Protein 6S6Q (pdb70)

Solvent-accessible surface area: 66564 Å² total

Nearest PDB structures (foldseek):
  6s6q-assembly2_B  TM=1.001E+00  e=0.000E+00  Arabidopsis thaliana
  5gr8-assembly1_A  TM=5.096E-01  e=3.081E-46  Arabidopsis thaliana
  8wed-assembly2_D  TM=5.435E-01  e=2.929E-39  Arabidopsis thaliana
  5xkn-assembly1_B  TM=3.855E-01  e=2.184E-33  Arabidopsis thaliana
  5gqr-assembly1_B  TM=4.238E-01  e=3.112E-30  Arabidopsis thaliana

Foldseek 3Di:
DVLCLVLVCLCQQAVDDDHLQPVSDVVNPQCCVTPQWHFDPPPPTATAEGACAPSQTAGEDDLSVLVRLRHAYYAPEHHAYEEEDDLSVLNNLNYAYDHQYLYAYEEADDLSVLNNLNYAEYHNANYAYAEEDHLSCLSNLNYAYDAHAHYAYEEADRLSNLSNQRHAYAHADHYAYEEAHHLSVLNNQNHAAYEHAHYEYEEADDLSVLSRQRHAHYYHDQYAYEEADHLSVLSNQNYAYDEHENYAYEEEHHLSVLSNQNHAADYHAHYQHEEADRLSVQQNQRYAYDAHAQYCYEEEDDLSHVVRPQRYAEYHHANNQHEEEDHLSNLNNLNYAYDAHYNYAHEEEDDPSVLSNLNHQYDHHAHYAYEEEDDLSVLSVLNHAYDAHYPYAYEEEDHLSVLSNLNHAEAHHAHYAYEEADRLSVLSNQNYAEDAHHHYAYEEADHLSVLSNLNHAYDHHAQYAYEEEDHLSVLNNQNHAEDAHAHYAYEEEDDLSVLSNLNYAEAHHDPYAYEEEHDLSLLSNQNYAYYAHAHYAYEEAPVSPLNHANYQEYYHAAYAYEEADDLSPLRHLNHAYYAQHNYAYEEADHLSVLSNCNHAEEAHENYAYEEADHPSCLSNLNHQYDHHHNYAYEEAPDLSCLSNLNHAEHHQAQYAYAEEDDPSNLNNLNHAYDAHENYAYEEEDDLSVLSNQNHAEYAHYHYAYEEADHLSVLSNQNHAYAHDEQYAYAEADDPSVLSNQNHAEEDYHDQYAHEEADDPSVLSNQHHAYYYHENYAYEEAHNLSVLVRPRYNYAAHAHYAYADEHDVSNAPPAPRRHHNHPHHHYRRHHHDD/DQLCLVLVQLVFQADPDVPPQPVSDPVNPPCCPGDFFHADPPVPGATAEGAQAPPQTAGEGDLSVLVRENYAYYAPEHHAYEEADHLSVLNHLNYAYAHQEQYAYEEEDNLSVLNNQNHAEYHRANYQYEEEDRLSVLSNQNYAYYAHAQYAYEEADHLSVLSNQRHAYAHYDNYAYEEAHHLSVLSNQNYAYHEHAHYAYEEANDLSNLNNQNYAYDYHAHYAYEEADRLSVLNNQNYAYDAHHQYAYAEAHHPSVLSRANHAEDAQARYAYEEADPLSVQLRQRYAEYHHAQYCYEEADDLSHVPNVAQYAYYAHANNQYEEADHLSVLSHANHAEYHHDNYAYEEADDPSVLSNLNYQYYHHAAYAYEEEDDLSCLSNANHAEDHHHHYAYEEADDLSVLSNLQYAEAHHANYEYEEADHLSVLSNLNYQEYAHDHYAYEEEDRLSCLSNLNHAYDHHHQYAYEEEDHLSNLNNQNHAEDAHAHYAYEEEDDLSVLRNLNYAEAHHYHYAYEEEDDLSLLSSANYAYYAHEHYAYEEAPVSPLSHLAYQEAYHEAYEYAEADDLSPLSHQNHAEHAQENYAYEEADHLSVLSNQNYAYYHHENHQYEEADHPSCLSNLNHAYYAHYNYAYEEAPDLSCLSNLNHAEHHQALYAYAEEDDLSNLSNLNYAYDHHANYAYEEADDLSNLSNQNYAEDHHYHYAYEEEHHLSVLSNCNYAYAHHYNYAYEEADDLSVLSVQNHAEEDHHDNYAHAEADDLSVLSNQRYAYYYHYHYAYEEADDVSVLVRDRYHYAAHEQYQYADEHDQSVLVDAVNRYHNHPHYAYNRHHHDD/DDDPDDDDDDDDDDDDDDDD/DDDPDDDDDDDDDDDDPPDD

Organism: Arabidopsis thaliana (NCBI:txid3702)

Radius of gyration: 47.31 Å; Cα contacts (8 Å, |Δi|>4): 5208; chains: 4; bounding box: 138×148×77 Å

Sequence (1706 aa):
LQTLLEVKKSLVTNPQEDDPLRQWNSDNINYCSWTGVTCDNTGLFRVIALNLTGLGLTGSISPWFGRFDNLIHLDLSSNNLVGPIPTALSNLTSLESLFLFSNQLTGEIPSQLGSLVNIRSLRIGDNELVGDIPETLGNLVNLQMLALASCRLTGPIPSQLGRLVRVQSLILQDNYLEGPIPAELGNCSDLTVFTAAENMLNGTIPAELGRLENLEILNLANNSLTGEIPSQLGEMSQLQYLSLMANQLQGLIPKSLADLGNLQTLDLSANNLTGEIPEEFWNMSQLLDLVLANNHLSGSLPKSICSNNTNLEQLVLSGTQLSGEIPVELSKCQSLKQLDLSNNSLAGSIPEALFELVELTDLYLHNNTLEGTLSPSISNLTNLQWLVLYHNNLEGKLPKEISALRKLEVLFLYENRFSGEIPQEIGNCTSLKMIDMFGNHFEGEIPPSIGRLKELNLLHLRQNELVGGLPASLGNCHQLNILDLADNQLSGSIPSSFGFLKGLEQLMLYNNSLQGNLPDSLISLRNLTRINLSHNRLNGTIHPLCGSSSYLSFDVTNNGFEDEIPLELGNSQNLDRLRLGKNQLTGKIPWTLGKIRELSLLDMSSNALTGTIPLQLVLCKKLTHIDLNNNFLSGPIPPWLGKLSQLGELKLSSNQFVESLPTELFNCTKLLVLSLDGNSLNGSIPQEIGNLGALNVLNLDKNQFSGSLPQAMGKLSKLYELRLSRNSLTGEIPVEIGQLQDLQSALDLSYNNFTGDIPSTIGTLSKLETLDLSHNQLTGEVPGSVGDMKSLGYLNVSFNNLGGKLKKQFSRWPADSFLGNTGLCGSPLSRCNLQTLLEVKKSLVTNPQEDDPLRQWNSDNINYCSWTGVTCDNTGLFRVIALNLTGLGLTGSISPWFGRFDNLIHLDLSSNNLVGPIPTALSNLTSLESLFLFSNQLTGEIPSQLGSLVNIRSLRIGDNELVGDIPETLGNLVNLQMLALASCRLTGPIPSQLGRLVRVQSLILQDNYLEGPIPAELGNCSDLTVFTAAENMLNGTIPAELGRLENLEILNLANNSLTGEIPSQLGEMSQLQYLSLMANQLQGLIPKSLADLGNLQTLDLSANNLTGEIPEEFWNMSQLLDLVLANNHLSGSLPKSICSNNTNLEQLVLSGTQLSGEIPVELSKCQSLKQLDLSNNSLAGSIPEALFELVELTDLYLHNNTLEGTLSPSISNLTNLQWLVLYHNNLEGKLPKEISALRKLEVLFLYENRFSGEIPQEIGNCTSLKMIDMFGNHFEGEIPPSIGRLKELNLLHLRQNELVGGLPASLGNCHQLNILDLADNQLSGSIPSSFGFLKGLEQLMLYNNSLQGNLPDSLISLRNLTRINLSHNRLNGTIHPLCGSSSYLSFDVTNNGFEDEIPLELGNSQNLDRLRLGKNQLTGKIPWTLGKIRELSLLDMSSNALTGTIPLQLVLCKKLTHIDLNNNFLSGPIPPWLGKLSQLGELKLSSNQFVESLPTELFNCTKLLVLSLDGNSLNGSIPQEIGNLGALNVLNLDKNQFSGSLPQAMGKLSKLYELRLSRNSLTGEIPVEIGQLQDLQSALDLSYNNFTGDIPSTIGTLSKLETLDLSHNQLTGEVPGSVGDMKSLGYLNVSFNNLGGKLKKQFSRWPADSFLGNTGLCGSPLSRCNDGHSSPKPKLVRPPFKLIPNDGHSSPKPKLVRPPFKLIPN

Secondary structure (DSSP, 8-state):
-HHHHHHHHHHHH--SS--TTTT-STTS--GGGSTTEEE-TTSS--EEEEE-TTS---SB--GGGGG-TT--EEE--SS--EEPPPGGGGS-TT--EEE-TTSEE-SPPPGGGGG-TT--EEE--SS---SBPPGGGGG-TT--EEE--SS--EEPPPGGGTT-TT-SEEE--SSEEEEPPPGGGGG-TT--EEE--SSEE-SBPPGGGGG-TT--EEE--SS--EEEPPGGGGG-TT--EEE--SSEEEEEPPGGGGG-TT--EEE--SSEEEE---GGGGG-TT--EEE--SSEE-SB--TTTTSS-TT--EEE-TTS--EEEPPGGGG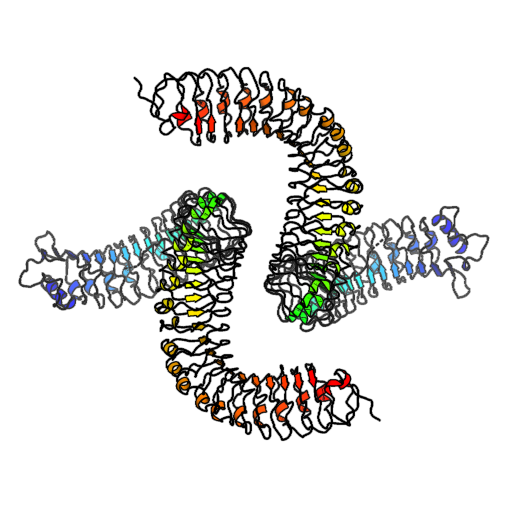G-TT--EEE--SSEEESPPPGGGGG-TT-SEEE--SS--EE---GGGGG-TT--EEE--SSEEEEPPPGGGGG-TT--EEE--SSEEEEPPPGGGGG-TT--EEE-TTSEEEEPPPGGGGG-TT--EEE-TTSEEEEPPPGGGGG-TT-SEEE--SSEEEEPPPGGGGG-TT--EEE--SSEEEEEPPGGGGG-TT--EEE--SSEEEE-SGGGTT----SEEE--SSEEEEEPPGGGGG-TT--EEE--SSEEEEPPPGGGGG-TT--EEE-TTSEEEE---GGGGG-TT--EEE--SSEEEE---GGGGG-TT--EEE--SSEE-SPPPGGGGG-TT-SEEE-TTS---SPPPGGGGG-TT--EEE-TTS---S---GGGGG-TT--EEE--SS---SB--GGGGG-TT--SEEE--SS--EEPPPGGGGG-TT--EEE--SSEEEE---STTTS-TT--EEE--SSEE-EEPPGGGTTS-GGGGTT-TTEESTTS----/--HHHHHHHHHHH--TTT-TTTT--SSS--GGGSTTEEE-TTSS--EEEEE-TTS---SB--GGGGG-TT--EEE-TTS--BSPPPGGGGG-TT--EEE-TTS---SPPPGGGGG-TT--EEE--SS--EEEPPGGGGG-TT-SEEE--SSEEEEPPPGGGTT-TT-SEEE--SSEEEEPPPGGGGG-TT--EEE--SSEE-SBPPGGGGG-TT--EEE--SS--EE---GGGGG-TT--EEE--SSEE-SBPPGGGGG-TT--EEE--SS--BS---GGGGG-TT--EEE--SS---SB--TTTTTT-TT--EEE-TTS--BSB--GGGGG-TT--EEE--SS--BSPPPGGGGG-TT-SEEE-TTS--EE---GGGGG-TT--EEE--SSEE-SBPPGGGGG-TT--EEE-TTS--BSBPPGGGGG-TT-SEEE-TTS--BSPPPGGGGG-TT--EEE-TTS--EEPPPGGGGG-TT-SEEE--SSEEEEPPPGGGGG-TT--EEE--SSEEEEEPPGGGGG-TT--EEE--SSEEES-SGGGGG-S--SEEE--SS---SBPPGGGGG-TT--EEE--SS--BSPPPGGGGG-TT--EEE--SS--EE---GGGGG-TT--EEE--SSEEEEPPPGGGGG-TT--EEE--SSEE-SPPPGGGGG-TT-SEEE-TTS--EEPPPGGGGG-TT--EEE-TTSEEEE---GGGGG-TT--EEE--SSEE-S---GGGGG-TT--SEEE-TTS---SBPPGGGGG-TT--EEE--SS--EEPPPHHHHT-SS--EEE--SSEE-EEEPGGGGSS-GGGGTT-TTEEETTSPPP-/---SSPPPPPP-PPPP----/---SSPPPPPP-PPP-----

B-factor: mean 103.56, std 28.57, range [35.54, 225.98]

Structure (mmCIF, N/CA/C/O backbone):
data_6S6Q
#
_entry.id   6S6Q
#
_cell.length_a   192.360
_cell.length_b   192.360
_cell.length_c   149.770
_cell.angle_alpha   90.000
_cell.angle_beta   90.000
_cell.angle_gamma   90.000
#
_symmetry.space_group_name_H-M   'P 43 21 2'
#
loop_
_entity.id
_entity.type
_entity.pdbx_description
1 polymer 'LRR receptor-like serine/threonine-protein kinase GSO1'
2 polymer 'Protein CASPARIAN STRIP INTEGRITY FACTOR 2'
3 branched 2-acetamido-2-deoxy-beta-D-glucopyranose-(1-4)-2-acetamido-2-deoxy-beta-D-glucopyranose
4 branched beta-D-mannopyranose-(1-4)-2-acetamido-2-deoxy-beta-D-glucopyranose-(1-4)-2-acetamido-2-deoxy-beta-D-glucopyranose
5 branched beta-D-mannopyranose-(1-4)-2-acetamido-2-deoxy-beta-D-glucopyranose
6 non-polymer 2-acetamido-2-deoxy-beta-D-glucopyranose
#
loop_
_atom_site.group_PDB
_atom_site.id
_atom_site.type_symbol
_atom_site.label_atom_id
_atom_site.label_alt_id
_atom_site.label_comp_id
_atom_site.label_asym_id
_atom_site.label_entity_id
_atom_site.label_seq_id
_atom_site.pdbx_PDB_ins_code
_atom_site.Cartn_x
_atom_site.Cartn_y
_atom_site.Cartn_z
_atom_site.occupancy
_atom_site.B_iso_or_equiv
_atom_site.auth_seq_id
_atom_site.auth_comp_id
_atom_site.auth_asym_id
_atom_site.auth_atom_id
_atom_site.pdbx_PDB_model_num
ATOM 1 N N . LEU A 1 14 ? -87.15200 112.98900 25.31800 1.000 176.32000 27 LEU A N 1
ATOM 2 C CA . LEU A 1 14 ? -85.84500 112.39900 25.58200 1.000 176.52000 27 LEU A CA 1
ATOM 3 C C . LEU A 1 14 ? -85.29800 111.67600 24.35900 1.000 174.22000 27 LEU A C 1
ATOM 4 O O . LEU A 1 14 ? -84.21700 111.99500 23.88000 1.000 187.58000 27 LEU A O 1
ATOM 9 N N . GLN A 1 15 ? -86.08700 110.74500 23.82100 1.000 156.38000 28 GLN A N 1
ATOM 10 C CA . GLN A 1 15 ? -85.59500 109.83800 22.78800 1.000 145.39000 28 GLN A CA 1
ATOM 11 C C . GLN A 1 15 ? -85.35000 110.48300 21.43300 1.000 142.47000 28 GLN A C 1
ATOM 12 O O . GLN A 1 15 ? -84.51900 109.96900 20.67500 1.000 144.82000 28 GLN A O 1
ATOM 18 N N . THR A 1 16 ? -85.98600 111.60600 21.10800 1.000 140.03000 29 THR A N 1
ATOM 19 C CA . THR A 1 16 ? -85.68700 112.18200 19.80200 1.000 136.43000 29 THR A CA 1
ATOM 20 C C . THR A 1 16 ? -84.42000 113.02400 19.82400 1.000 142.93000 29 THR A C 1
ATOM 21 O O . THR A 1 16 ? -83.75300 113.13700 18.78600 1.000 134.08000 29 THR A O 1
ATOM 25 N N . LEU A 1 17 ? -83.98800 113.45700 21.01500 1.000 154.78000 30 LEU A N 1
ATOM 26 C CA . LEU A 1 17 ? -82.61500 113.91500 21.18200 1.000 153.56000 30 LEU A CA 1
ATOM 27 C C . LEU A 1 17 ? -81.64000 112.77300 20.97300 1.000 154.17000 30 LEU A C 1
ATOM 28 O O . LEU A 1 17 ? -80.65400 112.91300 20.24000 1.000 164.94000 30 LEU A O 1
ATOM 33 N N . LEU A 1 18 ? -81.91800 111.62000 21.58100 1.000 147.04000 31 LEU A N 1
ATOM 34 C CA . LEU A 1 18 ? -80.97000 110.50200 21.52200 1.000 144.29000 31 LEU A CA 1
ATOM 35 C C . LEU A 1 18 ? -80.80300 109.97600 20.10800 1.000 139.40000 31 LEU A C 1
ATOM 36 O O . LEU A 1 18 ? -79.70500 109.56500 19.72600 1.000 144.13000 31 LEU A O 1
ATOM 41 N N . GLU A 1 19 ? -81.88500 109.97000 19.32300 1.000 136.93000 32 GLU A N 1
ATOM 42 C CA . GLU A 1 19 ? -81.83100 109.47800 17.96300 1.000 135.46000 32 GLU A CA 1
ATOM 43 C C . GLU A 1 19 ? -80.91200 110.34200 17.10100 1.000 139.31000 32 GLU A C 1
ATOM 44 O O . GLU A 1 19 ? -80.09900 109.82900 16.31100 1.000 143.93000 32 GLU A O 1
ATOM 50 N N . VAL A 1 20 ? -81.01400 111.66800 17.22300 1.000 134.89000 33 VAL A N 1
ATOM 51 C CA . VAL A 1 20 ? -80.16300 112.55700 16.41100 1.000 128.59000 33 VAL A CA 1
ATOM 52 C C . VAL A 1 20 ? -78.76800 112.65500 17.01600 1.000 134.68000 33 VAL A C 1
ATOM 53 O O . VAL A 1 20 ? -77.81700 113.04100 16.31700 1.000 136.07000 33 VAL A O 1
ATOM 57 N N . LYS A 1 21 ? -78.63700 112.31700 18.29900 1.000 137.59000 34 LYS A N 1
ATOM 58 C CA . LYS A 1 21 ? -77.34500 112.26800 18.97800 1.000 144.85000 34 LYS A CA 1
ATOM 59 C C . LYS A 1 21 ? -76.37200 111.27600 18.32100 1.000 156.20000 34 LYS A C 1
ATOM 60 O O . LYS A 1 21 ? -75.23200 111.64100 17.99900 1.000 165.02000 34 LYS A O 1
ATOM 66 N N . LYS A 1 22 ? -76.73700 110.00400 18.21700 1.000 149.95000 35 LYS A N 1
ATOM 67 C CA . LYS A 1 22 ? -75.76400 109.09800 17.60800 1.000 147.99000 35 LYS A CA 1
ATOM 68 C C . LYS A 1 22 ? -75.61700 109.17900 16.10000 1.000 140.64000 35 LYS A C 1
ATOM 69 O O . LYS A 1 22 ? -74.56200 108.82200 15.57200 1.000 145.60000 35 LYS A O 1
ATOM 75 N N . SER A 1 23 ? -76.59200 109.78700 15.42800 1.000 130.50000 36 SER A N 1
ATOM 76 C CA . SER A 1 23 ? -76.36900 109.95700 14.00800 1.000 120.65000 36 SER A CA 1
ATOM 77 C C . SER A 1 23 ? -75.11300 110.78400 13.82100 1.000 123.25000 36 SER A C 1
ATOM 78 O O . SER A 1 23 ? -74.39800 110.60200 12.81400 1.000 122.32000 36 SER A O 1
ATOM 81 N N . LEU A 1 24 ? -74.72700 111.52100 14.87800 1.000 128.79000 37 LEU A N 1
ATOM 82 C CA . LEU A 1 24 ? -73.46400 112.24600 14.93800 1.000 132.37000 37 LEU A CA 1
ATOM 83 C C . LEU A 1 24 ? -72.27700 111.29700 15.04900 1.000 136.98000 37 LEU A C 1
ATOM 84 O O . LEU A 1 24 ? -71.20900 111.56400 14.47400 1.000 139.20000 37 LEU A O 1
ATOM 89 N N . VAL A 1 25 ? -72.40200 110.23400 15.84600 1.000 134.51000 38 VAL A N 1
ATOM 90 C CA . VAL A 1 25 ? -71.28000 109.30900 16.02100 1.000 135.51000 38 VAL A CA 1
ATOM 91 C C . VAL A 1 25 ? -71.23900 108.21500 14.95600 1.000 132.49000 38 VAL A C 1
ATOM 92 O O . VAL A 1 25 ? -70.15400 107.71500 14.63000 1.000 138.62000 38 VAL A O 1
ATOM 96 N N . THR A 1 26 ? -72.38600 107.81900 14.39600 1.000 125.86000 39 THR A N 1
ATOM 97 C CA . THR A 1 26 ? -72.40900 106.77100 13.38600 1.000 119.07000 39 THR A CA 1
ATOM 98 C C . THR A 1 26 ? -72.15300 107.33300 11.98900 1.000 114.26000 39 THR A C 1
ATOM 99 O O . THR A 1 26 ? -71.88100 106.55700 11.06700 1.000 110.77000 39 THR A O 1
ATOM 103 N N . ASN A 1 27 ? -72.17200 108.65800 11.82600 1.000 119.71000 40 ASN A N 1
ATOM 104 C CA . ASN A 1 27 ? -71.84600 109.29700 10.55200 1.000 128.83000 40 ASN A CA 1
ATOM 105 C C . ASN A 1 27 ? -71.14300 110.63500 10.79000 1.000 131.31000 40 ASN A C 1
ATOM 106 O O . ASN A 1 27 ? -71.78100 111.69400 10.77300 1.000 138.28000 40 ASN A O 1
ATOM 111 N N . PRO A 1 28 ? -69.79800 110.62200 10.99600 1.000 126.83000 41 PRO A N 1
ATOM 112 C CA . PRO A 1 28 ? -69.06100 111.90000 11.13000 1.000 120.10000 41 PRO A CA 1
ATOM 113 C C . PRO A 1 28 ? -68.80800 112.59800 9.79700 1.000 134.87000 41 PRO A C 1
ATOM 114 O O . PRO A 1 28 ? -67.67300 112.73100 9.30900 1.000 144.62000 41 PRO A O 1
ATOM 118 N N . GLN A 1 29 ? -69.88400 113.07400 9.16900 1.000 138.77000 42 GLN A N 1
ATOM 119 C CA . GLN A 1 29 ? -69.77300 113.53400 7.79100 1.000 136.74000 42 GLN A CA 1
ATOM 120 C C . GLN A 1 29 ? -70.97400 114.37400 7.38500 1.000 139.27000 42 GLN A C 1
ATOM 121 O O . GLN A 1 29 ? -72.04400 114.37800 8.02600 1.000 106.95000 42 GLN A O 1
ATOM 123 N N . GLU A 1 30 ? -70.75100 115.08600 6.27800 1.000 163.32000 43 GLU A N 1
ATOM 124 C CA . GLU A 1 30 ? -71.81000 115.85000 5.63600 1.000 175.20000 43 GLU A CA 1
ATOM 125 C C . GLU A 1 30 ? -72.89100 114.90800 5.12900 1.000 188.91000 43 GLU A C 1
ATOM 126 O O . GLU A 1 30 ? -74.05900 115.02200 5.51700 1.000 184.66000 43 GLU A O 1
ATOM 128 N N . ASP A 1 31 ? -72.50000 113.93500 4.30500 1.000 206.88000 44 ASP A N 1
ATOM 129 C CA . ASP A 1 31 ? -73.43500 113.00300 3.67800 1.000 207.38000 44 ASP A CA 1
ATOM 130 C C . ASP A 1 31 ? -74.05800 112.05900 4.70200 1.000 201.07000 44 ASP A C 1
ATOM 131 O O . ASP A 1 31 ? -73.35500 111.29400 5.37000 1.000 203.22000 44 ASP A O 1
ATOM 133 N N . ASP A 1 32 ? -75.38800 112.08000 4.77500 1.000 172.03000 45 ASP A N 1
ATOM 134 C CA . ASP A 1 32 ? -76.16700 111.27900 5.70900 1.000 137.62000 45 ASP A CA 1
ATOM 135 C C . ASP A 1 32 ? -77.00900 110.25200 4.96500 1.000 135.41000 45 ASP A C 1
ATOM 136 O O . ASP A 1 32 ? -77.93700 110.63800 4.24100 1.000 139.39000 45 ASP A O 1
ATOM 138 N N . PRO A 1 33 ? -76.67100 108.95400 5.02200 1.000 123.91000 46 PRO A N 1
ATOM 139 C CA . PRO A 1 33 ? -77.68000 107.93800 4.66700 1.000 120.30000 46 PRO A CA 1
ATOM 140 C C . PRO A 1 33 ? -78.91800 108.11200 5.51000 1.000 119.05000 46 PRO A C 1
ATOM 141 O O . PRO A 1 33 ? -80.02600 107.76100 5.08700 1.000 129.96000 46 PRO A O 1
ATOM 145 N N . LEU A 1 34 ? -78.71000 108.58100 6.74100 1.000 109.26000 47 LEU A N 1
ATOM 146 C CA . LEU A 1 34 ? -79.71800 109.06400 7.66800 1.000 115.51000 47 LEU A CA 1
ATOM 147 C C . LEU A 1 34 ? -80.00400 110.54800 7.42600 1.000 128.69000 47 LEU A C 1
ATOM 148 O O . LEU A 1 34 ? -79.96000 111.34900 8.36100 1.000 131.81000 47 LEU A O 1
ATOM 153 N N . ARG A 1 35 ? -80.28000 110.92300 6.17400 1.000 129.19000 48 ARG A N 1
ATOM 154 C CA . ARG A 1 35 ? -80.55800 112.32300 5.87600 1.000 119.61000 48 ARG A CA 1
ATOM 155 C C . ARG A 1 35 ? -81.82700 112.79000 6.57500 1.000 121.59000 48 ARG A C 1
ATOM 156 O O . ARG A 1 35 ? -81.91800 113.94000 7.02200 1.000 131.19000 48 ARG A O 1
ATOM 164 N N . GLN A 1 36 ? -82.81100 111.90200 6.68900 1.000 118.77000 49 GLN A N 1
ATOM 165 C CA . GLN A 1 36 ? -84.09100 112.22900 7.30700 1.000 113.35000 49 GLN A CA 1
ATOM 166 C C . GLN A 1 36 ? -83.99200 112.63600 8.77400 1.000 111.56000 49 GLN A C 1
ATOM 167 O O . GLN A 1 36 ? -84.99000 113.10400 9.32700 1.000 110.20000 49 GLN A O 1
ATOM 173 N N . TRP A 1 37 ? -82.84900 112.43300 9.42900 1.000 113.16000 50 TRP A N 1
ATOM 174 C CA . TRP A 1 37 ? -82.73500 112.67200 10.86800 1.000 117.63000 50 TRP A CA 1
ATOM 175 C C . TRP A 1 37 ? -82.26700 114.09800 11.20500 1.000 127.97000 50 TRP A C 1
ATOM 176 O O . TRP A 1 37 ? -81.22300 114.29000 11.81500 1.000 133.72000 50 TRP A O 1
ATOM 187 N N . ASN A 1 38 ? -83.05400 115.11300 10.84200 1.000 133.13000 51 ASN A N 1
ATOM 188 C CA . ASN A 1 38 ? -82.70200 116.49100 11.16800 1.000 144.73000 51 ASN A CA 1
ATOM 189 C C . ASN A 1 38 ? -83.87000 117.12700 11.89500 1.000 150.55000 51 ASN A C 1
ATOM 190 O O . ASN A 1 38 ? -85.03000 116.79200 11.63900 1.000 158.73000 51 ASN A O 1
ATOM 195 N N . SER A 1 39 ? -83.57000 118.09400 12.75700 1.000 148.27000 52 SER A N 1
ATOM 196 C CA . SER A 1 39 ? -84.64900 118.71100 13.51900 1.000 146.05000 52 SER A CA 1
ATOM 197 C C . SER A 1 39 ? -85.67500 119.40300 12.64500 1.000 156.07000 52 SER A C 1
ATOM 198 O O . SER A 1 39 ? -86.63000 119.95800 13.18300 1.000 159.46000 52 SER A O 1
ATOM 201 N N . ASP A 1 40 ? -85.50800 119.39800 11.32200 1.000 168.62000 53 ASP A N 1
ATOM 202 C CA . ASP A 1 40 ? -86.44000 120.11100 10.44800 1.000 179.45000 53 ASP A CA 1
ATOM 203 C C . ASP A 1 40 ? -87.66200 119.26200 10.12600 1.000 180.80000 53 ASP A C 1
ATOM 204 O O . ASP A 1 40 ? -88.77700 119.78100 9.98000 1.000 187.50000 53 ASP A O 1
ATOM 209 N N . ASN A 1 41 ? -87.48800 117.94500 10.10900 1.000 176.26000 54 ASN A N 1
ATOM 210 C CA . ASN A 1 41 ? -88.59700 116.99100 10.02400 1.000 173.03000 54 ASN A CA 1
ATOM 211 C C . ASN A 1 41 ? -88.61200 116.32800 11.39100 1.000 162.86000 54 ASN A C 1
ATOM 212 O O . ASN A 1 41 ? -87.82800 115.41100 11.64600 1.000 149.08000 54 ASN A O 1
ATOM 217 N N . ILE A 1 42 ? -89.56200 116.75600 12.23800 1.000 164.31000 55 ILE A N 1
ATOM 218 C CA . ILE A 1 42 ? -89.39900 116.57900 13.66300 1.000 157.70000 55 ILE A CA 1
ATOM 219 C C . ILE A 1 42 ? -90.19000 115.38700 14.18500 1.000 149.04000 55 ILE A C 1
ATOM 220 O O . ILE A 1 42 ? -90.06500 115.01800 15.37000 1.000 145.20000 55 ILE A O 1
ATOM 225 N N . ASN A 1 43 ? -90.90800 114.66800 13.31400 1.000 146.13000 56 ASN A N 1
ATOM 226 C CA . ASN A 1 43 ? -91.53900 113.42100 13.71900 1.000 139.73000 56 ASN A CA 1
ATOM 227 C C . ASN A 1 43 ? -90.61100 112.30000 13.34600 1.000 125.93000 56 ASN A C 1
ATOM 228 O O . ASN A 1 43 ? -90.51900 111.91900 12.18200 1.000 123.97000 56 ASN A O 1
ATOM 233 N N . TYR A 1 44 ? -89.91200 111.79900 14.35700 1.000 123.37000 57 TYR A N 1
ATOM 234 C CA . TYR A 1 44 ? -88.83900 110.84800 14.15200 1.000 121.61000 57 TYR A CA 1
ATOM 235 C C . TYR A 1 44 ? -89.35400 109.49900 13.70200 1.000 128.84000 57 TYR A C 1
ATOM 236 O O . TYR A 1 44 ? -88.58900 108.71400 13.13400 1.000 134.28000 57 TYR A O 1
ATOM 245 N N . CYS A 1 45 ? -90.62600 109.20400 13.94500 1.000 136.81000 58 CYS A N 1
ATOM 246 C CA . CYS A 1 45 ? -91.20400 107.92400 13.55100 1.000 136.05000 58 CYS A CA 1
ATOM 247 C C . CYS A 1 45 ? -91.32000 107.78600 12.03600 1.000 122.49000 58 CYS A C 1
ATOM 248 O O . CYS A 1 45 ? -91.40800 106.66000 11.52500 1.000 102.93000 58 CYS A O 1
ATOM 251 N N . SER A 1 46 ? -91.37300 108.90300 11.30300 1.000 131.33000 59 SER A N 1
ATOM 252 C CA . SER A 1 46 ? -91.42200 108.83400 9.84500 1.000 134.24000 59 SER A CA 1
ATOM 253 C C . SER A 1 46 ? -90.07500 108.51400 9.21700 1.000 138.99000 59 SER A C 1
ATOM 254 O O . SER A 1 46 ? -90.01300 108.18500 8.02700 1.000 146.48000 59 SER A O 1
ATOM 257 N N . TRP A 1 47 ? -89.00300 108.56100 9.99800 1.000 136.18000 60 TRP A N 1
ATOM 258 C CA . TRP A 1 47 ? -87.66100 108.53100 9.45500 1.000 127.89000 60 TRP A CA 1
ATOM 259 C C . TRP A 1 47 ? -87.27900 107.15200 8.94500 1.000 131.65000 60 TRP A C 1
ATOM 260 O O . TRP A 1 47 ? -87.89200 106.13700 9.29200 1.000 135.04000 60 TRP A O 1
ATOM 271 N N . THR A 1 48 ? -86.33200 107.15100 8.01000 1.000 130.73000 61 THR A N 1
ATOM 272 C CA . THR A 1 48 ? -85.75100 105.92300 7.49400 1.000 119.24000 61 THR A CA 1
ATOM 273 C C . THR A 1 48 ? -85.16800 105.08400 8.62500 1.000 109.62000 61 THR A C 1
ATOM 274 O O . THR A 1 48 ? -84.45300 105.59500 9.49500 1.000 105.95000 61 THR A O 1
ATOM 278 N N . GLY A 1 49 ? -85.49100 103.79700 8.61300 1.000 105.88000 62 GLY A N 1
ATOM 279 C CA . GLY A 1 49 ? -84.91000 102.84700 9.53200 1.000 108.21000 62 GLY A CA 1
ATOM 280 C C . GLY A 1 49 ? -85.48200 102.81100 10.92800 1.000 111.41000 62 GLY A C 1
ATOM 281 O O . GLY A 1 49 ? -85.07900 101.95700 11.72600 1.000 109.29000 62 GLY A O 1
ATOM 282 N N . VAL A 1 50 ? -86.38300 103.68900 11.27500 1.000 116.17000 63 VAL A N 1
ATOM 283 C CA . VAL A 1 50 ? -86.85000 103.72600 12.64900 1.000 125.71000 63 VAL A CA 1
ATOM 284 C C . VAL A 1 50 ? -88.29600 103.23200 12.68100 1.000 131.96000 63 VAL A C 1
ATOM 285 O O . VAL A 1 50 ? -89.06900 103.47300 11.74400 1.000 141.91000 63 VAL A O 1
ATOM 289 N N . THR A 1 51 ? -88.66900 102.54900 13.76700 1.000 124.92000 64 THR A N 1
ATOM 290 C CA . THR A 1 51 ? -90.05000 102.13100 13.97600 1.000 120.56000 64 THR A CA 1
ATOM 291 C C . THR A 1 51 ? -90.45000 102.46300 15.40200 1.000 127.43000 64 THR A C 1
ATOM 292 O O . THR A 1 51 ? -89.82500 101.98200 16.35100 1.000 128.30000 64 THR A O 1
ATOM 296 N N . CYS A 1 52 ? -91.56200 103.18400 15.53600 1.000 131.35000 65 CYS A N 1
ATOM 297 C CA . CYS A 1 52 ? -92.11500 103.65200 16.79900 1.000 130.73000 65 CYS A CA 1
ATOM 298 C C . CYS A 1 52 ? -93.23700 102.73400 17.22600 1.000 138.05000 65 CYS A C 1
ATOM 299 O O . CYS A 1 52 ? -93.77200 101.98000 16.41900 1.000 140.06000 65 CYS A O 1
ATOM 302 N N . ASP A 1 53 ? -93.59500 102.81000 18.50700 1.000 150.89000 66 ASP A N 1
ATOM 303 C CA . ASP A 1 53 ? -94.62200 101.91400 19.01900 1.000 161.57000 66 ASP A CA 1
ATOM 304 C C . ASP A 1 53 ? -95.91400 102.08800 18.23500 1.000 172.64000 66 ASP A C 1
ATOM 305 O O . ASP A 1 53 ? -96.25400 103.19000 17.79200 1.000 180.73000 66 ASP A O 1
ATOM 310 N N . ASN A 1 54 ? -96.60500 100.97600 18.03000 1.000 173.86000 67 ASN A N 1
ATOM 311 C CA . ASN A 1 54 ? -97.88700 100.88800 17.35400 1.000 177.29000 67 ASN A CA 1
ATOM 312 C C . ASN A 1 54 ? -99.06000 101.25800 18.21800 1.000 173.30000 67 ASN A C 1
ATOM 313 O O . ASN A 1 54 ? -100.22700 100.94600 17.84400 1.000 166.09000 67 ASN A O 1
ATOM 318 N N . THR A 1 55 ? -98.82600 101.72900 19.44800 1.000 175.53000 68 THR A N 1
ATOM 319 C CA . THR A 1 55 ? -99.88600 101.94900 20.39900 1.000 177.16000 68 THR A CA 1
ATOM 320 C C . THR A 1 55 ? -100.23000 103.42000 20.63300 1.000 180.94000 68 THR A C 1
ATOM 321 O O . THR A 1 55 ? -101.07200 103.71100 21.49300 1.000 192.56000 68 THR A O 1
ATOM 325 N N . GLY A 1 56 ? -99.52000 104.35000 20.00900 1.000 171.35000 69 GLY A N 1
ATOM 326 C CA . GLY A 1 56 ? -99.85500 105.75300 20.14700 1.000 169.74000 69 GLY A CA 1
ATOM 327 C C . GLY A 1 56 ? -99.16300 106.47900 21.27300 1.000 160.36000 69 GLY A C 1
ATOM 328 O O . GLY A 1 56 ? -99.42300 107.67600 21.49300 1.000 162.97000 69 GLY A O 1
ATOM 329 N N . LEU A 1 57 ? -98.31900 105.78400 22.00800 1.000 148.70000 70 LEU A N 1
ATOM 330 C CA . LEU A 1 57 ? -97.51500 106.38900 23.04500 1.000 152.04000 70 LEU A CA 1
ATOM 331 C C . LEU A 1 57 ? -96.15400 106.83700 22.49400 1.000 155.10000 70 LEU A C 1
ATOM 332 O O . LEU A 1 57 ? -95.36900 107.45100 23.22500 1.000 158.27000 70 LEU A O 1
ATOM 337 N N . PHE A 1 58 ? -95.92600 106.64900 21.19200 1.000 145.93000 71 PHE A N 1
ATOM 338 C CA . PHE A 1 58 ? -94.71300 107.05800 20.48700 1.000 136.44000 71 PHE A CA 1
ATOM 339 C C . PHE A 1 58 ? -93.52700 106.24000 21.00900 1.000 137.90000 71 PHE A C 1
ATOM 340 O O . PHE A 1 58 ? -93.67800 105.02700 21.18700 1.000 140.92000 71 PHE A O 1
ATOM 348 N N . ARG A 1 59 ? -92.34000 106.82200 21.18900 1.000 131.49000 72 ARG A N 1
ATOM 349 C CA . ARG A 1 59 ? -91.19000 106.02500 21.63300 1.000 139.23000 72 ARG A CA 1
ATOM 350 C C . ARG A 1 59 ? -90.75300 105.02900 20.54100 1.000 130.43000 72 ARG A C 1
ATOM 351 O O . ARG A 1 59 ? -91.51900 104.71500 19.62400 1.000 119.76000 72 ARG A O 1
ATOM 359 N N . VAL A 1 60 ? -89.52300 104.51900 20.62900 1.000 124.67000 73 VAL A N 1
ATOM 360 C CA . VAL A 1 60 ? -88.94900 103.67100 19.58600 1.000 117.84000 73 VAL A CA 1
ATOM 361 C C . VAL A 1 60 ? -88.83700 102.24500 20.09500 1.000 122.49000 73 VAL A C 1
ATOM 362 O O . VAL A 1 60 ? -88.29900 102.00300 21.18600 1.000 124.70000 73 VAL A O 1
ATOM 366 N N . ILE A 1 61 ? -89.31900 101.30500 19.29200 1.000 117.25000 74 ILE A N 1
ATOM 367 C CA . ILE A 1 61 ? -89.24500 99.89200 19.61100 1.000 109.89000 74 ILE A CA 1
ATOM 368 C C . ILE A 1 61 ? -88.17600 99.18500 18.79000 1.000 109.89000 74 ILE A C 1
ATOM 369 O O . ILE A 1 61 ? -87.50500 98.29400 19.30400 1.000 108.17000 74 ILE A O 1
ATOM 374 N N . ALA A 1 62 ? -88.00300 99.54900 17.51500 1.000 113.43000 75 ALA A N 1
ATOM 375 C CA . ALA A 1 62 ? -87.02400 98.86200 16.67900 1.000 109.57000 75 ALA A CA 1
ATOM 376 C C . ALA A 1 62 ? -86.26700 99.82700 15.75700 1.000 109.76000 75 ALA A C 1
ATOM 377 O O . ALA A 1 62 ? -86.82500 100.81200 15.25900 1.000 107.96000 75 ALA A O 1
ATOM 379 N N . LEU A 1 63 ? -84.96800 99.55900 15.57800 1.000 105.87000 76 LEU A N 1
ATOM 380 C CA . LEU A 1 63 ? -84.12400 100.28900 14.64200 1.000 97.32000 76 LEU A CA 1
ATOM 381 C C . LEU A 1 63 ? -83.46400 99.30300 13.70000 1.000 92.68000 76 LEU A C 1
ATOM 382 O O . LEU A 1 63 ? -82.77000 98.38900 14.15000 1.000 91.22000 76 LEU A O 1
ATOM 387 N N . ASN A 1 64 ? -83.64100 99.51300 12.39800 1.000 97.55000 77 ASN A N 1
ATOM 388 C CA . ASN A 1 64 ? -83.07700 98.63800 11.37000 1.000 100.72000 77 ASN A CA 1
ATOM 389 C C . ASN A 1 64 ? -82.24500 99.48000 10.41900 1.000 108.33000 77 ASN A C 1
ATOM 390 O O . ASN A 1 64 ? -82.79000 100.24400 9.61100 1.000 108.38000 77 ASN A O 1
ATOM 395 N N . LEU A 1 65 ? -80.92800 99.33500 10.51800 1.000 114.44000 78 LEU A N 1
ATOM 396 C CA . LEU A 1 65 ? -80.00100 100.17600 9.77400 1.000 102.94000 78 LEU A CA 1
ATOM 397 C C . LEU A 1 65 ? -79.04300 99.37300 8.90400 1.000 104.55000 78 LEU A C 1
ATOM 398 O O . LEU A 1 65 ? -78.04200 99.90600 8.45500 1.000 118.53000 78 LEU A O 1
ATOM 403 N N . THR A 1 66 ? -79.33700 98.12200 8.61400 1.000 98.44000 79 THR A N 1
ATOM 404 C CA . THR A 1 66 ? -78.35000 97.29300 7.95200 1.000 96.21000 79 THR A CA 1
ATOM 405 C C . THR A 1 66 ? -78.29600 97.58400 6.44800 1.000 97.96000 79 THR A C 1
ATOM 406 O O . THR A 1 66 ? -79.32000 97.86200 5.83100 1.000 109.88000 79 THR A O 1
ATOM 410 N N . GLY A 1 67 ? -77.09400 97.47900 5.85000 1.000 87.34000 80 GLY A N 1
ATOM 411 C CA . GLY A 1 67 ? -76.92200 97.62200 4.40100 1.000 91.05000 80 GLY A CA 1
ATOM 412 C C . GLY A 1 67 ? -76.90000 99.04800 3.91300 1.000 99.03000 80 GLY A C 1
ATOM 413 O O . GLY A 1 67 ? -76.98200 99.30600 2.70200 1.000 100.38000 80 GLY A O 1
ATOM 414 N N . LEU A 1 68 ? -76.79500 99.95500 4.86500 1.000 102.61000 81 LEU A N 1
ATOM 415 C CA . LEU A 1 68 ? -76.71800 101.40500 4.80000 1.000 109.08000 81 LEU A CA 1
ATOM 416 C C . LEU A 1 68 ? -75.30500 101.86100 4.45300 1.000 113.41000 81 LEU A C 1
ATOM 417 O O . LEU A 1 68 ? -75.12800 102.91800 3.81900 1.000 118.37000 81 LEU A O 1
ATOM 422 N N . GLY A 1 69 ? -74.30800 101.01500 4.74500 1.000 110.47000 82 GLY A N 1
ATOM 423 C CA . GLY A 1 69 ? -72.92800 101.32100 4.45500 1.000 104.56000 82 GLY A CA 1
ATOM 424 C C . GLY A 1 69 ? -72.29300 102.24100 5.46300 1.000 102.38000 82 GLY A C 1
ATOM 425 O O . GLY A 1 69 ? -71.35500 102.95700 5.11400 1.000 99.87000 82 GLY A O 1
ATOM 426 N N . LEU A 1 70 ? -72.78900 102.26200 6.69600 1.000 106.88000 83 LEU A N 1
ATOM 427 C CA . LEU A 1 70 ? -72.29000 103.21200 7.68200 1.000 116.82000 83 LEU A CA 1
ATOM 428 C C . LEU A 1 70 ? -70.87300 102.85500 8.12100 1.000 110.77000 83 LEU A C 1
ATOM 429 O O . LEU A 1 70 ? -70.50300 101.68700 8.15200 1.000 109.38000 83 LEU A O 1
ATOM 434 N N . THR A 1 71 ? -70.07000 103.87100 8.45100 1.000 110.73000 84 THR A N 1
ATOM 435 C CA . THR A 1 71 ? -68.64500 103.66900 8.71500 1.000 111.02000 84 THR A CA 1
ATOM 436 C C . THR A 1 71 ? -68.21900 104.20300 10.07700 1.000 107.68000 84 THR A C 1
ATOM 437 O O . THR A 1 71 ? -67.01800 104.25000 10.36700 1.000 98.28000 84 THR A O 1
ATOM 441 N N . GLY A 1 72 ? -69.16400 104.58600 10.92400 1.000 106.50000 85 GLY A N 1
ATOM 442 C CA . GLY A 1 72 ? -68.86600 105.24100 12.17500 1.000 104.77000 85 GLY A CA 1
ATOM 443 C C . GLY A 1 72 ? -68.81100 104.27700 13.34100 1.000 101.08000 85 GLY A C 1
ATOM 444 O O . GLY A 1 72 ? -68.49100 103.09100 13.18700 1.000 100.78000 85 GLY A O 1
ATOM 445 N N . SER A 1 73 ? -69.09100 104.79500 14.52900 1.000 100.55000 86 SER A N 1
ATOM 446 C CA . SER A 1 73 ? -69.01400 104.02800 15.76100 1.000 107.84000 86 SER A CA 1
ATOM 447 C C . SER A 1 73 ? -70.39500 103.84500 16.38400 1.000 116.77000 86 SER A C 1
ATOM 448 O O . SER A 1 73 ? -71.35200 104.55000 16.05200 1.000 123.44000 86 SER A O 1
ATOM 451 N N . ILE A 1 74 ? -70.47700 102.87100 17.31600 1.000 114.78000 87 ILE A N 1
ATOM 452 C CA . ILE A 1 74 ? -71.63000 102.68600 18.19200 1.000 110.93000 87 ILE A CA 1
ATOM 453 C C . ILE A 1 74 ? -71.36400 103.38600 19.50700 1.000 124.77000 87 ILE A C 1
ATOM 454 O O . ILE A 1 74 ? -70.23500 103.42800 20.02700 1.000 136.02000 87 ILE A O 1
ATOM 459 N N . SER A 1 75 ? -72.41300 104.00400 20.03000 1.000 125.44000 88 SER A N 1
ATOM 460 C CA . SER A 1 75 ? -72.26700 104.86800 21.18600 1.000 122.18000 88 SER A CA 1
ATOM 461 C C . SER A 1 75 ? -73.01900 104.41600 22.42700 1.000 118.59000 88 SER A C 1
ATOM 462 O O . SER A 1 75 ? -74.04000 103.72600 22.30900 1.000 118.91000 88 SER A O 1
ATOM 465 N N . PRO A 1 76 ? -72.59200 104.82700 23.63300 1.000 116.23000 89 PRO A N 1
ATOM 466 C CA . PRO A 1 76 ? -73.42900 104.56100 24.81300 1.000 132.53000 89 PRO A CA 1
ATOM 467 C C . PRO A 1 76 ? -74.83200 105.21000 24.79600 1.000 158.07000 89 PRO A C 1
ATOM 468 O O . PRO A 1 76 ? -75.65600 104.80300 25.60200 1.000 147.31000 89 PRO A O 1
ATOM 472 N N . TRP A 1 77 ? -75.14900 106.20400 23.96700 1.000 197.47000 90 TRP A N 1
ATOM 473 C CA . TRP A 1 77 ? -76.48200 106.77500 24.00800 1.000 202.88000 90 TRP A CA 1
ATOM 474 C C . TRP A 1 77 ? -77.54200 105.74000 23.57000 1.000 202.35000 90 TRP A C 1
ATOM 475 O O . TRP A 1 77 ? -78.74700 105.94100 23.83800 1.000 217.89000 90 TRP A O 1
ATOM 486 N N . PHE A 1 78 ? -77.14800 104.67800 22.86400 1.000 169.58000 91 PHE A N 1
ATOM 487 C CA . PHE A 1 78 ? -78.09500 103.61400 22.50500 1.000 142.73000 91 PHE A CA 1
ATOM 488 C C . PHE A 1 78 ? -78.80000 103.07200 23.73600 1.000 135.84000 91 PHE A C 1
ATOM 489 O O . PHE A 1 78 ? -80.01100 102.83300 23.71800 1.000 129.94000 91 PHE A O 1
ATOM 497 N N . GLY A 1 79 ? -78.06400 102.93000 24.83200 1.000 133.54000 92 GLY A N 1
ATOM 498 C CA . GLY A 1 79 ? -78.61900 102.38100 26.06400 1.000 136.03000 92 GLY A CA 1
ATOM 499 C C . GLY A 1 79 ? -79.77600 103.16800 26.64000 1.000 139.15000 92 GLY A C 1
ATOM 500 O O . GLY A 1 79 ? -80.46300 102.67400 27.53000 1.000 144.62000 92 GLY A O 1
ATOM 501 N N . ARG A 1 80 ? -79.99400 104.39500 26.17600 1.000 135.97000 93 ARG A N 1
ATOM 502 C CA . ARG A 1 80 ? -81.01500 105.23700 26.77800 1.000 140.83000 93 ARG A CA 1
ATOM 503 C C . ARG A 1 80 ? -82.43800 104.76600 26.45400 1.000 152.50000 93 ARG A C 1
ATOM 504 O O . ARG A 1 80 ? -83.38700 105.10700 27.17800 1.000 163.46000 93 ARG A O 1
ATOM 512 N N . PHE A 1 81 ? -82.61300 104.00800 25.37800 1.000 149.08000 94 PHE A N 1
ATOM 513 C CA . PHE A 1 81 ? -83.91800 103.49000 24.94700 1.000 151.04000 94 PHE A CA 1
ATOM 514 C C . PHE A 1 81 ? -84.40500 102.37700 25.86400 1.000 156.10000 94 PHE A C 1
ATOM 515 O O . PHE A 1 81 ? -84.07500 101.20800 25.66000 1.000 159.42000 94 PHE A O 1
ATOM 523 N N . ASP A 1 82 ? -85.21300 102.68300 26.86300 1.000 158.98000 95 ASP A N 1
ATOM 524 C CA . ASP A 1 82 ? -85.75300 101.57900 27.63700 1.000 157.67000 95 ASP A CA 1
ATOM 525 C C . ASP A 1 82 ? -86.96100 100.90500 26.97400 1.000 145.60000 95 ASP A C 1
ATOM 526 O O . ASP A 1 82 ? -87.58200 100.03600 27.59600 1.000 155.23000 95 ASP A O 1
ATOM 531 N N . ASN A 1 83 ? -87.29100 101.23900 25.72400 1.000 130.15000 96 ASN A N 1
ATOM 532 C CA . ASN A 1 83 ? -88.36800 100.54300 25.01600 1.000 125.99000 96 ASN A CA 1
ATOM 533 C C . ASN A 1 83 ? -87.91900 99.85100 23.74200 1.000 124.61000 96 ASN A C 1
ATOM 534 O O . ASN A 1 83 ? -88.77100 99.35600 22.98900 1.000 120.14000 96 ASN A O 1
ATOM 539 N N . LEU A 1 84 ? -86.62400 99.85400 23.45400 1.000 127.37000 97 LEU A N 1
ATOM 540 C CA . LEU A 1 84 ? -86.09100 99.18200 22.27700 1.000 118.21000 97 LEU A CA 1
ATOM 541 C C . LEU A 1 84 ? -86.22500 97.66100 22.43700 1.000 114.27000 97 LEU A C 1
ATOM 542 O O . LEU A 1 84 ? -85.93500 97.10400 23.50100 1.000 112.02000 97 LEU A O 1
ATOM 547 N N . ILE A 1 85 ? -86.73900 96.99300 21.40900 1.000 109.64000 98 ILE A N 1
ATOM 548 C CA . ILE A 1 85 ? -86.85400 95.54200 21.47300 1.000 112.41000 98 ILE A CA 1
ATOM 549 C C . ILE A 1 85 ? -86.01600 94.85900 20.39600 1.000 118.73000 98 ILE A C 1
ATOM 550 O O . ILE A 1 85 ? -85.55500 93.72800 20.59600 1.000 118.74000 98 ILE A O 1
ATOM 555 N N . HIS A 1 86 ? -85.84800 95.51000 19.23700 1.000 119.52000 99 HIS A N 1
ATOM 556 C CA . HIS A 1 86 ? -85.00400 95.00000 18.15800 1.000 116.79000 99 HIS A CA 1
ATOM 557 C C . HIS A 1 86 ? -84.00600 96.07800 17.74400 1.000 116.58000 99 HIS A C 1
ATOM 558 O O . HIS A 1 86 ? -84.39600 97.15800 17.29100 1.000 112.12000 99 HIS A O 1
ATOM 565 N N . LEU A 1 87 ? -82.72100 95.78000 17.90000 1.000 120.01000 100 LEU A N 1
ATOM 566 C CA . LEU A 1 87 ? -81.63100 96.63500 17.44300 1.000 107.68000 100 LEU A CA 1
ATOM 567 C C . LEU A 1 87 ? -80.87600 95.89400 16.34200 1.000 101.53000 100 LEU A C 1
ATOM 568 O O . LEU A 1 87 ? -80.33800 94.80700 16.58300 1.000 99.01000 100 LEU A O 1
ATOM 573 N N . ASP A 1 88 ? -80.83100 96.47000 15.14600 1.000 98.98000 101 ASP A N 1
ATOM 574 C CA . ASP A 1 88 ? -80.11600 95.85300 14.03500 1.000 93.90000 101 ASP A CA 1
ATOM 575 C C . ASP A 1 88 ? -79.21500 96.88000 13.36200 1.000 94.82000 101 ASP A C 1
ATOM 576 O O . ASP A 1 88 ? -79.67900 97.75300 12.61900 1.000 82.40000 101 ASP A O 1
ATOM 581 N N . LEU A 1 89 ? -77.91000 96.74900 13.61300 1.000 102.40000 102 LEU A N 1
ATOM 582 C CA . LEU A 1 89 ? -76.87700 97.53000 12.95200 1.000 101.56000 102 LEU A CA 1
ATOM 583 C C . LEU A 1 89 ? -76.02100 96.69700 12.00600 1.000 98.48000 102 LEU A C 1
ATOM 584 O O . LEU A 1 89 ? -74.93800 97.15100 11.61400 1.000 98.13000 102 LEU A O 1
ATOM 589 N N . SER A 1 90 ? -76.46900 95.48900 11.64100 1.000 95.59000 103 SER A N 1
ATOM 590 C CA . SER A 1 90 ? -75.69100 94.49600 10.89200 1.000 89.19000 103 SER A CA 1
ATOM 591 C C . SER A 1 90 ? -75.19100 95.00500 9.54000 1.000 90.46000 103 SER A C 1
ATOM 592 O O . SER A 1 90 ? -75.61800 96.05300 9.00200 1.000 99.20000 103 SER A O 1
ATOM 595 N N . SER A 1 91 ? -74.22900 94.26100 8.99700 1.000 74.86000 104 SER A N 1
ATOM 596 C CA . SER A 1 91 ? -73.83300 94.36800 7.59600 1.000 83.37000 104 SER A CA 1
ATOM 597 C C . SER A 1 91 ? -73.49600 95.81800 7.19000 1.000 88.43000 104 SER A C 1
ATOM 598 O O . SER A 1 91 ? -73.74400 96.23000 6.04900 1.000 95.67000 104 SER A O 1
ATOM 601 N N . ASN A 1 92 ? -72.99400 96.62000 8.12400 1.000 91.65000 105 ASN A N 1
ATOM 602 C CA . ASN A 1 92 ? -72.30100 97.85800 7.78100 1.000 101.94000 105 ASN A CA 1
ATOM 603 C C . ASN A 1 92 ? -70.77800 97.69800 7.93700 1.000 101.48000 105 ASN A C 1
ATOM 604 O O . ASN A 1 92 ? -70.24900 96.58800 8.08500 1.000 97.78000 105 ASN A O 1
ATOM 609 N N . ASN A 1 93 ? -70.06700 98.83200 7.93700 1.000 97.31000 106 ASN A N 1
ATOM 610 C CA . ASN A 1 93 ? -68.62000 98.91600 8.12500 1.000 88.58000 106 ASN A CA 1
ATOM 611 C C . ASN A 1 93 ? -68.26100 99.66700 9.39900 1.000 90.20000 106 ASN A C 1
ATOM 612 O O . ASN A 1 93 ? -67.34200 100.48500 9.41900 1.000 95.67000 106 ASN A O 1
ATOM 617 N N . LEU A 1 94 ? -69.01900 99.45000 10.46000 1.000 91.99000 107 LEU A N 1
ATOM 618 C CA . LEU A 1 94 ? -68.82800 100.24700 11.65700 1.000 93.44000 107 LEU A CA 1
ATOM 619 C C . LEU A 1 94 ? -67.61900 99.76900 12.44700 1.000 92.76000 107 LEU A C 1
ATOM 620 O O . LEU A 1 94 ? -67.19400 98.61100 12.35300 1.000 75.52000 107 LEU A O 1
ATOM 625 N N . VAL A 1 95 ? -67.12200 100.68200 13.29700 1.000 100.87000 108 VAL A N 1
ATOM 626 C CA . VAL A 1 95 ? -65.81200 100.59100 13.92800 1.000 95.72000 108 VAL A CA 1
ATOM 627 C C . VAL A 1 95 ? -65.97700 100.83400 15.42500 1.000 93.61000 108 VAL A C 1
ATOM 628 O O . VAL A 1 95 ? -66.95700 101.43700 15.87800 1.000 99.47000 108 VAL A O 1
ATOM 632 N N . GLY A 1 96 ? -64.98800 100.37500 16.19500 1.000 87.05000 109 GLY A N 1
ATOM 633 C CA . GLY A 1 96 ? -64.93100 100.63600 17.61600 1.000 93.32000 109 GLY A CA 1
ATOM 634 C C . GLY A 1 96 ? -65.53500 99.54600 18.48300 1.000 98.16000 109 GLY A C 1
ATOM 635 O O . GLY A 1 96 ? -66.04400 98.52700 17.99100 1.000 100.67000 109 GLY A O 1
ATOM 636 N N . PRO A 1 97 ? -65.50600 99.75700 19.79900 1.000 94.89000 110 PRO A N 1
ATOM 637 C CA . PRO A 1 97 ? -65.99700 98.73400 20.73900 1.000 97.11000 110 PRO A CA 1
ATOM 638 C C . PRO A 1 97 ? -67.52000 98.61000 20.73000 1.000 105.11000 110 PRO A C 1
ATOM 639 O O . PRO A 1 97 ? -68.24100 99.39400 20.10700 1.000 111.86000 110 PRO A O 1
ATOM 643 N N . ILE A 1 98 ? -68.00400 97.57800 21.41800 1.000 99.05000 111 ILE A N 1
ATOM 644 C CA . ILE A 1 98 ? -69.42000 97.44600 21.75200 1.000 94.70000 111 ILE A CA 1
ATOM 645 C C . ILE A 1 98 ? -69.63900 98.08500 23.12200 1.000 108.38000 111 ILE A C 1
ATOM 646 O O . ILE A 1 98 ? -69.08400 97.58300 24.11600 1.000 110.65000 111 ILE A O 1
ATOM 651 N N . PRO A 1 99 ? -70.47000 99.13500 23.23900 1.000 114.12000 112 PRO A N 1
ATOM 652 C CA . PRO A 1 99 ? -70.59500 99.84100 24.52900 1.000 115.74000 112 PRO A CA 1
ATOM 653 C C . PRO A 1 99 ? -71.22200 98.94600 25.58700 1.000 116.18000 112 PRO A C 1
ATOM 654 O O . PRO A 1 99 ? -72.29300 98.37100 25.37400 1.000 115.45000 112 PRO A O 1
ATOM 658 N N . THR A 1 100 ? -70.57400 98.86200 26.74700 1.000 119.35000 113 THR A N 1
ATOM 659 C CA . THR A 1 100 ? -71.21000 98.13100 27.82700 1.000 127.32000 113 THR A CA 1
ATOM 660 C C . THR A 1 100 ? -72.45700 98.84600 28.36100 1.000 136.24000 113 THR A C 1
ATOM 661 O O . THR A 1 100 ? -73.22100 98.24300 29.12500 1.000 137.79000 113 THR A O 1
ATOM 665 N N . ALA A 1 101 ? -72.70800 100.09300 27.93900 1.000 140.19000 114 ALA A N 1
ATOM 666 C CA . ALA A 1 101 ? -73.91100 100.80300 28.36600 1.000 140.86000 114 ALA A CA 1
ATOM 667 C C . ALA A 1 101 ? -75.20300 100.13600 27.88800 1.000 143.50000 114 ALA A C 1
ATOM 668 O O . ALA A 1 101 ? -76.27700 100.45200 28.41500 1.000 161.64000 114 ALA A O 1
ATOM 670 N N . LEU A 1 102 ? -75.14500 99.22900 26.89600 1.000 131.56000 115 LEU A N 1
ATOM 671 C CA . LEU A 1 102 ? -76.37700 98.52700 26.51300 1.000 119.91000 115 LEU A CA 1
ATOM 672 C C . LEU A 1 102 ? -76.79400 97.53800 27.59200 1.000 118.66000 115 LEU A C 1
ATOM 673 O O . LEU A 1 102 ? -77.79400 96.82600 27.41600 1.000 116.84000 115 LEU A O 1
ATOM 678 N N . SER A 1 103 ? -75.96600 97.36200 28.61600 1.000 122.72000 116 SER A N 1
ATOM 679 C CA . SER A 1 103 ? -76.44300 96.96100 29.93500 1.000 131.48000 116 SER A CA 1
ATOM 680 C C . SER A 1 103 ? -77.88200 97.42800 30.24400 1.000 137.56000 116 SER A C 1
ATOM 681 O O . SER A 1 103 ? -78.69400 96.64500 30.75000 1.000 137.75000 116 SER A O 1
ATOM 684 N N . ASN A 1 104 ? -78.18100 98.70900 29.99600 1.000 149.06000 117 ASN A N 1
ATOM 685 C CA . ASN A 1 104 ? -79.39200 99.33600 30.53000 1.000 167.16000 117 ASN A CA 1
ATOM 686 C C . ASN A 1 104 ? -80.64900 98.95900 29.75600 1.000 167.61000 117 ASN A C 1
ATOM 687 O O . ASN A 1 104 ? -81.73200 98.92600 30.34900 1.000 173.76000 117 ASN A O 1
ATOM 692 N N . LEU A 1 105 ? -80.55400 98.62400 28.45900 1.000 156.11000 118 LEU A N 1
ATOM 693 C CA . LEU A 1 105 ? -81.72300 98.30000 27.62500 1.000 148.28000 118 LEU A CA 1
ATOM 694 C C . LEU A 1 105 ? -82.28000 96.92400 27.96100 1.000 145.69000 118 LEU A C 1
ATOM 695 O O . LEU A 1 105 ? -82.20900 96.00700 27.14700 1.000 141.95000 118 LEU A O 1
ATOM 700 N N . THR A 1 106 ? -82.85600 96.81900 29.15700 1.000 154.08000 119 THR A N 1
ATOM 701 C CA . THR A 1 106 ? -83.30600 95.49800 29.58900 1.000 157.33000 119 THR A CA 1
ATOM 702 C C . THR A 1 106 ? -84.45600 94.95700 28.71200 1.000 153.70000 119 THR A C 1
ATOM 703 O O . THR A 1 106 ? -84.69100 93.74000 28.65800 1.000 154.80000 119 THR A O 1
ATOM 707 N N . SER A 1 107 ? -85.19800 95.83300 28.02800 1.000 146.76000 120 SER A N 1
ATOM 708 C CA . SER A 1 107 ? -86.32400 95.41900 27.18000 1.000 142.54000 120 SER A CA 1
ATOM 709 C C . SER A 1 107 ? -85.92200 94.75400 25.85300 1.000 132.20000 120 SER A C 1
ATOM 710 O O . SER A 1 107 ? -86.81400 94.31400 25.11600 1.000 119.24000 120 SER A O 1
ATOM 713 N N . LEU A 1 108 ? -84.61900 94.65100 25.55300 1.000 129.85000 121 LEU A N 1
ATOM 714 C CA . LEU A 1 108 ? -84.12300 94.19600 24.24900 1.000 119.19000 121 LEU A CA 1
ATOM 715 C C . LEU A 1 108 ? -84.37100 92.70700 24.00900 1.000 115.09000 121 LEU A C 1
ATOM 716 O O . LEU A 1 108 ? -84.00300 91.87200 24.84200 1.000 113.63000 121 LEU A O 1
ATOM 721 N N . GLU A 1 109 ? -84.90100 92.36300 22.82500 1.000 110.50000 122 GLU A N 1
ATOM 722 C CA . GLU A 1 109 ? -85.07200 90.96200 22.44900 1.000 110.14000 122 GLU A CA 1
ATOM 723 C C . GLU A 1 109 ? -84.30900 90.52300 21.20600 1.000 104.24000 122 GLU A C 1
ATOM 724 O O . GLU A 1 109 ? -84.13800 89.31500 21.01500 1.000 93.81000 122 GLU A O 1
ATOM 730 N N . SER A 1 110 ? -83.81100 91.45100 20.38600 1.000 112.57000 123 SER A N 1
ATOM 731 C CA . SER A 1 110 ? -82.88800 91.14700 19.29000 1.000 112.62000 123 SER A CA 1
ATOM 732 C C . SER A 1 110 ? -81.72900 92.13400 19.32300 1.000 112.66000 123 SER A C 1
ATOM 733 O O . SER A 1 110 ? -81.94500 93.34300 19.43300 1.000 118.10000 123 SER A O 1
ATOM 736 N N . LEU A 1 111 ? -80.50500 91.62200 19.21000 1.000 106.52000 124 LEU A N 1
ATOM 737 C CA . LEU A 1 111 ? -79.30800 92.45500 19.15600 1.000 102.09000 124 LEU A CA 1
ATOM 738 C C . LEU A 1 111 ? -78.42900 91.95400 18.01200 1.000 97.00000 124 LEU A C 1
ATOM 739 O O . LEU A 1 111 ? -77.80900 90.89100 18.12300 1.000 91.40000 124 LEU A O 1
ATOM 744 N N . PHE A 1 112 ? -78.38400 92.71600 16.91300 1.000 95.59000 125 PHE A N 1
ATOM 745 C CA . PHE A 1 112 ? -77.68800 92.34000 15.68000 1.000 86.00000 125 PHE A CA 1
ATOM 746 C C . PHE A 1 112 ? -76.61200 93.35800 15.34400 1.000 88.77000 125 PHE A C 1
ATOM 747 O O . PHE A 1 112 ? -76.91400 94.41800 14.79000 1.000 87.10000 125 PHE A O 1
ATOM 755 N N . LEU A 1 113 ? -75.35600 93.00500 15.61000 1.000 96.91000 126 LEU A N 1
ATOM 756 C CA . LEU A 1 113 ? -74.21200 93.84300 15.25700 1.000 96.16000 126 LEU A CA 1
ATOM 757 C C . LEU A 1 113 ? -73.29700 93.19900 14.21700 1.000 93.23000 126 LEU A C 1
ATOM 758 O O . LEU A 1 113 ? -72.19300 93.71400 13.99000 1.000 86.17000 126 LEU A O 1
ATOM 763 N N . PHE A 1 114 ? -73.73800 92.11700 13.56500 1.000 98.49000 127 PHE A N 1
ATOM 764 C CA . PHE A 1 114 ? -72.85000 91.26800 12.77100 1.000 96.23000 127 PHE A CA 1
ATOM 765 C C . PHE A 1 114 ? -72.35700 91.93500 11.49300 1.000 100.27000 127 PHE A C 1
ATOM 766 O O . PHE A 1 114 ? -72.89300 92.96600 11.02400 1.000 94.99000 127 PHE A O 1
ATOM 774 N N . SER A 1 115 ? -71.30000 91.35400 10.93700 1.000 99.55000 128 SER A N 1
ATOM 775 C CA . SER A 1 115 ? -70.68200 91.79100 9.69400 1.000 94.86000 128 SER A CA 1
ATOM 776 C C . SER A 1 115 ? -70.24500 93.24800 9.69000 1.000 89.31000 128 SER A C 1
ATOM 777 O O . SER A 1 115 ? -70.23900 93.90600 8.63600 1.000 96.99000 128 SER A O 1
ATOM 780 N N . ASN A 1 116 ? -69.85300 93.77900 10.84900 1.000 82.58000 129 ASN A N 1
ATOM 781 C CA . ASN A 1 116 ? -69.12700 95.03900 10.88000 1.000 95.21000 129 ASN A CA 1
ATOM 782 C C . ASN A 1 116 ? -67.62200 94.80400 11.04600 1.000 95.76000 129 ASN A C 1
ATOM 783 O O . ASN A 1 116 ? -67.08400 93.75200 10.68200 1.000 95.64000 129 ASN A O 1
ATOM 788 N N . GLN A 1 117 ? -66.92200 95.82000 11.55600 1.000 102.66000 130 GLN A N 1
ATOM 789 C CA . GLN A 1 117 ? -65.49100 95.80300 11.84400 1.000 99.34000 130 GLN A CA 1
ATOM 790 C C . GLN A 1 117 ? -65.24600 96.08900 13.32200 1.000 97.62000 130 GLN A C 1
ATOM 791 O O . GLN A 1 117 ? -64.28100 96.76900 13.67600 1.000 106.11000 130 GLN A O 1
ATOM 797 N N . LEU A 1 118 ? -66.12800 95.63200 14.19700 1.000 93.10000 131 LEU A N 1
ATOM 798 C CA . LEU A 1 118 ? -66.07800 95.98000 15.60900 1.000 99.69000 131 LEU A CA 1
ATOM 799 C C . LEU A 1 118 ? -64.85500 95.38800 16.29400 1.000 101.34000 131 LEU A C 1
ATOM 800 O O . LEU A 1 118 ? -64.29100 94.38700 15.85000 1.000 106.93000 131 LEU A O 1
ATOM 805 N N . THR A 1 119 ? -64.48100 95.99400 17.42500 1.000 106.26000 132 THR A N 1
ATOM 806 C CA . THR A 1 119 ? -63.25400 95.71700 18.17600 1.000 115.83000 132 THR A CA 1
ATOM 807 C C . THR A 1 119 ? -63.60500 95.45000 19.64600 1.000 122.59000 132 THR A C 1
ATOM 808 O O . THR A 1 119 ? -64.76100 95.57600 20.06000 1.000 131.83000 132 THR A O 1
ATOM 812 N N . GLY A 1 120 ? -62.59900 95.07300 20.44100 1.000 119.61000 133 GLY A N 1
ATOM 813 C CA . GLY A 1 120 ? -62.76600 94.93600 21.87400 1.000 120.30000 133 GLY A CA 1
ATOM 814 C C . GLY A 1 120 ? -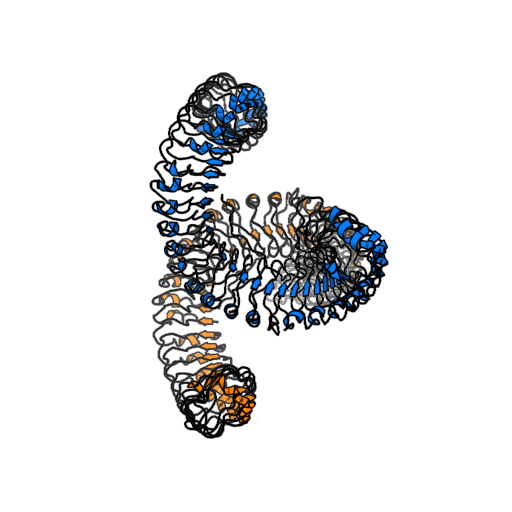63.25100 93.56700 22.30000 1.000 117.84000 133 GLY A C 1
ATOM 815 O O . GLY A 1 120 ? -63.46700 92.65700 21.49500 1.000 116.61000 133 GLY A O 1
ATOM 816 N N . GLU A 1 121 ? -63.42300 93.42500 23.61100 1.000 119.35000 134 GLU A N 1
ATOM 817 C CA . GLU A 1 121 ? -64.02200 92.22400 24.17200 1.000 116.68000 134 GLU A CA 1
ATOM 818 C C . GLU A 1 121 ? -65.54000 92.36300 24.20800 1.000 108.92000 134 GLU A C 1
ATOM 819 O O . GLU A 1 121 ? -66.09200 93.45900 24.11900 1.000 101.83000 134 GLU A O 1
ATOM 825 N N . ILE A 1 122 ? -66.20700 91.22800 24.33900 1.000 102.18000 135 ILE A N 1
ATOM 826 C CA . ILE A 1 122 ? -67.65700 91.21700 24.52800 1.000 89.47000 135 ILE A CA 1
ATOM 827 C C . ILE A 1 122 ? -67.96500 91.65600 25.95600 1.000 96.76000 135 ILE A C 1
ATOM 828 O O . ILE A 1 122 ? -67.43500 91.05300 26.90400 1.000 97.29000 135 ILE A O 1
ATOM 833 N N . PRO A 1 123 ? -68.81500 92.66800 26.16900 1.000 108.50000 136 PRO A N 1
ATOM 834 C CA . PRO A 1 123 ? -69.03800 93.19500 27.53400 1.000 114.42000 136 PRO A CA 1
ATOM 835 C C . PRO A 1 123 ? -69.69800 92.19300 28.47400 1.000 124.63000 136 PRO A C 1
ATOM 836 O O . PRO A 1 123 ? -70.77100 91.65600 28.18200 1.000 125.90000 136 PRO A O 1
ATOM 840 N N . SER A 1 124 ? -69.02200 91.95000 29.60100 1.000 136.82000 137 SER A N 1
ATOM 841 C CA . SER A 1 124 ? -69.47500 91.19100 30.76000 1.000 147.55000 137 SER A CA 1
ATOM 842 C C . SER A 1 124 ? -70.94200 91.48100 31.14200 1.000 153.84000 137 SER A C 1
ATOM 843 O O . SER A 1 124 ? -71.71900 90.56100 31.39200 1.000 159.74000 137 SER A O 1
ATOM 846 N N . GLN A 1 125 ? -71.32400 92.75700 31.14400 1.000 148.94000 138 GLN A N 1
ATOM 847 C CA . GLN A 1 125 ? -72.63700 93.25900 31.55100 1.000 138.73000 138 GLN A CA 1
ATOM 848 C C . GLN A 1 125 ? -73.77200 92.86000 30.61300 1.000 133.92000 138 GLN A C 1
ATOM 849 O O . GLN A 1 125 ? -74.93400 93.08400 30.97000 1.000 141.26000 138 GLN A O 1
ATOM 855 N N . LEU A 1 126 ? -73.47500 92.29600 29.43400 1.000 118.84000 139 LEU A N 1
ATOM 856 C CA . LEU A 1 126 ? -74.54300 91.78600 28.56800 1.000 115.81000 139 LEU A CA 1
ATOM 857 C C . LEU A 1 126 ? -75.34400 90.66700 29.22400 1.000 125.56000 139 LEU A C 1
ATOM 858 O O . LEU A 1 126 ? -76.48900 90.40300 28.82700 1.000 124.66000 139 LEU A O 1
ATOM 863 N N . GLY A 1 127 ? -74.75600 90.00200 30.21200 1.000 131.07000 140 GLY A N 1
ATOM 864 C CA . GLY A 1 127 ? -75.45200 89.01700 31.00700 1.000 133.18000 140 GLY A CA 1
ATOM 865 C C . GLY A 1 127 ? -76.68300 89.52100 31.73100 1.000 133.27000 140 GLY A C 1
ATOM 866 O O . GLY A 1 127 ? -77.49400 88.69400 32.15700 1.000 139.73000 140 GLY A O 1
ATOM 867 N N . SER A 1 128 ? -76.86900 90.83500 31.84600 1.000 131.97000 141 SER A N 1
ATOM 868 C CA . SER A 1 128 ? -78.04500 91.32300 32.56300 1.000 135.47000 141 SER A CA 1
ATOM 869 C C . SER A 1 128 ? -79.24300 91.49700 31.65400 1.000 131.30000 141 SER A C 1
ATOM 870 O O . SER A 1 128 ? -80.32200 91.86500 32.14100 1.000 131.45000 141 SER A O 1
ATOM 873 N N . LEU A 1 129 ? -79.08600 91.25600 30.35800 1.000 127.26000 142 LEU A N 1
ATOM 874 C CA . LEU A 1 129 ? -80.20200 91.37000 29.43000 1.000 130.44000 142 LEU A CA 1
ATOM 875 C C . LEU A 1 129 ? -81.04700 90.10100 29.35600 1.000 135.50000 142 LEU A C 1
ATOM 876 O O . LEU A 1 129 ? -81.37800 89.66300 28.27100 1.000 135.31000 142 LEU A O 1
ATOM 881 N N . VAL A 1 130 ? -81.46600 89.55100 30.50200 1.000 139.35000 143 VAL A N 1
ATOM 882 C CA . VAL A 1 130 ? -82.00200 88.19100 30.52300 1.000 137.06000 143 VAL A CA 1
ATOM 883 C C . VAL A 1 130 ? -83.24300 88.03200 29.65300 1.000 136.79000 143 VAL A C 1
ATOM 884 O O . VAL A 1 130 ? -83.62700 86.89900 29.34300 1.000 145.44000 143 VAL A O 1
ATOM 888 N N . ASN A 1 131 ? -83.87900 89.12600 29.22600 1.000 131.81000 144 ASN A N 1
ATOM 889 C CA . ASN A 1 131 ? -85.03900 89.00200 28.35000 1.000 130.76000 144 ASN A CA 1
ATOM 890 C C . ASN A 1 131 ? -84.67500 88.97000 26.85300 1.000 127.68000 144 ASN A C 1
ATOM 891 O O . ASN A 1 131 ? -85.57000 88.93400 25.99900 1.000 122.39000 144 ASN A O 1
ATOM 896 N N . ILE A 1 132 ? -83.38400 88.91700 26.52400 1.000 130.07000 145 ILE A N 1
ATOM 897 C CA . ILE A 1 132 ? -82.91600 88.79700 25.14500 1.000 121.96000 145 ILE A CA 1
ATOM 898 C C . ILE A 1 132 ? -83.23200 87.40800 24.60200 1.000 112.04000 145 ILE A C 1
ATOM 899 O O . ILE A 1 132 ? -83.16100 86.39700 25.32500 1.000 110.73000 145 ILE A O 1
ATOM 904 N N . ARG A 1 133 ? -83.55500 87.35200 23.30500 1.000 108.22000 146 ARG A N 1
ATOM 905 C CA . ARG A 1 133 ? -83.88300 86.11600 22.59700 1.000 108.26000 146 ARG A CA 1
ATOM 906 C C . ARG A 1 133 ? -82.91300 85.74700 21.48700 1.000 97.91000 146 ARG A C 1
ATOM 907 O O . ARG A 1 133 ? -82.68600 84.55500 21.24700 1.000 87.72000 146 ARG A O 1
ATOM 915 N N . SER A 1 134 ? -82.32800 86.71800 20.78500 1.000 105.26000 147 SER A N 1
ATOM 916 C CA . SER A 1 134 ? -81.31500 86.38600 19.78600 1.000 108.18000 147 SER A CA 1
ATOM 917 C C . SER A 1 134 ? -80.19100 87.42100 19.78300 1.000 112.83000 147 SER A C 1
ATOM 918 O O . SER A 1 134 ? -80.45100 88.63000 19.76800 1.000 112.98000 147 SER A O 1
ATOM 921 N N . LEU A 1 135 ? -78.94300 86.92500 19.81500 1.000 110.47000 148 LEU A N 1
ATOM 922 C CA . LEU A 1 135 ? -77.72200 87.72800 19.90000 1.000 102.35000 148 LEU A CA 1
ATOM 923 C C . LEU A 1 135 ? -76.77100 87.33500 18.77000 1.000 101.43000 148 LEU A C 1
ATOM 924 O O . LEU A 1 135 ? -76.31100 86.18900 18.72100 1.000 98.49000 148 LEU A O 1
ATOM 929 N N . ARG A 1 136 ? -76.48500 88.27000 17.85800 1.000 102.06000 149 ARG A N 1
ATOM 930 C CA . ARG A 1 136 ? -75.60700 88.01100 16.71100 1.000 96.84000 149 ARG A CA 1
ATOM 931 C C . ARG A 1 136 ? -74.59900 89.14800 16.56100 1.000 99.31000 149 ARG A C 1
ATOM 932 O O . ARG A 1 136 ? -74.94300 90.24200 16.09700 1.000 99.83000 149 ARG A O 1
ATOM 940 N N . ILE A 1 137 ? -73.34600 88.88700 16.91700 1.000 95.50000 150 ILE A N 1
ATOM 941 C CA . ILE A 1 137 ? -72.38800 89.98000 16.94900 1.000 94.18000 150 ILE A CA 1
ATOM 942 C C . ILE A 1 137 ? -71.09800 89.59600 16.24500 1.000 90.08000 150 ILE A C 1
ATOM 943 O O . ILE A 1 137 ? -70.07200 90.27600 16.38700 1.000 82.42000 150 ILE A O 1
ATOM 948 N N . GLY A 1 138 ? -71.17800 88.56700 15.40200 1.000 93.47000 151 GLY A N 1
ATOM 949 C CA . GLY A 1 138 ? -70.01100 87.99800 14.76900 1.000 85.09000 151 GLY A CA 1
ATOM 950 C C . GLY A 1 138 ? -69.67300 88.69200 13.46700 1.000 84.74000 151 GLY A C 1
ATOM 951 O O . GLY A 1 138 ? -70.24700 89.73000 13.10900 1.000 82.25000 151 GLY A O 1
ATOM 952 N N . ASP A 1 139 ? -68.71000 88.08400 12.75500 1.000 75.04000 152 ASP A N 1
ATOM 953 C CA . ASP A 1 139 ? -68.12300 88.67000 11.55500 1.000 77.58000 152 ASP A CA 1
ATOM 954 C C . ASP A 1 139 ? -67.55000 90.05000 11.87100 1.000 90.97000 152 ASP A C 1
ATOM 955 O O . ASP A 1 139 ? -67.61000 90.98400 11.06400 1.000 100.48000 152 ASP A O 1
ATOM 960 N N . ASN A 1 140 ? -66.96600 90.15900 13.05200 1.000 85.05000 153 ASN A N 1
ATOM 961 C CA . ASN A 1 140 ? -66.31100 91.34200 13.56200 1.000 88.58000 153 ASN A CA 1
ATOM 962 C C . ASN A 1 140 ? -64.88600 90.97100 13.93700 1.000 93.02000 153 ASN A C 1
ATOM 963 O O . ASN A 1 140 ? -64.45800 89.83800 13.71900 1.000 97.94000 153 ASN A O 1
ATOM 968 N N . GLU A 1 141 ? -64.11200 91.93300 14.43700 1.000 93.51000 154 GLU A N 1
ATOM 969 C CA . GLU A 1 141 ? -62.77600 91.63900 14.93400 1.000 97.35000 154 GLU A CA 1
ATOM 970 C C . GLU A 1 141 ? -62.69800 91.64300 16.46100 1.000 86.90000 154 GLU A C 1
ATOM 971 O O . GLU A 1 141 ? -61.66800 92.03600 17.01400 1.000 95.95000 154 GLU A O 1
ATOM 977 N N . LEU A 1 142 ? -63.72500 91.15500 17.14600 1.000 80.00000 155 LEU A N 1
ATOM 978 C CA . LEU A 1 142 ? -63.73300 91.10700 18.61000 1.000 89.18000 155 LEU A CA 1
ATOM 979 C C . LEU A 1 142 ? -62.69000 90.12900 19.14200 1.000 86.28000 155 LEU A C 1
ATOM 980 O O . LEU A 1 142 ? -62.41200 89.10700 18.51800 1.000 98.14000 155 LEU A O 1
ATOM 985 N N . VAL A 1 143 ? -62.09400 90.45000 20.28800 1.000 84.43000 156 VAL A N 1
ATOM 986 C CA . VAL A 1 143 ? -60.79800 89.88900 20.66200 1.000 99.53000 156 VAL A CA 1
ATOM 987 C C . VAL A 1 143 ? -60.77500 89.16100 22.00300 1.000 101.81000 156 VAL A C 1
ATOM 988 O O . VAL A 1 143 ? -59.82600 88.41200 22.26300 1.000 114.72000 156 VAL A O 1
ATOM 992 N N . GLY A 1 144 ? -61.76400 89.30300 22.85500 1.000 97.83000 157 GLY A N 1
ATOM 993 C CA . GLY A 1 144 ? -61.65700 88.75300 24.19000 1.000 105.31000 157 GLY A CA 1
ATOM 994 C C . GLY A 1 144 ? -62.02200 87.28700 24.33400 1.000 108.25000 157 GLY A C 1
ATOM 995 O O . GLY A 1 144 ? -62.36500 86.59100 23.38200 1.000 109.23000 157 GLY A O 1
ATOM 996 N N . ASP A 1 145 ? -61.91000 86.81200 25.57500 1.000 111.00000 158 ASP A N 1
ATOM 997 C CA . ASP A 1 145 ? -62.50600 85.54000 25.94800 1.000 110.35000 158 ASP A CA 1
ATOM 998 C C . ASP A 1 145 ? -64.02100 85.70800 25.98900 1.000 113.54000 158 ASP A C 1
ATOM 999 O O . ASP A 1 145 ? -64.53200 86.80700 26.22800 1.000 117.95000 158 ASP A O 1
ATOM 1004 N N . ILE A 1 146 ? -64.74500 84.62100 25.72500 1.000 115.08000 159 ILE A N 1
ATOM 1005 C CA . ILE A 1 146 ? -66.21000 84.63400 25.80600 1.000 115.96000 159 ILE A CA 1
ATOM 1006 C C . ILE A 1 146 ? -66.65500 84.73700 27.26000 1.000 110.90000 159 ILE A C 1
ATOM 1007 O O . ILE A 1 146 ? -66.35100 83.84000 28.06000 1.000 110.32000 159 ILE A O 1
ATOM 1012 N N . PRO A 1 147 ? -67.42200 85.76700 27.63100 1.000 105.23000 160 PRO A N 1
ATOM 1013 C CA . PRO A 1 147 ? -67.74000 85.97300 29.05500 1.000 112.60000 160 PRO A CA 1
ATOM 1014 C C . PRO A 1 147 ? -68.72000 84.93000 29.58400 1.000 122.20000 160 PRO A C 1
ATOM 1015 O O . PRO A 1 147 ? -69.73200 84.62700 28.94700 1.000 121.18000 160 PRO A O 1
ATOM 1019 N N . GLU A 1 148 ? -68.40900 84.38700 30.77000 1.000 133.28000 161 GLU A N 1
ATOM 1020 C CA . GLU A 1 148 ? -69.24800 83.36600 31.40200 1.000 138.76000 161 GLU A CA 1
ATOM 1021 C C . GLU A 1 148 ? -70.62600 83.88700 31.77100 1.000 135.84000 161 GLU A C 1
ATOM 1022 O O . GLU A 1 148 ? -71.53300 83.08300 32.01700 1.000 134.36000 161 GLU A O 1
ATOM 1028 N N . THR A 1 149 ? -70.80700 85.20600 31.83900 1.000 137.66000 162 THR A N 1
ATOM 1029 C CA . THR A 1 149 ? -72.12200 85.73100 32.18700 1.000 139.35000 162 THR A CA 1
ATOM 1030 C C . THR A 1 149 ? -73.17000 85.37600 31.13900 1.000 130.86000 162 THR A C 1
ATOM 1031 O O . THR A 1 149 ? -74.36700 85.46400 31.42100 1.000 136.57000 162 THR A O 1
ATOM 1035 N N . LEU A 1 150 ? -72.74900 84.94600 29.95000 1.000 117.96000 163 LEU A N 1
ATOM 1036 C CA . LEU A 1 150 ? -73.69500 84.64400 28.88400 1.000 111.66000 163 LEU A CA 1
ATOM 1037 C C . LEU A 1 150 ? -74.65800 83.53100 29.26600 1.000 120.43000 163 LEU A C 1
ATOM 1038 O O . LEU A 1 150 ? -75.73700 83.42700 28.67500 1.000 119.36000 163 LEU A O 1
ATOM 1043 N N . GLY A 1 151 ? -74.28800 82.69000 30.23000 1.000 134.62000 164 GLY A N 1
ATOM 1044 C CA . GLY A 1 151 ? -75.19200 81.66700 30.71600 1.000 145.96000 164 GLY A CA 1
ATOM 1045 C C . GLY A 1 151 ? -76.46000 82.20000 31.36600 1.000 157.32000 164 GLY A C 1
ATOM 1046 O O . GLY A 1 151 ? -77.40700 81.43500 31.55500 1.000 172.25000 164 GLY A O 1
ATOM 1047 N N . ASN A 1 152 ? -76.49000 83.48300 31.74700 1.000 150.88000 165 ASN A N 1
ATOM 1048 C CA . ASN A 1 152 ? -77.68800 84.03900 32.38100 1.000 145.72000 165 ASN A CA 1
ATOM 1049 C C . ASN A 1 152 ? -78.87700 84.14400 31.42800 1.000 140.53000 165 ASN A C 1
ATOM 1050 O O . ASN A 1 152 ? -80.03000 84.18000 31.87800 1.000 149.29000 165 ASN A O 1
ATOM 1055 N N . LEU A 1 153 ? -78.62000 84.17900 30.12200 1.000 127.05000 166 LEU A N 1
ATOM 1056 C CA . LEU A 1 153 ? -79.63300 84.58200 29.13800 1.000 125.00000 166 LEU A CA 1
ATOM 1057 C C . LEU A 1 153 ? -80.55500 83.42400 28.73800 1.000 132.79000 166 LEU A C 1
ATOM 1058 O O . LEU A 1 153 ? -80.66100 83.04400 27.57700 1.000 135.44000 166 LEU A O 1
ATOM 1063 N N . VAL A 1 154 ? -81.27800 82.91000 29.73900 1.000 136.39000 167 VAL A N 1
ATOM 1064 C CA . VAL A 1 154 ? -82.02600 81.66100 29.61300 1.000 137.91000 167 VAL A CA 1
ATOM 1065 C C . VAL A 1 154 ? -83.08900 81.71500 28.52100 1.000 137.60000 167 VAL A C 1
ATOM 1066 O O . VAL A 1 154 ? -83.48700 80.66700 27.99200 1.000 143.30000 167 VAL A O 1
ATOM 1070 N N . ASN A 1 155 ? -83.54500 82.90200 28.13900 1.000 131.03000 168 ASN A N 1
ATOM 1071 C CA . ASN A 1 155 ? -84.53000 83.04300 27.07500 1.000 123.75000 168 ASN A CA 1
ATOM 1072 C C . ASN A 1 155 ? -83.93900 82.98800 25.68200 1.000 119.72000 168 ASN A C 1
ATOM 1073 O O . ASN A 1 155 ? -84.69300 83.03500 24.70600 1.000 119.74000 168 ASN A O 1
ATOM 1078 N N . LEU A 1 156 ? -82.62300 82.90600 25.57200 1.000 117.21000 169 LEU A N 1
ATOM 1079 C CA . LEU A 1 156 ? -81.95500 83.05700 24.29000 1.000 109.53000 169 LEU A CA 1
ATOM 1080 C C . LEU A 1 156 ? -82.24000 81.84300 23.41900 1.000 98.43000 169 LEU A C 1
ATOM 1081 O O . LEU A 1 156 ? -82.23700 80.70900 23.90400 1.000 97.15000 169 LEU A O 1
ATOM 1086 N N . GLN A 1 157 ? -82.58500 82.08900 22.15300 1.000 95.43000 170 GLN A N 1
ATOM 1087 C CA . GLN A 1 157 ? -82.78800 81.01400 21.18500 1.000 96.48000 170 GLN A CA 1
ATOM 1088 C C . GLN A 1 157 ? -81.64900 80.88900 20.17100 1.000 96.18000 170 GLN A C 1
ATOM 1089 O O . GLN A 1 157 ? -81.45400 79.79800 19.62200 1.000 88.00000 170 GLN A O 1
ATOM 1095 N N . MET A 1 158 ? -80.90700 81.98100 19.90700 1.000 96.73000 171 MET A N 1
ATOM 1096 C CA . MET A 1 158 ? -79.81400 82.02700 18.93100 1.000 88.87000 171 MET A CA 1
ATOM 1097 C C . MET A 1 158 ? -78.60500 82.77600 19.48800 1.000 96.68000 171 MET A C 1
ATOM 1098 O O . MET A 1 158 ? -78.75500 83.83400 20.10500 1.000 109.30000 171 MET A O 1
ATOM 1103 N N . LEU A 1 159 ? -77.40700 82.21800 19.29300 1.000 91.40000 172 LEU A N 1
ATOM 1104 C CA . LEU A 1 159 ? -76.15700 82.85800 19.72300 1.000 92.37000 172 LEU A CA 1
ATOM 1105 C C . LEU A 1 159 ? -75.07900 82.66700 18.65300 1.000 94.41000 172 LEU A C 1
ATOM 1106 O O . LEU A 1 159 ? -74.61500 81.54200 18.45200 1.000 96.32000 172 LEU A O 1
ATOM 1111 N N . ALA A 1 160 ? -74.64500 83.74600 17.99000 1.000 92.53000 173 ALA A N 1
ATOM 1112 C CA . ALA A 1 160 ? -73.63000 83.66500 16.93500 1.000 90.29000 173 ALA A CA 1
ATOM 1113 C C . ALA A 1 160 ? -72.43400 84.51300 17.33100 1.000 102.71000 173 ALA A C 1
ATOM 1114 O O . ALA A 1 160 ? -72.54000 85.74200 17.43800 1.000 111.59000 173 ALA A O 1
ATOM 1116 N N . LEU A 1 161 ? -71.28900 83.85300 17.49800 1.000 96.72000 174 LEU A N 1
ATOM 1117 C CA . LEU A 1 161 ? -70.03900 84.50600 17.86200 1.000 82.68000 174 LEU A CA 1
ATOM 1118 C C . LEU A 1 161 ? -68.94800 84.19500 16.84600 1.000 82.25000 174 LEU A C 1
ATOM 1119 O O . LEU A 1 161 ? -67.76600 84.30700 17.16900 1.000 93.62000 174 LEU A O 1
ATOM 1124 N N . ALA A 1 162 ? -69.32600 83.78600 15.63600 1.000 75.55000 175 ALA A N 1
ATOM 1125 C CA . ALA A 1 162 ? -68.40600 83.22300 14.66300 1.000 80.59000 175 ALA A CA 1
ATOM 1126 C C . ALA A 1 162 ? -67.61500 84.29000 13.91300 1.000 90.55000 175 ALA A C 1
ATOM 1127 O O . ALA A 1 162 ? -67.97100 85.47700 13.87300 1.000 98.96000 175 ALA A O 1
ATOM 1129 N N . SER A 1 163 ? -66.56200 83.83100 13.24800 1.000 86.43000 176 SER A N 1
ATOM 1130 C CA . SER A 1 163 ? -65.72600 84.66900 12.38900 1.000 86.68000 176 SER A CA 1
ATOM 1131 C C . SER A 1 163 ? -65.31900 85.99400 13.06300 1.000 89.21000 176 SER A C 1
ATOM 1132 O O . SER A 1 163 ? -65.49500 87.08600 12.53100 1.000 84.92000 176 SER A O 1
ATOM 1135 N N . CYS A 1 164 ? -64.74900 85.86500 14.26500 1.000 92.33000 177 CYS A N 1
ATOM 1136 C CA . CYS A 1 164 ? -64.10200 86.98400 14.93600 1.000 96.17000 177 CYS A CA 1
ATOM 1137 C C . CYS A 1 164 ? -62.71300 86.56000 15.37400 1.000 98.88000 177 CYS A C 1
ATOM 1138 O O . CYS A 1 164 ? -62.05500 85.76200 14.70000 1.000 106.82000 177 CYS A O 1
ATOM 1141 N N . ARG A 1 165 ? -62.19600 87.13900 16.44200 1.000 100.20000 178 ARG A N 1
ATOM 1142 C CA . ARG A 1 165 ? -60.89200 86.75100 16.95000 1.000 102.41000 178 ARG A CA 1
ATOM 1143 C C . ARG A 1 165 ? -60.97400 86.39300 18.43200 1.000 102.28000 178 ARG A C 1
ATOM 1144 O O . ARG A 1 165 ? -60.09600 86.73100 19.21600 1.000 110.94000 178 ARG A O 1
ATOM 1152 N N . LEU A 1 166 ? -62.01500 85.66600 18.80500 1.000 99.29000 179 LEU A N 1
ATOM 1153 C CA . LEU A 1 166 ? -62.25400 85.35800 20.21300 1.000 107.93000 179 LEU A CA 1
ATOM 1154 C C . LEU A 1 166 ? -61.47900 84.11100 20.65700 1.000 113.04000 179 LEU A C 1
ATOM 1155 O O . LEU A 1 166 ? -61.14400 83.24400 19.85200 1.000 115.21000 179 LEU A O 1
ATOM 1160 N N . THR A 1 167 ? -61.16100 84.06800 21.96100 1.000 118.11000 180 THR A N 1
ATOM 1161 C CA . THR A 1 167 ? -60.19500 83.14400 22.53300 1.000 121.10000 180 THR A CA 1
ATOM 1162 C C . THR A 1 167 ? -60.79600 82.45000 23.74300 1.000 127.18000 180 THR A C 1
ATOM 1163 O O . THR A 1 167 ? -61.94100 82.71000 24.12700 1.000 130.85000 180 THR A O 1
ATOM 1167 N N . GLY A 1 168 ? -60.00700 81.54900 24.34800 1.000 126.02000 181 GLY A N 1
ATOM 1168 C CA . GLY A 1 168 ? -60.34600 80.90600 25.60700 1.000 121.58000 181 GLY A CA 1
ATOM 1169 C C . GLY A 1 168 ? -61.28000 79.72300 25.46100 1.000 119.21000 181 GLY A C 1
ATOM 1170 O O . GLY A 1 168 ? -61.69100 79.37200 24.35000 1.000 121.28000 181 GLY A O 1
ATOM 1171 N N . PRO A 1 169 ? -61.62600 79.07200 26.57400 1.000 117.04000 182 PRO A N 1
ATOM 1172 C CA . PRO A 1 169 ? -62.51400 77.91300 26.48600 1.000 109.04000 182 PRO A CA 1
ATOM 1173 C C . PRO A 1 169 ? -63.92200 78.38300 26.20000 1.000 105.96000 182 PRO A C 1
ATOM 1174 O O . PRO A 1 169 ? -64.26900 79.54200 26.42000 1.000 107.55000 182 PRO A O 1
ATOM 1178 N N . ILE A 1 170 ? -64.72100 77.47100 25.66300 1.000 105.09000 183 ILE A N 1
ATOM 1179 C CA . ILE A 1 170 ? -66.17100 77.61500 25.65200 1.000 99.80000 183 ILE A CA 1
ATOM 1180 C C . ILE A 1 170 ? -66.63500 77.60000 27.10700 1.000 105.29000 183 ILE A C 1
ATOM 1181 O O . ILE A 1 170 ? -66.38600 76.61700 27.82000 1.000 113.06000 183 ILE A O 1
ATOM 1186 N N . PRO A 1 171 ? -67.28200 78.65900 27.60200 1.000 103.85000 184 PRO A N 1
ATOM 1187 C CA . PRO A 1 171 ? -67.60400 78.70800 29.03700 1.000 114.44000 184 PRO A CA 1
ATOM 1188 C C . PRO A 1 171 ? -68.51400 77.54000 29.38600 1.000 123.46000 184 PRO A C 1
ATOM 1189 O O . PRO A 1 171 ? -69.55800 77.33600 28.77200 1.000 124.98000 184 PRO A O 1
ATOM 1193 N N . SER A 1 172 ? -68.10500 76.75700 30.39500 1.000 130.21000 185 SER A N 1
ATOM 1194 C CA . SER A 1 172 ? -68.88500 75.57900 30.75500 1.000 138.39000 185 SER A CA 1
ATOM 1195 C C . SER A 1 172 ? -70.14400 75.99300 31.48200 1.000 145.31000 185 SER A C 1
ATOM 1196 O O . SER A 1 172 ? -71.15800 75.25400 31.44300 1.000 152.95000 185 SER A O 1
ATOM 1199 N N . GLN A 1 173 ? -70.14600 77.16200 32.14900 1.000 143.29000 186 GLN A N 1
ATOM 1200 C CA . GLN A 1 173 ? -71.37400 77.63200 32.76000 1.000 146.95000 186 GLN A CA 1
ATOM 1201 C C . GLN A 1 173 ? -72.22800 78.32000 31.69800 1.000 139.46000 186 GLN A C 1
ATOM 1202 O O . GLN A 1 173 ? -72.98000 79.25400 31.98000 1.000 143.33000 186 GLN A O 1
ATOM 1208 N N . LEU A 1 174 ? -72.05200 77.88800 30.44700 1.000 127.81000 187 LEU A N 1
ATOM 1209 C CA . LEU A 1 174 ? -72.93300 78.18600 29.32400 1.000 118.93000 187 LEU A CA 1
ATOM 1210 C C . LEU A 1 174 ? -73.99400 77.12200 29.09000 1.000 120.94000 187 LEU A C 1
ATOM 1211 O O . LEU A 1 174 ? -74.85200 77.31600 28.22000 1.000 118.64000 187 LEU A O 1
ATOM 1216 N N . GLY A 1 175 ? -73.93000 75.98700 29.79200 1.000 126.71000 188 GLY A N 1
ATOM 1217 C CA . GLY A 1 175 ? -74.99500 74.99100 29.75100 1.000 129.92000 188 GLY A CA 1
ATOM 1218 C C . GLY A 1 175 ? -76.31700 75.48300 30.31200 1.000 135.59000 188 GLY A C 1
ATOM 1219 O O . GLY A 1 175 ? -77.35200 74.85200 30.06700 1.000 141.32000 188 GLY A O 1
ATOM 1220 N N . ARG A 1 176 ? -76.30900 76.61300 31.02300 1.000 136.19000 189 ARG A N 1
ATOM 1221 C CA . ARG A 1 176 ? -77.53600 77.19300 31.54700 1.000 130.13000 189 ARG A CA 1
ATOM 1222 C C . ARG A 1 176 ? -78.48000 77.70100 30.45800 1.000 126.43000 189 ARG A C 1
ATOM 1223 O O . ARG A 1 176 ? -79.63300 78.02300 30.76600 1.000 126.46000 189 ARG A O 1
ATOM 1231 N N . LEU A 1 177 ? -78.03700 77.75800 29.20200 1.000 120.73000 190 LEU A N 1
ATOM 1232 C CA . LEU A 1 177 ? -78.86700 78.30200 28.13300 1.000 118.52000 190 LEU A CA 1
ATOM 1233 C C . LEU A 1 177 ? -79.72400 77.17000 27.57700 1.000 111.66000 190 LEU A C 1
ATOM 1234 O O . LEU A 1 177 ? -79.49900 76.64400 26.48700 1.000 104.75000 190 LEU A O 1
ATOM 1239 N N . VAL A 1 178 ? -80.73900 76.81800 28.37100 1.000 113.62000 191 VAL A N 1
ATOM 1240 C CA . VAL A 1 178 ? -81.57800 75.63900 28.12800 1.000 116.54000 191 VAL A CA 1
ATOM 1241 C C . VAL A 1 178 ? -82.29500 75.71200 26.78600 1.000 119.25000 191 VAL A C 1
ATOM 1242 O O . VAL A 1 178 ? -82.51000 74.68200 26.13100 1.000 126.41000 191 VAL A O 1
ATOM 1246 N N . ARG A 1 179 ? -82.73500 76.91300 26.37900 1.000 116.27000 192 ARG A N 1
ATOM 1247 C CA . ARG A 1 179 ? -83.62700 77.04900 25.22800 1.000 116.38000 192 ARG A CA 1
ATOM 1248 C C . ARG A 1 179 ? -82.93200 77.54300 23.95300 1.000 107.52000 192 ARG A C 1
ATOM 1249 O O . ARG A 1 179 ? -83.61900 77.96300 23.00800 1.000 102.41000 192 ARG A O 1
ATOM 1257 N N . VAL A 1 180 ? -81.61700 77.46800 23.86600 1.000 105.25000 193 VAL A N 1
ATOM 1258 C CA . VAL A 1 180 ? -80.98400 77.96400 22.64700 1.000 102.95000 193 VAL A CA 1
ATOM 1259 C C . VAL A 1 180 ? -81.13200 76.91300 21.56000 1.000 106.27000 193 VAL A C 1
ATOM 1260 O O . VAL A 1 180 ? -80.92500 75.71100 21.79100 1.000 110.85000 193 VAL A O 1
ATOM 1264 N N . GLN A 1 181 ? -81.49600 77.36400 20.36900 1.000 104.68000 194 GLN A N 1
ATOM 1265 C CA . GLN A 1 181 ? -81.73000 76.47400 19.23900 1.000 107.15000 194 GLN A CA 1
ATOM 1266 C C . GLN A 1 181 ? -80.52000 76.36200 18.32300 1.000 108.27000 194 GLN A C 1
ATOM 1267 O O . GLN A 1 181 ? -80.22200 75.27100 17.82500 1.000 105.83000 194 GLN A O 1
ATOM 1273 N N . SER A 1 182 ? -79.82300 77.48300 18.10500 1.000 113.11000 195 SER A N 1
ATOM 1274 C CA . SER A 1 182 ? -78.60900 77.57200 17.29000 1.000 108.44000 195 SER A CA 1
ATOM 1275 C C . SER A 1 182 ? -77.47600 78.16800 18.12400 1.000 109.29000 195 SER A C 1
ATOM 1276 O O . SER A 1 182 ? -77.63000 79.25200 18.69900 1.000 107.59000 195 SER A O 1
ATOM 1279 N N . LEU A 1 183 ? -76.34800 77.45300 18.20200 1.000 108.70000 196 LEU A N 1
ATOM 1280 C CA . LEU A 1 183 ? -75.12200 77.90000 18.87000 1.000 95.93000 196 LEU A CA 1
ATOM 1281 C C . LEU A 1 183 ? -74.00600 77.90500 17.83300 1.000 91.14000 196 LEU A C 1
ATOM 1282 O O . LEU A 1 183 ? -73.63100 76.84600 17.32300 1.000 96.59000 196 LEU A O 1
ATOM 1287 N N . ILE A 1 184 ? -73.50400 79.08800 17.50300 1.000 86.76000 197 ILE A N 1
ATOM 1288 C CA . ILE A 1 184 ? -72.60900 79.31200 16.36600 1.000 87.15000 197 ILE A CA 1
ATOM 1289 C C . ILE A 1 184 ? -71.30100 79.93300 16.87200 1.000 91.57000 197 ILE A C 1
ATOM 1290 O O . ILE A 1 184 ? -71.27200 81.11600 17.23900 1.000 89.66000 197 ILE A O 1
ATOM 1295 N N . LEU A 1 185 ? -70.21600 79.13700 16.90100 1.000 96.25000 198 LEU A N 1
ATOM 1296 C CA . LEU A 1 185 ? -68.91700 79.58900 17.40600 1.000 88.24000 198 LEU A CA 1
ATOM 1297 C C . LEU A 1 185 ? -67.75800 79.34900 16.44300 1.000 84.21000 198 LEU A C 1
ATOM 1298 O O . LEU A 1 185 ? -66.60300 79.51500 16.84600 1.000 86.54000 198 LEU A O 1
ATOM 1303 N N . GLN A 1 186 ? -68.01800 79.03200 15.17900 1.000 82.33000 199 GLN A N 1
ATOM 1304 C CA . GLN A 1 186 ? -66.93600 78.62100 14.29500 1.000 88.78000 199 GLN A CA 1
ATOM 1305 C C . GLN A 1 186 ? -66.04400 79.80000 13.91500 1.000 94.80000 199 GLN A C 1
ATOM 1306 O O . GLN A 1 186 ? -66.42400 80.96500 14.04700 1.000 103.22000 199 GLN A O 1
ATOM 1312 N N . ASP A 1 187 ? -64.82800 79.48100 13.44600 1.000 91.09000 200 ASP A N 1
ATOM 1313 C CA . ASP A 1 187 ? -63.92500 80.46100 12.83600 1.000 88.86000 200 ASP A CA 1
ATOM 1314 C C . ASP A 1 187 ? -63.34800 81.42300 13.88900 1.000 96.58000 200 ASP A C 1
ATOM 1315 O O . ASP A 1 187 ? -63.27500 82.63100 13.65800 1.000 100.55000 200 ASP A O 1
ATOM 1320 N N . ASN A 1 188 ? -62.98900 80.91600 15.06500 1.000 95.84000 201 ASN A N 1
ATOM 1321 C CA . ASN A 1 188 ? -62.35400 81.75200 16.07800 1.000 100.23000 201 ASN A CA 1
ATOM 1322 C C . ASN A 1 188 ? -61.06500 81.06700 16.53800 1.000 110.36000 201 ASN A C 1
ATOM 1323 O O . ASN A 1 188 ? -60.46100 80.25100 15.82600 1.000 122.92000 201 ASN A O 1
ATOM 1328 N N . TYR A 1 189 ? -60.60800 81.41400 17.74000 1.000 102.49000 202 TYR A N 1
ATOM 1329 C CA . TYR A 1 189 ? -59.40100 80.84200 18.32700 1.000 94.90000 202 TYR A CA 1
ATOM 1330 C C . TYR A 1 189 ? -59.68600 80.24400 19.69800 1.000 100.21000 202 TYR A C 1
ATOM 1331 O O . TYR A 1 189 ? -58.83800 80.30100 20.59400 1.000 108.87000 202 TYR A O 1
ATOM 1340 N N . LEU A 1 190 ? -60.87200 79.66300 19.88500 1.000 98.18000 203 LEU A N 1
ATOM 1341 C CA . LEU A 1 190 ? -61.22900 79.12500 21.19300 1.000 102.87000 203 LEU A CA 1
ATOM 1342 C C . LEU A 1 190 ? -60.56200 77.77700 21.39100 1.000 106.08000 203 LEU A C 1
ATOM 1343 O O . LEU A 1 190 ? -60.36600 77.02100 20.44200 1.000 106.72000 203 LEU A O 1
ATOM 1348 N N . GLU A 1 191 ? -60.25300 77.46100 22.64500 1.000 114.10000 204 GLU A N 1
ATOM 1349 C CA . GLU A 1 191 ? -59.28100 76.42500 22.95700 1.000 121.40000 204 GLU A CA 1
ATOM 1350 C C . GLU A 1 191 ? -59.75000 75.63800 24.16900 1.000 125.44000 204 GLU A C 1
ATOM 1351 O O . GLU A 1 191 ? -60.66300 76.04400 24.89100 1.000 132.86000 204 GLU A O 1
ATOM 1357 N N . GLY A 1 192 ? -59.11700 74.49800 24.38000 1.000 121.39000 205 GLY A N 1
ATOM 1358 C CA . GLY A 1 192 ? -59.38800 73.70300 25.54800 1.000 118.97000 205 GLY A CA 1
ATOM 1359 C C . GLY A 1 192 ? -60.41400 72.63700 25.26500 1.000 111.52000 205 GLY A C 1
ATOM 1360 O O . GLY A 1 192 ? -60.80500 72.40300 24.11600 1.000 112.62000 205 GLY A O 1
ATOM 1361 N N . PRO A 1 193 ? -60.87500 71.97100 26.31900 1.000 108.98000 206 PRO A N 1
ATOM 1362 C CA . PRO A 1 193 ? -61.87400 70.91700 26.13800 1.000 105.62000 206 PRO A CA 1
ATOM 1363 C C . PRO A 1 193 ? -63.23700 71.51600 25.85800 1.000 108.65000 206 PRO A C 1
ATOM 1364 O O . PRO A 1 193 ? -63.53100 72.65400 26.23500 1.000 114.39000 206 PRO A O 1
ATOM 1368 N N . ILE A 1 194 ? -64.06300 70.74000 25.17400 1.000 104.53000 207 ILE A N 1
ATOM 1369 C CA . ILE A 1 194 ? -65.49000 71.05400 25.06700 1.000 103.75000 207 ILE A CA 1
ATOM 1370 C C . ILE A 1 194 ? -66.18100 70.64100 26.36500 1.000 114.74000 207 ILE A C 1
ATOM 1371 O O . ILE A 1 194 ? -65.94400 69.52300 26.85100 1.000 114.17000 207 ILE A O 1
ATOM 1376 N N . PRO A 1 195 ? -67.01900 71.50000 26.95900 1.000 122.98000 208 PRO A N 1
ATOM 1377 C CA . PRO A 1 195 ? -67.62100 71.16100 28.26200 1.000 129.53000 208 PRO A CA 1
ATOM 1378 C C . PRO A 1 195 ? -68.67200 70.06000 28.15000 1.000 132.45000 208 PRO A C 1
ATOM 1379 O O . PRO A 1 195 ? -69.39700 69.95900 27.16000 1.000 135.29000 208 PRO A O 1
ATOM 1383 N N . ALA A 1 196 ? -68.70400 69.18200 29.15000 1.000 133.85000 209 ALA A N 1
ATOM 1384 C CA . ALA A 1 196 ? -69.81300 68.24500 29.23600 1.000 132.17000 209 ALA A CA 1
ATOM 1385 C C . ALA A 1 196 ? -71.13900 68.94900 29.51800 1.000 143.83000 209 ALA A C 1
ATOM 1386 O O . ALA A 1 196 ? -72.19400 68.39000 29.20300 1.000 149.36000 209 ALA A O 1
ATOM 1388 N N . GLU A 1 197 ? -71.09200 70.14800 30.11800 1.000 148.21000 210 GLU A N 1
ATOM 1389 C CA . GLU A 1 197 ? -72.27600 70.87700 30.56800 1.000 146.86000 210 GLU A CA 1
ATOM 1390 C C . GLU A 1 197 ? -73.24900 71.23300 29.45100 1.000 139.06000 210 GLU A C 1
ATOM 1391 O O . GLU A 1 197 ? -74.42600 71.49000 29.73800 1.000 144.93000 210 GLU A O 1
ATOM 1397 N N . LEU A 1 198 ? -72.79700 71.26600 28.19000 1.000 125.68000 211 LEU A N 1
ATOM 1398 C CA . LEU A 1 198 ? -73.70700 71.55400 27.07900 1.000 118.51000 211 LEU A CA 1
ATOM 1399 C C . LEU A 1 198 ? -74.69700 70.43300 26.80100 1.000 126.36000 211 LEU A C 1
ATOM 1400 O O . LEU A 1 198 ? -75.54500 70.60600 25.92000 1.000 125.55000 211 LEU A O 1
ATOM 1405 N N . GLY A 1 199 ? -74.58500 69.28300 27.47400 1.000 137.15000 212 GLY A N 1
ATOM 1406 C CA . GLY A 1 199 ? -75.65500 68.29700 27.41800 1.000 143.52000 212 GLY A CA 1
ATOM 1407 C C . GLY A 1 199 ? -76.97600 68.83600 27.94000 1.000 145.65000 212 GLY A C 1
ATOM 1408 O O . GLY A 1 199 ? -78.04000 68.31600 27.59600 1.000 143.49000 212 GLY A O 1
ATOM 1409 N N . ASN A 1 200 ? -76.92800 69.86800 28.78500 1.000 147.44000 213 ASN A N 1
ATOM 1410 C CA . ASN A 1 200 ? -78.13100 70.42800 29.38000 1.000 147.86000 213 ASN A CA 1
ATOM 1411 C C . ASN A 1 200 ? -78.82700 71.46500 28.49200 1.000 138.16000 213 ASN A C 1
ATOM 1412 O O . ASN A 1 200 ? -79.92800 71.90900 28.83500 1.000 141.15000 213 ASN A O 1
ATOM 1417 N N . CYS A 1 201 ? -78.19800 71.85900 27.37700 1.000 127.76000 214 CYS A N 1
ATOM 1418 C CA . CYS A 1 201 ? -78.80500 72.78400 26.40100 1.000 127.89000 214 CYS A CA 1
ATOM 1419 C C . CYS A 1 201 ? -79.71100 71.97000 25.47400 1.000 129.33000 214 CYS A C 1
ATOM 1420 O O . CYS A 1 201 ? -79.39400 71.70300 24.32500 1.000 132.45000 214 CYS A O 1
ATOM 1423 N N . SER A 1 202 ? -80.87900 71.55300 25.97300 1.000 131.03000 215 SER A N 1
ATOM 1424 C CA . SER A 1 202 ? -81.50400 70.38000 25.35500 1.000 133.88000 215 SER A CA 1
ATOM 1425 C C . SER A 1 202 ? -82.42600 70.70300 24.19300 1.000 134.72000 215 SER A C 1
ATOM 1426 O O . SER A 1 202 ? -82.85800 69.76200 23.51600 1.000 139.71000 215 SER A O 1
ATOM 1429 N N . ASP A 1 203 ? -82.76400 71.97500 23.92200 1.000 129.79000 216 ASP A N 1
ATOM 1430 C CA . ASP A 1 203 ? -83.38900 72.26900 22.63800 1.000 123.72000 216 ASP A CA 1
ATOM 1431 C C . ASP A 1 203 ? -82.37600 72.63000 21.58500 1.000 116.42000 216 ASP A C 1
ATOM 1432 O O . ASP A 1 203 ? -82.76300 73.16500 20.53700 1.000 111.76000 216 ASP A O 1
ATOM 1437 N N . LEU A 1 204 ? -81.10100 72.32800 21.82000 1.000 119.48000 217 LEU A N 1
ATOM 1438 C CA . LEU A 1 204 ? -80.06600 72.64000 20.84300 1.000 105.35000 217 LEU A CA 1
ATOM 1439 C C . LEU A 1 204 ? -80.31600 71.80700 19.60700 1.000 97.46000 217 LEU A C 1
ATOM 1440 O O . LEU A 1 204 ? -80.66200 70.62300 19.70700 1.000 103.93000 217 LEU A O 1
ATOM 1445 N N . THR A 1 205 ? -80.19800 72.43600 18.44200 1.000 88.73000 218 THR A N 1
ATOM 1446 C CA . THR A 1 205 ? -80.44800 71.68900 17.22200 1.000 96.74000 218 THR A CA 1
ATOM 1447 C C . THR A 1 205 ? -79.33400 71.88400 16.19900 1.000 94.61000 218 THR A C 1
ATOM 1448 O O . THR A 1 205 ? -79.00900 70.92700 15.47900 1.000 85.27000 218 THR A O 1
ATOM 1452 N N . VAL A 1 206 ? -78.68400 73.04800 16.15000 1.000 97.65000 219 VAL A N 1
ATOM 1453 C CA . VAL A 1 206 ? -77.46100 73.19300 15.35800 1.000 100.00000 219 VAL A CA 1
ATOM 1454 C C . VAL A 1 206 ? -76.35800 73.68500 16.28900 1.000 103.75000 219 VAL A C 1
ATOM 1455 O O . VAL A 1 206 ? -76.55500 74.63100 17.06000 1.000 110.31000 219 VAL A O 1
ATOM 1459 N N . PHE A 1 207 ? -75.21800 72.99400 16.26500 1.000 105.93000 220 PHE A N 1
ATOM 1460 C CA . PHE A 1 207 ? -74.05500 73.37600 17.06400 1.000 102.50000 220 PHE A CA 1
ATOM 1461 C C . PHE A 1 207 ? -72.78600 73.27700 16.23100 1.000 94.40000 220 PHE A C 1
ATOM 1462 O O . PHE A 1 207 ? -72.39400 72.17900 15.83000 1.000 90.40000 220 PHE A O 1
ATOM 1470 N N . THR A 1 208 ? -72.13100 74.41200 15.99700 1.000 92.61000 221 THR A N 1
ATOM 1471 C CA . THR A 1 208 ? -70.89500 74.43800 15.22500 1.000 90.19000 221 THR A CA 1
ATOM 1472 C C . THR A 1 208 ? -69.80200 75.16300 16.00300 1.000 95.00000 221 THR A C 1
ATOM 1473 O O . THR A 1 208 ? -70.01700 76.27600 16.49500 1.000 104.65000 221 THR A O 1
ATOM 1477 N N . ALA A 1 209 ? -68.65700 74.49600 16.16900 1.000 87.88000 222 ALA A N 1
ATOM 1478 C CA . ALA A 1 209 ? -67.46100 75.09600 16.74400 1.000 81.64000 222 ALA A CA 1
ATOM 1479 C C . ALA A 1 209 ? -66.25800 74.79500 15.86300 1.000 79.69000 222 ALA A C 1
ATOM 1480 O O . ALA A 1 209 ? -65.11600 74.73800 16.34000 1.000 86.55000 222 ALA A O 1
ATOM 1482 N N . ALA A 1 210 ? -66.51800 74.62100 14.56800 1.000 67.51000 223 ALA A N 1
ATOM 1483 C CA . ALA A 1 210 ? -65.49800 74.33600 13.57100 1.000 70.09000 223 ALA A CA 1
ATOM 1484 C C . ALA A 1 210 ? -64.44600 75.43400 13.53900 1.000 86.97000 223 ALA A C 1
ATOM 1485 O O . ALA A 1 210 ? -64.67900 76.55800 13.98000 1.000 101.02000 223 ALA A O 1
ATOM 1487 N N . GLU A 1 211 ? -63.25500 75.08800 13.03100 1.000 87.17000 224 GLU A N 1
ATOM 1488 C CA . GLU A 1 211 ? -62.21500 76.08000 12.72000 1.000 83.49000 224 GLU A CA 1
ATOM 1489 C C . GLU A 1 211 ? -61.79100 76.84000 13.96900 1.000 92.46000 224 GLU A C 1
ATOM 1490 O O . GLU A 1 211 ? -61.62800 78.06500 13.94500 1.000 101.39000 224 GLU A O 1
ATOM 1496 N N . ASN A 1 212 ? -61.57200 76.10600 15.05600 1.000 92.86000 225 ASN A N 1
ATOM 1497 C CA . ASN A 1 212 ? -61.14100 76.66300 16.32600 1.000 91.83000 225 ASN A CA 1
ATOM 1498 C C . ASN A 1 212 ? -59.97800 75.78900 16.78500 1.000 102.68000 225 ASN A C 1
ATOM 1499 O O . ASN A 1 212 ? -59.33100 75.11100 15.97800 1.000 104.98000 225 ASN A O 1
ATOM 1504 N N . MET A 1 213 ? -59.69000 75.80100 18.08400 1.000 110.46000 226 MET A N 1
ATOM 1505 C CA . MET A 1 213 ? -58.53000 75.11400 18.64400 1.000 111.83000 226 MET A CA 1
ATOM 1506 C C . MET A 1 213 ? -58.91200 74.21900 19.80000 1.000 119.59000 226 MET A C 1
ATOM 1507 O O . MET A 1 213 ? -58.17400 74.13400 20.78300 1.000 130.04000 226 MET A O 1
ATOM 1512 N N . LEU A 1 214 ? -60.06200 73.55400 19.73000 1.000 117.05000 227 LEU A N 1
ATOM 1513 C CA . LEU A 1 214 ? -60.47500 72.71400 20.84800 1.000 119.44000 227 LEU A CA 1
ATOM 1514 C C . LEU A 1 214 ? -59.53600 71.51500 20.96200 1.000 126.55000 227 LEU A C 1
ATOM 1515 O O . LEU A 1 214 ? -59.28400 70.82100 19.97100 1.000 127.95000 227 LEU A O 1
ATOM 1520 N N . ASN A 1 215 ? -59.00400 71.27400 22.16900 1.000 132.73000 228 ASN A N 1
ATOM 1521 C CA . ASN A 1 215 ? -57.89300 70.33700 22.33200 1.000 142.52000 228 ASN A CA 1
ATOM 1522 C C . ASN A 1 215 ? -58.20000 69.22200 23.31800 1.000 142.26000 228 ASN A C 1
ATOM 1523 O O . ASN A 1 215 ? -57.28700 68.48600 23.71200 1.000 151.20000 228 ASN A O 1
ATOM 1528 N N . GLY A 1 216 ? -59.44200 69.08400 23.73500 1.000 131.38000 229 GLY A N 1
ATOM 1529 C CA . GLY A 1 216 ? -59.85100 67.97600 24.56500 1.000 127.15000 229 GLY A CA 1
ATOM 1530 C C . GLY A 1 216 ? -60.28700 66.79700 23.72200 1.000 118.09000 229 GLY A C 1
ATOM 1531 O O . GLY A 1 216 ? -59.98000 66.69400 22.52900 1.000 103.87000 229 GLY A O 1
ATOM 1532 N N . THR A 1 217 ? -60.98700 65.87400 24.37300 1.000 122.78000 230 THR A N 1
ATOM 1533 C CA . THR A 1 217 ? -61.78200 64.85700 23.70200 1.000 123.55000 230 THR A CA 1
ATOM 1534 C C . THR A 1 217 ? -63.27000 65.20700 23.75300 1.000 122.50000 230 THR A C 1
ATOM 1535 O O . THR A 1 217 ? -63.74900 65.85000 24.69300 1.000 134.78000 230 THR A O 1
ATOM 1539 N N . ILE A 1 218 ? -64.00100 64.74600 22.74300 1.000 109.54000 231 ILE A N 1
ATOM 1540 C CA . ILE A 1 218 ? -65.43800 64.98100 22.63200 1.000 98.97000 231 ILE A CA 1
ATOM 1541 C C . ILE A 1 218 ? -66.19400 64.35300 23.79500 1.000 105.90000 231 ILE A C 1
ATOM 1542 O O . ILE A 1 218 ? -66.19300 63.12100 23.93600 1.000 109.90000 231 ILE A O 1
ATOM 1547 N N . PRO A 1 219 ? -66.89100 65.14300 24.61400 1.000 112.65000 232 PRO A N 1
ATOM 1548 C CA . PRO A 1 219 ? -67.57600 64.56900 25.78300 1.000 116.73000 232 PRO A CA 1
ATOM 1549 C C . PRO A 1 219 ? -68.72700 63.65400 25.37800 1.000 116.15000 232 PRO A C 1
ATOM 1550 O O . PRO A 1 219 ? -69.47700 63.93800 24.44200 1.000 109.11000 232 PRO A O 1
ATOM 1554 N N . ALA A 1 220 ? -68.83100 62.51500 26.06400 1.000 121.56000 233 ALA A N 1
ATOM 1555 C CA . ALA A 1 220 ? -69.92900 61.59700 25.78500 1.000 125.93000 233 ALA A CA 1
ATOM 1556 C C . ALA A 1 220 ? -71.28600 62.20800 26.14700 1.000 123.69000 233 ALA A C 1
ATOM 1557 O O . ALA A 1 220 ? -72.31300 61.82000 25.57300 1.000 119.66000 233 ALA A O 1
ATOM 1559 N N . GLU A 1 221 ? -71.31200 63.16200 27.08600 1.000 124.93000 234 GLU A N 1
ATOM 1560 C CA . GLU A 1 221 ? -72.54700 63.80700 27.52500 1.000 120.37000 234 GLU A CA 1
ATOM 1561 C C . GLU A 1 221 ? -73.28400 64.51700 26.40200 1.000 113.34000 234 GLU A C 1
ATOM 1562 O O . GLU A 1 221 ? -74.41700 64.96500 26.61500 1.000 114.71000 234 GLU A O 1
ATOM 1568 N N . LEU A 1 222 ? -72.68300 64.64500 25.21900 1.000 109.05000 235 LEU A N 1
ATOM 1569 C CA . LEU A 1 222 ? -73.38500 65.27300 24.10700 1.000 115.76000 235 LEU A CA 1
ATOM 1570 C C . LEU A 1 222 ? -74.41100 64.34700 23.48600 1.000 118.23000 235 LEU A C 1
ATOM 1571 O O . LEU A 1 222 ? -75.20900 64.78900 22.66000 1.000 119.77000 235 LEU A O 1
ATOM 1576 N N . GLY A 1 223 ? -74.42100 63.06800 23.84800 1.000 118.70000 236 GLY A N 1
ATOM 1577 C CA . GLY A 1 223 ? -75.50700 62.22200 23.38800 1.000 121.75000 236 GLY A CA 1
ATOM 1578 C C . GLY A 1 223 ? -76.83300 62.70500 23.95000 1.000 127.41000 236 GLY A C 1
ATOM 1579 O O . GLY A 1 223 ? -77.89200 62.42500 23.38000 1.000 133.39000 236 GLY A O 1
ATOM 1580 N N . ARG A 1 224 ? -76.78800 63.43700 25.06900 1.000 132.47000 237 ARG A N 1
ATOM 1581 C CA . ARG A 1 224 ? -77.97100 63.92500 25.75800 1.000 141.21000 237 ARG A CA 1
ATOM 1582 C C . ARG A 1 224 ? -78.93900 64.73800 24.88400 1.000 148.71000 237 ARG A C 1
ATOM 1583 O O . ARG A 1 224 ? -80.14400 64.68200 25.12400 1.000 151.28000 237 ARG A O 1
ATOM 1591 N N . LEU A 1 225 ? -78.42800 65.39700 23.83400 1.000 144.41000 238 LEU A N 1
ATOM 1592 C CA . LEU A 1 225 ? -79.18000 66.41600 23.08400 1.000 142.38000 238 LEU A CA 1
ATOM 1593 C C . LEU A 1 225 ? -80.06700 65.76900 22.01900 1.000 137.84000 238 LEU A C 1
ATOM 1594 O O . LEU A 1 225 ? -79.69700 65.63300 20.84700 1.000 132.94000 238 LEU A O 1
ATOM 1599 N N . GLU A 1 226 ? -81.28300 65.36600 22.45400 1.000 135.76000 239 GLU A N 1
ATOM 1600 C CA . GLU A 1 226 ? -82.16500 64.56800 21.58500 1.000 125.90000 239 GLU A CA 1
ATOM 1601 C C . GLU A 1 226 ? -82.51900 65.30900 20.31300 1.000 119.60000 239 GLU A C 1
ATOM 1602 O O . GLU A 1 226 ? -82.74000 64.68400 19.28000 1.000 126.55000 239 GLU A O 1
ATOM 1608 N N . ASN A 1 227 ? -82.63600 66.63000 20.38100 1.000 114.08000 240 ASN A N 1
ATOM 1609 C CA . ASN A 1 227 ? -83.08800 67.38900 19.21900 1.000 115.00000 240 ASN A CA 1
ATOM 1610 C C . ASN A 1 227 ? -81.96200 67.91500 18.32900 1.000 105.74000 240 ASN A C 1
ATOM 1611 O O . ASN A 1 227 ? -82.24200 68.69200 17.40700 1.000 97.16000 240 ASN A O 1
ATOM 1616 N N . LEU A 1 228 ? -80.70800 67.53000 18.56700 1.000 104.14000 241 LEU A N 1
ATOM 1617 C CA . LEU A 1 228 ? -79.62900 68.08500 17.75500 1.000 98.86000 241 LEU A CA 1
ATOM 1618 C C . LEU A 1 228 ? -79.71000 67.55000 16.33200 1.000 100.56000 241 LEU A C 1
ATOM 1619 O O . LEU A 1 228 ? -79.75200 66.33500 16.12000 1.000 114.07000 241 LEU A O 1
ATOM 1624 N N . GLU A 1 229 ? -79.76100 68.46300 15.35800 1.000 92.98000 242 GLU A N 1
ATOM 1625 C CA . GLU A 1 229 ? -79.82400 68.11400 13.94100 1.000 91.65000 242 GLU A CA 1
ATOM 1626 C C . GLU A 1 229 ? -78.48900 68.33500 13.20500 1.000 92.59000 242 GLU A C 1
ATOM 1627 O O . GLU A 1 229 ? -78.18400 67.58900 12.26300 1.000 83.97000 242 GLU A O 1
ATOM 1633 N N . ILE A 1 230 ? -77.67300 69.31600 13.62800 1.000 95.68000 243 ILE A N 1
ATOM 1634 C CA . ILE A 1 230 ? -76.40000 69.68100 12.99000 1.000 85.43000 243 ILE A CA 1
ATOM 1635 C C . ILE A 1 230 ? -75.29600 69.63000 14.03900 1.000 83.05000 243 ILE A C 1
ATOM 1636 O O . ILE A 1 230 ? -75.41800 70.24900 15.10200 1.000 80.80000 243 ILE A O 1
ATOM 1641 N N . LEU A 1 231 ? -74.22200 68.90200 13.75300 1.000 89.69000 244 LEU A N 1
ATOM 1642 C CA . LEU A 1 231 ? -73.03000 68.98600 14.59500 1.000 93.25000 244 LEU A CA 1
ATOM 1643 C C . LEU A 1 231 ? -71.79000 69.15400 13.73700 1.000 92.15000 244 LEU A C 1
ATOM 1644 O O . LEU A 1 231 ? -71.52800 68.33400 12.85100 1.000 91.48000 244 LEU A O 1
ATOM 1649 N N . ASN A 1 232 ? -71.01900 70.20200 14.01100 1.000 92.84000 245 ASN A N 1
ATOM 1650 C CA . ASN A 1 232 ? -69.86300 70.51000 13.17400 1.000 87.60000 245 ASN A CA 1
ATOM 1651 C C . ASN A 1 232 ? -68.69100 70.99900 14.01100 1.000 89.58000 245 ASN A C 1
ATOM 1652 O O . ASN A 1 232 ? -68.61700 72.18700 14.34000 1.000 89.96000 245 ASN A O 1
ATOM 1657 N N . LEU A 1 233 ? -67.71800 70.10100 14.21400 1.000 90.58000 246 LEU A N 1
ATOM 1658 C CA . LEU A 1 233 ? -66.48000 70.39100 14.93300 1.000 87.41000 246 LEU A CA 1
ATOM 1659 C C . LEU A 1 233 ? -65.24100 70.17200 14.05800 1.000 81.85000 246 LEU A C 1
ATOM 1660 O O . LEU A 1 233 ? -64.15800 69.89900 14.56200 1.000 85.53000 246 LEU A O 1
ATOM 1665 N N . ALA A 1 234 ? -65.40200 70.31000 12.74400 1.000 78.83000 247 ALA A N 1
ATOM 1666 C CA . ALA A 1 234 ? -64.30800 70.13700 11.78900 1.000 86.63000 247 ALA A CA 1
ATOM 1667 C C . ALA A 1 234 ? -63.14900 71.09600 12.03900 1.000 100.12000 247 ALA A C 1
ATOM 1668 O O . ALA A 1 234 ? -63.25600 72.08400 12.77600 1.000 107.85000 247 ALA A O 1
ATOM 1670 N N . ASN A 1 235 ? -62.01400 70.75500 11.43900 1.000 98.08000 248 ASN A N 1
ATOM 1671 C CA . ASN A 1 235 ? -60.84200 71.62000 11.43700 1.000 90.13000 248 ASN A CA 1
ATOM 1672 C C . ASN A 1 235 ? -60.50600 72.06900 12.85300 1.000 88.72000 248 ASN A C 1
ATOM 1673 O O . ASN A 1 235 ? -60.31200 73.26100 13.12700 1.000 97.39000 248 ASN A O 1
ATOM 1678 N N . ASN A 1 236 ? -60.38800 71.10000 13.75200 1.000 73.93000 249 ASN A N 1
ATOM 1679 C CA . ASN A 1 236 ? -59.98400 71.39800 15.11700 1.000 85.60000 249 ASN A CA 1
ATOM 1680 C C . ASN A 1 236 ? -58.80900 70.48800 15.46800 1.000 92.59000 249 ASN A C 1
ATOM 1681 O O . ASN A 1 236 ? -58.02900 70.05600 14.59500 1.000 94.36000 249 ASN A O 1
ATOM 1686 N N . SER A 1 237 ? -58.60900 70.26800 16.77100 1.000 93.83000 250 SER A N 1
ATOM 1687 C CA . SER A 1 237 ? -57.51600 69.40900 17.20600 1.000 99.86000 250 SER A CA 1
ATOM 1688 C C . SER A 1 237 ? -57.94700 68.47500 18.34700 1.000 102.23000 250 SER A C 1
ATOM 1689 O O . SER A 1 237 ? -57.16100 68.17100 19.24700 1.000 102.04000 250 SER A O 1
ATOM 1692 N N . LEU A 1 238 ? -59.17000 67.95800 18.25700 1.000 108.18000 251 LEU A N 1
ATOM 1693 C CA . LEU A 1 238 ? -59.67500 67.05500 19.28300 1.000 111.16000 251 LEU A CA 1
ATOM 1694 C C . LEU A 1 238 ? -59.11600 65.64900 19.08900 1.000 114.94000 251 LEU A C 1
ATOM 1695 O O . LEU A 1 238 ? -58.84000 65.21100 17.97900 1.000 110.19000 251 LEU A O 1
ATOM 1700 N N . THR A 1 239 ? -58.96400 64.95000 20.20800 1.000 122.06000 252 THR A N 1
ATOM 1701 C CA . THR A 1 239 ? -58.24400 63.69100 20.29100 1.000 118.80000 252 THR A CA 1
ATOM 1702 C C . THR A 1 239 ? -59.14000 62.69400 21.00400 1.000 125.82000 252 THR A C 1
ATOM 1703 O O . THR A 1 239 ? -60.22800 63.02700 21.47900 1.000 130.87000 252 THR A O 1
ATOM 1707 N N . GLY A 1 240 ? -58.67300 61.46600 21.10500 1.000 126.10000 253 GLY A N 1
ATOM 1708 C CA . GLY A 1 240 ? -59.48100 60.44700 21.73400 1.000 126.14000 253 GLY A CA 1
ATOM 1709 C C . GLY A 1 240 ? -60.31200 59.71400 20.71000 1.000 124.47000 253 GLY A C 1
ATOM 1710 O O . GLY A 1 240 ? -60.16400 59.88500 19.49500 1.000 126.91000 253 GLY A O 1
ATOM 1711 N N . GLU A 1 241 ? -61.20400 58.87100 21.22300 1.000 120.36000 254 GLU A N 1
ATOM 1712 C CA . GLU A 1 241 ? -62.10100 58.07600 20.39800 1.000 114.07000 254 GLU A CA 1
ATOM 1713 C C . GLU A 1 241 ? -63.45700 58.76400 20.33000 1.000 106.24000 254 GLU A C 1
ATOM 1714 O O . GLU A 1 241 ? -63.84300 59.50400 21.24200 1.000 106.01000 254 GLU A O 1
ATOM 1720 N N . ILE A 1 242 ? -64.13700 58.58300 19.20300 1.000 95.69000 255 ILE A N 1
ATOM 1721 C CA . ILE A 1 242 ? -65.49400 59.10100 19.02700 1.000 98.30000 255 ILE A CA 1
ATOM 1722 C C . ILE A 1 242 ? -66.49000 58.38300 19.93500 1.000 101.58000 255 ILE A C 1
ATOM 1723 O O . ILE A 1 242 ? -66.65900 57.16400 19.80200 1.000 104.92000 255 ILE A O 1
ATOM 1728 N N . PRO A 1 243 ? -67.20000 59.07900 20.82500 1.000 104.12000 256 PRO A N 1
ATOM 1729 C CA . PRO A 1 243 ? -68.09600 58.37100 21.75400 1.000 114.61000 256 PRO A CA 1
ATOM 1730 C C . PRO A 1 243 ? -69.23100 57.66700 21.01900 1.000 116.71000 256 PRO A C 1
ATOM 1731 O O . PRO A 1 243 ? -69.91100 58.24600 20.17000 1.000 116.30000 256 PRO A O 1
ATOM 1735 N N . SER A 1 244 ? -69.43900 56.39900 21.36200 1.000 118.50000 257 SER A N 1
ATOM 1736 C CA . SER A 1 244 ? -70.51900 55.68200 20.71000 1.000 121.34000 257 SER A CA 1
ATOM 1737 C C . SER A 1 244 ? -71.86600 56.21700 21.17900 1.000 125.18000 257 SER A C 1
ATOM 1738 O O . SER A 1 244 ? -72.88500 55.88700 20.57000 1.000 127.02000 257 SER A O 1
ATOM 1741 N N . GLN A 1 245 ? -71.86500 57.01100 22.26500 1.000 122.40000 258 GLN A N 1
ATOM 1742 C CA . GLN A 1 245 ? -73.06000 57.70000 22.74600 1.000 119.12000 258 GLN A CA 1
ATOM 1743 C C . GLN A 1 245 ? -73.65400 58.69400 21.75000 1.000 109.41000 258 GLN A C 1
ATOM 1744 O O . GLN A 1 245 ? -74.79900 59.09300 21.91500 1.000 109.83000 258 GLN A O 1
ATOM 1750 N N . LEU A 1 246 ? -72.88200 59.13200 20.75600 1.000 103.49000 259 LEU A N 1
ATOM 1751 C CA . LEU A 1 246 ? -73.43200 60.06300 19.76700 1.000 107.19000 259 LEU A CA 1
ATOM 1752 C C . LEU A 1 246 ? -74.38100 59.38400 18.81200 1.000 114.99000 259 LEU A C 1
ATOM 1753 O O . LEU A 1 246 ? -75.06600 60.07800 18.02700 1.000 117.36000 259 LEU A O 1
ATOM 1758 N N . GLY A 1 247 ? -74.43000 58.04700 18.80600 1.000 116.42000 260 GLY A N 1
ATOM 1759 C CA . GLY A 1 247 ? -75.49200 57.34700 18.10800 1.000 119.05000 260 GLY A CA 1
ATOM 1760 C C . GLY A 1 247 ? -76.87000 57.64900 18.65400 1.000 125.40000 260 GLY A C 1
ATOM 1761 O O . GLY A 1 247 ? -77.86100 57.39300 17.96400 1.000 132.24000 260 GLY A O 1
ATOM 1762 N N . GLU A 1 248 ? -76.95600 58.20000 19.86800 1.000 127.70000 261 GLU A N 1
ATOM 1763 C CA . GLU A 1 248 ? -78.20600 58.50100 20.53800 1.000 126.58000 261 GLU A CA 1
ATOM 1764 C C . GLU A 1 248 ? -78.82400 59.79600 20.05000 1.000 127.57000 261 GLU A C 1
ATOM 1765 O O . GLU A 1 248 ? -79.98100 60.06900 20.39500 1.000 133.96000 261 GLU A O 1
ATOM 1771 N N . MET A 1 249 ? -78.09500 60.57800 19.24400 1.000 117.05000 262 MET A N 1
ATOM 1772 C CA . MET A 1 249 ? -78.56800 61.85800 18.70100 1.000 111.34000 262 MET A CA 1
ATOM 1773 C C . MET A 1 249 ? -79.45800 61.64700 17.48000 1.000 109.58000 262 MET A C 1
ATOM 1774 O O . MET A 1 249 ? -79.11200 62.00600 16.36300 1.000 106.89000 262 MET A O 1
ATOM 1779 N N . SER A 1 250 ? -80.62000 61.03100 17.69200 1.000 111.81000 263 SER A N 1
ATOM 1780 C CA . SER A 1 250 ? -81.34500 60.42600 16.57300 1.000 116.93000 263 SER A CA 1
ATOM 1781 C C . SER A 1 250 ? -81.95800 61.45400 15.62400 1.000 115.20000 263 SER A C 1
ATOM 1782 O O . SER A 1 250 ? -82.39200 61.06100 14.51900 1.000 116.99000 263 SER A O 1
ATOM 1785 N N . GLN A 1 251 ? -82.09800 62.74500 16.01200 1.000 111.56000 264 GLN A N 1
ATOM 1786 C CA . GLN A 1 251 ? -82.58900 63.69000 15.01700 1.000 99.50000 264 GLN A CA 1
ATOM 1787 C C . GLN A 1 251 ? -81.50400 64.19600 14.08200 1.000 96.32000 264 GLN A C 1
ATOM 1788 O O . GLN A 1 251 ? -81.83400 64.88100 13.10600 1.000 91.32000 264 GLN A O 1
ATOM 1794 N N . LEU A 1 252 ? -80.24100 63.83900 14.33300 1.000 99.07000 265 LEU A N 1
ATOM 1795 C CA . LEU A 1 252 ? -79.10100 64.33900 13.57200 1.000 96.20000 265 LEU A CA 1
ATOM 1796 C C . LEU A 1 252 ? -79.22000 64.03800 12.08600 1.000 97.05000 265 LEU A C 1
ATOM 1797 O O . LEU A 1 252 ? -79.58100 62.92500 11.68800 1.000 108.48000 265 LEU A O 1
ATOM 1802 N N . GLN A 1 253 ? -78.93100 65.05600 11.27400 1.000 93.70000 266 GLN A N 1
ATOM 1803 C CA . GLN A 1 253 ? -78.75100 64.92400 9.83500 1.000 89.78000 266 GLN A CA 1
ATOM 1804 C C . GLN A 1 253 ? -77.32000 65.11200 9.35500 1.000 92.70000 266 GLN A C 1
ATOM 1805 O O . GLN A 1 253 ? -76.95500 64.51200 8.33600 1.000 94.63000 266 GLN A O 1
ATOM 1811 N N . TYR A 1 254 ? -76.52400 65.96000 10.03200 1.000 92.35000 267 TYR A N 1
ATOM 1812 C CA . TYR A 1 254 ? -75.15800 66.32200 9.63300 1.000 85.45000 267 TYR A CA 1
ATOM 1813 C C . TYR A 1 254 ? -74.18900 66.10900 10.79000 1.000 84.05000 267 TYR A C 1
ATOM 1814 O O . TYR A 1 254 ? -74.38900 66.65500 11.88300 1.000 90.78000 267 TYR A O 1
ATOM 1823 N N . LEU A 1 255 ? -73.14200 65.32000 10.54500 1.000 81.30000 268 LEU A N 1
ATOM 1824 C CA . LEU A 1 255 ? -72.00000 65.18300 11.45000 1.000 84.93000 268 LEU A CA 1
ATOM 1825 C C . LEU A 1 255 ? -70.71800 65.34400 10.64200 1.000 93.38000 268 LEU A C 1
ATOM 1826 O O . LEU A 1 255 ? -70.50700 64.63400 9.65000 1.000 90.66000 268 LEU A O 1
ATOM 1831 N N . SER A 1 256 ? -69.87500 66.29200 11.04400 1.000 96.95000 269 SER A N 1
ATOM 1832 C CA . SER A 1 256 ? -68.51600 66.37800 10.52400 1.000 91.67000 269 SER A CA 1
ATOM 1833 C C . SER A 1 256 ? -67.52300 66.55800 11.66000 1.000 89.83000 269 SER A C 1
ATOM 1834 O O . SER A 1 256 ? -67.66600 67.45500 12.49200 1.000 85.33000 269 SER A O 1
ATOM 1837 N N . LEU A 1 257 ? -66.52100 65.69300 11.68500 1.000 90.07000 270 LEU A N 1
ATOM 1838 C CA . LEU A 1 257 ? -65.40500 65.80300 12.61500 1.000 90.23000 270 LEU A CA 1
ATOM 1839 C C . LEU A 1 257 ? -64.08200 65.73400 11.85500 1.000 88.16000 270 LEU A C 1
ATOM 1840 O O . LEU A 1 257 ? -63.04300 65.36300 12.41000 1.000 92.78000 270 LEU A O 1
ATOM 1845 N N . MET A 1 258 ? -64.13200 66.08700 10.57600 1.000 81.96000 271 MET A N 1
ATOM 1846 C CA . MET A 1 258 ? -62.96500 66.07500 9.72300 1.000 83.47000 271 MET A CA 1
ATOM 1847 C C . MET A 1 258 ? -61.83200 66.89800 10.32100 1.000 89.55000 271 MET A C 1
ATOM 1848 O O . MET A 1 258 ? -62.02500 67.77300 11.17200 1.000 89.95000 271 MET A O 1
ATOM 1853 N N . ALA A 1 259 ? -60.63100 66.57600 9.88200 1.000 87.30000 272 ALA A N 1
ATOM 1854 C CA . ALA A 1 259 ? -59.48400 67.42400 10.13900 1.000 87.64000 272 ALA A CA 1
ATOM 1855 C C . ALA A 1 259 ? -59.28800 67.63400 11.63200 1.000 90.98000 272 ALA A C 1
ATOM 1856 O O . ALA A 1 259 ? -59.08600 68.75200 12.10400 1.000 99.43000 272 ALA A O 1
ATOM 1858 N N . ASN A 1 260 ? -59.41700 66.55600 12.38300 1.000 87.82000 273 ASN A N 1
ATOM 1859 C CA . ASN A 1 260 ? -59.02200 66.51200 13.77900 1.000 94.11000 273 ASN A CA 1
ATOM 1860 C C . ASN A 1 260 ? -57.93200 65.45800 13.94900 1.000 100.23000 273 ASN A C 1
ATOM 1861 O O . ASN A 1 260 ? -57.36200 64.95300 12.97400 1.000 99.82000 273 ASN A O 1
ATOM 1866 N N . GLN A 1 261 ? -57.67600 65.09500 15.19900 1.000 105.27000 274 GLN A N 1
ATOM 1867 C CA . GLN A 1 261 ? -56.66600 64.11500 15.56900 1.000 108.59000 274 GLN A CA 1
ATOM 1868 C C . GLN A 1 261 ? -57.32400 62.95500 16.31700 1.000 109.19000 274 GLN A C 1
ATOM 1869 O O . GLN A 1 261 ? -56.83100 62.48900 17.34900 1.000 114.59000 274 GLN A O 1
ATOM 1875 N N . LEU A 1 262 ? -58.50200 62.54300 15.84500 1.000 108.46000 275 LEU A N 1
ATOM 1876 C CA . LEU A 1 262 ? -59.24800 61.43700 16.44300 1.000 109.29000 275 LEU A CA 1
ATOM 1877 C C . LEU A 1 262 ? -58.59100 60.08400 16.18200 1.000 111.75000 275 LEU A C 1
ATOM 1878 O O . LEU A 1 262 ? -57.94400 59.86800 15.16100 1.000 113.95000 275 LEU A O 1
ATOM 1883 N N . GLN A 1 263 ? -58.77800 59.17000 17.13000 1.000 112.04000 276 GLN A N 1
ATOM 1884 C CA . GLN A 1 263 ? -58.12200 57.87000 17.18200 1.000 114.50000 276 GLN A CA 1
ATOM 1885 C C . GLN A 1 263 ? -59.18300 56.79400 17.38100 1.000 119.41000 276 GLN A C 1
ATOM 1886 O O . GLN A 1 263 ? -60.35200 57.08500 17.64600 1.000 126.25000 276 GLN A O 1
ATOM 1892 N N . GLY A 1 264 ? -58.77700 55.53900 17.26900 1.000 116.16000 277 GLY A N 1
ATOM 1893 C CA . GLY A 1 264 ? -59.69800 54.44700 17.52300 1.000 108.06000 277 GLY A CA 1
ATOM 1894 C C . GLY A 1 264 ? -60.51100 53.96300 16.32900 1.000 100.53000 277 GLY A C 1
ATOM 1895 O O . GLY A 1 264 ? -60.43600 54.45700 15.20000 1.000 91.13000 277 GLY A O 1
ATOM 1896 N N . LEU A 1 265 ? -61.32200 52.95200 16.61700 1.000 106.39000 278 LEU A N 1
ATOM 1897 C CA . LEU A 1 265 ? -62.19900 52.38300 15.60600 1.000 105.60000 278 LEU A CA 1
ATOM 1898 C C . LEU A 1 265 ? -63.46100 53.21700 15.47700 1.000 99.57000 278 LEU A C 1
ATOM 1899 O O . LEU A 1 265 ? -63.97600 53.72600 16.47100 1.000 99.80000 278 LEU A O 1
ATOM 1904 N N . ILE A 1 266 ? -63.96500 53.33300 14.25000 1.000 95.93000 279 ILE A N 1
ATOM 1905 C CA . ILE A 1 266 ? -65.16300 54.14200 13.99100 1.000 91.11000 279 ILE A CA 1
ATOM 1906 C C . ILE A 1 266 ? -66.34100 53.49600 14.71200 1.000 99.27000 279 ILE A C 1
ATOM 1907 O O . ILE A 1 266 ? -66.57700 52.28900 14.52600 1.000 110.75000 279 ILE A O 1
ATOM 1912 N N . PRO A 1 267 ? -67.14100 54.24300 15.47700 1.000 98.58000 280 PRO A N 1
ATOM 1913 C CA . PRO A 1 267 ? -68.18700 53.59900 16.28200 1.000 101.01000 280 PRO A CA 1
ATOM 1914 C C . PRO A 1 267 ? -69.30000 53.03700 15.41000 1.000 110.45000 280 PRO A C 1
ATOM 1915 O O . PRO A 1 267 ? -69.74900 53.66500 14.44400 1.000 111.27000 280 PRO A O 1
ATOM 1919 N N . LYS A 1 268 ? -69.78200 51.85100 15.79700 1.000 107.38000 281 LYS A N 1
ATOM 1920 C CA . LYS A 1 268 ? -70.73900 51.14700 14.96600 1.000 107.77000 281 LYS A CA 1
ATOM 1921 C C . LYS A 1 268 ? -72.14500 51.68700 15.13700 1.000 111.84000 281 LYS A C 1
ATOM 1922 O O . LYS A 1 268 ? -72.97000 51.52900 14.22700 1.000 112.50000 281 LYS A O 1
ATOM 1928 N N . SER A 1 269 ? -72.38500 52.40500 16.23500 1.000 111.08000 282 SER A N 1
ATOM 1929 C CA . SER A 1 269 ? -73.68500 52.99800 16.53300 1.000 112.28000 282 SER A CA 1
ATOM 1930 C C . SER A 1 269 ? -74.13100 54.04300 15.51200 1.000 107.54000 282 SER A C 1
ATOM 1931 O O . SER A 1 269 ? -75.33400 54.27700 15.35900 1.000 108.00000 282 SER A O 1
ATOM 1934 N N . LEU A 1 270 ? -73.19700 54.72400 14.85100 1.000 97.33000 283 LEU A N 1
ATOM 1935 C CA . LEU A 1 270 ? -73.60600 55.84900 14.02700 1.000 92.57000 283 LEU A CA 1
ATOM 1936 C C . LEU A 1 270 ? -74.58000 55.43900 12.92400 1.000 96.81000 283 LEU A C 1
ATOM 1937 O O . LEU A 1 270 ? -75.26900 56.30400 12.37000 1.000 101.06000 283 LEU A O 1
ATOM 1942 N N . ALA A 1 271 ? -74.68600 54.14000 12.63000 1.000 100.52000 284 ALA A N 1
ATOM 1943 C CA . ALA A 1 271 ? -75.76900 53.64000 11.79100 1.000 107.73000 284 ALA A CA 1
ATOM 1944 C C . ALA A 1 271 ? -77.14300 53.83000 12.43900 1.000 104.10000 284 ALA A C 1
ATOM 1945 O O . ALA A 1 271 ? -78.16100 53.78300 11.74000 1.000 102.09000 284 ALA A O 1
ATOM 1947 N N . ASP A 1 272 ? -77.20200 53.96600 13.76700 1.000 101.33000 285 ASP A N 1
ATOM 1948 C CA . ASP A 1 272 ? -78.47300 54.17900 14.44900 1.000 114.38000 285 ASP A CA 1
ATOM 1949 C C . ASP A 1 272 ? -79.07400 55.55100 14.16200 1.000 119.74000 285 ASP A C 1
ATOM 1950 O O . ASP A 1 272 ? -80.23100 55.79400 14.52800 1.000 120.07000 285 ASP A O 1
ATOM 1955 N N . LEU A 1 273 ? -78.31500 56.45500 13.54900 1.000 118.44000 286 LEU A N 1
ATOM 1956 C CA . LEU A 1 273 ? -78.82200 57.78800 13.25000 1.000 117.70000 286 LEU A CA 1
ATOM 1957 C C . LEU A 1 273 ? -79.57600 57.67700 11.93300 1.000 110.35000 286 LEU A C 1
ATOM 1958 O O . LEU A 1 273 ? -79.02100 57.85600 10.84700 1.000 116.19000 286 LEU A O 1
ATOM 1963 N N . GLY A 1 274 ? -80.87700 57.40300 12.04400 1.000 100.13000 287 GLY A N 1
ATOM 1964 C CA . GLY A 1 274 ? -81.67600 57.09700 10.87200 1.000 94.61000 287 GLY A CA 1
ATOM 1965 C C . GLY A 1 274 ? -81.83700 58.27200 9.93300 1.000 91.43000 287 GLY A C 1
ATOM 1966 O O . GLY A 1 274 ? -81.98100 58.08300 8.72200 1.000 90.54000 287 GLY A O 1
ATOM 1967 N N . ASN A 1 275 ? -81.84600 59.49100 10.46900 1.000 94.49000 288 ASN A N 1
ATOM 1968 C CA . ASN A 1 275 ? -82.00800 60.68800 9.65400 1.000 99.27000 288 ASN A CA 1
ATOM 1969 C C . ASN A 1 275 ? -80.70500 61.26100 9.11800 1.000 95.50000 288 ASN A C 1
ATOM 1970 O O . ASN A 1 275 ? -80.75500 62.29300 8.43700 1.000 87.22000 288 ASN A O 1
ATOM 1975 N N . LEU A 1 276 ? -79.56900 60.60100 9.35500 1.000 94.07000 289 LEU A N 1
ATOM 1976 C CA . LEU A 1 276 ? -78.26100 61.11400 8.94900 1.000 89.73000 289 LEU A CA 1
ATOM 1977 C C . LEU A 1 276 ? -78.12600 61.25800 7.43100 1.000 88.31000 289 LEU A C 1
ATOM 1978 O O . LEU A 1 276 ? -78.33500 60.29800 6.68600 1.000 81.58000 289 LEU A O 1
ATOM 1983 N N . GLN A 1 277 ? -77.78700 62.46300 6.96200 1.000 94.32000 290 GLN A N 1
ATOM 1984 C CA . GLN A 1 277 ? -77.58500 62.67600 5.53000 1.000 91.78000 290 GLN A CA 1
ATOM 1985 C C . GLN A 1 277 ? -76.13400 62.84200 5.10100 1.000 83.21000 290 GLN A C 1
ATOM 1986 O O . GLN A 1 277 ? -75.80000 62.48300 3.97000 1.000 72.12000 290 GLN A O 1
ATOM 1992 N N . THR A 1 278 ? -75.26400 63.39400 5.95400 1.000 82.69000 291 THR A N 1
ATOM 1993 C CA . THR A 1 278 ? -73.83100 63.48200 5.66800 1.000 82.20000 291 THR A CA 1
ATOM 1994 C C . THR A 1 278 ? -73.06700 63.04400 6.91300 1.000 85.63000 291 THR A C 1
ATOM 1995 O O . THR A 1 278 ? -73.31700 63.55800 8.01700 1.000 69.92000 291 THR A O 1
ATOM 1999 N N . LEU A 1 279 ? -72.12600 62.11200 6.71800 1.000 88.68000 292 LEU A N 1
ATOM 2000 C CA . LEU A 1 279 ? -71.16600 61.68000 7.72600 1.000 80.03000 292 LEU A CA 1
ATOM 2001 C C . LEU A 1 279 ? -69.76000 61.87600 7.16500 1.000 88.40000 292 LEU A C 1
ATOM 2002 O O . LEU A 1 279 ? -69.39400 61.23500 6.16900 1.000 91.80000 292 LEU A O 1
ATOM 2007 N N . ASP A 1 280 ? -68.97000 62.74700 7.81900 1.000 95.47000 293 ASP A N 1
ATOM 2008 C CA . ASP A 1 280 ? -67.59600 63.08600 7.41200 1.000 91.32000 293 ASP A CA 1
ATOM 2009 C C . ASP A 1 280 ? -66.65900 62.95800 8.60200 1.000 82.45000 293 ASP A C 1
ATOM 2010 O O . ASP A 1 280 ? -66.74600 63.74400 9.55100 1.000 73.86000 293 ASP A O 1
ATOM 2015 N N . LEU A 1 281 ? -65.72500 62.00800 8.51800 1.000 82.32000 294 LEU A N 1
ATOM 2016 C CA . LEU A 1 281 ? -64.72700 61.83800 9.56000 1.000 78.26000 294 LEU A CA 1
ATOM 2017 C C . LEU A 1 281 ? -63.33300 61.74600 8.97100 1.000 75.86000 294 LEU A C 1
ATOM 2018 O O . LEU A 1 281 ? -62.38500 61.42700 9.69600 1.000 79.47000 294 LEU A O 1
ATOM 2023 N N . SER A 1 282 ? -63.18700 62.10500 7.69700 1.000 72.30000 295 SER A N 1
ATOM 2024 C CA . SER A 1 282 ? -61.90900 62.21000 7.00100 1.000 74.12000 295 SER A CA 1
ATOM 2025 C C . SER A 1 282 ? -60.83800 62.95000 7.79600 1.000 72.42000 295 SER A C 1
ATOM 2026 O O . SER A 1 282 ? -61.14000 63.75200 8.68100 1.000 67.30000 295 SER A O 1
ATOM 2029 N N . ALA A 1 283 ? -59.57500 62.65900 7.48200 1.000 80.68000 296 ALA A N 1
ATOM 2030 C CA . ALA A 1 283 ? -58.44600 63.41300 8.01200 1.000 78.11000 296 ALA A CA 1
ATOM 2031 C C . ALA A 1 283 ? -58.40900 63.33900 9.53500 1.000 81.71000 296 ALA A C 1
ATOM 2032 O O . ALA A 1 283 ? -58.38900 64.34500 10.24000 1.000 79.66000 296 ALA A O 1
ATOM 2034 N N . ASN A 1 284 ? -58.39400 62.10500 10.03300 1.000 87.14000 297 ASN A N 1
ATOM 2035 C CA . ASN A 1 284 ? -58.15800 61.81000 11.43500 1.000 90.65000 297 ASN A CA 1
ATOM 2036 C C . ASN A 1 284 ? -57.16900 60.65200 11.51300 1.000 96.94000 297 ASN A C 1
ATOM 2037 O O . ASN A 1 284 ? -56.55500 60.28500 10.50400 1.000 102.37000 297 ASN A O 1
ATOM 2042 N N . ASN A 1 285 ? -56.96100 60.11500 12.71200 1.000 96.63000 298 ASN A N 1
ATOM 2043 C CA . ASN A 1 285 ? -56.19800 58.89200 12.92400 1.000 102.98000 298 ASN A CA 1
ATOM 2044 C C . ASN A 1 285 ? -57.12600 57.72300 13.27500 1.000 108.36000 298 ASN A C 1
ATOM 2045 O O . ASN A 1 285 ? -56.80500 56.91300 14.15300 1.000 113.67000 298 ASN A O 1
ATOM 2050 N N . LEU A 1 286 ? -58.32300 57.67400 12.68000 1.000 105.93000 299 LEU A N 1
ATOM 2051 C CA . LEU A 1 286 ? -59.20600 56.52000 12.86300 1.000 106.68000 299 LEU A CA 1
ATOM 2052 C C . LEU A 1 286 ? -58.63400 55.25600 12.20900 1.000 111.25000 299 LEU A C 1
ATOM 2053 O O . LEU A 1 286 ? -57.91700 55.31200 11.20500 1.000 118.61000 299 LEU A O 1
ATOM 2058 N N . THR A 1 287 ? -59.01400 54.10200 12.75700 1.000 106.67000 300 THR A N 1
ATOM 2059 C CA . THR A 1 287 ? -58.47600 52.81700 12.32600 1.000 102.62000 300 THR A CA 1
ATOM 2060 C C . THR A 1 287 ? -59.54900 51.74200 12.44700 1.000 110.26000 300 THR A C 1
ATOM 2061 O O . THR A 1 287 ? -60.67900 52.00700 12.86600 1.000 118.21000 300 THR A O 1
ATOM 2065 N N . GLY A 1 288 ? -59.18000 50.50600 12.13100 1.000 107.32000 301 GLY A N 1
ATOM 2066 C CA . GLY A 1 288 ? -60.17900 49.45900 12.05600 1.000 102.70000 301 GLY A CA 1
ATOM 2067 C C . GLY A 1 288 ? -60.83500 49.42200 10.69100 1.000 97.33000 301 GLY A C 1
ATOM 2068 O O . GLY A 1 288 ? -60.41800 50.08900 9.74300 1.000 93.71000 301 GLY A O 1
ATOM 2069 N N . GLU A 1 289 ? -61.84900 48.57600 10.57200 1.000 97.13000 302 GLU A N 1
ATOM 2070 C CA . GLU A 1 289 ? -62.57600 48.52600 9.31300 1.000 98.05000 302 GLU A CA 1
ATOM 2071 C C . GLU A 1 289 ? -63.78200 49.46500 9.35300 1.000 93.47000 302 GLU A C 1
ATOM 2072 O O . GLU A 1 289 ? -64.15600 50.00800 10.40200 1.000 92.83000 302 GLU A O 1
ATOM 2078 N N . ILE A 1 290 ? -64.32100 49.73400 8.16800 1.000 86.04000 303 ILE A N 1
ATOM 2079 C CA . ILE A 1 290 ? -65.58000 50.45600 8.02500 1.000 83.29000 303 ILE A CA 1
ATOM 2080 C C . ILE A 1 290 ? -66.72000 49.56600 8.50800 1.000 90.93000 303 ILE A C 1
ATOM 2081 O O . ILE A 1 290 ? -67.00800 48.54100 7.86600 1.000 88.07000 303 ILE A O 1
ATOM 2086 N N . PRO A 1 291 ? -67.40800 49.92400 9.59200 1.000 96.62000 304 PRO A N 1
ATOM 2087 C CA . PRO A 1 291 ? -68.49200 49.07500 10.10300 1.000 96.73000 304 PRO A CA 1
ATOM 2088 C C . PRO A 1 291 ? -69.50400 48.73000 9.01900 1.000 102.20000 304 PRO A C 1
ATOM 2089 O O . PRO A 1 291 ? -69.96700 49.59700 8.27800 1.000 103.62000 304 PRO A O 1
ATOM 2093 N N . GLU A 1 292 ? -69.84200 47.44300 8.90900 1.000 105.88000 305 GLU A N 1
ATOM 2094 C CA . GLU A 1 292 ? -70.75300 47.06900 7.83400 1.000 103.22000 305 GLU A CA 1
ATOM 2095 C C . GLU A 1 292 ? -72.15300 47.62200 8.06900 1.000 92.79000 305 GLU A C 1
ATOM 2096 O O . GLU A 1 292 ? -72.92000 47.76600 7.10700 1.000 84.44000 305 GLU A O 1
ATOM 2102 N N . GLU A 1 293 ? -72.46500 48.01200 9.30600 1.000 89.75000 306 GLU A N 1
ATOM 2103 C CA . GLU A 1 293 ? -73.75600 48.62000 9.59500 1.000 99.28000 306 GLU A CA 1
ATOM 2104 C C . GLU A 1 293 ? -74.00700 49.83400 8.70500 1.000 103.00000 306 GLU A C 1
ATOM 2105 O O . GLU A 1 293 ? -75.16000 50.17000 8.40800 1.000 108.59000 306 GLU A O 1
ATOM 2111 N N . PHE A 1 294 ? -72.94300 50.51900 8.29000 1.000 93.80000 307 PHE A N 1
ATOM 2112 C CA . PHE A 1 294 ? -73.11200 51.71900 7.49000 1.000 84.79000 307 PHE A CA 1
ATOM 2113 C C . PHE A 1 294 ? -73.77700 51.41000 6.16000 1.000 87.64000 307 PHE A C 1
ATOM 2114 O O . PHE A 1 294 ? -74.51100 52.24800 5.62600 1.000 90.12000 307 PHE A O 1
ATOM 2122 N N . TRP A 1 295 ? -73.52600 50.22500 5.59900 1.000 88.69000 308 TRP A N 1
ATOM 2123 C CA . TRP A 1 295 ? -74.12000 49.87100 4.31300 1.000 93.47000 308 TRP A CA 1
ATOM 2124 C C . TRP A 1 295 ? -75.63300 49.66000 4.39600 1.000 95.01000 308 TRP A C 1
ATOM 2125 O O . TRP A 1 295 ? -76.28800 49.48600 3.36400 1.000 88.52000 308 TRP A O 1
ATOM 2136 N N . ASN A 1 296 ? -76.19400 49.59300 5.59200 1.000 97.55000 309 ASN A N 1
ATOM 2137 C CA . ASN A 1 296 ? -77.63200 49.54200 5.76800 1.000 99.12000 309 ASN A CA 1
ATOM 2138 C C . ASN A 1 296 ? -78.27700 50.90900 5.97000 1.000 101.53000 309 ASN A C 1
ATOM 2139 O O . ASN A 1 296 ? -79.49400 50.96800 6.18500 1.000 111.22000 309 ASN A O 1
ATOM 2144 N N . MET A 1 297 ? -77.49600 51.99900 5.95300 1.000 100.13000 310 MET A N 1
ATOM 2145 C CA . MET A 1 297 ? -77.99300 53.36300 6.19400 1.000 92.40000 310 MET A CA 1
ATOM 2146 C C . MET A 1 297 ? -78.66000 53.87400 4.92300 1.000 86.44000 310 MET A C 1
ATOM 2147 O O . MET A 1 297 ? -78.01700 54.46300 4.04800 1.000 85.76000 310 MET A O 1
ATOM 2152 N N . SER A 1 298 ? -79.97100 53.63400 4.82900 1.000 91.26000 311 SER A N 1
ATOM 2153 C CA . SER A 1 298 ? -80.74400 54.03300 3.65300 1.000 96.70000 311 SER A CA 1
ATOM 2154 C C . SER A 1 298 ? -80.61700 55.52600 3.38300 1.000 97.35000 311 SER A C 1
ATOM 2155 O O . SER A 1 298 ? -80.33100 55.94200 2.25400 1.000 107.23000 311 SER A O 1
ATOM 2158 N N . GLN A 1 299 ? -80.84600 56.35300 4.40300 1.000 87.86000 312 GLN A N 1
ATOM 2159 C CA . GLN A 1 299 ? -81.08300 57.77900 4.20400 1.000 94.01000 312 GLN A CA 1
ATOM 2160 C C . GLN A 1 299 ? -79.80600 58.60000 4.03600 1.000 101.70000 312 GLN A C 1
ATOM 2161 O O . GLN A 1 299 ? -79.90100 59.78600 3.70000 1.000 99.54000 312 GLN A O 1
ATOM 2167 N N . LEU A 1 300 ? -78.63000 57.99700 4.22800 1.000 102.33000 313 LEU A N 1
ATOM 2168 C CA . LEU A 1 300 ? -77.35800 58.69100 4.08600 1.000 88.08000 313 LEU A CA 1
ATOM 2169 C C . LEU A 1 300 ? -77.10000 59.13200 2.65600 1.000 85.68000 313 LEU A C 1
ATOM 2170 O O . LEU A 1 300 ? -77.33700 58.38800 1.69500 1.000 82.92000 313 LEU A O 1
ATOM 2175 N N . LEU A 1 301 ? -76.59700 60.35800 2.52600 1.000 85.86000 314 LEU A N 1
ATOM 2176 C CA . LEU A 1 301 ? -76.21400 60.93700 1.25100 1.000 83.15000 314 LEU A CA 1
ATOM 2177 C C . LEU A 1 301 ? -74.70300 60.97000 1.05200 1.000 90.45000 314 LEU A C 1
ATOM 2178 O O . LEU A 1 301 ? -74.20500 60.55500 -0.00600 1.000 90.33000 314 LEU A O 1
ATOM 2183 N N . ASP A 1 302 ? -73.95700 61.44900 2.05700 1.000 87.60000 315 ASP A N 1
ATOM 2184 C CA . ASP A 1 302 ? -72.51000 61.62400 1.94700 1.000 83.85000 315 ASP A CA 1
ATOM 2185 C C . ASP A 1 302 ? -71.80600 60.86500 3.05700 1.000 79.77000 315 ASP A C 1
ATOM 2186 O O . ASP A 1 302 ? -71.91700 61.23400 4.23400 1.000 73.44000 315 ASP A O 1
ATOM 2191 N N . LEU A 1 303 ? -71.00600 59.87800 2.66300 1.000 75.91000 316 LEU A N 1
ATOM 2192 C CA . LEU A 1 303 ? -70.11100 59.16000 3.55500 1.000 67.26000 316 LEU A CA 1
ATOM 2193 C C . LEU A 1 303 ? -68.70900 59.43700 3.05600 1.000 73.96000 316 LEU A C 1
ATOM 2194 O O . LEU A 1 303 ? -68.37200 59.06100 1.92700 1.000 75.67000 316 LEU A O 1
ATOM 2199 N N . VAL A 1 304 ? -67.90900 60.13200 3.86100 1.000 76.39000 317 VAL A N 1
ATOM 2200 C CA . VAL A 1 304 ? -66.53200 60.43900 3.48400 1.000 83.35000 317 VAL A CA 1
ATOM 2201 C C . VAL A 1 304 ? -65.63600 60.07300 4.66700 1.000 87.32000 317 VAL A C 1
ATOM 2202 O O . VAL A 1 304 ? -65.78000 60.62900 5.76800 1.000 81.46000 317 VAL A O 1
ATOM 2206 N N . LEU A 1 305 ? -64.71600 59.12300 4.44300 1.000 87.35000 318 LEU A N 1
ATOM 2207 C CA . LEU A 1 305 ? -63.83400 58.68500 5.51500 1.000 86.22000 318 LEU A CA 1
ATOM 2208 C C . LEU A 1 305 ? -62.37100 58.69800 5.10100 1.000 78.23000 318 LEU A C 1
ATOM 2209 O O . LEU A 1 305 ? -61.53700 58.19500 5.85700 1.000 67.49000 318 LEU A O 1
ATOM 2214 N N . ALA A 1 306 ? -62.03600 59.43100 4.03300 1.000 78.47000 319 ALA A N 1
ATOM 2215 C CA . ALA A 1 306 ? -60.69400 59.44500 3.45400 1.000 67.32000 319 ALA A CA 1
ATOM 2216 C C . ALA A 1 306 ? -59.61900 59.85400 4.45400 1.000 69.31000 319 ALA A C 1
ATOM 2217 O O . ALA A 1 306 ? -59.87700 60.48300 5.48600 1.000 66.23000 319 ALA A O 1
ATOM 2219 N N . ASN A 1 307 ? -58.38100 59.50400 4.09200 1.000 69.49000 320 ASN A N 1
ATOM 2220 C CA . ASN A 1 307 ? -57.17500 59.83700 4.84800 1.000 67.23000 320 ASN A CA 1
ATOM 2221 C C . ASN A 1 307 ? -57.33200 59.46100 6.32500 1.000 77.04000 320 ASN A C 1
ATOM 2222 O O . ASN A 1 307 ? -57.14700 60.26300 7.24800 1.000 76.58000 320 ASN A O 1
ATOM 2227 N N . ASN A 1 308 ? -57.68300 58.20200 6.53600 1.000 80.91000 321 ASN A N 1
ATOM 2228 C CA . ASN A 1 308 ? -57.62800 57.60100 7.85000 1.000 87.50000 321 ASN A CA 1
ATOM 2229 C C . ASN A 1 308 ? -56.90000 56.28500 7.70000 1.000 98.46000 321 ASN A C 1
ATOM 2230 O O . ASN A 1 308 ? -56.97300 55.64300 6.64800 1.000 97.49000 321 ASN A O 1
ATOM 2235 N N . HIS A 1 309 ? -56.20600 55.88700 8.76600 1.000 113.29000 322 HIS A N 1
ATOM 2236 C CA . HIS A 1 309 ? -55.45300 54.64800 8.73400 1.000 119.50000 322 HIS A CA 1
ATOM 2237 C C . HIS A 1 309 ? -56.38500 53.48500 8.99800 1.000 110.00000 322 HIS A C 1
ATOM 2238 O O . HIS A 1 309 ? -56.15000 52.69600 9.91300 1.000 113.84000 322 HIS A O 1
ATOM 2245 N N . LEU A 1 310 ? -57.47600 53.42000 8.23400 1.000 108.98000 323 LEU A N 1
ATOM 2246 C CA . LEU A 1 310 ? -58.38300 52.28900 8.29100 1.000 113.34000 323 LEU A CA 1
ATOM 2247 C C . LEU A 1 310 ? -57.74300 51.07100 7.64200 1.000 123.34000 323 LEU A C 1
ATOM 2248 O O . LEU A 1 310 ? -56.67000 51.13000 7.03100 1.000 132.60000 323 LEU A O 1
ATOM 2253 N N . SER A 1 311 ? -58.45200 49.96200 7.71400 1.000 117.13000 324 SER A N 1
ATOM 2254 C CA . SER A 1 311 ? -57.91400 48.73100 7.18700 1.000 108.58000 324 SER A CA 1
ATOM 2255 C C . SER A 1 311 ? -59.04700 47.91500 6.60100 1.000 104.03000 324 SER A C 1
ATOM 2256 O O . SER A 1 311 ? -60.22000 48.11100 6.92800 1.000 111.41000 324 SER A O 1
ATOM 2259 N N . GLY A 1 312 ? -58.67000 46.91900 5.82700 1.000 93.48000 325 GLY A N 1
ATOM 2260 C CA . GLY A 1 312 ? -59.63100 45.97200 5.32100 1.000 94.27000 325 GLY A CA 1
ATOM 2261 C C . GLY A 1 312 ? -60.07700 46.23000 3.90700 1.000 82.70000 325 GLY A C 1
ATOM 2262 O O . GLY A 1 312 ? -59.32500 46.79000 3.11300 1.000 74.48000 325 GLY A O 1
ATOM 2263 N N . SER A 1 313 ? -61.28500 45.81500 3.56000 1.000 88.31000 326 SER A N 1
ATOM 2264 C CA . SER A 1 313 ? -61.68400 45.88400 2.16600 1.000 90.51000 326 SER A CA 1
ATOM 2265 C C . SER A 1 313 ? -63.19300 45.99300 2.07300 1.000 91.01000 326 SER A C 1
ATOM 2266 O O . SER A 1 313 ? -63.92400 45.77100 3.04400 1.000 93.48000 326 SER A O 1
ATOM 2269 N N . LEU A 1 314 ? -63.64300 46.33600 0.88700 1.000 90.20000 327 LEU A N 1
ATOM 2270 C CA . LEU A 1 314 ? -65.05000 46.56400 0.67400 1.000 90.94000 327 LEU A CA 1
ATOM 2271 C C . LEU A 1 314 ? -65.78900 45.24500 0.70300 1.000 90.64000 327 LEU A C 1
ATOM 2272 O O . LEU A 1 314 ? -65.57800 44.40900 -0.18700 1.000 87.46000 327 LEU A O 1
ATOM 2277 N N . PRO A 1 315 ? -66.64100 45.01000 1.69200 1.000 93.18000 328 PRO A N 1
ATOM 2278 C CA . PRO A 1 315 ? -67.39200 43.76700 1.73800 1.000 91.79000 328 PRO A CA 1
ATOM 2279 C C . PRO A 1 315 ? -68.50500 43.75200 0.70200 1.000 96.11000 328 PRO A C 1
ATOM 2280 O O . PRO A 1 315 ? -68.95200 44.79600 0.20800 1.000 94.88000 328 PRO A O 1
ATOM 2284 N N . LYS A 1 316 ? -68.98000 42.53500 0.41400 1.000 94.41000 329 LYS A N 1
ATOM 2285 C CA . LYS A 1 316 ? -70.03000 42.40100 -0.57500 1.000 95.23000 329 LYS A CA 1
ATOM 2286 C C . LYS A 1 316 ? -71.38900 42.79800 -0.01700 1.000 97.70000 329 LYS A C 1
ATOM 2287 O O . LYS A 1 316 ? -72.32000 43.02300 -0.79300 1.000 94.57000 329 LYS A O 1
ATOM 2293 N N . SER A 1 317 ? -71.46000 43.08500 1.29000 1.000 96.93000 330 SER A N 1
ATOM 2294 C CA . SER A 1 317 ? -72.60000 43.72700 1.92900 1.000 93.42000 330 SER A CA 1
ATOM 2295 C C . SER A 1 317 ? -72.82200 45.15500 1.45200 1.000 100.85000 330 SER A C 1
ATOM 2296 O O . SER A 1 317 ? -73.87100 45.73500 1.75900 1.000 99.53000 330 SER A O 1
ATOM 2299 N N . ILE A 1 318 ? -71.86500 45.73400 0.72400 1.000 106.34000 331 ILE A N 1
ATOM 2300 C CA . ILE A 1 318 ? -71.90100 47.16100 0.44700 1.000 98.77000 331 ILE A CA 1
ATOM 2301 C C . ILE A 1 318 ? -73.11300 47.49000 -0.42200 1.000 100.43000 331 ILE A C 1
ATOM 2302 O O . ILE A 1 318 ? -73.55200 46.69000 -1.26300 1.000 104.93000 331 ILE A O 1
ATOM 2307 N N . CYS A 1 319 ? -73.65500 48.69000 -0.21200 1.000 101.03000 332 CYS A N 1
ATOM 2308 C CA . CYS A 1 319 ? -74.88100 49.14400 -0.86500 1.000 106.50000 332 CYS A CA 1
ATOM 2309 C C . CYS A 1 319 ? -76.05200 48.20400 -0.59800 1.000 105.03000 332 CYS A C 1
ATOM 2310 O O . CYS A 1 319 ? -77.00400 48.15400 -1.38200 1.000 114.07000 332 CYS A O 1
ATOM 2313 N N . SER A 1 320 ? -76.03000 47.47700 0.51500 1.000 110.49000 333 SER A N 1
ATOM 2314 C CA . SER A 1 320 ? -77.13900 46.57900 0.77100 1.000 115.16000 333 SER A CA 1
ATOM 2315 C C . SER A 1 320 ? -78.44300 47.34700 0.93500 1.000 116.00000 333 SER A C 1
ATOM 2316 O O . SER A 1 320 ? -79.48900 46.89200 0.46700 1.000 119.20000 333 SER A O 1
ATOM 2319 N N . ASN A 1 321 ? -78.38700 48.52400 1.54700 1.000 118.23000 334 ASN A N 1
ATOM 2320 C CA . ASN A 1 321 ? -79.54600 49.39300 1.77800 1.000 122.70000 334 ASN A CA 1
ATOM 2321 C C . ASN A 1 321 ? -79.03200 50.83500 1.85600 1.000 116.41000 334 ASN A C 1
ATOM 2322 O O . ASN A 1 321 ? -79.21000 51.54600 2.84800 1.000 113.97000 334 ASN A O 1
ATOM 2327 N N . ASN A 1 322 ? -78.34500 51.28200 0.80400 1.000 105.88000 335 ASN A N 1
ATOM 2328 C CA . ASN A 1 322 ? -77.84800 52.65200 0.71600 1.000 104.41000 335 ASN A CA 1
ATOM 2329 C C . ASN A 1 322 ? -78.58000 53.46800 -0.35300 1.000 108.76000 335 ASN A C 1
ATOM 2330 O O . ASN A 1 322 ? -77.96000 54.24200 -1.08800 1.000 111.86000 335 ASN A O 1
ATOM 2335 N N . THR A 1 323 ? -79.91000 53.31200 -0.43300 1.000 107.68000 336 THR A N 1
ATOM 2336 C CA . THR A 1 323 ? -80.68000 53.75700 -1.60000 1.000 106.67000 336 THR A CA 1
ATOM 2337 C C . THR A 1 323 ? -80.46600 55.22300 -1.96700 1.000 107.76000 336 THR A C 1
ATOM 2338 O O . THR A 1 323 ? -80.53700 55.57300 -3.14800 1.000 116.04000 336 THR A O 1
ATOM 2342 N N . ASN A 1 324 ? -80.22700 56.09600 -0.99200 1.000 105.90000 337 ASN A N 1
ATOM 2343 C CA . ASN A 1 324 ? -80.14400 57.53000 -1.26100 1.000 100.19000 337 ASN A CA 1
ATOM 2344 C C . ASN A 1 324 ? -78.71900 58.05500 -1.45400 1.000 93.64000 337 ASN A C 1
ATOM 2345 O O . ASN A 1 324 ? -78.56100 59.25300 -1.70100 1.000 92.46000 337 ASN A O 1
ATOM 2350 N N . LEU A 1 325 ? -77.69200 57.20100 -1.38500 1.000 88.05000 338 LEU A N 1
ATOM 2351 C CA . LEU A 1 325 ? -76.31800 57.67500 -1.22200 1.000 80.99000 338 LEU A CA 1
ATOM 2352 C C . LEU A 1 325 ? -75.78600 58.36400 -2.47200 1.000 81.61000 338 LEU A C 1
ATOM 2353 O O . LEU A 1 325 ? -75.78700 57.80000 -3.57000 1.000 71.21000 338 LEU A O 1
ATOM 2358 N N . GLU A 1 326 ? -75.25600 59.56100 -2.29500 1.000 83.90000 339 GLU A N 1
ATOM 2359 C CA . GLU A 1 326 ? -74.82400 60.32900 -3.44900 1.000 73.98000 339 GLU A CA 1
ATOM 2360 C C . GLU A 1 326 ? -73.31600 60.37700 -3.58600 1.000 73.76000 339 GLU A C 1
ATOM 2361 O O . GLU A 1 326 ? -72.80400 60.36300 -4.71300 1.000 72.84000 339 GLU A O 1
ATOM 2367 N N . GLN A 1 327 ? -72.59600 60.36000 -2.46400 1.000 72.65000 340 GLN A N 1
ATOM 2368 C CA . GLN A 1 327 ? -71.15600 60.60000 -2.46900 1.000 80.22000 340 GLN A CA 1
ATOM 2369 C C . GLN A 1 327 ? -70.50000 59.69300 -1.45000 1.000 82.62000 340 GLN A C 1
ATOM 2370 O O . GLN A 1 327 ? -70.76000 59.81800 -0.24200 1.000 78.19000 340 GLN A O 1
ATOM 2376 N N . LEU A 1 328 ? -69.63100 58.81400 -1.95900 1.000 80.47000 341 LEU A N 1
ATOM 2377 C CA . LEU A 1 328 ? -68.87000 57.85500 -1.17400 1.000 72.85000 341 LEU A CA 1
ATOM 2378 C C . LEU A 1 328 ? -67.39600 58.11800 -1.41600 1.000 70.23000 341 LEU A C 1
ATOM 2379 O O . LEU A 1 328 ? -66.90400 57.92500 -2.53500 1.000 64.90000 341 LEU A O 1
ATOM 2384 N N . VAL A 1 329 ? -66.68300 58.52200 -0.36700 1.000 77.50000 342 VAL A N 1
ATOM 2385 C CA . VAL A 1 329 ? -65.28500 58.90900 -0.50900 1.000 81.68000 342 VAL A CA 1
ATOM 2386 C C . VAL A 1 329 ? -64.46600 58.10900 0.48400 1.000 82.56000 342 VAL A C 1
ATOM 2387 O O . VAL A 1 329 ? -64.53700 58.34800 1.70100 1.000 77.22000 342 VAL A O 1
ATOM 2391 N N . LEU A 1 330 ? -63.62300 57.21800 -0.05200 1.000 81.53000 343 LEU A N 1
ATOM 2392 C CA . LEU A 1 330 ? -62.78200 56.33300 0.73200 1.000 80.10000 343 LEU A CA 1
ATOM 2393 C C . LEU A 1 330 ? -61.35800 56.31400 0.20400 1.000 77.22000 343 LEU A C 1
ATOM 2394 O O . LEU A 1 330 ? -60.68300 55.28300 0.27300 1.000 92.38000 343 LEU A O 1
ATOM 2399 N N . SER A 1 331 ? -60.88800 57.42800 -0.34100 1.000 70.32000 344 SER A N 1
ATOM 2400 C CA . SER A 1 331 ? -59.51000 57.53700 -0.80700 1.000 76.15000 344 SER A CA 1
ATOM 2401 C C . SER A 1 331 ? -58.54000 57.59300 0.37200 1.000 80.24000 344 SER A C 1
ATOM 2402 O O . SER A 1 331 ? -58.89000 58.00400 1.48100 1.000 83.14000 344 SER A O 1
ATOM 2405 N N . GLY A 1 332 ? -57.30500 57.16000 0.12700 1.000 76.70000 345 GLY A N 1
ATOM 2406 C CA . GLY A 1 332 ? -56.28900 57.20100 1.16400 1.000 82.23000 345 GLY A CA 1
ATOM 2407 C C . GLY A 1 332 ? -56.64200 56.45900 2.43700 1.000 90.18000 345 GLY A C 1
ATOM 2408 O O . GLY A 1 332 ? -56.15500 56.82600 3.51800 1.000 88.22000 345 GLY A O 1
ATOM 2409 N N . THR A 1 333 ? -57.46100 55.41700 2.34500 1.000 96.83000 346 THR A N 1
ATOM 2410 C CA . THR A 1 333 ? -57.87600 54.65800 3.50900 1.000 105.27000 346 THR A CA 1
ATOM 2411 C C . THR A 1 333 ? -57.22000 53.28200 3.56500 1.000 107.73000 346 THR A C 1
ATOM 2412 O O . THR A 1 333 ? -57.66800 52.42300 4.33500 1.000 116.31000 346 THR A O 1
ATOM 2416 N N . GLN A 1 334 ? -56.17300 53.05700 2.76600 1.000 104.02000 347 GLN A N 1
ATOM 2417 C CA . GLN A 1 334 ? -55.45900 51.77900 2.71800 1.000 104.40000 347 GLN A CA 1
ATOM 2418 C C . GLN A 1 334 ? -56.39000 50.59700 2.46200 1.000 102.31000 347 GLN A C 1
ATOM 2419 O O . GLN A 1 334 ? -56.21100 49.51700 3.01600 1.000 112.58000 347 GLN A O 1
ATOM 2425 N N . LEU A 1 335 ? -57.39500 50.79100 1.61500 1.000 97.45000 348 LEU A N 1
ATOM 2426 C CA . LEU A 1 335 ? -58.26600 49.66900 1.30500 1.000 99.67000 348 LEU A CA 1
ATOM 2427 C C . LEU A 1 335 ? -57.64600 48.72800 0.28200 1.000 98.00000 348 LEU A C 1
ATOM 2428 O O . LEU A 1 335 ? -56.92200 49.15100 -0.62000 1.000 83.80000 348 LEU A O 1
ATOM 2433 N N . SER A 1 336 ? -58.02500 47.45600 0.37800 1.000 110.62000 349 SER A N 1
ATOM 2434 C CA . SER A 1 336 ? -57.42400 46.33900 -0.34100 1.000 100.44000 349 SER A CA 1
ATOM 2435 C C . SER A 1 336 ? -58.53400 45.54600 -1.01500 1.000 95.41000 349 SER A C 1
ATOM 2436 O O . SER A 1 336 ? -59.72400 45.75100 -0.75800 1.000 97.01000 349 SER A O 1
ATOM 2439 N N . GLY A 1 337 ? -58.14100 44.61200 -1.86200 1.000 78.39000 350 GLY A N 1
ATOM 2440 C CA . GLY A 1 337 ? -59.13300 43.78100 -2.51000 1.000 78.38000 350 GLY A CA 1
ATOM 2441 C C . GLY A 1 337 ? -59.63200 44.36300 -3.81100 1.000 88.12000 350 GLY A C 1
ATOM 2442 O O . GLY A 1 337 ? -59.05600 45.29500 -4.38000 1.000 83.30000 350 GLY A O 1
ATOM 2443 N N . GLU A 1 338 ? -60.69400 43.75500 -4.32900 1.000 90.43000 351 GLU A N 1
ATOM 2444 C CA . GLU A 1 338 ? -61.22800 44.19800 -5.60700 1.000 107.53000 351 GLU A CA 1
ATOM 2445 C C . GLU A 1 338 ? -62.43000 45.12900 -5.40500 1.000 98.60000 351 GLU A C 1
ATOM 2446 O O . GLU A 1 338 ? -62.98100 45.26300 -4.30600 1.000 95.40000 351 GLU A O 1
ATOM 2452 N N . ILE A 1 339 ? -62.84300 45.77800 -6.48200 1.000 85.26000 352 ILE A N 1
ATOM 2453 C CA . ILE A 1 339 ? -64.05600 46.58500 -6.35200 1.000 77.61000 352 ILE A CA 1
ATOM 2454 C C . ILE A 1 339 ? -65.26200 45.65000 -6.32100 1.000 84.76000 352 ILE A C 1
ATOM 2455 O O . ILE A 1 339 ? -65.41800 44.83700 -7.24000 1.000 85.10000 352 ILE A O 1
ATOM 2460 N N . PRO A 1 340 ? -66.16300 45.75400 -5.34000 1.000 97.53000 353 PRO A N 1
ATOM 2461 C CA . PRO A 1 340 ? -67.35800 44.89900 -5.34700 1.000 98.73000 353 PRO A CA 1
ATOM 2462 C C . PRO A 1 340 ? -68.30500 45.19300 -6.49500 1.000 92.13000 353 PRO A C 1
ATOM 2463 O O . PRO A 1 340 ? -68.60600 46.34400 -6.80700 1.000 89.48000 353 PRO A O 1
ATOM 2467 N N . VAL A 1 341 ? -68.81900 44.12000 -7.09300 1.000 96.09000 354 VAL A N 1
ATOM 2468 C CA . VAL A 1 341 ? -69.89800 44.25700 -8.05900 1.000 98.54000 354 VAL A CA 1
ATOM 2469 C C . VAL A 1 341 ? -71.13800 44.77300 -7.34200 1.000 100.99000 354 VAL A C 1
ATOM 2470 O O . VAL A 1 341 ? -71.97200 45.48500 -7.92700 1.000 89.72000 354 VAL A O 1
ATOM 2474 N N . GLU A 1 342 ? -71.25300 44.45000 -6.05300 1.000 109.92000 355 GLU A N 1
ATOM 2475 C CA . GLU A 1 342 ? -72.32100 44.93000 -5.18300 1.000 111.72000 355 GLU A CA 1
ATOM 2476 C C . GLU A 1 342 ? -72.42000 46.44200 -5.11800 1.000 100.49000 355 GLU A C 1
ATOM 2477 O O . GLU A 1 342 ? -73.46600 46.97600 -4.73500 1.000 97.35000 355 GLU A O 1
ATOM 2483 N N . LEU A 1 343 ? -71.35600 47.14600 -5.45100 1.000 101.27000 356 LEU A N 1
ATOM 2484 C CA . LEU A 1 343 ? -71.40300 48.59500 -5.36900 1.000 95.71000 356 LEU A CA 1
ATOM 2485 C C . LEU A 1 343 ? -72.34900 49.21400 -6.38200 1.000 92.52000 356 LEU A C 1
ATOM 2486 O O . LEU A 1 343 ? -72.72000 50.37200 -6.22800 1.000 93.19000 356 LEU A O 1
ATOM 2491 N N . SER A 1 344 ? -72.83200 48.44600 -7.35400 1.000 96.52000 357 SER A N 1
ATOM 2492 C CA . SER A 1 344 ? -73.76300 49.00200 -8.32400 1.000 92.37000 357 SER A CA 1
ATOM 2493 C C . SER A 1 344 ? -75.19100 49.04600 -7.82600 1.000 87.33000 357 SER A C 1
ATOM 2494 O O . SER A 1 344 ? -76.05000 49.64500 -8.47900 1.000 82.62000 357 SER A O 1
ATOM 2497 N N . LYS A 1 345 ? -75.43400 48.51000 -6.64100 1.000 83.71000 358 LYS A N 1
ATOM 2498 C CA . LYS A 1 345 ? -76.69700 48.71100 -5.96400 1.000 84.58000 358 LYS A CA 1
ATOM 2499 C C . LYS A 1 345 ? -76.90300 50.16300 -5.51700 1.000 84.37000 358 LYS A C 1
ATOM 2500 O O . LYS A 1 345 ? -78.05200 50.57600 -5.33400 1.000 78.74000 358 LYS A O 1
ATOM 2506 N N . CYS A 1 346 ? -75.83700 50.93600 -5.28400 1.000 95.76000 359 CYS A N 1
ATOM 2507 C CA . CYS A 1 346 ? -75.97200 52.36000 -4.93100 1.000 101.73000 359 CYS A CA 1
ATOM 2508 C C . CYS A 1 346 ? -76.28000 53.14500 -6.20100 1.000 100.85000 359 CYS A C 1
ATOM 2509 O O . CYS A 1 346 ? -75.52600 54.01000 -6.63800 1.000 98.15000 359 CYS A O 1
ATOM 2512 N N . GLN A 1 347 ? -77.45700 52.87500 -6.75800 1.000 102.87000 360 GLN A N 1
ATOM 2513 C CA . GLN A 1 347 ? -77.76600 53.37600 -8.09300 1.000 107.61000 360 GLN A CA 1
ATOM 2514 C C . GLN A 1 347 ? -77.85800 54.90100 -8.13000 1.000 106.68000 360 GLN A C 1
ATOM 2515 O O . GLN A 1 347 ? -77.65200 55.51100 -9.18800 1.000 123.11000 360 GLN A O 1
ATOM 2521 N N . SER A 1 348 ? -78.07900 55.53300 -6.99000 1.000 92.61000 361 SER A N 1
ATOM 2522 C CA . SER A 1 348 ? -78.26100 56.98100 -6.92800 1.000 97.72000 361 SER A CA 1
ATOM 2523 C C . SER A 1 348 ? -76.94700 57.78200 -6.96000 1.000 104.92000 361 SER A C 1
ATOM 2524 O O . SER A 1 348 ? -76.95500 58.95900 -7.32900 1.000 102.99000 361 SER A O 1
ATOM 2527 N N . LEU A 1 349 ? -75.85000 57.13700 -6.59400 1.000 101.69000 362 LEU A N 1
ATOM 2528 C CA . LEU A 1 349 ? -74.49000 57.66100 -6.46500 1.000 87.07000 362 LEU A CA 1
ATOM 2529 C C . LEU A 1 349 ? -73.98700 58.53900 -7.61600 1.000 90.01000 362 LEU A C 1
ATOM 2530 O O . LEU A 1 349 ? -73.88500 58.08600 -8.76200 1.000 93.60000 362 LEU A O 1
ATOM 2535 N N . LYS A 1 350 ? -73.58500 59.76900 -7.26700 1.000 85.31000 363 LYS A N 1
ATOM 2536 C CA . LYS A 1 350 ? -73.06700 60.79900 -8.16300 1.000 74.24000 363 LYS A CA 1
ATOM 2537 C C . LYS A 1 350 ? -71.54600 60.91000 -8.14000 1.000 73.64000 363 LYS A C 1
ATOM 2538 O O . LYS A 1 350 ? -70.94700 61.27500 -9.16600 1.000 64.21000 363 LYS A O 1
ATOM 2544 N N . GLN A 1 351 ? -70.90700 60.61200 -6.99700 1.000 75.91000 364 GLN A N 1
ATOM 2545 C CA . GLN A 1 351 ? -69.45500 60.73800 -6.84100 1.000 67.21000 364 GLN A CA 1
ATOM 2546 C C . GLN A 1 351 ? -68.86800 59.57800 -6.05700 1.000 71.84000 364 GLN A C 1
ATOM 2547 O O . GLN A 1 351 ? -69.19700 59.39400 -4.87700 1.000 74.62000 364 GLN A O 1
ATOM 2553 N N . LEU A 1 352 ? -67.96400 58.84100 -6.70700 1.000 66.61000 365 LEU A N 1
ATOM 2554 C CA . LEU A 1 352 ? -67.27200 57.68500 -6.14000 1.000 67.03000 365 LEU A CA 1
ATOM 2555 C C . LEU A 1 352 ? -65.77300 57.94000 -6.13100 1.000 72.52000 365 LEU A C 1
ATOM 2556 O O . LEU A 1 352 ? -65.15300 58.11600 -7.19100 1.000 72.83000 365 LEU A O 1
ATOM 2561 N N . ASP A 1 353 ? -65.17700 57.89900 -4.94900 1.000 77.16000 366 ASP A N 1
ATOM 2562 C CA . ASP A 1 353 ? -63.74100 58.10000 -4.84000 1.000 80.26000 366 ASP A CA 1
ATOM 2563 C C . ASP A 1 353 ? -63.09800 56.95600 -4.06600 1.000 79.81000 366 ASP A C 1
ATOM 2564 O O . ASP A 1 353 ? -63.19200 56.89600 -2.83100 1.000 72.68000 366 ASP A O 1
ATOM 2569 N N . LEU A 1 354 ? -62.33400 56.12400 -4.77200 1.000 81.49000 367 LEU A N 1
ATOM 2570 C CA . LEU A 1 354 ? -61.63200 55.01400 -4.13600 1.000 80.42000 367 LEU A CA 1
ATOM 2571 C C . LEU A 1 354 ? -60.12600 55.10700 -4.35900 1.000 72.32000 367 LEU A C 1
ATOM 2572 O O . LEU A 1 354 ? -59.40700 54.14600 -4.09400 1.000 75.68000 367 LEU A O 1
ATOM 2577 N N . SER A 1 355 ? -59.64000 56.28600 -4.74000 1.000 63.11000 368 SER A N 1
ATOM 2578 C CA . SER A 1 355 ? -58.25900 56.52600 -5.13700 1.000 73.25000 368 SER A CA 1
ATOM 2579 C C . SER A 1 355 ? -57.27400 56.38400 -3.96700 1.000 72.40000 368 SER A C 1
ATOM 2580 O O . SER A 1 355 ? -57.64300 56.30600 -2.79200 1.000 73.03000 368 SER A O 1
ATOM 2583 N N . ASN A 1 356 ? -55.98600 56.39200 -4.30900 1.000 68.03000 369 ASN A N 1
ATOM 2584 C CA . ASN A 1 356 ? -54.92400 56.39700 -3.30800 1.000 72.81000 369 ASN A CA 1
ATOM 2585 C C . ASN A 1 356 ? -55.05900 55.21100 -2.36400 1.000 77.41000 369 ASN A C 1
ATOM 2586 O O . ASN A 1 356 ? -54.78900 55.33200 -1.16800 1.000 87.30000 369 ASN A O 1
ATOM 2591 N N . ASN A 1 357 ? -55.57300 54.08500 -2.86000 1.000 79.46000 370 ASN A N 1
ATOM 2592 C CA . ASN A 1 357 ? -55.64800 52.83700 -2.09500 1.000 78.30000 370 ASN A CA 1
ATOM 2593 C C . ASN A 1 357 ? -54.83800 51.71100 -2.77300 1.000 85.00000 370 ASN A C 1
ATOM 2594 O O . ASN A 1 357 ? -54.16400 51.89400 -3.78900 1.000 89.05000 370 ASN A O 1
ATOM 2599 N N . SER A 1 358 ? -54.99600 50.50800 -2.24300 1.000 91.29000 371 SER A N 1
ATOM 2600 C CA . SER A 1 358 ? -54.33300 49.31100 -2.74800 1.000 94.00000 371 SER A CA 1
ATOM 2601 C C . SER A 1 358 ? -55.31400 48.33700 -3.41900 1.000 95.16000 371 SER A C 1
ATOM 2602 O O . SER A 1 358 ? -55.20600 47.12000 -3.27400 1.000 102.97000 371 SER A O 1
ATOM 2605 N N . LEU A 1 359 ? -56.29500 48.87300 -4.14800 1.000 87.63000 372 LEU A N 1
ATOM 2606 C CA . LEU A 1 359 ? -57.29400 48.05300 -4.83300 1.000 89.18000 372 LEU A CA 1
ATOM 2607 C C . LEU A 1 359 ? -56.72300 47.32000 -6.05100 1.000 88.25000 372 LEU A C 1
ATOM 2608 O O . LEU A 1 359 ? -55.87900 47.84100 -6.78500 1.000 77.95000 372 LEU A O 1
ATOM 2613 N N . ALA A 1 360 ? -57.27000 46.13300 -6.32100 1.000 98.39000 373 ALA A N 1
ATOM 2614 C CA . ALA A 1 360 ? -56.73900 45.26300 -7.36500 1.000 89.27000 373 ALA A CA 1
ATOM 2615 C C . ALA A 1 360 ? -57.87700 44.71500 -8.22500 1.000 94.33000 373 ALA A C 1
ATOM 2616 O O . ALA A 1 360 ? -59.07500 44.90600 -7.95400 1.000 93.42000 373 ALA A O 1
ATOM 2618 N N . GLY A 1 361 ? -57.47900 43.99500 -9.26100 1.000 85.95000 374 GLY A N 1
ATOM 2619 C CA . GLY A 1 361 ? -58.43800 43.38200 -10.14900 1.000 77.20000 374 GLY A CA 1
ATOM 2620 C C . GLY A 1 361 ? -58.88600 44.29600 -11.27200 1.000 78.30000 374 GLY A C 1
ATOM 2621 O O . GLY A 1 361 ? -58.24500 45.28600 -11.62100 1.000 85.07000 374 GLY A O 1
ATOM 2622 N N . SER A 1 362 ? -59.99200 43.91100 -11.87600 1.000 82.50000 375 SER A N 1
ATOM 2623 C CA . SER A 1 362 ? -60.54100 44.69000 -12.96000 1.000 89.98000 375 SER A CA 1
ATOM 2624 C C . SER A 1 362 ? -61.55700 45.67600 -12.41300 1.000 83.82000 375 SER A C 1
ATOM 2625 O O . SER A 1 362 ? -62.01200 45.56300 -11.26100 1.000 80.96000 375 SER A O 1
ATOM 2628 N N . ILE A 1 363 ? -61.89500 46.66700 -13.23800 1.000 80.21000 376 ILE A N 1
ATOM 2629 C CA . ILE A 1 363 ? -63.08200 47.49500 -13.00800 1.000 75.34000 376 ILE A CA 1
ATOM 2630 C C . ILE A 1 363 ? -64.31800 46.65300 -13.32100 1.000 76.78000 376 ILE A C 1
ATOM 2631 O O . ILE A 1 363 ? -64.47900 46.20200 -14.46800 1.000 73.39000 376 ILE A O 1
ATOM 2636 N N . PRO A 1 364 ? -65.22000 46.42200 -12.35600 1.000 82.99000 377 PRO A N 1
ATOM 2637 C CA . PRO A 1 364 ? -66.39800 45.59500 -12.64500 1.000 87.01000 377 PRO A CA 1
ATOM 2638 C C . PRO A 1 364 ? -67.27800 46.22100 -13.71100 1.000 86.59000 377 PRO A C 1
ATOM 2639 O O . PRO A 1 364 ? -67.50900 47.43300 -13.72700 1.000 83.09000 377 PRO A O 1
ATOM 2643 N N . GLU A 1 365 ? -67.76800 45.36800 -14.61400 1.000 89.60000 378 GLU A N 1
ATOM 2644 C CA . GLU A 1 365 ? -68.70700 45.83000 -15.62500 1.000 87.96000 378 GLU A CA 1
ATOM 2645 C C . GLU A 1 365 ? -69.97700 46.39900 -14.99500 1.000 81.65000 378 GLU A C 1
ATOM 2646 O O . GLU A 1 365 ? -70.61000 47.28200 -15.58100 1.000 77.31000 378 GLU A O 1
ATOM 2652 N N . ALA A 1 366 ? -70.34100 45.95500 -13.78300 1.000 79.93000 379 ALA A N 1
ATOM 2653 C CA . ALA A 1 366 ? -71.54600 46.47200 -13.12000 1.000 86.73000 379 ALA A CA 1
ATOM 2654 C C . ALA A 1 366 ? -71.43800 47.93100 -12.71800 1.000 94.41000 379 ALA A C 1
ATOM 2655 O O . ALA A 1 366 ? -72.46600 48.57000 -12.43800 1.000 96.67000 379 ALA A O 1
ATOM 2657 N N . LEU A 1 367 ? -70.22900 48.47400 -12.66800 1.000 83.65000 380 LEU A N 1
ATOM 2658 C CA . LEU A 1 367 ? -70.11400 49.82000 -12.15000 1.000 75.56000 380 LEU A CA 1
ATOM 2659 C C . LEU A 1 367 ? -70.51400 50.87600 -13.16200 1.000 72.65000 380 LEU A C 1
ATOM 2660 O O . LEU A 1 367 ? -70.76100 52.02400 -12.78000 1.000 64.07000 380 LEU A O 1
ATOM 2665 N N . PHE A 1 368 ? -70.71100 50.49200 -14.41200 1.000 76.09000 381 PHE A N 1
ATOM 2666 C CA . PHE A 1 368 ? -71.31800 51.39000 -15.37400 1.000 86.31000 381 PHE A CA 1
ATOM 2667 C C . PHE A 1 368 ? -72.83700 51.28200 -15.36200 1.000 102.96000 381 PHE A C 1
ATOM 2668 O O . PHE A 1 368 ? -73.50000 51.82100 -16.26300 1.000 114.09000 381 PHE A O 1
ATOM 2676 N N . GLU A 1 369 ? -73.39900 50.57300 -14.37800 1.000 98.16000 382 GLU A N 1
ATOM 2677 C CA . GLU A 1 369 ? -74.80300 50.72600 -14.01500 1.000 96.26000 382 GLU A CA 1
ATOM 2678 C C . GLU A 1 369 ? -75.07600 51.98900 -13.19700 1.000 91.23000 382 GLU A C 1
ATOM 2679 O O . GLU A 1 369 ? -76.24300 52.35300 -13.02400 1.000 91.18000 382 GLU A O 1
ATOM 2685 N N . LEU A 1 370 ? -74.03600 52.68100 -12.71500 1.000 91.03000 383 LEU A N 1
ATOM 2686 C CA . LEU A 1 370 ? -74.18400 53.84800 -11.84600 1.000 84.46000 383 LEU A CA 1
ATOM 2687 C C . LEU A 1 370 ? -74.41000 55.12000 -12.66000 1.000 83.11000 383 LEU A C 1
ATOM 2688 O O . LEU A 1 370 ? -73.67600 56.09800 -12.55100 1.000 74.57000 383 LEU A O 1
ATOM 2693 N N . VAL A 1 371 ? -75.49200 55.10800 -13.43800 1.000 90.85000 384 VAL A N 1
ATOM 2694 C CA . VAL A 1 371 ? -75.72400 56.09900 -14.47500 1.000 86.93000 384 VAL A CA 1
ATOM 2695 C C . VAL A 1 371 ? -75.82900 57.54200 -13.94100 1.000 85.25000 384 VAL A C 1
ATOM 2696 O O . VAL A 1 371 ? -75.74900 58.48800 -14.73000 1.000 92.97000 384 VAL A O 1
ATOM 2700 N N . GLU A 1 372 ? -75.98000 57.75700 -12.62100 1.000 79.07000 385 GLU A N 1
ATOM 2701 C CA . GLU A 1 372 ? -75.99800 59.14500 -12.13700 1.000 85.69000 385 GLU A CA 1
ATOM 2702 C C . GLU A 1 372 ? -74.60600 59.74500 -11.81800 1.000 82.59000 385 GLU A C 1
ATOM 2703 O O . GLU A 1 372 ? -74.54000 60.91000 -11.40800 1.000 81.63000 385 GLU A O 1
ATOM 2709 N N . LEU A 1 373 ? -73.51400 58.99100 -12.01500 1.000 74.88000 386 LEU A N 1
ATOM 2710 C CA . LEU A 1 373 ? -72.17800 59.44200 -11.63200 1.000 73.99000 386 LEU A CA 1
ATOM 2711 C C . LEU A 1 373 ? -71.77600 60.67200 -12.41400 1.000 78.86000 386 LEU A C 1
ATOM 2712 O O . LEU A 1 373 ? -71.97100 60.72100 -13.62700 1.000 86.25000 386 LEU A O 1
ATOM 2717 N N . THR A 1 374 ? -71.22300 61.66100 -11.69900 1.000 72.66000 387 THR A N 1
ATOM 2718 C CA . THR A 1 374 ? -70.56100 62.80600 -12.32300 1.000 79.94000 387 THR A CA 1
ATOM 2719 C C . THR A 1 374 ? -69.05600 62.71800 -12.18400 1.000 73.95000 387 THR A C 1
ATOM 2720 O O . THR A 1 374 ? -68.33800 63.17400 -13.08300 1.000 62.79000 387 THR A O 1
ATOM 2724 N N . ASP A 1 375 ? -68.58000 62.10200 -11.08900 1.000 77.71000 388 ASP A N 1
ATOM 2725 C CA . ASP A 1 375 ? -67.15400 61.90800 -10.82000 1.000 81.34000 388 ASP A CA 1
ATOM 2726 C C . ASP A 1 375 ? -66.82700 60.46600 -10.45100 1.000 77.36000 388 ASP A C 1
ATOM 2727 O O . ASP A 1 375 ? -67.42700 59.90400 -9.52600 1.000 88.85000 388 ASP A O 1
ATOM 2732 N N . LEU A 1 376 ? -65.81000 59.91400 -11.12000 1.000 68.43000 389 LEU A N 1
ATOM 2733 C CA . LEU A 1 376 ? -65.29200 58.56200 -10.87900 1.000 65.18000 389 LEU A CA 1
ATOM 2734 C C . LEU A 1 376 ? -63.79500 58.68400 -10.63300 1.000 69.68000 389 LEU A C 1
ATOM 2735 O O . LEU A 1 376 ? -63.03500 59.09900 -11.52500 1.000 66.86000 389 LEU A O 1
ATOM 2740 N N . TYR A 1 377 ? -63.37800 58.34600 -9.41600 1.000 66.86000 390 TYR A N 1
ATOM 2741 C CA . TYR A 1 377 ? -61.97800 58.42000 -9.01600 1.000 63.19000 390 TYR A CA 1
ATOM 2742 C C . TYR A 1 377 ? -61.49200 57.01600 -8.67800 1.000 68.75000 390 TYR A C 1
ATOM 2743 O O . TYR A 1 377 ? -61.81400 56.49100 -7.60500 1.000 76.32000 390 TYR A O 1
ATOM 2752 N N . LEU A 1 378 ? -60.61900 56.46700 -9.52600 1.000 46.66000 391 LEU A N 1
ATOM 2753 C CA . LEU A 1 378 ? -60.02800 55.16800 -9.28000 1.000 61.11000 391 LEU A CA 1
ATOM 2754 C C . LEU A 1 378 ? -58.50700 55.22000 -9.30300 1.000 72.91000 391 LEU A C 1
ATOM 2755 O O . LEU A 1 378 ? -57.87300 54.16100 -9.25600 1.000 75.51000 391 LEU A O 1
ATOM 2760 N N . HIS A 1 379 ? -57.90600 56.41700 -9.31000 1.000 70.89000 392 HIS A N 1
ATOM 2761 C CA . HIS A 1 379 ? -56.48900 56.56200 -9.60300 1.000 72.43000 392 HIS A CA 1
ATOM 2762 C C . HIS A 1 379 ? -55.61400 56.12400 -8.41600 1.000 76.03000 392 HIS A C 1
ATOM 2763 O O . HIS A 1 379 ? -56.06500 56.04100 -7.26900 1.000 78.16000 392 HIS A O 1
ATOM 2770 N N . ASN A 1 380 ? -54.33000 55.84900 -8.71900 1.000 68.54000 393 ASN A N 1
ATOM 2771 C CA . ASN A 1 380 ? -53.31900 55.47000 -7.72300 1.000 64.56000 393 ASN A CA 1
ATOM 2772 C C . ASN A 1 380 ? -53.74000 54.21800 -6.95500 1.000 78.47000 393 ASN A C 1
ATOM 2773 O O . ASN A 1 380 ? -53.70300 54.19300 -5.71800 1.000 86.63000 393 ASN A O 1
ATOM 2778 N N . ASN A 1 381 ? -54.19400 53.20100 -7.69000 1.000 76.46000 394 ASN A N 1
ATOM 2779 C CA . ASN A 1 381 ? -54.43500 51.85500 -7.17400 1.000 74.56000 394 ASN A CA 1
ATOM 2780 C C . ASN A 1 381 ? -53.53800 50.91800 -7.97800 1.000 84.22000 394 ASN A C 1
ATOM 2781 O O . ASN A 1 381 ? -52.60700 51.36300 -8.65800 1.000 94.45000 394 ASN A O 1
ATOM 2786 N N . THR A 1 382 ? -53.82600 49.61600 -7.92200 1.000 75.70000 395 THR A N 1
ATOM 2787 C CA . THR A 1 382 ? -53.11900 48.63200 -8.73300 1.000 68.37000 395 THR A CA 1
ATOM 2788 C C . THR A 1 382 ? -54.00400 48.00600 -9.81100 1.000 81.56000 395 THR A C 1
ATOM 2789 O O . THR A 1 382 ? -53.66600 46.93500 -10.31600 1.000 105.91000 395 THR A O 1
ATOM 2793 N N . LEU A 1 383 ? -55.14200 48.62800 -10.14200 1.000 80.04000 396 LEU A N 1
ATOM 2794 C CA . LEU A 1 383 ? -56.17000 48.03000 -11.00500 1.000 75.27000 396 LEU A CA 1
ATOM 2795 C C . LEU A 1 383 ? -55.64600 47.62400 -12.37800 1.000 77.26000 396 LEU A C 1
ATOM 2796 O O . LEU A 1 383 ? -54.91200 48.36800 -13.03600 1.000 71.75000 396 LEU A O 1
ATOM 2801 N N . GLU A 1 384 ? -56.04800 46.43900 -12.82400 1.000 88.01000 397 GLU A N 1
ATOM 2802 C CA . GLU A 1 384 ? -55.71000 45.93600 -14.15000 1.000 90.09000 397 GLU A CA 1
ATOM 2803 C C . GLU A 1 384 ? -56.98000 45.74000 -14.96800 1.000 96.22000 397 GLU A C 1
ATOM 2804 O O . GLU A 1 384 ? -58.10400 45.95000 -14.50200 1.000 102.93000 397 GLU A O 1
ATOM 2810 N N . GLY A 1 385 ? -56.80500 45.45300 -16.23400 1.000 95.28000 398 GLY A N 1
ATOM 2811 C CA . GLY A 1 385 ? -57.97400 45.10600 -16.99600 1.000 95.07000 398 GLY A CA 1
ATOM 2812 C C . GLY A 1 385 ? -58.09700 46.02600 -18.16900 1.000 98.16000 398 GLY A C 1
ATOM 2813 O O . GLY A 1 385 ? -57.10000 46.56100 -18.66600 1.000 103.99000 398 GLY A O 1
ATOM 2814 N N . THR A 1 386 ? -59.32400 46.29900 -18.56200 1.000 96.53000 399 THR A N 1
ATOM 2815 C CA . THR A 1 386 ? -59.56100 47.12600 -19.72100 1.000 89.92000 399 THR A CA 1
ATOM 2816 C C . THR A 1 386 ? -60.58600 48.16200 -19.29600 1.000 82.99000 399 THR A C 1
ATOM 2817 O O . THR A 1 386 ? -61.17100 48.07200 -18.22000 1.000 87.51000 399 THR A O 1
ATOM 2821 N N . LEU A 1 387 ? -60.68300 49.22800 -20.06400 1.000 75.04000 400 LEU A N 1
ATOM 2822 C CA . LEU A 1 387 ? -61.69600 50.23200 -19.81500 1.000 64.58000 400 LEU A CA 1
ATOM 2823 C C . LEU A 1 387 ? -62.86500 49.87400 -20.70000 1.000 73.09000 400 LEU A C 1
ATOM 2824 O O . LEU A 1 387 ? -62.71900 49.82300 -21.93100 1.000 79.60000 400 LEU A O 1
ATOM 2829 N N . SER A 1 388 ? -64.02300 49.61500 -20.07200 1.000 68.61000 401 SER A N 1
ATOM 2830 C CA . SER A 1 388 ? -65.12400 49.06300 -20.85100 1.000 71.48000 401 SER A CA 1
ATOM 2831 C C . SER A 1 388 ? -65.78700 50.11700 -21.72400 1.000 75.98000 401 SER A C 1
ATOM 2832 O O . SER A 1 388 ? -65.94600 51.27600 -21.31300 1.000 87.57000 401 SER A O 1
ATOM 2835 N N . PRO A 1 389 ? -66.27500 49.72200 -22.90000 1.000 67.33000 402 PRO A N 1
ATOM 2836 C CA . PRO A 1 389 ? -67.04900 50.67200 -23.71100 1.000 77.40000 402 PRO A CA 1
ATOM 2837 C C . PRO A 1 389 ? -68.35100 51.06200 -23.05600 1.000 78.20000 402 PRO A C 1
ATOM 2838 O O . PRO A 1 389 ? -68.96500 52.05200 -23.47300 1.000 77.07000 402 PRO A O 1
ATOM 2842 N N . SER A 1 390 ? -68.78200 50.32200 -22.03800 1.000 80.75000 403 SER A N 1
ATOM 2843 C CA . SER A 1 390 ? -69.90300 50.73400 -21.21000 1.000 82.08000 403 SER A CA 1
ATOM 2844 C C . SER A 1 390 ? -69.72200 52.11000 -20.57800 1.000 77.05000 403 SER A C 1
ATOM 2845 O O . SER A 1 390 ? -70.65100 52.56700 -19.90500 1.000 83.62000 403 SER A O 1
ATOM 2848 N N . ILE A 1 391 ? -68.54700 52.74400 -20.68700 1.000 69.41000 404 ILE A N 1
ATOM 2849 C CA . ILE A 1 391 ? -68.37300 54.06000 -20.07400 1.000 74.11000 404 ILE A CA 1
ATOM 2850 C C . ILE A 1 391 ? -69.36300 55.09700 -20.64900 1.000 72.58000 404 ILE A C 1
ATOM 2851 O O . ILE A 1 391 ? -69.71700 56.07400 -19.96500 1.000 74.73000 404 ILE A O 1
ATOM 2856 N N . SER A 1 392 ? -69.85100 54.89900 -21.87900 1.000 63.25000 405 SER A N 1
ATOM 2857 C CA . SER A 1 392 ? -70.90900 55.75800 -22.41200 1.000 69.85000 405 SER A CA 1
ATOM 2858 C C . SER A 1 392 ? -72.13800 55.82800 -21.49300 1.000 77.55000 405 SER A C 1
ATOM 2859 O O . SER A 1 392 ? -72.83000 56.84900 -21.48900 1.000 81.08000 405 SER A O 1
ATOM 2862 N N . ASN A 1 393 ? -72.46400 54.77500 -20.74600 1.000 80.72000 406 ASN A N 1
ATOM 2863 C CA . ASN A 1 393 ? -73.68700 54.83300 -19.94600 1.000 88.82000 406 ASN A CA 1
ATOM 2864 C C . ASN A 1 393 ? -73.60800 55.89900 -18.86200 1.000 85.97000 406 ASN A C 1
ATOM 2865 O O . ASN A 1 393 ? -74.64600 56.39400 -18.42000 1.000 97.21000 406 ASN A O 1
ATOM 2870 N N . LEU A 1 394 ? -72.41200 56.21600 -18.36800 1.000 78.91000 407 LEU A N 1
ATOM 2871 C CA . LEU A 1 394 ? -72.27200 57.27900 -17.37800 1.000 80.70000 407 LEU A CA 1
ATOM 2872 C C . LEU A 1 394 ? -72.33200 58.64300 -18.05900 1.000 79.27000 407 LEU A C 1
ATOM 2873 O O . LEU A 1 394 ? -71.44800 59.48100 -17.87400 1.000 81.56000 407 LEU A O 1
ATOM 2878 N N . THR A 1 395 ? -73.41100 58.87800 -18.80100 1.000 79.12000 408 THR A N 1
ATOM 2879 C CA . THR A 1 395 ? -73.58400 60.07400 -19.60900 1.000 72.94000 408 THR A CA 1
ATOM 2880 C C . THR A 1 395 ? -73.44300 61.37600 -18.82800 1.000 75.42000 408 THR A C 1
ATOM 2881 O O . THR A 1 395 ? -73.12500 62.40700 -19.44000 1.000 79.56000 408 THR A O 1
ATOM 2885 N N . ASN A 1 396 ? -73.54400 61.35500 -17.49800 1.000 75.05000 409 ASN A N 1
ATOM 2886 C CA . ASN A 1 396 ? -73.39700 62.58700 -16.71600 1.000 88.01000 409 ASN A CA 1
ATOM 2887 C C . ASN A 1 396 ? -71.97300 62.84000 -16.21100 1.000 78.45000 409 ASN A C 1
ATOM 2888 O O . ASN A 1 396 ? -71.75400 63.79700 -15.45900 1.000 63.16000 409 ASN A O 1
ATOM 2893 N N . LEU A 1 397 ? -71.02000 61.99000 -16.57500 1.000 79.29000 410 LEU A N 1
ATOM 2894 C CA . LEU A 1 397 ? -69.67800 62.04300 -16.01400 1.000 69.55000 410 LEU A CA 1
ATOM 2895 C C . LEU A 1 397 ? -68.94800 63.29200 -16.47200 1.000 72.14000 410 LEU A C 1
ATOM 2896 O O . LEU A 1 397 ? -69.00500 63.65600 -17.65300 1.000 71.91000 410 LEU A O 1
ATOM 2901 N N . GLN A 1 398 ? -68.36400 64.01100 -15.51100 1.000 75.23000 411 GLN A N 1
ATOM 2902 C CA . GLN A 1 398 ? -67.51800 65.17500 -15.79300 1.000 86.05000 411 GLN A CA 1
ATOM 2903 C C . GLN A 1 398 ? -66.03900 64.94000 -15.49700 1.000 87.31000 411 GLN A C 1
ATOM 2904 O O . GLN A 1 398 ? -65.19300 65.43000 -16.25600 1.000 92.03000 411 GLN A O 1
ATOM 2910 N N . TRP A 1 399 ? -65.68300 64.25600 -14.39700 1.000 82.87000 412 TRP A N 1
ATOM 2911 C CA . TRP A 1 399 ? -64.28900 63.89400 -14.10200 1.000 73.95000 412 TRP A CA 1
ATOM 2912 C C . TRP A 1 399 ? -64.10800 62.38200 -14.10900 1.000 62.33000 412 TRP A C 1
ATOM 2913 O O . TRP A 1 399 ? -64.59700 61.69600 -13.20400 1.000 67.08000 412 TRP A O 1
ATOM 2924 N N . LEU A 1 400 ? -63.31900 61.87000 -15.05200 1.000 58.23000 413 LEU A N 1
ATOM 2925 C CA . LEU A 1 400 ? -62.92400 60.45600 -15.06800 1.000 61.79000 413 LEU A CA 1
ATOM 2926 C C . LEU A 1 400 ? -61.41500 60.34800 -14.81500 1.000 64.25000 413 LEU A C 1
ATOM 2927 O O . LEU A 1 400 ? -60.60600 60.79200 -15.63900 1.000 63.56000 413 LEU A O 1
ATOM 2932 N N . VAL A 1 401 ? -61.03000 59.74700 -13.68700 1.000 56.89000 414 VAL A N 1
ATOM 2933 C CA . VAL A 1 401 ? -59.65400 59.84000 -13.19500 1.000 62.91000 414 VAL A CA 1
ATOM 2934 C C . VAL A 1 401 ? -59.12700 58.44000 -12.87600 1.000 67.67000 414 VAL A C 1
ATOM 2935 O O . VAL A 1 401 ? -59.47200 57.85200 -11.84600 1.000 77.69000 414 VAL A O 1
ATOM 2939 N N . LEU A 1 402 ? -58.24400 57.92500 -13.72500 1.000 66.93000 415 LEU A N 1
ATOM 2940 C CA . LEU A 1 402 ? -57.77500 56.56200 -13.62400 1.000 72.18000 415 LEU A CA 1
ATOM 2941 C C . LEU A 1 402 ? -56.26100 56.41600 -13.56500 1.000 75.00000 415 LEU A C 1
ATOM 2942 O O . LEU A 1 402 ? -55.77800 55.29200 -13.74300 1.000 79.05000 415 LEU A O 1
ATOM 2947 N N . TYR A 1 403 ? -55.50300 57.49200 -13.32600 1.000 70.87000 416 TYR A N 1
ATOM 2948 C CA . TYR A 1 403 ? -54.05100 57.45800 -13.51200 1.000 58.12000 416 TYR A CA 1
ATOM 2949 C C . TYR A 1 403 ? -53.32900 56.60100 -12.47300 1.000 63.65000 416 TYR A C 1
ATOM 2950 O O . TYR A 1 403 ? -53.80400 56.39300 -11.34600 1.000 59.20000 416 TYR A O 1
ATOM 2959 N N . HIS A 1 404 ? -52.12000 56.16400 -12.85200 1.000 64.00000 417 HIS A N 1
ATOM 2960 C CA . HIS A 1 404 ? -51.26900 55.36700 -11.98400 1.000 67.60000 417 HIS A CA 1
ATOM 2961 C C . HIS A 1 404 ? -51.93700 54.04800 -11.58000 1.000 66.66000 417 HIS A C 1
ATOM 2962 O O . HIS A 1 404 ? -51.90100 53.63800 -10.40900 1.000 67.40000 417 HIS A O 1
ATOM 2969 N N . ASN A 1 405 ? -52.58500 53.39700 -12.54200 1.000 60.50000 418 ASN A N 1
ATOM 2970 C CA . ASN A 1 405 ? -53.06500 52.01400 -12.40900 1.000 68.27000 418 ASN A CA 1
ATOM 2971 C C . ASN A 1 405 ? -52.33900 51.19600 -13.47000 1.000 76.23000 418 ASN A C 1
ATOM 2972 O O . ASN A 1 405 ? -51.51900 51.72400 -14.21300 1.000 77.38000 418 ASN A O 1
ATOM 2977 N N . ASN A 1 406 ? -52.63000 49.88100 -13.52300 1.000 77.00000 419 ASN A N 1
ATOM 2978 C CA . ASN A 1 406 ? -52.05000 49.11900 -14.63500 1.000 71.45000 419 ASN A CA 1
ATOM 2979 C C . ASN A 1 406 ? -53.10700 48.64200 -15.63700 1.000 64.12000 419 ASN A C 1
ATOM 2980 O O . ASN A 1 406 ? -53.07600 47.51000 -16.10000 1.000 87.83000 419 ASN A O 1
ATOM 2985 N N . LEU A 1 407 ? -54.08400 49.50400 -15.92800 1.000 65.34000 420 LEU A N 1
ATOM 2986 C CA . LEU A 1 407 ? -55.02800 49.27700 -17.03000 1.000 73.19000 420 LEU A CA 1
ATOM 2987 C C . LEU A 1 407 ? -54.33800 49.18200 -18.38600 1.000 73.95000 420 LEU A C 1
ATOM 2988 O O . LEU A 1 407 ? -53.33900 49.86400 -18.65600 1.000 73.25000 420 LEU A O 1
ATOM 2993 N N . GLU A 1 408 ? -54.92000 48.36400 -19.26000 1.000 76.71000 421 GLU A N 1
ATOM 2994 C CA . GLU A 1 408 ? -54.39400 48.16900 -20.60300 1.000 76.49000 421 GLU A CA 1
ATOM 2995 C C . GLU A 1 408 ? -55.50700 48.20100 -21.65300 1.000 78.06000 421 GLU A C 1
ATOM 2996 O O . GLU A 1 408 ? -56.67200 48.53600 -21.37800 1.000 82.27000 421 GLU A O 1
ATOM 3002 N N . GLY A 1 409 ? -55.08200 47.95700 -22.90200 1.000 68.90000 422 GLY A N 1
ATOM 3003 C CA . GLY A 1 409 ? -55.95400 47.83500 -24.05300 1.000 65.73000 422 GLY A CA 1
ATOM 3004 C C . GLY A 1 409 ? -56.26600 49.15700 -24.72600 1.000 76.56000 422 GLY A C 1
ATOM 3005 O O . GLY A 1 409 ? -55.91300 50.25900 -24.26000 1.000 67.26000 422 GLY A O 1
ATOM 3006 N N . LYS A 1 410 ? -57.08600 49.03900 -25.77600 1.000 86.71000 423 LYS A N 1
ATOM 3007 C CA . LYS A 1 410 ? -57.50500 50.22900 -26.49000 1.000 76.89000 423 LYS A CA 1
ATOM 3008 C C . LYS A 1 410 ? -58.48600 51.01300 -25.62500 1.000 77.82000 423 LYS A C 1
ATOM 3009 O O . LYS A 1 410 ? -58.95500 50.55400 -24.57100 1.000 79.75000 423 LYS A O 1
ATOM 3015 N N . LEU A 1 411 ? -58.62200 52.21000 -25.96200 1.000 85.86000 424 LEU A N 1
ATOM 3016 C CA . LEU A 1 411 ? -59.50600 53.11600 -25.27100 1.000 76.47000 424 LEU A CA 1
ATOM 3017 C C . LEU A 1 411 ? -60.83100 53.19000 -26.01300 1.000 76.63000 424 LEU A C 1
ATOM 3018 O O . LEU A 1 411 ? -60.83600 53.40100 -27.23700 1.000 82.03000 424 LEU A O 1
ATOM 3023 N N . PRO A 1 412 ? -61.96000 53.00700 -25.33600 1.000 75.28000 425 PRO A N 1
ATOM 3024 C CA . PRO A 1 412 ? -63.24000 52.83800 -26.05400 1.000 71.93000 425 PRO A CA 1
ATOM 3025 C C . PRO A 1 412 ? -63.58200 54.02800 -26.94500 1.000 77.92000 425 PRO A C 1
ATOM 3026 O O . PRO A 1 412 ? -63.42900 55.18700 -26.54600 1.000 88.66000 425 PRO A O 1
ATOM 3030 N N . LYS A 1 413 ? -64.08600 53.73200 -28.15200 1.000 81.64000 426 LYS A N 1
ATOM 3031 C CA . LYS A 1 413 ? -64.57800 54.80000 -29.01200 1.000 91.04000 426 LYS A CA 1
ATOM 3032 C C . LYS A 1 413 ? -65.87700 55.37600 -28.47200 1.000 93.25000 426 LYS A C 1
ATOM 3033 O O . LYS A 1 413 ? -66.21100 56.54600 -28.74000 1.000 88.27000 426 LYS A O 1
ATOM 3039 N N . GLU A 1 414 ? -66.53400 54.60900 -27.60500 1.000 91.83000 427 GLU A N 1
ATOM 3040 C CA . GLU A 1 414 ? -67.67600 55.05500 -26.83200 1.000 92.03000 427 GLU A CA 1
ATOM 3041 C C . GLU A 1 414 ? -67.35700 56.20800 -25.88200 1.000 89.94000 427 GLU A C 1
ATOM 3042 O O . GLU A 1 414 ? -68.28600 56.87900 -25.42800 1.000 96.56000 427 GLU A O 1
ATOM 3048 N N . ILE A 1 415 ? -66.08100 56.48100 -25.58200 1.000 90.08000 428 ILE A N 1
ATOM 3049 C CA . ILE A 1 415 ? -65.75800 57.62100 -24.71900 1.000 78.79000 428 ILE A CA 1
ATOM 3050 C C . ILE A 1 415 ? -66.27700 58.90600 -25.32000 1.000 77.17000 428 ILE A C 1
ATOM 3051 O O . ILE A 1 415 ? -66.39500 59.91400 -24.62200 1.000 75.32000 428 ILE A O 1
ATOM 3056 N N . SER A 1 416 ? -66.58500 58.89000 -26.61700 1.000 82.38000 429 SER A N 1
ATOM 3057 C CA . SER A 1 416 ? -67.05200 60.05900 -27.33200 1.000 89.36000 429 SER A CA 1
ATOM 3058 C C . SER A 1 416 ? -68.52400 60.39700 -27.09100 1.000 84.59000 429 SER A C 1
ATOM 3059 O O . SER A 1 416 ? -68.95500 61.48900 -27.47100 1.000 82.78000 429 SER A O 1
ATOM 3062 N N . ALA A 1 417 ? -69.29200 59.52700 -26.43500 1.000 87.41000 430 ALA A N 1
ATOM 3063 C CA . ALA A 1 417 ? -70.66700 59.83700 -26.04500 1.000 89.45000 430 ALA A CA 1
ATOM 3064 C C . ALA A 1 417 ? -70.75500 60.74400 -24.83000 1.000 82.30000 430 ALA A C 1
ATOM 3065 O O . ALA A 1 417 ? -71.85500 61.19900 -24.48200 1.000 85.85000 430 ALA A O 1
ATOM 3067 N N . LEU A 1 418 ? -69.65100 60.93800 -24.12400 1.000 68.27000 431 LEU A N 1
ATOM 3068 C CA . LEU A 1 418 ? -69.65700 61.69900 -22.87700 1.000 82.18000 431 LEU A CA 1
ATOM 3069 C C . LEU A 1 418 ? -69.58300 63.20600 -23.15600 1.000 83.54000 431 LEU A C 1
ATOM 3070 O O . LEU A 1 418 ? -68.53500 63.84200 -22.99600 1.000 83.95000 431 LEU A O 1
ATOM 3075 N N . ARG A 1 419 ? -70.71500 63.79000 -23.59200 1.000 79.23000 432 ARG A N 1
ATOM 3076 C CA . ARG A 1 419 ? -70.72000 65.21700 -23.96300 1.000 79.78000 432 ARG A CA 1
ATOM 3077 C C . ARG A 1 419 ? -70.51500 66.17900 -22.78400 1.000 92.41000 432 ARG A C 1
ATOM 3078 O O . ARG A 1 419 ? -70.17300 67.34300 -23.01500 1.000 113.85000 432 ARG A O 1
ATOM 3086 N N . LYS A 1 420 ? -70.75200 65.76200 -21.54700 1.000 83.77000 433 LYS A N 1
ATOM 3087 C CA . LYS A 1 420 ? -70.45700 66.59000 -20.37800 1.000 70.72000 433 LYS A CA 1
ATOM 3088 C C . LYS A 1 420 ? -69.06500 66.36900 -19.76500 1.000 63.33000 433 LYS A C 1
ATOM 3089 O O . LYS A 1 420 ? -68.80400 66.89600 -18.68000 1.000 63.42000 433 LYS A O 1
ATOM 3095 N N . LEU A 1 421 ? -68.22400 65.51200 -20.33600 1.000 73.91000 434 LEU A N 1
ATOM 3096 C CA . LEU A 1 421 ? -66.93000 65.18100 -19.72500 1.000 78.64000 434 LEU A CA 1
ATOM 3097 C C . LEU A 1 421 ? -66.00400 66.38900 -19.73700 1.000 71.63000 434 LEU A C 1
ATOM 3098 O O . LEU A 1 421 ? -65.88000 67.06200 -20.76200 1.000 69.81000 434 LEU A O 1
ATOM 3103 N N . GLU A 1 422 ? -65.38600 66.68600 -18.59300 1.000 68.72000 435 GLU A N 1
ATOM 3104 C CA . GLU A 1 422 ? -64.46800 67.81900 -18.46700 1.000 73.23000 435 GLU A CA 1
ATOM 3105 C C . GLU A 1 422 ? -63.01300 67.44400 -18.23800 1.000 66.72000 435 GLU A C 1
ATOM 3106 O O . GLU A 1 422 ? -62.11700 68.14600 -18.71000 1.000 73.98000 435 GLU A O 1
ATOM 3112 N N . VAL A 1 423 ? -62.73900 66.38900 -17.49100 1.000 54.68000 436 VAL A N 1
ATOM 3113 C CA . VAL A 1 423 ? -61.37100 65.99500 -17.17700 1.000 61.20000 436 VAL A CA 1
ATOM 3114 C C . VAL A 1 423 ? -61.21700 64.50800 -17.48200 1.000 62.68000 436 VAL A C 1
ATOM 3115 O O . VAL A 1 423 ? -62.00100 63.68400 -16.99800 1.000 77.94000 436 VAL A O 1
ATOM 3119 N N . LEU A 1 424 ? -60.16800 64.15800 -18.21300 1.000 64.07000 437 LEU A N 1
ATOM 3120 C CA . LEU A 1 424 ? -59.87500 62.77300 -18.60300 1.000 66.10000 437 LEU A CA 1
ATOM 3121 C C . LEU A 1 424 ? -58.41900 62.50400 -18.21700 1.000 63.15000 437 LEU A C 1
ATOM 3122 O O . LEU A 1 424 ? -57.50200 62.88200 -18.94700 1.000 72.62000 437 LEU A O 1
ATOM 3127 N N . PHE A 1 425 ? -58.21300 61.89700 -17.04000 1.000 60.46000 438 PHE A N 1
ATOM 3128 C CA . PHE A 1 425 ? -56.88100 61.54200 -16.53800 1.000 66.77000 438 PHE A CA 1
ATOM 3129 C C . PHE A 1 425 ? -56.62500 60.03800 -16.65400 1.000 68.69000 438 PHE A C 1
ATOM 3130 O O . PHE A 1 425 ? -57.00800 59.26300 -15.77600 1.000 76.30000 438 PHE A O 1
ATOM 3138 N N . LEU A 1 426 ? -55.87800 59.63500 -17.67200 1.000 57.23000 439 LEU A N 1
ATOM 3139 C CA . LEU A 1 426 ? -55.54700 58.22900 -17.84800 1.000 61.55000 439 LEU A CA 1
ATOM 3140 C C . LEU A 1 426 ? -54.05100 57.96900 -17.74000 1.000 68.81000 439 LEU A C 1
ATOM 3141 O O . LEU A 1 426 ? -53.59300 56.88600 -18.11700 1.000 66.10000 439 LEU A O 1
ATOM 3146 N N . TYR A 1 427 ? -53.27600 58.92600 -17.24500 1.000 74.61000 440 TYR A N 1
ATOM 3147 C CA . TYR A 1 427 ? -51.84100 58.81200 -17.39800 1.000 67.27000 440 TYR A CA 1
ATOM 3148 C C . TYR A 1 427 ? -51.30200 57.68400 -16.52900 1.000 67.76000 440 TYR A C 1
ATOM 3149 O O . TYR A 1 427 ? -51.94200 57.26100 -15.56000 1.000 67.27000 440 TYR A O 1
ATOM 3158 N N . GLU A 1 428 ? -50.12900 57.16000 -16.93800 1.000 65.07000 441 GLU A N 1
ATOM 3159 C CA . GLU A 1 428 ? -49.36200 56.15600 -16.19700 1.000 63.10000 441 GLU A CA 1
ATOM 3160 C C . GLU A 1 428 ? -50.09700 54.82700 -16.08800 1.000 69.75000 441 GLU A C 1
ATOM 3161 O O . GLU A 1 428 ? -50.06700 54.16900 -15.04900 1.000 91.04000 441 GLU A O 1
ATOM 3167 N N . ASN A 1 429 ? -50.81100 54.47700 -17.14400 1.000 63.83000 442 ASN A N 1
ATOM 3168 C CA . ASN A 1 429 ? -51.33100 53.15600 -17.43300 1.000 69.55000 442 ASN A CA 1
ATOM 3169 C C . ASN A 1 429 ? -50.61700 52.55500 -18.64300 1.000 69.49000 442 ASN A C 1
ATOM 3170 O O . ASN A 1 429 ? -49.54800 53.01900 -19.04600 1.000 86.90000 442 ASN A O 1
ATOM 3175 N N . ARG A 1 430 ? -51.13500 51.43400 -19.13800 1.000 60.94000 443 ARG A N 1
ATOM 3176 C CA . ARG A 1 430 ? -50.59200 50.76100 -20.31200 1.000 66.84000 443 ARG A CA 1
ATOM 3177 C C . ARG A 1 430 ? -51.55100 50.81000 -21.48400 1.000 66.51000 443 ARG A C 1
ATOM 3178 O O . ARG A 1 430 ? -51.62200 49.85200 -22.26600 1.000 71.50000 443 ARG A O 1
ATOM 3186 N N . PHE A 1 431 ? -52.32400 51.87900 -21.61300 1.000 63.29000 444 PHE A N 1
ATOM 3187 C CA . PHE A 1 431 ? -53.25900 51.90500 -22.72600 1.000 68.65000 444 PHE A CA 1
ATOM 3188 C C . PHE A 1 431 ? -52.50800 51.88500 -24.05600 1.000 62.73000 444 PHE A C 1
ATOM 3189 O O . PHE A 1 431 ? -51.31600 52.21100 -24.14400 1.000 65.50000 444 PHE A O 1
ATOM 3197 N N . SER A 1 432 ? -53.23200 51.49200 -25.10300 1.000 65.62000 445 SER A N 1
ATOM 3198 C CA . SER A 1 432 ? -52.61600 51.15500 -26.37800 1.000 72.56000 445 SER A CA 1
ATOM 3199 C C . SER A 1 432 ? -53.54500 51.56700 -27.51700 1.000 75.15000 445 SER A C 1
ATOM 3200 O O . SER A 1 432 ? -54.66700 52.03000 -27.29600 1.000 77.04000 445 SER A O 1
ATOM 3203 N N . GLY A 1 433 ? -53.04100 51.46300 -28.74900 1.000 76.32000 446 GLY A N 1
ATOM 3204 C CA . GLY A 1 433 ? -53.86900 51.75100 -29.90700 1.000 75.65000 446 GLY A CA 1
ATOM 3205 C C . GLY A 1 433 ? -54.09700 53.23400 -30.11300 1.000 73.35000 446 GLY A C 1
ATOM 3206 O O . GLY A 1 433 ? -53.50200 54.08800 -29.44300 1.000 73.03000 446 GLY A O 1
ATOM 3207 N N . GLU A 1 434 ? -54.99700 53.53800 -31.05800 1.000 76.88000 447 GLU A N 1
ATOM 3208 C CA . GLU A 1 434 ? -55.32900 54.91800 -31.43600 1.000 79.60000 447 GLU A CA 1
ATOM 3209 C C . GLU A 1 434 ? -56.10300 55.62800 -30.31900 1.000 72.80000 447 GLU A C 1
ATOM 3210 O O . GLU A 1 434 ? -56.75800 54.99200 -29.48800 1.000 70.02000 447 GLU A O 1
ATOM 3216 N N . ILE A 1 435 ? -55.96700 56.95100 -30.27700 1.000 78.51000 448 ILE A N 1
ATOM 3217 C CA . ILE A 1 435 ? -56.89100 57.79300 -29.51600 1.000 79.77000 448 ILE A CA 1
ATOM 3218 C C . ILE A 1 435 ? -58.10800 57.88700 -30.41500 1.000 82.82000 448 ILE A C 1
ATOM 3219 O O . ILE A 1 435 ? -57.95900 57.93400 -31.64800 1.000 87.41000 448 ILE A O 1
ATOM 3224 N N . PRO A 1 436 ? -59.31300 57.88600 -29.85400 1.000 80.76000 449 PRO A N 1
ATOM 3225 C CA . PRO A 1 436 ? -60.52700 57.78800 -30.68400 1.000 86.67000 449 PRO A CA 1
ATOM 3226 C C . PRO A 1 436 ? -60.73200 59.02600 -31.55400 1.000 80.76000 449 PRO A C 1
ATOM 3227 O O . PRO A 1 436 ? -60.73800 60.15600 -31.06200 1.000 74.17000 449 PRO A O 1
ATOM 3231 N N . GLN A 1 437 ? -60.94600 58.79700 -32.86200 1.000 80.51000 450 GLN A N 1
ATOM 3232 C CA . GLN A 1 437 ? -61.05500 59.91500 -33.79400 1.000 75.98000 450 GLN A CA 1
ATOM 3233 C C . GLN A 1 437 ? -62.22500 60.80600 -33.42900 1.000 85.36000 450 GLN A C 1
ATOM 3234 O O . GLN A 1 437 ? -62.19700 62.00800 -33.70000 1.000 93.59000 450 GLN A O 1
ATOM 3240 N N . GLU A 1 438 ? -63.24300 60.24800 -32.79800 1.000 96.91000 451 GLU A N 1
ATOM 3241 C CA . GLU A 1 438 ? -64.39400 60.99900 -32.32500 1.000 103.82000 451 GLU A CA 1
ATOM 3242 C C . GLU A 1 438 ? -64.15900 61.72200 -30.99200 1.000 97.50000 451 GLU A C 1
ATOM 3243 O O . GLU A 1 438 ? -65.11000 62.27200 -30.44600 1.000 98.09000 451 GLU A O 1
ATOM 3249 N N . ILE A 1 439 ? -62.94000 61.72300 -30.43700 1.000 95.96000 452 ILE A N 1
ATOM 3250 C CA . ILE A 1 439 ? -62.67200 62.34800 -29.13000 1.000 87.55000 452 ILE A CA 1
ATOM 3251 C C . ILE A 1 439 ? -63.18800 63.79100 -29.05100 1.000 78.07000 452 ILE A C 1
ATOM 3252 O O . ILE A 1 439 ? -63.55500 64.27600 -27.97000 1.000 73.95000 452 ILE A O 1
ATOM 3257 N N . GLY A 1 440 ? -63.17200 64.51600 -30.17000 1.000 73.13000 453 GLY A N 1
ATOM 3258 C CA . GLY A 1 440 ? -63.71400 65.86600 -30.20400 1.000 85.91000 453 GLY A CA 1
ATOM 3259 C C . GLY A 1 440 ? -65.21100 65.98100 -29.89300 1.000 94.14000 453 GLY A C 1
ATOM 3260 O O . GLY A 1 440 ? -65.71200 67.10400 -29.78200 1.000 88.33000 453 GLY A O 1
ATOM 3261 N N . ASN A 1 441 ? -65.94900 64.87000 -29.82100 1.000 101.58000 454 ASN A N 1
ATOM 3262 C CA . ASN A 1 441 ? -67.34400 64.95300 -29.39500 1.000 97.48000 454 ASN A CA 1
ATOM 3263 C C . ASN A 1 441 ? -67.49400 65.36300 -27.92700 1.000 90.50000 454 ASN A C 1
ATOM 3264 O O . ASN A 1 441 ? -68.55700 65.86800 -27.56400 1.000 95.35000 454 ASN A O 1
ATOM 3269 N N . CYS A 1 442 ? -66.46000 65.20200 -27.08500 1.000 77.60000 455 CYS A N 1
ATOM 3270 C CA . CYS A 1 442 ? -66.55100 65.52000 -25.65400 1.000 81.59000 455 CYS A CA 1
ATOM 3271 C C . CYS A 1 442 ? -66.28200 67.00000 -25.40100 1.000 85.71000 455 CYS A C 1
ATOM 3272 O O . CYS A 1 442 ? -65.42500 67.38100 -24.60200 1.000 93.49000 455 CYS A O 1
ATOM 3275 N N . THR A 1 443 ? -67.09500 67.82800 -26.05500 1.000 82.40000 456 THR A N 1
ATOM 3276 C CA . THR A 1 443 ? -66.80100 69.26000 -26.19800 1.000 80.64000 456 THR A CA 1
ATOM 3277 C C . THR A 1 443 ? -66.47600 69.96700 -24.89400 1.000 88.87000 456 THR A C 1
ATOM 3278 O O . THR A 1 443 ? -65.68800 70.92000 -24.89300 1.000 107.86000 456 THR A O 1
ATOM 3282 N N . SER A 1 444 ? -67.04700 69.51300 -23.78400 1.000 81.90000 457 SER A N 1
ATOM 3283 C CA . SER A 1 444 ? -66.82300 70.11300 -22.46700 1.000 88.26000 457 SER A CA 1
ATOM 3284 C C . SER A 1 444 ? -65.38200 69.98900 -21.94100 1.000 84.47000 457 SER A C 1
ATOM 3285 O O . SER A 1 444 ? -65.09300 70.55000 -20.87600 1.000 87.37000 457 SER A O 1
ATOM 3288 N N . LEU A 1 445 ? -64.50500 69.23000 -22.60400 1.000 80.32000 458 LEU A N 1
ATOM 3289 C CA . LEU A 1 445 ? -63.24500 68.81900 -21.99400 1.000 79.81000 458 LEU A CA 1
ATOM 3290 C C . LEU A 1 445 ? -62.33200 70.00800 -21.72700 1.000 77.22000 458 LEU A C 1
ATOM 3291 O O . LEU A 1 445 ? -62.03200 70.78900 -22.63200 1.000 81.74000 458 LEU A O 1
ATOM 3296 N N . LYS A 1 446 ? -61.84600 70.11800 -20.49100 1.000 70.66000 459 LYS A N 1
ATOM 3297 C CA . LYS A 1 446 ? -60.88600 71.16100 -20.17200 1.000 66.28000 459 LYS A CA 1
ATOM 3298 C C . LYS A 1 446 ? -59.48300 70.63400 -19.94200 1.000 66.70000 459 LYS A C 1
ATOM 3299 O O . LYS A 1 446 ? -58.52900 71.30900 -20.32300 1.000 72.28000 459 LYS A O 1
ATOM 3305 N N . MET A 1 447 ? -59.32700 69.37200 -19.51700 1.000 70.52000 460 MET A N 1
ATOM 3306 C CA . MET A 1 447 ? -58.00300 68.77100 -19.32900 1.000 67.28000 460 MET A CA 1
ATOM 3307 C C . MET A 1 447 ? -57.96800 67.32600 -19.80200 1.000 68.79000 460 MET A C 1
ATOM 3308 O O . MET A 1 447 ? -58.80500 66.50400 -19.41600 1.000 75.28000 460 MET A O 1
ATOM 3313 N N . ILE A 1 448 ? -56.97000 67.02500 -20.62400 1.000 67.71000 461 ILE A N 1
ATOM 3314 C CA . ILE A 1 448 ? -56.69500 65.68300 -21.11600 1.000 65.45000 461 ILE A CA 1
ATOM 3315 C C . ILE A 1 448 ? -55.24400 65.36600 -20.77100 1.000 65.88000 461 ILE A C 1
ATOM 3316 O O . ILE A 1 448 ? -54.32900 66.05300 -21.25100 1.000 73.44000 461 ILE A O 1
ATOM 3321 N N . ASP A 1 449 ? -55.02900 64.32100 -19.96100 1.000 53.34000 462 ASP A N 1
ATOM 3322 C CA . ASP A 1 449 ? -53.68400 63.82700 -19.66800 1.000 60.24000 462 ASP A CA 1
ATOM 3323 C C . ASP A 1 449 ? -53.62400 62.31500 -19.86200 1.000 75.59000 462 ASP A C 1
ATOM 3324 O O . ASP A 1 449 ? -54.28900 61.55800 -19.14000 1.000 66.87000 462 ASP A O 1
ATOM 3329 N N . MET A 1 450 ? -52.74100 61.88700 -20.77700 1.000 77.35000 463 MET A N 1
ATOM 3330 C CA . MET A 1 450 ? -52.57500 60.48900 -21.15500 1.000 78.24000 463 MET A CA 1
ATOM 3331 C C . MET A 1 450 ? -51.10100 60.10200 -21.14400 1.000 73.25000 463 MET A C 1
ATOM 3332 O O . MET A 1 450 ? -50.69000 59.19300 -21.86800 1.000 73.55000 463 MET A O 1
ATOM 3337 N N . PHE A 1 451 ? -50.29800 60.81600 -20.36900 1.000 65.01000 464 PHE A N 1
ATOM 3338 C CA . PHE A 1 451 ? -48.86000 60.63500 -20.38000 1.000 65.12000 464 PHE A CA 1
ATOM 3339 C C . PHE A 1 451 ? -48.47100 59.21900 -19.95800 1.000 73.13000 464 PHE A C 1
ATOM 3340 O O . PHE A 1 451 ? -49.11700 58.61200 -19.10300 1.000 77.54000 464 PHE A O 1
ATOM 3348 N N . GLY A 1 452 ? -47.39200 58.69400 -20.55800 1.000 68.39000 465 GLY A N 1
ATOM 3349 C CA . GLY A 1 452 ? -46.88200 57.40600 -20.14100 1.000 72.66000 465 GLY A CA 1
ATOM 3350 C C . GLY A 1 452 ? -47.60800 56.16600 -20.61400 1.000 76.06000 465 GLY A C 1
ATOM 3351 O O . GLY A 1 452 ? -47.36700 55.07900 -20.06200 1.000 89.49000 465 GLY A O 1
ATOM 3352 N N . ASN A 1 453 ? -48.53100 56.28700 -21.55100 1.000 62.93000 466 ASN A N 1
ATOM 3353 C CA . ASN A 1 453 ? -49.19700 55.11300 -22.07800 1.000 65.90000 466 ASN A CA 1
ATOM 3354 C C . ASN A 1 453 ? -48.45200 54.60100 -23.31200 1.000 68.41000 466 ASN A C 1
ATOM 3355 O O . ASN A 1 453 ? -47.28700 54.91800 -23.55000 1.000 82.09000 466 ASN A O 1
ATOM 3360 N N . HIS A 1 454 ? -49.10500 53.78400 -24.11200 1.000 65.82000 467 HIS A N 1
ATOM 3361 C CA . HIS A 1 454 ? -48.51900 53.29700 -25.35400 1.000 71.81000 467 HIS A CA 1
ATOM 3362 C C . HIS A 1 454 ? -49.43900 53.57400 -26.52700 1.000 74.79000 467 HIS A C 1
ATOM 3363 O O . HIS A 1 454 ? -49.61100 52.73100 -27.42200 1.000 77.77000 467 HIS A O 1
ATOM 3370 N N . PHE A 1 455 ? -50.07300 54.74500 -26.49700 1.000 63.36000 468 PHE A N 1
ATOM 3371 C CA . PHE A 1 455 ? -50.93300 55.16400 -27.59700 1.000 65.64000 468 PHE A CA 1
ATOM 3372 C C . PHE A 1 455 ? -50.16300 55.30100 -28.91700 1.000 72.89000 468 PHE A C 1
ATOM 3373 O O . PHE A 1 455 ? -49.01800 55.76900 -28.95500 1.000 63.38000 468 PHE A O 1
ATOM 3381 N N . GLU A 1 456 ? -50.80800 54.91900 -30.01800 1.000 83.47000 469 GLU A N 1
ATOM 3382 C CA . GLU A 1 456 ? -50.14000 54.91200 -31.31000 1.000 89.23000 469 GLU A CA 1
ATOM 3383 C C . GLU A 1 456 ? -51.05000 55.53100 -32.35500 1.000 89.57000 469 GLU A C 1
ATOM 3384 O O . GLU A 1 456 ? -52.24700 55.72900 -32.13800 1.000 98.29000 469 GLU A O 1
ATOM 3390 N N . GLY A 1 457 ? -50.44900 55.87400 -33.47900 1.000 89.49000 470 GLY A N 1
ATOM 3391 C CA . GLY A 1 457 ? -51.14500 56.54000 -34.55300 1.000 90.55000 470 GLY A CA 1
ATOM 3392 C C . GLY A 1 457 ? -51.14400 58.04300 -34.37000 1.000 78.96000 470 GLY A C 1
ATOM 3393 O O . GLY A 1 457 ? -50.46600 58.60000 -33.50000 1.000 66.01000 470 GLY A O 1
ATOM 3394 N N . GLU A 1 458 ? -52.00600 58.69600 -35.14900 1.000 82.65000 471 GLU A N 1
ATOM 3395 C CA . GLU A 1 458 ? -52.03900 60.14500 -35.25000 1.000 78.75000 471 GLU A CA 1
ATOM 3396 C C . GLU A 1 458 ? -52.78600 60.77600 -34.08000 1.000 79.16000 471 GLU A C 1
ATOM 3397 O O . GLU A 1 458 ? -53.52700 60.12800 -33.34200 1.000 87.31000 471 GLU A O 1
ATOM 3403 N N . ILE A 1 459 ? -52.54500 62.05800 -33.89100 1.000 76.95000 472 ILE A N 1
ATOM 3404 C CA . ILE A 1 459 ? -53.34800 62.83800 -32.95100 1.000 72.76000 472 ILE A CA 1
ATOM 3405 C C . ILE A 1 459 ? -54.64400 63.24600 -33.64200 1.000 77.94000 472 ILE A C 1
ATOM 3406 O O . ILE A 1 459 ? -54.60100 63.84500 -34.73000 1.000 81.76000 472 ILE A O 1
ATOM 3411 N N . PRO A 1 460 ? -55.79000 63.00800 -33.03400 1.000 83.12000 473 PRO A N 1
ATOM 3412 C CA . PRO A 1 460 ? -57.05700 63.30900 -33.70500 1.000 88.46000 473 PRO A CA 1
ATOM 3413 C C . PRO A 1 460 ? -57.20800 64.78900 -34.02900 1.000 84.43000 473 PRO A C 1
ATOM 3414 O O . PRO A 1 460 ? -57.16500 65.65500 -33.14000 1.000 81.00000 473 PRO A O 1
ATOM 3418 N N . PRO A 1 461 ? -57.42900 65.11800 -35.30100 1.000 76.10000 474 PRO A N 1
ATOM 3419 C CA . PRO A 1 461 ? -57.83800 66.48400 -35.63100 1.000 76.34000 474 PRO A CA 1
ATOM 3420 C C . PRO A 1 461 ? -59.12200 66.90400 -34.94300 1.000 74.37000 474 PRO A C 1
ATOM 3421 O O . PRO A 1 461 ? -59.28100 68.09000 -34.63700 1.000 73.93000 474 PRO A O 1
ATOM 3425 N N . SER A 1 462 ? -60.03200 65.97200 -34.64700 1.000 82.66000 475 SER A N 1
ATOM 3426 C CA . SER A 1 462 ? -61.22300 66.31200 -33.86600 1.000 88.31000 475 SER A CA 1
ATOM 3427 C C . SER A 1 462 ? -60.89800 67.10100 -32.60800 1.000 86.00000 475 SER A C 1
ATOM 3428 O O . SER A 1 462 ? -61.77900 67.77200 -32.06300 1.000 101.82000 475 SER A O 1
ATOM 3431 N N . ILE A 1 463 ? -59.67000 67.00300 -32.10400 1.000 74.39000 476 ILE A N 1
ATOM 3432 C CA . ILE A 1 463 ? -59.35500 67.69800 -30.86000 1.000 75.59000 476 ILE A CA 1
ATOM 3433 C C . ILE A 1 463 ? -59.57300 69.20400 -30.99500 1.000 74.61000 476 ILE A C 1
ATOM 3434 O O . ILE A 1 463 ? -59.97000 69.86700 -30.03000 1.000 78.68000 476 ILE A O 1
ATOM 3439 N N . GLY A 1 464 ? -59.39800 69.75500 -32.19800 1.000 75.90000 477 GLY A N 1
ATOM 3440 C CA . GLY A 1 464 ? -59.64100 71.17400 -32.43200 1.000 82.92000 477 GLY A CA 1
ATOM 3441 C C . GLY A 1 464 ? -61.06500 71.63700 -32.20400 1.000 88.41000 477 GLY A C 1
ATOM 3442 O O . GLY A 1 464 ? -61.31400 72.84800 -32.22500 1.000 99.56000 477 GLY A O 1
ATOM 3443 N N . ARG A 1 465 ? -62.01100 70.71700 -32.05800 1.000 91.53000 478 ARG A N 1
ATOM 3444 C CA . ARG A 1 465 ? -63.34300 71.04500 -31.55900 1.000 100.16000 478 ARG A CA 1
ATOM 3445 C C . ARG A 1 465 ? -63.36300 71.44100 -30.08300 1.000 91.54000 478 ARG A C 1
ATOM 3446 O O . ARG A 1 465 ? -64.36000 72.00500 -29.62800 1.000 103.53000 478 ARG A O 1
ATOM 3454 N N . LEU A 1 466 ? -62.31800 71.14500 -29.31100 1.000 75.60000 479 LEU A N 1
ATOM 3455 C CA . LEU A 1 466 ? -62.39000 71.27600 -27.85200 1.000 82.23000 479 LEU A CA 1
ATOM 3456 C C . LEU A 1 466 ? -61.99300 72.69400 -27.42000 1.000 86.00000 479 LEU A C 1
ATOM 3457 O O . LEU A 1 466 ? -60.90300 72.96300 -26.91000 1.000 92.89000 479 LEU A O 1
ATOM 3462 N N . LYS A 1 467 ? -62.94100 73.61100 -27.59300 1.000 92.01000 480 LYS A N 1
ATOM 3463 C CA . LYS A 1 467 ? -62.68900 75.01500 -27.28400 1.000 85.97000 480 LYS A CA 1
ATOM 3464 C C . LYS A 1 467 ? -62.34900 75.23700 -25.81700 1.000 83.07000 480 LYS A C 1
ATOM 3465 O O . LYS A 1 467 ? -61.58000 76.15000 -25.49400 1.000 93.73000 480 LYS A O 1
ATOM 3471 N N . GLU A 1 468 ? -62.91300 74.43500 -24.91600 1.000 77.23000 481 GLU A N 1
ATOM 3472 C CA . GLU A 1 468 ? -62.66200 74.61700 -23.49300 1.000 69.17000 481 GLU A CA 1
ATOM 3473 C C . GLU A 1 468 ? -61.30000 74.11500 -23.03500 1.000 67.33000 481 GLU A C 1
ATOM 3474 O O . GLU A 1 468 ? -60.91500 74.38500 -21.89000 1.000 65.73000 481 GLU A O 1
ATOM 3480 N N . LEU A 1 469 ? -60.60600 73.32900 -23.86100 1.000 77.83000 482 LEU A N 1
ATOM 3481 C CA . LEU A 1 469 ? -59.35300 72.65900 -23.50000 1.000 77.16000 482 LEU A CA 1
ATOM 3482 C C . LEU A 1 469 ? -58.20300 73.56200 -23.03900 1.000 78.27000 482 LEU A C 1
ATOM 3483 O O . LEU A 1 469 ? -57.57500 74.24800 -23.85300 1.000 79.54000 482 LEU A O 1
ATOM 3488 N N . ASN A 1 470 ? -57.84500 73.51100 -21.76200 1.000 78.71000 483 ASN A N 1
ATOM 3489 C CA . ASN A 1 470 ? -56.74600 74.31600 -21.26900 1.000 64.87000 483 ASN A CA 1
ATOM 3490 C C . ASN A 1 470 ? -55.48400 73.51200 -21.00600 1.000 63.14000 483 ASN A C 1
ATOM 3491 O O . ASN A 1 470 ? -54.42000 74.11800 -20.86300 1.000 64.13000 483 ASN A O 1
ATOM 3496 N N . LEU A 1 471 ? -55.55800 72.17800 -20.97100 1.000 67.36000 484 LEU A N 1
ATOM 3497 C CA . LEU A 1 471 ? -54.37900 71.32600 -20.80100 1.000 65.80000 484 LEU A CA 1
ATOM 3498 C C . LEU A 1 471 ? -54.45400 70.16000 -21.77500 1.000 67.16000 484 LEU A C 1
ATOM 3499 O O . LEU A 1 471 ? -55.44600 69.42500 -21.79400 1.000 83.24000 484 LEU A O 1
ATOM 3504 N N . LEU A 1 472 ? -53.40300 69.96300 -22.55600 1.000 61.40000 485 LEU A N 1
ATOM 3505 C CA . LEU A 1 472 ? -53.26900 68.76900 -23.37800 1.000 65.78000 485 LEU A CA 1
ATOM 3506 C C . LEU A 1 472 ? -51.89400 68.15000 -23.19200 1.000 62.82000 485 LEU A C 1
ATOM 3507 O O . LEU A 1 472 ? -50.89500 68.74200 -23.60400 1.000 59.14000 485 LEU A O 1
ATOM 3512 N N . HIS A 1 473 ? -51.86000 66.90500 -22.71100 1.000 58.09000 486 HIS A N 1
ATOM 3513 C CA . HIS A 1 473 ? -50.61900 66.24700 -22.30300 1.000 56.85000 486 HIS A CA 1
ATOM 3514 C C . HIS A 1 473 ? -50.59100 64.80600 -22.83800 1.000 65.77000 486 HIS A C 1
ATOM 3515 O O . HIS A 1 473 ? -51.14700 63.89600 -22.21100 1.000 65.12000 486 HIS A O 1
ATOM 3522 N N . LEU A 1 474 ? -49.90800 64.57900 -23.96800 1.000 63.00000 487 LEU A N 1
ATOM 3523 C CA . LEU A 1 474 ? -49.82500 63.24900 -24.57100 1.000 66.43000 487 LEU A CA 1
ATOM 3524 C C . LEU A 1 474 ? -48.41900 62.67200 -24.52500 1.000 70.31000 487 LEU A C 1
ATOM 3525 O O . LEU A 1 474 ? -48.09300 61.77100 -25.31000 1.000 63.15000 487 LEU A O 1
ATOM 3530 N N . ARG A 1 475 ? -47.58100 63.18800 -23.63600 1.000 67.58000 488 ARG A N 1
ATOM 3531 C CA . ARG A 1 475 ? -46.15200 62.92900 -23.63600 1.000 63.09000 488 ARG A CA 1
ATOM 3532 C C . ARG A 1 475 ? -45.84200 61.48600 -23.24700 1.000 71.56000 488 ARG A C 1
ATOM 3533 O O . ARG A 1 475 ? -46.55600 60.86100 -22.45600 1.000 66.14000 488 ARG A O 1
ATOM 3541 N N . GLN A 1 476 ? -44.71700 60.97800 -23.78600 1.000 77.62000 489 GLN A N 1
ATOM 3542 C CA . GLN A 1 476 ? -44.21900 59.62400 -23.56600 1.000 70.18000 489 GLN A CA 1
ATOM 3543 C C . GLN A 1 476 ? -45.12800 58.57300 -24.18900 1.000 77.48000 489 GLN A C 1
ATOM 3544 O O . GLN A 1 476 ? -45.25500 57.45500 -23.65800 1.000 92.53000 489 GLN A O 1
ATOM 3550 N N . ASN A 1 477 ? -45.81900 58.91900 -25.26100 1.000 61.71000 490 ASN A N 1
ATOM 3551 C CA . ASN A 1 477 ? -46.51100 57.86400 -25.96800 1.000 69.01000 490 ASN A CA 1
ATOM 3552 C C . ASN A 1 477 ? -45.74600 57.48500 -27.22900 1.000 71.91000 490 ASN A C 1
ATOM 3553 O O . ASN A 1 477 ? -44.52100 57.62800 -27.30200 1.000 83.29000 490 ASN A O 1
ATOM 3558 N N . GLU A 1 478 ? -46.44400 56.89400 -28.17700 1.000 64.64000 491 GLU A N 1
ATOM 3559 C CA . GLU A 1 478 ? -45.84000 56.37400 -29.39500 1.000 77.90000 491 GLU A CA 1
ATOM 3560 C C . GLU A 1 478 ? -46.52000 56.96700 -30.61100 1.000 73.65000 491 GLU A C 1
ATOM 3561 O O . GLU A 1 478 ? -46.75700 56.26300 -31.60400 1.000 79.45000 491 GLU A O 1
ATOM 3567 N N . LEU A 1 479 ? -46.92600 58.22500 -30.51100 1.000 65.27000 492 LEU A N 1
ATOM 3568 C CA . LEU A 1 479 ? -47.77500 58.78600 -31.53500 1.000 68.61000 492 LEU A CA 1
ATOM 3569 C C . LEU A 1 479 ? -46.92900 59.22000 -32.71300 1.000 73.35000 492 LEU A C 1
ATOM 3570 O O . LEU A 1 479 ? -45.76900 59.59700 -32.55800 1.000 84.25000 492 LEU A O 1
ATOM 3575 N N . VAL A 1 480 ? -47.53300 59.19800 -33.89800 1.000 72.44000 493 VAL A N 1
ATOM 3576 C CA . VAL A 1 480 ? -46.79600 59.34400 -35.14000 1.000 75.85000 493 VAL A CA 1
ATOM 3577 C C . VAL A 1 480 ? -47.55200 60.32400 -36.04200 1.000 81.97000 493 VAL A C 1
ATOM 3578 O O . VAL A 1 480 ? -48.72500 60.63900 -35.82100 1.000 89.51000 493 VAL A O 1
ATOM 3582 N N . GLY A 1 481 ? -46.86800 60.83100 -37.05800 1.000 83.64000 494 GLY A N 1
ATOM 3583 C CA . GLY A 1 481 ? -47.52500 61.73300 -37.99100 1.000 84.73000 494 GLY A CA 1
ATOM 3584 C C . GLY A 1 481 ? -47.52600 63.16700 -37.48300 1.000 81.32000 494 GLY A C 1
ATOM 3585 O O . GLY A 1 481 ? -46.94300 63.49300 -36.44700 1.000 77.45000 494 GLY A O 1
ATOM 3586 N N . GLY A 1 482 ? -48.25600 64.02600 -38.19800 1.000 78.56000 495 GLY A N 1
ATOM 3587 C CA . GLY A 1 482 ? -48.12500 65.46300 -38.00200 1.000 72.45000 495 GLY A CA 1
ATOM 3588 C C . GLY A 1 482 ? -48.74800 65.99200 -36.72100 1.000 76.02000 495 GLY A C 1
ATOM 3589 O O . GLY A 1 482 ? -49.53200 65.32400 -36.04000 1.000 86.64000 495 GLY A O 1
ATOM 3590 N N . LEU A 1 483 ? -48.38400 67.23700 -36.40100 1.000 72.25000 496 LEU A N 1
ATOM 3591 C CA . LEU A 1 483 ? -49.13600 68.02200 -35.42200 1.000 65.89000 496 LEU A CA 1
ATOM 3592 C C . LEU A 1 483 ? -50.34900 68.61400 -36.12800 1.000 76.21000 496 LEU A C 1
ATOM 3593 O O . LEU A 1 483 ? -50.18400 69.32500 -37.12700 1.000 78.59000 496 LEU A O 1
ATOM 3598 N N . PRO A 1 484 ? -51.56800 68.33600 -35.67300 1.000 78.09000 497 PRO A N 1
ATOM 3599 C CA . PRO A 1 484 ? -52.74800 68.76300 -36.43700 1.000 84.38000 497 PRO A CA 1
ATOM 3600 C C . PRO A 1 484 ? -52.95600 70.27000 -36.34000 1.000 72.90000 497 PRO A C 1
ATOM 3601 O O . PRO A 1 484 ? -53.01600 70.84500 -35.25000 1.000 55.25000 497 PRO A O 1
ATOM 3605 N N . ALA A 1 485 ? -53.09600 70.90000 -37.50700 1.000 77.34000 498 ALA A N 1
ATOM 3606 C CA . ALA A 1 485 ? -53.36000 72.32700 -37.54400 1.000 74.44000 498 ALA A CA 1
ATOM 3607 C C . ALA A 1 485 ? -54.61400 72.68200 -36.77100 1.000 78.19000 498 ALA A C 1
ATOM 3608 O O . ALA A 1 485 ? -54.67200 73.74000 -36.14000 1.000 77.28000 498 ALA A O 1
ATOM 3610 N N . SER A 1 486 ? -55.60300 71.78900 -36.75500 1.000 82.07000 499 SER A N 1
ATOM 3611 C CA . SER A 1 486 ? -56.81200 72.01600 -35.96800 1.000 84.71000 499 SER A CA 1
ATOM 3612 C C . SER A 1 486 ? -56.53500 72.43000 -34.52400 1.000 81.22000 499 SER A C 1
ATOM 3613 O O . SER A 1 486 ? -57.40900 73.04100 -33.89300 1.000 90.21000 499 SER A O 1
ATOM 3616 N N . LEU A 1 487 ? -55.37300 72.07600 -33.95600 1.000 60.37000 500 LEU A N 1
ATOM 3617 C CA . LEU A 1 487 ? -55.16500 72.41000 -32.54300 1.000 71.75000 500 LEU A CA 1
ATOM 3618 C C . LEU A 1 487 ? -55.04800 73.90500 -32.32000 1.000 89.21000 500 LEU A C 1
ATOM 3619 O O . LEU A 1 487 ? -55.28500 74.37700 -31.20100 1.000 88.91000 500 LEU A O 1
ATOM 3624 N N . GLY A 1 488 ? -54.73600 74.66200 -33.37200 1.000 101.05000 501 GLY A N 1
ATOM 3625 C CA . GLY A 1 488 ? -54.74800 76.10500 -33.26900 1.000 113.55000 501 GLY A CA 1
ATOM 3626 C C . GLY A 1 488 ? -56.11000 76.67500 -32.92300 1.000 112.23000 501 GLY A C 1
ATOM 3627 O O . GLY A 1 488 ? -56.21600 77.88100 -32.68000 1.000 123.68000 501 GLY A O 1
ATOM 3628 N N . ASN A 1 489 ? -57.14400 75.85200 -32.90300 1.000 96.70000 502 ASN A N 1
ATOM 3629 C CA . ASN A 1 489 ? -58.45100 76.33900 -32.52000 1.000 83.14000 502 ASN A CA 1
ATOM 3630 C C . ASN A 1 489 ? -58.73500 76.19200 -31.02100 1.000 80.76000 502 ASN A C 1
ATOM 3631 O O . ASN A 1 489 ? -59.79300 76.62800 -30.58500 1.000 92.89000 502 ASN A O 1
ATOM 3636 N N . CYS A 1 490 ? -57.80800 75.57900 -30.25700 1.000 72.16000 503 CYS A N 1
ATOM 3637 C CA . CYS A 1 490 ? -57.99600 75.38700 -28.80600 1.000 83.42000 503 CYS A CA 1
ATOM 3638 C C . CYS A 1 490 ? -57.43700 76.58500 -28.01900 1.000 86.25000 503 CYS A C 1
ATOM 3639 O O . CYS A 1 490 ? -56.51500 76.48100 -27.22400 1.000 85.57000 503 CYS A O 1
ATOM 3642 N N . HIS A 1 491 ? -58.11100 77.74000 -28.21500 1.000 81.17000 504 HIS A N 1
ATOM 3643 C CA . HIS A 1 491 ? -57.55000 79.03100 -27.82200 1.000 73.08000 504 HIS A CA 1
ATOM 3644 C C . HIS A 1 491 ? -57.26900 79.16200 -26.34700 1.000 76.96000 504 HIS A C 1
ATOM 3645 O O . HIS A 1 491 ? -56.49500 80.04100 -25.97200 1.000 93.26000 504 HIS A O 1
ATOM 3652 N N . GLN A 1 492 ? -57.86600 78.34300 -25.50500 1.000 74.38000 505 GLN A N 1
ATOM 3653 C CA . GLN A 1 492 ? -57.66300 78.49900 -24.07800 1.000 82.51000 505 GLN A CA 1
ATOM 3654 C C . GLN A 1 492 ? -56.53900 77.62900 -23.49900 1.000 76.47000 505 GLN A C 1
ATOM 3655 O O . GLN A 1 492 ? -56.37200 77.60900 -22.27000 1.000 76.37000 505 GLN A O 1
ATOM 3661 N N . LEU A 1 493 ? -55.74500 76.95600 -24.34900 1.000 61.74000 506 LEU A N 1
ATOM 3662 C CA . LEU A 1 493 ? -54.63200 76.11300 -23.90300 1.000 60.34000 506 LEU A CA 1
ATOM 3663 C C . LEU A 1 493 ? -53.60500 76.87700 -23.07400 1.000 68.32000 506 LEU A C 1
ATOM 3664 O O . LEU A 1 493 ? -53.04400 77.87400 -23.53300 1.000 84.23000 506 LEU A O 1
ATOM 3669 N N . ASN A 1 494 ? -53.34600 76.40200 -21.85400 1.000 67.49000 507 ASN A N 1
ATOM 3670 C CA . ASN A 1 494 ? -52.23100 76.87800 -21.03600 1.000 75.91000 507 ASN A CA 1
ATOM 3671 C C . ASN A 1 494 ? -50.99500 76.00100 -21.18300 1.000 70.13000 507 ASN A C 1
ATOM 3672 O O . ASN A 1 494 ? -49.87900 76.52400 -21.26600 1.000 74.40000 507 ASN A O 1
ATOM 3677 N N . ILE A 1 495 ? -51.16300 74.67900 -21.22700 1.000 64.24000 508 ILE A N 1
ATOM 3678 C CA . ILE A 1 495 ? -50.04500 73.74700 -21.34700 1.000 48.95000 508 ILE A CA 1
ATOM 3679 C C . ILE A 1 495 ? -50.30500 72.77800 -22.49200 1.000 52.13000 508 ILE A C 1
ATOM 3680 O O . ILE A 1 495 ? -51.27000 72.01000 -22.45200 1.000 63.21000 508 ILE A O 1
ATOM 3685 N N . LEU A 1 496 ? -49.41500 72.76900 -23.47200 1.000 53.45000 509 LEU A N 1
ATOM 3686 C CA . LEU A 1 496 ? -49.44300 71.80300 -24.55500 1.000 53.84000 509 LEU A CA 1
ATOM 3687 C C . LEU A 1 496 ? -48.13600 71.02600 -24.51600 1.000 66.65000 509 LEU A C 1
ATOM 3688 O O . LEU A 1 496 ? -47.06400 71.58700 -24.76400 1.000 68.69000 509 LEU A O 1
ATOM 3693 N N . ASP A 1 497 ? -48.23700 69.72000 -24.27100 1.000 70.42000 510 ASP A N 1
ATOM 3694 C CA . ASP A 1 497 ? -47.06900 68.87100 -24.05400 1.000 64.05000 510 ASP A CA 1
ATOM 3695 C C . ASP A 1 497 ? -47.24800 67.58400 -24.86200 1.000 64.98000 510 ASP A C 1
ATOM 3696 O O . ASP A 1 497 ? -47.92100 66.64800 -24.42100 1.000 77.08000 510 ASP A O 1
ATOM 3701 N N . LEU A 1 498 ? -46.53800 67.50200 -25.98200 1.000 53.21000 511 LEU A N 1
ATOM 3702 C CA . LEU A 1 498 ? -46.57400 66.36300 -26.88300 1.000 49.06000 511 LEU A CA 1
ATOM 3703 C C . LEU A 1 498 ? -45.18700 65.75600 -26.99400 1.000 65.48000 511 LEU A C 1
ATOM 3704 O O . LEU A 1 498 ? -44.89300 65.05400 -27.97600 1.000 69.53000 511 LEU A O 1
ATOM 3709 N N . ALA A 1 499 ? -44.33800 66.01700 -25.99100 1.000 59.82000 512 ALA A N 1
ATOM 3710 C CA . ALA A 1 499 ? -42.95100 65.58700 -26.00100 1.000 60.91000 512 ALA A CA 1
ATOM 3711 C C . ALA A 1 499 ? -42.85500 64.07700 -25.98800 1.000 63.49000 512 ALA A C 1
ATOM 3712 O O . ALA A 1 499 ? -43.80000 63.37300 -25.63100 1.000 61.95000 512 ALA A O 1
ATOM 3714 N N . ASP A 1 500 ? -41.64900 63.60000 -26.28500 1.000 70.71000 513 ASP A N 1
ATOM 3715 C CA . ASP A 1 500 ? -41.30700 62.18800 -26.20600 1.000 65.96000 513 ASP A CA 1
ATOM 3716 C C . ASP A 1 500 ? -42.33000 61.36700 -26.98500 1.000 61.58000 513 ASP A C 1
ATOM 3717 O O . ASP A 1 500 ? -43.04100 60.50100 -26.44800 1.000 60.63000 513 ASP A O 1
ATOM 3722 N N . ASN A 1 501 ? -42.45200 61.71900 -28.26300 1.000 49.59000 514 ASN A N 1
ATOM 3723 C CA . ASN A 1 501 ? -43.25900 60.91600 -29.16300 1.000 60.93000 514 ASN A CA 1
ATOM 3724 C C . ASN A 1 501 ? -42.45400 60.59000 -30.41300 1.000 61.83000 514 ASN A C 1
ATOM 3725 O O . ASN A 1 501 ? -41.24100 60.40200 -30.34300 1.000 73.90000 514 ASN A O 1
ATOM 3730 N N . GLN A 1 502 ? -43.14000 60.46600 -31.54300 1.000 57.76000 515 GLN A N 1
ATOM 3731 C CA . GLN A 1 502 ? -42.58700 60.16700 -32.85600 1.000 62.96000 515 GLN A CA 1
ATOM 3732 C C . GLN A 1 502 ? -43.20100 61.06400 -33.91000 1.000 65.94000 515 GLN A C 1
ATOM 3733 O O . GLN A 1 502 ? -43.44100 60.63600 -35.05900 1.000 66.61000 515 GLN A O 1
ATOM 3739 N N . LEU A 1 503 ? -43.47900 62.31100 -33.52100 1.000 62.71000 516 LEU A N 1
ATOM 3740 C CA . LEU A 1 503 ? -44.17600 63.24600 -34.39500 1.000 64.52000 516 LEU A CA 1
ATOM 3741 C C . LEU A 1 503 ? -43.23000 63.80400 -35.44500 1.000 63.77000 516 LEU A C 1
ATOM 3742 O O . LEU A 1 503 ? -42.03200 63.94800 -35.21100 1.000 71.02000 516 LEU A O 1
ATOM 3747 N N . SER A 1 504 ? -43.79200 64.13100 -36.60400 1.000 72.01000 517 SER A N 1
ATOM 3748 C CA . SER A 1 504 ? -43.05500 64.48900 -37.81100 1.000 82.29000 517 SER A CA 1
ATOM 3749 C C . SER A 1 504 ? -43.70600 65.72700 -38.40300 1.000 88.56000 517 SER A C 1
ATOM 3750 O O . SER A 1 504 ? -44.73300 66.20900 -37.91400 1.000 91.20000 517 SER A O 1
ATOM 3753 N N . GLY A 1 505 ? -43.06600 66.28200 -39.42100 1.000 91.17000 518 GLY A N 1
ATOM 3754 C CA . GLY A 1 505 ? -43.61200 67.44300 -40.09500 1.000 92.90000 518 GLY A CA 1
ATOM 3755 C C . GLY A 1 505 ? -43.33100 68.73500 -39.34900 1.000 89.29000 518 GLY A C 1
ATOM 3756 O O . GLY A 1 505 ? -42.66800 68.77100 -38.31200 1.000 86.10000 518 GLY A O 1
ATOM 3757 N N . SER A 1 506 ? -43.88100 69.81700 -39.87900 1.000 93.88000 519 SER A N 1
ATOM 3758 C CA . SER A 1 506 ? -43.59800 71.13800 -39.33200 1.000 88.08000 519 SER A CA 1
ATOM 3759 C C . SER A 1 506 ? -44.60000 71.50200 -38.25000 1.000 84.43000 519 SER A C 1
ATOM 3760 O O . SER A 1 506 ? -45.66800 70.89900 -38.13500 1.000 92.22000 519 SER A O 1
ATOM 3763 N N . ILE A 1 507 ? -44.24300 72.51400 -37.46400 1.000 79.68000 520 ILE A N 1
ATOM 3764 C CA . ILE A 1 507 ? -45.21700 73.14600 -36.56700 1.000 63.31000 520 ILE A CA 1
ATOM 3765 C C . ILE A 1 507 ? -46.14000 74.02800 -37.39800 1.000 69.33000 520 ILE A C 1
ATOM 3766 O O . ILE A 1 507 ? -45.64900 74.82800 -38.22000 1.000 78.32000 520 ILE A O 1
ATOM 3771 N N . PRO A 1 508 ? -47.45800 73.88800 -37.28200 1.000 69.26000 521 PRO A N 1
ATOM 3772 C CA . PRO A 1 508 ? -48.35000 74.63700 -38.17500 1.000 76.10000 521 PRO A CA 1
ATOM 3773 C C . PRO A 1 508 ? -48.55100 76.07100 -37.69700 1.000 79.09000 521 PRO A C 1
ATOM 3774 O O . PRO A 1 508 ? -48.57900 76.36000 -36.49500 1.000 71.53000 521 PRO A O 1
ATOM 3778 N N . SER A 1 509 ? -48.72700 76.98400 -38.66700 1.000 87.44000 522 SER A N 1
ATOM 3779 C CA . SER A 1 509 ? -48.73600 78.39800 -38.31400 1.000 90.59000 522 SER A CA 1
ATOM 3780 C C . SER A 1 509 ? -49.98200 78.75500 -37.53200 1.000 92.58000 522 SER A C 1
ATOM 3781 O O . SER A 1 509 ? -49.99000 79.75800 -36.80900 1.000 99.15000 522 SER A O 1
ATOM 3784 N N . SER A 1 510 ? -50.99100 77.88700 -37.57000 1.000 88.09000 523 SER A N 1
ATOM 3785 C CA . SER A 1 510 ? -52.14400 78.00500 -36.69700 1.000 76.01000 523 SER A CA 1
ATOM 3786 C C . SER A 1 510 ? -51.78300 77.95500 -35.21600 1.000 65.91000 523 SER A C 1
ATOM 3787 O O . SER A 1 510 ? -52.63400 78.30000 -34.38800 1.000 71.45000 523 SER A O 1
ATOM 3790 N N . PHE A 1 511 ? -50.58400 77.50600 -34.83300 1.000 67.19000 524 PHE A N 1
ATOM 3791 C CA . PHE A 1 511 ? -50.29000 77.53100 -33.40000 1.000 74.06000 524 PHE A CA 1
ATOM 3792 C C . PHE A 1 511 ? -50.13200 78.95700 -32.90100 1.000 79.09000 524 PHE A C 1
ATOM 3793 O O . PHE A 1 511 ? -50.24200 79.19100 -31.69200 1.000 76.93000 524 PHE A O 1
ATOM 3801 N N . GLY A 1 512 ? -49.90000 79.91200 -33.81200 1.000 82.75000 525 GLY A N 1
ATOM 3802 C CA . GLY A 1 512 ? -49.86800 81.31800 -33.45000 1.000 85.56000 525 GLY A CA 1
ATOM 3803 C C . GLY A 1 512 ? -51.15400 81.80400 -32.82000 1.000 90.65000 525 GLY A C 1
ATOM 3804 O O . GLY A 1 512 ? -51.17800 82.88000 -32.21300 1.000 89.98000 525 GLY A O 1
ATOM 3805 N N . PHE A 1 513 ? -52.23000 81.05200 -32.97800 1.000 85.91000 526 PHE A N 1
ATOM 3806 C CA . PHE A 1 513 ? -53.49800 81.41500 -32.38100 1.000 73.29000 526 PHE A CA 1
ATOM 3807 C C . PHE A 1 513 ? -53.63400 80.99400 -30.92000 1.000 68.65000 526 PHE A C 1
ATOM 3808 O O . PHE A 1 513 ? -54.68000 81.26200 -30.32000 1.000 74.38000 526 PHE A O 1
ATOM 3816 N N . LEU A 1 514 ? -52.62700 80.34300 -30.32800 1.000 64.11000 527 LEU A N 1
ATOM 3817 C CA . LEU A 1 514 ? -52.70500 79.95000 -28.91100 1.000 76.34000 527 LEU A CA 1
ATOM 3818 C C . LEU A 1 514 ? -52.19000 81.05900 -27.98900 1.000 80.50000 527 LEU A C 1
ATOM 3819 O O . LEU A 1 514 ? -51.25000 80.87100 -27.22500 1.000 80.66000 527 LEU A O 1
ATOM 3824 N N . LYS A 1 515 ? -52.87200 82.22300 -28.03100 1.000 82.89000 528 LYS A N 1
ATOM 3825 C CA . LYS A 1 515 ? -52.29300 83.44500 -27.46400 1.000 75.55000 528 LYS A CA 1
ATOM 3826 C C . LYS A 1 515 ? -52.11700 83.37900 -25.95900 1.000 69.03000 528 LYS A C 1
ATOM 3827 O O . LYS A 1 515 ? -51.33000 84.14700 -25.41000 1.000 83.10000 528 LYS A O 1
ATOM 3833 N N . GLY A 1 516 ? -52.83000 82.49800 -25.28200 1.000 59.76000 529 GLY A N 1
ATOM 3834 C CA . GLY A 1 516 ? -52.70100 82.31400 -23.85400 1.000 66.81000 529 GLY A CA 1
ATOM 3835 C C . GLY A 1 516 ? -51.83500 81.17700 -23.37400 1.000 63.26000 529 GLY A C 1
ATOM 3836 O O . GLY A 1 516 ? -51.81000 80.91000 -22.16500 1.000 60.50000 529 GLY A O 1
ATOM 3837 N N . LEU A 1 517 ? -51.10400 80.52600 -24.26600 1.000 63.40000 530 LEU A N 1
ATOM 3838 C CA . LEU A 1 517 ? -50.31700 79.35100 -23.91400 1.000 56.58000 530 LEU A CA 1
ATOM 3839 C C . LEU A 1 517 ? -49.11000 79.72500 -23.05900 1.000 61.11000 530 LEU A C 1
ATOM 3840 O O . LEU A 1 517 ? -48.34400 80.62400 -23.41900 1.000 88.23000 530 LEU A O 1
ATOM 3845 N N . GLU A 1 518 ? -48.94000 79.05900 -21.91500 1.000 57.27000 531 GLU A N 1
ATOM 3846 C CA . GLU A 1 518 ? -47.76100 79.29600 -21.07200 1.000 66.02000 531 GLU A CA 1
ATOM 3847 C C . GLU A 1 518 ? -46.65200 78.23200 -21.19200 1.000 65.91000 531 GLU A C 1
ATOM 3848 O O . GLU A 1 518 ? -45.48100 78.56000 -20.90900 1.000 54.61000 531 GLU A O 1
ATOM 3854 N N . GLN A 1 519 ? -46.96100 76.95500 -21.51000 1.000 61.06000 532 GLN A N 1
ATOM 3855 C CA . GLN A 1 519 ? -45.91000 75.92400 -21.61000 1.000 52.01000 532 GLN A CA 1
ATOM 3856 C C . GLN A 1 519 ? -46.04300 75.15100 -22.90900 1.000 52.11000 532 GLN A C 1
ATOM 3857 O O . GLN A 1 519 ? -47.13400 74.69400 -23.24900 1.000 58.91000 532 GLN A O 1
ATOM 3863 N N . LEU A 1 520 ? -44.93700 75.01300 -23.64000 1.000 59.07000 533 LEU A N 1
ATOM 3864 C CA . LEU A 1 520 ? -44.94200 74.33500 -24.93700 1.000 61.63000 533 LEU A CA 1
ATOM 3865 C C . LEU A 1 520 ? -43.80500 73.32900 -24.95500 1.000 64.22000 533 LEU A C 1
ATOM 3866 O O . LEU A 1 520 ? -42.64600 73.68800 -25.12700 1.000 70.59000 533 LEU A O 1
ATOM 3871 N N . MET A 1 521 ? -44.12500 72.06300 -24.80300 1.000 79.30000 534 MET A N 1
ATOM 3872 C CA . MET A 1 521 ? -43.11400 71.02100 -24.76700 1.000 71.66000 534 MET A CA 1
ATOM 3873 C C . MET A 1 521 ? -43.31000 70.12000 -25.97200 1.000 61.56000 534 MET A C 1
ATOM 3874 O O . MET A 1 521 ? -44.38300 69.54600 -26.14900 1.000 68.78000 534 MET A O 1
ATOM 3879 N N . LEU A 1 522 ? -42.29700 70.05200 -26.82700 1.000 55.78000 535 LEU A N 1
ATOM 3880 C CA . LEU A 1 522 ? -42.38200 69.25500 -28.04300 1.000 64.28000 535 LEU A CA 1
ATOM 3881 C C . LEU A 1 522 ? -41.12200 68.42200 -28.22300 1.000 75.30000 535 LEU A C 1
ATOM 3882 O O . LEU A 1 522 ? -40.88900 67.91200 -29.33400 1.000 79.39000 535 LEU A O 1
ATOM 3887 N N . TYR A 1 523 ? -40.28000 68.32400 -27.18500 1.000 67.35000 536 TYR A N 1
ATOM 3888 C CA . TYR A 1 523 ? -38.93900 67.78700 -27.31100 1.000 61.90000 536 TYR A CA 1
ATOM 3889 C C . TYR A 1 523 ? -38.97800 66.28400 -27.58400 1.000 71.95000 536 TYR A C 1
ATOM 3890 O O . TYR A 1 523 ? -40.00200 65.62200 -27.41800 1.000 66.92000 536 TYR A O 1
ATOM 3899 N N . ASN A 1 524 ? -37.82500 65.74500 -27.97900 1.000 82.85000 537 ASN A N 1
ATOM 3900 C CA . ASN A 1 524 ? -37.70100 64.33900 -28.34600 1.000 83.29000 537 ASN A CA 1
ATOM 3901 C C . ASN A 1 524 ? -38.77400 63.93100 -29.35500 1.000 75.00000 537 ASN A C 1
ATOM 3902 O O . ASN A 1 524 ? -39.61300 63.07400 -29.08700 1.000 73.62000 537 ASN A O 1
ATOM 3907 N N . ASN A 1 525 ? -38.75400 64.57500 -30.51800 1.000 70.44000 538 ASN A N 1
ATOM 3908 C CA . ASN A 1 525 ? -39.62900 64.18200 -31.62700 1.000 71.69000 538 ASN A CA 1
ATOM 3909 C C . ASN A 1 525 ? -38.82000 64.23800 -32.92100 1.000 66.01000 538 ASN A C 1
ATOM 3910 O O . ASN A 1 525 ? -37.58200 64.16100 -32.92200 1.000 70.62000 538 ASN A O 1
ATOM 3915 N N . SER A 1 526 ? -39.53900 64.27000 -34.04300 1.000 53.90000 539 SER A N 1
ATOM 3916 C CA . SER A 1 526 ? -38.97100 64.38200 -35.38100 1.000 62.33000 539 SER A CA 1
ATOM 3917 C C . SER A 1 526 ? -39.59500 65.54500 -36.13600 1.000 74.74000 539 SER A C 1
ATOM 3918 O O . SER A 1 526 ? -39.84900 65.46300 -37.34700 1.000 80.52000 539 SER A O 1
ATOM 3921 N N . LEU A 1 527 ? -39.87000 66.64900 -35.43500 1.000 68.08000 540 LEU A N 1
ATOM 3922 C CA . LEU A 1 527 ? -40.39600 67.83000 -36.09600 1.000 71.96000 540 LEU A CA 1
ATOM 3923 C C . LEU A 1 527 ? -39.29400 68.51700 -36.90700 1.000 84.87000 540 LEU A C 1
ATOM 3924 O O . LEU A 1 527 ? -38.11800 68.51600 -36.53100 1.000 81.96000 540 LEU A O 1
ATOM 3929 N N . GLN A 1 528 ? -39.69300 69.14300 -38.01800 1.000 88.22000 541 GLN A N 1
ATOM 3930 C CA . GLN A 1 528 ? -38.74400 69.62700 -39.00800 1.000 91.06000 541 GLN A CA 1
ATOM 3931 C C . GLN A 1 528 ? -39.18400 71.00200 -39.49300 1.000 90.78000 541 GLN A C 1
ATOM 3932 O O . GLN A 1 528 ? -40.27400 71.48500 -39.16900 1.000 90.06000 541 GLN A O 1
ATOM 3938 N N . GLY A 1 529 ? -38.29400 71.64600 -40.25300 1.000 93.89000 542 GLY A N 1
ATOM 3939 C CA . GLY A 1 529 ? -38.59000 72.89600 -40.93200 1.000 93.58000 542 GLY A CA 1
ATOM 3940 C C . GLY A 1 529 ? -38.54100 74.12700 -40.02700 1.000 80.41000 542 GLY A C 1
ATOM 3941 O O . GLY A 1 529 ? -38.24900 74.06100 -38.82400 1.000 61.60000 542 GLY A O 1
ATOM 3942 N N . ASN A 1 530 ? -38.84500 75.27500 -40.64500 1.000 81.38000 543 ASN A N 1
ATOM 3943 C CA . ASN A 1 530 ? -38.84900 76.57300 -39.97800 1.000 78.83000 543 ASN A CA 1
ATOM 3944 C C . ASN A 1 530 ? -39.93600 76.62500 -38.91400 1.000 80.58000 543 ASN A C 1
ATOM 3945 O O . ASN A 1 530 ? -40.99100 76.00400 -39.05300 1.000 88.33000 543 ASN A O 1
ATOM 3950 N N . LEU A 1 531 ? -39.70300 77.40300 -37.86100 1.000 76.27000 544 LEU A N 1
ATOM 3951 C CA . LEU A 1 531 ? -40.82800 77.83000 -37.03800 1.000 68.46000 544 LEU A CA 1
ATOM 3952 C C . LEU A 1 531 ? -41.66600 78.83700 -37.81700 1.000 82.98000 544 LEU A C 1
ATOM 3953 O O . LEU A 1 531 ? -41.11100 79.68500 -38.52500 1.000 97.23000 544 LEU A O 1
ATOM 3958 N N . PRO A 1 532 ? -42.99200 78.77900 -37.71300 1.000 85.62000 545 PRO A N 1
ATOM 3959 C CA . PRO A 1 532 ? -43.81300 79.79100 -38.38800 1.000 93.19000 545 PRO A CA 1
ATOM 3960 C C . PRO A 1 532 ? -43.70300 81.15300 -37.71500 1.000 89.95000 545 PRO A C 1
ATOM 3961 O O . PRO A 1 532 ? -43.72100 81.27200 -36.48500 1.000 78.65000 545 PRO A O 1
ATOM 3965 N N . ASP A 1 533 ? -43.66600 82.19600 -38.55300 1.000 91.80000 546 ASP A N 1
ATOM 3966 C CA . ASP A 1 533 ? -43.52700 83.54800 -38.03000 1.000 89.20000 546 ASP A CA 1
ATOM 3967 C C . ASP A 1 533 ? -44.61700 83.86600 -37.02600 1.000 82.27000 546 ASP A C 1
ATOM 3968 O O . ASP A 1 533 ? -44.43400 84.73600 -36.16900 1.000 78.81000 546 ASP A O 1
ATOM 3973 N N . SER A 1 534 ? -45.73600 83.15700 -37.09800 1.000 78.79000 547 SER A N 1
ATOM 3974 C CA . SER A 1 534 ? -46.84900 83.44500 -36.21400 1.000 73.81000 547 SER A CA 1
ATOM 3975 C C . SER A 1 534 ? -46.53900 83.16500 -34.74600 1.000 64.75000 547 SER A C 1
ATOM 3976 O O . SER A 1 534 ? -47.26400 83.64900 -33.87500 1.000 66.62000 547 SER A O 1
ATOM 3979 N N . LEU A 1 535 ? -45.49300 82.39900 -34.43500 1.000 59.09000 548 LEU A N 1
ATOM 3980 C CA . LEU A 1 535 ? -45.26100 82.08400 -33.02700 1.000 58.92000 548 LEU A CA 1
ATOM 3981 C C . LEU A 1 535 ? -44.87000 83.30700 -32.22000 1.000 65.98000 548 LEU A C 1
ATOM 3982 O O . LEU A 1 535 ? -44.82500 83.24400 -30.98700 1.000 60.52000 548 LEU A O 1
ATOM 3987 N N . ILE A 1 536 ? -44.58100 84.41500 -32.90100 1.000 72.93000 549 ILE A N 1
ATOM 3988 C CA . ILE A 1 536 ? -44.30300 85.67700 -32.24800 1.000 66.60000 549 ILE A CA 1
ATOM 3989 C C . ILE A 1 536 ? -45.49000 86.11700 -31.40600 1.000 66.99000 549 ILE A C 1
ATOM 3990 O O . ILE A 1 536 ? -45.32300 86.86600 -30.43300 1.000 74.00000 549 ILE A O 1
ATOM 3995 N N . SER A 1 537 ? -46.70900 85.70000 -31.75900 1.000 68.39000 550 SER A N 1
ATOM 3996 C CA . SER A 1 537 ? -47.90400 86.05000 -30.99100 1.000 65.22000 550 SER A CA 1
ATOM 3997 C C . SER A 1 537 ? -47.97200 85.36200 -29.62500 1.000 64.65000 550 SER A C 1
ATOM 3998 O O . SER A 1 537 ? -48.85000 85.71400 -28.82500 1.000 67.17000 550 SER A O 1
ATOM 4001 N N . LEU A 1 538 ? -47.11900 84.37800 -29.33500 1.000 60.87000 551 LEU A N 1
ATOM 4002 C CA . LEU A 1 538 ? -47.18000 83.63200 -28.07300 1.000 69.37000 551 LEU A CA 1
ATOM 4003 C C . LEU A 1 538 ? -46.57400 84.40900 -26.90300 1.000 72.78000 551 LEU A C 1
ATOM 4004 O O . LEU A 1 538 ? -45.79000 83.85700 -26.15000 1.000 80.65000 551 LEU A O 1
ATOM 4009 N N . ARG A 1 539 ? -46.95900 85.66500 -26.66200 1.000 73.27000 552 ARG A N 1
ATOM 4010 C CA . ARG A 1 539 ? -46.19600 86.47700 -25.71800 1.000 74.63000 552 ARG A CA 1
ATOM 4011 C C . ARG A 1 539 ? -46.46800 86.13900 -24.22500 1.000 70.20000 552 ARG A C 1
ATOM 4012 O O . ARG A 1 539 ? -45.95300 86.83200 -23.33600 1.000 60.68000 552 ARG A O 1
ATOM 4020 N N . ASN A 1 540 ? -47.21100 85.08100 -23.90400 1.000 80.14000 553 ASN A N 1
ATOM 4021 C CA . ASN A 1 540 ? -47.36400 84.69400 -22.50300 1.000 78.27000 553 ASN A CA 1
ATOM 4022 C C . ASN A 1 540 ? -46.53200 83.47000 -22.12300 1.000 73.23000 553 ASN A C 1
ATOM 4023 O O . ASN A 1 540 ? -46.59900 83.03100 -20.96700 1.000 79.64000 553 ASN A O 1
ATOM 4028 N N . LEU A 1 541 ? -45.69100 82.97800 -23.03800 1.000 60.53000 554 LEU A N 1
ATOM 4029 C CA . LEU A 1 541 ? -44.89500 81.77100 -22.81400 1.000 58.05000 554 LEU A CA 1
ATOM 4030 C C . LEU A 1 541 ? -43.97700 81.83900 -21.59900 1.000 60.46000 554 LEU A C 1
ATOM 4031 O O . LEU A 1 541 ? -43.24900 82.81500 -21.38000 1.000 68.35000 554 LEU A O 1
ATOM 4036 N N . THR A 1 542 ? -43.92800 80.73100 -20.89000 1.000 63.61000 555 THR A N 1
ATOM 4037 C CA . THR A 1 542 ? -43.24200 80.58500 -19.61900 1.000 67.69000 555 THR A CA 1
ATOM 4038 C C . THR A 1 542 ? -42.18100 79.50100 -19.64600 1.000 74.17000 555 THR A C 1
ATOM 4039 O O . THR A 1 542 ? -41.09700 79.66700 -19.07100 1.000 75.11000 555 THR A O 1
ATOM 4043 N N . ARG A 1 543 ? -42.47400 78.37500 -20.27700 1.000 71.19000 556 ARG A N 1
ATOM 4044 C CA . ARG A 1 543 ? -41.47500 77.34300 -20.47700 1.000 53.43000 556 ARG A CA 1
ATOM 4045 C C . ARG A 1 543 ? -41.63500 76.78400 -21.87700 1.000 59.06000 556 ARG A C 1
ATOM 4046 O O . ARG A 1 543 ? -42.72900 76.37400 -22.27600 1.000 67.25000 556 ARG A O 1
ATOM 4054 N N . ILE A 1 544 ? -40.52900 76.71200 -22.59500 1.000 50.69000 557 ILE A N 1
ATOM 4055 C CA . ILE A 1 544 ? -40.49400 76.07400 -23.89500 1.000 46.35000 557 ILE A CA 1
ATOM 4056 C C . ILE A 1 544 ? -39.37800 75.04100 -23.86400 1.000 56.84000 557 ILE A C 1
ATOM 4057 O O . ILE A 1 544 ? -38.42500 75.15200 -23.07200 1.000 57.98000 557 ILE A O 1
ATOM 4062 N N . ASN A 1 545 ? -39.61400 73.93300 -24.57600 1.000 50.09000 558 ASN A N 1
ATOM 4063 C CA . ASN A 1 545 ? -38.60300 72.89600 -24.75500 1.000 52.42000 558 ASN A CA 1
ATOM 4064 C C . ASN A 1 545 ? -38.90000 72.21900 -26.08100 1.000 56.44000 558 ASN A C 1
ATOM 4065 O O . ASN A 1 545 ? -39.80600 71.38900 -26.17400 1.000 66.45000 558 ASN A O 1
ATOM 4070 N N . LEU A 1 546 ? -38.09500 72.55500 -27.07800 1.000 57.42000 559 LEU A N 1
ATOM 4071 C CA . LEU A 1 546 ? -38.16900 71.98800 -28.41200 1.000 48.40000 559 LEU A CA 1
ATOM 4072 C C . LEU A 1 546 ? -36.99500 71.08400 -28.69000 1.000 55.70000 559 LEU A C 1
ATOM 4073 O O . LEU A 1 546 ? -36.69600 70.81100 -29.86200 1.000 64.55000 559 LEU A O 1
ATOM 4078 N N . SER A 1 547 ? -36.28900 70.66700 -27.63300 1.000 54.66000 560 SER A N 1
ATOM 4079 C CA . SER A 1 547 ? -34.99500 70.03000 -27.84300 1.000 66.86000 560 SER A CA 1
ATOM 4080 C C . SER A 1 547 ? -35.14000 68.72500 -28.61200 1.000 78.21000 560 SER A C 1
ATOM 4081 O O . SER A 1 547 ? -36.19100 68.07700 -28.62300 1.000 77.56000 560 SER A O 1
ATOM 4084 N N . HIS A 1 548 ? -34.05700 68.35600 -29.28100 1.000 85.45000 561 HIS A N 1
ATOM 4085 C CA . HIS A 1 548 ? -33.97000 67.05700 -29.92400 1.000 75.02000 561 HIS A CA 1
ATOM 4086 C C . HIS A 1 548 ? -35.09000 66.89300 -30.94600 1.000 76.50000 561 HIS A C 1
ATOM 4087 O O . HIS A 1 548 ? -35.98800 66.06400 -30.80900 1.000 82.06000 561 HIS A O 1
ATOM 4094 N N . ASN A 1 549 ? -35.05300 67.77600 -31.93500 1.000 63.45000 562 ASN A N 1
ATOM 4095 C CA . ASN A 1 549 ? -35.92600 67.72900 -33.08600 1.000 55.77000 562 ASN A CA 1
ATOM 4096 C C . ASN A 1 549 ? -35.04200 68.00700 -34.29100 1.000 62.68000 562 ASN A C 1
ATOM 4097 O O . ASN A 1 549 ? -33.80900 67.93000 -34.20000 1.000 79.48000 562 ASN A O 1
ATOM 4102 N N . ARG A 1 550 ? -35.67000 68.30100 -35.42700 1.000 56.94000 563 ARG A N 1
ATOM 4103 C CA . ARG A 1 550 ? -34.94800 68.64600 -36.65000 1.000 60.90000 563 ARG A CA 1
ATOM 4104 C C . ARG A 1 550 ? -35.42800 69.98900 -37.20200 1.000 71.25000 563 ARG A C 1
ATOM 4105 O O . ARG A 1 550 ? -35.51800 70.16800 -38.41600 1.000 76.53000 563 ARG A O 1
ATOM 4113 N N . LEU A 1 551 ? -35.75700 70.93100 -36.30500 1.000 75.83000 564 LEU A N 1
ATOM 4114 C CA . LEU A 1 551 ? -36.20300 72.26200 -36.71800 1.000 70.71000 564 LEU A CA 1
ATOM 4115 C C . LEU A 1 551 ? -35.03600 73.11200 -37.19900 1.000 71.66000 564 LEU A C 1
ATOM 4116 O O . LEU A 1 551 ? -33.90900 72.97900 -36.71900 1.000 77.18000 564 LEU A O 1
ATOM 4121 N N . ASN A 1 552 ? -35.32200 73.98600 -38.15800 1.000 66.42000 565 ASN A N 1
ATOM 4122 C CA . ASN A 1 552 ? -34.31300 74.89300 -38.67200 1.000 70.71000 565 ASN A CA 1
ATOM 4123 C C . ASN A 1 552 ? -34.93800 76.28800 -38.79500 1.000 84.75000 565 ASN A C 1
ATOM 4124 O O . ASN A 1 552 ? -35.95200 76.60900 -38.16200 1.000 89.38000 565 ASN A O 1
ATOM 4129 N N . GLY A 1 553 ? -34.29500 77.16600 -39.55900 1.000 85.64000 566 GLY A N 1
ATOM 4130 C CA . GLY A 1 553 ? -34.67000 78.56800 -39.53800 1.000 83.01000 566 GLY A CA 1
ATOM 4131 C C . GLY A 1 553 ? -34.23800 79.24500 -38.23500 1.000 74.26000 566 GLY A C 1
ATOM 4132 O O . GLY A 1 553 ? -33.57500 78.66000 -37.37800 1.000 70.31000 566 GLY A O 1
ATOM 4133 N N . THR A 1 554 ? -34.76900 80.42700 -38.00700 1.000 70.59000 567 THR A N 1
ATOM 4134 C CA . THR A 1 554 ? -34.30100 81.21000 -36.88100 1.000 80.60000 567 THR A CA 1
ATOM 4135 C C . THR A 1 554 ? -35.22400 81.03400 -35.68400 1.000 83.95000 567 THR A C 1
ATOM 4136 O O . THR A 1 554 ? -36.37300 80.61400 -35.82900 1.000 100.28000 567 THR A O 1
ATOM 4140 N N . ILE A 1 555 ? -34.67100 81.23800 -34.48200 1.000 73.36000 568 ILE A N 1
ATOM 4141 C CA . ILE A 1 555 ? -35.47000 81.13300 -33.26300 1.000 66.41000 568 ILE A CA 1
ATOM 4142 C C . ILE A 1 555 ? -36.13900 82.44300 -32.87600 1.000 71.46000 568 ILE A C 1
ATOM 4143 O O . ILE A 1 555 ? -36.75100 82.51500 -31.79700 1.000 68.46000 568 ILE A O 1
ATOM 4148 N N . HIS A 1 556 ? -36.01200 83.48300 -33.70000 1.000 73.03000 569 HIS A N 1
ATOM 4149 C CA . HIS A 1 556 ? -36.64700 84.76100 -33.40700 1.000 86.47000 569 HIS A CA 1
ATOM 4150 C C . HIS A 1 556 ? -38.13300 84.64500 -33.06700 1.000 83.20000 569 HIS A C 1
ATOM 4151 O O . HIS A 1 556 ? -38.57300 85.31200 -32.11100 1.000 83.59000 569 HIS A O 1
ATOM 4158 N N . PRO A 1 557 ? -38.94100 83.83500 -33.75800 1.000 76.97000 570 PRO A N 1
ATOM 4159 C CA . PRO A 1 557 ? -40.37000 83.77100 -33.41100 1.000 78.67000 570 PRO A CA 1
ATOM 4160 C C . PRO A 1 557 ? -40.67900 83.32100 -31.98000 1.000 75.90000 570 PRO A C 1
ATOM 4161 O O . PRO A 1 557 ? -41.83800 83.44200 -31.56900 1.000 84.54000 570 PRO A O 1
ATOM 4165 N N . LEU A 1 558 ? -39.72000 82.77300 -31.22700 1.000 61.38000 571 LEU A N 1
ATOM 4166 C CA . LEU A 1 558 ? -39.99800 82.36400 -29.85200 1.000 57.27000 571 LEU A CA 1
ATOM 4167 C C . LEU A 1 558 ? -39.79700 83.45900 -28.80700 1.000 68.91000 571 LEU A C 1
ATOM 4168 O O . LEU A 1 558 ? -40.25800 83.29400 -27.66700 1.000 65.35000 571 LEU A O 1
ATOM 4173 N N . CYS A 1 559 ? -39.15800 84.57300 -29.17500 1.000 79.92000 572 CYS A N 1
ATOM 4174 C CA . CYS A 1 559 ? -38.79800 85.63100 -28.23400 1.000 78.38000 572 CYS A CA 1
ATOM 4175 C C . CYS A 1 559 ? -39.81300 86.76600 -28.20900 1.000 77.89000 572 CYS A C 1
ATOM 4176 O O . CYS A 1 559 ? -39.55300 87.82100 -27.62000 1.000 84.52000 572 CYS A O 1
ATOM 4179 N N . GLY A 1 560 ? -40.97500 86.55600 -28.82500 1.000 72.13000 573 GLY A N 1
ATOM 4180 C CA . GLY A 1 560 ? -42.07900 87.46300 -28.63400 1.000 60.74000 573 GLY A CA 1
ATOM 4181 C C . GLY A 1 560 ? -42.58800 87.49800 -27.21700 1.000 62.26000 573 GLY A C 1
ATOM 4182 O O . GLY A 1 560 ? -43.34800 88.40200 -26.85100 1.000 68.06000 573 GLY A O 1
ATOM 4183 N N . SER A 1 561 ? -42.22900 86.52000 -26.42200 1.000 62.43000 574 SER A N 1
ATOM 4184 C CA . SER A 1 561 ? -42.58200 86.51500 -25.02300 1.000 57.87000 574 SER A CA 1
ATOM 4185 C C . SER A 1 561 ? -41.41600 87.02500 -24.17600 1.000 65.13000 574 SER A C 1
ATOM 4186 O O . SER A 1 561 ? -40.23700 86.78100 -24.48100 1.000 79.88000 574 SER A O 1
ATOM 4189 N N . SER A 1 562 ? -41.75800 87.78000 -23.15100 1.000 64.29000 575 SER A N 1
ATOM 4190 C CA . SER A 1 562 ? -40.88400 88.02900 -22.02600 1.000 62.11000 575 SER A CA 1
ATOM 4191 C C . SER A 1 562 ? -41.30600 87.01600 -20.99600 1.000 84.30000 575 SER A C 1
ATOM 4192 O O . SER A 1 562 ? -42.05300 86.08400 -21.31300 1.000 108.51000 575 SER A O 1
ATOM 4195 N N . SER A 1 563 ? -40.85600 87.15900 -19.75700 1.000 83.18000 576 SER A N 1
ATOM 4196 C CA . SER A 1 563 ? -41.29900 86.21000 -18.71800 1.000 94.63000 576 SER A CA 1
ATOM 4197 C C . SER A 1 563 ? -41.07600 84.73700 -19.10000 1.000 74.58000 576 SER A C 1
ATOM 4198 O O . SER A 1 563 ? -41.95100 83.90800 -18.87400 1.000 57.33000 576 SER A O 1
ATOM 4201 N N . TYR A 1 564 ? -39.97800 84.39700 -19.77500 1.000 68.10000 577 TYR A N 1
ATOM 4202 C CA . TYR A 1 564 ? -39.54900 83.00300 -19.80700 1.000 55.67000 577 TYR A CA 1
ATOM 4203 C C . TYR A 1 564 ? -38.98300 82.58400 -18.44500 1.000 63.15000 577 TYR A C 1
ATOM 4204 O O . TYR A 1 564 ? -38.34900 83.36700 -17.73800 1.000 73.63000 577 TYR A O 1
ATOM 4213 N N . LEU A 1 565 ? -39.18200 81.32000 -18.09000 1.000 65.80000 578 LEU A N 1
ATOM 4214 C CA . LEU A 1 565 ? -38.43500 80.74200 -16.97600 1.000 58.95000 578 LEU A CA 1
ATOM 4215 C C . LEU A 1 565 ? -37.36600 79.76000 -17.42200 1.000 57.29000 578 LEU A C 1
ATOM 4216 O O . LEU A 1 565 ? -36.26800 79.74100 -16.85500 1.000 59.52000 578 LEU A O 1
ATOM 4221 N N . SER A 1 566 ? -37.66700 78.93900 -18.42400 1.000 51.07000 579 SER A N 1
ATOM 4222 C CA . SER A 1 566 ? -36.69100 78.04400 -19.00500 1.000 54.71000 579 SER A CA 1
ATOM 4223 C C . SER A 1 566 ? -36.94400 77.94600 -20.49500 1.000 62.36000 579 SER A C 1
ATOM 4224 O O . SER A 1 566 ? -38.08400 77.73800 -20.92600 1.000 61.64000 579 SER A O 1
ATOM 4227 N N . PHE A 1 567 ? -35.86200 78.01700 -21.26600 1.000 63.90000 580 PHE A N 1
ATOM 4228 C CA . PHE A 1 567 ? -35.89200 78.09500 -22.72500 1.000 57.99000 580 PHE A CA 1
ATOM 4229 C C . PHE A 1 567 ? -34.86300 77.07700 -23.24200 1.000 64.30000 580 PHE A C 1
ATOM 4230 O O . PHE A 1 567 ? -33.66100 77.25000 -23.01600 1.000 69.27000 580 PHE A O 1
ATOM 4238 N N . ASP A 1 568 ? -35.34400 75.96600 -23.82800 1.000 58.10000 581 ASP A N 1
ATOM 4239 C CA . ASP A 1 568 ? -34.51500 74.83800 -24.27400 1.000 58.15000 581 ASP A CA 1
ATOM 4240 C C . ASP A 1 568 ? -34.80900 74.48700 -25.72800 1.000 58.51000 581 ASP A C 1
ATOM 4241 O O . ASP A 1 568 ? -35.96300 74.21500 -26.07200 1.000 63.72000 581 ASP A O 1
ATOM 4246 N N . VAL A 1 569 ? -33.77200 74.48200 -26.57500 1.000 51.54000 582 VAL A N 1
ATOM 4247 C CA . VAL A 1 569 ? -33.88900 74.08200 -27.98000 1.000 55.49000 582 VAL A CA 1
ATOM 4248 C C . VAL A 1 569 ? -32.69200 73.22100 -28.34900 1.000 64.69000 582 VAL A C 1
ATOM 4249 O O . VAL A 1 569 ? -32.31000 73.12800 -29.52900 1.000 66.42000 582 VAL A O 1
ATOM 4253 N N . THR A 1 570 ? -32.08000 72.61600 -27.33500 1.000 55.76000 583 THR A N 1
ATOM 4254 C CA . THR A 1 570 ? -30.83900 71.90300 -27.54300 1.000 53.20000 583 THR A CA 1
ATOM 4255 C C . THR A 1 570 ? -30.99300 70.90700 -28.67900 1.000 66.29000 583 THR A C 1
ATOM 4256 O O . THR A 1 570 ? -32.06300 70.32700 -28.87000 1.000 77.36000 583 THR A O 1
ATOM 4260 N N . ASN A 1 571 ? -29.93200 70.74800 -29.46600 1.000 72.77000 584 ASN A N 1
ATOM 4261 C CA . ASN A 1 571 ? -29.87100 69.71300 -30.48400 1.000 75.21000 584 ASN A CA 1
ATOM 4262 C C . ASN A 1 571 ? -30.97400 69.88600 -31.53500 1.000 72.39000 584 ASN A C 1
ATOM 4263 O O . ASN A 1 571 ? -31.89500 69.06200 -31.67500 1.000 75.46000 584 ASN A O 1
ATOM 4268 N N . ASN A 1 572 ? -30.82700 70.96100 -32.30500 1.000 63.59000 585 ASN A N 1
ATOM 4269 C CA . ASN A 1 572 ? -31.68300 71.21500 -33.45900 1.000 64.11000 585 ASN A CA 1
ATOM 4270 C C . ASN A 1 572 ? -30.80500 71.80600 -34.56500 1.000 76.36000 585 ASN A C 1
ATOM 4271 O O . ASN A 1 572 ? -29.57100 71.73500 -34.51300 1.000 85.45000 585 ASN A O 1
ATOM 4276 N N . GLY A 1 573 ? -31.44000 72.38700 -35.57800 1.000 72.80000 586 GLY A N 1
ATOM 4277 C CA . GLY A 1 573 ? -30.72600 72.95300 -36.70700 1.000 74.86000 586 GLY A CA 1
ATOM 4278 C C . GLY A 1 573 ? -31.05800 74.41800 -36.89100 1.000 73.95000 586 GLY A C 1
ATOM 4279 O O . GLY A 1 573 ? -31.24000 74.89100 -38.01600 1.000 70.16000 586 GLY A O 1
ATOM 4280 N N . PHE A 1 574 ? -31.22900 75.11500 -35.77300 1.000 76.75000 587 PHE A N 1
ATOM 4281 C CA . PHE A 1 574 ? -31.53200 76.53800 -35.79400 1.000 78.23000 587 PHE A CA 1
ATOM 4282 C C . PHE A 1 574 ? -30.33600 77.37900 -36.21100 1.000 82.63000 587 PHE A C 1
ATOM 4283 O O . PHE A 1 574 ? -29.22500 77.18500 -35.71700 1.000 89.13000 587 PHE A O 1
ATOM 4291 N N . GLU A 1 575 ? -30.58400 78.35500 -37.08400 1.000 82.83000 588 GLU A N 1
ATOM 4292 C CA . GLU A 1 575 ? -29.55200 79.12600 -37.75900 1.000 90.46000 588 GLU A CA 1
ATOM 4293 C C . GLU A 1 575 ? -29.68800 80.62300 -37.45100 1.000 87.35000 588 GLU A C 1
ATOM 4294 O O . GLU A 1 575 ? -30.61100 81.06800 -36.76400 1.000 79.87000 588 GLU A O 1
ATOM 4300 N N . ASP A 1 576 ? -28.72500 81.39500 -37.96400 1.000 87.97000 589 ASP A N 1
ATOM 4301 C CA . ASP A 1 576 ? -28.57400 82.83900 -37.76100 1.000 83.55000 589 ASP A CA 1
ATOM 4302 C C . ASP A 1 576 ? -28.24900 83.20800 -36.31700 1.000 74.96000 589 ASP A C 1
ATOM 4303 O O . ASP A 1 576 ? -27.78200 82.35200 -35.55900 1.000 64.19000 589 ASP A O 1
ATOM 4308 N N . GLU A 1 577 ? -28.47400 84.48400 -35.95200 1.000 80.11000 590 GLU A N 1
ATOM 4309 C CA . GLU A 1 577 ? -28.02600 85.05900 -34.67800 1.000 82.78000 590 GLU A CA 1
ATOM 4310 C C . GLU A 1 577 ? -28.97700 84.76400 -33.52200 1.000 76.35000 590 GLU A C 1
ATOM 4311 O O . GLU A 1 577 ? -30.16500 84.52900 -33.72200 1.000 81.96000 590 GLU A O 1
ATOM 4317 N N . ILE A 1 578 ? -28.42400 84.72800 -32.31000 1.000 72.80000 591 ILE A N 1
ATOM 4318 C CA . ILE A 1 578 ? -29.24200 84.55700 -31.09500 1.000 67.14000 591 ILE A CA 1
ATOM 4319 C C . ILE A 1 578 ? -29.98400 85.85800 -30.81200 1.000 71.30000 591 ILE A C 1
ATOM 4320 O O . ILE A 1 578 ? -29.33700 86.90000 -30.64300 1.000 86.38000 591 ILE A O 1
ATOM 4325 N N . PRO A 1 579 ? -31.30100 85.83900 -30.64400 1.000 69.94000 592 PRO A N 1
ATOM 4326 C CA . PRO A 1 579 ? -32.04300 87.09200 -30.48100 1.000 65.19000 592 PRO A CA 1
ATOM 4327 C C . PRO A 1 579 ? -31.70500 87.80800 -29.18400 1.000 69.86000 592 PRO A C 1
ATOM 4328 O O . PRO A 1 579 ? -31.84600 87.23700 -28.09400 1.000 58.87000 592 PRO A O 1
ATOM 4332 N N . LEU A 1 580 ? -31.37800 89.11500 -29.30900 1.000 71.75000 593 LEU A N 1
ATOM 4333 C CA . LEU A 1 580 ? -31.13800 89.92400 -28.12000 1.000 58.99000 593 LEU A CA 1
ATOM 4334 C C . LEU A 1 580 ? -32.37200 90.01900 -27.25900 1.000 59.69000 593 LEU A C 1
ATOM 4335 O O . LEU A 1 580 ? -32.25100 90.15700 -26.03800 1.000 59.08000 593 LEU A O 1
ATOM 4340 N N . GLU A 1 581 ? -33.54400 89.79800 -27.85400 1.000 68.06000 594 GLU A N 1
ATOM 4341 C CA . GLU A 1 581 ? -34.80300 89.80100 -27.12800 1.000 65.48000 594 GLU A CA 1
ATOM 4342 C C . GLU A 1 581 ? -34.89600 88.73200 -26.04200 1.000 66.14000 594 GLU A C 1
ATOM 4343 O O . GLU A 1 581 ? -35.79200 88.82900 -25.19700 1.000 69.58000 594 GLU A O 1
ATOM 4349 N N . LEU A 1 582 ? -33.99500 87.74200 -25.99700 1.000 67.23000 595 LEU A N 1
ATOM 4350 C CA . LEU A 1 582 ? -34.05500 86.81000 -24.87400 1.000 62.73000 595 LEU A CA 1
ATOM 4351 C C . LEU A 1 582 ? -33.81800 87.53600 -23.56500 1.000 74.70000 595 LEU A C 1
ATOM 4352 O O . LEU A 1 582 ? -34.33000 87.12200 -22.51600 1.000 76.84000 595 LEU A O 1
ATOM 4357 N N . GLY A 1 583 ? -33.11700 88.67200 -23.62700 1.000 76.41000 596 GLY A N 1
ATOM 4358 C CA . GLY A 1 583 ? -32.90500 89.46600 -22.44200 1.000 75.67000 596 GLY A CA 1
ATOM 4359 C C . GLY A 1 583 ? -34.20200 89.95000 -21.81500 1.000 72.23000 596 GLY A C 1
ATOM 4360 O O . GLY A 1 583 ? -34.20300 90.36100 -20.64900 1.000 76.06000 596 GLY A O 1
ATOM 4361 N N . ASN A 1 584 ? -35.30700 89.89500 -22.56000 1.000 64.55000 597 ASN A N 1
ATOM 4362 C CA . ASN A 1 584 ? -36.55100 90.42600 -22.03700 1.000 64.33000 597 ASN A CA 1
ATOM 4363 C C . ASN A 1 584 ? -37.10500 89.60900 -20.86800 1.000 63.88000 597 ASN A C 1
ATOM 4364 O O . ASN A 1 584 ? -37.92300 90.11500 -20.10600 1.000 75.37000 597 ASN A O 1
ATOM 4369 N N . SER A 1 585 ? -36.62100 88.38700 -20.68900 1.000 72.73000 598 SER A N 1
ATOM 4370 C CA . SER A 1 585 ? -37.15800 87.49300 -19.66900 1.000 74.72000 598 SER A CA 1
ATOM 4371 C C . SER A 1 585 ? -36.23200 87.58100 -18.45200 1.000 76.13000 598 SER A C 1
ATOM 4372 O O . SER A 1 585 ? -35.28300 86.82800 -18.31000 1.000 77.06000 598 SER A O 1
ATOM 4375 N N . GLN A 1 586 ? -36.47600 88.60000 -17.58800 1.000 73.41000 599 GLN A N 1
ATOM 4376 C CA . GLN A 1 586 ? -35.63800 88.78100 -16.40100 1.000 79.77000 599 GLN A CA 1
ATOM 4377 C C . GLN A 1 586 ? -35.57300 87.51600 -15.55600 1.000 80.18000 599 GLN A C 1
ATOM 4378 O O . GLN A 1 586 ? -34.56900 87.26900 -14.88300 1.000 82.65000 599 GLN A O 1
ATOM 4384 N N . ASN A 1 587 ? -36.61800 86.69600 -15.59700 1.000 76.96000 600 ASN A N 1
ATOM 4385 C CA . ASN A 1 587 ? -36.73400 85.54700 -14.71700 1.000 76.42000 600 ASN A CA 1
ATOM 4386 C C . ASN A 1 587 ? -36.33700 84.22600 -15.37000 1.000 76.08000 600 ASN A C 1
ATOM 4387 O O . ASN A 1 587 ? -36.76900 83.16500 -14.91100 1.000 75.36000 600 ASN A O 1
ATOM 4392 N N . LEU A 1 588 ? -35.59000 84.28200 -16.46600 1.000 73.62000 601 LEU A N 1
ATOM 4393 C CA . LEU A 1 588 ? -35.12600 83.09200 -17.17000 1.000 62.60000 601 LEU A CA 1
ATOM 4394 C C . LEU A 1 588 ? -34.02600 82.39300 -16.35800 1.000 74.77000 601 LEU A C 1
ATOM 4395 O O . LEU A 1 588 ? -32.91400 82.91200 -16.20300 1.000 73.10000 601 LEU A O 1
ATOM 4400 N N . ASP A 1 589 ? -34.36300 81.22000 -15.81000 1.000 77.61000 602 ASP A N 1
ATOM 4401 C CA . ASP A 1 589 ? -33.44600 80.46000 -14.96500 1.000 81.57000 602 ASP A CA 1
ATOM 4402 C C . ASP A 1 589 ? -32.46600 79.65500 -15.80600 1.000 79.27000 602 ASP A C 1
ATOM 4403 O O . ASP A 1 589 ? -31.27700 79.60800 -15.48400 1.000 74.91000 602 ASP A O 1
ATOM 4408 N N . ARG A 1 590 ? -32.93700 79.06300 -16.91300 1.000 69.82000 603 ARG A N 1
ATOM 4409 C CA . ARG A 1 590 ? -32.13700 78.10500 -17.67000 1.000 60.90000 603 ARG A CA 1
ATOM 4410 C C . ARG A 1 590 ? -32.26900 78.36500 -19.15700 1.000 50.91000 603 ARG A C 1
ATOM 4411 O O . ARG A 1 590 ? -33.35700 78.23800 -19.73200 1.000 49.41000 603 ARG A O 1
ATOM 4419 N N . LEU A 1 591 ? -31.14200 78.65200 -19.79200 1.000 41.66000 604 LEU A N 1
ATOM 4420 C CA . LEU A 1 591 ? -31.11400 78.92800 -21.22100 1.000 44.22000 604 LEU A CA 1
ATOM 4421 C C . LEU A 1 591 ? -30.23600 77.88300 -21.88500 1.000 60.26000 604 LEU A C 1
ATOM 4422 O O . LEU A 1 591 ? -29.05400 77.76000 -21.54700 1.000 70.83000 604 LEU A O 1
ATOM 4427 N N . ARG A 1 592 ? -30.82300 77.09100 -22.78100 1.000 65.98000 605 ARG A N 1
ATOM 4428 C CA . ARG A 1 592 ? -30.08700 76.04100 -23.48100 1.000 64.08000 605 ARG A CA 1
ATOM 4429 C C . ARG A 1 592 ? -30.26600 76.21400 -24.97700 1.000 61.98000 605 ARG A C 1
ATOM 4430 O O . ARG A 1 592 ? -31.35000 75.94000 -25.50500 1.000 51.16000 605 ARG A O 1
ATOM 4438 N N . LEU A 1 593 ? -29.18700 76.60000 -25.67400 1.000 63.83000 606 LEU A N 1
ATOM 4439 C CA . LEU A 1 593 ? -29.23500 76.65400 -27.12800 1.000 61.79000 606 LEU A CA 1
ATOM 4440 C C . LEU A 1 593 ? -28.21500 75.71100 -27.76400 1.000 65.53000 606 LEU A C 1
ATOM 4441 O O . LEU A 1 593 ? -27.98600 75.78100 -28.98000 1.000 63.12000 606 LEU A O 1
ATOM 4446 N N . GLY A 1 594 ? -27.69900 74.75100 -26.98500 1.000 71.19000 607 GLY A N 1
ATOM 4447 C CA . GLY A 1 594 ? -26.63100 73.88300 -27.46000 1.000 76.05000 607 GLY A CA 1
ATOM 4448 C C . GLY A 1 594 ? -26.99100 73.09900 -28.71000 1.000 74.25000 607 GLY A C 1
ATOM 4449 O O . GLY A 1 594 ? -28.15200 72.91100 -29.06200 1.000 77.50000 607 GLY A O 1
ATOM 4450 N N . LYS A 1 595 ? -25.94300 72.67400 -29.41500 1.000 66.51000 608 LYS A N 1
ATOM 4451 C CA . LYS A 1 595 ? -26.03800 71.78700 -30.57800 1.000 71.22000 608 LYS A CA 1
ATOM 4452 C C . LYS A 1 595 ? -27.02300 72.32900 -31.61400 1.000 65.96000 608 LYS A C 1
ATOM 4453 O O . LYS A 1 595 ? -28.04500 71.72600 -31.93100 1.000 69.68000 608 LYS A O 1
ATOM 4459 N N . ASN A 1 596 ? -26.70300 73.51100 -32.12000 1.000 69.42000 609 ASN A N 1
ATOM 4460 C CA . ASN A 1 596 ? -27.45400 74.12800 -33.20000 1.000 67.82000 609 ASN A CA 1
ATOM 4461 C C . ASN A 1 596 ? -26.43400 74.74600 -34.14900 1.000 80.76000 609 ASN A C 1
ATOM 4462 O O . ASN A 1 596 ? -25.23100 74.46800 -34.08300 1.000 85.98000 609 ASN A O 1
ATOM 4467 N N . GLN A 1 597 ? -26.90900 75.61300 -35.02700 1.000 82.89000 610 GLN A N 1
ATOM 4468 C CA . GLN A 1 597 ? -26.07600 76.27600 -36.01200 1.000 77.96000 610 GLN A CA 1
ATOM 4469 C C . GLN A 1 597 ? -26.24000 77.79500 -35.89000 1.000 71.43000 610 GLN A C 1
ATOM 4470 O O . GLN A 1 597 ? -26.28200 78.51900 -36.89200 1.000 69.94000 610 GLN A O 1
ATOM 4476 N N . LEU A 1 598 ? -26.31200 78.29200 -34.64500 1.000 70.41000 611 LEU A N 1
ATOM 4477 C CA . LEU A 1 598 ? -26.44800 79.72300 -34.37800 1.000 73.63000 611 LEU A CA 1
ATOM 4478 C C . LEU A 1 598 ? -25.11900 80.40800 -34.58400 1.000 74.30000 611 LEU A C 1
ATOM 4479 O O . LEU A 1 598 ? -24.07400 79.78800 -34.44600 1.000 73.86000 611 LEU A O 1
ATOM 4484 N N . THR A 1 599 ? -25.17400 81.70300 -34.91800 1.000 79.79000 612 THR A N 1
ATOM 4485 C CA . THR A 1 599 ? -24.02600 82.49800 -35.35700 1.000 84.49000 612 THR A CA 1
ATOM 4486 C C . THR A 1 599 ? -24.00600 83.80900 -34.57700 1.000 83.20000 612 THR A C 1
ATOM 4487 O O . THR A 1 599 ? -24.91300 84.09100 -33.78500 1.000 88.77000 612 THR A O 1
ATOM 4491 N N . GLY A 1 600 ? -22.94600 84.60800 -34.78400 1.000 79.91000 613 GLY A N 1
ATOM 4492 C CA . GLY A 1 600 ? -22.85500 85.92600 -34.17200 1.000 82.67000 613 GLY A CA 1
ATOM 4493 C C . GLY A 1 600 ? -22.32900 85.85000 -32.75200 1.000 82.27000 613 GLY A C 1
ATOM 4494 O O . GLY A 1 600 ? -21.92400 84.78200 -32.28300 1.000 82.45000 613 GLY A O 1
ATOM 4495 N N . LYS A 1 601 ? -22.35000 86.98600 -32.05000 1.000 86.66000 614 LYS A N 1
ATOM 4496 C CA . LYS A 1 601 ? -21.79300 86.96000 -30.70200 1.000 98.77000 614 LYS A CA 1
ATOM 4497 C C . LYS A 1 601 ? -22.85100 86.54600 -29.67300 1.000 90.66000 614 LYS A C 1
ATOM 4498 O O . LYS A 1 601 ? -24.04600 86.47000 -29.95800 1.000 79.81000 614 LYS A O 1
ATOM 4504 N N . ILE A 1 602 ? -22.37100 86.18900 -28.48800 1.000 84.31000 615 ILE A N 1
ATOM 4505 C CA . ILE A 1 602 ? -23.28100 86.01400 -27.36100 1.000 72.49000 615 ILE A CA 1
ATOM 4506 C C . ILE A 1 602 ? -23.94700 87.35000 -27.08700 1.000 75.55000 615 ILE A C 1
ATOM 4507 O O . ILE A 1 602 ? -23.26000 88.38700 -27.10700 1.000 83.26000 615 ILE A O 1
ATOM 4512 N N . PRO A 1 603 ? -25.26100 87.40800 -26.86900 1.000 80.47000 616 PRO A N 1
ATOM 4513 C CA . PRO A 1 603 ? -25.92800 88.71300 -26.69800 1.000 85.96000 616 PRO A CA 1
ATOM 4514 C C . PRO A 1 603 ? -25.66900 89.33200 -25.32600 1.000 80.04000 616 PRO A C 1
ATOM 4515 O O . PRO A 1 603 ? -25.82700 88.66900 -24.29500 1.000 73.33000 616 PRO A O 1
ATOM 4519 N N . TRP A 1 604 ? -25.33100 90.63500 -25.31400 1.000 74.58000 617 TRP A N 1
ATOM 4520 C CA . TRP A 1 604 ? -25.03600 91.29300 -24.04600 1.000 70.02000 617 TRP A CA 1
ATOM 4521 C C . TRP A 1 604 ? -26.24500 91.33300 -23.13000 1.000 77.63000 617 TRP A C 1
ATOM 4522 O O . TRP A 1 604 ? -26.11300 91.24000 -21.90400 1.000 73.04000 617 TRP A O 1
ATOM 4533 N N . THR A 1 605 ? -27.43200 91.35900 -23.71000 1.000 91.44000 618 THR A N 1
ATOM 4534 C CA . THR A 1 605 ? -28.64400 91.57400 -22.94700 1.000 85.60000 618 THR A CA 1
ATOM 4535 C C . THR A 1 605 ? -28.95100 90.44700 -21.97400 1.000 77.28000 618 THR A C 1
ATOM 4536 O O . THR A 1 605 ? -29.87000 90.59800 -21.17300 1.000 82.41000 618 THR A O 1
ATOM 4540 N N . LEU A 1 606 ? -28.21400 89.33900 -22.00700 1.000 72.90000 619 LEU A N 1
ATOM 4541 C CA . LEU A 1 606 ? -28.40600 88.33900 -20.96500 1.000 66.60000 619 LEU A CA 1
ATOM 4542 C C . LEU A 1 606 ? -28.08200 88.91100 -19.58600 1.000 67.19000 619 LEU A C 1
ATOM 4543 O O . LEU A 1 606 ? -28.51700 88.33700 -18.57800 1.000 57.91000 619 LEU A O 1
ATOM 4548 N N . GLY A 1 607 ? -27.33400 90.03000 -19.53000 1.000 59.30000 620 GLY A N 1
ATOM 4549 C CA . GLY A 1 607 ? -27.07700 90.71100 -18.27600 1.000 65.28000 620 GLY A CA 1
ATOM 4550 C C . GLY A 1 607 ? -28.33500 91.20600 -17.60200 1.000 66.51000 620 GLY A C 1
ATOM 4551 O O . GLY A 1 607 ? -28.35600 91.38000 -16.37800 1.000 64.60000 620 GLY A O 1
ATOM 4552 N N . LYS A 1 608 ? -29.39200 91.43600 -18.38100 1.000 72.12000 621 LYS A N 1
ATOM 4553 C CA . LYS A 1 608 ? -30.69100 91.76000 -17.81200 1.000 74.58000 621 LYS A CA 1
ATOM 4554 C C . LYS A 1 608 ? -31.29500 90.59600 -17.03700 1.000 69.91000 621 LYS A C 1
ATOM 4555 O O . LYS A 1 608 ? -32.15700 90.81800 -16.18300 1.000 75.92000 621 LYS A O 1
ATOM 4561 N N . ILE A 1 609 ? -30.83600 89.37500 -17.28600 1.000 67.98000 622 ILE A N 1
ATOM 4562 C CA . ILE A 1 609 ? -31.45400 88.16400 -16.70100 1.000 69.25000 622 ILE A CA 1
ATOM 4563 C C . ILE A 1 609 ? -30.80500 87.95100 -15.33600 1.000 79.66000 622 ILE A C 1
ATOM 4564 O O . ILE A 1 609 ? -29.80600 87.24600 -15.18000 1.000 82.82000 622 ILE A O 1
ATOM 4569 N N . ARG A 1 610 ? -31.34700 88.64000 -14.32700 1.000 91.21000 623 ARG A N 1
ATOM 4570 C CA . ARG A 1 610 ? -30.79900 88.52100 -12.97800 1.000 95.71000 623 ARG A CA 1
ATOM 4571 C C . ARG A 1 610 ? -30.85000 87.08700 -12.47900 1.000 86.67000 623 ARG A C 1
ATOM 4572 O O . ARG A 1 610 ? -30.03100 86.69200 -11.64400 1.000 94.39000 623 ARG A O 1
ATOM 4580 N N . GLU A 1 611 ? -31.82600 86.31900 -12.94700 1.000 75.71000 624 GLU A N 1
ATOM 4581 C CA . GLU A 1 611 ? -32.12700 84.98000 -12.44700 1.000 73.51000 624 GLU A CA 1
ATOM 4582 C C . GLU A 1 611 ? -31.45800 83.84100 -13.22900 1.000 69.59000 624 GLU A C 1
ATOM 4583 O O . GLU A 1 611 ? -31.59700 82.67500 -12.83700 1.000 61.19000 624 GLU A O 1
ATOM 4589 N N . LEU A 1 612 ? -30.68500 84.15900 -14.26800 1.000 74.74000 625 LEU A N 1
ATOM 4590 C CA . LEU A 1 612 ? -29.96000 83.16100 -15.04600 1.000 59.44000 625 LEU A CA 1
ATOM 4591 C C . LEU A 1 612 ? -28.99100 82.38500 -14.16800 1.000 57.68000 625 LEU A C 1
ATOM 4592 O O . LEU A 1 612 ? -28.18300 82.98500 -13.46000 1.000 65.07000 625 LEU A O 1
ATOM 4597 N N . SER A 1 613 ? -29.11100 81.05000 -14.17900 1.000 61.86000 626 SER A N 1
ATOM 4598 C CA . SER A 1 613 ? -28.24900 80.14300 -13.42600 1.000 69.45000 626 SER A CA 1
ATOM 4599 C C . SER A 1 613 ? -27.50500 79.12500 -14.28100 1.000 71.15000 626 SER A C 1
ATOM 4600 O O . SER A 1 613 ? -26.40600 78.71300 -13.91800 1.000 70.18000 626 SER A O 1
ATOM 4603 N N . LEU A 1 614 ? -28.10300 78.68000 -15.38200 1.000 69.58000 627 LEU A N 1
ATOM 4604 C CA . LEU A 1 614 ? -27.46600 77.71500 -16.26700 1.000 70.18000 627 LEU A CA 1
ATOM 4605 C C . LEU A 1 614 ? -27.53600 78.20300 -17.70900 1.000 71.25000 627 LEU A C 1
ATOM 4606 O O . LEU A 1 614 ? -28.62900 78.26500 -18.29800 1.000 64.71000 627 LEU A O 1
ATOM 4611 N N . LEU A 1 615 ? -26.36400 78.42700 -18.30600 1.000 68.85000 628 LEU A N 1
ATOM 4612 C CA . LEU A 1 615 ? -26.22500 78.92600 -19.67200 1.000 62.87000 628 LEU A CA 1
ATOM 4613 C C . LEU A 1 615 ? -25.47800 77.88300 -20.49200 1.000 71.64000 628 LEU A C 1
ATOM 4614 O O . LEU A 1 615 ? -24.40200 77.43700 -20.09100 1.000 77.52000 628 LEU A O 1
ATOM 4619 N N . ASP A 1 616 ? -26.06400 77.47500 -21.61700 1.000 72.72000 629 ASP A N 1
ATOM 4620 C CA . ASP A 1 616 ? -25.48100 76.46100 -22.49400 1.000 77.51000 629 ASP A CA 1
ATOM 4621 C C . ASP A 1 616 ? -25.63100 76.92200 -23.94400 1.000 79.88000 629 ASP A C 1
ATOM 4622 O O . ASP A 1 616 ? -26.75100 76.98500 -24.47600 1.000 76.67000 629 ASP A O 1
ATOM 4627 N N . MET A 1 617 ? -24.50800 77.24100 -24.59800 1.000 71.01000 630 MET A N 1
ATOM 4628 C CA . MET A 1 617 ? -24.53900 77.56200 -26.01900 1.000 68.42000 630 MET A CA 1
ATOM 4629 C C . MET A 1 617 ? -23.52600 76.73100 -26.79600 1.000 74.03000 630 MET A C 1
ATOM 4630 O O . MET A 1 617 ? -23.05400 77.13200 -27.86400 1.000 82.63000 630 MET A O 1
ATOM 4635 N N . SER A 1 618 ? -23.23700 75.54000 -26.29400 1.000 70.47000 631 SER A N 1
ATOM 4636 C CA . SER A 1 618 ? -22.21500 74.70600 -26.89200 1.000 67.25000 631 SER A CA 1
ATOM 4637 C C . SER A 1 618 ? -22.58500 74.25000 -28.31200 1.000 82.33000 631 SER A C 1
ATOM 4638 O O . SER A 1 618 ? -23.75600 74.10500 -28.67100 1.000 79.38000 631 SER A O 1
ATOM 4641 N N . SER A 1 619 ? -21.56000 74.00700 -29.12500 1.000 51.54000 632 SER A N 1
ATOM 4642 C CA . SER A 1 619 ? -21.72300 73.31900 -30.40500 1.000 64.41000 632 SER A CA 1
ATOM 4643 C C . SER A 1 619 ? -22.55300 74.10900 -31.40900 1.000 68.01000 632 SER A C 1
ATOM 4644 O O . SER A 1 619 ? -23.35000 73.55000 -32.16500 1.000 67.58000 632 SER A O 1
ATOM 4647 N N . ASN A 1 620 ? -22.36300 75.43100 -31.38600 1.000 73.90000 633 ASN A N 1
ATOM 4648 C CA . ASN A 1 620 ? -22.87300 76.36400 -32.36900 1.000 88.35000 633 ASN A CA 1
ATOM 4649 C C . ASN A 1 620 ? -21.67100 76.94000 -33.14300 1.000 89.42000 633 ASN A C 1
ATOM 4650 O O . ASN A 1 620 ? -20.57300 76.37000 -33.13500 1.000 89.11000 633 ASN A O 1
ATOM 4655 N N . ALA A 1 621 ? -21.87300 78.07600 -33.78900 1.000 87.94000 634 ALA A N 1
ATOM 4656 C CA . ALA A 1 621 ? -20.82100 78.77800 -34.50700 1.000 72.87000 634 ALA A CA 1
ATOM 4657 C C . ALA A 1 621 ? -20.74400 80.23200 -34.01900 1.000 68.70000 634 ALA A C 1
ATOM 4658 O O . ALA A 1 621 ? -20.55000 81.16700 -34.80600 1.000 71.54000 634 ALA A O 1
ATOM 4660 N N . LEU A 1 622 ? -20.93400 80.43400 -32.70600 1.000 58.48000 635 LEU A N 1
ATOM 4661 C CA . LEU A 1 622 ? -20.81100 81.76200 -32.12100 1.000 63.59000 635 LEU A CA 1
ATOM 4662 C C . LEU A 1 622 ? -19.37800 82.25400 -32.21900 1.000 79.09000 635 LEU A C 1
ATOM 4663 O O . LEU A 1 622 ? -18.42600 81.49400 -32.01500 1.000 81.46000 635 LEU A O 1
ATOM 4668 N N . THR A 1 623 ? -19.23700 83.55300 -32.45700 1.000 79.63000 636 THR A N 1
ATOM 4669 C CA . THR A 1 623 ? -17.96500 84.24100 -32.62100 1.000 74.73000 636 THR A CA 1
ATOM 4670 C C . THR A 1 623 ? -17.87800 85.39100 -31.62100 1.000 79.72000 636 THR A C 1
ATOM 4671 O O . THR A 1 623 ? -18.82900 85.69100 -30.89000 1.000 77.26000 636 THR A O 1
ATOM 4675 N N . GLY A 1 624 ? -16.73000 86.06000 -31.61700 1.000 80.38000 637 GLY A N 1
ATOM 4676 C CA . GLY A 1 624 ? -16.52400 87.15100 -30.68700 1.000 79.26000 637 GLY A CA 1
ATOM 4677 C C . GLY A 1 624 ? -16.08500 86.66600 -29.31500 1.000 71.52000 637 GLY A C 1
ATOM 4678 O O . GLY A 1 624 ? -15.40500 85.65300 -29.18700 1.000 81.36000 637 GLY A O 1
ATOM 4679 N N . THR A 1 625 ? -16.51200 87.38600 -28.27900 1.000 66.46000 638 THR A N 1
ATOM 4680 C CA . THR A 1 625 ? -16.07200 87.13000 -26.91800 1.000 71.57000 638 THR A CA 1
ATOM 4681 C C . THR A 1 625 ? -17.26500 87.00900 -25.98200 1.000 73.89000 638 THR A C 1
ATOM 4682 O O . THR A 1 625 ? -18.42900 87.05300 -26.40500 1.000 75.02000 638 THR A O 1
ATOM 4686 N N . ILE A 1 626 ? -16.96400 86.76300 -24.70600 1.000 78.18000 639 ILE A N 1
ATOM 4687 C CA . ILE A 1 626 ? -17.99900 86.66500 -23.67500 1.000 87.91000 639 ILE A CA 1
ATOM 4688 C C . ILE A 1 626 ? -18.32800 88.06600 -23.18900 1.000 86.27000 639 ILE A C 1
ATOM 4689 O O . ILE A 1 626 ? -17.43800 88.74000 -22.65000 1.000 87.33000 639 ILE A O 1
ATOM 4694 N N . PRO A 1 627 ? -19.57800 88.51500 -23.32400 1.000 80.90000 640 PRO A N 1
ATOM 4695 C CA . PRO A 1 627 ? -19.91100 89.90700 -22.99600 1.000 74.10000 640 PRO A CA 1
ATOM 4696 C C . PRO A 1 627 ? -19.69200 90.23200 -21.53100 1.000 72.92000 640 PRO A C 1
ATOM 4697 O O . PRO A 1 627 ? -20.00400 89.44900 -20.64100 1.000 75.59000 640 PRO A O 1
ATOM 4701 N N . LEU A 1 628 ? -19.15300 91.42100 -21.29800 1.000 83.43000 641 LEU A N 1
ATOM 4702 C CA . LEU A 1 628 ? -18.88100 91.85800 -19.94100 1.000 81.54000 641 LEU A CA 1
ATOM 4703 C C . LEU A 1 628 ? -20.14000 91.81400 -19.10000 1.000 83.34000 641 LEU A C 1
ATOM 4704 O O . LEU A 1 628 ? -20.10700 91.37200 -17.94800 1.000 86.68000 641 LEU A O 1
ATOM 4709 N N . GLN A 1 629 ? -21.26600 92.22100 -19.69200 1.000 78.59000 642 GLN A N 1
ATOM 4710 C CA . GLN A 1 629 ? -22.54100 92.35600 -19.00500 1.000 76.48000 642 GLN A CA 1
ATOM 4711 C C . GLN A 1 629 ? -23.02800 91.08500 -18.30100 1.000 76.28000 642 GLN A C 1
ATOM 4712 O O . GLN A 1 629 ? -23.86300 91.18200 -17.39800 1.000 70.42000 642 GLN A O 1
ATOM 4718 N N . LEU A 1 630 ? -22.54300 89.90300 -18.689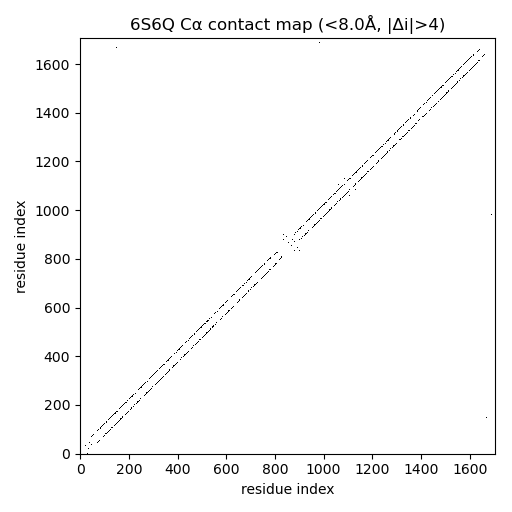00 1.000 70.53000 643 LEU A N 1
ATOM 4719 C CA . LEU A 1 630 ? -22.95500 88.67000 -18.00600 1.000 73.11000 643 LEU A CA 1
ATOM 4720 C C . LEU A 1 630 ? -22.39800 88.57700 -16.59300 1.000 71.29000 643 LEU A C 1
ATOM 4721 O O . LEU A 1 630 ? -22.77200 87.66000 -15.84000 1.000 79.07000 643 LEU A O 1
ATOM 4726 N N . VAL A 1 631 ? -21.47800 89.46800 -16.22300 1.000 58.59000 644 VAL A N 1
ATOM 4727 C CA . VAL A 1 631 ? -21.06100 89.56700 -14.84400 1.000 65.73000 644 VAL A CA 1
ATOM 4728 C C . VAL A 1 631 ? -22.25900 89.93100 -13.97300 1.000 70.57000 644 VAL A C 1
ATOM 4729 O O . VAL A 1 631 ? -22.23700 89.73900 -12.74800 1.000 67.42000 644 VAL A O 1
ATOM 4733 N N . LEU A 1 632 ? -23.33300 90.41800 -14.60100 1.000 71.80000 645 LEU A N 1
ATOM 4734 C CA . LEU A 1 632 ? -24.53000 90.78200 -13.87300 1.000 73.89000 645 LEU A CA 1
ATOM 4735 C C . LEU A 1 632 ? -25.33600 89.58600 -13.44100 1.000 67.07000 645 LEU A C 1
ATOM 4736 O O . LEU A 1 632 ? -26.19300 89.74900 -12.56400 1.000 62.36000 645 LEU A O 1
ATOM 4741 N N . CYS A 1 633 ? -25.08400 88.41800 -14.04800 1.000 67.30000 646 CYS A N 1
ATOM 4742 C CA . CYS A 1 633 ? -25.76700 87.15500 -13.74000 1.000 65.27000 646 CYS A CA 1
ATOM 4743 C C . CYS A 1 633 ? -25.09200 86.40900 -12.58500 1.000 64.12000 646 CYS A C 1
ATOM 4744 O O . CYS A 1 633 ? -24.55500 85.31200 -12.73600 1.000 64.87000 646 CYS A O 1
ATOM 4747 N N . LYS A 1 634 ? -25.14300 87.04200 -11.40900 1.000 58.72000 647 LYS A N 1
ATOM 4748 C CA . LYS A 1 634 ? -24.50500 86.51800 -10.21300 1.000 71.70000 647 LYS A CA 1
ATOM 4749 C C . LYS A 1 634 ? -24.98800 85.13300 -9.81700 1.000 80.40000 647 LYS A C 1
ATOM 4750 O O . LYS A 1 634 ? -24.33100 84.48000 -8.99800 1.000 95.23000 647 LYS A O 1
ATOM 4756 N N . LYS A 1 635 ? -26.12000 84.67100 -10.34300 1.000 67.26000 648 LYS A N 1
ATOM 4757 C CA . LYS A 1 635 ? -26.62200 83.36200 -9.94100 1.000 71.46000 648 LYS A CA 1
ATOM 4758 C C . LYS A 1 635 ? -26.11100 82.20600 -10.81400 1.000 75.19000 648 LYS A C 1
ATOM 4759 O O . LYS A 1 635 ? -26.46500 81.04800 -10.55800 1.000 81.35000 648 LYS A O 1
ATOM 4765 N N . LEU A 1 636 ? -25.29700 82.50500 -11.82700 1.000 65.04000 649 LEU A N 1
ATOM 4766 C CA . LEU A 1 636 ? -24.75400 81.51400 -12.74300 1.000 63.68000 649 LEU A CA 1
ATOM 4767 C C . LEU A 1 636 ? -23.94400 80.43600 -12.00800 1.000 75.49000 649 LEU A C 1
ATOM 4768 O O . LEU A 1 636 ? -22.98900 80.74900 -11.28600 1.000 82.10000 649 LEU A O 1
ATOM 4773 N N . THR A 1 637 ? -24.33800 79.16800 -12.17700 1.000 65.79000 650 THR A N 1
ATOM 4774 C CA . THR A 1 637 ? -23.56600 78.03500 -11.68000 1.000 63.28000 650 THR A CA 1
ATOM 4775 C C . THR A 1 637 ? -22.94100 77.21500 -12.78700 1.000 58.46000 650 THR A C 1
ATOM 4776 O O . THR A 1 637 ? -21.98100 76.48500 -12.53200 1.000 58.21000 650 THR A O 1
ATOM 4780 N N . HIS A 1 638 ? -23.47400 77.31600 -13.99600 1.000 53.17000 651 HIS A N 1
ATOM 4781 C CA . HIS A 1 638 ? -23.06100 76.49400 -15.11400 1.000 55.87000 651 HIS A CA 1
ATOM 4782 C C . HIS A 1 638 ? -22.95200 77.34400 -16.37900 1.000 64.97000 651 HIS A C 1
ATOM 4783 O O . HIS A 1 638 ? -23.94200 77.93400 -16.82200 1.000 80.03000 651 HIS A O 1
ATOM 4790 N N . ILE A 1 639 ? -21.76400 77.36400 -16.98800 1.000 66.62000 652 ILE A N 1
ATOM 4791 C CA . ILE A 1 639 ? -21.52600 77.97100 -18.29700 1.000 63.68000 652 ILE A CA 1
ATOM 4792 C C . ILE A 1 639 ? -20.90400 76.91300 -19.20700 1.000 72.00000 652 ILE A C 1
ATOM 4793 O O . ILE A 1 639 ? -19.93600 76.24300 -18.83000 1.000 76.63000 652 ILE A O 1
ATOM 4798 N N . ASP A 1 640 ? -21.48300 76.74600 -20.38900 1.000 75.20000 653 ASP A N 1
ATOM 4799 C CA . ASP A 1 640 ? -21.09700 75.72000 -21.35300 1.000 78.98000 653 ASP A CA 1
ATOM 4800 C C . ASP A 1 640 ? -21.07400 76.43500 -22.69800 1.000 79.58000 653 ASP A C 1
ATOM 4801 O O . ASP A 1 640 ? -22.13300 76.70600 -23.28100 1.000 79.70000 653 ASP A O 1
ATOM 4806 N N . LEU A 1 641 ? -19.87300 76.79500 -23.15900 1.000 70.91000 654 LEU A N 1
ATOM 4807 C CA . LEU A 1 641 ? -19.71800 77.46700 -24.44000 1.000 60.66000 654 LEU A CA 1
ATOM 4808 C C . LEU A 1 641 ? -18.85700 76.66100 -25.40600 1.000 63.27000 654 LEU A C 1
ATOM 4809 O O . LEU A 1 641 ? -18.42000 77.21200 -26.43900 1.000 54.65000 654 LEU A O 1
ATOM 4814 N N . ASN A 1 642 ? -18.66900 75.34900 -25.11900 1.000 71.42000 655 ASN A N 1
ATOM 4815 C CA . ASN A 1 642 ? -17.80100 74.45400 -25.89900 1.000 70.82000 655 ASN A CA 1
ATOM 4816 C C . ASN A 1 642 ? -18.10100 74.51800 -27.39000 1.000 64.76000 655 ASN A C 1
ATOM 4817 O O . ASN A 1 642 ? -19.23900 74.71600 -27.81400 1.000 58.36000 655 ASN A O 1
ATOM 4822 N N . ASN A 1 643 ? -17.07400 74.30300 -28.19500 1.000 63.48000 656 ASN A N 1
ATOM 4823 C CA . ASN A 1 643 ? -17.27000 74.08800 -29.62600 1.000 70.79000 656 ASN A CA 1
ATOM 4824 C C . ASN A 1 643 ? -18.00300 75.24300 -30.26400 1.000 74.75000 656 ASN A C 1
ATOM 4825 O O . ASN A 1 643 ? -19.03200 75.07600 -30.92100 1.000 74.22000 656 ASN A O 1
ATOM 4830 N N . ASN A 1 644 ? -17.48600 76.42500 -30.00300 1.000 85.81000 657 ASN A N 1
ATOM 4831 C CA . ASN A 1 644 ? -17.81500 77.61900 -30.73300 1.000 80.08000 657 ASN A CA 1
ATOM 4832 C C . ASN A 1 644 ? -16.51600 78.23200 -31.25500 1.000 90.08000 657 ASN A C 1
ATOM 4833 O O . ASN A 1 644 ? -15.42800 77.70600 -31.06600 1.000 95.36000 657 ASN A O 1
ATOM 4838 N N . PHE A 1 645 ? -16.62100 79.38100 -31.86900 1.000 93.36000 658 PHE A N 1
ATOM 4839 C CA . PHE A 1 645 ? -15.45600 80.06300 -32.41400 1.000 84.97000 658 PHE A CA 1
ATOM 4840 C C . PHE A 1 645 ? -15.18400 81.34500 -31.62000 1.000 80.06000 658 PHE A C 1
ATOM 4841 O O . PHE A 1 645 ? -14.95400 82.40900 -32.19200 1.000 85.75000 658 PHE A O 1
ATOM 4849 N N . LEU A 1 646 ? -15.26500 81.26100 -30.28700 1.000 70.00000 659 LEU A N 1
ATOM 4850 C CA . LEU A 1 646 ? -15.04000 82.42000 -29.42200 1.000 75.74000 659 LEU A CA 1
ATOM 4851 C C . LEU A 1 646 ? -13.55700 82.79400 -29.35300 1.000 84.78000 659 LEU A C 1
ATOM 4852 O O . LEU A 1 646 ? -12.67700 81.93700 -29.48500 1.000 85.18000 659 LEU A O 1
ATOM 4857 N N . SER A 1 647 ? -13.28500 84.08200 -29.07700 1.000 87.31000 660 SER A N 1
ATOM 4858 C CA . SER A 1 647 ? -11.95400 84.66300 -29.25100 1.000 92.12000 660 SER A CA 1
ATOM 4859 C C . SER A 1 647 ? -11.59000 85.54000 -28.05900 1.000 93.51000 660 SER A C 1
ATOM 4860 O O . SER A 1 647 ? -12.44000 85.90100 -27.23600 1.000 93.49000 660 SER A O 1
ATOM 4863 N N . GLY A 1 648 ? -10.30500 85.90400 -27.98700 1.000 86.59000 661 GLY A N 1
ATOM 4864 C CA . GLY A 1 648 ? -9.85400 86.82500 -26.97500 1.000 85.28000 661 GLY A CA 1
ATOM 4865 C C . GLY A 1 648 ? -9.57900 86.16800 -25.63700 1.000 82.70000 661 GLY A C 1
ATOM 4866 O O . GLY A 1 648 ? -9.69300 84.95700 -25.49400 1.000 92.01000 661 GLY A O 1
ATOM 4867 N N . PRO A 1 649 ? -9.31500 86.96500 -24.60800 1.000 83.45000 662 PRO A N 1
ATOM 4868 C CA . PRO A 1 649 ? -8.89700 86.40100 -23.32000 1.000 83.01000 662 PRO A CA 1
ATOM 4869 C C . PRO A 1 649 ? -10.03500 85.73500 -22.58900 1.000 88.74000 662 PRO A C 1
ATOM 4870 O O . PRO A 1 649 ? -11.20300 86.00800 -22.86100 1.000 100.58000 662 PRO A O 1
ATOM 4874 N N . ILE A 1 650 ? -9.67900 84.86000 -21.64000 1.000 90.64000 663 ILE A N 1
ATOM 4875 C CA . ILE A 1 650 ? -10.62600 84.41100 -20.61400 1.000 82.68000 663 ILE A CA 1
ATOM 4876 C C . ILE A 1 650 ? -10.85500 85.63800 -19.74400 1.000 92.60000 663 ILE A C 1
ATOM 4877 O O . ILE A 1 650 ? -9.90800 86.13800 -19.10500 1.000 95.90000 663 ILE A O 1
ATOM 4882 N N . PRO A 1 651 ? -12.07900 86.15900 -19.71600 1.000 92.37000 664 PRO A N 1
ATOM 4883 C CA . PRO A 1 651 ? -12.34400 87.45800 -19.08100 1.000 84.48000 664 PRO A CA 1
ATOM 4884 C C . PRO A 1 651 ? -12.26000 87.36700 -17.57200 1.000 79.29000 664 PRO A C 1
ATOM 4885 O O . PRO A 1 651 ? -12.97300 86.57200 -16.95800 1.000 83.20000 664 PRO A O 1
ATOM 4889 N N . PRO A 1 652 ? -11.46000 88.22200 -16.94100 1.000 87.79000 665 PRO A N 1
ATOM 4890 C CA . PRO A 1 652 ? -11.24800 88.10800 -15.48500 1.000 88.84000 665 PRO A CA 1
ATOM 4891 C C . PRO A 1 652 ? -12.50700 88.30600 -14.66200 1.000 90.41000 665 PRO A C 1
ATOM 4892 O O . PRO A 1 652 ? -12.51300 87.97200 -13.46800 1.000 90.13000 665 PRO A O 1
ATOM 4896 N N . TRP A 1 653 ? -13.54600 88.91300 -15.23500 1.000 87.49000 666 TRP A N 1
ATOM 4897 C CA . TRP A 1 653 ? -14.77100 89.13400 -14.48900 1.000 83.02000 666 TRP A CA 1
ATOM 4898 C C . TRP A 1 653 ? -15.50600 87.84800 -14.14900 1.000 90.96000 666 TRP A C 1
ATOM 4899 O O . TRP A 1 653 ? -16.39900 87.88200 -13.29300 1.000 99.85000 666 TRP A O 1
ATOM 4910 N N . LEU A 1 654 ? -15.16600 86.72800 -14.79500 1.000 79.23000 667 LEU A N 1
ATOM 4911 C CA . LEU A 1 654 ? -15.72700 85.43900 -14.39900 1.000 72.16000 667 LEU A CA 1
ATOM 4912 C C . LEU A 1 654 ? -15.46400 85.11300 -12.92300 1.000 83.84000 667 LEU A C 1
ATOM 4913 O O . LEU A 1 654 ? -16.20800 84.33200 -12.32100 1.000 94.75000 667 LEU A O 1
ATOM 4918 N N . GLY A 1 655 ? -14.40700 85.66800 -12.32500 1.000 73.14000 668 GLY A N 1
ATOM 4919 C CA . GLY A 1 655 ? -14.18000 85.47200 -10.89700 1.000 77.71000 668 GLY A CA 1
ATOM 4920 C C . GLY A 1 655 ? -15.23200 86.08700 -9.99600 1.000 95.29000 668 GLY A C 1
ATOM 4921 O O . GLY A 1 655 ? -15.36000 85.68900 -8.83200 1.000 94.38000 668 GLY A O 1
ATOM 4922 N N . LYS A 1 656 ? -15.97900 87.05900 -10.50100 1.000 108.70000 669 LYS A N 1
ATOM 4923 C CA . LYS A 1 656 ? -17.06900 87.64600 -9.74200 1.000 105.29000 669 LYS A CA 1
ATOM 4924 C C . LYS A 1 656 ? -18.29000 86.72300 -9.66100 1.000 103.88000 669 LYS A C 1
ATOM 4925 O O . LYS A 1 656 ? -19.22100 87.01100 -8.89800 1.000 104.95000 669 LYS A O 1
ATOM 4931 N N . LEU A 1 657 ? -18.32600 85.65300 -10.46100 1.000 95.52000 670 LEU A N 1
ATOM 4932 C CA . LEU A 1 657 ? -19.38400 84.64600 -10.41100 1.000 79.71000 670 LEU A CA 1
ATOM 4933 C C . LEU A 1 657 ? -19.09300 83.65900 -9.28000 1.000 74.50000 670 LEU A C 1
ATOM 4934 O O . LEU A 1 657 ? -18.68400 82.52400 -9.49800 1.000 78.65000 670 LEU A O 1
ATOM 4939 N N . SER A 1 658 ? -19.35200 84.10600 -8.04700 1.000 76.49000 671 SER A N 1
ATOM 4940 C CA . SER A 1 658 ? -19.01500 83.33200 -6.84800 1.000 83.10000 671 SER A CA 1
ATOM 4941 C C . SER A 1 658 ? -19.64000 81.95300 -6.83200 1.000 97.77000 671 SER A C 1
ATOM 4942 O O . SER A 1 658 ? -19.16700 81.07400 -6.09800 1.000 114.12000 671 SER A O 1
ATOM 4945 N N . GLN A 1 659 ? -20.75000 81.77700 -7.55100 1.000 92.83000 672 GLN A N 1
ATOM 4946 C CA . GLN A 1 659 ? -21.51200 80.53700 -7.58600 1.000 81.61000 672 GLN A CA 1
ATOM 4947 C C . GLN A 1 659 ? -21.10700 79.58000 -8.70100 1.000 87.29000 672 GLN A C 1
ATOM 4948 O O . GLN A 1 659 ? -21.56200 78.42500 -8.71600 1.000 91.56000 672 GLN A O 1
ATOM 4954 N N . LEU A 1 660 ? -20.23100 80.02000 -9.59600 1.000 87.53000 673 LEU A N 1
ATOM 4955 C CA . LEU A 1 660 ? -19.85900 79.24800 -10.77000 1.000 75.06000 673 LEU A CA 1
ATOM 4956 C C . LEU A 1 660 ? -19.26800 77.90800 -10.36400 1.000 80.30000 673 LEU A C 1
ATOM 4957 O O . LEU A 1 660 ? -18.23000 77.85400 -9.69100 1.000 85.30000 673 LEU A O 1
ATOM 4962 N N . GLY A 1 661 ? -19.93900 76.83000 -10.75700 1.000 66.97000 674 GLY A N 1
ATOM 4963 C CA . GLY A 1 661 ? -19.46600 75.50100 -10.42200 1.000 76.59000 674 GLY A CA 1
ATOM 4964 C C . GLY A 1 661 ? -18.81600 74.73000 -11.55600 1.000 75.83000 674 GLY A C 1
ATOM 4965 O O . GLY A 1 661 ? -18.00300 73.82100 -11.32500 1.000 84.73000 674 GLY A O 1
ATOM 4966 N N . GLU A 1 662 ? -19.25600 75.00900 -12.78000 1.000 61.67000 675 GLU A N 1
ATOM 4967 C CA . GLU A 1 662 ? -18.74200 74.34500 -13.97000 1.000 71.43000 675 GLU A CA 1
ATOM 4968 C C . GLU A 1 662 ? -18.56800 75.40100 -15.05200 1.000 72.44000 675 GLU A C 1
ATOM 4969 O O . GLU A 1 662 ? -19.53600 76.06300 -15.43500 1.000 78.48000 675 GLU A O 1
ATOM 4975 N N . LEU A 1 663 ? -17.33800 75.56000 -15.54000 1.000 72.27000 676 LEU A N 1
ATOM 4976 C CA . LEU A 1 663 ? -17.01200 76.47400 -16.63300 1.000 67.41000 676 LEU A CA 1
ATOM 4977 C C . LEU A 1 663 ? -16.37200 75.65800 -17.74400 1.000 62.44000 676 LEU A C 1
ATOM 4978 O O . LEU A 1 663 ? -15.30100 75.07800 -17.55400 1.000 73.84000 676 LEU A O 1
ATOM 4983 N N . LYS A 1 664 ? -17.04500 75.59100 -18.88800 1.000 56.33000 677 LYS A N 1
ATOM 4984 C CA . LYS A 1 664 ? -16.62200 74.77800 -20.02700 1.000 65.56000 677 LYS A CA 1
ATOM 4985 C C . LYS A 1 664 ? -16.39900 75.71900 -21.20500 1.000 75.13000 677 LYS A C 1
ATOM 4986 O O . LYS A 1 664 ? -17.36000 76.25400 -21.77400 1.000 76.21000 677 LYS A O 1
ATOM 4992 N N . LEU A 1 665 ? -15.13400 75.90600 -21.58500 1.000 79.55000 678 LEU A N 1
ATOM 4993 C CA . LEU A 1 665 ? -14.81200 76.85800 -22.64400 1.000 76.78000 678 LEU A CA 1
ATOM 4994 C C . LEU A 1 665 ? -14.01800 76.20100 -23.75900 1.000 83.22000 678 LEU A C 1
ATOM 4995 O O . LEU A 1 665 ? -13.34300 76.88700 -24.52400 1.000 92.15000 678 LEU A O 1
ATOM 5000 N N . SER A 1 666 ? -14.12300 74.88200 -23.87700 1.000 76.70000 679 SER A N 1
ATOM 5001 C CA . SER A 1 666 ? -13.17200 74.15700 -24.68400 1.000 76.53000 679 SER A CA 1
ATOM 5002 C C . SER A 1 666 ? -13.54600 74.19700 -26.17200 1.000 75.26000 679 SER A C 1
ATOM 5003 O O . SER A 1 666 ? -14.68200 74.47400 -26.56200 1.000 78.86000 679 SER A O 1
ATOM 5006 N N . SER A 1 667 ? -12.55000 73.89700 -27.01200 1.000 67.34000 680 SER A N 1
ATOM 5007 C CA . SER A 1 667 ? -12.70100 73.91600 -28.47300 1.000 81.43000 680 SER A CA 1
ATOM 5008 C C . SER A 1 667 ? -13.22100 75.25700 -28.97500 1.000 86.43000 680 SER A C 1
ATOM 5009 O O . SER A 1 667 ? -14.11000 75.34100 -29.82200 1.000 95.01000 680 SER A O 1
ATOM 5012 N N . ASN A 1 668 ? -12.66600 76.32200 -28.42300 1.000 75.89000 681 ASN A N 1
ATOM 5013 C CA . ASN A 1 668 ? -12.84200 77.64400 -28.96600 1.000 81.82000 681 ASN A CA 1
ATOM 5014 C C . ASN A 1 668 ? -11.49900 78.14200 -29.48400 1.000 84.08000 681 ASN A C 1
ATOM 5015 O O . ASN A 1 668 ? -10.64200 77.34200 -29.86000 1.000 86.02000 681 ASN A O 1
ATOM 5020 N N . GLN A 1 669 ? -11.36000 79.46000 -29.61200 1.000 88.36000 682 GLN A N 1
ATOM 5021 C CA . GLN A 1 669 ? -10.11000 80.07300 -30.03500 1.000 82.15000 682 GLN A CA 1
ATOM 5022 C C . GLN A 1 669 ? -9.59700 81.08600 -29.02100 1.000 84.88000 682 GLN A C 1
ATOM 5023 O O . GLN A 1 669 ? -8.94000 82.04300 -29.40700 1.000 92.44000 682 GLN A O 1
ATOM 5029 N N . PHE A 1 670 ? -9.87500 80.89100 -27.73000 1.000 81.49000 683 PHE A N 1
ATOM 5030 C CA . PHE A 1 670 ? -9.35700 81.79500 -26.69700 1.000 80.78000 683 PHE A CA 1
ATOM 5031 C C . PHE A 1 670 ? -7.82400 81.83400 -26.72500 1.000 85.72000 683 PHE A C 1
ATOM 5032 O O . PHE A 1 670 ? -7.17300 80.83100 -27.02500 1.000 87.06000 683 PHE A O 1
ATOM 5040 N N . VAL A 1 671 ? -7.23300 83.00300 -26.43600 1.000 91.34000 684 VAL A N 1
ATOM 5041 C CA . VAL A 1 671 ? -5.85700 83.19500 -26.89100 1.000 97.27000 684 VAL A CA 1
ATOM 5042 C C . VAL A 1 671 ? -4.80700 83.71700 -25.91900 1.000 109.83000 684 VAL A C 1
ATOM 5043 O O . VAL A 1 671 ? -3.62500 83.76900 -26.28100 1.000 123.23000 684 VAL A O 1
ATOM 5047 N N . GLU A 1 672 ? -5.14600 84.05400 -24.68900 1.000 105.65000 685 GLU A N 1
ATOM 5048 C CA . GLU A 1 672 ? -4.01700 84.50900 -23.88700 1.000 116.16000 685 GLU A CA 1
ATOM 5049 C C . GLU A 1 672 ? -3.99400 83.78700 -22.54200 1.000 106.05000 685 GLU A C 1
ATOM 5050 O O . GLU A 1 672 ? -4.72700 82.81400 -22.31900 1.000 119.65000 685 GLU A O 1
ATOM 5056 N N . SER A 1 673 ? -3.12300 84.26800 -21.64900 1.000 88.46000 686 SER A N 1
ATOM 5057 C CA . SER A 1 673 ? -2.92300 83.75600 -20.29300 1.000 90.68000 686 SER A CA 1
ATOM 5058 C C . SER A 1 673 ? -4.18800 83.63800 -19.42100 1.000 87.76000 686 SER A C 1
ATOM 5059 O O . SER A 1 673 ? -5.21000 84.30300 -19.64900 1.000 83.28000 686 SER A O 1
ATOM 5062 N N . LEU A 1 674 ? -4.07900 82.81000 -18.37300 1.000 85.20000 687 LEU A N 1
ATOM 5063 C CA . LEU A 1 674 ? -5.16600 82.50600 -17.43900 1.000 75.45000 687 LEU A CA 1
ATOM 5064 C C . LEU A 1 674 ? -5.21400 83.55900 -16.33800 1.000 90.77000 687 LEU A C 1
ATOM 5065 O O . LEU A 1 674 ? -4.21600 83.73600 -15.62900 1.000 99.27000 687 LEU A O 1
ATOM 5070 N N . PRO A 1 675 ? -6.33200 84.26000 -16.14400 1.000 92.24000 688 PRO A N 1
ATOM 5071 C CA . PRO A 1 675 ? -6.36400 85.33300 -15.14500 1.000 87.00000 688 PRO A CA 1
ATOM 5072 C C . PRO A 1 675 ? -6.45500 84.84300 -13.70600 1.000 86.62000 688 PRO A C 1
ATOM 5073 O O . PRO A 1 675 ? -7.25200 83.95900 -13.37500 1.000 90.27000 688 PRO A O 1
ATOM 5077 N N . THR A 1 676 ? -5.67400 85.49200 -12.83600 1.000 88.18000 689 THR A N 1
ATOM 5078 C CA . THR A 1 676 ? -5.68200 85.15300 -11.41600 1.000 97.32000 689 THR A CA 1
ATOM 5079 C C . THR A 1 676 ? -7.06600 85.29800 -10.80100 1.000 95.38000 689 THR A C 1
ATOM 5080 O O . THR A 1 676 ? -7.41700 84.53000 -9.89800 1.000 76.36000 689 THR A O 1
ATOM 5084 N N . GLU A 1 677 ? -7.86800 86.24000 -11.33700 1.000 109.88000 690 GLU A N 1
ATOM 5085 C CA . GLU A 1 677 ? -9.22500 86.53100 -10.86700 1.000 108.42000 690 GLU A CA 1
ATOM 5086 C C . GLU A 1 677 ? -10.10000 85.29100 -10.84900 1.000 101.11000 690 GLU A C 1
ATOM 5087 O O . GLU A 1 677 ? -10.91200 85.09700 -9.93200 1.000 96.87000 690 GLU A O 1
ATOM 5093 N N . LEU A 1 678 ? -9.93300 84.44300 -11.86400 1.000 96.46000 691 LEU A N 1
ATOM 5094 C CA . LEU A 1 678 ? -10.77800 83.27700 -12.06000 1.000 87.46000 691 LEU A CA 1
ATOM 5095 C C . LEU A 1 678 ? -10.81200 82.36400 -10.84800 1.000 91.15000 691 LEU A C 1
ATOM 5096 O O . LEU A 1 678 ? -11.80000 81.65800 -10.63600 1.000 99.34000 691 LEU A O 1
ATOM 5101 N N . PHE A 1 679 ? -9.73500 82.30800 -10.08500 1.000 89.60000 692 PHE A N 1
ATOM 5102 C CA . PHE A 1 679 ? -9.64700 81.41200 -8.94400 1.000 89.70000 692 PHE A CA 1
ATOM 5103 C C . PHE A 1 679 ? -10.30800 81.97500 -7.68400 1.000 105.34000 692 PHE A C 1
ATOM 5104 O O . PHE A 1 679 ? -10.13100 81.41300 -6.59700 1.000 117.24000 692 PHE A O 1
ATOM 5112 N N . ASN A 1 680 ? -11.05500 83.07100 -7.79700 1.000 108.44000 693 ASN A N 1
ATOM 5113 C CA . ASN A 1 680 ? -11.99600 83.44000 -6.74700 1.000 121.71000 693 ASN A CA 1
ATOM 5114 C C . ASN A 1 680 ? -13.28200 82.61800 -6.80500 1.000 113.63000 693 ASN A C 1
ATOM 5115 O O . ASN A 1 680 ? -14.12900 82.75300 -5.91600 1.000 117.21000 693 ASN A O 1
ATOM 5120 N N . CYS A 1 681 ? -13.46900 81.81400 -7.85500 1.000 91.37000 694 CYS A N 1
ATOM 5121 C CA . CYS A 1 681 ? -14.62500 80.92400 -8.00200 1.000 86.07000 694 CYS A CA 1
ATOM 5122 C C . CYS A 1 681 ? -14.43500 79.63900 -7.19500 1.000 88.32000 694 CYS A C 1
ATOM 5123 O O . CYS A 1 681 ? -14.41900 78.52800 -7.72800 1.000 86.33000 694 CYS A O 1
ATOM 5126 N N . THR A 1 682 ? -14.37400 79.80200 -5.87000 1.000 95.26000 695 THR A N 1
ATOM 5127 C CA . THR A 1 682 ? -14.07700 78.67900 -4.98200 1.000 101.05000 695 THR A CA 1
ATOM 5128 C C . THR A 1 682 ? -15.04700 77.50200 -5.12000 1.000 101.03000 695 THR A C 1
ATOM 5129 O O . THR A 1 682 ? -14.73600 76.39700 -4.64700 1.000 104.66000 695 THR A O 1
ATOM 5133 N N . LYS A 1 683 ? -16.20700 77.69400 -5.73800 1.000 96.00000 696 LYS A N 1
ATOM 5134 C CA . LYS A 1 683 ? -17.16600 76.60100 -5.88400 1.000 92.20000 696 LYS A CA 1
ATOM 5135 C C . LYS A 1 683 ? -17.00100 75.81100 -7.17300 1.000 91.15000 696 LYS A C 1
ATOM 5136 O O . LYS A 1 683 ? -17.83300 74.93800 -7.45000 1.000 89.20000 696 LYS A O 1
ATOM 5142 N N . LEU A 1 684 ? -15.97800 76.11000 -7.97700 1.000 88.86000 697 LEU A N 1
ATOM 5143 C CA . LEU A 1 684 ? -15.74400 75.36200 -9.20800 1.000 82.86000 697 LEU A CA 1
ATOM 5144 C C . LEU A 1 684 ? -15.46600 73.89300 -8.92900 1.000 84.92000 697 LEU A C 1
ATOM 5145 O O . LEU A 1 684 ? -14.64600 73.55000 -8.06000 1.000 88.49000 697 LEU A O 1
ATOM 5150 N N . LEU A 1 685 ? -16.15500 73.02900 -9.67900 1.000 77.13000 698 LEU A N 1
ATOM 5151 C CA . LEU A 1 685 ? -15.88900 71.60000 -9.69100 1.000 63.94000 698 LEU A CA 1
ATOM 5152 C C . LEU A 1 685 ? -15.38000 71.09900 -11.03600 1.000 62.91000 698 LEU A C 1
ATOM 5153 O O . LEU A 1 685 ? -14.64700 70.09600 -11.08400 1.000 68.30000 698 LEU A O 1
ATOM 5158 N N . VAL A 1 686 ? -15.74300 71.75400 -12.13100 1.000 55.33000 699 VAL A N 1
ATOM 5159 C CA . VAL A 1 686 ? -15.18000 71.44000 -13.44100 1.000 59.18000 699 VAL A CA 1
ATOM 5160 C C . VAL A 1 686 ? -14.71800 72.73200 -14.09300 1.000 65.90000 699 VAL A C 1
ATOM 5161 O O . VAL A 1 686 ? -15.51900 73.65300 -14.30200 1.000 67.07000 699 VAL A O 1
ATOM 5165 N N . LEU A 1 687 ? -13.43700 72.78500 -14.43800 1.000 70.10000 700 LEU A N 1
ATOM 5166 C CA . LEU A 1 687 ? -12.87400 73.85500 -15.24800 1.000 64.43000 700 LEU A CA 1
ATOM 5167 C C . LEU A 1 687 ? -12.16900 73.17100 -16.41700 1.000 73.33000 700 LEU A C 1
ATOM 5168 O O . LEU A 1 687 ? -11.09800 72.59300 -16.24600 1.000 81.68000 700 LEU A O 1
ATOM 5173 N N . SER A 1 688 ? -12.78000 73.20300 -17.59200 1.000 75.75000 701 SER A N 1
ATOM 5174 C CA . SER A 1 688 ? -12.18000 72.60800 -18.79300 1.000 84.62000 701 SER A CA 1
ATOM 5175 C C . SER A 1 688 ? -12.01700 73.70000 -19.84800 1.000 91.53000 701 SER A C 1
ATOM 5176 O O . SER A 1 688 ? -12.99900 74.30100 -20.27900 1.000 100.88000 701 SER A O 1
ATOM 5179 N N . LEU A 1 689 ? -10.76600 73.98100 -20.26000 1.000 78.94000 702 LEU A N 1
ATOM 5180 C CA . LEU A 1 689 ? -10.44200 75.05600 -21.20000 1.000 66.03000 702 LEU A CA 1
ATOM 5181 C C . LEU A 1 689 ? -9.63100 74.51800 -22.36700 1.000 71.14000 702 LEU A C 1
ATOM 5182 O O . LEU A 1 689 ? -8.90800 75.27300 -23.02200 1.000 82.11000 702 LEU A O 1
ATOM 5187 N N . ASP A 1 690 ? -9.74600 73.21900 -22.61400 1.000 69.09000 703 ASP A N 1
ATOM 5188 C CA . ASP A 1 690 ? -8.92600 72.50700 -23.56700 1.000 65.84000 703 ASP A CA 1
ATOM 5189 C C . ASP A 1 690 ? -9.22600 72.92100 -25.00000 1.000 71.04000 703 ASP A C 1
ATOM 5190 O O . ASP A 1 690 ? -10.26800 73.49700 -25.30000 1.000 81.33000 703 ASP A O 1
ATOM 5195 N N . GLY A 1 691 ? -8.27900 72.64500 -25.89300 1.000 71.51000 704 GLY A N 1
ATOM 5196 C CA . GLY A 1 691 ? -8.57500 72.85700 -27.29500 1.000 75.48000 704 GLY A CA 1
ATOM 5197 C C . GLY A 1 691 ? -8.65300 74.30300 -27.70600 1.000 85.45000 704 GLY A C 1
ATOM 5198 O O . GLY A 1 691 ? -9.19400 74.61900 -28.77600 1.000 89.26000 704 GLY A O 1
ATOM 5199 N N . ASN A 1 692 ? -8.24500 75.19600 -26.84000 1.000 83.30000 705 ASN A N 1
ATOM 5200 C CA . ASN A 1 692 ? -8.05300 76.57700 -27.22100 1.000 82.57000 705 ASN A CA 1
ATOM 5201 C C . ASN A 1 692 ? -6.59600 76.81600 -27.59700 1.000 94.47000 705 ASN A C 1
ATOM 5202 O O . ASN A 1 692 ? -5.85700 75.89900 -27.96100 1.000 98.33000 705 ASN A O 1
ATOM 5207 N N . SER A 1 693 ? -6.18300 78.07200 -27.51000 1.000 100.26000 706 SER A N 1
ATOM 5208 C CA . SER A 1 693 ? -4.82100 78.49100 -27.77700 1.000 97.12000 706 SER A CA 1
ATOM 5209 C C . SER A 1 693 ? -4.29000 79.32600 -26.61500 1.000 92.48000 706 SER A C 1
ATOM 5210 O O . SER A 1 693 ? -3.59100 80.31300 -26.82800 1.000 100.33000 706 SER A O 1
ATOM 5213 N N . LEU A 1 694 ? -4.68800 79.00200 -25.37400 1.000 82.77000 707 LEU A N 1
ATOM 5214 C CA . LEU A 1 694 ? -4.20200 79.75300 -24.21400 1.000 84.34000 707 LEU A CA 1
ATOM 5215 C C . LEU A 1 694 ? -2.70000 79.58800 -24.07500 1.000 94.99000 707 LEU A C 1
ATOM 5216 O O . LEU A 1 694 ? -2.14000 78.51100 -24.29400 1.000 104.14000 707 LEU A O 1
ATOM 5221 N N . ASN A 1 695 ? -2.03900 80.64900 -23.66900 1.000 107.09000 708 ASN A N 1
ATOM 5222 C CA . ASN A 1 695 ? -0.59000 80.60900 -23.63600 1.000 108.83000 708 ASN A CA 1
ATOM 5223 C C . ASN A 1 695 ? -0.14900 81.01500 -22.23000 1.000 103.45000 708 ASN A C 1
ATOM 5224 O O . ASN A 1 695 ? -0.96200 81.08700 -21.29900 1.000 102.32000 708 ASN A O 1
ATOM 5229 N N . GLY A 1 696 ? 1.14600 81.11800 -22.02500 1.000 99.67000 709 GLY A N 1
ATOM 5230 C CA . GLY A 1 696 ? 1.64800 81.47800 -20.71400 1.000 101.97000 709 GLY A CA 1
ATOM 5231 C C . GLY A 1 696 ? 1.63600 80.32800 -19.71600 1.000 99.04000 709 GLY A C 1
ATOM 5232 O O . GLY A 1 696 ? 1.24500 79.19400 -20.00700 1.000 94.76000 709 GLY A O 1
ATOM 5233 N N . SER A 1 697 ? 2.07100 80.65400 -18.50000 1.000 96.05000 710 SER A N 1
ATOM 5234 C CA . SER A 1 697 ? 2.18000 79.72600 -17.38900 1.000 97.42000 710 SER A CA 1
ATOM 5235 C C . SER A 1 697 ? 0.83400 79.49900 -16.70100 1.000 109.50000 710 SER A C 1
ATOM 5236 O O . SER A 1 697 ? -0.17300 80.16700 -16.97300 1.000 121.60000 710 SER A O 1
ATOM 5239 N N . ILE A 1 698 ? 0.83200 78.52300 -15.80000 1.000 104.79000 711 ILE A N 1
ATOM 5240 C CA . ILE A 1 698 ? -0.31900 78.20300 -14.95900 1.000 89.76000 711 ILE A CA 1
ATOM 5241 C C . ILE A 1 698 ? -0.12600 78.86100 -13.59800 1.000 91.29000 711 ILE A C 1
ATOM 5242 O O . ILE A 1 698 ? 0.89600 78.61600 -12.95100 1.000 109.55000 711 ILE A O 1
ATOM 5247 N N . PRO A 1 699 ? -1.06300 79.68100 -13.13800 1.000 83.37000 712 PRO A N 1
ATOM 5248 C CA . PRO A 1 699 ? -0.88900 80.41300 -11.86700 1.000 90.75000 712 PRO A CA 1
ATOM 5249 C C . PRO A 1 699 ? -0.88700 79.53900 -10.60800 1.000 100.72000 712 PRO A C 1
ATOM 5250 O O . PRO A 1 699 ? -1.64600 78.58200 -10.49200 1.000 94.90000 712 PRO A O 1
ATOM 5254 N N . GLN A 1 700 ? -0.02800 79.90600 -9.62900 1.000 125.57000 713 GLN A N 1
ATOM 5255 C CA . GLN A 1 700 ? -0.06200 79.30200 -8.29000 1.000 136.00000 713 GLN A CA 1
ATOM 5256 C C . GLN A 1 700 ? -1.44000 79.35100 -7.67500 1.000 133.47000 713 GLN A C 1
ATOM 5257 O O . GLN A 1 700 ? -1.83900 78.42500 -6.92900 1.000 131.49000 713 GLN A O 1
ATOM 5263 N N . GLU A 1 701 ? -2.19400 80.45100 -7.89000 1.000 135.67000 714 GLU A N 1
ATOM 5264 C CA . GLU A 1 701 ? -3.43000 80.54900 -7.11400 1.000 133.57000 714 GLU A CA 1
ATOM 5265 C C . GLU A 1 701 ? -4.50200 79.55900 -7.54400 1.000 119.51000 714 GLU A C 1
ATOM 5266 O O . GLU A 1 701 ? -5.57300 79.58800 -6.96600 1.000 119.60000 714 GLU A O 1
ATOM 5272 N N . ILE A 1 702 ? -4.25700 78.69000 -8.53100 1.000 106.12000 715 ILE A N 1
ATOM 5273 C CA . ILE A 1 702 ? -5.26300 77.69000 -8.88300 1.000 98.17000 715 ILE A CA 1
ATOM 5274 C C . ILE A 1 702 ? -5.59300 76.74600 -7.72500 1.000 102.99000 715 ILE A C 1
ATOM 5275 O O . ILE A 1 702 ? -6.69600 76.18700 -7.68100 1.000 108.53000 715 ILE A O 1
ATOM 5280 N N . GLY A 1 703 ? -4.67200 76.53300 -6.77800 1.000 100.03000 716 GLY A N 1
ATOM 5281 C CA . GLY A 1 703 ? -4.97100 75.69800 -5.60800 1.000 104.69000 716 GLY A CA 1
ATOM 5282 C C . GLY A 1 703 ? -6.07200 76.26300 -4.73500 1.000 111.32000 716 GLY A C 1
ATOM 5283 O O . GLY A 1 703 ? -6.45900 75.65400 -3.72600 1.000 114.81000 716 GLY A O 1
ATOM 5284 N N . ASN A 1 704 ? -6.56500 77.42000 -5.11300 1.000 112.86000 717 ASN A N 1
ATOM 5285 C CA . ASN A 1 704 ? -7.59900 78.12500 -4.40400 1.000 119.49000 717 ASN A CA 1
ATOM 5286 C C . ASN A 1 704 ? -8.94100 77.46300 -4.61300 1.000 116.42000 717 ASN A C 1
ATOM 5287 O O . ASN A 1 704 ? -9.86400 77.68200 -3.83600 1.000 128.06000 717 ASN A O 1
ATOM 5292 N N . LEU A 1 705 ? -9.01700 76.60700 -5.64200 1.000 93.83000 718 LEU A N 1
ATOM 5293 C CA . LEU A 1 705 ? -10.16400 75.82700 -6.07100 1.000 83.61000 718 LEU A CA 1
ATOM 5294 C C . LEU A 1 705 ? -10.33300 74.51400 -5.32300 1.000 89.04000 718 LEU A C 1
ATOM 5295 O O . LEU A 1 705 ? -10.46400 73.44900 -5.93900 1.000 96.01000 718 LEU A O 1
ATOM 5300 N N . GLY A 1 706 ? -10.35700 74.57500 -4.00100 1.000 88.41000 719 GLY A N 1
ATOM 5301 C CA . GLY A 1 706 ? -10.28400 73.37400 -3.20600 1.000 93.92000 719 GLY A CA 1
ATOM 5302 C C . GLY A 1 706 ? -11.34600 72.34500 -3.51500 1.000 99.46000 719 GLY A C 1
ATOM 5303 O O . GLY A 1 706 ? -11.15100 71.16700 -3.23500 1.000 112.80000 719 GLY A O 1
ATOM 5304 N N . ALA A 1 707 ? -12.47800 72.75900 -4.07200 1.000 96.06000 720 ALA A N 1
ATOM 5305 C CA . ALA A 1 707 ? -13.54200 71.81500 -4.37700 1.000 100.01000 720 ALA A CA 1
ATOM 5306 C C . ALA A 1 707 ? -13.41000 71.18300 -5.74900 1.000 95.15000 720 ALA A C 1
ATOM 5307 O O . ALA A 1 707 ? -14.17500 70.26400 -6.06400 1.000 91.95000 720 ALA A O 1
ATOM 5309 N N . LEU A 1 708 ? -12.44900 71.64000 -6.54700 1.000 96.69000 721 LEU A N 1
ATOM 5310 C CA . LEU A 1 708 ? -12.34200 71.24600 -7.94400 1.000 82.86000 721 LEU A CA 1
ATOM 5311 C C . LEU A 1 708 ? -12.19400 69.74100 -8.07400 1.000 81.31000 721 LEU A C 1
ATOM 5312 O O . LEU A 1 708 ? -11.40800 69.12000 -7.35000 1.000 83.34000 721 LEU A O 1
ATOM 5317 N N . ASN A 1 709 ? -12.99500 69.16400 -8.98100 1.000 77.34000 722 ASN A N 1
ATOM 5318 C CA . ASN A 1 709 ? -13.03300 67.74700 -9.33900 1.000 71.11000 722 ASN A CA 1
ATOM 5319 C C . ASN A 1 709 ? -12.38900 67.44000 -10.68600 1.000 67.95000 722 ASN A C 1
ATOM 5320 O O . ASN A 1 709 ? -11.82800 66.35000 -10.86800 1.000 72.16000 722 ASN A O 1
ATOM 5325 N N . VAL A 1 710 ? -12.53800 68.31900 -11.67700 1.000 57.90000 723 VAL A N 1
ATOM 5326 C CA . VAL A 1 710 ? -12.00900 68.04800 -13.01000 1.000 61.82000 723 VAL A CA 1
ATOM 5327 C C . VAL A 1 710 ? -11.26300 69.27700 -13.51600 1.000 67.86000 723 VAL A C 1
ATOM 5328 O O . VAL A 1 710 ? -11.81900 70.38000 -13.54300 1.000 76.04000 723 VAL A O 1
ATOM 5332 N N . LEU A 1 711 ? -10.00000 69.08300 -13.89900 1.000 63.13000 724 LEU A N 1
ATOM 5333 C CA . LEU A 1 711 ? -9.18600 70.11400 -14.53200 1.000 71.45000 724 LEU A CA 1
ATOM 5334 C C . LEU A 1 711 ? -8.64400 69.55900 -15.83700 1.000 71.76000 724 LEU A C 1
ATOM 5335 O O . LEU A 1 711 ? -7.95500 68.53500 -15.84200 1.000 73.80000 724 LEU A O 1
ATOM 5340 N N . ASN A 1 712 ? -8.94200 70.24000 -16.93900 1.000 64.95000 725 ASN A N 1
ATOM 5341 C CA . ASN A 1 712 ? -8.55500 69.77500 -18.26500 1.000 63.89000 725 ASN A CA 1
ATOM 5342 C C . ASN A 1 712 ? -8.04500 70.97900 -19.04600 1.000 72.88000 725 ASN A C 1
ATOM 5343 O O . ASN A 1 712 ? -8.83400 71.84300 -19.44100 1.000 78.46000 725 ASN A O 1
ATOM 5348 N N . LEU A 1 713 ? -6.72800 71.03200 -19.26600 1.000 73.04000 726 LEU A N 1
ATOM 5349 C CA . LEU A 1 713 ? -6.09000 72.11800 -19.99900 1.000 69.19000 726 LEU A CA 1
ATOM 5350 C C . LEU A 1 713 ? -5.44500 71.65100 -21.30400 1.000 62.49000 726 LEU A C 1
ATOM 5351 O O . LEU A 1 713 ? -4.57100 72.33200 -21.82800 1.000 74.94000 726 LEU A O 1
ATOM 5356 N N . ASP A 1 714 ? -5.85400 70.50200 -21.84300 1.000 67.36000 727 ASP A N 1
ATOM 5357 C CA . ASP A 1 714 ? -5.27800 69.90300 -23.05200 1.000 75.02000 727 ASP A CA 1
ATOM 5358 C C . ASP A 1 714 ? -5.20100 70.81800 -24.27000 1.000 75.00000 727 ASP A C 1
ATOM 5359 O O . ASP A 1 714 ? -5.89600 71.83400 -24.33000 1.000 74.30000 727 ASP A O 1
ATOM 5364 N N . LYS A 1 715 ? -4.31500 70.48500 -25.22700 1.000 81.18000 728 LYS A N 1
ATOM 5365 C CA . LYS A 1 715 ? -4.36500 71.02100 -26.60000 1.000 93.26000 728 LYS A CA 1
ATOM 5366 C C . LYS A 1 715 ? -4.44900 72.55900 -26.64400 1.000 105.51000 728 LYS A C 1
ATOM 5367 O O . LYS A 1 715 ? -5.04900 73.12800 -27.56900 1.000 106.55000 728 LYS A O 1
ATOM 5373 N N . ASN A 1 716 ? -4.00100 73.21700 -25.57400 1.000 104.35000 729 ASN A N 1
ATOM 5374 C CA . ASN A 1 716 ? -3.61000 74.62400 -25.56900 1.000 89.02000 729 ASN A CA 1
ATOM 5375 C C . ASN A 1 716 ? -2.12800 74.79300 -25.89400 1.000 92.53000 729 ASN A C 1
ATOM 5376 O O . ASN A 1 716 ? -1.51800 73.91900 -26.51400 1.000 100.85000 729 ASN A O 1
ATOM 5381 N N . GLN A 1 717 ? -1.52300 75.89900 -25.46700 1.000 97.07000 730 GLN A N 1
ATOM 5382 C CA . GLN A 1 717 ? -0.07100 76.06400 -25.56100 1.000 98.42000 730 GLN A CA 1
ATOM 5383 C C . GLN A 1 717 ? 0.48000 76.69600 -24.29300 1.000 88.89000 730 GLN A C 1
ATOM 5384 O O . GLN A 1 717 ? 1.24400 77.63900 -24.34100 1.000 71.96000 730 GLN A O 1
ATOM 5390 N N . PHE A 1 718 ? 0.17200 76.09300 -23.14600 1.000 92.46000 731 PHE A N 1
ATOM 5391 C CA . PHE A 1 718 ? 0.73300 76.50700 -21.86800 1.000 92.46000 731 PHE A CA 1
ATOM 5392 C C . PHE A 1 718 ? 2.24800 76.31900 -21.81600 1.000 91.96000 731 PHE A C 1
ATOM 5393 O O . PHE A 1 718 ? 2.85600 75.60800 -22.61800 1.000 91.26000 731 PHE A O 1
ATOM 5401 N N . SER A 1 719 ? 2.86100 77.01600 -20.86700 1.000 102.80000 732 SER A N 1
ATOM 5402 C CA . SER A 1 719 ? 4.30800 77.11300 -20.78100 1.000 108.12000 732 SER A CA 1
ATOM 5403 C C . SER A 1 719 ? 4.75100 76.99000 -19.33200 1.000 103.89000 732 SER A C 1
ATOM 5404 O O . SER A 1 719 ? 3.95000 77.06900 -18.39200 1.000 103.26000 732 SER A O 1
ATOM 5407 N N . GLY A 1 720 ? 6.06400 76.84000 -19.16700 1.000 103.42000 733 GLY A N 1
ATOM 5408 C CA . GLY A 1 720 ? 6.68000 76.88000 -17.86200 1.000 99.06000 733 GLY A CA 1
ATOM 5409 C C . GLY A 1 720 ? 6.44500 75.64500 -17.01500 1.000 88.82000 733 GLY A C 1
ATOM 5410 O O . GLY A 1 720 ? 5.94900 74.61500 -17.46100 1.000 94.08000 733 GLY A O 1
ATOM 5411 N N . SER A 1 721 ? 6.83600 75.77700 -15.75400 1.000 85.72000 734 SER A N 1
ATOM 5412 C CA . SER A 1 721 ? 6.82400 74.67700 -14.81000 1.000 98.51000 734 SER A CA 1
ATOM 5413 C C . SER A 1 721 ? 5.44500 74.58500 -14.15800 1.000 93.93000 734 SER A C 1
ATOM 5414 O O . SER A 1 721 ? 4.58100 75.44600 -14.35400 1.000 92.79000 734 SER A O 1
ATOM 5417 N N . LEU A 1 722 ? 5.25400 73.54300 -13.34000 1.000 90.76000 735 LEU A N 1
ATOM 5418 C CA . LEU A 1 722 ? 3.96200 73.16300 -12.78400 1.000 89.77000 735 LEU A CA 1
ATOM 5419 C C . LEU A 1 722 ? 3.89400 73.53700 -11.31100 1.000 99.74000 735 LEU A C 1
ATOM 5420 O O . LEU A 1 722 ? 4.80300 73.17700 -10.55200 1.000 114.50000 735 LEU A O 1
ATOM 5425 N N . PRO A 1 723 ? 2.85100 74.24800 -10.87000 1.000 94.35000 736 PRO A N 1
ATOM 5426 C CA . PRO A 1 723 ? 2.89200 74.86800 -9.53500 1.000 106.55000 736 PRO A CA 1
ATOM 5427 C C . PRO A 1 723 ? 2.83000 73.86100 -8.39400 1.000 107.69000 736 PRO A C 1
ATOM 5428 O O . PRO A 1 723 ? 2.09700 72.87600 -8.45100 1.000 102.25000 736 PRO A O 1
ATOM 5432 N N . GLN A 1 724 ? 3.63400 74.10800 -7.35600 1.000 121.40000 737 GLN A N 1
ATOM 5433 C CA . GLN A 1 724 ? 3.56400 73.27200 -6.15900 1.000 123.12000 737 GLN A CA 1
ATOM 5434 C C . GLN A 1 724 ? 2.16700 73.29000 -5.52800 1.000 117.03000 737 GLN A C 1
ATOM 5435 O O . GLN A 1 724 ? 1.78900 72.33900 -4.83900 1.000 108.72000 737 GLN A O 1
ATOM 5441 N N . ALA A 1 725 ? 1.39700 74.36300 -5.72100 1.000 118.77000 738 ALA A N 1
ATOM 5442 C CA . ALA A 1 725 ? 0.05600 74.47500 -5.14200 1.000 122.00000 738 ALA A CA 1
ATOM 5443 C C . ALA A 1 725 ? -0.95500 73.49500 -5.72800 1.000 114.05000 738 ALA A C 1
ATOM 5444 O O . ALA A 1 725 ? -2.06600 73.36200 -5.19100 1.000 106.43000 738 ALA A O 1
ATOM 5446 N N . MET A 1 726 ? -0.63000 72.83600 -6.83400 1.000 111.96000 739 MET A N 1
ATOM 5447 C CA . MET A 1 726 ? -1.64400 71.96000 -7.39000 1.000 109.68000 739 MET A CA 1
ATOM 5448 C C . MET A 1 726 ? -1.91800 70.77600 -6.49000 1.000 112.62000 739 MET A C 1
ATOM 5449 O O . MET A 1 726 ? -3.01900 70.22200 -6.54400 1.000 121.67000 739 MET A O 1
ATOM 5454 N N . GLY A 1 727 ? -0.99900 70.45700 -5.58500 1.000 104.30000 740 GLY A N 1
ATOM 5455 C CA . GLY A 1 727 ? -1.27800 69.49500 -4.53700 1.000 108.49000 740 GLY A CA 1
ATOM 5456 C C . GLY A 1 727 ? -2.39300 69.90000 -3.58000 1.000 116.25000 740 GLY A C 1
ATOM 5457 O O . GLY A 1 727 ? -2.76600 69.08300 -2.72700 1.000 122.75000 740 GLY A O 1
ATOM 5458 N N . LYS A 1 728 ? -2.92800 71.12600 -3.69700 1.000 112.43000 741 LYS A N 1
ATOM 5459 C CA . LYS A 1 728 ? -4.00900 71.57000 -2.82700 1.000 112.77000 741 LYS A CA 1
ATOM 5460 C C . LYS A 1 728 ? -5.38900 71.06100 -3.26300 1.000 110.27000 741 LYS A C 1
ATOM 5461 O O . LYS A 1 728 ? -6.33400 71.16000 -2.47100 1.000 114.27000 741 LYS A O 1
ATOM 5467 N N . LEU A 1 729 ? -5.52800 70.53100 -4.48700 1.000 102.46000 742 LEU A N 1
ATOM 5468 C CA . LEU A 1 729 ? -6.84800 70.14200 -5.01400 1.000 106.74000 742 LEU A CA 1
ATOM 5469 C C . LEU A 1 729 ? -7.24400 68.70500 -4.63400 1.000 107.52000 742 LEU A C 1
ATOM 5470 O O . LEU A 1 729 ? -7.41600 67.81100 -5.46500 1.000 101.72000 742 LEU A O 1
ATOM 5475 N N . SER A 1 730 ? -7.51300 68.53900 -3.33800 1.000 109.59000 743 SER A N 1
ATOM 5476 C CA . SER A 1 730 ? -7.66000 67.21000 -2.77100 1.000 113.93000 743 SER A CA 1
ATOM 5477 C C . SER A 1 730 ? -8.83500 66.45300 -3.35600 1.000 116.08000 743 SER A C 1
ATOM 5478 O O . SER A 1 730 ? -8.87200 65.23600 -3.22100 1.000 122.90000 743 SER A O 1
ATOM 5481 N N . LYS A 1 731 ? -9.80100 67.13700 -3.97800 1.000 114.15000 744 LYS A N 1
ATOM 5482 C CA . LYS A 1 731 ? -10.99800 66.46800 -4.47500 1.000 108.57000 744 LYS A CA 1
ATOM 5483 C C . LYS A 1 731 ? -10.94800 66.20400 -5.98000 1.000 100.15000 744 LYS A C 1
ATOM 5484 O O . LYS A 1 731 ? -11.91200 65.67000 -6.54500 1.000 96.90000 744 LYS A O 1
ATOM 5490 N N . LEU A 1 732 ? -9.83600 66.54200 -6.62500 1.000 90.15000 745 LEU A N 1
ATOM 5491 C CA . LEU A 1 732 ? -9.70100 66.39700 -8.07000 1.000 84.43000 745 LEU A CA 1
ATOM 5492 C C . LEU A 1 732 ? -9.56800 64.92600 -8.47600 1.000 87.70000 745 LEU A C 1
ATOM 5493 O O . LEU A 1 732 ? -8.65100 64.23400 -8.02100 1.000 90.54000 745 LEU A O 1
ATOM 5498 N N . TYR A 1 733 ? -10.45200 64.45000 -9.36100 1.000 83.56000 746 TYR A N 1
ATOM 5499 C CA . TYR A 1 733 ? -10.39800 63.06200 -9.82100 1.000 75.72000 746 TYR A CA 1
ATOM 5500 C C . TYR A 1 733 ? -10.01400 62.93800 -11.28100 1.000 66.73000 746 TYR A C 1
ATOM 5501 O O . TYR A 1 733 ? -9.86400 61.82200 -11.77700 1.000 71.99000 746 TYR A O 1
ATOM 5510 N N . GLU A 1 734 ? -9.91200 64.03500 -12.00200 1.000 65.48000 747 GLU A N 1
ATOM 5511 C CA . GLU A 1 734 ? -9.42300 63.95000 -13.36500 1.000 70.36000 747 GLU A CA 1
ATOM 5512 C C . GLU A 1 734 ? -8.47800 65.11600 -13.60400 1.000 69.80000 747 GLU A C 1
ATOM 5513 O O . GLU A 1 734 ? -8.83200 66.26800 -13.33700 1.000 73.99000 747 GLU A O 1
ATOM 5519 N N . LEU A 1 735 ? -7.28900 64.82600 -14.11800 1.000 66.34000 748 LEU A N 1
ATOM 5520 C CA . LEU A 1 735 ? -6.31300 65.86700 -14.40900 1.000 68.48000 748 LEU A CA 1
ATOM 5521 C C . LEU A 1 735 ? -5.75500 65.64200 -15.79900 1.000 67.80000 748 LEU A C 1
ATOM 5522 O O . LEU A 1 735 ? -5.10500 64.62600 -16.04800 1.000 75.31000 748 LEU A O 1
ATOM 5527 N N . ARG A 1 736 ? -6.02500 66.58200 -16.70300 1.000 69.39000 749 ARG A N 1
ATOM 5528 C CA . ARG A 1 736 ? -5.50200 66.53000 -18.06200 1.000 81.73000 749 ARG A CA 1
ATOM 5529 C C . ARG A 1 736 ? -4.76600 67.82100 -18.41600 1.000 84.04000 749 ARG A C 1
ATOM 5530 O O . ARG A 1 736 ? -5.36500 68.89900 -18.37700 1.000 76.97000 749 ARG A O 1
ATOM 5538 N N . LEU A 1 737 ? -3.46600 67.70400 -18.79400 1.000 84.08000 750 LEU A N 1
ATOM 5539 C CA . LEU A 1 737 ? -2.64900 68.84700 -19.21300 1.000 77.25000 750 LEU A CA 1
ATOM 5540 C C . LEU A 1 737 ? -1.86500 68.55600 -20.49100 1.000 75.61000 750 LEU A C 1
ATOM 5541 O O . LEU A 1 737 ? -0.88800 69.25600 -20.78100 1.000 89.19000 750 LEU A O 1
ATOM 5546 N N . SER A 1 738 ? -2.29000 67.56800 -21.26600 1.000 70.43000 751 SER A N 1
ATOM 5547 C CA . SER A 1 738 ? -1.53700 67.04300 -22.40300 1.000 70.18000 751 SER A CA 1
ATOM 5548 C C . SER A 1 738 ? -1.48500 68.01600 -23.58400 1.000 56.26000 751 SER A C 1
ATOM 5549 O O . SER A 1 738 ? -2.30600 68.92700 -23.72400 1.000 57.63000 751 SER A O 1
ATOM 5552 N N . ARG A 1 739 ? -0.54000 67.74800 -24.48700 1.000 59.68000 752 ARG A N 1
ATOM 5553 C CA . ARG A 1 739 ? -0.36500 68.52400 -25.71400 1.000 71.02000 752 ARG A CA 1
ATOM 5554 C C . ARG A 1 739 ? -0.19800 70.01600 -25.41900 1.000 84.27000 752 ARG A C 1
ATOM 5555 O O . ARG A 1 739 ? -0.80800 70.87900 -26.05800 1.000 95.57000 752 ARG A O 1
ATOM 5563 N N . ASN A 1 740 ? 0.62000 70.31300 -24.41200 1.000 87.02000 753 ASN A N 1
ATOM 5564 C CA . ASN A 1 740 ? 1.08600 71.64900 -24.05100 1.000 101.26000 753 ASN A CA 1
ATOM 5565 C C . ASN A 1 740 ? 2.60500 71.72100 -24.22000 1.000 103.18000 753 ASN A C 1
ATOM 5566 O O . ASN A 1 740 ? 3.20700 70.90100 -24.91700 1.000 113.55000 753 ASN A O 1
ATOM 5571 N N . SER A 1 741 ? 3.22100 72.74600 -23.63900 1.000 92.28000 754 SER A N 1
ATOM 5572 C CA . SER A 1 741 ? 4.67400 72.86300 -23.70100 1.000 91.86000 754 SER A CA 1
ATOM 5573 C C . SER A 1 741 ? 5.28200 73.06800 -22.32000 1.000 85.06000 754 SER A C 1
ATOM 5574 O O . SER A 1 741 ? 6.26300 73.79700 -22.16800 1.000 85.30000 754 SER A O 1
ATOM 5577 N N . LEU A 1 742 ? 4.74800 72.39000 -21.30500 1.000 80.38000 755 LEU A N 1
ATOM 5578 C CA . LEU A 1 742 ? 5.26300 72.52100 -19.94400 1.000 88.83000 755 LEU A CA 1
ATOM 5579 C C . LEU A 1 742 ? 6.68600 71.96700 -19.81400 1.000 92.26000 755 LEU A C 1
ATOM 5580 O O . LEU A 1 742 ? 7.05400 70.99200 -20.46400 1.000 93.96000 755 LEU A O 1
ATOM 5585 N N . THR A 1 743 ? 7.48600 72.58400 -18.93500 1.000 100.12000 756 THR A N 1
ATOM 5586 C CA . THR A 1 743 ? 8.93900 72.47000 -19.04000 1.000 112.39000 756 THR A CA 1
ATOM 5587 C C . THR A 1 743 ? 9.66500 71.90600 -17.81500 1.000 123.68000 756 THR A C 1
ATOM 5588 O O . THR A 1 743 ? 10.76000 71.34600 -17.97900 1.000 132.41000 756 THR A O 1
ATOM 5592 N N . GLY A 1 744 ? 9.11000 72.01400 -16.60900 1.000 121.21000 757 GLY A N 1
ATOM 5593 C CA . GLY A 1 744 ? 9.84300 71.61900 -15.41000 1.000 125.08000 757 GLY A CA 1
ATOM 5594 C C . GLY A 1 744 ? 10.03200 70.12700 -15.17600 1.000 121.01000 757 GLY A C 1
ATOM 5595 O O . GLY A 1 744 ? 10.02800 69.32300 -16.11700 1.000 118.76000 757 GLY A O 1
ATOM 5596 N N . GLU A 1 745 ? 10.23400 69.75300 -13.91200 1.000 117.07000 758 GLU A N 1
ATOM 5597 C CA . GLU A 1 745 ? 10.12900 68.36300 -13.48700 1.000 113.99000 758 GLU A CA 1
ATOM 5598 C C . GLU A 1 745 ? 8.84300 68.21000 -12.67400 1.000 110.35000 758 GLU A C 1
ATOM 5599 O O . GLU A 1 745 ? 8.32600 69.17000 -12.09700 1.000 108.89000 758 GLU A O 1
ATOM 5605 N N . ILE A 1 746 ? 8.32500 66.98800 -12.63400 1.000 107.11000 759 ILE A N 1
ATOM 5606 C CA . ILE A 1 746 ? 7.01100 66.77600 -12.00700 1.000 101.21000 759 ILE A CA 1
ATOM 5607 C C . ILE A 1 746 ? 7.15100 66.84200 -10.49000 1.000 100.89000 759 ILE A C 1
ATOM 5608 O O . ILE A 1 746 ? 8.03300 66.17700 -9.91500 1.000 108.30000 759 ILE A O 1
ATOM 5613 N N . PRO A 1 747 ? 6.33000 67.62400 -9.80400 1.000 93.36000 760 PRO A N 1
ATOM 5614 C CA . PRO A 1 747 ? 6.56300 67.85800 -8.37200 1.000 99.38000 760 PRO A CA 1
ATOM 5615 C C . PRO A 1 747 ? 6.22900 66.67000 -7.48000 1.000 96.46000 760 PRO A C 1
ATOM 5616 O O . PRO A 1 747 ? 5.26800 65.93800 -7.70600 1.000 78.74000 760 PRO A O 1
ATOM 5620 N N . VAL A 1 748 ? 7.03000 66.52500 -6.42000 1.000 111.68000 761 VAL A N 1
ATOM 5621 C CA . VAL A 1 748 ? 6.74300 65.54300 -5.38300 1.000 119.94000 761 VAL A CA 1
ATOM 5622 C C . VAL A 1 748 ? 5.41800 65.86500 -4.70300 1.000 125.61000 761 VAL A C 1
ATOM 5623 O O . VAL A 1 748 ? 4.74000 64.96300 -4.20000 1.000 127.98000 761 VAL A O 1
ATOM 5627 N N . GLU A 1 749 ? 5.00000 67.13600 -4.73500 1.000 127.98000 762 GLU A N 1
ATOM 5628 C CA . GLU A 1 749 ? 3.74100 67.56000 -4.12900 1.000 126.33000 762 GLU A CA 1
ATOM 5629 C C . GLU A 1 749 ? 2.51800 66.90900 -4.77900 1.000 125.50000 762 GLU A C 1
ATOM 5630 O O . GLU A 1 749 ? 1.42400 66.97100 -4.20200 1.000 126.89000 762 GLU A O 1
ATOM 5636 N N . ILE A 1 750 ? 2.67300 66.30800 -5.96800 1.000 124.21000 763 ILE A N 1
ATOM 5637 C CA . ILE A 1 750 ? 1.54500 65.71300 -6.70300 1.000 117.60000 763 ILE A CA 1
ATOM 5638 C C . ILE A 1 750 ? 0.92900 64.49200 -6.01800 1.000 119.24000 763 ILE A C 1
ATOM 5639 O O . ILE A 1 750 ? -0.25700 64.19400 -6.23200 1.000 114.65000 763 ILE A O 1
ATOM 5644 N N . GLY A 1 751 ? 1.69500 63.78600 -5.18600 1.000 122.52000 764 GLY A N 1
ATOM 5645 C CA . GLY A 1 751 ? 1.19100 62.60600 -4.51900 1.000 118.21000 764 GLY A CA 1
ATOM 5646 C C . GLY A 1 751 ? 0.05500 62.88900 -3.57600 1.000 117.13000 764 GLY A C 1
ATOM 5647 O O . GLY A 1 751 ? -0.62400 61.94400 -3.15600 1.000 121.45000 764 GLY A O 1
ATOM 5648 N N . GLN A 1 752 ? -0.18200 64.16300 -3.25100 1.000 116.06000 765 GLN A N 1
ATOM 5649 C CA . GLN A 1 752 ? -1.27500 64.53600 -2.36500 1.000 121.02000 765 GLN A CA 1
ATOM 5650 C C . GLN A 1 752 ? -2.64900 64.43800 -3.02400 1.000 117.56000 765 GLN A C 1
ATOM 5651 O O . GLN A 1 752 ? -3.65400 64.44700 -2.30400 1.000 129.71000 765 GLN A O 1
ATOM 5657 N N . LEU A 1 753 ? -2.72200 64.28800 -4.35500 1.000 105.41000 766 LEU A N 1
ATOM 5658 C CA . LEU A 1 753 ? -3.98800 64.17900 -5.08800 1.000 99.09000 766 LEU A CA 1
ATOM 5659 C C . LEU A 1 753 ? -4.59600 62.77300 -5.02900 1.000 106.44000 766 LEU A C 1
ATOM 5660 O O . LEU A 1 753 ? -4.85900 62.13800 -6.05300 1.000 110.54000 766 LEU A O 1
ATOM 5665 N N . GLN A 1 754 ? -4.88000 62.31300 -3.80800 1.000 110.28000 767 GLN A N 1
ATOM 5666 C CA . GLN A 1 754 ? -5.28800 60.92400 -3.60300 1.000 109.93000 767 GLN A CA 1
ATOM 5667 C C . GLN A 1 754 ? -6.57000 60.54100 -4.34400 1.000 113.47000 767 GLN A C 1
ATOM 5668 O O . GLN A 1 754 ? -6.76900 59.35200 -4.60600 1.000 114.01000 767 GLN A O 1
ATOM 5674 N N . ASP A 1 755 ? -7.43900 61.49900 -4.69300 1.000 113.50000 768 ASP A N 1
ATOM 5675 C CA . ASP A 1 755 ? -8.73400 61.18500 -5.30000 1.000 109.68000 768 ASP A CA 1
ATOM 5676 C C . ASP A 1 755 ? -8.70400 61.06200 -6.82100 1.000 102.59000 768 ASP A C 1
ATOM 5677 O O . ASP A 1 755 ? -9.77600 60.92000 -7.42200 1.000 102.11000 768 ASP A O 1
ATOM 5682 N N . LEU A 1 756 ? -7.52600 61.12100 -7.45300 1.000 96.57000 769 LEU A N 1
ATOM 5683 C CA . LEU A 1 756 ? -7.41300 60.96700 -8.90500 1.000 86.96000 769 LEU A CA 1
ATOM 5684 C C . LEU A 1 756 ? -7.85700 59.58300 -9.34400 1.000 89.67000 769 LEU A C 1
ATOM 5685 O O . LEU A 1 756 ? -7.39600 58.57000 -8.81200 1.000 104.82000 769 LEU A O 1
ATOM 5690 N N . GLN A 1 757 ? -8.71000 59.53500 -10.35300 1.000 79.51000 770 GLN A N 1
ATOM 5691 C CA . GLN A 1 757 ? -9.29000 58.26500 -10.75500 1.000 81.77000 770 GLN A CA 1
ATOM 5692 C C . GLN A 1 757 ? -9.29100 58.16700 -12.27400 1.000 84.94000 770 GLN A C 1
ATOM 5693 O O . GLN A 1 757 ? -8.66100 57.27500 -12.84500 1.000 86.93000 770 GLN A O 1
ATOM 5699 N N . SER A 1 758 ? -9.94000 59.11900 -12.94200 1.000 91.03000 771 SER A N 1
ATOM 5700 C CA . SER A 1 758 ? -10.27400 58.91900 -14.34500 1.000 92.83000 771 SER A CA 1
ATOM 5701 C C . SER A 1 758 ? -9.03900 59.02200 -15.24200 1.000 99.50000 771 SER A C 1
ATOM 5702 O O . SER A 1 758 ? -8.86000 58.20400 -16.15700 1.000 105.06000 771 SER A O 1
ATOM 5705 N N . ALA A 1 759 ? -8.13000 59.94500 -14.94200 1.000 88.90000 772 ALA A N 1
ATOM 5706 C CA . ALA A 1 759 ? -6.92800 60.07500 -15.75700 1.000 80.06000 772 ALA A CA 1
ATOM 5707 C C . ALA A 1 759 ? -5.95600 61.00500 -15.06100 1.000 80.31000 772 ALA A C 1
ATOM 5708 O O . ALA A 1 759 ? -6.36800 61.95200 -14.38900 1.000 80.37000 772 ALA A O 1
ATOM 5710 N N . LEU A 1 760 ? -4.66900 60.76900 -15.30600 1.000 75.64000 773 LEU A N 1
ATOM 5711 C CA . LEU A 1 760 ? -3.61100 61.75500 -15.08200 1.000 75.36000 773 LEU A CA 1
ATOM 5712 C C . LEU A 1 760 ? -2.78200 61.77000 -16.36400 1.000 73.43000 773 LEU A C 1
ATOM 5713 O O . LEU A 1 760 ? -1.95500 60.88100 -16.59800 1.000 73.78000 773 LEU A O 1
ATOM 5718 N N . ASP A 1 761 ? -3.04300 62.77500 -17.20600 1.000 65.35000 774 ASP A N 1
ATOM 5719 C CA . ASP A 1 761 ? -2.52900 62.82900 -18.56700 1.000 68.11000 774 ASP A CA 1
ATOM 5720 C C . ASP A 1 761 ? -1.56500 63.99200 -18.67000 1.000 84.18000 774 ASP A C 1
ATOM 5721 O O . ASP A 1 761 ? -1.98600 65.15700 -18.66700 1.000 88.02000 774 ASP A O 1
ATOM 5726 N N . LEU A 1 762 ? -0.28200 63.66600 -18.81200 1.000 80.57000 775 LEU A N 1
ATOM 5727 C CA . LEU A 1 762 ? 0.76700 64.65900 -18.96200 1.000 67.74000 775 LEU A CA 1
ATOM 5728 C C . LEU A 1 762 ? 1.48900 64.50100 -20.29200 1.000 73.02000 775 LEU A C 1
ATOM 5729 O O . LEU A 1 762 ? 2.59500 65.02400 -20.45800 1.000 81.14000 775 LEU A O 1
ATOM 5734 N N . SER A 1 763 ? 0.87500 63.81100 -21.25200 1.000 72.15000 776 SER A N 1
ATOM 5735 C CA . SER A 1 763 ? 1.57500 63.46200 -22.48000 1.000 80.45000 776 SER A CA 1
ATOM 5736 C C . SER A 1 763 ? 1.78900 64.66900 -23.40200 1.000 87.46000 776 SER A C 1
ATOM 5737 O O . SER A 1 763 ? 1.14000 65.71200 -23.28200 1.000 87.96000 776 SER A O 1
ATOM 5740 N N . TYR A 1 764 ? 2.75000 64.50600 -24.32500 1.000 90.53000 777 TYR A N 1
ATOM 5741 C CA . TYR A 1 764 ? 3.04000 65.49800 -25.35200 1.000 76.96000 777 TYR A CA 1
ATOM 5742 C C . TYR A 1 764 ? 3.35100 66.86300 -24.73800 1.000 83.94000 777 TYR A C 1
ATOM 5743 O O . TYR A 1 764 ? 2.86000 67.90000 -25.19100 1.000 99.92000 777 TYR A O 1
ATOM 5752 N N . ASN A 1 765 ? 4.07600 66.85900 -23.62300 1.000 81.52000 778 ASN A N 1
ATOM 5753 C CA . ASN A 1 765 ? 4.71500 68.07200 -23.11100 1.000 80.74000 778 ASN A CA 1
ATOM 5754 C C . ASN A 1 765 ? 6.24700 68.00900 -23.23800 1.000 74.78000 778 ASN A C 1
ATOM 5755 O O . ASN A 1 765 ? 6.79300 67.26100 -24.07200 1.000 70.03000 778 ASN A O 1
ATOM 5760 N N . ASN A 1 766 ? 6.93500 68.81700 -22.42900 1.000 82.34000 779 ASN A N 1
ATOM 5761 C CA . ASN A 1 766 ? 8.39900 68.85200 -22.40900 1.000 101.72000 779 ASN A CA 1
ATOM 5762 C C . ASN A 1 766 ? 8.92800 68.67400 -20.98400 1.000 98.37000 779 ASN A C 1
ATOM 5763 O O . ASN A 1 766 ? 9.94000 69.25800 -20.60300 1.000 96.22000 779 ASN A O 1
ATOM 5768 N N . PHE A 1 767 ? 8.27800 67.81300 -20.20000 1.000 94.16000 780 PHE A N 1
ATOM 5769 C CA . PHE A 1 767 ? 8.73400 67.48300 -18.85200 1.000 93.21000 780 PHE A CA 1
ATOM 5770 C C . PHE A 1 767 ? 10.06100 66.71700 -18.83100 1.000 101.92000 780 PHE A C 1
ATOM 5771 O O . PHE A 1 767 ? 10.30300 65.82600 -19.64900 1.000 99.22000 780 PHE A O 1
ATOM 5779 N N . THR A 1 768 ? 10.90000 67.03800 -17.84000 1.000 105.57000 781 THR A N 1
ATOM 5780 C CA . THR A 1 768 ? 12.26300 66.53300 -17.69400 1.000 103.38000 781 THR A CA 1
ATOM 5781 C C . THR A 1 768 ? 12.42400 65.93600 -16.29700 1.000 104.14000 781 THR A C 1
ATOM 5782 O O . THR A 1 768 ? 11.56800 66.10800 -15.42600 1.000 99.25000 781 THR A O 1
ATOM 5786 N N . GLY A 1 769 ? 13.52300 65.21000 -16.08700 1.000 113.31000 782 GLY A N 1
ATOM 5787 C CA . GLY A 1 769 ? 13.81700 64.59300 -14.79400 1.000 117.06000 782 GLY A CA 1
ATOM 5788 C C . GLY A 1 769 ? 13.27600 63.18800 -14.57000 1.000 114.69000 782 GLY A C 1
ATOM 5789 O O . GLY A 1 769 ? 12.83200 62.48400 -15.48200 1.000 119.09000 782 GLY A O 1
ATOM 5790 N N . ASP A 1 770 ? 13.31200 62.78300 -13.29900 1.000 110.97000 783 ASP A N 1
ATOM 5791 C CA . ASP A 1 770 ? 12.74000 61.51800 -12.86200 1.000 106.59000 783 ASP A CA 1
ATOM 5792 C C . ASP A 1 770 ? 11.22700 61.60200 -12.74800 1.000 111.36000 783 ASP A C 1
ATOM 5793 O O . ASP A 1 770 ? 10.65600 62.65800 -12.43800 1.000 110.50000 783 ASP A O 1
ATOM 5798 N N . ILE A 1 771 ? 10.58000 60.47200 -13.01500 1.000 111.56000 784 ILE A N 1
ATOM 5799 C CA . ILE A 1 771 ? 9.18500 60.32000 -12.60300 1.000 97.48000 784 ILE A CA 1
ATOM 5800 C C . ILE A 1 771 ? 9.16400 60.13600 -11.09000 1.000 98.74000 784 ILE A C 1
ATOM 5801 O O . ILE A 1 771 ? 9.90600 59.28900 -10.55400 1.000 98.85000 784 ILE A O 1
ATOM 5806 N N . PRO A 1 772 ? 8.39000 60.92900 -10.36600 1.000 94.82000 785 PRO A N 1
ATOM 5807 C CA . PRO A 1 772 ? 8.38600 60.84800 -8.89600 1.000 100.67000 785 PRO A CA 1
ATOM 5808 C C . PRO A 1 772 ? 7.82600 59.52900 -8.38300 1.000 101.09000 785 PRO A C 1
ATOM 5809 O O . PRO A 1 772 ? 6.73100 59.11900 -8.76200 1.000 93.70000 785 PRO A O 1
ATOM 5813 N N . SER A 1 773 ? 8.58500 58.89200 -7.47600 1.000 108.97000 786 SER A N 1
ATOM 5814 C CA . SER A 1 773 ? 8.16600 57.66100 -6.80000 1.000 110.81000 786 SER A CA 1
ATOM 5815 C C . SER A 1 773 ? 6.77200 57.78800 -6.19800 1.000 125.70000 786 SER A C 1
ATOM 5816 O O . SER A 1 773 ? 6.07000 56.77300 -6.04800 1.000 119.89000 786 SER A O 1
ATOM 5819 N N . THR A 1 774 ? 6.40500 59.00000 -5.75300 1.000 141.84000 787 THR A N 1
ATOM 5820 C CA . THR A 1 774 ? 5.12800 59.27700 -5.08800 1.000 142.96000 787 THR A CA 1
ATOM 5821 C C . THR A 1 774 ? 3.91600 59.06900 -5.99500 1.000 127.31000 787 THR A C 1
ATOM 5822 O O . THR A 1 774 ? 2.78700 59.07000 -5.50200 1.000 123.28000 787 THR A O 1
ATOM 5826 N N . ILE A 1 775 ? 4.10200 58.95800 -7.31200 1.000 115.56000 788 ILE A N 1
ATOM 5827 C CA . ILE A 1 775 ? 2.95400 58.67800 -8.17200 1.000 99.00000 788 ILE A CA 1
ATOM 5828 C C . ILE A 1 775 ? 2.32900 57.32800 -7.86100 1.000 101.76000 788 ILE A C 1
ATOM 5829 O O . ILE A 1 775 ? 1.10200 57.17200 -7.94800 1.000 102.81000 788 ILE A O 1
ATOM 5834 N N . GLY A 1 776 ? 3.14000 56.34200 -7.45400 1.000 102.29000 789 GLY A N 1
ATOM 5835 C CA . GLY A 1 776 ? 2.59600 55.04500 -7.05300 1.000 104.88000 789 GLY A CA 1
ATOM 5836 C C . GLY A 1 776 ? 1.65900 55.14000 -5.85800 1.000 114.15000 789 GLY A C 1
ATOM 5837 O O . GLY A 1 776 ? 0.85100 54.22000 -5.63100 1.000 111.23000 789 GLY A O 1
ATOM 5838 N N . THR A 1 777 ? 1.73100 56.23100 -5.10000 1.000 122.60000 790 THR A N 1
ATOM 5839 C CA . THR A 1 777 ? 0.80400 56.55800 -4.02700 1.000 123.17000 790 THR A CA 1
ATOM 5840 C C . THR A 1 777 ? -0.61700 56.80300 -4.51800 1.000 116.41000 790 THR A C 1
ATOM 5841 O O . THR A 1 777 ? -1.55300 56.74400 -3.70700 1.000 119.13000 790 THR A O 1
ATOM 5845 N N . LEU A 1 778 ? -0.81700 56.97000 -5.83200 1.000 107.16000 791 LEU A N 1
ATOM 5846 C CA . LEU A 1 778 ? -2.12900 57.27900 -6.40100 1.000 100.80000 791 LEU A CA 1
ATOM 5847 C C . LEU A 1 778 ? -3.01600 56.03500 -6.43100 1.000 106.19000 791 LEU A C 1
ATOM 5848 O O . LEU A 1 778 ? -3.20200 55.39300 -7.47200 1.000 104.74000 791 LEU A O 1
ATOM 5853 N N . SER A 1 779 ? -3.59200 55.71800 -5.26000 1.000 109.28000 792 SER A N 1
ATOM 5854 C CA . SER A 1 779 ? -4.29100 54.44600 -5.06600 1.000 108.41000 792 SER A CA 1
ATOM 5855 C C . SER A 1 779 ? -5.38500 54.18900 -6.10100 1.000 108.18000 792 SER A C 1
ATOM 5856 O O . SER A 1 779 ? -5.51600 53.06700 -6.58800 1.000 105.63000 792 SER A O 1
ATOM 5859 N N . LYS A 1 780 ? -6.19700 55.20500 -6.42700 1.000 113.41000 793 LYS A N 1
ATOM 5860 C CA . LYS A 1 780 ? -7.38900 54.98500 -7.25800 1.000 107.66000 793 LYS A CA 1
ATOM 5861 C C . LYS A 1 780 ? -7.21500 55.34300 -8.74300 1.000 100.84000 793 LYS A C 1
ATOM 5862 O O . LYS A 1 780 ? -8.20500 55.32800 -9.48700 1.000 97.37000 793 LYS A O 1
ATOM 5868 N N . LEU A 1 781 ? -6.01800 55.73400 -9.18900 1.000 99.88000 794 LEU A N 1
ATOM 5869 C CA . LEU A 1 781 ? -5.87800 56.21300 -10.55600 1.000 93.15000 794 LEU A CA 1
ATOM 5870 C C . LEU A 1 781 ? -5.85200 55.03700 -11.52400 1.000 88.52000 794 LEU A C 1
ATOM 5871 O O . LEU A 1 781 ? -5.05300 54.11400 -11.37100 1.000 93.49000 794 LEU A O 1
ATOM 5876 N N . GLU A 1 782 ? -6.69500 55.10400 -12.55700 1.000 82.10000 795 GLU A N 1
ATOM 5877 C CA . GLU A 1 782 ? -6.87800 53.98200 -13.47100 1.000 88.59000 795 GLU A CA 1
ATOM 5878 C C . GLU A 1 782 ? -6.07000 54.10800 -14.76400 1.000 87.28000 795 GLU A C 1
ATOM 5879 O O . GLU A 1 782 ? -5.81300 53.08400 -15.41600 1.000 82.27000 795 GLU A O 1
ATOM 5885 N N . THR A 1 783 ? -5.61900 55.32400 -15.10700 1.000 85.97000 796 THR A N 1
ATOM 5886 C CA . THR A 1 783 ? -4.93600 55.63800 -16.36800 1.000 86.19000 796 THR A CA 1
ATOM 5887 C C . THR A 1 783 ? -3.86900 56.69700 -16.11700 1.000 92.45000 796 THR A C 1
ATOM 5888 O O . THR A 1 783 ? -4.19900 57.82400 -15.72200 1.000 87.97000 796 THR A O 1
ATOM 5892 N N . LEU A 1 784 ? -2.61600 56.37600 -16.45600 1.000 95.31000 797 LEU A N 1
ATOM 5893 C CA . LEU A 1 784 ? -1.48100 57.28900 -16.32600 1.000 76.48000 797 LEU A CA 1
ATOM 5894 C C . LEU A 1 784 ? -0.71900 57.34800 -17.64700 1.000 70.52000 797 LEU A C 1
ATOM 5895 O O . LEU A 1 784 ? -0.18800 56.32900 -18.10400 1.000 72.29000 797 LEU A O 1
ATOM 5900 N N . ASP A 1 785 ? -0.61000 58.54900 -18.23100 1.000 72.34000 798 ASP A N 1
ATOM 5901 C CA . ASP A 1 785 ? 0.03200 58.73700 -19.53700 1.000 71.55000 798 ASP A CA 1
ATOM 5902 C C . ASP A 1 785 ? 1.06800 59.84200 -19.44900 1.000 74.42000 798 ASP A C 1
ATOM 5903 O O . ASP A 1 785 ? 0.70900 61.02100 -19.33300 1.000 77.53000 798 ASP A O 1
ATOM 5908 N N . LEU A 1 786 ? 2.33700 59.47200 -19.63800 1.000 66.40000 799 LEU A N 1
ATOM 5909 C CA . LEU A 1 786 ? 3.42500 60.44100 -19.65700 1.000 73.31000 799 LEU A CA 1
ATOM 5910 C C . LEU A 1 786 ? 4.17900 60.41500 -20.97500 1.000 74.30000 799 LEU A C 1
ATOM 5911 O O . LEU A 1 786 ? 5.29000 60.94500 -21.05900 1.000 74.07000 799 LEU A O 1
ATOM 5916 N N . SER A 1 787 ? 3.56800 59.85900 -22.02100 1.000 77.71000 800 SER A N 1
ATOM 5917 C CA . SER A 1 787 ? 4.27400 59.65700 -23.27600 1.000 89.42000 800 SER A CA 1
ATOM 5918 C C . SER A 1 787 ? 4.64800 60.99000 -23.93100 1.000 94.72000 800 SER A C 1
ATOM 5919 O O . SER A 1 787 ? 4.07000 62.04100 -23.65300 1.000 98.67000 800 SER A O 1
ATOM 5922 N N . HIS A 1 788 ? 5.65900 60.93600 -24.79100 1.000 92.72000 801 HIS A N 1
ATOM 5923 C CA . HIS A 1 788 ? 6.07000 62.10200 -25.55400 1.000 84.28000 801 HIS A CA 1
ATOM 5924 C C . HIS A 1 788 ? 6.46100 63.26300 -24.63100 1.000 87.22000 801 HIS A C 1
ATOM 5925 O O . HIS A 1 788 ? 5.88400 64.35400 -24.67000 1.000 80.75000 801 HIS A O 1
ATOM 5932 N N . ASN A 1 789 ? 7.40400 62.97500 -23.73700 1.000 90.96000 802 ASN A N 1
ATOM 5933 C CA . ASN A 1 789 ? 8.11800 63.98300 -22.96100 1.000 86.81000 802 ASN A CA 1
ATOM 5934 C C . ASN A 1 789 ? 9.62400 63.75200 -23.12100 1.000 93.65000 802 ASN A C 1
ATOM 5935 O O . ASN A 1 789 ? 10.09700 63.09100 -24.05600 1.000 81.06000 802 ASN A O 1
ATOM 5940 N N . GLN A 1 790 ? 10.39800 64.30200 -22.18200 1.000 101.82000 803 GLN A N 1
ATOM 5941 C CA . GLN A 1 790 ? 11.85000 64.17400 -22.09600 1.000 108.25000 803 GLN A CA 1
ATOM 5942 C C . GLN A 1 790 ? 12.26200 63.75200 -20.69500 1.000 110.87000 803 GLN A C 1
ATOM 5943 O O . GLN A 1 790 ? 13.21500 64.28200 -20.12200 1.000 117.87000 803 GLN A O 1
ATOM 5949 N N . LEU A 1 791 ? 11.54000 62.80900 -20.10300 1.000 106.88000 804 LEU A N 1
ATOM 5950 C CA . LEU A 1 791 ? 11.87800 62.36800 -18.75700 1.000 109.96000 804 LEU A CA 1
ATOM 5951 C C . LEU A 1 791 ? 13.01700 61.34900 -18.77400 1.000 121.11000 804 LEU A C 1
ATOM 5952 O O . LEU A 1 791 ? 13.22500 60.62600 -19.75700 1.000 125.30000 804 LEU A O 1
ATOM 5957 N N . THR A 1 792 ? 13.72500 61.26900 -17.64400 1.000 121.77000 805 THR A N 1
ATOM 5958 C CA . THR A 1 792 ? 15.02100 60.60600 -17.52900 1.000 113.33000 805 THR A CA 1
ATOM 5959 C C . THR A 1 792 ? 15.02400 59.64300 -16.34400 1.000 109.00000 805 THR A C 1
ATOM 5960 O O . THR A 1 792 ? 14.19000 59.72800 -15.44000 1.000 105.43000 805 THR A O 1
ATOM 5964 N N . GLY A 1 793 ? 15.98900 58.72700 -16.35400 1.000 110.85000 806 GLY A N 1
ATOM 5965 C CA . GLY A 1 793 ? 16.20300 57.81600 -15.23900 1.000 109.17000 806 GLY A CA 1
ATOM 5966 C C . GLY A 1 793 ? 15.43000 56.52000 -15.41100 1.000 104.49000 806 GLY A C 1
ATOM 5967 O O . GLY A 1 793 ? 15.13400 56.08900 -16.53500 1.000 99.11000 806 GLY A O 1
ATOM 5968 N N . GLU A 1 794 ? 15.17600 55.84600 -14.28900 1.000 101.85000 807 GLU A N 1
ATOM 5969 C CA . GLU A 1 794 ? 14.38200 54.62600 -14.31800 1.000 102.60000 807 GLU A CA 1
ATOM 5970 C C . GLU A 1 794 ? 13.02300 54.86600 -13.66700 1.000 110.33000 807 GLU A C 1
ATOM 5971 O O . GLU A 1 794 ? 12.85800 55.74600 -12.81900 1.000 119.06000 807 GLU A O 1
ATOM 5977 N N . VAL A 1 795 ? 12.07100 54.02800 -14.05200 1.000 109.53000 808 VAL A N 1
ATOM 5978 C CA . VAL A 1 795 ? 10.68900 54.09300 -13.57100 1.000 108.48000 808 VAL A CA 1
ATOM 5979 C C . VAL A 1 795 ? 10.59600 53.43000 -12.19700 1.000 120.01000 808 VAL A C 1
ATOM 5980 O O . VAL A 1 795 ? 11.10500 52.30900 -12.00700 1.000 121.72000 808 VAL A O 1
ATOM 5984 N N . PRO A 1 796 ? 9.99000 54.09000 -11.23100 1.000 126.51000 809 PRO A N 1
ATOM 5985 C CA . PRO A 1 796 ? 10.18500 53.71900 -9.82100 1.000 137.15000 809 PRO A CA 1
ATOM 5986 C C . PRO A 1 796 ? 9.55000 52.42000 -9.34800 1.000 138.00000 809 PRO A C 1
ATOM 5987 O O . PRO A 1 796 ? 9.57500 52.13400 -8.14400 1.000 144.48000 809 PRO A O 1
ATOM 5991 N N . GLY A 1 797 ? 8.98600 51.63400 -10.24900 1.000 128.20000 810 GLY A N 1
ATOM 5992 C CA . GLY A 1 797 ? 8.44800 50.35000 -9.84200 1.000 126.36000 810 GLY A CA 1
ATOM 5993 C C . GLY A 1 797 ? 7.15100 50.38800 -9.06800 1.000 118.70000 810 GLY A C 1
ATOM 5994 O O . GLY A 1 797 ? 6.28100 49.53400 -9.27100 1.000 121.89000 810 GLY A O 1
ATOM 5995 N N . SER A 1 798 ? 7.01100 51.33700 -8.15000 1.000 112.61000 811 SER A N 1
ATOM 5996 C CA . SER A 1 798 ? 5.70500 51.54500 -7.54000 1.000 111.78000 811 SER A CA 1
ATOM 5997 C C . SER A 1 798 ? 4.67500 51.84700 -8.61400 1.000 99.98000 811 SER A C 1
ATOM 5998 O O . SER A 1 798 ? 3.50100 51.47700 -8.48300 1.000 102.45000 811 SER A O 1
ATOM 6001 N N . VAL A 1 799 ? 5.11400 52.48600 -9.69600 1.000 93.14000 812 VAL A N 1
ATOM 6002 C CA . VAL A 1 799 ? 4.24500 52.84900 -10.80000 1.000 89.68000 812 VAL A CA 1
ATOM 6003 C C . VAL A 1 799 ? 3.72700 51.62200 -11.52700 1.000 101.79000 812 VAL A C 1
ATOM 6004 O O . VAL A 1 799 ? 2.62100 51.64600 -12.08200 1.000 111.81000 812 VAL A O 1
ATOM 6008 N N . GLY A 1 800 ? 4.49100 50.52800 -11.53100 1.000 107.43000 813 GLY A N 1
ATOM 6009 C CA . GLY A 1 800 ? 4.02400 49.31300 -12.17900 1.000 111.20000 813 GLY A CA 1
ATOM 6010 C C . GLY A 1 800 ? 3.05900 48.51800 -11.33600 1.000 115.86000 813 GLY A C 1
ATOM 6011 O O . GLY A 1 800 ? 2.14200 47.88400 -11.87000 1.000 113.42000 813 GLY A O 1
ATOM 6012 N N . ASP A 1 801 ? 3.24700 48.55300 -10.01600 1.000 127.60000 814 ASP A N 1
ATOM 6013 C CA . ASP A 1 801 ? 2.39900 47.89900 -9.02600 1.000 135.47000 814 ASP A CA 1
ATOM 6014 C C . ASP A 1 801 ? 1.06800 48.58300 -8.79500 1.000 135.48000 814 ASP A C 1
ATOM 6015 O O . ASP A 1 801 ? 0.25700 48.04900 -8.03100 1.000 142.03000 814 ASP A O 1
ATOM 6020 N N . MET A 1 802 ? 0.83300 49.73800 -9.39800 1.000 129.13000 815 MET A N 1
ATOM 6021 C CA . MET A 1 802 ? -0.29300 50.57200 -9.01600 1.000 122.96000 815 MET A CA 1
ATOM 6022 C C . MET A 1 802 ? -1.58900 49.77900 -8.95400 1.000 124.66000 815 MET A C 1
ATOM 6023 O O . MET A 1 802 ? -2.00400 49.15200 -9.93400 1.000 123.83000 815 MET A O 1
ATOM 6028 N N . LYS A 1 803 ? -2.20900 49.80600 -7.77400 1.000 128.05000 816 LYS A N 1
ATOM 6029 C CA . LYS A 1 803 ? -3.29200 48.88200 -7.46100 1.000 134.13000 816 LYS A CA 1
ATOM 6030 C C . LYS A 1 803 ? -4.43100 48.98500 -8.47700 1.000 124.83000 816 LYS A C 1
ATOM 6031 O O . LYS A 1 803 ? -4.93400 47.96800 -8.96100 1.000 122.21000 816 LYS A O 1
ATOM 6037 N N . SER A 1 804 ? -4.84300 50.20200 -8.81900 1.000 121.40000 817 SER A N 1
ATOM 6038 C CA . SER A 1 804 ? -6.00900 50.44700 -9.66000 1.000 118.86000 817 SER A CA 1
ATOM 6039 C C . SER A 1 804 ? -5.67400 50.73000 -11.11800 1.000 106.22000 817 SER A C 1
ATOM 6040 O O . SER A 1 804 ? -6.59000 50.90400 -11.92800 1.000 104.56000 817 SER A O 1
ATOM 6043 N N . LEU A 1 805 ? -4.40000 50.76500 -11.46800 1.000 100.34000 818 LEU A N 1
ATOM 6044 C CA . LEU A 1 805 ? -3.99800 51.19900 -12.79200 1.000 90.09000 818 LEU A CA 1
ATOM 6045 C C . LEU A 1 805 ? -4.37400 50.19300 -13.86900 1.000 84.85000 818 LEU A C 1
ATOM 6046 O O . LEU A 1 805 ? -4.14300 48.99100 -13.72300 1.000 96.93000 818 LEU A O 1
ATOM 6051 N N . GLY A 1 806 ? -4.93300 50.69800 -14.95900 1.000 75.48000 819 GLY A N 1
ATOM 6052 C CA . GLY A 1 806 ? -5.35800 49.88500 -16.08500 1.000 80.75000 819 GLY A CA 1
ATOM 6053 C C . GLY A 1 806 ? -4.60300 50.15300 -17.37000 1.000 84.38000 819 GLY A C 1
ATOM 6054 O O . GLY A 1 806 ? -4.43400 49.25500 -18.20100 1.000 66.00000 819 GLY A O 1
ATOM 6055 N N . TYR A 1 807 ? -4.31700 51.42400 -17.62400 1.000 81.17000 820 TYR A N 1
ATOM 6056 C CA . TYR A 1 807 ? -3.50300 51.84100 -18.75500 1.000 86.61000 820 TYR A CA 1
ATOM 6057 C C . TYR A 1 807 ? -2.22500 52.50800 -18.26200 1.000 82.63000 820 TYR A C 1
ATOM 6058 O O . TYR A 1 807 ? -2.26700 53.31200 -17.32900 1.000 87.59000 820 TYR A O 1
ATOM 6067 N N . LEU A 1 808 ? -1.09100 52.15200 -18.86100 1.000 80.22000 821 LEU A N 1
ATOM 6068 C CA . LEU A 1 808 ? 0.17500 52.85100 -18.63200 1.000 78.27000 821 LEU A CA 1
ATOM 6069 C C . LEU A 1 808 ? 0.86800 53.08100 -19.96900 1.000 77.57000 821 LEU A C 1
ATOM 6070 O O . LEU A 1 808 ? 1.02200 52.14200 -20.75300 1.000 90.54000 821 LEU A O 1
ATOM 6075 N N . ASN A 1 809 ? 1.30100 54.31000 -20.23200 1.000 68.83000 822 ASN A N 1
ATOM 6076 C CA . ASN A 1 809 ? 2.10400 54.59200 -21.41900 1.000 65.53000 822 ASN A CA 1
ATOM 6077 C C . ASN A 1 809 ? 3.17300 55.60300 -21.02500 1.000 69.05000 822 ASN A C 1
ATOM 6078 O O . ASN A 1 809 ? 2.85400 56.61800 -20.40300 1.000 66.41000 822 ASN A O 1
ATOM 6083 N N . VAL A 1 810 ? 4.44400 55.30300 -21.34500 1.000 73.51000 823 VAL A N 1
ATOM 6084 C CA . VAL A 1 810 ? 5.60900 56.12600 -20.98500 1.000 64.06000 823 VAL A CA 1
ATOM 6085 C C . VAL A 1 810 ? 6.51800 56.20800 -22.20700 1.000 70.25000 823 VAL A C 1
ATOM 6086 O O . VAL A 1 810 ? 7.70600 56.54000 -22.11100 1.000 66.00000 823 VAL A O 1
ATOM 6090 N N . SER A 1 811 ? 5.94500 55.92800 -23.37500 1.000 82.89000 824 SER A N 1
ATOM 6091 C CA . SER A 1 811 ? 6.68900 55.91400 -24.62700 1.000 87.42000 824 SER A CA 1
ATOM 6092 C C . SER A 1 811 ? 7.32000 57.26600 -24.91400 1.000 89.03000 824 SER A C 1
ATOM 6093 O O . SER A 1 811 ? 6.91600 58.30900 -24.38900 1.000 95.89000 824 SER A O 1
ATOM 6096 N N . PHE A 1 812 ? 8.33900 57.23700 -25.75500 1.000 87.77000 825 PHE A N 1
ATOM 6097 C CA . PHE A 1 812 ? 8.89300 58.46200 -26.30500 1.000 85.80000 825 PHE A CA 1
ATOM 6098 C C . PHE A 1 812 ? 9.28900 59.41100 -25.18300 1.000 80.67000 825 PHE A C 1
ATOM 6099 O O . PHE A 1 812 ? 8.80300 60.53600 -25.08500 1.000 78.13000 825 PHE A O 1
ATOM 6107 N N . ASN A 1 813 ? 10.07200 58.87300 -24.25500 1.000 82.09000 826 ASN A N 1
ATOM 6108 C CA . ASN A 1 813 ? 10.88900 59.58900 -23.28600 1.000 80.52000 826 ASN A CA 1
ATOM 6109 C C . ASN A 1 813 ? 12.35500 59.18800 -23.48400 1.000 96.17000 826 ASN A C 1
ATOM 6110 O O . ASN A 1 813 ? 12.71400 58.56000 -24.49200 1.000 97.47000 826 ASN A O 1
ATOM 6115 N N . ASN A 1 814 ? 13.20900 59.58000 -22.52200 1.000 108.34000 827 ASN A N 1
ATOM 6116 C CA . ASN A 1 814 ? 14.64000 59.27300 -22.56300 1.000 126.11000 827 ASN A CA 1
ATOM 6117 C C . ASN A 1 814 ? 15.08800 58.45200 -21.34500 1.000 128.64000 827 ASN A C 1
ATOM 6118 O O . ASN A 1 814 ? 16.19000 58.64200 -20.82400 1.000 134.64000 827 ASN A O 1
ATOM 6123 N N . LEU A 1 815 ? 14.23600 57.53800 -20.88000 1.000 115.47000 828 LEU A N 1
ATOM 6124 C CA . LEU A 1 815 ? 14.52300 56.68000 -19.74200 1.000 104.25000 828 LEU A CA 1
ATOM 6125 C C . LEU A 1 815 ? 15.38500 55.47300 -20.12800 1.000 105.35000 828 LEU A C 1
ATOM 6126 O O . LEU A 1 815 ? 15.59500 55.16000 -21.30700 1.000 108.39000 828 LEU A O 1
ATOM 6131 N N . GLY A 1 816 ? 15.85400 54.76000 -19.10100 1.000 96.75000 829 GLY A N 1
ATOM 6132 C CA . GLY A 1 816 ? 16.72900 53.62300 -19.33400 1.000 94.41000 829 GLY A CA 1
ATOM 6133 C C . GLY A 1 816 ? 16.92400 52.77100 -18.09700 1.000 89.49000 829 GLY A C 1
ATOM 6134 O O . GLY A 1 816 ? 16.56300 53.15200 -16.98000 1.000 88.72000 829 GLY A O 1
ATOM 6135 N N . GLY A 1 817 ? 17.53900 51.61900 -18.31700 1.000 87.17000 830 GLY A N 1
ATOM 6136 C CA . GLY A 1 817 ? 17.84100 50.64900 -17.27800 1.000 102.69000 830 GLY A CA 1
ATOM 6137 C C . GLY A 1 817 ? 16.98900 49.39900 -17.42000 1.000 111.10000 830 GLY A C 1
ATOM 6138 O O . GLY A 1 817 ? 16.13800 49.29200 -18.30600 1.000 111.69000 830 GLY A O 1
ATOM 6139 N N . LYS A 1 818 ? 17.22000 48.44400 -16.51200 1.000 111.85000 831 LYS A N 1
ATOM 6140 C CA . LYS A 1 818 ? 16.42300 47.22200 -16.52900 1.000 112.42000 831 LYS A CA 1
ATOM 6141 C C . LYS A 1 818 ? 15.17400 47.46300 -15.70800 1.000 108.71000 831 LYS A C 1
ATOM 6142 O O . LYS A 1 818 ? 15.25700 47.81500 -14.52100 1.000 112.85000 831 LYS A O 1
ATOM 6148 N N . LEU A 1 819 ? 14.02700 47.19100 -16.30900 1.000 101.81000 832 LEU A N 1
ATOM 6149 C CA . LEU A 1 819 ? 12.78900 47.62600 -15.68500 1.000 102.44000 832 LEU A CA 1
ATOM 6150 C C . LEU A 1 819 ? 12.51200 46.77500 -14.47100 1.000 105.79000 832 LEU A C 1
ATOM 6151 O O . LEU A 1 819 ? 12.63500 45.54200 -14.51800 1.000 110.20000 832 LEU A O 1
ATOM 6156 N N . LYS A 1 820 ? 12.17800 47.43100 -13.37300 1.000 104.51000 833 LYS A N 1
ATOM 6157 C CA . LYS A 1 820 ? 11.97300 46.68200 -12.15900 1.000 105.47000 833 LYS A CA 1
ATOM 6158 C C . LYS A 1 820 ? 10.87400 45.66400 -12.43400 1.000 106.71000 833 LYS A C 1
ATOM 6159 O O . LYS A 1 820 ? 10.03300 45.85700 -13.31000 1.000 116.96000 833 LYS A O 1
ATOM 6165 N N . LYS A 1 821 ? 10.96400 44.51000 -11.78500 1.000 109.54000 834 LYS A N 1
ATOM 6166 C CA . LYS A 1 821 ? 10.14600 43.37200 -12.17600 1.000 123.27000 834 LYS A CA 1
ATOM 6167 C C . LYS A 1 821 ? 8.68300 43.55100 -11.86800 1.000 127.26000 834 LYS A C 1
ATOM 6168 O O . LYS A 1 821 ? 7.95700 42.55700 -11.93200 1.000 135.42000 834 LYS A O 1
ATOM 6174 N N . GLN A 1 822 ? 8.23400 44.73500 -11.47900 1.000 122.34000 835 GLN A N 1
ATOM 6175 C CA . GLN A 1 822 ? 6.81300 44.94900 -11.32300 1.000 112.55000 835 GLN A CA 1
ATOM 6176 C C . GLN A 1 822 ? 6.09400 45.09600 -12.64900 1.000 115.74000 835 GLN A C 1
ATOM 6177 O O . GLN A 1 822 ? 4.87700 44.85100 -12.71200 1.000 119.59000 835 GLN A O 1
ATOM 6183 N N . PHE A 1 823 ? 6.83200 45.48500 -13.70300 1.000 113.84000 836 PHE A N 1
ATOM 6184 C CA . PHE A 1 823 ? 6.33000 45.85900 -15.02400 1.000 107.73000 836 PHE A CA 1
ATOM 6185 C C . PHE A 1 823 ? 6.11000 44.69000 -15.96300 1.000 106.65000 836 PHE A C 1
ATOM 6186 O O . PHE A 1 823 ? 6.06100 44.90600 -17.17700 1.000 107.20000 836 PHE A O 1
ATOM 6194 N N . SER A 1 824 ? 5.96800 43.47800 -15.45600 1.000 106.59000 837 SER A N 1
ATOM 6195 C CA . SER A 1 824 ? 5.58700 42.37700 -16.31900 1.000 112.28000 837 SER A CA 1
ATOM 6196 C C . SER A 1 824 ? 4.10800 42.50100 -16.69400 1.000 124.76000 837 SER A C 1
ATOM 6197 O O . SER A 1 824 ? 3.30100 43.10200 -15.97200 1.000 120.33000 837 SER A O 1
ATOM 6200 N N . ARG A 1 825 ? 3.76100 41.95000 -17.85200 1.000 142.92000 838 ARG A N 1
ATOM 6201 C CA . ARG A 1 825 ? 2.40800 42.00500 -18.40500 1.000 154.02000 838 ARG A CA 1
ATOM 6202 C C . ARG A 1 825 ? 1.89700 43.44800 -18.56300 1.000 143.08000 838 ARG A C 1
ATOM 6203 O O . ARG A 1 825 ? 0.73300 43.65400 -18.93700 1.000 149.66000 838 ARG A O 1
ATOM 6211 N N . TRP A 1 826 ? 2.73800 44.47000 -18.30400 1.000 113.14000 839 TRP A N 1
ATOM 6212 C CA . TRP A 1 826 ? 2.41400 45.63600 -19.10200 1.000 91.98000 839 TRP A CA 1
ATOM 6213 C C . TRP A 1 826 ? 2.96600 45.38200 -20.49900 1.000 87.09000 839 TRP A C 1
ATOM 6214 O O . TRP A 1 826 ? 3.95500 44.67100 -20.65600 1.000 93.29000 839 TRP A O 1
ATOM 6225 N N . PRO A 1 827 ? 2.34000 45.90800 -21.54100 1.000 85.06000 840 PRO A N 1
ATOM 6226 C CA . PRO A 1 827 ? 2.82600 45.59500 -22.89000 1.000 85.53000 840 PRO A CA 1
ATOM 6227 C C . PRO A 1 827 ? 4.09300 46.36700 -23.21600 1.000 99.85000 840 PRO A C 1
ATOM 6228 O O . PRO A 1 827 ? 4.44000 47.36200 -22.57300 1.000 107.88000 840 PRO A O 1
ATOM 6232 N N . ALA A 1 828 ? 4.81800 45.86400 -24.21800 1.000 97.62000 841 ALA A N 1
ATOM 6233 C CA . ALA A 1 828 ? 5.97100 46.60700 -24.71300 1.000 91.92000 841 ALA A CA 1
ATOM 6234 C C . ALA A 1 828 ? 5.56200 48.00500 -25.16800 1.000 89.88000 841 ALA A C 1
ATOM 6235 O O . ALA A 1 828 ? 6.31000 48.96800 -24.97600 1.000 90.37000 841 ALA A O 1
ATOM 6237 N N . ASP A 1 829 ? 4.37600 48.12400 -25.77900 1.000 94.93000 842 ASP A N 1
ATOM 6238 C CA . ASP A 1 829 ? 3.85100 49.39100 -26.28700 1.000 96.48000 842 ASP A CA 1
ATOM 6239 C C . ASP A 1 829 ? 3.79700 50.49300 -25.24100 1.000 95.92000 842 ASP A C 1
ATOM 6240 O O . ASP A 1 829 ? 3.76100 51.67300 -25.59800 1.000 95.38000 842 ASP A O 1
ATOM 6245 N N . SER A 1 830 ? 3.77900 50.12400 -23.96400 1.000 94.78000 843 SER A N 1
ATOM 6246 C CA . SER A 1 830 ? 3.76300 51.09400 -22.88300 1.000 91.68000 843 SER A CA 1
ATOM 6247 C C . SER A 1 830 ? 5.11400 51.74600 -22.63700 1.000 86.35000 843 SER A C 1
ATOM 6248 O O . SER A 1 830 ? 5.17100 52.74100 -21.90500 1.000 80.22000 843 SER A O 1
ATOM 6251 N N . PHE A 1 831 ? 6.19700 51.22900 -23.23500 1.000 84.47000 844 PHE A N 1
ATOM 6252 C CA . PHE A 1 831 ? 7.55300 51.72400 -23.01900 1.000 68.21000 844 PHE A CA 1
ATOM 6253 C C . PHE A 1 831 ? 8.28400 52.00400 -24.32100 1.000 73.89000 844 PHE A C 1
ATOM 6254 O O . PHE A 1 831 ? 9.51900 52.00500 -24.33600 1.000 84.37000 844 PHE A O 1
ATOM 6262 N N . LEU A 1 832 ? 7.55400 52.20600 -25.41400 1.000 77.86000 845 LEU A N 1
ATOM 6263 C CA . LEU A 1 832 ? 8.14100 52.37300 -26.73700 1.000 86.81000 845 LEU A CA 1
ATOM 6264 C C . LEU A 1 832 ? 9.04500 53.59600 -26.80600 1.000 96.27000 845 LEU A C 1
ATOM 6265 O O . LEU A 1 832 ? 9.02100 54.47600 -25.94700 1.000 102.02000 845 LEU A O 1
ATOM 6270 N N . GLY A 1 833 ? 9.89700 53.61600 -27.82800 1.000 108.87000 846 GLY A N 1
ATOM 6271 C CA . GLY A 1 833 ? 10.68000 54.78800 -28.12400 1.000 115.97000 846 GLY A CA 1
ATOM 6272 C C . GLY A 1 833 ? 11.76100 55.13400 -27.13500 1.000 120.29000 846 GLY A C 1
ATOM 6273 O O . GLY A 1 833 ? 12.54700 56.04700 -27.41000 1.000 138.14000 846 GLY A O 1
ATOM 6274 N N . ASN A 1 834 ? 11.83400 54.46400 -25.98900 1.000 105.08000 847 ASN A N 1
ATOM 6275 C CA . ASN A 1 834 ? 12.92200 54.70100 -25.03800 1.000 105.77000 847 ASN A CA 1
ATOM 6276 C C . ASN A 1 834 ? 14.15300 53.87200 -25.38200 1.000 116.88000 847 ASN A C 1
ATOM 6277 O O . ASN A 1 834 ? 14.30400 52.74400 -24.91900 1.000 129.75000 847 ASN A O 1
ATOM 6282 N N . THR A 1 835 ? 15.05900 54.43900 -26.18300 1.000 120.50000 848 THR A N 1
ATOM 6283 C CA . THR A 1 835 ? 16.36000 53.80900 -26.38800 1.000 129.33000 848 THR A CA 1
ATOM 6284 C C . THR A 1 835 ? 17.05400 53.64400 -25.03900 1.000 121.32000 848 THR A C 1
ATOM 6285 O O . THR A 1 835 ? 16.91400 54.47700 -24.14300 1.000 125.31000 848 THR A O 1
ATOM 6289 N N . GLY A 1 836 ? 17.73700 52.52500 -24.85800 1.000 112.72000 849 GLY A N 1
ATOM 6290 C CA . GLY A 1 836 ? 18.44600 52.37800 -23.61000 1.000 116.53000 849 GLY A CA 1
ATOM 6291 C C . GLY A 1 836 ? 17.60900 51.87900 -22.45800 1.000 106.36000 849 GLY A C 1
ATOM 6292 O O . GLY A 1 836 ? 18.06900 51.92400 -21.31000 1.000 98.60000 849 GLY A O 1
ATOM 6293 N N . LEU A 1 837 ? 16.38800 51.43200 -22.72300 1.000 103.07000 850 LEU A N 1
ATOM 6294 C CA . LEU A 1 837 ? 15.52700 50.80100 -21.73200 1.000 91.40000 850 LEU A CA 1
ATOM 6295 C C . LEU A 1 837 ? 15.35200 49.34000 -22.11800 1.000 101.96000 850 LEU A C 1
ATOM 6296 O O . LEU A 1 837 ? 15.05700 49.03500 -23.27700 1.000 104.18000 850 LEU A O 1
ATOM 6301 N N . CYS A 1 838 ? 15.64600 48.44600 -21.17800 1.000 112.96000 851 CYS A N 1
ATOM 6302 C CA . CYS A 1 838 ? 15.56900 47.00400 -21.36200 1.000 116.69000 851 CYS A CA 1
ATOM 6303 C C . CYS A 1 838 ? 14.89000 46.39600 -20.14600 1.000 121.33000 851 CYS A C 1
ATOM 6304 O O . CYS A 1 838 ? 14.94100 46.95600 -19.05000 1.000 115.13000 851 CYS A O 1
ATOM 6307 N N . GLY A 1 839 ? 14.18800 45.28900 -20.34400 1.000 131.87000 852 GLY A N 1
ATOM 6308 C CA . GLY A 1 839 ? 13.53600 44.66500 -19.21300 1.000 140.20000 852 GLY A CA 1
ATOM 6309 C C . GLY A 1 839 ? 12.46200 43.68900 -19.64600 1.000 142.77000 852 GLY A C 1
ATOM 6310 O O . GLY A 1 839 ? 12.24300 43.46500 -20.83500 1.000 147.54000 852 GLY A O 1
ATOM 6311 N N . SER A 1 840 ? 11.73800 43.18900 -18.63500 1.000 140.56000 853 SER A N 1
ATOM 6312 C CA . SER A 1 840 ? 10.75500 42.11000 -18.69700 1.000 135.98000 853 SER A CA 1
ATOM 6313 C C . SER A 1 840 ? 9.91000 42.15600 -19.96500 1.000 123.78000 853 SER A C 1
ATOM 6314 O O . SER A 1 840 ? 9.86100 41.14600 -20.68600 1.000 134.16000 853 SER A O 1
ATOM 6317 N N . PRO A 1 841 ? 9.20300 43.25400 -20.27300 1.000 97.99000 854 PRO A N 1
ATOM 6318 C CA . PRO A 1 841 ? 8.42800 43.26800 -21.52300 1.000 87.82000 854 PRO A CA 1
ATOM 6319 C C . PRO A 1 841 ? 9.25800 43.56300 -22.76800 1.000 90.55000 854 PRO A C 1
ATOM 6320 O O . PRO A 1 841 ? 8.77800 43.27900 -23.88100 1.000 89.25000 854 PRO A O 1
ATOM 6324 N N . LEU A 1 842 ? 10.46000 44.13700 -22.64400 1.000 91.35000 855 LEU A N 1
ATOM 6325 C CA . LEU A 1 842 ? 11.23700 44.46000 -23.84300 1.000 93.30000 855 LEU A CA 1
ATOM 6326 C C . LEU A 1 842 ? 12.37300 43.44200 -24.06400 1.000 92.93000 855 LEU A C 1
ATOM 6327 O O . LEU A 1 842 ? 12.31700 42.31000 -23.58500 1.000 91.37000 855 LEU A O 1
ATOM 6332 N N . SER A 1 843 ? 13.39900 43.83700 -24.81800 1.000 92.81000 856 SER A N 1
ATOM 6333 C CA . SER A 1 843 ? 14.50300 42.95400 -25.16400 1.000 89.87000 856 SER A CA 1
ATOM 6334 C C . SER A 1 843 ? 15.51300 42.87300 -24.01900 1.000 89.79000 856 SER A C 1
ATOM 6335 O O . SER A 1 843 ? 15.54500 43.72700 -23.13400 1.000 86.17000 856 SER A O 1
ATOM 6338 N N . ARG A 1 844 ? 16.31400 41.80100 -24.02400 1.000 86.81000 857 ARG A N 1
ATOM 6339 C CA . ARG A 1 844 ? 17.23600 41.56000 -22.93000 1.000 87.02000 857 ARG A CA 1
ATOM 6340 C C . ARG A 1 844 ? 18.34200 42.61100 -22.92000 1.000 101.66000 857 ARG A C 1
ATOM 6341 O O . ARG A 1 844 ? 18.75000 43.12400 -23.96600 1.000 116.33000 857 ARG A O 1
ATOM 6349 N N . CYS A 1 845 ? 18.81900 42.93600 -21.72000 1.000 104.82000 858 CYS A N 1
ATOM 6350 C CA . CYS A 1 845 ? 19.86900 43.93700 -21.55400 1.000 120.03000 858 CYS A CA 1
ATOM 6351 C C . CYS A 1 845 ? 21.19200 43.37000 -22.06100 1.000 134.52000 858 CYS A C 1
ATOM 6352 O O . CYS A 1 845 ? 21.86900 42.60100 -21.37100 1.000 136.47000 858 CYS A O 1
ATOM 6355 N N . ASN A 1 846 ? 21.59800 43.80500 -23.25400 1.000 142.30000 859 ASN A N 1
ATOM 6356 C CA . ASN A 1 846 ? 22.84400 43.35800 -23.87400 1.000 148.90000 859 ASN A CA 1
ATOM 6357 C C . ASN A 1 846 ? 24.09900 43.93100 -23.21400 1.000 146.76000 859 ASN A C 1
ATOM 6358 O O . ASN A 1 846 ? 24.40300 45.11800 -23.35000 1.000 143.65000 859 ASN A O 1
ATOM 6363 N N . LEU B 1 14 ? -15.10600 -21.61400 27.92000 1.000 136.94000 27 LEU B N 1
ATOM 6364 C CA . LEU B 1 14 ? -14.37700 -21.52800 26.64600 1.000 145.48000 27 LEU B CA 1
ATOM 6365 C C . LEU B 1 14 ? -14.20400 -20.28500 25.80900 1.000 155.79000 27 LEU B C 1
ATOM 6366 O O . LEU B 1 14 ? -13.10700 -20.00100 25.50300 1.000 173.06000 27 LEU B O 1
ATOM 6371 N N . GLN B 1 15 ? -15.23600 -19.63700 25.29900 1.000 151.14000 28 GLN B N 1
ATOM 6372 C CA . GLN B 1 15 ? -14.96800 -18.47300 24.41500 1.000 137.14000 28 GLN B CA 1
ATOM 6373 C C . GLN B 1 15 ? -14.56200 -18.82600 22.95400 1.000 129.96000 28 GLN B C 1
ATOM 6374 O O . GLN B 1 15 ? -14.80700 -17.99100 22.07400 1.000 131.02000 28 GLN B O 1
ATOM 6380 N N . THR B 1 16 ? -13.91700 -19.98200 22.64000 1.000 123.12000 29 THR B N 1
ATOM 6381 C CA . THR B 1 16 ? -13.93500 -20.35100 21.21800 1.000 122.45000 29 THR B CA 1
ATOM 6382 C C . THR B 1 16 ? -15.12600 -21.24500 20.89900 1.000 122.44000 29 THR B C 1
ATOM 6383 O O . THR B 1 16 ? -15.46500 -21.37800 19.71500 1.000 110.23000 29 THR B O 1
ATOM 6387 N N . LEU B 1 17 ? -15.78600 -21.82600 21.92200 1.000 132.69000 30 LEU B N 1
ATOM 6388 C CA . LEU B 1 17 ? -17.15600 -22.31500 21.77200 1.000 133.07000 30 LEU B CA 1
ATOM 6389 C C . LEU B 1 17 ? -18.08500 -21.14700 21.47500 1.000 132.87000 30 LEU B C 1
ATOM 6390 O O . LEU B 1 17 ? -18.97900 -21.24200 20.62300 1.000 139.47000 30 LEU B O 1
ATOM 6395 N N . LEU B 1 18 ? -17.89300 -20.04300 22.18800 1.000 122.50000 31 LEU B N 1
ATOM 6396 C CA . LEU B 1 18 ? -18.67800 -18.84700 21.94600 1.000 109.64000 31 LEU B CA 1
ATOM 6397 C C . LEU B 1 18 ? -18.44400 -18.32100 20.54700 1.000 97.03000 31 LEU B C 1
ATOM 6398 O O . LEU B 1 18 ? -19.38000 -17.87800 19.88700 1.000 86.98000 31 LEU B O 1
ATOM 6403 N N . GLU B 1 19 ? -17.21600 -18.40800 20.04800 1.000 109.05000 32 GLU B N 1
ATOM 6404 C CA . GLU B 1 19 ? -16.96600 -17.90600 18.70000 1.000 122.08000 32 GLU B CA 1
ATOM 6405 C C . GLU B 1 19 ? -17.83100 -18.62000 17.67300 1.000 121.78000 32 GLU B C 1
ATOM 6406 O O . GLU B 1 19 ? -18.54000 -17.98200 16.88700 1.000 114.69000 32 GLU B O 1
ATOM 6412 N N . VAL B 1 20 ? -17.85600 -19.95400 17.73300 1.000 125.52000 33 VAL B N 1
ATOM 6413 C CA . VAL B 1 20 ? -18.57800 -20.69800 16.71300 1.000 114.41000 33 VAL B CA 1
ATOM 6414 C C . VAL B 1 20 ? -20.06500 -20.78300 17.04200 1.000 111.72000 33 VAL B C 1
ATOM 6415 O O . VAL B 1 20 ? -20.89000 -20.98000 16.13600 1.000 115.74000 33 VAL B O 1
ATOM 6419 N N . LYS B 1 21 ? -20.44100 -20.66100 18.32000 1.000 110.66000 34 LYS B N 1
ATOM 6420 C CA . LYS B 1 21 ? -21.86400 -20.66900 18.68000 1.000 113.22000 34 LYS B CA 1
ATOM 6421 C C . LYS B 1 21 ? -22.59400 -19.46900 18.09400 1.000 112.33000 34 LYS B C 1
ATOM 6422 O O . LYS B 1 21 ? -23.67400 -19.59700 17.50900 1.000 122.93000 34 LYS B O 1
ATOM 6428 N N . LYS B 1 22 ? -22.03600 -18.28400 18.27400 1.000 102.46000 35 LYS B N 1
ATOM 6429 C CA . LYS B 1 22 ? -22.71400 -17.10700 17.76500 1.000 103.24000 35 LYS B CA 1
ATOM 6430 C C . LYS B 1 22 ? -22.84700 -17.11400 16.25700 1.000 104.54000 35 LYS B C 1
ATOM 6431 O O . LYS B 1 22 ? -23.83000 -16.57000 15.74800 1.000 108.43000 35 LYS B O 1
ATOM 6437 N N . SER B 1 23 ? -21.92000 -17.73600 15.53000 1.000 100.99000 36 SER B N 1
ATOM 6438 C CA . SER B 1 23 ? -22.04500 -17.75900 14.07700 1.000 94.10000 36 SER B CA 1
ATOM 6439 C C . SER B 1 23 ? -23.35100 -18.42000 13.67100 1.000 96.93000 36 SER B C 1
ATOM 6440 O O . SER B 1 23 ? -23.90600 -18.07200 12.61800 1.000 99.14000 36 SER B O 1
ATOM 6443 N N . LEU B 1 24 ? -23.91600 -19.24800 14.57000 1.000 99.57000 37 LEU B N 1
ATOM 6444 C CA . LEU B 1 24 ? -25.17700 -19.94400 14.34000 1.000 101.37000 37 LEU B CA 1
ATOM 6445 C C . LEU B 1 24 ? -26.35800 -18.98300 14.32900 1.000 98.87000 37 LEU B C 1
ATOM 6446 O O . LEU B 1 24 ? -27.24400 -19.09200 13.47500 1.000 90.38000 37 LEU B O 1
ATOM 6451 N N . VAL B 1 25 ? -26.38300 -18.02300 15.25000 1.000 101.02000 38 VAL B N 1
ATOM 6452 C CA . VAL B 1 25 ? -27.50200 -17.09700 15.28800 1.000 94.41000 38 VAL B CA 1
ATOM 6453 C C . VAL B 1 25 ? -27.29700 -15.91700 14.34600 1.000 85.29000 38 VAL B C 1
ATOM 6454 O O . VAL B 1 25 ? -28.27600 -15.26700 13.95400 1.000 100.81000 38 VAL B O 1
ATOM 6458 N N . THR B 1 26 ? -26.05200 -15.56500 14.01600 1.000 78.06000 39 THR B N 1
ATOM 6459 C CA . THR B 1 26 ? -25.83900 -14.35700 13.22800 1.000 85.20000 39 THR B CA 1
ATOM 6460 C C . THR B 1 26 ? -25.91000 -14.57300 11.71900 1.000 91.09000 39 THR B C 1
ATOM 6461 O O . THR B 1 26 ? -25.96600 -13.57800 10.98400 1.000 82.68000 39 THR B O 1
ATOM 6465 N N . ASN B 1 27 ? -25.86500 -15.81600 11.21600 1.000 107.64000 40 ASN B N 1
ATOM 6466 C CA . ASN B 1 27 ? -26.30800 -16.01600 9.83500 1.000 128.66000 40 ASN B CA 1
ATOM 6467 C C . ASN B 1 27 ? -26.63900 -17.48200 9.58000 1.000 136.82000 40 ASN B C 1
ATOM 6468 O O . ASN B 1 27 ? -26.01600 -18.35900 10.18800 1.000 131.93000 40 ASN B O 1
ATOM 6473 N N . PRO B 1 28 ? -27.62700 -17.77700 8.70800 1.000 149.13000 41 PRO B N 1
ATOM 6474 C CA . PRO B 1 28 ? -27.77100 -19.14400 8.16400 1.000 146.81000 41 PRO B CA 1
ATOM 6475 C C . PRO B 1 28 ? -26.69900 -19.39600 7.10700 1.000 148.41000 41 PRO B C 1
ATOM 6476 O O . PRO B 1 28 ? -26.45300 -18.55100 6.24400 1.000 161.35000 41 PRO B O 1
ATOM 6480 N N . GLN B 1 29 ? -26.06300 -20.56600 7.16100 1.000 125.43000 42 GLN B N 1
ATOM 6481 C CA . GLN B 1 29 ? -24.77900 -20.72800 6.47200 1.000 113.39000 42 GLN B CA 1
ATOM 6482 C C . GLN B 1 29 ? -24.96600 -21.31400 5.06700 1.000 129.61000 42 GLN B C 1
ATOM 6483 O O . GLN B 1 29 ? -24.86400 -22.51500 4.81500 1.000 124.74000 42 GLN B O 1
ATOM 6489 N N . GLU B 1 30 ? -25.24600 -20.41000 4.14500 1.000 149.63000 43 GLU B N 1
ATOM 6490 C CA . GLU B 1 30 ? -25.33900 -20.66400 2.72000 1.000 164.26000 43 GLU B CA 1
ATOM 6491 C C . GLU B 1 30 ? -24.23500 -19.84900 2.05400 1.000 165.32000 43 GLU B C 1
ATOM 6492 O O . GLU B 1 30 ? -23.34500 -20.38300 1.39900 1.000 164.16000 43 GLU B O 1
ATOM 6498 N N . ASP B 1 31 ? -24.35800 -18.53400 2.26000 1.000 162.82000 44 ASP B N 1
ATOM 6499 C CA . ASP B 1 31 ? -23.37900 -17.54600 1.81200 1.000 159.49000 44 ASP B CA 1
ATOM 6500 C C . ASP B 1 31 ? -22.15100 -17.53000 2.71900 1.000 160.86000 44 ASP B C 1
ATOM 6501 O O . ASP B 1 31 ? -21.01000 -17.49300 2.24400 1.000 166.19000 44 ASP B O 1
ATOM 6506 N N . ASP B 1 32 ? -22.39600 -17.58900 4.03900 1.000 150.54000 45 ASP B N 1
ATOM 6507 C CA . ASP B 1 32 ? -21.45900 -17.55100 5.15900 1.000 142.83000 45 ASP B CA 1
ATOM 6508 C C . ASP B 1 32 ? -20.27600 -16.62600 4.90200 1.000 134.01000 45 ASP B C 1
ATOM 6509 O O . ASP B 1 32 ? -19.19000 -17.07400 4.51400 1.000 132.25000 45 ASP B O 1
ATOM 6514 N N . PRO B 1 33 ? -20.43600 -15.33300 5.17400 1.000 133.08000 46 PRO B N 1
ATOM 6515 C CA . PRO B 1 33 ? -19.26800 -14.44900 5.22200 1.000 132.30000 46 PRO B CA 1
ATOM 6516 C C . PRO B 1 33 ? -18.27400 -14.85200 6.27100 1.000 131.27000 46 PRO B C 1
ATOM 6517 O O . PRO B 1 33 ? -17.08000 -14.56600 6.12100 1.000 140.65000 46 PRO B O 1
ATOM 6521 N N . LEU B 1 34 ? -18.73600 -15.43400 7.37100 1.000 125.68000 47 LEU B N 1
ATOM 6522 C CA . LEU B 1 34 ? -17.84800 -15.97200 8.40800 1.000 124.53000 47 LEU B CA 1
ATOM 6523 C C . LEU B 1 34 ? -17.43500 -17.42900 8.14900 1.000 125.25000 47 LEU B C 1
ATOM 6524 O O . LEU B 1 34 ? -17.53200 -18.28400 9.03300 1.000 118.45000 47 LEU B O 1
ATOM 6529 N N . ARG B 1 35 ? -16.95800 -17.69800 6.92700 1.000 123.97000 48 ARG B N 1
ATOM 6530 C CA . ARG B 1 35 ? -16.53100 -19.04200 6.54600 1.000 115.12000 48 ARG B CA 1
ATOM 6531 C C . ARG B 1 35 ? -15.32100 -19.48800 7.35900 1.000 122.68000 48 ARG B C 1
ATOM 6532 O O . ARG B 1 35 ? -15.18500 -20.67700 7.68400 1.000 138.12000 48 ARG B O 1
ATOM 6534 N N . GLN B 1 36 ? -14.42300 -18.55800 7.68500 1.000 111.51000 49 GLN B N 1
ATOM 6535 C CA . GLN B 1 36 ? -13.23200 -18.91900 8.44300 1.000 112.04000 49 GLN B CA 1
ATOM 6536 C C . GLN B 1 36 ? -13.55000 -19.48200 9.82700 1.000 110.42000 49 GLN B C 1
ATOM 6537 O O . GLN B 1 36 ? -12.66000 -20.03200 10.47500 1.000 122.98000 49 GLN B O 1
ATOM 6543 N N . TRP B 1 37 ? -14.77800 -19.33800 10.31500 1.000 109.55000 50 TRP B N 1
ATOM 6544 C CA . TRP B 1 37 ? -15.15000 -19.78200 11.66600 1.000 118.23000 50 TRP B CA 1
ATOM 6545 C C . TRP B 1 37 ? -15.63000 -21.23900 11.62400 1.000 127.96000 50 TRP B C 1
ATOM 6546 O O . TRP B 1 37 ? -16.78600 -21.57700 11.89600 1.000 130.16000 50 TRP B O 1
ATOM 6557 N N . ASN B 1 38 ? -14.69300 -22.12100 11.32300 1.000 140.86000 51 ASN B N 1
ATOM 6558 C CA . ASN B 1 38 ? -14.94400 -23.53900 11.11900 1.000 148.38000 51 ASN B CA 1
ATOM 6559 C C . ASN B 1 38 ? -14.14100 -24.30500 12.17100 1.000 153.55000 51 ASN B C 1
ATOM 6560 O O . ASN B 1 38 ? -13.15900 -23.80100 12.69500 1.000 168.93000 51 ASN B O 1
ATOM 6565 N N . SER B 1 39 ? -14.62900 -25.49700 12.55000 1.000 152.33000 52 SER B N 1
ATOM 6566 C CA . SER B 1 39 ? -13.81800 -26.32700 13.43400 1.000 144.59000 52 SER B CA 1
ATOM 6567 C C . SER B 1 39 ? -12.55400 -26.81600 12.71500 1.000 142.65000 52 SER B C 1
ATOM 6568 O O . SER B 1 39 ? -11.67900 -27.38800 13.34600 1.000 141.75000 52 SER B O 1
ATOM 6571 N N . ASP B 1 40 ? -12.45900 -26.64500 11.39300 1.000 146.64000 53 ASP B N 1
ATOM 6572 C CA . ASP B 1 40 ? -11.39900 -27.37200 10.71400 1.000 162.05000 53 ASP B CA 1
ATOM 6573 C C . ASP B 1 40 ? -10.09800 -26.55500 10.65900 1.000 167.71000 53 ASP B C 1
ATOM 6574 O O . ASP B 1 40 ? -8.98900 -27.14800 10.57800 1.000 180.05000 53 ASP B O 1
ATOM 6579 N N . ASN B 1 41 ? -10.18800 -25.20600 10.66800 1.000 162.70000 54 ASN B N 1
ATOM 6580 C CA . ASN B 1 41 ? -9.03300 -24.30200 10.81600 1.000 166.24000 54 ASN B CA 1
ATOM 6581 C C . ASN B 1 41 ? -9.25100 -23.47600 12.10400 1.000 155.77000 54 ASN B C 1
ATOM 6582 O O . ASN B 1 41 ? -10.00100 -22.51300 12.08400 1.000 152.22000 54 ASN B O 1
ATOM 6587 N N . ILE B 1 42 ? -8.55100 -23.82000 13.19000 1.000 154.54000 55 ILE B N 1
ATOM 6588 C CA . ILE B 1 42 ? -8.91200 -23.36800 14.54000 1.000 154.56000 55 ILE B CA 1
ATOM 6589 C C . ILE B 1 42 ? -7.90100 -22.40000 15.14300 1.000 151.98000 55 ILE B C 1
ATOM 6590 O O . ILE B 1 42 ? -8.06600 -21.98700 16.29100 1.000 151.32000 55 ILE B O 1
ATOM 6595 N N . ASN B 1 43 ? -6.90100 -21.93200 14.41200 1.000 154.43000 56 ASN B N 1
ATOM 6596 C CA . ASN B 1 43 ? -6.22200 -20.88000 15.17700 1.000 154.17000 56 ASN B CA 1
ATOM 6597 C C . ASN B 1 43 ? -6.96300 -19.59200 14.80600 1.000 142.05000 56 ASN B C 1
ATOM 6598 O O . ASN B 1 43 ? -6.73900 -18.97400 13.79200 1.000 136.56000 56 ASN B O 1
ATOM 6603 N N . TYR B 1 44 ? -7.91200 -19.27800 15.69300 1.000 132.69000 57 TYR B N 1
ATOM 6604 C CA . TYR B 1 44 ? -8.94100 -18.27100 15.43400 1.000 130.18000 57 TYR B CA 1
ATOM 6605 C C . TYR B 1 44 ? -8.42100 -16.85800 15.42600 1.000 132.58000 57 TYR B C 1
ATOM 6606 O O . TYR B 1 44 ? -9.10400 -15.99300 14.90900 1.000 140.38000 57 TYR B O 1
ATOM 6615 N N . CYS B 1 45 ? -7.23900 -16.59400 15.96500 1.000 131.92000 58 CYS B N 1
ATOM 6616 C CA . CYS B 1 45 ? -6.75900 -15.22300 15.93300 1.000 131.03000 58 CYS B CA 1
ATOM 6617 C C . CYS B 1 45 ? -6.61500 -14.71500 14.50200 1.000 132.15000 58 CYS B C 1
ATOM 6618 O O . CYS B 1 45 ? -6.68400 -13.50900 14.27100 1.000 136.98000 58 CYS B O 1
ATOM 6621 N N . SER B 1 46 ? -6.45400 -15.63900 13.54900 1.000 131.21000 59 SER B N 1
ATOM 6622 C CA . SER B 1 46 ? -6.37800 -15.34100 12.11700 1.000 133.94000 59 SER B CA 1
ATOM 6623 C C . SER B 1 46 ? -7.72100 -14.96700 11.49700 1.000 129.41000 59 SER B C 1
ATOM 6624 O O . SER B 1 46 ? -7.74300 -14.57500 10.31600 1.000 126.74000 59 SER B O 1
ATOM 6627 N N . TRP B 1 47 ? -8.85200 -15.18500 12.18800 1.000 132.57000 60 TRP B N 1
ATOM 6628 C CA . TRP B 1 47 ? -10.15700 -15.09600 11.53600 1.000 133.29000 60 TRP B CA 1
ATOM 6629 C C . TRP B 1 47 ? -10.49400 -13.64000 11.20800 1.000 137.81000 60 TRP B C 1
ATOM 6630 O O . TRP B 1 47 ? -10.02400 -12.69600 11.85100 1.000 143.35000 60 TRP B O 1
ATOM 6641 N N . THR B 1 48 ? -11.31600 -13.47700 10.16900 1.000 132.14000 61 THR B N 1
ATOM 6642 C CA . THR B 1 48 ? -11.55100 -12.16600 9.56800 1.000 126.07000 61 THR B CA 1
ATOM 6643 C C . THR B 1 48 ? -11.94100 -11.08000 10.56000 1.000 127.25000 61 THR B C 1
ATOM 6644 O O . THR B 1 48 ? -11.52800 -9.92200 10.40800 1.000 135.27000 61 THR B O 1
ATOM 6648 N N . GLY B 1 49 ? -12.77500 -11.39200 11.53400 1.000 113.65000 62 GLY B N 1
ATOM 6649 C CA . GLY B 1 49 ? -13.15900 -10.30200 12.39700 1.000 109.01000 62 GLY B CA 1
ATOM 6650 C C . GLY B 1 49 ? -12.48200 -10.20700 13.73300 1.000 109.58000 62 GLY B C 1
ATOM 6651 O O . GLY B 1 49 ? -12.70900 -9.23900 14.46700 1.000 111.23000 62 GLY B O 1
ATOM 6652 N N . VAL B 1 50 ? -11.62200 -11.14800 14.06800 1.000 109.52000 63 VAL B N 1
ATOM 6653 C CA . VAL B 1 50 ? -11.21500 -11.33600 15.44800 1.000 110.41000 63 VAL B CA 1
ATOM 6654 C C . VAL B 1 50 ? -9.77800 -10.88200 15.67800 1.000 113.14000 63 VAL B C 1
ATOM 6655 O O . VAL B 1 50 ? -8.93400 -10.87900 14.77000 1.000 114.75000 63 VAL B O 1
ATOM 6659 N N . THR B 1 51 ? -9.52600 -10.43600 16.91100 1.000 112.72000 64 THR B N 1
ATOM 6660 C CA . THR B 1 51 ? -8.20300 -10.07700 17.39800 1.000 119.87000 64 THR B CA 1
ATOM 6661 C C . THR B 1 51 ? -8.03800 -10.61600 18.81300 1.000 119.93000 64 THR B C 1
ATOM 6662 O O . THR B 1 51 ? -8.93600 -10.43400 19.64200 1.000 110.84000 64 THR B O 1
ATOM 6666 N N . CYS B 1 52 ? -6.93700 -11.33800 19.07300 1.000 121.06000 65 CYS B N 1
ATOM 6667 C CA . CYS B 1 52 ? -6.68300 -11.87700 20.40100 1.000 126.25000 65 CYS B CA 1
ATOM 6668 C C . CYS B 1 52 ? -5.58500 -11.07200 21.08700 1.000 141.34000 65 CYS B C 1
ATOM 6669 O O . CYS B 1 52 ? -4.74100 -10.46200 20.42700 1.000 158.10000 65 CYS B O 1
ATOM 6672 N N . ASP B 1 53 ? -5.61300 -11.05500 22.42000 1.000 146.18000 66 ASP B N 1
ATOM 6673 C CA . ASP B 1 53 ? -4.61300 -10.33400 23.19700 1.000 153.15000 66 ASP B CA 1
ATOM 6674 C C . ASP B 1 53 ? -3.21000 -10.94900 23.03700 1.000 153.17000 66 ASP B C 1
ATOM 6675 O O . ASP B 1 53 ? -3.03100 -12.11200 22.66100 1.000 150.90000 66 ASP B O 1
ATOM 6680 N N . ASN B 1 54 ? -2.21100 -10.12200 23.28100 1.000 149.49000 67 ASN B N 1
ATOM 6681 C CA . ASN B 1 54 ? -0.79600 -10.49800 23.31600 1.000 148.25000 67 ASN B CA 1
ATOM 6682 C C . ASN B 1 54 ? -0.45500 -11.31800 24.47600 1.000 153.53000 67 ASN B C 1
ATOM 6683 O O . ASN B 1 54 ? 0.73300 -11.64200 24.59600 1.000 152.94000 67 ASN B O 1
ATOM 6688 N N . THR B 1 55 ? -1.38100 -11.71500 25.35600 1.000 162.19000 68 THR B N 1
ATOM 6689 C CA . THR B 1 55 ? -0.95700 -12.37200 26.58500 1.000 171.66000 68 THR B CA 1
ATOM 6690 C C . THR B 1 55 ? -0.54000 -13.80300 26.30800 1.000 173.62000 68 THR B C 1
ATOM 6691 O O . THR B 1 55 ? 0.30200 -14.36400 27.02500 1.000 178.85000 68 THR B O 1
ATOM 6695 N N . GLY B 1 56 ? -0.98600 -14.34500 25.18100 1.000 164.51000 69 GLY B N 1
ATOM 6696 C CA . GLY B 1 56 ? -0.72300 -15.71900 24.88100 1.000 160.22000 69 GLY B CA 1
ATOM 6697 C C . GLY B 1 56 ? -1.75600 -16.65000 25.46600 1.000 152.21000 69 GLY B C 1
ATOM 6698 O O . GLY B 1 56 ? -1.65600 -17.86600 25.26100 1.000 152.16000 69 GLY B O 1
ATOM 6699 N N . LEU B 1 57 ? -2.73400 -16.12200 26.21000 1.000 146.28000 70 LEU B N 1
ATOM 6700 C CA . LEU B 1 57 ? -3.84800 -16.92400 26.69900 1.000 140.60000 70 LEU B CA 1
ATOM 6701 C C . LEU B 1 57 ? -4.97300 -16.92100 25.67300 1.000 136.56000 70 LEU B C 1
ATOM 6702 O O . LEU B 1 57 ? -6.00000 -17.58200 25.86800 1.000 129.05000 70 LEU B O 1
ATOM 6707 N N . PHE B 1 58 ? -4.75800 -16.16600 24.59100 1.000 140.21000 71 PHE B N 1
ATOM 6708 C CA . PHE B 1 58 ? -5.53600 -16.20000 23.35700 1.000 146.33000 71 PHE B CA 1
ATOM 6709 C C . PHE B 1 58 ? -6.96600 -15.82500 23.56000 1.000 156.17000 71 PHE B C 1
ATOM 6710 O O . PHE B 1 58 ? -7.87000 -16.42100 22.98000 1.000 155.35000 71 PHE B O 1
ATOM 6718 N N . ARG B 1 59 ? -7.20900 -14.82500 24.35900 1.000 162.65000 72 ARG B N 1
ATOM 6719 C CA . ARG B 1 59 ? -8.62400 -14.59300 24.50800 1.000 165.37000 72 ARG B CA 1
ATOM 6720 C C . ARG B 1 59 ? -8.98100 -13.34900 23.73100 1.000 164.88000 72 ARG B C 1
ATOM 6721 O O . ARG B 1 59 ? -8.11300 -12.65100 23.20700 1.000 170.45000 72 ARG B O 1
ATOM 6729 N N . VAL B 1 60 ? -10.26300 -13.07200 23.59200 1.000 155.48000 73 VAL B N 1
ATOM 6730 C CA . VAL B 1 60 ? -10.66500 -12.14100 22.55000 1.000 143.50000 73 VAL B CA 1
ATOM 6731 C C . VAL B 1 60 ? -10.84700 -10.77500 23.16500 1.000 132.87000 73 VAL B C 1
ATOM 6732 O O . VAL B 1 60 ? -11.49600 -10.62200 24.21000 1.000 137.44000 73 VAL B O 1
ATOM 6736 N N . ILE B 1 61 ? -10.24000 -9.78600 22.52500 1.000 118.36000 74 ILE B N 1
ATOM 6737 C CA . ILE B 1 61 ? -10.29700 -8.42100 22.99700 1.000 109.04000 74 ILE B CA 1
ATOM 6738 C C . ILE B 1 61 ? -11.26000 -7.58200 22.16500 1.000 103.41000 74 ILE B C 1
ATOM 6739 O O . ILE B 1 61 ? -12.04400 -6.81400 22.72200 1.000 102.38000 74 ILE B O 1
ATOM 6744 N N . ALA B 1 62 ? -11.24900 -7.74300 20.83500 1.000 97.96000 75 ALA B N 1
ATOM 6745 C CA . ALA B 1 62 ? -12.09300 -6.94800 19.95100 1.000 99.70000 75 ALA B CA 1
ATOM 6746 C C . ALA B 1 62 ? -12.64700 -7.76100 18.78600 1.000 109.83000 75 ALA B C 1
ATOM 6747 O O . ALA B 1 62 ? -11.92100 -8.52500 18.14100 1.000 118.39000 75 ALA B O 1
ATOM 6749 N N . LEU B 1 63 ? -13.92100 -7.52100 18.46500 1.000 103.90000 76 LEU B N 1
ATOM 6750 C CA . LEU B 1 63 ? -14.59000 -8.14000 17.32600 1.000 98.03000 76 LEU B CA 1
ATOM 6751 C C . LEU B 1 63 ? -15.07400 -7.02600 16.42100 1.000 91.22000 76 LEU B C 1
ATOM 6752 O O . LEU B 1 63 ? -15.65900 -6.05200 16.90400 1.000 94.49000 76 LEU B O 1
ATOM 6757 N N . ASN B 1 64 ? -14.71800 -7.11300 15.14200 1.000 85.86000 77 ASN B N 1
ATOM 6758 C CA . ASN B 1 64 ? -15.08300 -6.11600 14.14200 1.000 89.47000 77 ASN B CA 1
ATOM 6759 C C . ASN B 1 64 ? -15.68700 -6.84300 12.96000 1.000 82.76000 77 ASN B C 1
ATOM 6760 O O . ASN B 1 64 ? -14.97000 -7.49800 12.20300 1.000 78.28000 77 ASN B O 1
ATOM 6765 N N . LEU B 1 65 ? -16.98500 -6.71200 12.79200 1.000 86.35000 78 LEU B N 1
ATOM 6766 C CA . LEU B 1 65 ? -17.72500 -7.39700 11.74800 1.000 86.12000 78 LEU B CA 1
ATOM 6767 C C . LEU B 1 65 ? -18.52200 -6.42100 10.88000 1.000 100.72000 78 LEU B C 1
ATOM 6768 O O . LEU B 1 65 ? -19.57100 -6.78000 10.34800 1.000 107.39000 78 LEU B O 1
ATOM 6773 N N . THR B 1 66 ? -18.05200 -5.18200 10.72600 1.000 111.19000 79 THR B N 1
ATOM 6774 C CA . THR B 1 66 ? -18.86700 -4.14800 10.09100 1.000 109.64000 79 THR B CA 1
ATOM 6775 C C . THR B 1 66 ? -18.98400 -4.37300 8.59100 1.000 108.06000 79 THR B C 1
ATOM 6776 O O . THR B 1 66 ? -18.03200 -4.81500 7.93500 1.000 119.98000 79 THR B O 1
ATOM 6780 N N . GLY B 1 67 ? -20.17900 -4.10500 8.05000 1.000 90.95000 80 GLY B N 1
ATOM 6781 C CA . GLY B 1 67 ? -20.30000 -4.07500 6.60600 1.000 90.81000 80 GLY B CA 1
ATOM 6782 C C . GLY B 1 67 ? -20.23600 -5.41200 5.90600 1.000 96.71000 80 GLY B C 1
ATOM 6783 O O . GLY B 1 67 ? -20.01600 -5.43700 4.68800 1.000 102.74000 80 GLY B O 1
ATOM 6784 N N . LEU B 1 68 ? -20.34200 -6.52400 6.62400 1.000 97.57000 81 LEU B N 1
ATOM 6785 C CA . LEU B 1 68 ? -20.36400 -7.83000 5.97400 1.000 103.77000 81 LEU B CA 1
ATOM 6786 C C . LEU B 1 68 ? -21.74100 -8.20200 5.42600 1.000 107.54000 81 LEU B C 1
ATOM 6787 O O . LEU B 1 68 ? -21.85900 -9.15600 4.64600 1.000 112.74000 81 LEU B O 1
ATOM 6792 N N . GLY B 1 69 ? -22.78100 -7.48300 5.82000 1.000 103.28000 82 GLY B N 1
ATOM 6793 C CA . GLY B 1 69 ? -24.10600 -7.80500 5.35600 1.000 97.67000 82 GLY B CA 1
ATOM 6794 C C . GLY B 1 69 ? -24.77900 -8.92300 6.11500 1.000 86.08000 82 GLY B C 1
ATOM 6795 O O . GLY B 1 69 ? -25.71200 -9.54900 5.58700 1.000 81.75000 82 GLY B O 1
ATOM 6796 N N . LEU B 1 70 ? -24.37300 -9.15900 7.35800 1.000 85.22000 83 LEU B N 1
ATOM 6797 C CA . LEU B 1 70 ? -24.92400 -10.25900 8.12400 1.000 89.84000 83 LEU B CA 1
ATOM 6798 C C . LEU B 1 70 ? -26.40700 -10.02900 8.35100 1.000 95.89000 83 LEU B C 1
ATOM 6799 O O . LEU B 1 70 ? -26.88500 -8.89600 8.40700 1.000 95.57000 83 LEU B O 1
ATOM 6804 N N . THR B 1 71 ? -27.15100 -11.11600 8.44400 1.000 104.68000 84 THR B N 1
ATOM 6805 C CA . THR B 1 71 ? -28.59600 -10.99800 8.41600 1.000 86.02000 84 THR B CA 1
ATOM 6806 C C . THR B 1 71 ? -29.26800 -11.62900 9.62600 1.000 74.36000 84 THR B C 1
ATOM 6807 O O . THR B 1 71 ? -30.49200 -11.70000 9.66100 1.000 75.33000 84 THR B O 1
ATOM 6811 N N . GLY B 1 72 ? -28.51500 -12.04100 10.63400 1.000 74.06000 85 GLY B N 1
ATOM 6812 C CA . GLY B 1 72 ? -29.04100 -12.82000 11.73500 1.000 70.55000 85 GLY B CA 1
ATOM 6813 C C . GLY B 1 72 ? -29.39200 -12.02900 12.98100 1.000 74.73000 85 GLY B C 1
ATOM 6814 O O . GLY B 1 72 ? -29.73900 -10.84300 12.93100 1.000 82.05000 85 GLY B O 1
ATOM 6815 N N . SER B 1 73 ? -29.30100 -12.70900 14.11500 1.000 75.69000 86 SER B N 1
ATOM 6816 C CA . SER B 1 73 ? -29.65000 -12.24800 15.44700 1.000 80.59000 86 SER B CA 1
ATOM 6817 C C . SER B 1 73 ? -28.35300 -12.05600 16.23700 1.000 92.88000 86 SER B C 1
ATOM 6818 O O . SER B 1 73 ? -27.29100 -12.54800 15.84500 1.000 94.68000 86 SER B O 1
ATOM 6821 N N . ILE B 1 74 ? -28.42100 -11.32500 17.34800 1.000 90.49000 87 ILE B N 1
ATOM 6822 C CA . ILE B 1 74 ? -27.30000 -11.25000 18.28000 1.000 77.90000 87 ILE B CA 1
ATOM 6823 C C . ILE B 1 74 ? -27.50500 -12.25600 19.40500 1.000 87.86000 87 ILE B C 1
ATOM 6824 O O . ILE B 1 74 ? -28.54700 -12.24400 20.07100 1.000 101.70000 87 ILE B O 1
ATOM 6829 N N . SER B 1 75 ? -26.43200 -13.05800 19.72600 1.000 86.78000 88 SER B N 1
ATOM 6830 C CA . SER B 1 75 ? -26.84000 -14.07400 20.68800 1.000 83.00000 88 SER B CA 1
ATOM 6831 C C . SER B 1 75 ? -26.51400 -13.62000 22.10700 1.000 88.05000 88 SER B C 1
ATOM 6832 O O . SER B 1 75 ? -25.45600 -13.03400 22.33800 1.000 65.78000 88 SER B O 1
ATOM 6835 N N . PRO B 1 76 ? -27.32900 -13.98400 23.11000 1.000 85.61000 89 PRO B N 1
ATOM 6836 C CA . PRO B 1 76 ? -26.96900 -13.64100 24.50000 1.000 86.66000 89 PRO B CA 1
ATOM 6837 C C . PRO B 1 76 ? -25.64800 -14.22800 24.89800 1.000 97.11000 89 PRO B C 1
ATOM 6838 O O . PRO B 1 76 ? -25.03700 -13.79100 25.88100 1.000 106.69000 89 PRO B O 1
ATOM 6842 N N . TRP B 1 77 ? -25.18300 -15.21000 24.14200 1.000 93.45000 90 TRP B N 1
ATOM 6843 C CA . TRP B 1 77 ? -23.90000 -15.80200 24.42500 1.000 102.11000 90 TRP B CA 1
ATOM 6844 C C . TRP B 1 77 ? -22.76200 -14.80100 24.26600 1.000 106.61000 90 TRP B C 1
ATOM 6845 O O . TRP B 1 77 ? -21.67800 -15.05600 24.79900 1.000 120.24000 90 TRP B O 1
ATOM 6856 N N . PHE B 1 78 ? -22.96400 -13.68200 23.54400 1.000 95.52000 91 PHE B N 1
ATOM 6857 C CA . PHE B 1 78 ? -21.91600 -12.65400 23.46900 1.000 84.46000 91 PHE B CA 1
ATOM 6858 C C . PHE B 1 78 ? -21.41100 -12.26300 24.84800 1.000 85.33000 91 PHE B C 1
ATOM 6859 O O . PHE B 1 78 ? -20.21600 -12.01600 25.01700 1.000 90.37000 91 PHE B O 1
ATOM 6867 N N . GLY B 1 79 ? -22.29700 -12.21800 25.84100 1.000 87.84000 92 GLY B N 1
ATOM 6868 C CA . GLY B 1 79 ? -21.93000 -11.80400 27.18400 1.000 93.61000 92 GLY B CA 1
ATOM 6869 C C . GLY B 1 79 ? -20.89200 -12.67700 27.84900 1.000 95.24000 92 GLY B C 1
ATOM 6870 O O . GLY B 1 79 ? -20.33000 -12.28200 28.86800 1.000 104.06000 92 GLY B O 1
ATOM 6871 N N . ARG B 1 80 ? -20.68900 -13.89000 27.35800 1.000 102.73000 93 ARG B N 1
ATOM 6872 C CA . ARG B 1 80 ? -19.70600 -14.75100 28.00400 1.000 117.83000 93 ARG B CA 1
ATOM 6873 C C . ARG B 1 80 ? -18.27200 -14.37300 27.64400 1.000 115.33000 93 ARG B C 1
ATOM 6874 O O . ARG B 1 80 ? -17.34800 -14.94100 28.24400 1.000 115.97000 93 ARG B O 1
ATOM 6882 N N . PHE B 1 81 ? -18.06600 -13.50200 26.63300 1.000 112.93000 94 PHE B N 1
ATOM 6883 C CA . PHE B 1 81 ? -16.71800 -13.04500 26.27200 1.000 115.65000 94 PHE B CA 1
ATOM 6884 C C . PHE B 1 81 ? -16.11300 -12.20800 27.37400 1.000 119.92000 94 PHE B C 1
ATOM 6885 O O . PHE B 1 81 ? -16.20000 -10.97900 27.33700 1.000 124.84000 94 PHE B O 1
ATOM 6893 N N . ASP B 1 82 ? -15.39200 -12.83300 28.29000 1.000 122.51000 95 ASP B N 1
ATOM 6894 C CA . ASP B 1 82 ? -14.69000 -12.00200 29.24200 1.000 123.22000 95 ASP B CA 1
ATOM 6895 C C . ASP B 1 82 ? -13.57200 -11.29900 28.47800 1.000 119.55000 95 ASP B C 1
ATOM 6896 O O . ASP B 1 82 ? -13.31600 -11.59500 27.30500 1.000 121.35000 95 ASP B O 1
ATOM 6901 N N . ASN B 1 83 ? -12.95100 -10.30800 29.10700 1.000 120.80000 96 ASN B N 1
ATOM 6902 C CA . ASN B 1 83 ? -11.80500 -9.61200 28.52200 1.000 131.41000 96 ASN B CA 1
ATOM 6903 C C . ASN B 1 83 ? -12.11900 -8.87100 27.21600 1.000 130.84000 96 ASN B C 1
ATOM 6904 O O . ASN B 1 83 ? -11.17400 -8.39000 26.56400 1.000 133.53000 96 ASN B O 1
ATOM 6909 N N . LEU B 1 84 ? -13.37300 -8.86900 26.74900 1.000 122.63000 97 LEU B N 1
ATOM 6910 C CA . LEU B 1 84 ? -13.74100 -8.14700 25.53300 1.000 111.62000 97 LEU B CA 1
ATOM 6911 C C . LEU B 1 84 ? -13.73000 -6.63900 25.75900 1.000 116.50000 97 LEU B C 1
ATOM 6912 O O . LEU B 1 84 ? -14.31900 -6.14600 26.72600 1.000 122.93000 97 LEU B O 1
ATOM 6917 N N . ILE B 1 85 ? -13.10500 -5.89900 24.84000 1.000 113.67000 98 ILE B N 1
ATOM 6918 C CA . ILE B 1 85 ? -13.00100 -4.45000 24.94000 1.000 99.77000 98 ILE B CA 1
ATOM 6919 C C . ILE B 1 85 ? -13.74800 -3.73100 23.82400 1.000 83.16000 98 ILE B C 1
ATOM 6920 O O . ILE B 1 85 ? -14.35500 -2.68700 24.07300 1.000 87.11000 98 ILE B O 1
ATOM 6925 N N . HIS B 1 86 ? -13.73400 -4.26800 22.59600 1.000 83.39000 99 HIS B N 1
ATOM 6926 C CA . HIS B 1 86 ? -14.42100 -3.65600 21.45000 1.000 91.90000 99 HIS B CA 1
ATOM 6927 C C . HIS B 1 86 ? -15.33000 -4.63800 20.71300 1.000 94.98000 99 HIS B C 1
ATOM 6928 O O . HIS B 1 86 ? -14.85400 -5.61400 20.12700 1.000 103.20000 99 HIS B O 1
ATOM 6935 N N . LEU B 1 87 ? -16.63000 -4.36100 20.70000 1.000 99.55000 100 LEU B N 1
ATOM 6936 C CA . LEU B 1 87 ? -17.59300 -5.14000 19.92300 1.000 95.78000 100 LEU B CA 1
ATOM 6937 C C . LEU B 1 87 ? -18.23300 -4.24400 18.87000 1.000 88.00000 100 LEU B C 1
ATOM 6938 O O . LEU B 1 87 ? -18.89600 -3.25900 19.21600 1.000 86.13000 100 LEU B O 1
ATOM 6943 N N . ASP B 1 88 ? -18.05500 -4.59000 17.59300 1.000 83.08000 101 ASP B N 1
ATOM 6944 C CA . ASP B 1 88 ? -18.62100 -3.79200 16.50400 1.000 85.98000 101 ASP B CA 1
ATOM 6945 C C . ASP B 1 88 ? -19.30900 -4.70200 15.50200 1.000 95.18000 101 ASP B C 1
ATOM 6946 O O . ASP B 1 88 ? -18.64400 -5.30900 14.65900 1.000 96.71000 101 ASP B O 1
ATOM 6951 N N . LEU B 1 89 ? -20.64700 -4.70600 15.53100 1.000 98.21000 102 LEU B N 1
ATOM 6952 C CA . LEU B 1 89 ? -21.47500 -5.39400 14.54200 1.000 90.35000 102 LEU B CA 1
ATOM 6953 C C . LEU B 1 89 ? -22.24100 -4.42100 13.63600 1.000 87.75000 102 LEU B C 1
ATOM 6954 O O . LEU B 1 89 ? -23.21500 -4.81700 12.99100 1.000 95.08000 102 LEU B O 1
ATOM 6959 N N . SER B 1 90 ? -21.82700 -3.15700 13.58400 1.000 79.85000 103 SER B N 1
ATOM 6960 C CA . SER B 1 90 ? -22.53900 -2.12000 12.84200 1.000 86.84000 103 SER B CA 1
ATOM 6961 C C . SER B 1 90 ? -22.70600 -2.42600 11.34700 1.000 90.10000 103 SER B C 1
ATOM 6962 O O . SER B 1 90 ? -21.98500 -3.23300 10.74400 1.000 92.80000 103 SER B O 1
ATOM 6965 N N . SER B 1 91 ? -23.65000 -1.70300 10.74300 1.000 86.24000 104 SER B N 1
ATOM 6966 C CA . SER B 1 91 ? -23.82900 -1.63400 9.29200 1.000 94.67000 104 SER B CA 1
ATOM 6967 C C . SER B 1 91 ? -24.04700 -3.00200 8.65700 1.000 98.45000 104 SER B C 1
ATOM 6968 O O . SER B 1 91 ? -23.71400 -3.22300 7.49400 1.000 99.52000 104 SER B O 1
ATOM 6971 N N . ASN B 1 92 ? -24.60800 -3.93800 9.41100 1.000 100.20000 105 ASN B N 1
ATOM 6972 C CA . ASN B 1 92 ? -25.14500 -5.15700 8.83000 1.000 95.11000 105 ASN B CA 1
ATOM 6973 C C . ASN B 1 92 ? -26.65500 -5.02300 8.70300 1.000 90.02000 105 ASN B C 1
ATOM 6974 O O . ASN B 1 92 ? -27.22300 -3.93400 8.80300 1.000 88.90000 105 ASN B O 1
ATOM 6979 N N . ASN B 1 93 ? -27.31800 -6.15100 8.48000 1.000 89.46000 106 ASN B N 1
ATOM 6980 C CA . ASN B 1 93 ? -28.76700 -6.23700 8.39200 1.000 78.15000 106 ASN B CA 1
ATOM 6981 C C . ASN B 1 93 ? -29.32800 -7.08400 9.53000 1.000 83.46000 106 ASN B C 1
ATOM 6982 O O . ASN B 1 93 ? -30.28500 -7.83800 9.34500 1.000 95.72000 106 ASN B O 1
ATOM 6987 N N . LEU B 1 94 ? -28.74400 -6.95300 10.71900 1.000 80.36000 107 LEU B N 1
ATOM 6988 C CA . LEU B 1 94 ? -29.08000 -7.80500 11.85000 1.000 81.72000 107 LEU B CA 1
ATOM 6989 C C . LEU B 1 94 ? -30.43600 -7.44700 12.44300 1.000 84.17000 107 LEU B C 1
ATOM 6990 O O . LEU B 1 94 ? -30.98200 -6.36600 12.22600 1.000 89.40000 107 LEU B O 1
ATOM 6995 N N . VAL B 1 95 ? -30.98600 -8.39500 13.19700 1.000 86.45000 108 VAL B N 1
ATOM 6996 C CA . VAL B 1 95 ? -32.37600 -8.35300 13.62400 1.000 75.20000 108 VAL B CA 1
ATOM 6997 C C . VAL B 1 95 ? -32.43800 -8.74800 15.09000 1.000 74.76000 108 VAL B C 1
ATOM 6998 O O . VAL B 1 95 ? -31.45900 -9.22500 15.67100 1.000 78.58000 108 VAL B O 1
ATOM 7002 N N . GLY B 1 96 ? -33.57200 -8.45900 15.71200 1.000 74.18000 109 GLY B N 1
ATOM 7003 C CA . GLY B 1 96 ? -33.84300 -8.93500 17.04200 1.000 76.55000 109 GLY B CA 1
ATOM 7004 C C . GLY B 1 96 ? -33.42800 -7.95000 18.10600 1.000 78.38000 109 GLY B C 1
ATOM 7005 O O . GLY B 1 96 ? -32.90600 -6.86000 17.84300 1.000 76.84000 109 GLY B O 1
ATOM 7006 N N . PRO B 1 97 ? -33.66900 -8.32100 19.34800 1.000 77.15000 110 PRO B N 1
ATOM 7007 C CA . PRO B 1 97 ? -33.36200 -7.41800 20.45900 1.000 83.07000 110 PRO B CA 1
ATOM 7008 C C . PRO B 1 97 ? -31.86300 -7.32800 20.71800 1.000 81.18000 110 PRO B C 1
ATOM 7009 O O . PRO B 1 97 ? -31.05700 -8.13000 20.23700 1.000 82.24000 110 PRO B O 1
ATOM 7013 N N . ILE B 1 98 ? -31.50700 -6.35500 21.55200 1.000 74.87000 111 ILE B N 1
ATOM 7014 C CA . ILE B 1 98 ? -30.16600 -6.26200 22.11700 1.000 75.48000 111 ILE B CA 1
ATOM 7015 C C . ILE B 1 98 ? -30.15700 -7.11300 23.38100 1.000 83.11000 111 ILE B C 1
ATOM 7016 O O . ILE B 1 98 ? -30.91500 -6.81600 24.31300 1.000 87.29000 111 ILE B O 1
ATOM 7021 N N . PRO B 1 99 ? -29.31800 -8.13900 23.46500 1.000 85.39000 112 PRO B N 1
ATOM 7022 C CA . PRO B 1 99 ? -29.39900 -9.05300 24.60800 1.000 92.22000 112 PRO B CA 1
ATOM 7023 C C . PRO B 1 99 ? -29.06600 -8.33500 25.90100 1.000 91.71000 112 PRO B C 1
ATOM 7024 O O . PRO B 1 99 ? -28.11800 -7.56000 25.97700 1.000 89.89000 112 PRO B O 1
ATOM 7028 N N . THR B 1 100 ? -29.88600 -8.57000 26.91800 1.000 96.56000 113 THR B N 1
ATOM 7029 C CA . THR B 1 100 ? -29.52300 -8.07500 28.23500 1.000 95.22000 113 THR B CA 1
ATOM 7030 C C . THR B 1 100 ? -28.22400 -8.69600 28.71500 1.000 92.94000 113 THR B C 1
ATOM 7031 O O . THR B 1 100 ? -27.64200 -8.20400 29.68500 1.000 96.18000 113 THR B O 1
ATOM 7035 N N . ALA B 1 101 ? -27.78400 -9.77900 28.07500 1.000 98.52000 114 ALA B N 1
ATOM 7036 C CA . ALA B 1 101 ? -26.56300 -10.46500 28.47400 1.000 97.17000 114 ALA B CA 1
ATOM 7037 C C . ALA B 1 101 ? -25.29000 -9.69000 28.17300 1.000 91.22000 114 ALA B C 1
ATOM 7038 O O . ALA B 1 101 ? -24.27800 -9.95500 28.82300 1.000 104.33000 114 ALA B O 1
ATOM 7040 N N . LEU B 1 102 ? -25.29400 -8.72300 27.24900 1.000 85.41000 115 LEU B N 1
ATOM 7041 C CA . LEU B 1 102 ? -24.02700 -8.04200 27.02600 1.000 90.04000 115 LEU B CA 1
ATOM 7042 C C . LEU B 1 102 ? -23.66000 -7.13200 28.18500 1.000 97.18000 115 LEU B C 1
ATOM 7043 O O . LEU B 1 102 ? -22.48000 -6.76200 28.30700 1.000 90.39000 115 LEU B O 1
ATOM 7048 N N . SER B 1 103 ? -24.60700 -6.81400 29.06500 1.000 104.64000 116 SER B N 1
ATOM 7049 C CA . SER B 1 103 ? -24.27600 -6.37300 30.41600 1.000 107.69000 116 SER B CA 1
ATOM 7050 C C . SER B 1 103 ? -22.93200 -6.92800 30.90100 1.000 110.64000 116 SER B C 1
ATOM 7051 O O . SER B 1 103 ? -22.07800 -6.17600 31.35600 1.000 105.65000 116 SER B O 1
ATOM 7054 N N . ASN B 1 104 ? -22.74500 -8.23400 30.79400 1.000 121.41000 117 ASN B N 1
ATOM 7055 C CA . ASN B 1 104 ? -21.64700 -8.95900 31.41400 1.000 134.67000 117 ASN B CA 1
ATOM 7056 C C . ASN B 1 104 ? -20.33400 -8.87900 30.63900 1.000 125.81000 117 ASN B C 1
ATOM 7057 O O . ASN B 1 104 ? -19.55900 -9.83700 30.61500 1.000 133.83000 117 ASN B O 1
ATOM 7062 N N . LEU B 1 105 ? -20.02900 -7.72800 30.06500 1.000 111.44000 118 LEU B N 1
ATOM 7063 C CA . LEU B 1 105 ? -18.77000 -7.49700 29.36800 1.000 100.09000 118 LEU B CA 1
ATOM 7064 C C . LEU B 1 105 ? -18.05800 -6.37900 30.12200 1.000 105.30000 118 LEU B C 1
ATOM 7065 O O . LEU B 1 105 ? -17.97500 -5.25100 29.63300 1.000 118.51000 118 LEU B O 1
ATOM 7070 N N . THR B 1 106 ? -17.59900 -6.68700 31.34000 1.000 92.69000 119 THR B N 1
ATOM 7071 C CA . THR B 1 106 ? -17.18400 -5.61600 32.23700 1.000 104.28000 119 THR B CA 1
ATOM 7072 C C . THR B 1 106 ? -16.01500 -4.82200 31.68200 1.000 116.47000 119 THR B C 1
ATOM 7073 O O . THR B 1 106 ? -15.91300 -3.61900 31.93100 1.000 128.31000 119 THR B O 1
ATOM 7077 N N . SER B 1 107 ? -15.13400 -5.46800 30.93000 1.000 113.36000 120 SER B N 1
ATOM 7078 C CA . SER B 1 107 ? -14.00200 -4.78400 30.32700 1.000 119.13000 120 SER B CA 1
ATOM 7079 C C . SER B 1 107 ? -14.36700 -4.05300 29.04000 1.000 126.66000 120 SER B C 1
ATOM 7080 O O . SER B 1 107 ? -13.48700 -3.43600 28.42800 1.000 140.66000 120 SER B O 1
ATOM 7083 N N . LEU B 1 108 ? -15.61700 -4.11700 28.59100 1.000 119.48000 121 LEU B N 1
ATOM 7084 C CA . LEU B 1 108 ? -15.98500 -3.50400 27.31800 1.000 106.75000 121 LEU B CA 1
ATOM 7085 C C . LEU B 1 108 ? -15.88600 -1.98800 27.43300 1.000 105.15000 121 LEU B C 1
ATOM 7086 O O . LEU B 1 108 ? -16.30900 -1.40800 28.43900 1.000 112.43000 121 LEU B O 1
ATOM 7091 N N . GLU B 1 109 ? -15.26000 -1.33800 26.43400 1.000 105.94000 122 GLU B N 1
ATOM 7092 C CA . GLU B 1 109 ? -15.35500 0.11800 26.35500 1.000 112.02000 122 GLU B CA 1
ATOM 7093 C C . GLU B 1 109 ? -15.91200 0.65400 25.04900 1.000 106.59000 122 GLU B C 1
ATOM 7094 O O . GLU B 1 109 ? -16.17600 1.87200 24.96700 1.000 106.95000 122 GLU B O 1
ATOM 7100 N N . SER B 1 110 ? -16.08600 -0.17500 23.99300 1.000 97.03000 123 SER B N 1
ATOM 7101 C CA . SER B 1 110 ? -16.78100 0.23200 22.76900 1.000 105.73000 123 SER B CA 1
ATOM 7102 C C . SER B 1 110 ? -17.88500 -0.76200 22.43600 1.000 108.21000 123 SER B C 1
ATOM 7103 O O . SER B 1 110 ? -17.67500 -1.97900 22.47900 1.000 115.07000 123 SER B O 1
ATOM 7106 N N . LEU B 1 111 ? -19.05900 -0.23500 22.07400 1.000 96.20000 124 LEU B N 1
ATOM 7107 C CA . LEU B 1 111 ? -20.16600 -1.06500 21.62700 1.000 93.22000 124 LEU B CA 1
ATOM 7108 C C . LEU B 1 111 ? -20.81300 -0.41800 20.41000 1.000 92.18000 124 LEU B C 1
ATOM 7109 O O . LEU B 1 111 ? -21.47700 0.61300 20.54600 1.000 94.00000 124 LEU B O 1
ATOM 7114 N N . PHE B 1 112 ? -20.60800 -1.00300 19.22400 1.000 86.52000 125 PHE B N 1
ATOM 7115 C CA . PHE B 1 112 ? -21.12600 -0.44600 17.97400 1.000 87.33000 125 PHE B CA 1
ATOM 7116 C C . PHE B 1 112 ? -22.09700 -1.44900 17.36800 1.000 95.87000 125 PHE B C 1
ATOM 7117 O O . PHE B 1 112 ? -21.67900 -2.42600 16.73400 1.000 103.76000 125 PHE B O 1
ATOM 7125 N N . LEU B 1 113 ? -23.39200 -1.16300 17.52200 1.000 94.33000 126 LEU B N 1
ATOM 7126 C CA . LEU B 1 113 ? -24.48600 -1.94700 16.97000 1.000 79.96000 126 LEU B CA 1
ATOM 7127 C C . LEU B 1 113 ? -25.28600 -1.16300 15.94100 1.000 83.07000 126 LEU B C 1
ATOM 7128 O O . LEU B 1 113 ? -26.36900 -1.60100 15.54100 1.000 89.90000 126 LEU B O 1
ATOM 7133 N N . PHE B 1 114 ? -24.78300 -0.01400 15.51200 1.000 79.12000 127 PHE B N 1
ATOM 7134 C CA . PHE B 1 114 ? -25.58900 0.90400 14.74400 1.000 81.64000 127 PHE B CA 1
ATOM 7135 C C . PHE B 1 114 ? -25.81100 0.42300 13.32000 1.000 78.26000 127 PHE B C 1
ATOM 7136 O O . PHE B 1 114 ? -25.12400 -0.46100 12.80600 1.000 78.60000 127 PHE B O 1
ATOM 7144 N N . SER B 1 115 ? -26.79300 1.05300 12.68000 1.000 69.20000 128 SER B N 1
ATOM 7145 C CA . SER B 1 115 ? -27.17700 0.80400 11.30300 1.000 72.84000 128 SER B CA 1
ATOM 7146 C C . SER B 1 115 ? -27.46000 -0.65300 11.01300 1.000 87.96000 128 SER B C 1
ATOM 7147 O O . SER B 1 115 ? -27.14000 -1.13400 9.91100 1.000 97.42000 128 SER B O 1
ATOM 7150 N N . ASN B 1 116 ? -28.03400 -1.36100 11.97900 1.000 91.10000 129 ASN B N 1
ATOM 7151 C CA . ASN B 1 116 ? -28.68600 -2.63600 11.71900 1.000 86.24000 129 ASN B CA 1
ATOM 7152 C C . ASN B 1 116 ? -30.20200 -2.43400 11.61900 1.000 81.65000 129 ASN B C 1
ATOM 7153 O O . ASN B 1 116 ? -30.68100 -1.36600 11.23500 1.000 89.44000 129 ASN B O 1
ATOM 7158 N N . GLN B 1 117 ? -30.96200 -3.48700 11.83700 1.000 78.08000 130 GLN B N 1
ATOM 7159 C CA . GLN B 1 117 ? -32.41600 -3.42800 11.83300 1.000 73.13000 130 GLN B CA 1
ATOM 7160 C C . GLN B 1 117 ? -32.97500 -3.97500 13.14500 1.000 77.90000 130 GLN B C 1
ATOM 7161 O O . GLN B 1 117 ? -34.02900 -4.61000 13.15600 1.000 92.79000 130 GLN B O 1
ATOM 7167 N N . LEU B 1 118 ? -32.24100 -3.80000 14.24700 1.000 67.29000 131 LEU B N 1
ATOM 7168 C CA . LEU B 1 118 ? -32.63900 -4.36400 15.53500 1.000 60.53000 131 LEU B CA 1
ATOM 7169 C C . LEU B 1 118 ? -33.88700 -3.69600 16.11600 1.000 71.17000 131 LEU B C 1
ATOM 7170 O O . LEU B 1 118 ? -34.21400 -2.53700 15.83900 1.000 71.36000 131 LEU B O 1
ATOM 7175 N N . THR B 1 119 ? -34.54500 -4.44300 16.99500 1.000 78.77000 132 THR B N 1
ATOM 7176 C CA . THR B 1 119 ? -35.82600 -4.10200 17.58600 1.000 70.12000 132 THR B CA 1
ATOM 7177 C C . THR B 1 119 ? -35.68700 -4.20500 19.10200 1.000 69.13000 132 THR B C 1
ATOM 7178 O O . THR B 1 119 ? -34.63400 -4.58500 19.63000 1.000 85.47000 132 THR B O 1
ATOM 7182 N N . GLY B 1 120 ? -36.76500 -3.88600 19.80500 1.000 59.00000 133 GLY B N 1
ATOM 7183 C CA . GLY B 1 120 ? -36.79600 -4.00100 21.24700 1.000 56.33000 133 GLY B CA 1
ATOM 7184 C C . GLY B 1 120 ? -36.46800 -2.71300 21.96100 1.000 73.76000 133 GLY B C 1
ATOM 7185 O O . GLY B 1 120 ? -36.27900 -1.64200 21.37500 1.000 85.29000 133 GLY B O 1
ATOM 7186 N N . GLU B 1 121 ? -36.46000 -2.82500 23.27800 1.000 75.09000 134 GLU B N 1
ATOM 7187 C CA . GLU B 1 121 ? -36.05700 -1.75600 24.16900 1.000 77.48000 134 GLU B CA 1
ATOM 7188 C C . GLU B 1 121 ? -34.54300 -1.80700 24.33800 1.000 84.46000 134 GLU B C 1
ATOM 7189 O O . GLU B 1 121 ? -33.89600 -2.79900 23.99500 1.000 85.72000 134 GLU B O 1
ATOM 7195 N N . ILE B 1 122 ? -33.96900 -0.70400 24.79900 1.000 81.99000 135 ILE B N 1
ATOM 7196 C CA . ILE B 1 122 ? -32.56000 -0.73400 25.18300 1.000 81.00000 135 ILE B CA 1
ATOM 7197 C C . ILE B 1 122 ? -32.45200 -1.38900 26.55500 1.000 85.84000 135 ILE B C 1
ATOM 7198 O O . ILE B 1 122 ? -33.13000 -0.94400 27.50100 1.000 92.49000 135 ILE B O 1
ATOM 7203 N N . PRO B 1 123 ? -31.61900 -2.41500 26.71300 1.000 80.60000 136 PRO B N 1
ATOM 7204 C CA . PRO B 1 123 ? -31.50800 -3.08900 28.01800 1.000 79.72000 136 PRO B CA 1
ATOM 7205 C C . PRO B 1 123 ? -30.95200 -2.09500 29.02100 1.000 82.78000 136 PRO B C 1
ATOM 7206 O O . PRO B 1 123 ? -29.87000 -1.54500 28.83100 1.000 89.91000 136 PRO B O 1
ATOM 7210 N N . SER B 1 124 ? -31.70300 -1.86900 30.10600 1.000 86.40000 137 SER B N 1
ATOM 7211 C CA . SER B 1 124 ? -31.19900 -1.07800 31.23400 1.000 92.68000 137 SER B CA 1
ATOM 7212 C C . SER B 1 124 ? -29.95000 -1.66500 31.81500 1.000 100.49000 137 SER B C 1
ATOM 7213 O O . SER B 1 124 ? -29.21200 -0.98100 32.55300 1.000 112.06000 137 SER B O 1
ATOM 7216 N N . GLN B 1 125 ? -29.68500 -2.94100 31.54300 1.000 103.35000 138 GLN B N 1
ATOM 7217 C CA . GLN B 1 125 ? -28.50400 -3.56800 32.10500 1.000 109.71000 138 GLN B CA 1
ATOM 7218 C C . GLN B 1 125 ? -27.21300 -3.02600 31.50100 1.000 111.52000 138 GLN B C 1
ATOM 7219 O O . GLN B 1 125 ? -26.13300 -3.24400 32.07200 1.000 118.41000 138 GLN B O 1
ATOM 7225 N N . LEU B 1 126 ? -27.30300 -2.30500 30.37800 1.000 101.09000 139 LEU B N 1
ATOM 7226 C CA . LEU B 1 126 ? -26.14000 -1.63500 29.82300 1.000 99.20000 139 LEU B CA 1
ATOM 7227 C C . LEU B 1 126 ? -25.56700 -0.61600 30.80200 1.000 107.07000 139 LEU B C 1
ATOM 7228 O O . LEU B 1 126 ? -24.39400 -0.24200 30.68000 1.000 107.75000 139 LEU B O 1
ATOM 7233 N N . GLY B 1 127 ? -26.35900 -0.16800 31.77600 1.000 110.18000 140 GLY B N 1
ATOM 7234 C CA . GLY B 1 127 ? -25.83300 0.70200 32.80900 1.000 113.44000 140 GLY B CA 1
ATOM 7235 C C . GLY B 1 127 ? -24.68000 0.12300 33.60900 1.000 121.03000 140 GLY B C 1
ATOM 7236 O O . GLY B 1 127 ? -23.96900 0.89000 34.28200 1.000 136.29000 140 GLY B O 1
ATOM 7237 N N . SER B 1 128 ? -24.44700 -1.19200 33.53400 1.000 114.46000 141 SER B N 1
ATOM 7238 C CA . SER B 1 128 ? -23.35700 -1.77000 34.31800 1.000 116.82000 141 SER B CA 1
ATOM 7239 C C . SER B 1 128 ? -22.05900 -1.90200 33.55200 1.000 120.22000 141 SER B C 1
ATOM 7240 O O . SER B 1 128 ? -21.05800 -2.35000 34.13400 1.000 126.28000 141 SER B O 1
ATOM 7243 N N . LEU B 1 129 ? -22.01200 -1.45800 32.29300 1.000 116.73000 142 LEU B N 1
ATOM 7244 C CA . LEU B 1 129 ? -20.79400 -1.50500 31.49600 1.000 118.85000 142 LEU B CA 1
ATOM 7245 C C . LEU B 1 129 ? -19.87400 -0.34100 31.85300 1.000 112.95000 142 LEU B C 1
ATOM 7246 O O . LEU B 1 129 ? -19.40500 0.39700 30.98800 1.000 113.74000 142 LEU B O 1
ATOM 7251 N N . VAL B 1 130 ? -19.59700 -0.21200 33.15100 1.000 111.16000 143 VAL B N 1
ATOM 7252 C CA . VAL B 1 130 ? -19.08100 1.04200 33.68600 1.000 119.41000 143 VAL B CA 1
ATOM 7253 C C . VAL B 1 130 ? -17.75800 1.50400 33.06700 1.000 122.85000 143 VAL B C 1
ATOM 7254 O O . VAL B 1 130 ? -17.44200 2.69200 33.12700 1.000 123.43000 143 VAL B O 1
ATOM 7258 N N . ASN B 1 131 ? -16.99700 0.60800 32.42400 1.000 117.87000 144 ASN B N 1
ATOM 7259 C CA . ASN B 1 131 ? -15.78300 1.01500 31.72400 1.000 113.46000 144 ASN B CA 1
ATOM 7260 C C . ASN B 1 131 ? -16.01700 1.33000 30.24800 1.000 113.79000 144 ASN B C 1
ATOM 7261 O O . ASN B 1 131 ? -15.04700 1.56500 29.52500 1.000 111.75000 144 ASN B O 1
ATOM 7266 N N . ILE B 1 132 ? -17.27000 1.37100 29.78100 1.000 121.32000 145 ILE B N 1
ATOM 7267 C CA . ILE B 1 132 ? -17.54100 1.72000 28.39000 1.000 115.64000 145 ILE B CA 1
ATOM 7268 C C . ILE B 1 132 ? -17.20700 3.18900 28.17100 1.000 108.65000 145 ILE B C 1
ATOM 7269 O O . ILE B 1 132 ? -17.41000 4.03800 29.05900 1.000 104.05000 145 ILE B O 1
ATOM 7274 N N . ARG B 1 133 ? -16.68000 3.49100 26.97900 1.000 104.91000 146 ARG B N 1
ATOM 7275 C CA . ARG B 1 133 ? -16.28800 4.84600 26.61200 1.000 103.90000 146 ARG B CA 1
ATOM 7276 C C . ARG B 1 133 ? -17.10300 5.43900 25.47000 1.000 92.40000 146 ARG B C 1
ATOM 7277 O O . ARG B 1 133 ? -17.33400 6.65300 25.47600 1.000 90.89000 146 ARG B O 1
ATOM 7285 N N . SER B 1 134 ? -17.54900 4.64100 24.48300 1.000 93.66000 147 SER B N 1
ATOM 7286 C CA . SER B 1 134 ? -18.51000 5.11500 23.47800 1.000 95.79000 147 SER B CA 1
ATOM 7287 C C . SER B 1 134 ? -19.49100 3.99300 23.12700 1.000 93.18000 147 SER B C 1
ATOM 7288 O O . SER B 1 134 ? -19.07500 2.85600 22.86000 1.000 92.04000 147 SER B O 1
ATOM 7291 N N . LEU B 1 135 ? -20.78800 4.33600 23.10000 1.000 92.73000 148 LEU B N 1
ATOM 7292 C CA . LEU B 1 135 ? -21.90700 3.41600 22.89400 1.000 85.49000 148 LEU B CA 1
ATOM 7293 C C . LEU B 1 135 ? -22.69800 3.90400 21.69000 1.000 86.37000 148 LEU B C 1
ATOM 7294 O O . LEU B 1 135 ? -23.30600 4.97800 21.75400 1.000 90.26000 148 LEU B O 1
ATOM 7299 N N . ARG B 1 136 ? -22.73400 3.10300 20.61400 1.000 83.66000 149 ARG B N 1
ATOM 7300 C CA . ARG B 1 136 ? -23.37000 3.51600 19.35600 1.000 84.16000 149 ARG B CA 1
ATOM 7301 C C . ARG B 1 136 ? -24.35800 2.46100 18.86500 1.000 88.70000 149 ARG B C 1
ATOM 7302 O O . ARG B 1 136 ? -23.95200 1.46700 18.26200 1.000 96.67000 149 ARG B O 1
ATOM 7310 N N . ILE B 1 137 ? -25.66100 2.70500 19.04800 1.000 84.84000 150 ILE B N 1
ATOM 7311 C CA . ILE B 1 137 ? -26.65000 1.67400 18.73200 1.000 79.90000 150 ILE B CA 1
ATOM 7312 C C . ILE B 1 137 ? -27.83200 2.18800 17.92100 1.000 72.10000 150 ILE B C 1
ATOM 7313 O O . ILE B 1 137 ? -28.86900 1.53200 17.87200 1.000 72.72000 150 ILE B O 1
ATOM 7318 N N . GLY B 1 138 ? -27.66400 3.31600 17.22400 1.000 78.13000 151 GLY B N 1
ATOM 7319 C CA . GLY B 1 138 ? -28.73800 3.97400 16.50400 1.000 68.78000 151 GLY B CA 1
ATOM 7320 C C . GLY B 1 138 ? -28.89500 3.44900 15.08600 1.000 70.23000 151 GLY B C 1
ATOM 7321 O O . GLY B 1 138 ? -28.33200 2.42400 14.69600 1.000 80.94000 151 GLY B O 1
ATOM 7322 N N . ASP B 1 139 ? -29.73500 4.14400 14.32100 1.000 71.43000 152 ASP B N 1
ATOM 7323 C CA . ASP B 1 139 ? -30.14900 3.72100 12.97500 1.000 73.23000 152 ASP B CA 1
ATOM 7324 C C . ASP B 1 139 ? -30.76000 2.32400 12.99300 1.000 87.79000 152 ASP B C 1
ATOM 7325 O O . ASP B 1 139 ? -30.48300 1.49700 12.11700 1.000 87.08000 152 ASP B O 1
ATOM 7330 N N . ASN B 1 140 ? -31.58400 2.05800 14.00500 1.000 98.47000 153 ASN B N 1
ATOM 7331 C CA . ASN B 1 140 ? -32.31500 0.80500 14.14900 1.000 102.89000 153 ASN B CA 1
ATOM 7332 C C . ASN B 1 140 ? -33.81600 1.09800 14.32300 1.000 99.34000 153 ASN B C 1
ATOM 7333 O O . ASN B 1 140 ? -34.24900 2.24800 14.29900 1.000 107.75000 153 ASN B O 1
ATOM 7338 N N . GLU B 1 141 ? -34.58400 -0.00200 14.49700 1.000 85.89000 154 GLU B N 1
ATOM 7339 C CA . GLU B 1 141 ? -35.99400 0.07800 14.88300 1.000 84.74000 154 GLU B CA 1
ATOM 7340 C C . GLU B 1 141 ? -36.17300 -0.08800 16.39300 1.000 84.30000 154 GLU B C 1
ATOM 7341 O O . GLU B 1 141 ? -37.16500 -0.64800 16.85200 1.000 91.68000 154 GLU B O 1
ATOM 7347 N N . LEU B 1 142 ? -35.19900 0.40900 17.17400 1.000 76.50000 155 LEU B N 1
ATOM 7348 C CA . LEU B 1 142 ? -35.28500 0.31400 18.63700 1.000 77.41000 155 LEU B CA 1
ATOM 7349 C C . LEU B 1 142 ? -36.38400 1.19000 19.22000 1.000 90.26000 155 LEU B C 1
ATOM 7350 O O . LEU B 1 142 ? -36.54000 2.36800 18.86300 1.000 90.79000 155 LEU B O 1
ATOM 7355 N N . VAL B 1 143 ? -37.04500 0.63800 20.22200 1.000 99.00000 156 VAL B N 1
ATOM 7356 C CA . VAL B 1 143 ? -38.31300 1.13000 20.73800 1.000 95.26000 156 VAL B CA 1
ATOM 7357 C C . VAL B 1 143 ? -38.12600 1.41200 22.24500 1.000 88.67000 156 VAL B C 1
ATOM 7358 O O . VAL B 1 143 ? -37.05500 1.16800 22.80800 1.000 93.10000 156 VAL B O 1
ATOM 7362 N N . GLY B 1 144 ? -39.12000 2.03000 22.87100 1.000 80.50000 157 GLY B N 1
ATOM 7363 C CA . GLY B 1 144 ? -39.05400 2.20800 24.30800 1.000 80.29000 157 GLY B CA 1
ATOM 7364 C C . GLY B 1 144 ? -38.44600 3.51300 24.78900 1.000 90.67000 157 GLY B C 1
ATOM 7365 O O . GLY B 1 144 ? -38.02100 4.39600 24.03200 1.000 93.25000 157 GLY B O 1
ATOM 7366 N N . ASP B 1 145 ? -38.46600 3.64500 26.10500 1.000 91.85000 158 ASP B N 1
ATOM 7367 C CA . ASP B 1 145 ? -37.78500 4.72900 26.79100 1.000 93.60000 158 ASP B CA 1
ATOM 7368 C C . ASP B 1 145 ? -36.27400 4.52800 26.92100 1.000 97.90000 158 ASP B C 1
ATOM 7369 O O . ASP B 1 145 ? -35.76700 3.40700 27.03900 1.000 97.88000 158 ASP B O 1
ATOM 7374 N N . ILE B 1 146 ? -35.57100 5.65100 26.96900 1.000 98.79000 159 ILE B N 1
ATOM 7375 C CA . ILE B 1 146 ? -34.13700 5.69800 27.27100 1.000 92.08000 159 ILE B CA 1
ATOM 7376 C C . ILE B 1 146 ? -33.93700 5.29300 28.72700 1.000 95.70000 159 ILE B C 1
ATOM 7377 O O . ILE B 1 146 ? -34.54000 5.91100 29.62500 1.000 96.69000 159 ILE B O 1
ATOM 7382 N N . PRO B 1 147 ? -33.10900 4.29200 29.02500 1.000 97.18000 160 PRO B N 1
ATOM 7383 C CA . PRO B 1 147 ? -33.01300 3.81400 30.41700 1.000 97.88000 160 PRO B CA 1
ATOM 7384 C C . PRO B 1 147 ? -32.32500 4.83500 31.30700 1.000 98.82000 160 PRO B C 1
ATOM 7385 O O . PRO B 1 147 ? -31.25200 5.34500 30.97300 1.000 104.97000 160 PRO B O 1
ATOM 7389 N N . GLU B 1 148 ? -32.92700 5.09700 32.47300 1.000 98.36000 161 GLU B N 1
ATOM 7390 C CA . GLU B 1 148 ? -32.32000 6.05400 33.39300 1.000 101.90000 161 GLU B CA 1
ATOM 7391 C C . GLU B 1 148 ? -30.95900 5.57600 33.87100 1.000 96.81000 161 GLU B C 1
ATOM 7392 O O . GLU B 1 148 ? -30.09400 6.39800 34.17900 1.000 98.61000 161 GLU B O 1
ATOM 7398 N N . THR B 1 149 ? -30.72000 4.26800 33.84800 1.000 102.31000 162 THR B N 1
ATOM 7399 C CA . THR B 1 149 ? -29.45200 3.71200 34.29400 1.000 111.16000 162 THR B CA 1
ATOM 7400 C C . THR B 1 149 ? -28.29700 4.13800 33.40800 1.000 109.77000 162 THR B C 1
ATOM 7401 O O . THR B 1 149 ? -27.14000 3.95600 33.81300 1.000 119.40000 162 THR B O 1
ATOM 7405 N N . LEU B 1 150 ? -28.57500 4.70300 32.22600 1.000 96.83000 163 LEU B N 1
ATOM 7406 C CA . LEU B 1 150 ? -27.48500 5.02700 31.31600 1.000 100.96000 163 LEU B CA 1
ATOM 7407 C C . LEU B 1 150 ? -26.50000 6.01700 31.93700 1.000 111.51000 163 LEU B C 1
ATOM 7408 O O . LEU B 1 150 ? -25.30200 5.97900 31.62900 1.000 114.82000 163 LEU B O 1
ATOM 7413 N N . GLY B 1 151 ? -26.97500 6.86500 32.85200 1.000 116.47000 164 GLY B N 1
ATOM 7414 C CA . GLY B 1 151 ? -26.12200 7.83000 33.52000 1.000 124.30000 164 GLY B CA 1
ATOM 7415 C C . GLY B 1 151 ? -25.04600 7.23400 34.39800 1.000 133.95000 164 GLY B C 1
ATOM 7416 O O . GLY B 1 151 ? -24.08800 7.93000 34.74600 1.000 141.57000 164 GLY B O 1
ATOM 7417 N N . ASN B 1 152 ? -25.19000 5.96900 34.79300 1.000 137.37000 165 ASN B N 1
ATOM 7418 C CA . ASN B 1 152 ? -24.13400 5.35600 35.58600 1.000 144.42000 165 ASN B CA 1
ATOM 7419 C C . ASN B 1 152 ? -22.85700 5.20300 34.78000 1.000 136.73000 165 ASN B C 1
ATOM 7420 O O . ASN B 1 152 ? -21.79400 4.93300 35.35900 1.000 146.98000 165 ASN B O 1
ATOM 7425 N N . LEU B 1 153 ? -22.92800 5.37200 33.45900 1.000 105.87000 166 LEU B N 1
ATOM 7426 C CA . LEU B 1 153 ? -21.80200 5.06500 32.58900 1.000 104.10000 166 LEU B CA 1
ATOM 7427 C C . LEU B 1 153 ? -20.76800 6.18300 32.62400 1.000 109.91000 166 LEU B C 1
ATOM 7428 O O . LEU B 1 153 ? -20.36200 6.71200 31.59500 1.000 113.24000 166 LEU B O 1
ATOM 7433 N N . VAL B 1 154 ? -20.26400 6.45900 33.83200 1.000 118.60000 167 VAL B N 1
ATOM 7434 C CA . VAL B 1 154 ? -19.55900 7.71600 34.05800 1.000 115.59000 167 VAL B CA 1
ATOM 7435 C C . VAL B 1 154 ? -18.29600 7.87600 33.22700 1.000 121.10000 167 VAL B C 1
ATOM 7436 O O . VAL B 1 154 ? -17.90300 9.00700 32.94100 1.000 133.43000 167 VAL B O 1
ATOM 7440 N N . ASN B 1 155 ? -17.68500 6.79200 32.76500 1.000 117.97000 168 ASN B N 1
ATOM 7441 C CA . ASN B 1 155 ? -16.52000 6.94000 31.90100 1.000 114.44000 168 ASN B CA 1
ATOM 7442 C C . ASN B 1 155 ? -16.89900 7.23800 30.45400 1.000 103.51000 168 ASN B C 1
ATOM 7443 O O . ASN B 1 155 ? -16.01200 7.42600 29.62300 1.000 97.45000 168 ASN B O 1
ATOM 7448 N N . LEU B 1 156 ? -18.18700 7.30000 30.13900 1.000 112.42000 169 LEU B N 1
ATOM 7449 C CA . LEU B 1 156 ? -18.64600 7.37700 28.75500 1.000 109.53000 169 LEU B CA 1
ATOM 7450 C C . LEU B 1 156 ? -18.28700 8.72400 28.14000 1.000 101.71000 169 LEU B C 1
ATOM 7451 O O . LEU B 1 156 ? -18.52400 9.77000 28.74900 1.000 100.86000 169 LEU B O 1
ATOM 7456 N N . GLN B 1 157 ? -17.70800 8.68900 26.93000 1.000 101.74000 170 GLN B N 1
ATOM 7457 C CA . GLN B 1 157 ? -17.36700 9.89100 26.15900 1.000 118.47000 170 GLN B CA 1
ATOM 7458 C C . GLN B 1 157 ? -18.30000 10.16500 24.98400 1.000 118.13000 170 GLN B C 1
ATOM 7459 O O . GLN B 1 157 ? -18.35700 11.31400 24.51400 1.000 112.53000 170 GLN B O 1
ATOM 7465 N N . MET B 1 158 ? -18.94700 9.13200 24.43500 1.000 114.78000 171 MET B N 1
ATOM 7466 C CA . MET B 1 158 ? -19.92200 9.29800 23.36000 1.000 118.45000 171 MET B CA 1
ATOM 7467 C C . MET B 1 158 ? -21.12900 8.40000 23.60200 1.000 112.80000 171 MET B C 1
ATOM 7468 O O . MET B 1 158 ? -20.97400 7.19900 23.83400 1.000 122.41000 171 MET B O 1
ATOM 7473 N N . LEU B 1 159 ? -22.32300 8.97500 23.46600 1.000 103.13000 172 LEU B N 1
ATOM 7474 C CA . LEU B 1 159 ? -23.59900 8.26500 23.55800 1.000 93.51000 172 LEU B CA 1
ATOM 7475 C C . LEU B 1 159 ? -24.45700 8.68600 22.36500 1.000 89.80000 172 LEU B C 1
ATOM 7476 O O . LEU B 1 159 ? -24.91700 9.83500 22.30300 1.000 93.16000 172 LEU B O 1
ATOM 7481 N N . ALA B 1 160 ? -24.68200 7.75900 21.43100 1.000 79.76000 173 ALA B N 1
ATOM 7482 C CA . ALA B 1 160 ? -25.41200 8.03400 20.19800 1.000 91.84000 173 ALA B CA 1
ATOM 7483 C C . ALA B 1 160 ? -26.58900 7.06600 20.05400 1.000 101.63000 173 ALA B C 1
ATOM 7484 O O . ALA B 1 160 ? -26.39200 5.84900 19.95600 1.000 99.61000 173 ALA B O 1
ATOM 7486 N N . LEU B 1 161 ? -27.81600 7.61100 20.02400 1.000 97.55000 174 LEU B N 1
ATOM 7487 C CA . LEU B 1 161 ? -29.04600 6.83000 19.96100 1.000 86.08000 174 LEU B CA 1
ATOM 7488 C C . LEU B 1 161 ? -29.93700 7.25400 18.79900 1.000 82.94000 174 LEU B C 1
ATOM 7489 O O . LEU B 1 161 ? -31.14900 7.04700 18.85600 1.000 82.96000 174 LEU B O 1
ATOM 7494 N N . ALA B 1 162 ? -29.39200 7.88200 17.76800 1.000 83.99000 175 ALA B N 1
ATOM 7495 C CA . ALA B 1 162 ? -30.22500 8.59600 16.81500 1.000 85.91000 175 ALA B CA 1
ATOM 7496 C C . ALA B 1 162 ? -30.90100 7.65400 15.82000 1.000 83.84000 175 ALA B C 1
ATOM 7497 O O . ALA B 1 162 ? -30.46500 6.52400 15.58700 1.000 85.12000 175 ALA B O 1
ATOM 7499 N N . SER B 1 163 ? -31.92700 8.20600 15.15600 1.000 87.10000 176 SER B N 1
ATOM 7500 C CA . SER B 1 163 ? -32.76400 7.52800 14.16000 1.000 90.45000 176 SER B CA 1
ATOM 7501 C C . SER B 1 163 ? -33.25000 6.16100 14.63900 1.000 91.66000 176 SER B C 1
ATOM 7502 O O . SER B 1 163 ? -33.04100 5.12700 14.00000 1.000 99.99000 176 SER B O 1
ATOM 7505 N N . CYS B 1 164 ? -33.96100 6.18800 15.75400 1.000 86.69000 177 CYS B N 1
ATOM 7506 C CA . CYS B 1 164 ? -34.66400 5.02300 16.24700 1.000 86.47000 177 CYS B CA 1
ATOM 7507 C C . CYS B 1 164 ? -36.13100 5.40600 16.43800 1.000 86.47000 177 CYS B C 1
ATOM 7508 O O . CYS B 1 164 ? -36.62300 6.37200 15.85700 1.000 95.52000 177 CYS B O 1
ATOM 7511 N N . ARG B 1 165 ? -36.80400 4.64700 17.29200 1.000 77.85000 178 ARG B N 1
ATOM 7512 C CA . ARG B 1 165 ? -38.21600 4.83900 17.61000 1.000 73.64000 178 ARG B CA 1
ATOM 7513 C C . ARG B 1 165 ? -38.39300 4.99100 19.12000 1.000 77.30000 178 ARG B C 1
ATOM 7514 O O . ARG B 1 165 ? -39.34400 4.48500 19.69600 1.000 78.59000 178 ARG B O 1
ATOM 7522 N N . LEU B 1 166 ? -37.44600 5.69300 19.76000 1.000 80.06000 179 LEU B N 1
ATOM 7523 C CA . LEU B 1 166 ? -37.45100 5.76800 21.21500 1.000 82.31000 179 LEU B CA 1
ATOM 7524 C C . LEU B 1 166 ? -38.38300 6.85600 21.70800 1.000 91.00000 179 LEU B C 1
ATOM 7525 O O . LEU B 1 166 ? -38.61100 7.87200 21.04000 1.000 84.23000 179 LEU B O 1
ATOM 7530 N N . THR B 1 167 ? -38.86000 6.67400 22.92100 1.000 105.71000 180 THR B N 1
ATOM 7531 C CA . THR B 1 167 ? -39.93200 7.49900 23.45600 1.000 108.78000 180 THR B CA 1
ATOM 7532 C C . THR B 1 167 ? -39.51400 8.05300 24.81100 1.000 110.16000 180 THR B C 1
ATOM 7533 O O . THR B 1 167 ? -38.44700 7.74300 25.34400 1.000 117.67000 180 THR B O 1
ATOM 7537 N N . GLY B 1 168 ? -40.35500 8.90500 25.37100 1.000 105.25000 181 GLY B N 1
ATOM 7538 C CA . GLY B 1 168 ? -40.12000 9.37100 26.71200 1.000 111.34000 181 GLY B CA 1
ATOM 7539 C C . GLY B 1 168 ? -39.08100 10.47600 26.78000 1.000 109.75000 181 GLY B C 1
ATOM 7540 O O . GLY B 1 168 ? -38.48300 10.88100 25.77500 1.000 107.66000 181 GLY B O 1
ATOM 7541 N N . PRO B 1 169 ? -38.83300 10.96600 27.98700 1.000 103.48000 182 PRO B N 1
ATOM 7542 C CA . PRO B 1 169 ? -37.94000 12.11100 28.15100 1.000 104.27000 182 PRO B CA 1
ATOM 7543 C C . PRO B 1 169 ? -36.47800 11.74200 27.97500 1.000 99.14000 182 PRO B C 1
ATOM 7544 O O . PRO B 1 169 ? -36.07800 10.58500 28.07500 1.000 101.01000 182 PRO B O 1
ATOM 7548 N N . ILE B 1 170 ? -35.68000 12.76200 27.68400 1.000 102.67000 183 ILE B N 1
ATOM 7549 C CA . ILE B 1 170 ? -34.24100 12.69600 27.89500 1.000 94.77000 183 ILE B CA 1
ATOM 7550 C C . ILE B 1 170 ? -34.04600 12.56100 29.40200 1.000 96.04000 183 ILE B C 1
ATOM 7551 O O . ILE B 1 170 ? -34.45800 13.44800 30.16300 1.000 99.11000 183 ILE B O 1
ATOM 7556 N N . PRO B 1 171 ? -33.43700 11.47900 29.87200 1.000 93.78000 184 PRO B N 1
ATOM 7557 C CA . PRO B 1 171 ? -33.33600 11.23300 31.32500 1.000 99.01000 184 PRO B CA 1
ATOM 7558 C C . PRO B 1 171 ? -32.58100 12.33400 32.06500 1.000 114.00000 184 PRO B C 1
ATOM 7559 O O . PRO B 1 171 ? -31.52000 12.78000 31.62100 1.000 119.61000 184 PRO B O 1
ATOM 7563 N N . SER B 1 172 ? -33.12500 12.77400 33.20500 1.000 122.96000 185 SER B N 1
ATOM 7564 C CA . SER B 1 172 ? -32.41700 13.80300 33.96600 1.000 133.96000 185 SER B CA 1
ATOM 7565 C C . SER B 1 172 ? -31.14200 13.24000 34.58200 1.000 130.97000 185 SER B C 1
ATOM 7566 O O . SER B 1 172 ? -30.20500 13.98200 34.87400 1.000 131.30000 185 SER B O 1
ATOM 7569 N N . GLN B 1 173 ? -31.07000 11.91700 34.69300 1.000 134.55000 186 GLN B N 1
ATOM 7570 C CA . GLN B 1 173 ? -29.87100 11.24900 35.15500 1.000 135.76000 186 GLN B CA 1
ATOM 7571 C C . GLN B 1 173 ? -28.82200 11.13200 34.07100 1.000 125.23000 186 GLN B C 1
ATOM 7572 O O . GLN B 1 173 ? -27.87500 10.36300 34.25000 1.000 136.69000 186 GLN B O 1
ATOM 7578 N N . LEU B 1 174 ? -28.90400 11.91700 32.99700 1.000 106.61000 187 LEU B N 1
ATOM 7579 C CA . LEU B 1 174 ? -27.76200 12.02200 32.10800 1.000 103.55000 187 LEU B CA 1
ATOM 7580 C C . LEU B 1 174 ? -26.85600 13.15400 32.55400 1.000 122.13000 187 LEU B C 1
ATOM 7581 O O . LEU B 1 174 ? -25.70600 13.24200 32.09000 1.000 130.71000 187 LEU B O 1
ATOM 7586 N N . GLY B 1 175 ? -27.34300 13.95500 33.51300 1.000 121.13000 188 GLY B N 1
ATOM 7587 C CA . GLY B 1 175 ? -26.51500 14.90000 34.21100 1.000 124.30000 188 GLY B CA 1
ATOM 7588 C C . GLY B 1 175 ? -25.45100 14.22100 35.04200 1.000 137.18000 188 GLY B C 1
ATOM 7589 O O . GLY B 1 175 ? -24.45500 14.85800 35.39200 1.000 147.50000 188 GLY B O 1
ATOM 7590 N N . ARG B 1 176 ? -25.63500 12.92600 35.34100 1.000 133.30000 189 ARG B N 1
ATOM 7591 C CA . ARG B 1 176 ? -24.58200 12.16400 36.00300 1.000 131.40000 189 ARG B CA 1
ATOM 7592 C C . ARG B 1 176 ? -23.42800 11.88400 35.03900 1.000 126.38000 189 ARG B C 1
ATOM 7593 O O . ARG B 1 176 ? -22.31700 11.56200 35.48000 1.000 133.40000 189 ARG B O 1
ATOM 7601 N N . LEU B 1 177 ? -23.67700 12.01300 33.74400 1.000 116.45000 190 LEU B N 1
ATOM 7602 C CA . LEU B 1 177 ? -22.70300 11.61600 32.73600 1.000 119.12000 190 LEU B CA 1
ATOM 7603 C C . LEU B 1 177 ? -21.77800 12.76400 32.36300 1.000 124.90000 190 LEU B C 1
ATOM 7604 O O . LEU B 1 177 ? -21.81500 13.34500 31.29200 1.000 128.78000 190 LEU B O 1
ATOM 7609 N N . VAL B 1 178 ? -20.87200 12.99900 33.33400 1.000 133.25000 191 VAL B N 1
ATOM 7610 C CA . VAL B 1 178 ? -19.95700 14.13800 33.40000 1.000 135.01000 191 VAL B CA 1
ATOM 7611 C C . VAL B 1 178 ? -19.00500 14.19600 32.21300 1.000 142.33000 191 VAL B C 1
ATOM 7612 O O . VAL B 1 178 ? -18.70700 15.27300 31.69600 1.000 146.65000 191 VAL B O 1
ATOM 7616 N N . ARG B 1 179 ? -18.46700 13.05500 31.79900 1.000 145.83000 192 ARG B N 1
ATOM 7617 C CA . ARG B 1 179 ? -17.32400 13.11500 30.87200 1.000 149.82000 192 ARG B CA 1
ATOM 7618 C C . ARG B 1 179 ? -17.68100 12.85200 29.39100 1.000 139.21000 192 ARG B C 1
ATOM 7619 O O . ARG B 1 179 ? -16.77900 12.73100 28.54800 1.000 134.82000 192 ARG B O 1
ATOM 7627 N N . VAL B 1 180 ? -18.96000 12.85900 29.03500 1.000 132.25000 193 VAL B N 1
ATOM 7628 C CA . VAL B 1 180 ? -19.31200 12.58300 27.64500 1.000 125.50000 193 VAL B CA 1
ATOM 7629 C C . VAL B 1 180 ? -19.05500 13.82000 26.80400 1.000 123.20000 193 VAL B C 1
ATOM 7630 O O . VAL B 1 180 ? -19.42000 14.93600 27.20100 1.000 126.78000 193 VAL B O 1
ATOM 7634 N N . GLN B 1 181 ? -18.44700 13.62200 25.63300 1.000 118.71000 194 GLN B N 1
ATOM 7635 C CA . GLN B 1 181 ? -18.10600 14.68500 24.67800 1.000 119.47000 194 GLN B CA 1
ATOM 7636 C C . GLN B 1 181 ? -19.12100 14.81400 23.53800 1.000 110.14000 194 GLN B C 1
ATOM 7637 O O . GLN B 1 181 ? -19.28700 15.90900 23.00400 1.000 101.82000 194 GLN B O 1
ATOM 7643 N N . SER B 1 182 ? -19.73500 13.70200 23.10700 1.000 111.11000 195 SER B N 1
ATOM 7644 C CA . SER B 1 182 ? -20.74500 13.65300 22.04400 1.000 108.31000 195 SER B CA 1
ATOM 7645 C C . SER B 1 182 ? -22.04900 13.05200 22.57600 1.000 106.99000 195 SER B C 1
ATOM 7646 O O . SER B 1 182 ? -22.05000 11.92400 23.07800 1.000 97.02000 195 SER B O 1
ATOM 7649 N N . LEU B 1 183 ? -23.16000 13.78300 22.43000 1.000 112.09000 196 LEU B N 1
ATOM 7650 C CA . LEU B 1 183 ? -24.51000 13.31500 22.75700 1.000 97.39000 196 LEU B CA 1
ATOM 7651 C C . LEU B 1 183 ? -25.37100 13.41000 21.49900 1.000 93.00000 196 LEU B C 1
ATOM 7652 O O . LEU B 1 183 ? -25.67100 14.51200 21.03000 1.000 84.66000 196 LEU B O 1
ATOM 7657 N N . ILE B 1 184 ? -25.75900 12.26700 20.94000 1.000 83.13000 197 ILE B N 1
ATOM 7658 C CA . ILE B 1 184 ? -26.40600 12.20800 19.62600 1.000 86.45000 197 ILE B CA 1
ATOM 7659 C C . ILE B 1 184 ? -27.78200 11.56300 19.82000 1.000 86.50000 197 ILE B C 1
ATOM 7660 O O . ILE B 1 184 ? -27.89000 10.33200 19.91500 1.000 83.91000 197 ILE B O 1
ATOM 7665 N N . LEU B 1 185 ? -28.85900 12.37000 19.84300 1.000 101.55000 198 LEU B N 1
ATOM 7666 C CA . LEU B 1 185 ? -30.18300 11.81800 20.12800 1.000 87.80000 198 LEU B CA 1
ATOM 7667 C C . LEU B 1 185 ? -31.22200 12.17600 19.07600 1.000 88.34000 198 LEU B C 1
ATOM 7668 O O . LEU B 1 185 ? -32.41200 11.95400 19.30800 1.000 84.73000 198 LEU B O 1
ATOM 7673 N N . GLN B 1 186 ? -30.80500 12.66700 17.91100 1.000 85.71000 199 GLN B N 1
ATOM 7674 C CA . GLN B 1 186 ? -31.75100 13.20000 16.94000 1.000 86.82000 199 GLN B CA 1
ATOM 7675 C C . GLN B 1 186 ? -32.56500 12.08700 16.26900 1.000 93.89000 199 GLN B C 1
ATOM 7676 O O . GLN B 1 186 ? -32.23000 10.90100 16.34900 1.000 84.66000 199 GLN B O 1
ATOM 7682 N N . ASP B 1 187 ? -33.69300 12.49400 15.64900 1.000 95.59000 200 ASP B N 1
ATOM 7683 C CA . ASP B 1 187 ? -34.48600 11.63600 14.75500 1.000 91.38000 200 ASP B CA 1
ATOM 7684 C C . ASP B 1 187 ? -35.20000 10.53300 15.54200 1.000 88.89000 200 ASP B C 1
ATOM 7685 O O . ASP B 1 187 ? -35.18700 9.36500 15.14900 1.000 77.55000 200 ASP B O 1
ATOM 7690 N N . ASN B 1 188 ? -35.77900 10.89900 16.68600 1.000 89.00000 201 ASN B N 1
ATOM 7691 C CA . ASN B 1 188 ? -36.53000 9.95100 17.50000 1.000 91.97000 201 ASN B CA 1
ATOM 7692 C C . ASN B 1 188 ? -37.94600 10.44400 17.84200 1.000 90.77000 201 ASN B C 1
ATOM 7693 O O . ASN B 1 188 ? -38.53400 11.22000 17.08600 1.000 93.43000 201 ASN B O 1
ATOM 7698 N N . TYR B 1 189 ? -38.51800 9.95000 18.95300 1.000 86.97000 202 TYR B N 1
ATOM 7699 C CA . TYR B 1 189 ? -39.84300 10.27500 19.48300 1.000 78.16000 202 TYR B CA 1
ATOM 7700 C C . TYR B 1 189 ? -39.75500 10.77100 20.91900 1.000 80.60000 202 TYR B C 1
ATOM 7701 O O . TYR B 1 189 ? -40.64100 10.49800 21.73100 1.000 82.08000 202 TYR B O 1
ATOM 7710 N N . LEU B 1 190 ? -38.70100 11.49000 21.28200 1.000 89.47000 203 LEU B N 1
ATOM 7711 C CA . LEU B 1 190 ? -38.58200 11.89000 22.67700 1.000 91.67000 203 LEU B CA 1
ATOM 7712 C C . LEU B 1 190 ? -39.42700 13.11600 22.97600 1.000 97.93000 203 LEU B C 1
ATOM 7713 O O . LEU B 1 190 ? -39.68300 13.94900 22.10300 1.000 104.70000 203 LEU B O 1
ATOM 7718 N N . GLU B 1 191 ? -39.84700 13.23100 24.22900 1.000 97.48000 204 GLU B N 1
ATOM 7719 C CA . GLU B 1 191 ? -40.91800 14.14900 24.57500 1.000 103.05000 204 GLU B CA 1
ATOM 7720 C C . GLU B 1 191 ? -40.61200 14.80700 25.91600 1.000 108.81000 204 GLU B C 1
ATOM 7721 O O . GLU B 1 191 ? -39.73700 14.36600 26.66400 1.000 113.48000 204 GLU B O 1
ATOM 7727 N N . GLY B 1 192 ? -41.32100 15.89800 26.19600 1.000 107.44000 205 GLY B N 1
ATOM 7728 C CA . GLY B 1 192 ? -41.20800 16.55900 27.47100 1.000 109.21000 205 GLY B CA 1
ATOM 7729 C C . GLY B 1 192 ? -40.18100 17.66700 27.45600 1.000 109.30000 205 GLY B C 1
ATOM 7730 O O . GLY B 1 192 ? -39.65200 18.04200 26.40700 1.000 113.46000 205 GLY B O 1
ATOM 7731 N N . PRO B 1 193 ? -39.88700 18.22300 28.62600 1.000 107.96000 206 PRO B N 1
ATOM 7732 C CA . PRO B 1 193 ? -38.88900 19.30200 28.70900 1.000 108.61000 206 PRO B CA 1
ATOM 7733 C C . PRO B 1 193 ? -37.45900 18.78000 28.62700 1.000 108.55000 206 PRO B C 1
ATOM 7734 O O . PRO B 1 193 ? -37.15800 17.64400 29.00000 1.000 116.39000 206 PRO B O 1
ATOM 7738 N N . ILE B 1 194 ? -36.56200 19.63800 28.16800 1.000 103.81000 207 ILE B N 1
ATOM 7739 C CA . ILE B 1 194 ? -35.13600 19.32300 28.25900 1.000 101.40000 207 ILE B CA 1
ATOM 7740 C C . ILE B 1 194 ? -34.68700 19.52700 29.70200 1.000 106.14000 207 ILE B C 1
ATOM 7741 O O . ILE B 1 194 ? -34.97900 20.57800 30.28700 1.000 104.71000 207 ILE B O 1
ATOM 7746 N N . PRO B 1 195 ? -33.99800 18.56500 30.31200 1.000 111.77000 208 PRO B N 1
ATOM 7747 C CA . PRO B 1 195 ? -33.69100 18.70100 31.74100 1.000 110.76000 208 PRO B CA 1
ATOM 7748 C C . PRO B 1 195 ? -32.63200 19.75800 31.98400 1.000 110.36000 208 PRO B C 1
ATOM 7749 O O . PRO B 1 195 ? -31.64200 19.85800 31.25700 1.000 109.49000 208 PRO B O 1
ATOM 7753 N N . ALA B 1 196 ? -32.83000 20.53500 33.04800 1.000 117.97000 209 ALA B N 1
ATOM 7754 C CA . ALA B 1 196 ? -31.79000 21.47200 33.45200 1.000 122.47000 209 ALA B CA 1
ATOM 7755 C C . ALA B 1 196 ? -30.51700 20.74300 33.83200 1.000 128.58000 209 ALA B C 1
ATOM 7756 O O . ALA B 1 196 ? -29.42800 21.32200 33.76500 1.000 141.13000 209 ALA B O 1
ATOM 7758 N N . GLU B 1 197 ? -30.63500 19.48100 34.24800 1.000 124.14000 210 GLU B N 1
ATOM 7759 C CA . GLU B 1 197 ? -29.47400 18.72100 34.69200 1.000 121.68000 210 GLU B CA 1
ATOM 7760 C C . GLU B 1 197 ? -28.45300 18.53400 33.58500 1.000 111.13000 210 GLU B C 1
ATOM 7761 O O . GLU B 1 197 ? -27.28400 18.25800 33.88100 1.000 112.58000 210 GLU B O 1
ATOM 7767 N N . LEU B 1 198 ? -28.84700 18.70100 32.32000 1.000 108.90000 211 LEU B N 1
ATOM 7768 C CA . LEU B 1 198 ? -27.87700 18.50600 31.25600 1.000 112.48000 211 LEU B CA 1
ATOM 7769 C C . LEU B 1 198 ? -26.80200 19.57800 31.24900 1.000 118.43000 211 LEU B C 1
ATOM 7770 O O . LEU B 1 198 ? -25.78900 19.41100 30.56900 1.000 119.30000 211 LEU B O 1
ATOM 7775 N N . GLY B 1 199 ? -26.97700 20.64000 32.03500 1.000 127.47000 212 GLY B N 1
ATOM 7776 C CA . GLY B 1 199 ? -25.93100 21.60700 32.30400 1.000 124.21000 212 GLY B CA 1
ATOM 7777 C C . GLY B 1 199 ? -24.73900 21.05600 33.05400 1.000 132.92000 212 GLY B C 1
ATOM 7778 O O . GLY B 1 199 ? -23.66100 21.66200 33.02100 1.000 141.45000 212 GLY B O 1
ATOM 7779 N N . ASN B 1 200 ? -24.90400 19.93800 33.75800 1.000 136.44000 213 ASN B N 1
ATOM 7780 C CA . ASN B 1 200 ? -23.79700 19.42500 34.55600 1.000 139.99000 213 ASN B CA 1
ATOM 7781 C C . ASN B 1 200 ? -22.76900 18.65600 33.72800 1.000 130.29000 213 ASN B C 1
ATOM 7782 O O . ASN B 1 200 ? -21.65000 18.42700 34.21500 1.000 136.14000 213 ASN B O 1
ATOM 7787 N N . CYS B 1 201 ? -23.08200 18.34600 32.46600 1.000 118.25000 214 CYS B N 1
ATOM 7788 C CA . CYS B 1 201 ? -22.21200 17.56200 31.57400 1.000 117.26000 214 CYS B CA 1
ATOM 7789 C C . CYS B 1 201 ? -21.17000 18.44500 30.90200 1.000 116.79000 214 CYS B C 1
ATOM 7790 O O . CYS B 1 201 ? -21.22900 18.69400 29.70400 1.000 118.70000 214 CYS B O 1
ATOM 7793 N N . SER B 1 202 ? -20.14200 18.82400 31.65200 1.000 121.17000 215 SER B N 1
ATOM 7794 C CA . SER B 1 202 ? -19.37000 19.99000 31.23400 1.000 125.62000 215 SER B CA 1
ATOM 7795 C C . SER B 1 202 ? -18.24900 19.68800 30.24700 1.000 129.03000 215 SER B C 1
ATOM 7796 O O . SER B 1 202 ? -17.75300 20.64200 29.61800 1.000 133.99000 215 SER B O 1
ATOM 7799 N N . ASP B 1 203 ? -17.89200 18.41500 29.98500 1.000 131.46000 216 ASP B N 1
ATOM 7800 C CA . ASP B 1 203 ? -16.93900 18.11300 28.92500 1.000 131.60000 216 ASP B CA 1
ATOM 7801 C C . ASP B 1 203 ? -17.62300 17.98400 27.57300 1.000 122.75000 216 ASP B C 1
ATOM 7802 O O . ASP B 1 203 ? -17.02000 17.47300 26.62000 1.000 126.82000 216 ASP B O 1
ATOM 7807 N N . LEU B 1 204 ? -18.84800 18.47700 27.47300 1.000 115.09000 217 LEU B N 1
ATOM 7808 C CA . LEU B 1 204 ? -19.62800 18.45300 26.23700 1.000 118.13000 217 LEU B CA 1
ATOM 7809 C C . LEU B 1 204 ? -19.11600 19.31500 25.10200 1.000 124.29000 217 LEU B C 1
ATOM 7810 O O . LEU B 1 204 ? -18.70200 20.45700 25.29900 1.000 136.52000 217 LEU B O 1
ATOM 7815 N N . THR B 1 205 ? -19.17600 18.72700 23.89100 1.000 110.83000 218 THR B N 1
ATOM 7816 C CA . THR B 1 205 ? -18.70000 19.30700 22.63900 1.000 117.64000 218 THR B CA 1
ATOM 7817 C C . THR B 1 205 ? -19.74600 19.25600 21.51900 1.000 108.05000 218 THR B C 1
ATOM 7818 O O . THR B 1 205 ? -19.88000 20.21900 20.75900 1.000 107.99000 218 THR B O 1
ATOM 7822 N N . VAL B 1 206 ? -20.52400 18.16600 21.42700 1.000 109.25000 219 VAL B N 1
ATOM 7823 C CA . VAL B 1 206 ? -21.65800 18.05600 20.50000 1.000 107.45000 219 VAL B CA 1
ATOM 7824 C C . VAL B 1 206 ? -22.89900 17.54300 21.22300 1.000 101.58000 219 VAL B C 1
ATOM 7825 O O . VAL B 1 206 ? -22.83800 16.52600 21.92200 1.000 104.06000 219 VAL B O 1
ATOM 7829 N N . PHE B 1 207 ? -24.02700 18.21800 21.01100 1.000 100.30000 220 PHE B N 1
ATOM 7830 C CA . PHE B 1 207 ? -25.32800 17.78900 21.51000 1.000 102.26000 220 PHE B CA 1
ATOM 7831 C C . PHE B 1 207 ? -26.33100 17.96100 20.37200 1.000 106.73000 220 PHE B C 1
ATOM 7832 O O . PHE B 1 207 ? -26.54400 19.07800 19.89400 1.000 100.73000 220 PHE B O 1
ATOM 7840 N N . THR B 1 208 ? -26.93800 16.85600 19.93500 1.000 126.88000 221 THR B N 1
ATOM 7841 C CA . THR B 1 208 ? -27.88800 16.82000 18.82600 1.000 126.50000 221 THR B CA 1
ATOM 7842 C C . THR B 1 208 ? -29.19400 16.21600 19.31600 1.000 119.88000 221 THR B C 1
ATOM 7843 O O . THR B 1 208 ? -29.24000 15.04100 19.69000 1.000 122.08000 221 THR B O 1
ATOM 7847 N N . ALA B 1 209 ? -30.27000 16.99200 19.27600 1.000 109.62000 222 ALA B N 1
ATOM 7848 C CA . ALA B 1 209 ? -31.55200 16.37500 19.58700 1.000 88.43000 222 ALA B CA 1
ATOM 7849 C C . ALA B 1 209 ? -32.60300 16.79400 18.58100 1.000 89.77000 222 ALA B C 1
ATOM 7850 O O . ALA B 1 209 ? -33.78800 16.87800 18.92000 1.000 86.35000 222 ALA B O 1
ATOM 7852 N N . ALA B 1 210 ? -32.18500 17.11100 17.35600 1.000 91.56000 223 ALA B N 1
ATOM 7853 C CA . ALA B 1 210 ? -33.13700 17.55600 16.35100 1.000 93.80000 223 ALA B CA 1
ATOM 7854 C C . ALA B 1 210 ? -34.16000 16.47000 16.08000 1.000 100.82000 223 ALA B C 1
ATOM 7855 O O . ALA B 1 210 ? -33.91000 15.28700 16.30300 1.000 108.32000 223 ALA B O 1
ATOM 7857 N N . GLU B 1 211 ? -35.32600 16.88500 15.58900 1.000 98.23000 224 GLU B N 1
ATOM 7858 C CA . GLU B 1 211 ? -36.32900 15.95500 15.09600 1.000 79.72000 224 GLU B CA 1
ATOM 7859 C C . GLU B 1 211 ? -36.85500 15.05800 16.22200 1.000 85.80000 224 GLU B C 1
ATOM 7860 O O . GLU B 1 211 ? -36.64800 13.83400 16.23700 1.000 79.08000 224 GLU B O 1
ATOM 7866 N N . ASN B 1 212 ? -37.37300 15.71600 17.25400 1.000 89.03000 225 ASN B N 1
ATOM 7867 C CA . ASN B 1 212 ? -38.08000 15.02800 18.33600 1.000 92.86000 225 ASN B CA 1
ATOM 7868 C C . ASN B 1 212 ? -39.29900 15.85500 18.75500 1.000 93.79000 225 ASN B C 1
ATOM 7869 O O . ASN B 1 212 ? -39.77900 16.73800 18.02700 1.000 98.20000 225 ASN B O 1
ATOM 7874 N N . MET B 1 213 ? -39.79600 15.59600 19.96600 1.000 84.13000 226 MET B N 1
ATOM 7875 C CA . MET B 1 213 ? -41.00500 16.22400 20.48400 1.000 89.01000 226 MET B CA 1
ATOM 7876 C C . MET B 1 213 ? -40.76300 16.86300 21.84500 1.000 96.38000 226 MET B C 1
ATOM 7877 O O . MET B 1 213 ? -41.59400 16.76000 22.75100 1.000 96.23000 226 MET B O 1
ATOM 7882 N N . LEU B 1 214 ? -39.59800 17.48400 22.03000 1.000 102.38000 227 LEU B N 1
ATOM 7883 C CA . LEU B 1 214 ? -39.31100 18.20100 23.26900 1.000 102.48000 227 LEU B CA 1
ATOM 7884 C C . LEU B 1 214 ? -40.12600 19.49400 23.30800 1.000 101.71000 227 LEU B C 1
ATOM 7885 O O . LEU B 1 214 ? -40.14300 20.24600 22.32900 1.000 97.91000 227 LEU B O 1
ATOM 7890 N N . ASN B 1 215 ? -40.83800 19.73600 24.41900 1.000 109.24000 228 ASN B N 1
ATOM 7891 C CA . ASN B 1 215 ? -41.84700 20.79100 24.45500 1.000 120.21000 228 ASN B CA 1
ATOM 7892 C C . ASN B 1 215 ? -41.70800 21.76400 25.61800 1.000 128.22000 228 ASN B C 1
ATOM 7893 O O . ASN B 1 215 ? -42.61600 22.57600 25.83000 1.000 140.68000 228 ASN B O 1
ATOM 7898 N N . GLY B 1 216 ? -40.60400 21.76100 26.34300 1.000 120.80000 229 GLY B N 1
ATOM 7899 C CA . GLY B 1 216 ? -40.46000 22.71000 27.42700 1.000 117.89000 229 GLY B CA 1
ATOM 7900 C C . GLY B 1 216 ? -39.99200 24.05600 26.91400 1.000 113.01000 229 GLY B C 1
ATOM 7901 O O . GLY B 1 216 ? -40.15400 24.39300 25.73800 1.000 99.54000 229 GLY B O 1
ATOM 7902 N N . THR B 1 217 ? -39.45400 24.86300 27.83200 1.000 116.46000 230 THR B N 1
ATOM 7903 C CA . THR B 1 217 ? -38.60800 25.97700 27.42000 1.000 110.19000 230 THR B CA 1
ATOM 7904 C C . THR B 1 217 ? -37.16500 25.50600 27.52100 1.000 112.33000 230 THR B C 1
ATOM 7905 O O . THR B 1 217 ? -36.85900 24.55300 28.24900 1.000 104.51000 230 THR B O 1
ATOM 7909 N N . ILE B 1 218 ? -36.30700 26.09900 26.69900 1.000 111.21000 231 ILE B N 1
ATOM 7910 C CA . ILE B 1 218 ? -34.89100 25.76400 26.70200 1.000 111.86000 231 ILE B CA 1
ATOM 7911 C C . ILE B 1 218 ? -34.38400 26.13800 28.09400 1.000 116.64000 231 ILE B C 1
ATOM 7912 O O . ILE B 1 218 ? -34.50400 27.30300 28.48400 1.000 117.96000 231 ILE B O 1
ATOM 7917 N N . PRO B 1 219 ? -33.89400 25.18700 28.90100 1.000 116.62000 232 PRO B N 1
ATOM 7918 C CA . PRO B 1 219 ? -33.50600 25.49500 30.30100 1.000 116.52000 232 PRO B CA 1
ATOM 7919 C C . PRO B 1 219 ? -32.35000 26.48500 30.33300 1.000 116.82000 232 PRO B C 1
ATOM 7920 O O . PRO B 1 219 ? -31.54400 26.48400 29.37100 1.000 115.52000 232 PRO B O 1
ATOM 7924 N N . ALA B 1 220 ? -32.42100 27.46400 31.32300 1.000 116.04000 233 ALA B N 1
ATOM 7925 C CA . ALA B 1 220 ? -31.36100 28.47200 31.41600 1.000 132.47000 233 ALA B CA 1
ATOM 7926 C C . ALA B 1 220 ? -30.04200 27.82300 31.77300 1.000 135.80000 233 ALA B C 1
ATOM 7927 O O . ALA B 1 220 ? -28.99100 28.25100 31.27000 1.000 140.16000 233 ALA B O 1
ATOM 7929 N N . GLU B 1 221 ? -30.07800 26.70700 32.49800 1.000 125.18000 234 GLU B N 1
ATOM 7930 C CA . GLU B 1 221 ? -28.84200 25.99900 32.82500 1.000 118.52000 234 GLU B CA 1
ATOM 7931 C C . GLU B 1 221 ? -28.04200 25.48400 31.59700 1.000 116.85000 234 GLU B C 1
ATOM 7932 O O . GLU B 1 221 ? -26.93500 24.99400 31.81800 1.000 116.86000 234 GLU B O 1
ATOM 7938 N N . LEU B 1 222 ? -28.49500 25.58900 30.32600 1.000 117.98000 235 LEU B N 1
ATOM 7939 C CA . LEU B 1 222 ? -27.63300 25.03500 29.26800 1.000 126.79000 235 LEU B CA 1
ATOM 7940 C C . LEU B 1 222 ? -26.35800 25.81400 29.04100 1.000 131.18000 235 LEU B C 1
ATOM 7941 O O . LEU B 1 222 ? -25.40100 25.26500 28.46400 1.000 129.69000 235 LEU B O 1
ATOM 7946 N N . GLY B 1 223 ? -26.34400 27.08200 29.38800 1.000 137.16000 236 GLY B N 1
ATOM 7947 C CA . GLY B 1 223 ? -25.25800 27.92200 28.93200 1.000 146.27000 236 GLY B CA 1
ATOM 7948 C C . GLY B 1 223 ? -23.91100 27.48600 29.45600 1.000 151.51000 236 GLY B C 1
ATOM 7949 O O . GLY B 1 223 ? -22.87400 27.78900 28.86200 1.000 155.53000 236 GLY B O 1
ATOM 7950 N N . ARG B 1 224 ? -23.92200 26.79000 30.58500 1.000 155.75000 237 ARG B N 1
ATOM 7951 C CA . ARG B 1 224 ? -22.77100 26.29000 31.32600 1.000 155.35000 237 ARG B CA 1
ATOM 7952 C C . ARG B 1 224 ? -21.80100 25.42400 30.53600 1.000 158.43000 237 ARG B C 1
ATOM 7953 O O . ARG B 1 224 ? -20.64500 25.27400 30.95300 1.000 177.70000 237 ARG B O 1
ATOM 7961 N N . LEU B 1 225 ? -22.23700 24.78000 29.46700 1.000 142.92000 238 LEU B N 1
ATOM 7962 C CA . LEU B 1 225 ? -21.38200 23.78800 28.83200 1.000 135.34000 238 LEU B CA 1
ATOM 7963 C C . LEU B 1 225 ? -20.40000 24.60300 27.99300 1.000 135.01000 238 LEU B C 1
ATOM 7964 O O . LEU B 1 225 ? -20.59700 24.87500 26.80600 1.000 128.53000 238 LEU B O 1
ATOM 7969 N N . GLU B 1 226 ? -19.32500 25.02500 28.66700 1.000 142.75000 239 GLU B N 1
ATOM 7970 C CA . GLU B 1 226 ? -18.38900 25.98200 28.07800 1.000 144.79000 239 GLU B CA 1
ATOM 7971 C C . GLU B 1 226 ? -17.73000 25.43400 26.82200 1.000 146.77000 239 GLU B C 1
ATOM 7972 O O . GLU B 1 226 ? -17.51400 26.17600 25.85800 1.000 144.20000 239 GLU B O 1
ATOM 7978 N N . ASN B 1 227 ? -17.45200 24.13200 26.79100 1.000 153.78000 240 ASN B N 1
ATOM 7979 C CA . ASN B 1 227 ? -16.68900 23.52600 25.70900 1.000 144.18000 240 ASN B CA 1
ATOM 7980 C C . ASN B 1 227 ? -17.54300 23.11400 24.52300 1.000 134.02000 240 ASN B C 1
ATOM 7981 O O . ASN B 1 227 ? -16.98700 22.63000 23.52800 1.000 127.77000 240 ASN B O 1
ATOM 7986 N N . LEU B 1 228 ? -18.84800 23.37300 24.57300 1.000 127.83000 241 LEU B N 1
ATOM 7987 C CA . LEU B 1 228 ? -19.76200 22.90400 23.54500 1.000 123.30000 241 LEU B CA 1
ATOM 7988 C C . LEU B 1 228 ? -19.55600 23.65000 22.24000 1.000 120.96000 241 LEU B C 1
ATOM 7989 O O . LEU B 1 228 ? -19.58700 24.88500 22.20900 1.000 131.18000 241 LEU B O 1
ATOM 7994 N N . GLU B 1 229 ? -19.36200 22.89400 21.16200 1.000 116.82000 242 GLU B N 1
ATOM 7995 C CA . GLU B 1 229 ? -19.14400 23.43700 19.82500 1.000 117.45000 242 GLU B CA 1
ATOM 7996 C C . GLU B 1 229 ? -20.36900 23.37000 18.92700 1.000 114.81000 242 GLU B C 1
ATOM 7997 O O . GLU B 1 229 ? -20.49200 24.19900 18.01100 1.000 108.76000 242 GLU B O 1
ATOM 8003 N N . ILE B 1 230 ? -21.26300 22.39400 19.14700 1.000 114.11000 243 ILE B N 1
ATOM 8004 C CA . ILE B 1 230 ? -22.43900 22.13500 18.31200 1.000 106.56000 243 ILE B CA 1
ATOM 8005 C C . ILE B 1 230 ? -23.69300 22.06100 19.18200 1.000 103.80000 243 ILE B C 1
ATOM 8006 O O . ILE B 1 230 ? -23.74900 21.27100 20.12600 1.000 104.15000 243 ILE B O 1
ATOM 8011 N N . LEU B 1 231 ? -24.72500 22.82100 18.81900 1.000 101.64000 244 LEU B N 1
ATOM 8012 C CA . LEU B 1 231 ? -26.03600 22.62000 19.42000 1.000 100.21000 244 LEU B CA 1
ATOM 8013 C C . LEU B 1 231 ? -27.09600 22.56500 18.33700 1.000 109.58000 244 LEU B C 1
ATOM 8014 O O . LEU B 1 231 ? -27.24700 23.51500 17.56600 1.000 98.02000 244 LEU B O 1
ATOM 8019 N N . ASN B 1 232 ? -27.86500 21.46900 18.31300 1.000 109.36000 245 ASN B N 1
ATOM 8020 C CA . ASN B 1 232 ? -28.85000 21.25100 17.25200 1.000 105.09000 245 ASN B CA 1
ATOM 8021 C C . ASN B 1 232 ? -30.14200 20.75200 17.88100 1.000 101.31000 245 ASN B C 1
ATOM 8022 O O . ASN B 1 232 ? -30.25500 19.57600 18.23500 1.000 109.28000 245 ASN B O 1
ATOM 8027 N N . LEU B 1 233 ? -31.12100 21.64200 17.98100 1.000 92.76000 246 LEU B N 1
ATOM 8028 C CA . LEU B 1 233 ? -32.44400 21.29200 18.46400 1.000 97.58000 246 LEU B CA 1
ATOM 8029 C C . LEU B 1 233 ? -33.49700 21.65100 17.44000 1.000 100.90000 246 LEU B C 1
ATOM 8030 O O . LEU B 1 233 ? -34.64000 21.93900 17.81300 1.000 107.01000 246 LEU B O 1
ATOM 8035 N N . ALA B 1 234 ? -33.13000 21.68200 16.16500 1.000 98.86000 247 ALA B N 1
ATOM 8036 C CA . ALA B 1 234 ? -34.11600 21.98500 15.14500 1.000 107.86000 247 ALA B CA 1
ATOM 8037 C C . ALA B 1 234 ? -35.25400 20.97200 15.19400 1.000 112.63000 247 ALA B C 1
ATOM 8038 O O . ALA B 1 234 ? -35.08800 19.84200 15.66200 1.000 112.23000 247 ALA B O 1
ATOM 8040 N N . ASN B 1 235 ? -36.41500 21.36800 14.66800 1.000 110.57000 248 ASN B N 1
ATOM 8041 C CA . ASN B 1 235 ? -37.54700 20.45100 14.52300 1.000 101.93000 248 ASN B CA 1
ATOM 8042 C C . ASN B 1 235 ? -38.02500 19.85500 15.85500 1.000 82.17000 248 ASN B C 1
ATOM 8043 O O . ASN B 1 235 ? -37.93200 18.65800 16.10000 1.000 87.22000 248 ASN B O 1
ATOM 8048 N N . ASN B 1 236 ? -38.44300 20.72100 16.76600 1.000 94.87000 249 ASN B N 1
ATOM 8049 C CA . ASN B 1 236 ? -39.07600 20.27800 18.00100 1.000 88.72000 249 ASN B CA 1
ATOM 8050 C C . ASN B 1 236 ? -40.29700 21.15900 18.23900 1.000 91.19000 249 ASN B C 1
ATOM 8051 O O . ASN B 1 236 ? -40.88800 21.74700 17.32300 1.000 93.31000 249 ASN B O 1
ATOM 8056 N N . SER B 1 237 ? -40.71000 21.23000 19.50000 1.000 91.91000 250 SER B N 1
ATOM 8057 C CA . SER B 1 237 ? -41.84600 22.03200 19.91900 1.000 99.43000 250 SER B CA 1
ATOM 8058 C C . SER B 1 237 ? -41.51800 22.82100 21.18100 1.000 98.84000 250 SER B C 1
ATOM 8059 O O . SER B 1 237 ? -42.34300 22.90600 22.09000 1.000 95.31000 250 SER B O 1
ATOM 8062 N N . LEU B 1 238 ? -40.31100 23.38400 21.25000 1.000 104.53000 251 LEU B N 1
ATOM 8063 C CA . LEU B 1 238 ? -39.92500 24.14700 22.43100 1.000 105.44000 251 LEU B CA 1
ATOM 8064 C C . LEU B 1 238 ? -40.52300 25.54500 22.40100 1.000 114.70000 251 LEU B C 1
ATOM 8065 O O . LEU B 1 238 ? -40.75600 26.13300 21.33900 1.000 117.67000 251 LEU B O 1
ATOM 8070 N N . THR B 1 239 ? -40.73100 26.08600 23.59100 1.000 123.74000 252 THR B N 1
ATOM 8071 C CA . THR B 1 239 ? -41.44900 27.34100 23.74500 1.000 126.82000 252 THR B CA 1
ATOM 8072 C C . THR B 1 239 ? -40.65800 28.31500 24.62200 1.000 120.35000 252 THR B C 1
ATOM 8073 O O . THR B 1 239 ? -39.62500 27.97100 25.20200 1.000 115.33000 252 THR B O 1
ATOM 8077 N N . GLY B 1 240 ? -41.14800 29.57400 24.65500 1.000 120.63000 253 GLY B N 1
ATOM 8078 C CA . GLY B 1 240 ? -40.50900 30.65900 25.37100 1.000 123.56000 253 GLY B CA 1
ATOM 8079 C C . GLY B 1 240 ? -39.50500 31.31600 24.47100 1.000 120.33000 253 GLY B C 1
ATOM 8080 O O . GLY B 1 240 ? -39.39500 31.06100 23.27900 1.000 112.82000 253 GLY B O 1
ATOM 8081 N N . GLU B 1 241 ? -38.74300 32.19000 25.08100 1.000 126.41000 254 GLU B N 1
ATOM 8082 C CA . GLU B 1 241 ? -37.69200 32.86900 24.36000 1.000 129.38000 254 GLU B CA 1
ATOM 8083 C C . GLU B 1 241 ? -36.30000 32.26800 24.69600 1.000 123.89000 254 GLU B C 1
ATOM 8084 O O . GLU B 1 241 ? -36.04900 31.63600 25.75000 1.000 125.27000 254 GLU B O 1
ATOM 8090 N N . ILE B 1 242 ? -35.46000 32.32300 23.66300 1.000 118.79000 255 ILE B N 1
ATOM 8091 C CA . ILE B 1 242 ? -34.11500 31.79100 23.61200 1.000 118.49000 255 ILE B CA 1
ATOM 8092 C C . ILE B 1 242 ? -33.43100 32.39500 24.81700 1.000 118.29000 255 ILE B C 1
ATOM 8093 O O . ILE B 1 242 ? -33.30900 33.61800 24.91700 1.000 123.42000 255 ILE B O 1
ATOM 8098 N N . PRO B 1 243 ? -33.03700 31.56700 25.76900 1.000 118.67000 256 PRO B N 1
ATOM 8099 C CA . PRO B 1 243 ? -32.44300 32.08500 27.00000 1.000 122.30000 256 PRO B CA 1
ATOM 8100 C C . PRO B 1 243 ? -31.16300 32.84200 26.68200 1.000 123.29000 256 PRO B C 1
ATOM 8101 O O . PRO B 1 243 ? -30.32400 32.38600 25.90000 1.000 122.82000 256 PRO B O 1
ATOM 8105 N N . SER B 1 244 ? -31.02200 34.02100 27.27700 1.000 127.95000 257 SER B N 1
ATOM 8106 C CA . SER B 1 244 ? -29.87100 34.83400 26.94000 1.000 135.00000 257 SER B CA 1
ATOM 8107 C C . SER B 1 244 ? -28.57600 34.23900 27.47400 1.000 139.50000 257 SER B C 1
ATOM 8108 O O . SER B 1 244 ? -27.50500 34.54300 26.93200 1.000 142.24000 257 SER B O 1
ATOM 8111 N N . GLN B 1 245 ? -28.65400 33.31200 28.43300 1.000 137.35000 258 GLN B N 1
ATOM 8112 C CA . GLN B 1 245 ? -27.46500 32.62000 28.92200 1.000 135.94000 258 GLN B CA 1
ATOM 8113 C C . GLN B 1 245 ? -26.80600 31.75500 27.86500 1.000 135.06000 258 GLN B C 1
ATOM 8114 O O . GLN B 1 245 ? -25.67500 31.29200 28.07900 1.000 141.39000 258 GLN B O 1
ATOM 8120 N N . LEU B 1 246 ? -27.46500 31.52500 26.72300 1.000 131.12000 259 LEU B N 1
ATOM 8121 C CA . LEU B 1 246 ? -26.80500 30.77500 25.66100 1.000 130.08000 259 LEU B CA 1
ATOM 8122 C C . LEU B 1 246 ? -25.73300 31.60800 24.97800 1.000 118.44000 259 LEU B C 1
ATOM 8123 O O . LEU B 1 246 ? -24.91100 31.06500 24.22800 1.000 117.72000 259 LEU B O 1
ATOM 8128 N N . GLY B 1 247 ? -25.69400 32.90800 25.26000 1.000 120.97000 260 GLY B N 1
ATOM 8129 C CA . GLY B 1 247 ? -24.56000 33.75300 24.93000 1.000 143.69000 260 GLY B CA 1
ATOM 8130 C C . GLY B 1 247 ? -23.27300 33.40600 25.66200 1.000 142.15000 260 GLY B C 1
ATOM 8131 O O . GLY B 1 247 ? -22.21600 33.96900 25.34400 1.000 150.23000 260 GLY B O 1
ATOM 8132 N N . GLU B 1 248 ? -23.34400 32.58700 26.70300 1.000 139.57000 261 GLU B N 1
ATOM 8133 C CA . GLU B 1 248 ? -22.14400 32.20200 27.43800 1.000 143.00000 261 GLU B CA 1
ATOM 8134 C C . GLU B 1 248 ? -21.41600 30.99200 26.84600 1.000 140.31000 261 GLU B C 1
ATOM 8135 O O . GLU B 1 248 ? -20.35400 30.61900 27.35100 1.000 144.98000 261 GLU B O 1
ATOM 8141 N N . MET B 1 249 ? -21.96800 30.34900 25.81600 1.000 140.50000 262 MET B N 1
ATOM 8142 C CA . MET B 1 249 ? -21.39700 29.14700 25.19800 1.000 143.63000 262 MET B CA 1
ATOM 8143 C C . MET B 1 249 ? -20.30200 29.52400 24.19600 1.000 147.44000 262 MET B C 1
ATOM 8144 O O . MET B 1 249 ? -20.45600 29.39700 22.98000 1.000 153.10000 262 MET B O 1
ATOM 8149 N N . SER B 1 250 ? -19.17400 29.98400 24.72400 1.000 150.43000 263 SER B N 1
ATOM 8150 C CA . SER B 1 250 ? -18.25800 30.75500 23.89500 1.000 143.96000 263 SER B CA 1
ATOM 8151 C C . SER B 1 250 ? -17.54900 29.95900 22.78600 1.000 142.02000 263 SER B C 1
ATOM 8152 O O . SER B 1 250 ? -17.16000 30.54300 21.77200 1.000 139.27000 263 SER B O 1
ATOM 8155 N N . GLN B 1 251 ? -17.44600 28.63800 22.90100 1.000 143.43000 264 GLN B N 1
ATOM 8156 C CA . GLN B 1 251 ? -16.80300 27.84300 21.85600 1.000 139.21000 264 GLN B CA 1
ATOM 8157 C C . GLN B 1 251 ? -17.75000 27.38300 20.75000 1.000 129.58000 264 GLN B C 1
ATOM 8158 O O . GLN B 1 251 ? -17.29800 26.70600 19.81600 1.000 127.09000 264 GLN B O 1
ATOM 8164 N N . LEU B 1 252 ? -19.03600 27.72700 20.82800 1.000 122.91000 265 LEU B N 1
ATOM 8165 C CA . LEU B 1 252 ? -20.02800 27.27500 19.85200 1.000 114.78000 265 LEU B CA 1
ATOM 8166 C C . LEU B 1 252 ? -19.63900 27.62300 18.42000 1.000 126.59000 265 LEU B C 1
ATOM 8167 O O . LEU B 1 252 ? -19.26300 28.75600 18.12100 1.000 138.08000 265 LEU B O 1
ATOM 8172 N N . GLN B 1 253 ? -19.77600 26.65500 17.52500 1.000 112.48000 266 GLN B N 1
ATOM 8173 C CA . GLN B 1 253 ? -19.65700 26.90600 16.09500 1.000 115.28000 266 GLN B CA 1
ATOM 8174 C C . GLN B 1 253 ? -20.99100 26.86700 15.36300 1.000 114.60000 266 GLN B C 1
ATOM 8175 O O . GLN B 1 253 ? -21.18500 27.61700 14.40100 1.000 109.30000 266 GLN B O 1
ATOM 8181 N N . TYR B 1 254 ? -21.90600 25.99000 15.79200 1.000 115.33000 267 TYR B N 1
ATOM 8182 C CA . TYR B 1 254 ? -23.18700 25.75700 15.12800 1.000 112.92000 267 TYR B CA 1
ATOM 8183 C C . TYR B 1 254 ? -24.33800 25.81400 16.12600 1.000 111.96000 267 TYR B C 1
ATOM 8184 O O . TYR B 1 254 ? -24.29700 25.12900 17.15100 1.000 117.85000 267 TYR B O 1
ATOM 8193 N N . LEU B 1 255 ? -25.35700 26.62500 15.82500 1.000 111.70000 268 LEU B N 1
ATOM 8194 C CA . LEU B 1 255 ? -26.63000 26.64700 16.54600 1.000 101.73000 268 LEU B CA 1
ATOM 8195 C C . LEU B 1 255 ? -27.77900 26.59000 15.54200 1.000 108.61000 268 LEU B C 1
ATOM 8196 O O . LEU B 1 255 ? -27.85200 27.42000 14.63300 1.000 109.53000 268 LEU B O 1
ATOM 8201 N N . SER B 1 256 ? -28.67800 25.62100 15.70000 1.000 110.43000 269 SER B N 1
ATOM 8202 C CA . SER B 1 256 ? -29.94100 25.62000 14.97900 1.000 109.75000 269 SER B CA 1
ATOM 8203 C C . SER B 1 256 ? -31.07900 25.36800 15.95500 1.000 111.54000 269 SER B C 1
ATOM 8204 O O . SER B 1 256 ? -31.07900 24.36300 16.66900 1.000 112.02000 269 SER B O 1
ATOM 8207 N N . LEU B 1 257 ? -32.06700 26.26900 15.95100 1.000 109.76000 270 LEU B N 1
ATOM 8208 C CA . LEU B 1 257 ? -33.31000 26.14900 16.71700 1.000 106.58000 270 LEU B CA 1
ATOM 8209 C C . LEU B 1 257 ? -34.48700 26.31000 15.76800 1.000 106.39000 270 LEU B C 1
ATOM 8210 O O . LEU B 1 257 ? -35.57700 26.76200 16.16200 1.000 102.11000 270 LEU B O 1
ATOM 8215 N N . MET B 1 258 ? -34.25400 25.93600 14.51500 1.000 112.29000 271 MET B N 1
ATOM 8216 C CA . MET B 1 258 ? -35.26100 25.90900 13.47300 1.000 119.97000 271 MET B CA 1
ATOM 8217 C C . MET B 1 258 ? -36.50700 25.14800 13.90800 1.000 123.21000 271 MET B C 1
ATOM 8218 O O . MET B 1 258 ? -36.44100 24.18400 14.68600 1.000 126.61000 271 MET B O 1
ATOM 8223 N N . ALA B 1 259 ? -37.64900 25.55300 13.35300 1.000 114.68000 272 ALA B N 1
ATOM 8224 C CA . ALA B 1 259 ? -38.84900 24.73600 13.40600 1.000 102.95000 272 ALA B CA 1
ATOM 8225 C C . ALA B 1 259 ? -39.25200 24.41600 14.84200 1.000 104.20000 272 ALA B C 1
ATOM 8226 O O . ALA B 1 259 ? -39.48700 23.26100 15.19900 1.000 109.24000 272 ALA B O 1
ATOM 8228 N N . ASN B 1 260 ? -39.24300 25.43200 15.69400 1.000 103.31000 273 ASN B N 1
ATOM 8229 C CA . ASN B 1 260 ? -39.81100 25.27800 17.02900 1.000 103.00000 273 ASN B CA 1
ATOM 8230 C C . ASN B 1 260 ? -40.93600 26.28600 17.21100 1.000 97.53000 273 ASN B C 1
ATOM 8231 O O . ASN B 1 260 ? -41.45400 26.81400 16.22500 1.000 89.74000 273 ASN B O 1
ATOM 8236 N N . GLN B 1 261 ? -41.35500 26.52500 18.45100 1.000 108.27000 274 GLN B N 1
ATOM 8237 C CA . GLN B 1 261 ? -42.37800 27.52100 18.76900 1.000 115.68000 274 GLN B CA 1
ATOM 8238 C C . GLN B 1 261 ? -41.84900 28.53500 19.77200 1.000 114.64000 274 GLN B C 1
ATOM 8239 O O . GLN B 1 261 ? -42.56800 29.00400 20.66400 1.000 109.52000 274 GLN B O 1
ATOM 8245 N N . LEU B 1 262 ? -40.57700 28.89500 19.64000 1.000 114.75000 275 LEU B N 1
ATOM 8246 C CA . LEU B 1 262 ? -40.03100 29.88500 20.56400 1.000 112.34000 275 LEU B CA 1
ATOM 8247 C C . LEU B 1 262 ? -40.72300 31.21100 20.26800 1.000 124.88000 275 LEU B C 1
ATOM 8248 O O . LEU B 1 262 ? -41.09000 31.47100 19.13400 1.000 127.86000 275 LEU B O 1
ATOM 8253 N N . GLN B 1 263 ? -40.93200 32.07200 21.24800 1.000 134.10000 276 GLN B N 1
ATOM 8254 C CA . GLN B 1 263 ? -42.08900 32.94600 21.07600 1.000 141.45000 276 GLN B CA 1
ATOM 8255 C C . GLN B 1 263 ? -41.87200 34.43500 21.08100 1.000 156.46000 276 GLN B C 1
ATOM 8256 O O . GLN B 1 263 ? -42.87500 35.16900 20.93000 1.000 173.79000 276 GLN B O 1
ATOM 8262 N N . GLY B 1 264 ? -40.60700 34.92600 21.17600 1.000 145.65000 277 GLY B N 1
ATOM 8263 C CA . GLY B 1 264 ? -40.30700 36.30100 21.55000 1.000 144.31000 277 GLY B CA 1
ATOM 8264 C C . GLY B 1 264 ? -39.12200 36.86700 20.71800 1.000 144.26000 277 GLY B C 1
ATOM 8265 O O . GLY B 1 264 ? -38.58700 36.29100 19.74900 1.000 155.09000 277 GLY B O 1
ATOM 8266 N N . LEU B 1 265 ? -38.76100 38.08800 21.10800 1.000 129.82000 278 LEU B N 1
ATOM 8267 C CA . LEU B 1 265 ? -37.70000 38.77300 20.43500 1.000 125.41000 278 LEU B CA 1
ATOM 8268 C C . LEU B 1 265 ? -36.34600 38.14400 20.71700 1.000 115.19000 278 LEU B C 1
ATOM 8269 O O . LEU B 1 265 ? -36.01200 37.70000 21.83300 1.000 115.83000 278 LEU B O 1
ATOM 8274 N N . ILE B 1 266 ? -35.56300 38.16700 19.65400 1.000 120.58000 279 ILE B N 1
ATOM 8275 C CA . ILE B 1 266 ? -34.28900 37.50900 19.55300 1.000 123.15000 279 ILE B CA 1
ATOM 8276 C C . ILE B 1 266 ? -33.36400 38.08500 20.60300 1.000 130.95000 279 ILE B C 1
ATOM 8277 O O . ILE B 1 266 ? -33.27300 39.32500 20.75400 1.000 146.15000 279 ILE B O 1
ATOM 8282 N N . PRO B 1 267 ? -32.68900 37.24600 21.36400 1.000 127.36000 280 PRO B N 1
ATOM 8283 C CA . PRO B 1 267 ? -31.75500 37.74900 22.36300 1.000 135.58000 280 PRO B CA 1
ATOM 8284 C C . PRO B 1 267 ? -30.50600 38.24900 21.67000 1.000 136.71000 280 PRO B C 1
ATOM 8285 O O . PRO B 1 267 ? -30.04400 37.66400 20.68500 1.000 135.12000 280 PRO B O 1
ATOM 8289 N N . LYS B 1 268 ? -29.98200 39.36700 22.16900 1.000 135.19000 281 LYS B N 1
ATOM 8290 C CA . LYS B 1 268 ? -28.77000 39.91100 21.57200 1.000 139.84000 281 LYS B CA 1
ATOM 8291 C C . LYS B 1 268 ? -27.52100 39.27500 22.15600 1.000 137.92000 281 LYS B C 1
ATOM 8292 O O . LYS B 1 268 ? -26.42500 39.50900 21.62400 1.000 136.25000 281 LYS B O 1
ATOM 8298 N N . SER B 1 269 ? -27.65900 38.47500 23.22000 1.000 136.70000 282 SER B N 1
ATOM 8299 C CA . SER B 1 269 ? -26.49500 37.83000 23.80900 1.000 141.72000 282 SER B CA 1
ATOM 8300 C C . SER B 1 269 ? -25.75000 37.00900 22.78000 1.000 132.31000 282 SER B C 1
ATOM 8301 O O . SER B 1 269 ? -24.52400 36.86500 22.86600 1.000 133.00000 282 SER B O 1
ATOM 8304 N N . LEU B 1 270 ? -26.47200 36.44700 21.81600 1.000 126.97000 283 LEU B N 1
ATOM 8305 C CA . LEU B 1 270 ? -25.85000 35.60200 20.82300 1.000 122.39000 283 LEU B CA 1
ATOM 8306 C C . LEU B 1 270 ? -24.86600 36.36400 19.95200 1.000 126.62000 283 LEU B C 1
ATOM 8307 O O . LEU B 1 270 ? -24.07400 35.71800 19.26100 1.000 123.43000 283 LEU B O 1
ATOM 8312 N N . ALA B 1 271 ? -24.87800 37.70600 19.97800 1.000 129.52000 284 ALA B N 1
ATOM 8313 C CA . ALA B 1 271 ? -23.83600 38.47200 19.30000 1.000 127.18000 284 ALA B CA 1
ATOM 8314 C C . ALA B 1 271 ? -22.47000 38.23700 19.92100 1.000 141.03000 284 ALA B C 1
ATOM 8315 O O . ALA B 1 271 ? -21.45500 38.28500 19.21400 1.000 130.11000 284 ALA B O 1
ATOM 8317 N N . ASP B 1 272 ? -22.43700 37.92100 21.22000 1.000 147.70000 285 ASP B N 1
ATOM 8318 C CA . ASP B 1 272 ? -21.22300 37.64000 21.98400 1.000 159.72000 285 ASP B CA 1
ATOM 8319 C C . ASP B 1 272 ? -20.55700 36.31800 21.58800 1.000 161.51000 285 ASP B C 1
ATOM 8320 O O . ASP B 1 272 ? -19.45100 36.04100 22.04900 1.000 178.44000 285 ASP B O 1
ATOM 8325 N N . LEU B 1 273 ? -21.20700 35.49300 20.76400 1.000 150.90000 286 LEU B N 1
ATOM 8326 C CA . LEU B 1 273 ? -20.65800 34.18900 20.36000 1.000 143.71000 286 LEU B CA 1
ATOM 8327 C C . LEU B 1 273 ? -19.73400 34.37300 19.16200 1.000 131.89000 286 LEU B C 1
ATOM 8328 O O . LEU B 1 273 ? -20.16500 34.34200 18.01200 1.000 130.02000 286 LEU B O 1
ATOM 8333 N N . GLY B 1 274 ? -18.44000 34.55500 19.46000 1.000 128.12000 287 GLY B N 1
ATOM 8334 C CA . GLY B 1 274 ? -17.50400 34.95800 18.41700 1.000 138.33000 287 GLY B CA 1
ATOM 8335 C C . GLY B 1 274 ? -17.13600 33.88200 17.41300 1.000 140.15000 287 GLY B C 1
ATOM 8336 O O . GLY B 1 274 ? -16.99400 34.16200 16.22100 1.000 127.40000 287 GLY B O 1
ATOM 8337 N N . ASN B 1 275 ? -16.97600 32.64500 17.86100 1.000 154.61000 288 ASN B N 1
ATOM 8338 C CA . ASN B 1 275 ? -16.58000 31.61000 16.92100 1.000 160.80000 288 ASN B CA 1
ATOM 8339 C C . ASN B 1 275 ? -17.77100 30.96600 16.26100 1.000 149.47000 288 ASN B C 1
ATOM 8340 O O . ASN B 1 275 ? -17.59600 29.98800 15.53200 1.000 144.98000 288 ASN B O 1
ATOM 8345 N N . LEU B 1 276 ? -18.96900 31.51200 16.49900 1.000 139.70000 289 LEU B N 1
ATOM 8346 C CA . LEU B 1 276 ? -20.20200 31.04100 15.87300 1.000 131.59000 289 LEU B CA 1
ATOM 8347 C C . LEU B 1 276 ? -20.12000 31.20400 14.35900 1.000 124.44000 289 LEU B C 1
ATOM 8348 O O . LEU B 1 276 ? -19.83800 32.29300 13.85600 1.000 132.03000 289 LEU B O 1
ATOM 8353 N N . GLN B 1 277 ? -20.35000 30.09700 13.63800 1.000 114.93000 290 GLN B N 1
ATOM 8354 C CA . GLN B 1 277 ? -20.30100 30.07600 12.17700 1.000 114.58000 290 GLN B CA 1
ATOM 8355 C C . GLN B 1 277 ? -21.65900 30.02900 11.50900 1.000 118.22000 290 GLN B C 1
ATOM 8356 O O . GLN B 1 277 ? -21.78400 30.61700 10.41800 1.000 120.35000 290 GLN B O 1
ATOM 8362 N N . THR B 1 278 ? -22.68400 29.34700 12.08400 1.000 118.61000 291 THR B N 1
ATOM 8363 C CA . THR B 1 278 ? -24.05600 29.29400 11.56600 1.000 113.26000 291 THR B CA 1
ATOM 8364 C C . THR B 1 278 ? -25.06900 29.53000 12.67700 1.000 110.01000 291 THR B C 1
ATOM 8365 O O . THR B 1 278 ? -25.05600 28.82600 13.68900 1.000 108.87000 291 THR B O 1
ATOM 8369 N N . LEU B 1 279 ? -26.00600 30.44900 12.41500 1.000 112.72000 292 LEU B N 1
ATOM 8370 C CA . LEU B 1 279 ? -27.16100 30.74500 13.25900 1.000 113.79000 292 LEU B CA 1
ATOM 8371 C C . LEU B 1 279 ? -28.42800 30.44700 12.46200 1.000 116.44000 292 LEU B C 1
ATOM 8372 O O . LEU B 1 279 ? -28.69100 31.09300 11.43900 1.000 115.35000 292 LEU B O 1
ATOM 8377 N N . ASP B 1 280 ? -29.22900 29.49600 12.92500 1.000 118.35000 293 ASP B N 1
ATOM 8378 C CA . ASP B 1 280 ? -30.49900 29.25600 12.25300 1.000 106.22000 293 ASP B CA 1
ATOM 8379 C C . ASP B 1 280 ? -31.63800 29.22400 13.26600 1.000 96.93000 293 ASP B C 1
ATOM 8380 O O . ASP B 1 280 ? -31.71300 28.31200 14.09900 1.000 96.16000 293 ASP B O 1
ATOM 8385 N N . LEU B 1 281 ? -32.55600 30.18500 13.13600 1.000 97.31000 294 LEU B N 1
ATOM 8386 C CA . LEU B 1 281 ? -33.76000 30.30800 13.96000 1.000 105.86000 294 LEU B CA 1
ATOM 8387 C C . LEU B 1 281 ? -34.99800 30.48300 13.10100 1.000 114.80000 294 LEU B C 1
ATOM 8388 O O . LEU B 1 281 ? -36.02100 31.01600 13.56800 1.000 121.65000 294 LEU B O 1
ATOM 8393 N N . SER B 1 282 ? -34.89800 30.01000 11.85300 1.000 115.82000 295 SER B N 1
ATOM 8394 C CA . SER B 1 282 ? -36.00600 29.88500 10.92000 1.000 110.12000 295 SER B CA 1
ATOM 8395 C C . SER B 1 282 ? -37.22100 29.25700 11.59200 1.000 112.34000 295 SER B C 1
ATOM 8396 O O . SER B 1 282 ? -37.09700 28.44000 12.51500 1.000 119.52000 295 SER B O 1
ATOM 8399 N N . ALA B 1 283 ? -38.40900 29.65400 11.12600 1.000 105.64000 296 ALA B N 1
ATOM 8400 C CA . ALA B 1 283 ? -39.64100 28.94400 11.44100 1.000 97.10000 296 ALA B CA 1
ATOM 8401 C C . ALA B 1 283 ? -39.91900 28.88400 12.94400 1.000 97.31000 296 ALA B C 1
ATOM 8402 O O . ALA B 1 283 ? -40.00300 27.80900 13.54700 1.000 101.57000 296 ALA B O 1
ATOM 8404 N N . ASN B 1 284 ? -40.02500 30.05700 13.55500 1.000 91.37000 297 ASN B N 1
ATOM 8405 C CA . ASN B 1 284 ? -40.42300 30.17800 14.95200 1.000 98.88000 297 ASN B CA 1
ATOM 8406 C C . ASN B 1 284 ? -41.46000 31.29800 15.10300 1.000 110.83000 297 ASN B C 1
ATOM 8407 O O . ASN B 1 284 ? -41.89400 31.92800 14.12600 1.000 115.75000 297 ASN B O 1
ATOM 8412 N N . ASN B 1 285 ? -41.82600 31.57600 16.35800 1.000 108.23000 298 ASN B N 1
ATOM 8413 C CA . ASN B 1 285 ? -42.67100 32.70800 16.71600 1.000 112.41000 298 ASN B CA 1
ATOM 8414 C C . ASN B 1 285 ? -41.83800 33.83400 17.32600 1.000 111.12000 298 ASN B C 1
ATOM 8415 O O . ASN B 1 285 ? -42.31500 34.57400 18.19100 1.000 112.37000 298 ASN B O 1
ATOM 8420 N N . LEU B 1 286 ? -40.59100 33.97100 16.88400 1.000 104.33000 299 LEU B N 1
ATOM 8421 C CA . LEU B 1 286 ? -39.75400 35.08600 17.27400 1.000 108.03000 299 LEU B CA 1
ATOM 8422 C C . LEU B 1 286 ? -40.35700 36.39000 16.79300 1.000 117.82000 299 LEU B C 1
ATOM 8423 O O . LEU B 1 286 ? -41.17500 36.42400 15.86700 1.000 122.28000 299 LEU B O 1
ATOM 8428 N N . THR B 1 287 ? -39.96700 37.47400 17.46100 1.000 120.51000 300 THR B N 1
ATOM 8429 C CA . THR B 1 287 ? -40.44800 38.79800 17.11900 1.000 121.56000 300 THR B CA 1
ATOM 8430 C C . THR B 1 287 ? -39.35400 39.81200 17.44300 1.000 131.14000 300 THR B C 1
ATOM 8431 O O . THR B 1 287 ? -38.21200 39.44500 17.72300 1.000 139.59000 300 THR B O 1
ATOM 8435 N N . GLY B 1 288 ? -39.68500 41.09700 17.29800 1.000 127.57000 301 GLY B N 1
ATOM 8436 C CA . GLY B 1 288 ? -38.69900 42.15500 17.34700 1.000 126.95000 301 GLY B CA 1
ATOM 8437 C C . GLY B 1 288 ? -37.97100 42.21600 16.01700 1.000 136.20000 301 GLY B C 1
ATOM 8438 O O . GLY B 1 288 ? -38.11100 41.35900 15.16300 1.000 135.10000 301 GLY B O 1
ATOM 8439 N N . GLU B 1 289 ? -37.11600 43.22000 15.86300 1.000 152.29000 302 GLU B N 1
ATOM 8440 C CA . GLU B 1 289 ? -36.32400 43.31600 14.64200 1.000 150.88000 302 GLU B CA 1
ATOM 8441 C C . GLU B 1 289 ? -34.92800 42.75500 14.88700 1.000 148.55000 302 GLU B C 1
ATOM 8442 O O . GLU B 1 289 ? -34.45900 42.68500 16.02300 1.000 150.15000 302 GLU B O 1
ATOM 8448 N N . ILE B 1 290 ? -34.24100 42.43100 13.80100 1.000 142.18000 303 ILE B N 1
ATOM 8449 C CA . ILE B 1 290 ? -32.94900 41.76800 13.87200 1.000 136.74000 303 ILE B CA 1
ATOM 8450 C C . ILE B 1 290 ? -31.99200 42.61300 14.70500 1.000 138.35000 303 ILE B C 1
ATOM 8451 O O . ILE B 1 290 ? -31.72900 43.76800 14.33700 1.000 142.99000 303 ILE B O 1
ATOM 8456 N N . PRO B 1 291 ? -31.53100 42.12500 15.86600 1.000 138.89000 304 PRO B N 1
ATOM 8457 C CA . PRO B 1 291 ? -30.60800 42.91600 16.69000 1.000 139.83000 304 PRO B CA 1
ATOM 8458 C C . PRO B 1 291 ? -29.41800 43.38300 15.88200 1.000 141.95000 304 PRO B C 1
ATOM 8459 O O . PRO B 1 291 ? -28.72000 42.58000 15.25800 1.000 138.40000 304 PRO B O 1
ATOM 8463 N N . GLU B 1 292 ? -29.14600 44.69000 15.95200 1.000 134.46000 305 GLU B N 1
ATOM 8464 C CA . GLU B 1 292 ? -28.14300 45.25200 15.07000 1.000 138.26000 305 GLU B CA 1
ATOM 8465 C C . GLU B 1 292 ? -26.73900 44.77100 15.41700 1.000 141.25000 305 GLU B C 1
ATOM 8466 O O . GLU B 1 292 ? -25.85400 44.84800 14.56200 1.000 134.37000 305 GLU B O 1
ATOM 8472 N N . GLU B 1 293 ? -26.55600 44.19100 16.61300 1.000 138.70000 306 GLU B N 1
ATOM 8473 C CA . GLU B 1 293 ? -25.27000 43.60500 16.99400 1.000 138.16000 306 GLU B CA 1
ATOM 8474 C C . GLU B 1 293 ? -24.81600 42.53700 16.00900 1.000 131.56000 306 GLU B C 1
ATOM 8475 O O . GLU B 1 293 ? -23.61600 42.41000 15.74300 1.000 132.71000 306 GLU B O 1
ATOM 8481 N N . PHE B 1 294 ? -25.77600 41.81600 15.40900 1.000 135.35000 307 PHE B N 1
ATOM 8482 C CA . PHE B 1 294 ? -25.49300 40.68000 14.53300 1.000 125.51000 307 PHE B CA 1
ATOM 8483 C C . PHE B 1 294 ? -24.58800 41.06800 13.37900 1.000 126.74000 307 PHE B C 1
ATOM 8484 O O . PHE B 1 294 ? -23.85700 40.22600 12.84700 1.000 125.65000 307 PHE B O 1
ATOM 8492 N N . TRP B 1 295 ? -24.67900 42.31100 12.92500 1.000 130.46000 308 TRP B N 1
ATOM 8493 C CA . TRP B 1 295 ? -23.87200 42.70900 11.79300 1.000 135.15000 308 TRP B CA 1
ATOM 8494 C C . TRP B 1 295 ? -22.39600 42.86100 12.13000 1.000 146.21000 308 TRP B C 1
ATOM 8495 O O . TRP B 1 295 ? -21.58500 42.91900 11.20400 1.000 148.76000 308 TRP B O 1
ATOM 8506 N N . ASN B 1 296 ? -22.02100 42.86600 13.41400 1.000 146.66000 309 ASN B N 1
ATOM 8507 C CA . ASN B 1 296 ? -20.61800 42.89600 13.82900 1.000 144.08000 309 ASN B CA 1
ATOM 8508 C C . ASN B 1 296 ? -19.96000 41.51300 13.85300 1.000 137.14000 309 ASN B C 1
ATOM 8509 O O . ASN B 1 296 ? -18.76800 41.41800 14.14400 1.000 136.86000 309 ASN B O 1
ATOM 8514 N N . MET B 1 297 ? -20.68900 40.45000 13.52100 1.000 139.13000 310 MET B N 1
ATOM 8515 C CA . MET B 1 297 ? -20.22700 39.07200 13.70400 1.000 136.44000 310 MET B CA 1
ATOM 8516 C C . MET B 1 297 ? -19.25000 38.66200 12.60700 1.000 137.47000 310 MET B C 1
ATOM 8517 O O . MET B 1 297 ? -19.64600 38.18900 11.53100 1.000 127.33000 310 MET B O 1
ATOM 8522 N N . SER B 1 298 ? -17.95900 38.79100 12.93600 1.000 144.43000 311 SER B N 1
ATOM 8523 C CA . SER B 1 298 ? -16.84900 38.52600 12.00500 1.000 139.98000 311 SER B CA 1
ATOM 8524 C C . SER B 1 298 ? -16.97500 37.18500 11.28900 1.000 135.49000 311 SER B C 1
ATOM 8525 O O . SER B 1 298 ? -17.10300 37.12900 10.06000 1.000 135.62000 311 SER B O 1
ATOM 8528 N N . GLN B 1 299 ? -16.97500 36.09500 12.06000 1.000 130.13000 312 GLN B N 1
ATOM 8529 C CA . GLN B 1 299 ? -16.72900 34.76100 11.54300 1.000 126.18000 312 GLN B CA 1
ATOM 8530 C C . GLN B 1 299 ? -17.98900 34.00500 11.13500 1.000 129.48000 312 GLN B C 1
ATOM 8531 O O . GLN B 1 299 ? -17.87900 32.82600 10.76900 1.000 136.45000 312 GLN B O 1
ATOM 8537 N N . LEU B 1 300 ? -19.16500 34.63200 11.21900 1.000 122.65000 313 LEU B N 1
ATOM 8538 C CA . LEU B 1 300 ? -20.42100 34.00300 10.81500 1.000 121.85000 313 LEU B CA 1
ATOM 8539 C C . LEU B 1 300 ? -20.45500 33.67300 9.31900 1.000 116.86000 313 LEU B C 1
ATOM 8540 O O . LEU B 1 300 ? -20.11000 34.50100 8.47800 1.000 119.55000 313 LEU B O 1
ATOM 8545 N N . LEU B 1 301 ? -20.90800 32.46500 8.99100 1.000 129.59000 314 LEU B N 1
ATOM 8546 C CA . LEU B 1 301 ? -21.05800 31.97200 7.61900 1.000 129.06000 314 LEU B CA 1
ATOM 8547 C C . LEU B 1 301 ? -22.50400 31.90800 7.13100 1.000 126.50000 314 LEU B C 1
ATOM 8548 O O . LEU B 1 301 ? -22.76100 32.23500 5.96800 1.000 121.91000 314 LEU B O 1
ATOM 8553 N N . ASP B 1 302 ? -23.44400 31.43400 7.97000 1.000 125.36000 315 ASP B N 1
ATOM 8554 C CA . ASP B 1 302 ? -24.86500 31.27400 7.63400 1.000 117.54000 315 ASP B CA 1
ATOM 8555 C C . ASP B 1 302 ? -25.71800 32.03900 8.64900 1.000 107.25000 315 ASP B C 1
ATOM 8556 O O . ASP B 1 302 ? -25.68600 31.73100 9.84200 1.000 105.96000 315 ASP B O 1
ATOM 8561 N N . LEU B 1 303 ? -26.51900 32.99300 8.18300 1.000 107.60000 316 LEU B N 1
ATOM 8562 C CA . LEU B 1 303 ? -27.51600 33.64200 9.03800 1.000 112.80000 316 LEU B CA 1
ATOM 8563 C C . LEU B 1 303 ? -28.89100 33.30900 8.47400 1.000 121.90000 316 LEU B C 1
ATOM 8564 O O . LEU B 1 303 ? -29.24800 33.76700 7.38200 1.000 128.32000 316 LEU B O 1
ATOM 8569 N N . VAL B 1 304 ? -29.67900 32.55300 9.23800 1.000 118.64000 317 VAL B N 1
ATOM 8570 C CA . VAL B 1 304 ? -30.98400 32.08000 8.79200 1.000 112.19000 317 VAL B CA 1
ATOM 8571 C C . VAL B 1 304 ? -32.02100 32.35100 9.87100 1.000 114.13000 317 VAL B C 1
ATOM 8572 O O . VAL B 1 304 ? -32.06400 31.65100 10.88900 1.000 98.59000 317 VAL B O 1
ATOM 8576 N N . LEU B 1 305 ? -32.89300 33.32100 9.63600 1.000 110.77000 318 LEU B N 1
ATOM 8577 C CA . LEU B 1 305 ? -33.97900 33.49100 10.58800 1.000 109.61000 318 LEU B CA 1
ATOM 8578 C C . LEU B 1 305 ? -35.27400 33.78900 9.86400 1.000 107.31000 318 LEU B C 1
ATOM 8579 O O . LEU B 1 305 ? -36.10300 34.57300 10.34600 1.000 112.47000 318 LEU B O 1
ATOM 8584 N N . ALA B 1 306 ? -35.41700 33.22300 8.66700 1.000 106.64000 319 ALA B N 1
ATOM 8585 C CA . ALA B 1 306 ? -36.61700 33.34500 7.85700 1.000 105.50000 319 ALA B CA 1
ATOM 8586 C C . ALA B 1 306 ? -37.85000 32.83000 8.60000 1.000 98.33000 319 ALA B C 1
ATOM 8587 O O . ALA B 1 306 ? -37.76000 32.06100 9.55800 1.000 95.41000 319 ALA B O 1
ATOM 8589 N N . ASN B 1 307 ? -39.01300 33.25900 8.10500 1.000 103.22000 320 ASN B N 1
ATOM 8590 C CA . ASN B 1 307 ? -40.33800 32.81000 8.53200 1.000 101.95000 320 ASN B CA 1
ATOM 8591 C C . ASN B 1 307 ? -40.48600 32.91400 10.04900 1.000 100.76000 320 ASN B C 1
ATOM 8592 O O . ASN B 1 307 ? -40.76500 31.95700 10.78000 1.000 91.78000 320 ASN B O 1
ATOM 8597 N N . ASN B 1 308 ? -40.24500 34.15000 10.48900 1.000 106.42000 321 ASN B N 1
ATOM 8598 C CA . ASN B 1 308 ? -40.50300 34.62000 11.82600 1.000 113.82000 321 ASN B CA 1
ATOM 8599 C C . ASN B 1 308 ? -41.27000 35.90900 11.76300 1.000 122.75000 321 ASN B C 1
ATOM 8600 O O . ASN B 1 308 ? -41.35600 36.56400 10.74100 1.000 124.35000 321 ASN B O 1
ATOM 8605 N N . HIS B 1 309 ? -41.92300 36.21000 12.86000 1.000 131.76000 322 HIS B N 1
ATOM 8606 C CA . HIS B 1 309 ? -42.82500 37.35300 13.03100 1.000 138.02000 322 HIS B CA 1
ATOM 8607 C C . HIS B 1 309 ? -42.03100 38.54700 13.50500 1.000 131.08000 322 HIS B C 1
ATOM 8608 O O . HIS B 1 309 ? -42.41800 39.27500 14.42100 1.000 127.70000 322 HIS B O 1
ATOM 8615 N N . LEU B 1 310 ? -40.88700 38.76900 12.86100 1.000 125.12000 323 LEU B N 1
ATOM 8616 C CA . LEU B 1 310 ? -40.03500 39.89000 13.12200 1.000 123.95000 323 LEU B CA 1
ATOM 8617 C C . LEU B 1 310 ? -40.69500 41.16200 12.61300 1.000 129.21000 323 LEU B C 1
ATOM 8618 O O . LEU B 1 310 ? -41.79700 41.14900 12.07700 1.000 135.32000 323 LEU B O 1
ATOM 8623 N N . SER B 1 311 ? -39.98400 42.27400 12.75100 1.000 127.56000 324 SER B N 1
ATOM 8624 C CA . SER B 1 311 ? -40.51800 43.56500 12.38500 1.000 141.07000 324 SER B CA 1
ATOM 8625 C C . SER B 1 311 ? -39.39700 44.38400 11.78300 1.000 147.29000 324 SER B C 1
ATOM 8626 O O . SER B 1 311 ? -38.24300 43.94600 11.71800 1.000 152.48000 324 SER B O 1
ATOM 8629 N N . GLY B 1 312 ? -39.76300 45.51700 11.21800 1.000 142.70000 325 GLY B N 1
ATOM 8630 C CA . GLY B 1 312 ? -38.75300 46.48300 10.85300 1.000 146.16000 325 GLY B CA 1
ATOM 8631 C C . GLY B 1 312 ? -38.18100 46.36600 9.45500 1.000 145.30000 325 GLY B C 1
ATOM 8632 O O . GLY B 1 312 ? -38.84500 45.87200 8.53900 1.000 143.11000 325 GLY B O 1
ATOM 8633 N N . SER B 1 313 ? -36.93100 46.80800 9.29500 1.000 148.78000 326 SER B N 1
ATOM 8634 C CA . SER B 1 313 ? -36.27300 46.88000 7.99500 1.000 152.81000 326 SER B CA 1
ATOM 8635 C C . SER B 1 313 ? -34.76200 46.79200 8.15600 1.000 160.15000 326 SER B C 1
ATOM 8636 O O . SER B 1 313 ? -34.21000 47.10400 9.21400 1.000 169.02000 326 SER B O 1
ATOM 8639 N N . LEU B 1 314 ? -34.09000 46.50800 7.04700 1.000 149.81000 327 LEU B N 1
ATOM 8640 C CA . LEU B 1 314 ? -32.65000 46.32800 7.08500 1.000 138.02000 327 LEU B CA 1
ATOM 8641 C C . LEU B 1 314 ? -32.00200 47.66400 7.41900 1.000 138.10000 327 LEU B C 1
ATOM 8642 O O . LEU B 1 314 ? -32.15200 48.61700 6.64700 1.000 137.52000 327 LEU B O 1
ATOM 8647 N N . PRO B 1 315 ? -31.33000 47.80500 8.55700 1.000 139.20000 328 PRO B N 1
ATOM 8648 C CA . PRO B 1 315 ? -30.67100 49.07600 8.85100 1.000 142.96000 328 PRO B CA 1
ATOM 8649 C C . PRO B 1 315 ? -29.44100 49.20200 7.96900 1.000 144.25000 328 PRO B C 1
ATOM 8650 O O . PRO B 1 315 ? -28.90500 48.23300 7.49500 1.000 134.50000 328 PRO B O 1
ATOM 8654 N N . LYS B 1 316 ? -28.96300 50.43700 7.77200 1.000 149.64000 329 LYS B N 1
ATOM 8655 C CA . LYS B 1 316 ? -27.79300 50.64500 6.91000 1.000 151.61000 329 LYS B CA 1
ATOM 8656 C C . LYS B 1 316 ? -26.51400 50.23700 7.61600 1.000 142.78000 329 LYS B C 1
ATOM 8657 O O . LYS B 1 316 ? -25.44000 50.23900 6.96500 1.000 143.95000 329 LYS B O 1
ATOM 8663 N N . SER B 1 317 ? -26.55600 49.94500 8.93200 1.000 142.60000 330 SER B N 1
ATOM 8664 C CA . SER B 1 317 ? -25.43200 49.33700 9.60700 1.000 142.85000 330 SER B CA 1
ATOM 8665 C C . SER B 1 317 ? -25.13300 47.90400 9.13600 1.000 161.02000 330 SER B C 1
ATOM 8666 O O . SER B 1 317 ? -24.02400 47.43600 9.36200 1.000 158.87000 330 SER B O 1
ATOM 8669 N N . ILE B 1 318 ? -26.07400 47.24000 8.46000 1.000 168.24000 331 ILE B N 1
ATOM 8670 C CA . ILE B 1 318 ? -25.94700 45.80900 8.19800 1.000 173.64000 331 ILE B CA 1
ATOM 8671 C C . ILE B 1 318 ? -24.85200 45.54000 7.16900 1.000 173.19000 331 ILE B C 1
ATOM 8672 O O . ILE B 1 318 ? -24.59300 46.35400 6.28700 1.000 171.24000 331 ILE B O 1
ATOM 8677 N N . CYS B 1 319 ? -24.27100 44.34100 7.27200 1.000 169.60000 332 CYS B N 1
ATOM 8678 C CA . CYS B 1 319 ? -23.08700 43.84800 6.56100 1.000 165.63000 332 CYS B CA 1
ATOM 8679 C C . CYS B 1 319 ? -21.78600 44.56700 6.93000 1.000 158.50000 332 CYS B C 1
ATOM 8680 O O . CYS B 1 319 ? -20.75100 44.31900 6.32600 1.000 160.18000 332 CYS B O 1
ATOM 8683 N N . SER B 1 320 ? -21.76800 45.40200 7.96100 1.000 153.40000 333 SER B N 1
ATOM 8684 C CA . SER B 1 320 ? -20.53000 46.01500 8.43600 1.000 150.77000 333 SER B CA 1
ATOM 8685 C C . SER B 1 320 ? -19.79600 45.02800 9.33900 1.000 161.63000 333 SER B C 1
ATOM 8686 O O . SER B 1 320 ? -20.27500 44.74200 10.43700 1.000 162.97000 333 SER B O 1
ATOM 8689 N N . ASN B 1 321 ? -18.62700 44.53100 8.91000 1.000 171.04000 334 ASN B N 1
ATOM 8690 C CA . ASN B 1 321 ? -17.83000 43.58500 9.72600 1.000 168.27000 334 ASN B CA 1
ATOM 8691 C C . ASN B 1 321 ? -18.58100 42.25000 9.85600 1.000 136.64000 334 ASN B C 1
ATOM 8692 O O . ASN B 1 321 ? -18.64400 41.64200 10.92900 1.000 135.73000 334 ASN B O 1
ATOM 8697 N N . ASN B 1 322 ? -19.14800 41.80700 8.72500 1.000 134.24000 335 ASN B N 1
ATOM 8698 C CA . ASN B 1 322 ? -19.74500 40.49100 8.49000 1.000 143.89000 335 ASN B CA 1
ATOM 8699 C C . ASN B 1 322 ? -18.83700 39.78400 7.49300 1.000 142.76000 335 ASN B C 1
ATOM 8700 O O . ASN B 1 322 ? -19.28400 39.11700 6.55800 1.000 139.58000 335 ASN B O 1
ATOM 8705 N N . THR B 1 323 ? -17.53900 39.96400 7.70900 1.000 139.90000 336 THR B N 1
ATOM 8706 C CA . THR B 1 323 ? -16.53000 39.73900 6.68100 1.000 140.00000 336 THR B CA 1
ATOM 8707 C C . THR B 1 323 ? -16.63900 38.36900 5.99900 1.000 136.61000 336 THR B C 1
ATOM 8708 O O . THR B 1 323 ? -16.38100 38.25700 4.79800 1.000 140.82000 336 THR B O 1
ATOM 8712 N N . ASN B 1 324 ? -17.00900 37.32300 6.73100 1.000 128.49000 337 ASN B N 1
ATOM 8713 C CA . ASN B 1 324 ? -16.96400 35.97900 6.17000 1.000 134.81000 337 ASN B CA 1
ATOM 8714 C C . ASN B 1 324 ? -18.30200 35.41000 5.69900 1.000 137.77000 337 ASN B C 1
ATOM 8715 O O . ASN B 1 324 ? -18.33600 34.26800 5.21000 1.000 133.64000 337 ASN B O 1
ATOM 8720 N N . LEU B 1 325 ? -19.39300 36.16900 5.81200 1.000 136.19000 338 LEU B N 1
ATOM 8721 C CA . LEU B 1 325 ? -20.72800 35.57700 5.71900 1.000 126.11000 338 LEU B CA 1
ATOM 8722 C C . LEU B 1 325 ? -21.08200 35.14700 4.29800 1.000 123.14000 338 LEU B C 1
ATOM 8723 O O . LEU B 1 325 ? -20.98800 35.94200 3.36000 1.000 118.23000 338 LEU B O 1
ATOM 8728 N N . GLU B 1 326 ? -21.53200 33.89500 4.17000 1.000 119.13000 339 GLU B N 1
ATOM 8729 C CA . GLU B 1 326 ? -21.77300 33.23700 2.88600 1.000 112.26000 339 GLU B CA 1
ATOM 8730 C C . GLU B 1 326 ? -23.24100 33.07100 2.54800 1.000 116.27000 339 GLU B C 1
ATOM 8731 O O . GLU B 1 326 ? -23.57900 32.95900 1.37000 1.000 108.72000 339 GLU B O 1
ATOM 8737 N N . GLN B 1 327 ? -24.11200 33.01000 3.55500 1.000 119.04000 340 GLN B N 1
ATOM 8738 C CA . GLN B 1 327 ? -25.53500 32.75100 3.35100 1.000 105.62000 340 GLN B CA 1
ATOM 8739 C C . GLN B 1 327 ? -26.37900 33.54000 4.33700 1.000 105.88000 340 GLN B C 1
ATOM 8740 O O . GLN B 1 327 ? -26.29200 33.31300 5.54500 1.000 105.96000 340 GLN B O 1
ATOM 8746 N N . LEU B 1 328 ? -27.20800 34.44500 3.82400 1.000 106.12000 341 LEU B N 1
ATOM 8747 C CA . LEU B 1 328 ? -28.16300 35.19400 4.63000 1.000 106.33000 341 LEU B CA 1
ATOM 8748 C C . LEU B 1 328 ? -29.55200 35.00500 4.03700 1.000 118.32000 341 LEU B C 1
ATOM 8749 O O . LEU B 1 328 ? -29.76800 35.32400 2.86100 1.000 126.16000 341 LEU B O 1
ATOM 8754 N N . VAL B 1 329 ? -30.47600 34.45400 4.83000 1.000 116.86000 342 VAL B N 1
ATOM 8755 C CA . VAL B 1 329 ? -31.86300 34.23800 4.40700 1.000 109.41000 342 VAL B CA 1
ATOM 8756 C C . VAL B 1 329 ? -32.79900 34.82800 5.46100 1.000 109.58000 342 VAL B C 1
ATOM 8757 O O . VAL B 1 329 ? -32.75200 34.45500 6.64200 1.000 106.93000 342 VAL B O 1
ATOM 8761 N N . LEU B 1 330 ? -33.62700 35.76300 5.03500 1.000 113.45000 343 LEU B N 1
ATOM 8762 C CA . LEU B 1 330 ? -34.59800 36.39800 5.90700 1.000 118.34000 343 LEU B CA 1
ATOM 8763 C C . LEU B 1 330 ? -35.98000 36.40000 5.25800 1.000 115.23000 343 LEU B C 1
ATOM 8764 O O . LEU B 1 330 ? -36.74500 37.35600 5.38900 1.000 101.23000 343 LEU B O 1
ATOM 8769 N N . SER B 1 331 ? -36.32600 35.32800 4.55700 1.000 117.80000 344 SER B N 1
ATOM 8770 C CA . SER B 1 331 ? -37.62700 35.29300 3.90600 1.000 127.27000 344 SER B CA 1
ATOM 8771 C C . SER B 1 331 ? -38.76800 35.22000 4.92200 1.000 119.57000 344 SER B C 1
ATOM 8772 O O . SER B 1 331 ? -38.63800 34.64600 6.00500 1.000 123.39000 344 SER B O 1
ATOM 8775 N N . GLY B 1 332 ? -39.90100 35.81000 4.55200 1.000 100.36000 345 GLY B N 1
ATOM 8776 C CA . GLY B 1 332 ? -41.05400 35.75000 5.42700 1.000 99.04000 345 GLY B CA 1
ATOM 8777 C C . GLY B 1 332 ? -40.84300 36.30100 6.81500 1.000 98.90000 345 GLY B C 1
ATOM 8778 O O . GLY B 1 332 ? -41.46100 35.81800 7.77100 1.000 99.13000 345 GLY B O 1
ATOM 8779 N N . THR B 1 333 ? -39.98500 37.30300 6.95400 1.000 112.12000 346 THR B N 1
ATOM 8780 C CA . THR B 1 333 ? -39.68700 37.89100 8.25100 1.000 127.69000 346 THR B CA 1
ATOM 8781 C C . THR B 1 333 ? -40.38500 39.24500 8.42000 1.000 130.88000 346 THR B C 1
ATOM 8782 O O . THR B 1 333 ? -40.08800 39.98400 9.36100 1.000 127.62000 346 THR B O 1
ATOM 8786 N N . GLN B 1 334 ? -41.33500 39.54500 7.52500 1.000 136.81000 347 GLN B N 1
ATOM 8787 C CA . GLN B 1 334 ? -42.10800 40.79700 7.50000 1.000 140.36000 347 GLN B CA 1
ATOM 8788 C C . GLN B 1 334 ? -41.22400 42.04000 7.60000 1.000 144.49000 347 GLN B C 1
ATOM 8789 O O . GLN B 1 334 ? -41.57100 43.02400 8.25100 1.000 161.68000 347 GLN B O 1
ATOM 8795 N N . LEU B 1 335 ? -40.09600 42.01500 6.90900 1.000 127.67000 348 LEU B N 1
ATOM 8796 C CA . LEU B 1 335 ? -39.27400 43.20800 6.85700 1.000 125.58000 348 LEU B CA 1
ATOM 8797 C C . LEU B 1 335 ? -39.87900 44.22100 5.87900 1.000 134.97000 348 LEU B C 1
ATOM 8798 O O . LEU B 1 335 ? -40.65500 43.86200 4.99700 1.000 138.36000 348 LEU B O 1
ATOM 8803 N N . SER B 1 336 ? -39.52800 45.50300 6.06700 1.000 135.59000 349 SER B N 1
ATOM 8804 C CA . SER B 1 336 ? -40.14000 46.64700 5.39700 1.000 132.92000 349 SER B CA 1
ATOM 8805 C C . SER B 1 336 ? -39.03300 47.48600 4.75800 1.000 141.55000 349 SER B C 1
ATOM 8806 O O . SER B 1 336 ? -37.85100 47.14200 4.83300 1.000 148.03000 349 SER B O 1
ATOM 8809 N N . GLY B 1 337 ? -39.42600 48.51000 3.99100 1.000 139.44000 350 GLY B N 1
ATOM 8810 C CA . GLY B 1 337 ? -38.45900 49.45300 3.43900 1.000 132.64000 350 GLY B CA 1
ATOM 8811 C C . GLY B 1 337 ? -37.74700 48.80400 2.26600 1.000 130.50000 350 GLY B C 1
ATOM 8812 O O . GLY B 1 337 ? -38.01500 47.66800 1.92700 1.000 140.72000 350 GLY B O 1
ATOM 8813 N N . GLU B 1 338 ? -36.82200 49.52100 1.63100 1.000 127.41000 351 GLU B N 1
ATOM 8814 C CA . GLU B 1 338 ? -36.07700 48.90200 0.52500 1.000 130.35000 351 GLU B CA 1
ATOM 8815 C C . GLU B 1 338 ? -34.64100 48.53900 0.91100 1.000 129.87000 351 GLU B C 1
ATOM 8816 O O . GLU B 1 338 ? -34.16800 48.81100 2.01400 1.000 143.13000 351 GLU B O 1
ATOM 8822 N N . ILE B 1 339 ? -33.97900 47.86900 -0.01500 1.000 125.46000 352 ILE B N 1
ATOM 8823 C CA . ILE B 1 339 ? -32.71700 47.17300 0.25400 1.000 125.12000 352 ILE B CA 1
ATOM 8824 C C . ILE B 1 339 ? -31.58500 48.17300 0.47300 1.000 135.66000 352 ILE B C 1
ATOM 8825 O O . ILE B 1 339 ? -31.41200 49.09100 -0.34000 1.000 151.31000 352 ILE B O 1
ATOM 8830 N N . PRO B 1 340 ? -30.79200 48.03600 1.53700 1.000 129.71000 353 PRO B N 1
ATOM 8831 C CA . PRO B 1 340 ? -29.60400 48.89000 1.70700 1.000 140.16000 353 PRO B CA 1
ATOM 8832 C C . PRO B 1 340 ? -28.49100 48.57100 0.70900 1.000 141.22000 353 PRO B C 1
ATOM 8833 O O . PRO B 1 340 ? -28.23700 47.40700 0.39500 1.000 131.14000 353 PRO B O 1
ATOM 8837 N N . VAL B 1 341 ? -27.82300 49.62300 0.20900 1.000 151.20000 354 VAL B N 1
ATOM 8838 C CA . VAL B 1 341 ? -26.60600 49.42800 -0.58500 1.000 153.37000 354 VAL B CA 1
ATOM 8839 C C . VAL B 1 341 ? -25.46100 48.87300 0.27100 1.000 147.40000 354 VAL B C 1
ATOM 8840 O O . VAL B 1 341 ? -24.54200 48.22300 -0.24800 1.000 138.36000 354 VAL B O 1
ATOM 8844 N N . GLU B 1 342 ? -25.48000 49.18100 1.56700 1.000 139.58000 355 GLU B N 1
ATOM 8845 C CA . GLU B 1 342 ? -24.52900 48.65700 2.53800 1.000 139.81000 355 GLU B CA 1
ATOM 8846 C C . GLU B 1 342 ? -24.46600 47.13100 2.57600 1.000 137.06000 355 GLU B C 1
ATOM 8847 O O . GLU B 1 342 ? -23.45400 46.58900 2.96600 1.000 138.24000 355 GLU B O 1
ATOM 8853 N N . LEU B 1 343 ? -25.53300 46.43800 2.18200 1.000 132.80000 356 LEU B N 1
ATOM 8854 C CA . LEU B 1 343 ? -25.50600 44.97800 2.20100 1.000 129.39000 356 LEU B CA 1
ATOM 8855 C C . LEU B 1 343 ? -24.43700 44.44200 1.28300 1.000 132.29000 356 LEU B C 1
ATOM 8856 O O . LEU B 1 343 ? -24.11400 43.24200 1.34300 1.000 139.85000 356 LEU B O 1
ATOM 8861 N N . SER B 1 344 ? -23.90100 45.30100 0.39500 1.000 132.34000 357 SER B N 1
ATOM 8862 C CA . SER B 1 344 ? -22.77700 44.95400 -0.46900 1.000 144.47000 357 SER B CA 1
ATOM 8863 C C . SER B 1 344 ? -21.48100 44.92900 0.27900 1.000 135.39000 357 SER B C 1
ATOM 8864 O O . SER B 1 344 ? -20.42100 44.72100 -0.36500 1.000 136.73000 357 SER B O 1
ATOM 8867 N N . LYS B 1 345 ? -21.49400 45.25500 1.57700 1.000 143.43000 358 LYS B N 1
ATOM 8868 C CA . LYS B 1 345 ? -20.38700 45.05600 2.47700 1.000 149.68000 358 LYS B CA 1
ATOM 8869 C C . LYS B 1 345 ? -20.07400 43.58700 2.76400 1.000 134.97000 358 LYS B C 1
ATOM 8870 O O . LYS B 1 345 ? -18.92100 43.27300 3.04400 1.000 136.34000 358 LYS B O 1
ATOM 8876 N N . CYS B 1 346 ? -21.05700 42.68600 2.63200 1.000 149.60000 359 CYS B N 1
ATOM 8877 C CA . CYS B 1 346 ? -20.81100 41.25900 2.87000 1.000 149.53000 359 CYS B CA 1
ATOM 8878 C C . CYS B 1 346 ? -20.20700 40.58800 1.64500 1.000 138.73000 359 CYS B C 1
ATOM 8879 O O . CYS B 1 346 ? -20.81400 39.70900 1.04200 1.000 139.66000 359 CYS B O 1
ATOM 8882 N N . GLN B 1 347 ? -19.00200 40.98900 1.27400 1.000 140.01000 360 GLN B N 1
ATOM 8883 C CA . GLN B 1 347 ? -18.44800 40.21000 0.18200 1.000 138.87000 360 GLN B CA 1
ATOM 8884 C C . GLN B 1 347 ? -18.17500 38.79900 0.69600 1.000 141.43000 360 GLN B C 1
ATOM 8885 O O . GLN B 1 347 ? -18.07600 38.57900 1.90800 1.000 150.28000 360 GLN B O 1
ATOM 8891 N N . SER B 1 348 ? -18.09700 37.82800 -0.23100 1.000 135.53000 361 SER B N 1
ATOM 8892 C CA . SER B 1 348 ? -17.91400 36.38900 0.03700 1.000 131.92000 361 SER B CA 1
ATOM 8893 C C . SER B 1 348 ? -19.27400 35.70700 0.09500 1.000 131.59000 361 SER B C 1
ATOM 8894 O O . SER B 1 348 ? -19.36000 34.47900 -0.02400 1.000 132.37000 361 SER B O 1
ATOM 8897 N N . LEU B 1 349 ? -20.32100 36.50500 0.33400 1.000 133.58000 362 LEU B N 1
ATOM 8898 C CA . LEU B 1 349 ? -21.72100 36.08300 0.35000 1.000 124.22000 362 LEU B CA 1
ATOM 8899 C C . LEU B 1 349 ? -22.04700 35.19000 -0.84100 1.000 114.92000 362 LEU B C 1
ATOM 8900 O O . LEU B 1 349 ? -21.81300 35.56400 -1.99200 1.000 116.05000 362 LEU B O 1
ATOM 8905 N N . LYS B 1 350 ? -22.56300 33.99600 -0.55900 1.000 119.86000 363 LYS B N 1
ATOM 8906 C CA . LYS B 1 350 ? -22.91800 33.04200 -1.60100 1.000 109.95000 363 LYS B CA 1
ATOM 8907 C C . LYS B 1 350 ? -24.41300 33.00400 -1.90700 1.000 115.69000 363 LYS B C 1
ATOM 8908 O O . LYS B 1 350 ? -24.79500 32.76400 -3.05900 1.000 115.88000 363 LYS B O 1
ATOM 8914 N N . GLN B 1 351 ? -25.27500 33.22500 -0.91500 1.000 110.43000 364 GLN B N 1
ATOM 8915 C CA . GLN B 1 351 ? -26.71800 33.10300 -1.10200 1.000 104.06000 364 GLN B CA 1
ATOM 8916 C C . GLN B 1 351 ? -27.46200 34.14700 -0.29300 1.000 104.70000 364 GLN B C 1
ATOM 8917 O O . GLN B 1 351 ? -27.34600 34.16700 0.93800 1.000 104.99000 364 GLN B O 1
ATOM 8923 N N . LEU B 1 352 ? -28.24800 34.98400 -0.97400 1.000 105.01000 365 LEU B N 1
ATOM 8924 C CA . LEU B 1 352 ? -29.06400 36.01500 -0.34000 1.000 105.74000 365 LEU B CA 1
ATOM 8925 C C . LEU B 1 352 ? -30.53100 35.76100 -0.66500 1.000 112.06000 365 LEU B C 1
ATOM 8926 O O . LEU B 1 352 ? -30.90600 35.67800 -1.84000 1.000 102.70000 365 LEU B O 1
ATOM 8931 N N . ASP B 1 353 ? -31.34900 35.62000 0.37800 1.000 115.20000 366 ASP B N 1
ATOM 8932 C CA . ASP B 1 353 ? -32.78600 35.39600 0.25100 1.000 121.12000 366 ASP B CA 1
ATOM 8933 C C . ASP B 1 353 ? -33.55200 36.39900 1.11000 1.000 121.55000 366 ASP B C 1
ATOM 8934 O O . ASP B 1 353 ? -33.49800 36.33400 2.34400 1.000 125.64000 366 ASP B O 1
ATOM 8939 N N . LEU B 1 354 ? -34.30300 37.29600 0.45700 1.000 116.00000 367 LEU B N 1
ATOM 8940 C CA . LEU B 1 354 ? -35.11600 38.31000 1.13200 1.000 115.79000 367 LEU B CA 1
ATOM 8941 C C . LEU B 1 354 ? -36.58100 38.26400 0.68500 1.000 116.29000 367 LEU B C 1
ATOM 8942 O O . LEU B 1 354 ? -37.29700 39.26100 0.81400 1.000 118.69000 367 LEU B O 1
ATOM 8947 N N . SER B 1 355 ? -37.02100 37.14700 0.10500 1.000 117.39000 368 SER B N 1
ATOM 8948 C CA . SER B 1 355 ? -38.35400 37.01400 -0.48400 1.000 116.90000 368 SER B CA 1
ATOM 8949 C C . SER B 1 355 ? -39.45000 36.96100 0.57900 1.000 114.93000 368 SER B C 1
ATOM 8950 O O . SER B 1 355 ? -39.19500 36.77300 1.77100 1.000 118.26000 368 SER B O 1
ATOM 8953 N N . ASN B 1 356 ? -40.69900 37.04400 0.11300 1.000 104.17000 369 ASN B N 1
ATOM 8954 C CA . ASN B 1 356 ? -41.85900 36.91000 0.99500 1.000 107.72000 369 ASN B CA 1
ATOM 8955 C C . ASN B 1 356 ? -41.85700 37.98700 2.09200 1.000 103.65000 369 ASN B C 1
ATOM 8956 O O . ASN B 1 356 ? -42.29400 37.75900 3.22300 1.000 106.98000 369 ASN B O 1
ATOM 8961 N N . ASN B 1 357 ? -41.32800 39.16100 1.80800 1.000 99.96000 370 ASN B N 1
ATOM 8962 C CA . ASN B 1 357 ? -41.36300 40.24500 2.77500 1.000 112.76000 370 ASN B CA 1
ATOM 8963 C C . ASN B 1 357 ? -42.15000 41.43600 2.24500 1.000 121.90000 370 ASN B C 1
ATOM 8964 O O . ASN B 1 357 ? -42.88400 41.32900 1.25900 1.000 123.50000 370 ASN B O 1
ATOM 8969 N N . SER B 1 358 ? -42.03500 42.58200 2.91200 1.000 127.42000 371 SER B N 1
ATOM 8970 C CA . SER B 1 358 ? -42.65300 43.82400 2.45900 1.000 125.57000 371 SER B CA 1
ATOM 8971 C C . SER B 1 358 ? -41.61600 44.84000 1.99400 1.000 129.96000 371 SER B C 1
ATOM 8972 O O . SER B 1 358 ? -41.77300 46.04800 2.23200 1.000 138.44000 371 SER B O 1
ATOM 8975 N N . LEU B 1 359 ? -40.53800 44.38300 1.36200 1.000 128.27000 372 LEU B N 1
ATOM 8976 C CA . LEU B 1 359 ? -39.51700 45.30000 0.88900 1.000 130.61000 372 LEU B CA 1
ATOM 8977 C C . LEU B 1 359 ? -40.03200 46.05500 -0.34300 1.000 130.43000 372 LEU B C 1
ATOM 8978 O O . LEU B 1 359 ? -40.84300 45.54000 -1.10800 1.000 127.10000 372 LEU B O 1
ATOM 8983 N N . ALA B 1 360 ? -39.50300 47.27000 -0.55800 1.000 133.65000 373 ALA B N 1
ATOM 8984 C CA . ALA B 1 360 ? -40.01400 48.24300 -1.52000 1.000 136.38000 373 ALA B CA 1
ATOM 8985 C C . ALA B 1 360 ? -38.87300 48.70100 -2.42400 1.000 143.20000 373 ALA B C 1
ATOM 8986 O O . ALA B 1 360 ? -37.81600 48.08000 -2.45700 1.000 151.28000 373 ALA B O 1
ATOM 8988 N N . GLY B 1 361 ? -39.16100 49.61900 -3.34500 1.000 143.40000 374 GLY B N 1
ATOM 8989 C CA . GLY B 1 361 ? -38.09700 50.25400 -4.10900 1.000 127.26000 374 GLY B CA 1
ATOM 8990 C C . GLY B 1 361 ? -37.48200 49.36900 -5.18300 1.000 144.33000 374 GLY B C 1
ATOM 8991 O O . GLY B 1 361 ? -38.00900 48.31100 -5.53400 1.000 149.34000 374 GLY B O 1
ATOM 8992 N N . SER B 1 362 ? -36.32700 49.80800 -5.69100 1.000 143.31000 375 SER B N 1
ATOM 8993 C CA . SER B 1 362 ? -35.57000 49.06400 -6.69300 1.000 143.20000 375 SER B CA 1
ATOM 8994 C C . SER B 1 362 ? -34.47000 48.21000 -6.06600 1.000 144.82000 375 SER B C 1
ATOM 8995 O O . SER B 1 362 ? -34.14400 48.32700 -4.88300 1.000 140.25000 375 SER B O 1
ATOM 8998 N N . ILE B 1 363 ? -33.90400 47.34100 -6.90600 1.000 151.50000 376 ILE B N 1
ATOM 8999 C CA . ILE B 1 363 ? -32.65500 46.62000 -6.65100 1.000 150.92000 376 ILE B CA 1
ATOM 9000 C C . ILE B 1 363 ? -31.51700 47.64200 -6.63100 1.000 145.08000 376 ILE B C 1
ATOM 9001 O O . ILE B 1 363 ? -31.28500 48.36000 -7.61700 1.000 136.84000 376 ILE B O 1
ATOM 9006 N N . PRO B 1 364 ? -30.82000 47.79200 -5.51000 1.000 141.61000 377 PRO B N 1
ATOM 9007 C CA . PRO B 1 364 ? -29.68900 48.72400 -5.47800 1.000 135.00000 377 PRO B CA 1
ATOM 9008 C C . PRO B 1 364 ? -28.57300 48.25300 -6.39900 1.000 139.92000 377 PRO B C 1
ATOM 9009 O O . PRO B 1 364 ? -28.23100 47.07100 -6.43400 1.000 148.93000 377 PRO B O 1
ATOM 9013 N N . GLU B 1 365 ? -27.98200 49.19800 -7.12700 1.000 149.79000 378 GLU B N 1
ATOM 9014 C CA . GLU B 1 365 ? -26.85800 48.88000 -8.00100 1.000 145.42000 378 GLU B CA 1
ATOM 9015 C C . GLU B 1 365 ? -25.67900 48.27300 -7.22600 1.000 140.32000 378 GLU B C 1
ATOM 9016 O O . GLU B 1 365 ? -24.89400 47.53600 -7.82100 1.000 138.50000 378 GLU B O 1
ATOM 9022 N N . ALA B 1 366 ? -25.57400 48.54600 -5.91300 1.000 144.33000 379 ALA B N 1
ATOM 9023 C CA . ALA B 1 366 ? -24.48100 48.03900 -5.08700 1.000 138.26000 379 ALA B CA 1
ATOM 9024 C C . ALA B 1 366 ? -24.48200 46.51500 -4.91400 1.000 144.61000 379 ALA B C 1
ATOM 9025 O O . ALA B 1 366 ? -23.41700 45.96000 -4.65500 1.000 154.87000 379 ALA B O 1
ATOM 9027 N N . LEU B 1 367 ? -25.64600 45.84500 -5.10000 1.000 140.85000 380 LEU B N 1
ATOM 9028 C CA . LEU B 1 367 ? -25.79700 44.35700 -5.07100 1.000 137.58000 380 LEU B CA 1
ATOM 9029 C C . LEU B 1 367 ? -25.10300 43.68800 -6.20900 1.000 140.55000 380 LEU B C 1
ATOM 9030 O O . LEU B 1 367 ? -24.87500 42.47400 -6.14900 1.000 149.99000 380 LEU B O 1
ATOM 9035 N N . PHE B 1 368 ? -24.71200 44.40600 -7.24000 1.000 135.05000 381 PHE B N 1
ATOM 9036 C CA . PHE B 1 368 ? -23.93000 43.72300 -8.23500 1.000 134.72000 381 PHE B CA 1
ATOM 9037 C C . PHE B 1 368 ? -22.44800 43.83400 -7.96000 1.000 145.97000 381 PHE B C 1
ATOM 9038 O O . PHE B 1 368 ? -21.63400 43.37800 -8.76800 1.000 155.91000 381 PHE B O 1
ATOM 9046 N N . GLU B 1 369 ? -22.09500 44.40800 -6.80700 1.000 148.58000 382 GLU B N 1
ATOM 9047 C CA . GLU B 1 369 ? -20.78900 44.25100 -6.20300 1.000 148.16000 382 GLU B CA 1
ATOM 9048 C C . GLU B 1 369 ? -20.61300 42.87300 -5.56400 1.000 142.46000 382 GLU B C 1
ATOM 9049 O O . GLU B 1 369 ? -19.48400 42.51700 -5.20500 1.000 134.21000 382 GLU B O 1
ATOM 9055 N N . LEU B 1 370 ? -21.69900 42.14100 -5.31300 1.000 145.49000 383 LEU B N 1
ATOM 9056 C CA . LEU B 1 370 ? -21.61800 40.83600 -4.63700 1.000 149.47000 383 LEU B CA 1
ATOM 9057 C C . LEU B 1 370 ? -21.40700 39.68800 -5.63800 1.000 146.68000 383 LEU B C 1
ATOM 9058 O O . LEU B 1 370 ? -22.18000 38.75000 -5.75600 1.000 122.17000 383 LEU B O 1
ATOM 9063 N N . VAL B 1 371 ? -20.29200 39.79300 -6.36700 1.000 161.32000 384 VAL B N 1
ATOM 9064 C CA . VAL B 1 371 ? -19.99100 38.89900 -7.48400 1.000 154.28000 384 VAL B CA 1
ATOM 9065 C C . VAL B 1 371 ? -19.86800 37.44100 -7.04100 1.000 149.50000 384 VAL B C 1
ATOM 9066 O O . VAL B 1 371 ? -19.88100 36.53000 -7.87200 1.000 148.95000 384 VAL B O 1
ATOM 9070 N N . GLU B 1 372 ? -19.82700 37.18400 -5.75400 1.000 136.44000 385 GLU B N 1
ATOM 9071 C CA . GLU B 1 372 ? -19.79600 35.81500 -5.29700 1.000 141.87000 385 GLU B CA 1
ATOM 9072 C C . GLU B 1 372 ? -21.16600 35.14700 -5.14800 1.000 142.54000 385 GLU B C 1
ATOM 9073 O O . GLU B 1 372 ? -21.21000 33.96800 -4.76800 1.000 146.51000 385 GLU B O 1
ATOM 9079 N N . LEU B 1 373 ? -22.26600 35.83600 -5.46300 1.000 142.59000 386 LEU B N 1
ATOM 9080 C CA . LEU B 1 373 ? -23.60600 35.25200 -5.33000 1.000 130.18000 386 LEU B CA 1
ATOM 9081 C C . LEU B 1 373 ? -23.81800 34.09800 -6.31800 1.000 124.15000 386 LEU B C 1
ATOM 9082 O O . LEU B 1 373 ? -23.52800 34.21200 -7.51300 1.000 129.08000 386 LEU B O 1
ATOM 9087 N N . THR B 1 374 ? -24.33000 32.98900 -5.80800 1.000 108.24000 387 THR B N 1
ATOM 9088 C CA . THR B 1 374 ? -24.75800 31.86500 -6.61300 1.000 114.02000 387 THR B CA 1
ATOM 9089 C C . THR B 1 374 ? -26.27500 31.73100 -6.63900 1.000 110.83000 387 THR B C 1
ATOM 9090 O O . THR B 1 374 ? -26.83400 31.22200 -7.61500 1.000 102.08000 387 THR B O 1
ATOM 9094 N N . ASP B 1 375 ? -26.94900 32.18100 -5.58500 1.000 108.04000 388 ASP B N 1
ATOM 9095 C CA . ASP B 1 375 ? -28.40100 32.23700 -5.53700 1.000 110.89000 388 ASP B CA 1
ATOM 9096 C C . ASP B 1 375 ? -28.82800 33.60700 -5.02800 1.000 103.86000 388 ASP B C 1
ATOM 9097 O O . ASP B 1 375 ? -28.27400 34.10300 -4.04000 1.000 103.64000 388 ASP B O 1
ATOM 9102 N N . LEU B 1 376 ? -29.79300 34.22100 -5.71600 1.000 101.99000 389 LEU B N 1
ATOM 9103 C CA . LEU B 1 376 ? -30.37800 35.49500 -5.31000 1.000 103.31000 389 LEU B CA 1
ATOM 9104 C C . LEU B 1 376 ? -31.90400 35.38200 -5.34800 1.000 109.18000 389 LEU B C 1
ATOM 9105 O O . LEU B 1 376 ? -32.47700 35.14400 -6.42000 1.000 110.78000 389 LEU B O 1
ATOM 9110 N N . TYR B 1 377 ? -32.56000 35.53200 -4.18300 1.000 100.49000 390 TYR B N 1
ATOM 9111 C CA . TYR B 1 377 ? -34.02100 35.46900 -4.04700 1.000 100.22000 390 TYR B CA 1
ATOM 9112 C C . TYR B 1 377 ? -34.59100 36.79500 -3.54600 1.000 105.16000 390 TYR B C 1
ATOM 9113 O O . TYR B 1 377 ? -34.38700 37.14200 -2.37900 1.000 108.83000 390 TYR B O 1
ATOM 9122 N N . LEU B 1 378 ? -35.39000 37.48100 -4.37300 1.000 100.88000 391 LEU B N 1
ATOM 9123 C CA . LEU B 1 378 ? -36.10600 38.67100 -3.92400 1.000 102.42000 391 LEU B CA 1
ATOM 9124 C C . LEU B 1 378 ? -37.59700 38.56800 -4.19500 1.000 100.79000 391 LEU B C 1
ATOM 9125 O O . LEU B 1 378 ? -38.28000 39.59800 -4.18400 1.000 103.43000 391 LEU B O 1
ATOM 9130 N N . HIS B 1 379 ? -38.09600 37.36000 -4.46300 1.000 98.01000 392 HIS B N 1
ATOM 9131 C CA . HIS B 1 379 ? -39.31600 37.09300 -5.21700 1.000 100.48000 392 HIS B CA 1
ATOM 9132 C C . HIS B 1 379 ? -40.72200 37.20000 -4.62900 1.000 114.22000 392 HIS B C 1
ATOM 9133 O O . HIS B 1 379 ? -41.60900 36.51700 -5.14500 1.000 136.21000 392 HIS B O 1
ATOM 9140 N N . ASN B 1 380 ? -41.00400 38.03000 -3.64000 1.000 96.90000 393 ASN B N 1
ATOM 9141 C CA . ASN B 1 380 ? -42.40500 38.17200 -3.24800 1.000 113.63000 393 ASN B CA 1
ATOM 9142 C C . ASN B 1 380 ? -42.53700 39.41000 -2.37600 1.000 98.70000 393 ASN B C 1
ATOM 9143 O O . ASN B 1 380 ? -43.06400 39.35400 -1.26100 1.000 107.71000 393 ASN B O 1
ATOM 9148 N N . ASN B 1 381 ? -42.00500 40.52200 -2.87600 1.000 112.31000 394 ASN B N 1
ATOM 9149 C CA . ASN B 1 381 ? -42.02300 41.82300 -2.21000 1.000 120.23000 394 ASN B CA 1
ATOM 9150 C C . ASN B 1 381 ? -42.83000 42.83500 -3.03800 1.000 132.55000 394 ASN B C 1
ATOM 9151 O O . ASN B 1 381 ? -43.67500 42.42400 -3.84300 1.000 140.26000 394 ASN B O 1
ATOM 9156 N N . THR B 1 382 ? -42.64500 44.14600 -2.83800 1.000 131.24000 395 THR B N 1
ATOM 9157 C CA . THR B 1 382 ? -43.36600 45.14600 -3.63100 1.000 128.39000 395 THR B CA 1
ATOM 9158 C C . THR B 1 382 ? -42.47200 45.84600 -4.64700 1.000 125.73000 395 THR B C 1
ATOM 9159 O O . THR B 1 382 ? -42.85900 46.89400 -5.16900 1.000 137.80000 395 THR B O 1
ATOM 9163 N N . LEU B 1 383 ? -41.31200 45.27200 -4.96900 1.000 112.20000 396 LEU B N 1
ATOM 9164 C CA . LEU B 1 383 ? -40.21600 46.03500 -5.56200 1.000 114.84000 396 LEU B CA 1
ATOM 9165 C C . LEU B 1 383 ? -40.61800 46.79400 -6.82800 1.000 127.67000 396 LEU B C 1
ATOM 9166 O O . LEU B 1 383 ? -41.31300 46.26300 -7.69700 1.000 126.96000 396 LEU B O 1
ATOM 9171 N N . GLU B 1 384 ? -40.12500 48.03800 -6.92400 1.000 130.13000 397 GLU B N 1
ATOM 9172 C CA . GLU B 1 384 ? -40.35400 48.98500 -8.01200 1.000 122.21000 397 GLU B CA 1
ATOM 9173 C C . GLU B 1 384 ? -39.04500 49.11600 -8.79300 1.000 123.75000 397 GLU B C 1
ATOM 9174 O O . GLU B 1 384 ? -37.98100 49.15400 -8.16900 1.000 128.84000 397 GLU B O 1
ATOM 9180 N N . GLY B 1 385 ? -39.09200 49.21400 -10.14000 1.000 127.99000 398 GLY B N 1
ATOM 9181 C CA . GLY B 1 385 ? -37.84100 49.41500 -10.88100 1.000 126.08000 398 GLY B CA 1
ATOM 9182 C C . GLY B 1 385 ? -37.41200 48.48800 -12.01400 1.000 130.06000 398 GLY B C 1
ATOM 9183 O O . GLY B 1 385 ? -38.24400 47.99700 -12.76900 1.000 132.22000 398 GLY B O 1
ATOM 9184 N N . THR B 1 386 ? -36.10600 48.26700 -12.16200 1.000 130.70000 399 THR B N 1
ATOM 9185 C CA . THR B 1 386 ? -35.62800 47.45700 -13.28000 1.000 131.69000 399 THR B CA 1
ATOM 9186 C C . THR B 1 386 ? -34.43300 46.59100 -12.86400 1.000 132.15000 399 THR B C 1
ATOM 9187 O O . THR B 1 386 ? -33.77700 46.84800 -11.84400 1.000 135.54000 399 THR B O 1
ATOM 9191 N N . LEU B 1 387 ? -34.14100 45.55800 -13.67100 1.000 124.04000 400 LEU B N 1
ATOM 9192 C CA . LEU B 1 387 ? -32.97100 44.71400 -13.43300 1.000 122.67000 400 LEU B CA 1
ATOM 9193 C C . LEU B 1 387 ? -31.79700 45.23400 -14.24700 1.000 124.14000 400 LEU B C 1
ATOM 9194 O O . LEU B 1 387 ? -31.86300 45.28000 -15.48200 1.000 124.84000 400 LEU B O 1
ATOM 9199 N N . SER B 1 388 ? -30.73200 45.58600 -13.57500 1.000 126.04000 401 SER B N 1
ATOM 9200 C CA . SER B 1 388 ? -29.62800 46.27400 -14.20300 1.000 140.73000 401 SER B CA 1
ATOM 9201 C C . SER B 1 388 ? -28.79200 45.33400 -15.06900 1.000 137.97000 401 SER B C 1
ATOM 9202 O O . SER B 1 388 ? -28.72300 44.12200 -14.81400 1.000 126.28000 401 SER B O 1
ATOM 9205 N N . PRO B 1 389 ? -28.12100 45.87100 -16.09800 1.000 142.38000 402 PRO B N 1
ATOM 9206 C CA . PRO B 1 389 ? -27.20200 45.02700 -16.87500 1.000 139.43000 402 PRO B CA 1
ATOM 9207 C C . PRO B 1 389 ? -26.01600 44.55900 -16.05300 1.000 141.98000 402 PRO B C 1
ATOM 9208 O O . PRO B 1 389 ? -25.32800 43.61600 -16.49100 1.000 142.03000 402 PRO B O 1
ATOM 9212 N N . SER B 1 390 ? -25.76500 45.16600 -14.88900 1.000 140.28000 403 SER B N 1
ATOM 9213 C CA . SER B 1 390 ? -24.73100 44.71600 -13.96900 1.000 137.43000 403 SER B CA 1
ATOM 9214 C C . SER B 1 390 ? -24.85900 43.26900 -13.54800 1.000 134.45000 403 SER B C 1
ATOM 9215 O O . SER B 1 390 ? -23.92700 42.73200 -12.92800 1.000 139.71000 403 SER B O 1
ATOM 9218 N N . ILE B 1 391 ? -25.99200 42.62100 -13.82200 1.000 134.75000 404 ILE B N 1
ATOM 9219 C CA . ILE B 1 391 ? -26.10400 41.21200 -13.47400 1.000 134.73000 404 ILE B CA 1
ATOM 9220 C C . ILE B 1 391 ? -25.07500 40.38400 -14.25800 1.000 132.89000 404 ILE B C 1
ATOM 9221 O O . ILE B 1 391 ? -24.71200 39.29500 -13.80500 1.000 122.90000 404 ILE B O 1
ATOM 9226 N N . SER B 1 392 ? -24.54500 40.90300 -15.37900 1.000 137.33000 405 SER B N 1
ATOM 9227 C CA . SER B 1 392 ? -23.40200 40.25100 -16.01900 1.000 138.28000 405 SER B CA 1
ATOM 9228 C C . SER B 1 392 ? -22.29400 39.97200 -15.00200 1.000 133.69000 405 SER B C 1
ATOM 9229 O O . SER B 1 392 ? -21.75600 38.86400 -14.96200 1.000 127.34000 405 SER B O 1
ATOM 9232 N N . ASN B 1 393 ? -22.06000 40.92400 -14.09700 1.000 139.49000 406 ASN B N 1
ATOM 9233 C CA . ASN B 1 393 ? -20.95400 40.79700 -13.16300 1.000 146.00000 406 ASN B CA 1
ATOM 9234 C C . ASN B 1 393 ? -21.19400 39.65200 -12.20700 1.000 142.36000 406 ASN B C 1
ATOM 9235 O O . ASN B 1 393 ? -20.24600 38.97100 -11.79900 1.000 142.00000 406 ASN B O 1
ATOM 9240 N N . LEU B 1 394 ? -22.46000 39.34700 -11.93000 1.000 148.01000 407 LEU B N 1
ATOM 9241 C CA . LEU B 1 394 ? -22.78000 38.22000 -11.05900 1.000 143.81000 407 LEU B CA 1
ATOM 9242 C C . LEU B 1 394 ? -22.52300 36.90800 -11.74800 1.000 138.07000 407 LEU B C 1
ATOM 9243 O O . LEU B 1 394 ? -23.41100 36.04300 -11.79400 1.000 127.11000 407 LEU B O 1
ATOM 9248 N N . THR B 1 395 ? -21.33500 36.71600 -12.30200 1.000 143.49000 408 THR B N 1
ATOM 9249 C CA . THR B 1 395 ? -21.03100 35.38900 -12.76700 1.000 134.51000 408 THR B CA 1
ATOM 9250 C C . THR B 1 395 ? -21.18800 34.47700 -11.58500 1.000 131.80000 408 THR B C 1
ATOM 9251 O O . THR B 1 395 ? -21.27500 34.94500 -10.42700 1.000 143.06000 408 THR B O 1
ATOM 9255 N N . ASN B 1 396 ? -21.30900 33.17800 -11.83700 1.000 119.40000 409 ASN B N 1
ATOM 9256 C CA . ASN B 1 396 ? -21.43700 32.18800 -10.78800 1.000 122.10000 409 ASN B CA 1
ATOM 9257 C C . ASN B 1 396 ? -22.90100 32.05300 -10.36000 1.000 129.00000 409 ASN B C 1
ATOM 9258 O O . ASN B 1 396 ? -23.20600 31.22100 -9.50200 1.000 117.72000 409 ASN B O 1
ATOM 9263 N N . LEU B 1 397 ? -23.80800 32.86100 -10.90200 1.000 129.81000 410 LEU B N 1
ATOM 9264 C CA . LEU B 1 397 ? -25.20100 32.82000 -10.48300 1.000 109.93000 410 LEU B CA 1
ATOM 9265 C C . LEU B 1 397 ? -25.87500 31.56500 -11.01600 1.000 118.49000 410 LEU B C 1
ATOM 9266 O O . LEU B 1 397 ? -25.80700 31.26400 -12.21000 1.000 129.95000 410 LEU B O 1
ATOM 9271 N N . GLN B 1 398 ? -26.55400 30.83900 -10.13700 1.000 117.18000 411 GLN B N 1
ATOM 9272 C CA . GLN B 1 398 ? -27.28500 29.63600 -10.51300 1.000 117.20000 411 GLN B CA 1
ATOM 9273 C C . GLN B 1 398 ? -28.79300 29.82100 -10.58200 1.000 116.73000 411 GLN B C 1
ATOM 9274 O O . GLN B 1 398 ? -29.43500 29.41900 -11.55000 1.000 117.28000 411 GLN B O 1
ATOM 9280 N N . TRP B 1 399 ? -29.35400 30.42800 -9.54700 1.000 109.98000 412 TRP B N 1
ATOM 9281 C CA . TRP B 1 399 ? -30.77200 30.73300 -9.46200 1.000 105.35000 412 TRP B CA 1
ATOM 9282 C C . TRP B 1 399 ? -30.92600 32.24000 -9.34400 1.000 114.69000 412 TRP B C 1
ATOM 9283 O O . TRP B 1 399 ? -30.39100 32.85500 -8.41100 1.000 126.28000 412 TRP B O 1
ATOM 9294 N N . LEU B 1 400 ? -31.61200 32.83500 -10.30200 1.000 110.31000 413 LEU B N 1
ATOM 9295 C CA . LEU B 1 400 ? -32.03700 34.22000 -10.19700 1.000 103.14000 413 LEU B CA 1
ATOM 9296 C C . LEU B 1 400 ? -33.55000 34.20800 -10.12400 1.000 104.48000 413 LEU B C 1
ATOM 9297 O O . LEU B 1 400 ? -34.21800 33.72100 -11.04900 1.000 107.84000 413 LEU B O 1
ATOM 9302 N N . VAL B 1 401 ? -34.08500 34.66700 -8.99800 1.000 100.40000 414 VAL B N 1
ATOM 9303 C CA . VAL B 1 401 ? -35.50800 34.53600 -8.69800 1.000 96.54000 414 VAL B CA 1
ATOM 9304 C C . VAL B 1 401 ? -36.03300 35.89400 -8.22000 1.000 108.71000 414 VAL B C 1
ATOM 9305 O O . VAL B 1 401 ? -35.72100 36.33400 -7.10500 1.000 115.76000 414 VAL B O 1
ATOM 9309 N N . LEU B 1 402 ? -36.79700 36.57000 -9.08400 1.000 104.13000 415 LEU B N 1
ATOM 9310 C CA . LEU B 1 402 ? -37.28500 37.92000 -8.87000 1.000 100.39000 415 LEU B CA 1
ATOM 9311 C C . LEU B 1 402 ? -38.79700 38.05600 -9.00500 1.000 99.23000 415 LEU B C 1
ATOM 9312 O O . LEU B 1 402 ? -39.29700 39.18100 -9.10800 1.000 100.99000 415 LEU B O 1
ATOM 9317 N N . TYR B 1 403 ? -39.53300 36.93700 -9.05600 1.000 106.52000 416 TYR B N 1
ATOM 9318 C CA . TYR B 1 403 ? -40.95400 36.91100 -9.41600 1.000 95.28000 416 TYR B CA 1
ATOM 9319 C C . TYR B 1 403 ? -41.83100 37.61100 -8.36900 1.000 95.70000 416 TYR B C 1
ATOM 9320 O O . TYR B 1 403 ? -41.44300 37.82700 -7.23100 1.000 96.26000 416 TYR B O 1
ATOM 9329 N N . HIS B 1 404 ? -43.01900 38.02300 -8.80200 1.000 95.69000 417 HIS B N 1
ATOM 9330 C CA . HIS B 1 404 ? -44.04500 38.63800 -7.93500 1.000 113.67000 417 HIS B CA 1
ATOM 9331 C C . HIS B 1 404 ? -43.59400 39.91800 -7.19600 1.000 126.19000 417 HIS B C 1
ATOM 9332 O O . HIS B 1 404 ? -43.84500 40.07600 -5.99800 1.000 125.99000 417 HIS B O 1
ATOM 9339 N N . ASN B 1 405 ? -42.88100 40.80700 -7.89400 1.000 133.90000 418 ASN B N 1
ATOM 9340 C CA . ASN B 1 405 ? -42.58700 42.21600 -7.55800 1.000 127.79000 418 ASN B CA 1
ATOM 9341 C C . ASN B 1 405 ? -43.17200 43.05200 -8.70300 1.000 123.36000 418 ASN B C 1
ATOM 9342 O O . ASN B 1 405 ? -43.90500 42.52000 -9.52700 1.000 122.09000 418 ASN B O 1
ATOM 9347 N N . ASN B 1 406 ? -42.96100 44.37500 -8.73800 1.000 126.05000 419 ASN B N 1
ATOM 9348 C CA . ASN B 1 406 ? -43.39000 45.15000 -9.90700 1.000 121.35000 419 ASN B CA 1
ATOM 9349 C C . ASN B 1 406 ? -42.22000 45.70800 -10.70000 1.000 126.30000 419 ASN B C 1
ATOM 9350 O O . ASN B 1 406 ? -42.37700 46.73600 -11.35100 1.000 145.50000 419 ASN B O 1
ATOM 9355 N N . LEU B 1 407 ? -41.10700 44.98700 -10.76700 1.000 125.09000 420 LEU B N 1
ATOM 9356 C CA . LEU B 1 407 ? -39.98500 45.37200 -11.61300 1.000 128.81000 420 LEU B CA 1
ATOM 9357 C C . LEU B 1 407 ? -40.48100 45.63100 -13.02200 1.000 130.18000 420 LEU B C 1
ATOM 9358 O O . LEU B 1 407 ? -41.40100 44.96300 -13.49200 1.000 112.89000 420 LEU B O 1
ATOM 9363 N N . GLU B 1 408 ? -39.88500 46.61200 -13.69900 1.000 135.16000 421 GLU B N 1
ATOM 9364 C CA . GLU B 1 408 ? -40.36400 46.98000 -15.03400 1.000 134.58000 421 GLU B CA 1
ATOM 9365 C C . GLU B 1 408 ? -39.15800 47.07500 -15.95600 1.000 137.97000 421 GLU B C 1
ATOM 9366 O O . GLU B 1 408 ? -38.02400 46.73000 -15.58700 1.000 149.58000 421 GLU B O 1
ATOM 9372 N N . GLY B 1 409 ? -39.42600 47.46100 -17.18900 1.000 129.15000 422 GLY B N 1
ATOM 9373 C CA . GLY B 1 409 ? -38.37200 47.65000 -18.15000 1.000 129.21000 422 GLY B CA 1
ATOM 9374 C C . GLY B 1 409 ? -38.11100 46.39000 -18.94300 1.000 125.75000 422 GLY B C 1
ATOM 9375 O O . GLY B 1 409 ? -38.90000 45.44500 -18.94800 1.000 121.21000 422 GLY B O 1
ATOM 9376 N N . LYS B 1 410 ? -37.05600 46.44600 -19.73900 1.000 137.81000 423 LYS B N 1
ATOM 9377 C CA . LYS B 1 410 ? -36.63300 45.30200 -20.52100 1.000 141.91000 423 LYS B CA 1
ATOM 9378 C C . LYS B 1 410 ? -35.49600 44.56400 -19.80700 1.000 140.43000 423 LYS B C 1
ATOM 9379 O O . LYS B 1 410 ? -34.80200 45.10900 -18.93000 1.000 126.16000 423 LYS B O 1
ATOM 9385 N N . LEU B 1 411 ? -35.32100 43.29600 -20.18300 1.000 142.56000 424 LEU B N 1
ATOM 9386 C CA . LEU B 1 411 ? -34.32300 42.41500 -19.59900 1.000 140.99000 424 LEU B CA 1
ATOM 9387 C C . LEU B 1 411 ? -33.04000 42.50500 -20.39000 1.000 138.63000 424 LEU B C 1
ATOM 9388 O O . LEU B 1 411 ? -33.02500 42.20100 -21.59500 1.000 133.42000 424 LEU B O 1
ATOM 9393 N N . PRO B 1 412 ? -31.94300 42.84900 -19.73300 1.000 144.74000 425 PRO B N 1
ATOM 9394 C CA . PRO B 1 412 ? -30.69700 43.15400 -20.45100 1.000 149.22000 425 PRO B CA 1
ATOM 9395 C C . PRO B 1 412 ? -30.19000 41.93300 -21.19500 1.000 145.75000 425 PRO B C 1
ATOM 9396 O O . PRO B 1 412 ? -30.13700 40.83000 -20.66300 1.000 139.75000 425 PRO B O 1
ATOM 9400 N N . LYS B 1 413 ? -29.74400 42.15600 -22.43900 1.000 157.67000 426 LYS B N 1
ATOM 9401 C CA . LYS B 1 413 ? -29.08400 41.10700 -23.21100 1.000 167.13000 426 LYS B CA 1
ATOM 9402 C C . LYS B 1 413 ? -27.72800 40.82100 -22.60600 1.000 167.71000 426 LYS B C 1
ATOM 9403 O O . LYS B 1 413 ? -27.08300 39.81000 -22.95800 1.000 167.16000 426 LYS B O 1
ATOM 9409 N N . GLU B 1 414 ? -27.26900 41.69200 -21.68500 1.000 164.85000 427 GLU B N 1
ATOM 9410 C CA . GLU B 1 414 ? -26.10500 41.45000 -20.85100 1.000 155.91000 427 GLU B CA 1
ATOM 9411 C C . GLU B 1 414 ? -26.24200 40.18000 -20.00500 1.000 150.30000 427 GLU B C 1
ATOM 9412 O O . GLU B 1 414 ? -25.23400 39.67500 -19.49900 1.000 144.75000 427 GLU B O 1
ATOM 9418 N N . ILE B 1 415 ? -27.46000 39.66800 -19.81200 1.000 153.40000 428 ILE B N 1
ATOM 9419 C CA . ILE B 1 415 ? -27.69100 38.47500 -19.01500 1.000 157.92000 428 ILE B CA 1
ATOM 9420 C C . ILE B 1 415 ? -27.03700 37.23200 -19.60100 1.000 167.96000 428 ILE B C 1
ATOM 9421 O O . ILE B 1 415 ? -26.78900 36.27200 -18.86200 1.000 173.62000 428 ILE B O 1
ATOM 9426 N N . SER B 1 416 ? -26.73400 37.22000 -20.90600 1.000 169.47000 429 SER B N 1
ATOM 9427 C CA . SER B 1 416 ? -26.18300 35.97700 -21.44300 1.000 171.23000 429 SER B CA 1
ATOM 9428 C C . SER B 1 416 ? -24.73000 35.75000 -21.04000 1.000 173.33000 429 SER B C 1
ATOM 9429 O O . SER B 1 416 ? -24.14200 34.73200 -21.44300 1.000 175.93000 429 SER B O 1
ATOM 9432 N N . ALA B 1 417 ? -24.14600 36.65800 -20.25000 1.000 167.22000 430 ALA B N 1
ATOM 9433 C CA . ALA B 1 417 ? -22.84200 36.39000 -19.66100 1.000 158.62000 430 ALA B CA 1
ATOM 9434 C C . ALA B 1 417 ? -22.90100 35.35400 -18.53500 1.000 150.73000 430 ALA B C 1
ATOM 9435 O O . ALA B 1 417 ? -21.87000 34.77100 -18.19100 1.000 143.78000 430 ALA B O 1
ATOM 9437 N N . LEU B 1 418 ? -24.08400 35.12400 -17.95900 1.000 147.22000 431 LEU B N 1
ATOM 9438 C CA . LEU B 1 418 ? -24.24600 34.20100 -16.83700 1.000 143.13000 431 LEU B CA 1
ATOM 9439 C C . LEU B 1 418 ? -24.38600 32.77700 -17.36200 1.000 145.39000 431 LEU B C 1
ATOM 9440 O O . LEU B 1 418 ? -25.43300 32.13100 -17.27700 1.000 136.14000 431 LEU B O 1
ATOM 9445 N N . ARG B 1 419 ? -23.27700 32.25700 -17.89000 1.000 154.55000 432 ARG B N 1
ATOM 9446 C CA . ARG B 1 419 ? -23.33500 30.90200 -18.44700 1.000 151.34000 432 ARG B CA 1
ATOM 9447 C C . ARG B 1 419 ? -23.49200 29.80700 -17.41400 1.000 148.20000 432 ARG B C 1
ATOM 9448 O O . ARG B 1 419 ? -23.59300 28.63300 -17.82100 1.000 141.28000 432 ARG B O 1
ATOM 9456 N N . LYS B 1 420 ? -23.42100 30.09200 -16.11300 1.000 147.59000 433 LYS B N 1
ATOM 9457 C CA . LYS B 1 420 ? -23.75800 29.16000 -15.04200 1.000 150.13000 433 LYS B CA 1
ATOM 9458 C C . LYS B 1 420 ? -25.24700 29.15900 -14.61200 1.000 141.50000 433 LYS B C 1
ATOM 9459 O O . LYS B 1 420 ? -25.64400 28.29700 -13.80500 1.000 131.82000 433 LYS B O 1
ATOM 9465 N N . LEU B 1 421 ? -26.09600 30.03400 -15.17600 1.000 136.75000 434 LEU B N 1
ATOM 9466 C CA . LEU B 1 421 ? -27.44100 30.25000 -14.65800 1.000 124.70000 434 LEU B CA 1
ATOM 9467 C C . LEU B 1 421 ? -28.33400 29.03200 -14.86600 1.000 125.73000 434 LEU B C 1
ATOM 9468 O O . LEU B 1 421 ? -28.49400 28.57600 -15.99100 1.000 134.12000 434 LEU B O 1
ATOM 9473 N N . GLU B 1 422 ? -28.98300 28.52700 -13.81400 1.000 114.24000 435 GLU B N 1
ATOM 9474 C CA . GLU B 1 422 ? -29.77000 27.30800 -13.97200 1.000 105.87000 435 GLU B CA 1
ATOM 9475 C C . GLU B 1 422 ? -31.26000 27.53800 -13.88400 1.000 109.75000 435 GLU B C 1
ATOM 9476 O O . GLU B 1 422 ? -32.04000 26.78900 -14.48800 1.000 103.76000 435 GLU B O 1
ATOM 9482 N N . VAL B 1 423 ? -31.68300 28.52600 -13.11400 1.000 110.21000 436 VAL B N 1
ATOM 9483 C CA . VAL B 1 423 ? -33.09500 28.84200 -13.00500 1.000 108.53000 436 VAL B CA 1
ATOM 9484 C C . VAL B 1 423 ? -33.23100 30.35200 -13.17800 1.000 119.47000 436 VAL B C 1
ATOM 9485 O O . VAL B 1 423 ? -32.39000 31.12300 -12.69900 1.000 117.31000 436 VAL B O 1
ATOM 9489 N N . LEU B 1 424 ? -34.22800 30.75600 -13.96700 1.000 126.24000 437 LEU B N 1
ATOM 9490 C CA . LEU B 1 424 ? -34.56400 32.15300 -14.24200 1.000 112.30000 437 LEU B CA 1
ATOM 9491 C C . LEU B 1 424 ? -36.09000 32.28100 -14.07300 1.000 105.53000 437 LEU B C 1
ATOM 9492 O O . LEU B 1 424 ? -36.88700 31.97500 -14.97000 1.000 93.01000 437 LEU B O 1
ATOM 9497 N N . PHE B 1 425 ? -36.50500 32.69600 -12.88100 1.000 98.48000 438 PHE B N 1
ATOM 9498 C CA . PHE B 1 425 ? -37.90900 32.92400 -12.56900 1.000 95.81000 438 PHE B CA 1
ATOM 9499 C C . PHE B 1 425 ? -38.18400 34.43300 -12.54300 1.000 102.55000 438 PHE B C 1
ATOM 9500 O O . PHE B 1 425 ? -37.70100 35.16100 -11.66400 1.000 97.94000 438 PHE B O 1
ATOM 9508 N N . LEU B 1 426 ? -38.89900 34.91900 -13.55400 1.000 107.93000 439 LEU B N 1
ATOM 9509 C CA . LEU B 1 426 ? -39.20300 36.33900 -13.63800 1.000 112.88000 439 LEU B CA 1
ATOM 9510 C C . LEU B 1 426 ? -40.69900 36.65700 -13.63700 1.000 105.88000 439 LEU B C 1
ATOM 9511 O O . LEU B 1 426 ? -41.06400 37.80200 -13.92200 1.000 111.97000 439 LEU B O 1
ATOM 9516 N N . TYR B 1 427 ? -41.56100 35.68900 -13.31300 1.000 93.77000 440 TYR B N 1
ATOM 9517 C CA . TYR B 1 427 ? -42.99800 35.79900 -13.54200 1.000 98.70000 440 TYR B CA 1
ATOM 9518 C C . TYR B 1 427 ? -43.67400 36.74400 -12.54500 1.000 102.12000 440 TYR B C 1
ATOM 9519 O O . TYR B 1 427 ? -43.15700 37.02900 -11.46200 1.000 105.75000 440 TYR B O 1
ATOM 9528 N N . GLU B 1 428 ? -44.83600 37.26300 -12.94400 1.000 95.44000 441 GLU B N 1
ATOM 9529 C CA . GLU B 1 428 ? -45.66300 38.09300 -12.07400 1.000 109.44000 441 GLU B CA 1
ATOM 9530 C C . GLU B 1 428 ? -44.97700 39.39800 -11.67200 1.000 117.56000 441 GLU B C 1
ATOM 9531 O O . GLU B 1 428 ? -45.34200 40.00800 -10.66500 1.000 124.72000 441 GLU B O 1
ATOM 9537 N N . ASN B 1 429 ? -43.98400 39.83900 -12.42900 1.000 133.07000 442 ASN B N 1
ATOM 9538 C CA . ASN B 1 429 ? -43.52200 41.22400 -12.43100 1.000 146.20000 442 ASN B CA 1
ATOM 9539 C C . ASN B 1 429 ? -43.90800 41.79200 -13.79100 1.000 158.14000 442 ASN B C 1
ATOM 9540 O O . ASN B 1 429 ? -44.39200 41.06200 -14.64100 1.000 163.18000 442 ASN B O 1
ATOM 9545 N N . ARG B 1 430 ? -43.70200 43.08300 -14.03500 1.000 161.26000 443 ARG B N 1
ATOM 9546 C CA . ARG B 1 430 ? -44.18200 43.63100 -15.31700 1.000 155.89000 443 ARG B CA 1
ATOM 9547 C C . ARG B 1 430 ? -42.92800 43.99500 -16.12900 1.000 148.67000 443 ARG B C 1
ATOM 9548 O O . ARG B 1 430 ? -42.29600 45.02000 -15.86600 1.000 148.68000 443 ARG B O 1
ATOM 9556 N N . PHE B 1 431 ? -42.54200 43.16400 -17.08500 1.000 137.23000 444 PHE B N 1
ATOM 9557 C CA . PHE B 1 431 ? -41.38600 43.43900 -17.90800 1.000 124.48000 444 PHE B CA 1
ATOM 9558 C C . PHE B 1 431 ? -41.86900 43.70000 -19.31000 1.000 112.60000 444 PHE B C 1
ATOM 9559 O O . PHE B 1 431 ? -43.00700 43.39000 -19.65400 1.000 111.18000 444 PHE B O 1
ATOM 9567 N N . SER B 1 432 ? -40.99600 44.27200 -20.11800 1.000 132.99000 445 SER B N 1
ATOM 9568 C CA . SER B 1 432 ? -41.40800 44.84600 -21.38800 1.000 135.08000 445 SER B CA 1
ATOM 9569 C C . SER B 1 432 ? -40.38500 44.45400 -22.42800 1.000 141.32000 445 SER B C 1
ATOM 9570 O O . SER B 1 432 ? -39.33500 43.85400 -22.11700 1.000 154.33000 445 SER B O 1
ATOM 9573 N N . GLY B 1 433 ? -40.74000 44.72900 -23.67900 1.000 134.07000 446 GLY B N 1
ATOM 9574 C CA . GLY B 1 433 ? -39.84700 44.55500 -24.79700 1.000 120.75000 446 GLY B CA 1
ATOM 9575 C C . GLY B 1 433 ? -39.57500 43.12000 -25.13600 1.000 123.24000 446 GLY B C 1
ATOM 9576 O O . GLY B 1 433 ? -40.11700 42.18400 -24.56400 1.000 115.11000 446 GLY B O 1
ATOM 9577 N N . GLU B 1 434 ? -38.69600 42.95900 -26.11100 1.000 133.44000 447 GLU B N 1
ATOM 9578 C CA . GLU B 1 434 ? -38.33400 41.63000 -26.56500 1.000 136.83000 447 GLU B CA 1
ATOM 9579 C C . GLU B 1 434 ? -37.41000 40.96400 -25.55000 1.000 130.19000 447 GLU B C 1
ATOM 9580 O O . GLU B 1 434 ? -36.70100 41.61400 -24.78000 1.000 130.34000 447 GLU B O 1
ATOM 9586 N N . ILE B 1 435 ? -37.48900 39.65000 -25.52600 1.000 125.26000 448 ILE B N 1
ATOM 9587 C CA . ILE B 1 435 ? -36.53500 38.75000 -24.90000 1.000 126.66000 448 ILE B CA 1
ATOM 9588 C C . ILE B 1 435 ? -35.30400 38.52200 -25.73400 1.000 131.26000 448 ILE B C 1
ATOM 9589 O O . ILE B 1 435 ? -35.34700 38.53400 -26.97500 1.000 135.61000 448 ILE B O 1
ATOM 9594 N N . PRO B 1 436 ? -34.18200 38.44300 -25.03900 1.000 138.95000 449 PRO B N 1
ATOM 9595 C CA . PRO B 1 436 ? -32.89100 38.47100 -25.70300 1.000 150.57000 449 PRO B CA 1
ATOM 9596 C C . PRO B 1 436 ? -32.67900 37.24500 -26.56200 1.000 146.16000 449 PRO B C 1
ATOM 9597 O O . PRO B 1 436 ? -32.69000 36.11300 -26.08400 1.000 135.33000 449 PRO B O 1
ATOM 9601 N N . GLN B 1 437 ? -32.43900 37.47900 -27.85300 1.000 155.04000 450 GLN B N 1
ATOM 9602 C CA . GLN B 1 437 ? -32.19300 36.33900 -28.70700 1.000 156.13000 450 GLN B CA 1
ATOM 9603 C C . GLN B 1 437 ? -30.84800 35.68500 -28.36800 1.000 144.92000 450 GLN B C 1
ATOM 9604 O O . GLN B 1 437 ? -30.59700 34.56800 -28.80300 1.000 131.85000 450 GLN B O 1
ATOM 9610 N N . GLU B 1 438 ? -29.97700 36.37000 -27.61000 1.000 149.22000 451 GLU B N 1
ATOM 9611 C CA . GLU B 1 438 ? -28.73800 35.80700 -27.06600 1.000 146.55000 451 GLU B CA 1
ATOM 9612 C C . GLU B 1 438 ? -28.96000 34.90200 -25.87000 1.000 136.31000 451 GLU B C 1
ATOM 9613 O O . GLU B 1 438 ? -27.96500 34.46000 -25.27700 1.000 127.69000 451 GLU B O 1
ATOM 9619 N N . ILE B 1 439 ? -30.22600 34.69200 -25.47300 1.000 134.47000 452 ILE B N 1
ATOM 9620 C CA . ILE B 1 439 ? -30.59600 33.89300 -24.29500 1.000 128.52000 452 ILE B CA 1
ATOM 9621 C C . ILE B 1 439 ? -29.94900 32.50900 -24.32600 1.000 120.00000 452 ILE B C 1
ATOM 9622 O O . ILE B 1 439 ? -29.59100 31.94200 -23.28000 1.000 109.36000 452 ILE B O 1
ATOM 9627 N N . GLY B 1 440 ? -29.81000 31.92100 -25.51000 1.000 122.88000 453 GLY B N 1
ATOM 9628 C CA . GLY B 1 440 ? -29.20300 30.61200 -25.56200 1.000 125.77000 453 GLY B CA 1
ATOM 9629 C C . GLY B 1 440 ? -27.76300 30.54900 -25.08100 1.000 133.31000 453 GLY B C 1
ATOM 9630 O O . GLY B 1 440 ? -27.31900 29.45600 -24.72400 1.000 138.07000 453 GLY B O 1
ATOM 9631 N N . ASN B 1 441 ? -27.07100 31.68300 -24.93500 1.000 141.05000 454 ASN B N 1
ATOM 9632 C CA . ASN B 1 441 ? -25.70800 31.60300 -24.42200 1.000 152.16000 454 ASN B CA 1
ATOM 9633 C C . ASN B 1 441 ? -25.68200 30.99800 -23.02200 1.000 150.12000 454 ASN B C 1
ATOM 9634 O O . ASN B 1 441 ? -24.64100 30.48900 -22.59900 1.000 159.60000 454 ASN B O 1
ATOM 9639 N N . CYS B 1 442 ? -26.82400 31.00200 -22.32700 1.000 140.91000 455 CYS B N 1
ATOM 9640 C CA . CYS B 1 442 ? -26.92700 30.43000 -20.98300 1.000 134.02000 455 CYS B CA 1
ATOM 9641 C C . CYS B 1 442 ? -27.16100 28.92000 -21.01800 1.000 127.79000 455 CYS B C 1
ATOM 9642 O O . CYS B 1 442 ? -28.16600 28.41800 -20.53100 1.000 109.59000 455 CYS B O 1
ATOM 9645 N N . THR B 1 443 ? -26.19600 28.20000 -21.60500 1.000 134.47000 456 THR B N 1
ATOM 9646 C CA . THR B 1 443 ? -26.26800 26.74700 -21.81500 1.000 133.07000 456 THR B CA 1
ATOM 9647 C C . THR B 1 443 ? -26.66700 26.00400 -20.56800 1.000 131.72000 456 THR B C 1
ATOM 9648 O O . THR B 1 443 ? -27.09700 24.84600 -20.64900 1.000 125.11000 456 THR B O 1
ATOM 9652 N N . SER B 1 444 ? -26.41900 26.62100 -19.42100 1.000 146.55000 457 SER B N 1
ATOM 9653 C CA . SER B 1 444 ? -26.66800 26.09500 -18.09400 1.000 154.06000 457 SER B CA 1
ATOM 9654 C C . SER B 1 444 ? -28.13900 25.88500 -17.72300 1.000 152.64000 457 SER B C 1
ATOM 9655 O O . SER B 1 444 ? -28.42000 25.04100 -16.86000 1.000 157.07000 457 SER B O 1
ATOM 9658 N N . LEU B 1 445 ? -29.07500 26.60700 -18.35000 1.000 141.21000 458 LEU B N 1
ATOM 9659 C CA . LEU B 1 445 ? -30.46400 26.68200 -17.87300 1.000 121.16000 458 LEU B CA 1
ATOM 9660 C C . LEU B 1 445 ? -31.25900 25.40000 -18.09800 1.000 116.33000 458 LEU B C 1
ATOM 9661 O O . LEU B 1 445 ? -31.32300 24.89900 -19.23000 1.000 118.20000 458 LEU B O 1
ATOM 9666 N N . LYS B 1 446 ? -31.93300 24.90500 -17.04200 1.000 113.78000 459 LYS B N 1
ATOM 9667 C CA . LYS B 1 446 ? -32.86700 23.78900 -17.19400 1.000 116.13000 459 LYS B CA 1
ATOM 9668 C C . LYS B 1 446 ? -34.33200 24.19700 -17.02800 1.000 111.90000 459 LYS B C 1
ATOM 9669 O O . LYS B 1 446 ? -35.22100 23.43500 -17.49500 1.000 109.81000 459 LYS B O 1
ATOM 9675 N N . MET B 1 447 ? -34.67200 25.31300 -16.33300 1.000 112.45000 460 MET B N 1
ATOM 9676 C CA . MET B 1 447 ? -36.04100 25.81500 -16.33100 1.000 101.64000 460 MET B CA 1
ATOM 9677 C C . MET B 1 447 ? -36.13400 27.33800 -16.27800 1.000 104.20000 460 MET B C 1
ATOM 9678 O O . MET B 1 447 ? -35.48900 27.95500 -15.43600 1.000 113.65000 460 MET B O 1
ATOM 9683 N N . ILE B 1 448 ? -36.95700 27.92600 -17.17600 1.000 103.23000 461 ILE B N 1
ATOM 9684 C CA . ILE B 1 448 ? -37.22900 29.37000 -17.26000 1.000 108.42000 461 ILE B CA 1
ATOM 9685 C C . ILE B 1 448 ? -38.74300 29.66100 -17.25400 1.000 100.51000 461 ILE B C 1
ATOM 9686 O O . ILE B 1 448 ? -39.47400 29.19900 -18.13400 1.000 90.38000 461 ILE B O 1
ATOM 9691 N N . ASP B 1 449 ? -39.19200 30.52400 -16.32800 1.000 99.38000 462 ASP B N 1
ATOM 9692 C CA . ASP B 1 449 ? -40.58300 30.97400 -16.27300 1.000 98.59000 462 ASP B CA 1
ATOM 9693 C C . ASP B 1 449 ? -40.66300 32.49900 -16.25800 1.000 102.72000 462 ASP B C 1
ATOM 9694 O O . ASP B 1 449 ? -40.06300 33.15400 -15.40200 1.000 108.36000 462 ASP B O 1
ATOM 9699 N N . MET B 1 450 ? -41.42100 33.06500 -17.21900 1.000 98.79000 463 MET B N 1
ATOM 9700 C CA . MET B 1 450 ? -41.59200 34.51000 -17.35200 1.000 106.98000 463 MET B CA 1
ATOM 9701 C C . MET B 1 450 ? -43.05700 34.90100 -17.58700 1.000 108.76000 463 MET B C 1
ATOM 9702 O O . MET B 1 450 ? -43.33800 35.91900 -18.22200 1.000 111.49000 463 MET B O 1
ATOM 9707 N N . PHE B 1 451 ? -43.98700 34.11700 -17.05800 1.000 109.68000 464 PHE B N 1
ATOM 9708 C CA . PHE B 1 451 ? -45.39200 34.17300 -17.43900 1.000 104.04000 464 PHE B CA 1
ATOM 9709 C C . PHE B 1 451 ? -46.04200 35.56100 -17.33500 1.000 113.37000 464 PHE B C 1
ATOM 9710 O O . PHE B 1 451 ? -46.54900 36.09600 -18.33000 1.000 126.52000 464 PHE B O 1
ATOM 9718 N N . GLY B 1 452 ? -46.07300 36.14900 -16.14100 1.000 108.64000 465 GLY B N 1
ATOM 9719 C CA . GLY B 1 452 ? -47.00300 37.24100 -15.88900 1.000 112.58000 465 GLY B CA 1
ATOM 9720 C C . GLY B 1 452 ? -46.72400 38.62600 -16.44400 1.000 111.97000 465 GLY B C 1
ATOM 9721 O O . GLY B 1 452 ? -47.41300 39.59900 -16.10300 1.000 116.11000 465 GLY B O 1
ATOM 9722 N N . ASN B 1 453 ? -45.73800 38.71400 -17.33300 1.000 110.25000 466 ASN B N 1
ATOM 9723 C CA . ASN B 1 453 ? -45.19200 39.96400 -17.85100 1.000 110.89000 466 ASN B CA 1
ATOM 9724 C C . ASN B 1 453 ? -45.91100 40.53700 -19.05700 1.000 112.85000 466 ASN B C 1
ATOM 9725 O O . ASN B 1 453 ? -47.06900 40.19600 -19.34000 1.000 122.79000 466 ASN B O 1
ATOM 9730 N N . HIS B 1 454 ? -45.22800 41.46000 -19.74200 1.000 105.53000 467 HIS B N 1
ATOM 9731 C CA . HIS B 1 454 ? -45.63800 42.07500 -21.00600 1.000 110.30000 467 HIS B CA 1
ATOM 9732 C C . HIS B 1 454 ? -44.53900 41.96300 -22.06700 1.000 108.58000 467 HIS B C 1
ATOM 9733 O O . HIS B 1 454 ? -44.27600 42.92500 -22.79300 1.000 111.40000 467 HIS B O 1
ATOM 9740 N N . PHE B 1 455 ? -43.85100 40.82900 -22.17300 1.000 106.84000 468 PHE B N 1
ATOM 9741 C CA . PHE B 1 455 ? -42.79500 40.66300 -23.17600 1.000 116.64000 468 PHE B CA 1
ATOM 9742 C C . PHE B 1 455 ? -43.30000 40.78400 -24.62000 1.000 123.78000 468 PHE B C 1
ATOM 9743 O O . PHE B 1 455 ? -44.45500 40.48300 -24.92200 1.000 112.47000 468 PHE B O 1
ATOM 9751 N N . GLU B 1 456 ? -42.42200 41.24900 -25.53100 1.000 138.11000 469 GLU B N 1
ATOM 9752 C CA . GLU B 1 456 ? -42.84900 41.58600 -26.89900 1.000 145.11000 469 GLU B CA 1
ATOM 9753 C C . GLU B 1 456 ? -41.94800 40.95300 -27.93600 1.000 144.49000 469 GLU B C 1
ATOM 9754 O O . GLU B 1 456 ? -40.84400 40.54900 -27.60600 1.000 149.22000 469 GLU B O 1
ATOM 9760 N N . GLY B 1 457 ? -42.43600 40.79800 -29.17400 1.000 135.05000 470 GLY B N 1
ATOM 9761 C CA . GLY B 1 457 ? -41.62100 40.25400 -30.26000 1.000 132.48000 470 GLY B CA 1
ATOM 9762 C C . GLY B 1 457 ? -41.67400 38.74400 -30.42000 1.000 128.92000 470 GLY B C 1
ATOM 9763 O O . GLY B 1 457 ? -42.60900 38.11100 -29.95300 1.000 131.73000 470 GLY B O 1
ATOM 9764 N N . GLU B 1 458 ? -40.70900 38.18200 -31.17400 1.000 127.78000 471 GLU B N 1
ATOM 9765 C CA . GLU B 1 458 ? -40.61600 36.76100 -31.50600 1.000 124.50000 471 GLU B CA 1
ATOM 9766 C C . GLU B 1 458 ? -39.84200 35.97800 -30.43400 1.000 122.54000 471 GLU B C 1
ATOM 9767 O O . GLU B 1 458 ? -39.10200 36.54300 -29.62300 1.000 110.69000 471 GLU B O 1
ATOM 9773 N N . ILE B 1 459 ? -40.03200 34.65500 -30.44900 1.000 126.23000 472 ILE B N 1
ATOM 9774 C CA . ILE B 1 459 ? -39.28200 33.73500 -29.58100 1.000 122.64000 472 ILE B CA 1
ATOM 9775 C C . ILE B 1 459 ? -37.90900 33.48500 -30.19300 1.000 116.22000 472 ILE B C 1
ATOM 9776 O O . ILE B 1 459 ? -37.83200 33.08000 -31.36600 1.000 110.89000 472 ILE B O 1
ATOM 9781 N N . PRO B 1 460 ? -36.82900 33.64900 -29.42900 1.000 120.04000 473 PRO B N 1
ATOM 9782 C CA . PRO B 1 460 ? -35.46200 33.41400 -29.97400 1.000 126.09000 473 PRO B CA 1
ATOM 9783 C C . PRO B 1 460 ? -35.26900 31.97300 -30.41900 1.000 122.51000 473 PRO B C 1
ATOM 9784 O O . PRO B 1 460 ? -35.28000 31.06700 -29.57600 1.000 118.47000 473 PRO B O 1
ATOM 9788 N N . PRO B 1 461 ? -34.96500 31.72300 -31.70100 1.000 126.07000 474 PRO B N 1
ATOM 9789 C CA . PRO B 1 461 ? -34.59500 30.35100 -32.11200 1.000 134.20000 474 PRO B CA 1
ATOM 9790 C C . PRO B 1 461 ? -33.36600 29.85700 -31.37200 1.000 138.95000 474 PRO B C 1
ATOM 9791 O O . PRO B 1 461 ? -33.10900 28.64100 -31.30700 1.000 137.61000 474 PRO B O 1
ATOM 9795 N N . SER B 1 462 ? -32.57900 30.77700 -30.83400 1.000 143.61000 475 SER B N 1
ATOM 9796 C CA . SER B 1 462 ? -31.50700 30.51800 -29.89800 1.000 130.96000 475 SER B CA 1
ATOM 9797 C C . SER B 1 462 ? -31.84400 29.54700 -28.76000 1.000 126.60000 475 SER B C 1
ATOM 9798 O O . SER B 1 462 ? -30.92200 29.03000 -28.13200 1.000 108.75000 475 SER B O 1
ATOM 9801 N N . ILE B 1 463 ? -33.13700 29.30500 -28.45800 1.000 123.02000 476 ILE B N 1
ATOM 9802 C CA . ILE B 1 463 ? -33.52800 28.42400 -27.33400 1.000 116.98000 476 ILE B CA 1
ATOM 9803 C C . ILE B 1 463 ? -33.06100 26.97800 -27.52300 1.000 108.88000 476 ILE B C 1
ATOM 9804 O O . ILE B 1 463 ? -32.67900 26.30600 -26.55300 1.000 100.86000 476 ILE B O 1
ATOM 9809 N N . GLY B 1 464 ? -32.99700 26.50400 -28.76500 1.000 116.91000 477 GLY B N 1
ATOM 9810 C CA . GLY B 1 464 ? -32.43100 25.18100 -28.96300 1.000 125.15000 477 GLY B CA 1
ATOM 9811 C C . GLY B 1 464 ? -30.99600 25.03200 -28.44900 1.000 130.73000 477 GLY B C 1
ATOM 9812 O O . GLY B 1 464 ? -30.47700 23.90800 -28.40000 1.000 125.32000 477 GLY B O 1
ATOM 9813 N N . ARG B 1 465 ? -30.36600 26.13600 -28.04200 1.000 140.55000 478 ARG B N 1
ATOM 9814 C CA . ARG B 1 465 ? -29.10600 26.09300 -27.32100 1.000 146.38000 478 ARG B CA 1
ATOM 9815 C C . ARG B 1 465 ? -29.21400 25.39000 -25.96200 1.000 147.04000 478 ARG B C 1
ATOM 9816 O O . ARG B 1 465 ? -28.23700 24.80200 -25.50500 1.000 145.35000 478 ARG B O 1
ATOM 9824 N N . LEU B 1 466 ? -30.39700 25.44900 -25.34500 1.000 143.99000 479 LEU B N 1
ATOM 9825 C CA . LEU B 1 466 ? -30.57500 24.93800 -23.97700 1.000 136.97000 479 LEU B CA 1
ATOM 9826 C C . LEU B 1 466 ? -31.05300 23.49200 -24.04400 1.000 138.17000 479 LEU B C 1
ATOM 9827 O O . LEU B 1 466 ? -32.22300 23.17900 -23.86900 1.000 145.30000 479 LEU B O 1
ATOM 9832 N N . LYS B 1 467 ? -30.10200 22.60300 -24.36400 1.000 134.44000 480 LYS B N 1
ATOM 9833 C CA . LYS B 1 467 ? -30.45100 21.18800 -24.52900 1.000 132.40000 480 LYS B CA 1
ATOM 9834 C C . LYS B 1 467 ? -30.97500 20.59800 -23.23000 1.000 135.15000 480 LYS B C 1
ATOM 9835 O O . LYS B 1 467 ? -31.81300 19.69500 -23.25800 1.000 153.56000 480 LYS B O 1
ATOM 9841 N N . GLU B 1 468 ? -30.48700 21.11500 -22.09600 1.000 123.89000 481 GLU B N 1
ATOM 9842 C CA . GLU B 1 468 ? -30.90900 20.68700 -20.76800 1.000 116.28000 481 GLU B CA 1
ATOM 9843 C C . GLU B 1 468 ? -32.30000 21.14900 -20.37000 1.000 111.57000 481 GLU B C 1
ATOM 9844 O O . GLU B 1 468 ? -32.84500 20.62000 -19.40500 1.000 110.04000 481 GLU B O 1
ATOM 9850 N N . LEU B 1 469 ? -32.83200 22.18400 -21.02400 1.000 114.03000 482 LEU B N 1
ATOM 9851 C CA . LEU B 1 469 ? -34.06400 22.85400 -20.61000 1.000 98.58000 482 LEU B CA 1
ATOM 9852 C C . LEU B 1 469 ? -35.23100 21.89900 -20.45600 1.000 95.91000 482 LEU B C 1
ATOM 9853 O O . LEU B 1 469 ? -35.66300 21.26900 -21.43000 1.000 98.36000 482 LEU B O 1
ATOM 9858 N N . ASN B 1 470 ? -35.72700 21.78600 -19.22800 1.000 94.91000 483 ASN B N 1
ATOM 9859 C CA . ASN B 1 470 ? -36.86100 20.92100 -18.95500 1.000 91.98000 483 ASN B CA 1
ATOM 9860 C C . ASN B 1 470 ? -38.18400 21.67400 -18.72500 1.000 88.98000 483 ASN B C 1
ATOM 9861 O O . ASN B 1 470 ? -39.23400 21.03600 -18.79100 1.000 79.79000 483 ASN B O 1
ATOM 9866 N N . LEU B 1 471 ? -38.16600 23.00300 -18.52500 1.000 86.51000 484 LEU B N 1
ATOM 9867 C CA . LEU B 1 471 ? -39.36300 23.83600 -18.37900 1.000 84.97000 484 LEU B CA 1
ATOM 9868 C C . LEU B 1 471 ? -39.24300 25.09300 -19.22300 1.000 103.05000 484 LEU B C 1
ATOM 9869 O O . LEU B 1 471 ? -38.25100 25.81400 -19.11000 1.000 119.54000 484 LEU B O 1
ATOM 9874 N N . LEU B 1 472 ? -40.24300 25.37100 -20.05800 1.000 100.20000 485 LEU B N 1
ATOM 9875 C CA . LEU B 1 472 ? -40.34400 26.66800 -20.72600 1.000 99.20000 485 LEU B CA 1
ATOM 9876 C C . LEU B 1 472 ? -41.73600 27.23100 -20.49700 1.000 99.23000 485 LEU B C 1
ATOM 9877 O O . LEU B 1 472 ? -42.71800 26.60900 -20.90200 1.000 108.77000 485 LEU B O 1
ATOM 9882 N N . HIS B 1 473 ? -41.83000 28.41000 -19.87100 1.000 96.67000 486 HIS B N 1
ATOM 9883 C CA . HIS B 1 473 ? -43.13100 28.96500 -19.46100 1.000 92.07000 486 HIS B CA 1
ATOM 9884 C C . HIS B 1 473 ? -43.15500 30.45400 -19.80200 1.000 106.09000 486 HIS B C 1
ATOM 9885 O O . HIS B 1 473 ? -42.64600 31.28900 -19.04100 1.000 108.40000 486 HIS B O 1
ATOM 9892 N N . LEU B 1 474 ? -43.72000 30.78700 -20.96400 1.000 104.40000 487 LEU B N 1
ATOM 9893 C CA . LEU B 1 474 ? -43.82800 32.17900 -21.39500 1.000 101.97000 487 LEU B CA 1
ATOM 9894 C C . LEU B 1 474 ? -45.27300 32.62700 -21.56700 1.000 102.72000 487 LEU B C 1
ATOM 9895 O O . LEU B 1 474 ? -45.52500 33.64900 -22.20400 1.000 100.94000 487 LEU B O 1
ATOM 9900 N N . ARG B 1 475 ? -46.23000 31.90300 -20.99500 1.000 103.29000 488 ARG B N 1
ATOM 9901 C CA . ARG B 1 475 ? -47.63400 32.11800 -21.30400 1.000 97.17000 488 ARG B CA 1
ATOM 9902 C C . ARG B 1 475 ? -48.10700 33.45900 -20.77400 1.000 98.40000 488 ARG B C 1
ATOM 9903 O O . ARG B 1 475 ? -47.48800 34.03500 -19.87900 1.000 101.79000 488 ARG B O 1
ATOM 9911 N N . GLN B 1 476 ? -49.14400 34.01400 -21.42300 1.000 104.41000 489 GLN B N 1
ATOM 9912 C CA . GLN B 1 476 ? -49.79000 35.28000 -21.02700 1.000 105.44000 489 GLN B CA 1
ATOM 9913 C C . GLN B 1 476 ? -48.86000 36.47800 -21.17100 1.000 119.18000 489 GLN B C 1
ATOM 9914 O O . GLN B 1 476 ? -48.90300 37.40500 -20.36500 1.000 139.54000 489 GLN B O 1
ATOM 9920 N N . ASN B 1 477 ? -47.94700 36.44100 -22.12800 1.000 95.45000 490 ASN B N 1
ATOM 9921 C CA . ASN B 1 477 ? -47.21700 37.64500 -22.48400 1.000 110.34000 490 ASN B CA 1
ATOM 9922 C C . ASN B 1 477 ? -47.81000 38.24200 -23.75800 1.000 108.41000 490 ASN B C 1
ATOM 9923 O O . ASN B 1 477 ? -48.99200 38.04300 -24.05600 1.000 106.11000 490 ASN B O 1
ATOM 9928 N N . GLU B 1 478 ? -47.02300 38.99200 -24.51700 1.000 112.60000 491 GLU B N 1
ATOM 9929 C CA . GLU B 1 478 ? -47.56200 39.65900 -25.70400 1.000 119.16000 491 GLU B CA 1
ATOM 9930 C C . GLU B 1 478 ? -46.85600 39.17400 -26.96500 1.000 114.28000 491 GLU B C 1
ATOM 9931 O O . GLU B 1 478 ? -46.80400 39.91300 -27.94900 1.000 112.12000 491 GLU B O 1
ATOM 9937 N N . LEU B 1 479 ? -46.35400 37.93700 -26.98000 1.000 106.01000 492 LEU B N 1
ATOM 9938 C CA . LEU B 1 479 ? -45.37400 37.51600 -27.97600 1.000 112.50000 492 LEU B CA 1
ATOM 9939 C C . LEU B 1 479 ? -46.04600 37.13600 -29.29900 1.000 107.85000 492 LEU B C 1
ATOM 9940 O O . LEU B 1 479 ? -47.17400 36.65900 -29.32000 1.000 113.26000 492 LEU B O 1
ATOM 9945 N N . VAL B 1 480 ? -45.30600 37.30300 -30.40900 1.000 113.22000 493 VAL B N 1
ATOM 9946 C CA . VAL B 1 480 ? -45.81200 37.30600 -31.77900 1.000 122.11000 493 VAL B CA 1
ATOM 9947 C C . VAL B 1 480 ? -44.96200 36.33200 -32.58500 1.000 121.84000 493 VAL B C 1
ATOM 9948 O O . VAL B 1 480 ? -43.89400 35.90600 -32.16000 1.000 123.91000 493 VAL B O 1
ATOM 9952 N N . GLY B 1 481 ? -45.44200 36.00400 -33.77900 1.000 122.35000 494 GLY B N 1
ATOM 9953 C CA . GLY B 1 481 ? -44.63300 35.27800 -34.73000 1.000 124.53000 494 GLY B CA 1
ATOM 9954 C C . GLY B 1 481 ? -44.67900 33.77300 -34.61000 1.000 128.43000 494 GLY B C 1
ATOM 9955 O O . GLY B 1 481 ? -45.53400 33.17400 -33.95700 1.000 130.35000 494 GLY B O 1
ATOM 9956 N N . GLY B 1 482 ? -43.75400 33.15100 -35.33200 1.000 131.84000 495 GLY B N 1
ATOM 9957 C CA . GLY B 1 482 ? -43.74600 31.71100 -35.48800 1.000 128.61000 495 GLY B CA 1
ATOM 9958 C C . GLY B 1 482 ? -43.22500 30.96200 -34.27400 1.000 127.04000 495 GLY B C 1
ATOM 9959 O O . GLY B 1 482 ? -42.59500 31.52200 -33.37100 1.000 122.79000 495 GLY B O 1
ATOM 9960 N N . LEU B 1 483 ? -43.51300 29.64700 -34.27700 1.000 128.39000 496 LEU B N 1
ATOM 9961 C CA . LEU B 1 483 ? -42.87700 28.66900 -33.38900 1.000 127.04000 496 LEU B CA 1
ATOM 9962 C C . LEU B 1 483 ? -41.58700 28.11800 -33.99800 1.000 124.96000 496 LEU B C 1
ATOM 9963 O O . LEU B 1 483 ? -41.62600 27.57500 -35.11200 1.000 127.54000 496 LEU B O 1
ATOM 9968 N N . PRO B 1 484 ? -40.43800 28.23300 -33.32400 1.000 120.93000 497 PRO B N 1
ATOM 9969 C CA . PRO B 1 484 ? -39.16800 27.81900 -33.94900 1.000 122.07000 497 PRO B CA 1
ATOM 9970 C C . PRO B 1 484 ? -38.99900 26.30400 -33.97700 1.000 116.63000 497 PRO B C 1
ATOM 9971 O O . PRO B 1 484 ? -39.14100 25.63200 -32.95100 1.000 112.10000 497 PRO B O 1
ATOM 9975 N N . ALA B 1 485 ? -38.68400 25.76900 -35.16600 1.000 120.81000 498 ALA B N 1
ATOM 9976 C CA . ALA B 1 485 ? -38.30100 24.36100 -35.27000 1.000 117.76000 498 ALA B CA 1
ATOM 9977 C C . ALA B 1 485 ? -37.09000 24.06500 -34.40000 1.000 119.44000 498 ALA B C 1
ATOM 9978 O O . ALA B 1 485 ? -36.95600 22.95300 -33.87900 1.000 115.91000 498 ALA B O 1
ATOM 9980 N N . SER B 1 486 ? -36.20200 25.05900 -34.24700 1.000 123.09000 499 SER B N 1
ATOM 9981 C CA . SER B 1 486 ? -35.06900 24.97800 -33.32600 1.000 121.90000 499 SER B CA 1
ATOM 9982 C C . SER B 1 486 ? -35.47500 24.54400 -31.92100 1.000 124.18000 499 SER B C 1
ATOM 9983 O O . SER B 1 486 ? -34.69300 23.88800 -31.21900 1.000 124.77000 499 SER B O 1
ATOM 9986 N N . LEU B 1 487 ? -36.68600 24.90100 -31.48400 1.000 124.11000 500 LEU B N 1
ATOM 9987 C CA . LEU B 1 487 ? -37.14000 24.57800 -30.13500 1.000 119.47000 500 LEU B CA 1
ATOM 9988 C C . LEU B 1 487 ? -37.31100 23.07600 -29.93800 1.000 122.26000 500 LEU B C 1
ATOM 9989 O O . LEU B 1 487 ? -37.28400 22.59900 -28.79700 1.000 120.69000 500 LEU B O 1
ATOM 9994 N N . GLY B 1 488 ? -37.47700 22.32700 -31.02800 1.000 127.44000 501 GLY B N 1
ATOM 9995 C CA . GLY B 1 488 ? -37.53300 20.87400 -31.00700 1.000 122.08000 501 GLY B CA 1
ATOM 9996 C C . GLY B 1 488 ? -36.25900 20.20300 -30.56900 1.000 121.45000 501 GLY B C 1
ATOM 9997 O O . GLY B 1 488 ? -36.24300 18.97700 -30.42800 1.000 121.39000 501 GLY B O 1
ATOM 9998 N N . ASN B 1 489 ? -35.19000 20.95400 -30.37600 1.000 124.59000 502 ASN B N 1
ATOM 9999 C CA . ASN B 1 489 ? -33.94900 20.36900 -29.90100 1.000 132.01000 502 ASN B CA 1
ATOM 10000 C C . ASN B 1 489 ? -33.80700 20.33600 -28.38200 1.000 130.90000 502 ASN B C 1
ATOM 10001 O O . ASN B 1 489 ? -32.80900 19.79600 -27.89400 1.000 136.94000 502 ASN B O 1
ATOM 10006 N N . CYS B 1 490 ? -34.76200 20.86200 -27.60700 1.000 124.24000 503 CYS B N 1
ATOM 10007 C CA . CYS B 1 490 ? -34.65500 20.83500 -26.14200 1.000 122.06000 503 CYS B CA 1
ATOM 10008 C C . CYS B 1 490 ? -35.26800 19.54400 -25.61200 1.000 122.69000 503 CYS B C 1
ATOM 10009 O O . CYS B 1 490 ? -36.33400 19.53800 -24.98900 1.000 116.81000 503 CYS B O 1
ATOM 10012 N N . HIS B 1 491 ? -34.55700 18.44700 -25.88000 1.000 121.98000 504 HIS B N 1
ATOM 10013 C CA . HIS B 1 491 ? -35.11500 17.11100 -25.69700 1.000 111.99000 504 HIS B CA 1
ATOM 10014 C C . HIS B 1 491 ? -35.48700 16.79600 -24.25500 1.000 119.21000 504 HIS B C 1
ATOM 10015 O O . HIS B 1 491 ? -36.24600 15.85600 -24.02500 1.000 127.90000 504 HIS B O 1
ATOM 10022 N N . GLN B 1 492 ? -34.98400 17.55200 -23.28000 1.000 122.11000 505 GLN B N 1
ATOM 10023 C CA . GLN B 1 492 ? -35.28100 17.29300 -21.87300 1.000 127.12000 505 GLN B CA 1
ATOM 10024 C C . GLN B 1 492 ? -36.53000 18.02900 -21.35200 1.000 122.85000 505 GLN B C 1
ATOM 10025 O O . GLN B 1 492 ? -36.78700 17.97700 -20.13400 1.000 133.05000 505 GLN B O 1
ATOM 10031 N N . LEU B 1 493 ? -37.27700 18.72600 -22.23300 1.000 108.22000 506 LEU B N 1
ATOM 10032 C CA . LEU B 1 493 ? -38.52500 19.40000 -21.87100 1.000 94.60000 506 LEU B CA 1
ATOM 10033 C C . LEU B 1 493 ? -39.58500 18.44900 -21.35300 1.000 108.48000 506 LEU B C 1
ATOM 10034 O O . LEU B 1 493 ? -40.01900 17.51700 -22.05600 1.000 116.55000 506 LEU B O 1
ATOM 10039 N N . ASN B 1 494 ? -40.03400 18.77600 -20.14800 1.000 109.08000 507 ASN B N 1
ATOM 10040 C CA . ASN B 1 494 ? -41.03400 18.27300 -19.22100 1.000 104.61000 507 ASN B CA 1
ATOM 10041 C C . ASN B 1 494 ? -42.37300 18.94500 -19.46900 1.000 103.75000 507 ASN B C 1
ATOM 10042 O O . ASN B 1 494 ? -43.34000 18.27700 -19.81200 1.000 105.80000 507 ASN B O 1
ATOM 10047 N N . ILE B 1 495 ? -42.35600 20.28600 -19.48200 1.000 101.99000 508 ILE B N 1
ATOM 10048 C CA . ILE B 1 495 ? -43.51700 21.14600 -19.68700 1.000 93.29000 508 ILE B CA 1
ATOM 10049 C C . ILE B 1 495 ? -43.16400 22.22900 -20.69900 1.000 93.17000 508 ILE B C 1
ATOM 10050 O O . ILE B 1 495 ? -42.23400 23.01700 -20.47200 1.000 82.62000 508 ILE B O 1
ATOM 10055 N N . LEU B 1 496 ? -43.94100 22.31300 -21.78200 1.000 93.93000 509 LEU B N 1
ATOM 10056 C CA . LEU B 1 496 ? -43.84600 23.40800 -22.74800 1.000 95.67000 509 LEU B CA 1
ATOM 10057 C C . LEU B 1 496 ? -45.15100 24.19500 -22.75600 1.000 106.22000 509 LEU B C 1
ATOM 10058 O O . LEU B 1 496 ? -46.19200 23.66300 -23.15100 1.000 119.10000 509 LEU B O 1
ATOM 10063 N N . ASP B 1 497 ? -45.08100 25.47900 -22.38500 1.000 102.81000 510 ASP B N 1
ATOM 10064 C CA . ASP B 1 497 ? -46.26300 26.33400 -22.25500 1.000 95.44000 510 ASP B CA 1
ATOM 10065 C C . ASP B 1 497 ? -46.01700 27.71600 -22.84700 1.000 101.92000 510 ASP B C 1
ATOM 10066 O O . ASP B 1 497 ? -45.29900 28.53200 -22.25500 1.000 97.68000 510 ASP B O 1
ATOM 10071 N N . LEU B 1 498 ? -46.67200 27.99000 -23.98600 1.000 104.13000 511 LEU B N 1
ATOM 10072 C CA . LEU B 1 498 ? -46.58800 29.27800 -24.66100 1.000 94.66000 511 LEU B CA 1
ATOM 10073 C C . LEU B 1 498 ? -47.96700 29.91500 -24.85700 1.000 92.37000 511 LEU B C 1
ATOM 10074 O O . LEU B 1 498 ? -48.09500 30.87200 -25.63400 1.000 100.39000 511 LEU B O 1
ATOM 10079 N N . ALA B 1 499 ? -48.97200 29.48500 -24.09300 1.000 85.29000 512 ALA B N 1
ATOM 10080 C CA . ALA B 1 499 ? -50.36200 29.87200 -24.32500 1.000 91.87000 512 ALA B CA 1
ATOM 10081 C C . ALA B 1 499 ? -50.57300 31.36400 -24.13600 1.000 106.40000 512 ALA B C 1
ATOM 10082 O O . ALA B 1 499 ? -49.67500 32.11000 -23.72700 1.000 110.98000 512 ALA B O 1
ATOM 10084 N N . ASP B 1 500 ? -51.78200 31.79100 -24.50400 1.000 87.49000 513 ASP B N 1
ATOM 10085 C CA . ASP B 1 500 ? -52.2660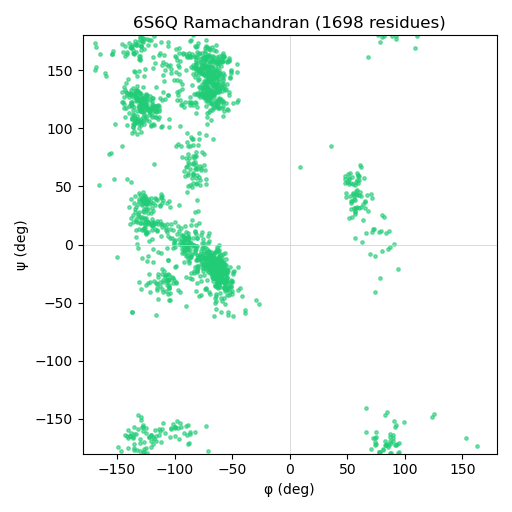0 33.13500 -24.23100 1.000 93.93000 513 ASP B CA 1
ATOM 10086 C C . ASP B 1 500 ? -51.24600 34.17100 -24.68800 1.000 98.12000 513 ASP B C 1
ATOM 10087 O O . ASP B 1 500 ? -50.77500 35.01000 -23.91900 1.000 103.82000 513 ASP B O 1
ATOM 10092 N N . ASN B 1 501 ? -50.86000 34.05900 -25.94800 1.000 92.78000 514 ASN B N 1
ATOM 10093 C CA . ASN B 1 501 ? -50.01700 35.06000 -26.56500 1.000 99.86000 514 ASN B CA 1
ATOM 10094 C C . ASN B 1 501 ? -50.62900 35.41700 -27.91000 1.000 113.42000 514 ASN B C 1
ATOM 10095 O O . ASN B 1 501 ? -51.85800 35.38800 -28.06300 1.000 114.57000 514 ASN B O 1
ATOM 10100 N N . GLN B 1 502 ? -49.78200 35.73700 -28.89000 1.000 115.93000 515 GLN B N 1
ATOM 10101 C CA . GLN B 1 502 ? -50.23600 36.01100 -30.24800 1.000 115.27000 515 GLN B CA 1
ATOM 10102 C C . GLN B 1 502 ? -49.40300 35.24500 -31.27600 1.000 121.57000 515 GLN B C 1
ATOM 10103 O O . GLN B 1 502 ? -49.16000 35.75400 -32.38000 1.000 127.26000 515 GLN B O 1
ATOM 10109 N N . LEU B 1 503 ? -48.96200 34.03000 -30.93200 1.000 117.43000 516 LEU B N 1
ATOM 10110 C CA . LEU B 1 503 ? -48.07900 33.28600 -31.82600 1.000 117.23000 516 LEU B CA 1
ATOM 10111 C C . LEU B 1 503 ? -48.87200 32.67400 -32.98300 1.000 121.16000 516 LEU B C 1
ATOM 10112 O O . LEU B 1 503 ? -50.04400 32.32300 -32.84800 1.000 117.46000 516 LEU B O 1
ATOM 10117 N N . SER B 1 504 ? -48.20500 32.53500 -34.13100 1.000 128.21000 517 SER B N 1
ATOM 10118 C CA . SER B 1 504 ? -48.86800 32.30900 -35.41300 1.000 126.02000 517 SER B CA 1
ATOM 10119 C C . SER B 1 504 ? -48.15900 31.17200 -36.13100 1.000 118.43000 517 SER B C 1
ATOM 10120 O O . SER B 1 504 ? -47.09900 30.68200 -35.69200 1.000 112.91000 517 SER B O 1
ATOM 10123 N N . GLY B 1 505 ? -48.76100 30.72800 -37.23900 1.000 117.69000 518 GLY B N 1
ATOM 10124 C CA . GLY B 1 505 ? -48.15900 29.67700 -38.03600 1.000 129.42000 518 GLY B CA 1
ATOM 10125 C C . GLY B 1 505 ? -48.44900 28.27200 -37.53300 1.000 138.17000 518 GLY B C 1
ATOM 10126 O O . GLY B 1 505 ? -49.28700 28.04600 -36.65100 1.000 150.25000 518 GLY B O 1
ATOM 10127 N N . SER B 1 506 ? -47.77000 27.30200 -38.15300 1.000 136.30000 519 SER B N 1
ATOM 10128 C CA . SER B 1 506 ? -47.98200 25.89500 -37.84600 1.000 121.64000 519 SER B CA 1
ATOM 10129 C C . SER B 1 506 ? -47.06200 25.44900 -36.72800 1.000 111.70000 519 SER B C 1
ATOM 10130 O O . SER B 1 506 ? -46.07000 26.10600 -36.40400 1.000 110.85000 519 SER B O 1
ATOM 10133 N N . ILE B 1 507 ? -47.41700 24.33000 -36.12400 1.000 110.67000 520 ILE B N 1
ATOM 10134 C CA . ILE B 1 507 ? -46.48000 23.61700 -35.25900 1.000 107.07000 520 ILE B CA 1
ATOM 10135 C C . ILE B 1 507 ? -45.50000 22.85300 -36.14100 1.000 106.78000 520 ILE B C 1
ATOM 10136 O O . ILE B 1 507 ? -45.92500 22.19400 -37.11000 1.000 96.08000 520 ILE B O 1
ATOM 10141 N N . PRO B 1 508 ? -44.20400 22.98400 -35.92100 1.000 115.12000 521 PRO B N 1
ATOM 10142 C CA . PRO B 1 508 ? -43.25600 22.31400 -36.80600 1.000 116.92000 521 PRO B CA 1
ATOM 10143 C C . PRO B 1 508 ? -43.10900 20.86500 -36.39400 1.000 115.50000 521 PRO B C 1
ATOM 10144 O O . PRO B 1 508 ? -43.23700 20.50400 -35.22200 1.000 101.72000 521 PRO B O 1
ATOM 10148 N N . SER B 1 509 ? -42.82300 20.03100 -37.39500 1.000 126.63000 522 SER B N 1
ATOM 10149 C CA . SER B 1 509 ? -42.67900 18.60200 -37.17700 1.000 120.53000 522 SER B CA 1
ATOM 10150 C C . SER B 1 509 ? -41.42800 18.33200 -36.38700 1.000 114.20000 522 SER B C 1
ATOM 10151 O O . SER B 1 509 ? -41.25400 17.20700 -35.89500 1.000 114.61000 522 SER B O 1
ATOM 10154 N N . SER B 1 510 ? -40.56800 19.35500 -36.24300 1.000 118.62000 523 SER B N 1
ATOM 10155 C CA . SER B 1 510 ? -39.44400 19.34400 -35.32000 1.000 118.16000 523 SER B CA 1
ATOM 10156 C C . SER B 1 510 ? -39.86500 19.05300 -33.88700 1.000 109.79000 523 SER B C 1
ATOM 10157 O O . SER B 1 510 ? -39.02100 18.62200 -33.09200 1.000 98.46000 523 SER B O 1
ATOM 10160 N N . PHE B 1 511 ? -41.14300 19.26300 -33.55000 1.000 107.25000 524 PHE B N 1
ATOM 10161 C CA . PHE B 1 511 ? -41.64000 18.97500 -32.21200 1.000 106.36000 524 PHE B CA 1
ATOM 10162 C C . PHE B 1 511 ? -41.72700 17.49100 -31.95800 1.000 100.69000 524 PHE B C 1
ATOM 10163 O O . PHE B 1 511 ? -41.87100 17.07400 -30.80200 1.000 89.04000 524 PHE B O 1
ATOM 10171 N N . GLY B 1 512 ? -41.66300 16.68900 -33.01400 1.000 110.79000 525 GLY B N 1
ATOM 10172 C CA . GLY B 1 512 ? -41.51400 15.27300 -32.81700 1.000 116.75000 525 GLY B CA 1
ATOM 10173 C C . GLY B 1 512 ? -40.27900 14.89000 -32.01800 1.000 129.07000 525 GLY B C 1
ATOM 10174 O O . GLY B 1 512 ? -40.19100 13.76500 -31.55000 1.000 133.81000 525 GLY B O 1
ATOM 10175 N N . PHE B 1 513 ? -39.30100 15.76000 -31.86700 1.000 134.46000 526 PHE B N 1
ATOM 10176 C CA . PHE B 1 513 ? -38.16100 15.23200 -31.12200 1.000 132.59000 526 PHE B CA 1
ATOM 10177 C C . PHE B 1 513 ? -38.24000 15.40400 -29.60000 1.000 129.79000 526 PHE B C 1
ATOM 10178 O O . PHE B 1 513 ? -37.31400 14.94900 -28.91900 1.000 120.44000 526 PHE B O 1
ATOM 10186 N N . LEU B 1 514 ? -39.27500 16.04600 -29.03800 1.000 138.14000 527 LEU B N 1
ATOM 10187 C CA . LEU B 1 514 ? -39.37700 16.23100 -27.57900 1.000 143.29000 527 LEU B CA 1
ATOM 10188 C C . LEU B 1 514 ? -40.13600 15.09900 -26.89300 1.000 148.50000 527 LEU B C 1
ATOM 10189 O O . LEU B 1 514 ? -41.10600 15.31500 -26.17800 1.000 150.57000 527 LEU B O 1
ATOM 10194 N N . LYS B 1 515 ? -39.62500 13.89000 -27.05700 1.000 155.38000 528 LYS B N 1
ATOM 10195 C CA . LYS B 1 515 ? -40.40200 12.72700 -26.67500 1.000 159.82000 528 LYS B CA 1
ATOM 10196 C C . LYS B 1 515 ? -40.50200 12.53500 -25.17600 1.000 166.99000 528 LYS B C 1
ATOM 10197 O O . LYS B 1 515 ? -41.23000 11.64200 -24.73700 1.000 184.46000 528 LYS B O 1
ATOM 10203 N N . GLY B 1 516 ? -39.75100 13.29500 -24.38100 1.000 135.02000 529 GLY B N 1
ATOM 10204 C CA . GLY B 1 516 ? -39.90500 13.27600 -22.94500 1.000 119.60000 529 GLY B CA 1
ATOM 10205 C C . GLY B 1 516 ? -40.90300 14.29100 -22.43000 1.000 100.25000 529 GLY B C 1
ATOM 10206 O O . GLY B 1 516 ? -40.96700 14.56400 -21.22500 1.000 75.50000 529 GLY B O 1
ATOM 10207 N N . LEU B 1 517 ? -41.65400 14.89400 -23.34000 1.000 100.83000 530 LEU B N 1
ATOM 10208 C CA . LEU B 1 517 ? -42.60800 15.94200 -23.00700 1.000 97.20000 530 LEU B CA 1
ATOM 10209 C C . LEU B 1 517 ? -43.86500 15.39200 -22.33600 1.000 92.43000 530 LEU B C 1
ATOM 10210 O O . LEU B 1 517 ? -44.55100 14.53200 -22.89700 1.000 93.12000 530 LEU B O 1
ATOM 10215 N N . GLU B 1 518 ? -44.20500 15.94200 -21.16800 1.000 89.97000 531 GLU B N 1
ATOM 10216 C CA . GLU B 1 518 ? -45.40500 15.56600 -20.42700 1.000 93.31000 531 GLU B CA 1
ATOM 10217 C C . GLU B 1 518 ? -46.57900 16.52600 -20.62600 1.000 101.39000 531 GLU B C 1
ATOM 10218 O O . GLU B 1 518 ? -47.73200 16.09300 -20.55700 1.000 105.95000 531 GLU B O 1
ATOM 10224 N N . GLN B 1 519 ? -46.32800 17.82100 -20.83400 1.000 98.21000 532 GLN B N 1
ATOM 10225 C CA . GLN B 1 519 ? -47.38600 18.81700 -20.97000 1.000 84.40000 532 GLN B CA 1
ATOM 10226 C C . GLN B 1 519 ? -47.11000 19.71500 -22.16000 1.000 88.24000 532 GLN B C 1
ATOM 10227 O O . GLN B 1 519 ? -46.00000 20.23600 -22.30700 1.000 75.59000 532 GLN B O 1
ATOM 10233 N N . LEU B 1 520 ? -48.13300 19.92000 -22.98700 1.000 93.15000 533 LEU B N 1
ATOM 10234 C CA . LEU B 1 520 ? -48.03800 20.75400 -24.18200 1.000 90.91000 533 LEU B CA 1
ATOM 10235 C C . LEU B 1 520 ? -49.20300 21.74300 -24.12200 1.000 88.58000 533 LEU B C 1
ATOM 10236 O O . LEU B 1 520 ? -50.36100 21.36200 -24.31600 1.000 100.64000 533 LEU B O 1
ATOM 10241 N N . MET B 1 521 ? -48.91200 23.00000 -23.79400 1.000 80.79000 534 MET B N 1
ATOM 10242 C CA . MET B 1 521 ? -49.93200 24.02400 -23.62400 1.000 83.99000 534 MET B CA 1
ATOM 10243 C C . MET B 1 521 ? -49.72600 25.12400 -24.65600 1.000 90.08000 534 MET B C 1
ATOM 10244 O O . MET B 1 521 ? -48.72000 25.83800 -24.60900 1.000 86.31000 534 MET B O 1
ATOM 10249 N N . LEU B 1 522 ? -50.71900 25.31700 -25.53200 1.000 90.16000 535 LEU B N 1
ATOM 10250 C CA . LEU B 1 522 ? -50.59500 26.25400 -26.64000 1.000 89.82000 535 LEU B CA 1
ATOM 10251 C C . LEU B 1 522 ? -51.81100 27.15800 -26.80900 1.000 99.28000 535 LEU B C 1
ATOM 10252 O O . LEU B 1 522 ? -51.89300 27.88600 -27.80800 1.000 102.38000 535 LEU B O 1
ATOM 10257 N N . TYR B 1 523 ? -52.76700 27.11700 -25.90000 1.000 99.73000 536 TYR B N 1
ATOM 10258 C CA . TYR B 1 523 ? -54.08600 27.66200 -26.15400 1.000 95.50000 536 TYR B CA 1
ATOM 10259 C C . TYR B 1 523 ? -54.07400 29.18900 -26.22000 1.000 101.20000 536 TYR B C 1
ATOM 10260 O O . TYR B 1 523 ? -53.07900 29.84500 -25.90000 1.000 103.58000 536 TYR B O 1
ATOM 10269 N N . ASN B 1 524 ? -55.20000 29.74900 -26.67300 1.000 104.41000 537 ASN B N 1
ATOM 10270 C CA . ASN B 1 524 ? -55.38700 31.18900 -26.88100 1.000 110.08000 537 ASN B CA 1
ATOM 10271 C C . ASN B 1 524 ? -54.22400 31.81600 -27.64400 1.000 105.00000 537 ASN B C 1
ATOM 10272 O O . ASN B 1 524 ? -53.59800 32.78200 -27.21000 1.000 110.06000 537 ASN B O 1
ATOM 10277 N N . ASN B 1 525 ? -53.98200 31.26000 -28.81900 1.000 101.16000 538 ASN B N 1
ATOM 10278 C CA . ASN B 1 525 ? -53.03800 31.80600 -29.76200 1.000 110.02000 538 ASN B CA 1
ATOM 10279 C C . ASN B 1 525 ? -53.68700 31.68400 -31.13300 1.000 119.01000 538 ASN B C 1
ATOM 10280 O O . ASN B 1 525 ? -54.89500 31.42100 -31.24500 1.000 115.62000 538 ASN B O 1
ATOM 10285 N N . SER B 1 526 ? -52.89300 31.83900 -32.18900 1.000 122.66000 539 SER B N 1
ATOM 10286 C CA . SER B 1 526 ? -53.43300 31.80700 -33.55000 1.000 117.91000 539 SER B CA 1
ATOM 10287 C C . SER B 1 526 ? -52.67200 30.80600 -34.41800 1.000 108.14000 539 SER B C 1
ATOM 10288 O O . SER B 1 526 ? -52.32700 31.07700 -35.56400 1.000 109.09000 539 SER B O 1
ATOM 10291 N N . LEU B 1 527 ? -52.42200 29.61500 -33.87900 1.000 104.03000 540 LEU B N 1
ATOM 10292 C CA . LEU B 1 527 ? -51.75000 28.56900 -34.64200 1.000 107.08000 540 LEU B CA 1
ATOM 10293 C C . LEU B 1 527 ? -52.67800 27.99300 -35.70600 1.000 124.78000 540 LEU B C 1
ATOM 10294 O O . LEU B 1 527 ? -53.90100 28.01400 -35.56000 1.000 139.28000 540 LEU B O 1
ATOM 10299 N N . GLN B 1 528 ? -52.09400 27.50600 -36.80300 1.000 129.05000 541 GLN B N 1
ATOM 10300 C CA . GLN B 1 528 ? -52.87100 27.15800 -37.99000 1.000 136.55000 541 GLN B CA 1
ATOM 10301 C C . GLN B 1 528 ? -52.37000 25.84800 -38.57900 1.000 134.23000 541 GLN B C 1
ATOM 10302 O O . GLN B 1 528 ? -51.33600 25.31900 -38.18200 1.000 138.87000 541 GLN B O 1
ATOM 10308 N N . GLY B 1 529 ? -53.13000 25.31700 -39.53800 1.000 133.52000 542 GLY B N 1
ATOM 10309 C CA . GLY B 1 529 ? -52.65500 24.19800 -40.33100 1.000 131.05000 542 GLY B CA 1
ATOM 10310 C C . GLY B 1 529 ? -52.71200 22.84800 -39.63500 1.000 127.04000 542 GLY B C 1
ATOM 10311 O O . GLY B 1 529 ? -53.14100 22.69900 -38.49300 1.000 126.63000 542 GLY B O 1
ATOM 10312 N N . ASN B 1 530 ? -52.24800 21.83900 -40.36900 1.000 124.81000 543 ASN B N 1
ATOM 10313 C CA . ASN B 1 530 ? -52.27200 20.45600 -39.91000 1.000 110.92000 543 ASN B CA 1
ATOM 10314 C C . ASN B 1 530 ? -51.33000 20.24500 -38.72600 1.000 106.66000 543 ASN B C 1
ATOM 10315 O O . ASN B 1 530 ? -50.37600 20.99700 -38.51000 1.000 100.90000 543 ASN B O 1
ATOM 10320 N N . LEU B 1 531 ? -51.66400 19.25700 -37.91400 1.000 112.85000 544 LEU B N 1
ATOM 10321 C CA . LEU B 1 531 ? -50.67500 18.67000 -37.02900 1.000 115.52000 544 LEU B CA 1
ATOM 10322 C C . LEU B 1 531 ? -49.70200 17.81400 -37.83900 1.000 118.95000 544 LEU B C 1
ATOM 10323 O O . LEU B 1 531 ? -50.11500 17.09700 -38.75500 1.000 120.15000 544 LEU B O 1
ATOM 10328 N N . PRO B 1 532 ? -48.40500 17.88500 -37.54900 1.000 121.01000 545 PRO B N 1
ATOM 10329 C CA . PRO B 1 532 ? -47.46700 16.96800 -38.19800 1.000 125.28000 545 PRO B CA 1
ATOM 10330 C C . PRO B 1 532 ? -47.65000 15.55800 -37.66500 1.000 127.31000 545 PRO B C 1
ATOM 10331 O O . PRO B 1 532 ? -48.02800 15.33900 -36.51300 1.000 124.80000 545 PRO B O 1
ATOM 10335 N N . ASP B 1 533 ? -47.46500 14.59100 -38.55300 1.000 127.85000 546 ASP B N 1
ATOM 10336 C CA . ASP B 1 533 ? -47.53100 13.21000 -38.11100 1.000 117.49000 546 ASP B CA 1
ATOM 10337 C C . ASP B 1 533 ? -46.46900 12.90900 -37.06100 1.000 114.30000 546 ASP B C 1
ATOM 10338 O O . ASP B 1 533 ? -46.65300 11.98000 -36.28100 1.000 117.52000 546 ASP B O 1
ATOM 10343 N N . SER B 1 534 ? -45.38800 13.70200 -36.99300 1.000 114.07000 547 SER B N 1
ATOM 10344 C CA . SER B 1 534 ? -44.26300 13.38400 -36.11100 1.000 108.09000 547 SER B CA 1
ATOM 10345 C C . SER B 1 534 ? -44.60900 13.39900 -34.63600 1.000 103.35000 547 SER B C 1
ATOM 10346 O O . SER B 1 534 ? -43.84100 12.84800 -33.84100 1.000 101.85000 547 SER B O 1
ATOM 10349 N N . LEU B 1 535 ? -45.69500 14.05200 -34.22200 1.000 108.04000 548 LEU B N 1
ATOM 10350 C CA . LEU B 1 535 ? -46.00800 14.00200 -32.79700 1.000 103.69000 548 LEU B CA 1
ATOM 10351 C C . LEU B 1 535 ? -46.50400 12.64000 -32.36100 1.000 105.57000 548 LEU B C 1
ATOM 10352 O O . LEU B 1 535 ? -46.71100 12.43900 -31.16400 1.000 107.58000 548 LEU B O 1
ATOM 10357 N N . ILE B 1 536 ? -46.67800 11.69900 -33.29400 1.000 107.96000 549 ILE B N 1
ATOM 10358 C CA . ILE B 1 536 ? -47.18500 10.38700 -32.93100 1.000 97.51000 549 ILE B CA 1
ATOM 10359 C C . ILE B 1 536 ? -46.31500 9.75100 -31.87600 1.000 92.50000 549 ILE B C 1
ATOM 10360 O O . ILE B 1 536 ? -46.82800 9.15300 -30.92100 1.000 97.57000 549 ILE B O 1
ATOM 10365 N N . SER B 1 537 ? -45.00300 9.93200 -31.97300 1.000 93.61000 550 SER B N 1
ATOM 10366 C CA . SER B 1 537 ? -44.08200 9.30600 -31.03900 1.000 111.15000 550 SER B CA 1
ATOM 10367 C C . SER B 1 537 ? -44.04300 10.00200 -29.64900 1.000 106.93000 550 SER B C 1
ATOM 10368 O O . SER B 1 537 ? -43.42800 9.44300 -28.71500 1.000 115.98000 550 SER B O 1
ATOM 10371 N N . LEU B 1 538 ? -44.77500 11.12600 -29.41700 1.000 97.29000 551 LEU B N 1
ATOM 10372 C CA . LEU B 1 538 ? -44.71800 11.81700 -28.12600 1.000 87.64000 551 LEU B CA 1
ATOM 10373 C C . LEU B 1 538 ? -45.44900 11.05100 -27.03000 1.000 92.01000 551 LEU B C 1
ATOM 10374 O O . LEU B 1 538 ? -46.40600 11.55600 -26.44700 1.000 101.80000 551 LEU B O 1
ATOM 10379 N N . ARG B 1 539 ? -45.06600 9.80200 -26.80400 1.000 100.01000 552 ARG B N 1
ATOM 10380 C CA . ARG B 1 539 ? -45.87300 8.85300 -26.05000 1.000 90.87000 552 ARG B CA 1
ATOM 10381 C C . ARG B 1 539 ? -45.85700 9.07800 -24.54100 1.000 90.67000 552 ARG B C 1
ATOM 10382 O O . ARG B 1 539 ? -46.45400 8.28100 -23.81500 1.000 92.40000 552 ARG B O 1
ATOM 10390 N N . ASN B 1 540 ? -45.22800 10.12700 -24.02200 1.000 97.58000 553 ASN B N 1
ATOM 10391 C CA . ASN B 1 540 ? -45.28400 10.35100 -22.58100 1.000 98.11000 553 ASN B CA 1
ATOM 10392 C C . ASN B 1 540 ? -46.20700 11.51000 -22.19200 1.000 92.95000 553 ASN B C 1
ATOM 10393 O O . ASN B 1 540 ? -46.24500 11.89100 -21.02000 1.000 90.29000 553 ASN B O 1
ATOM 10398 N N . LEU B 1 541 ? -46.94900 12.06700 -23.15200 1.000 91.58000 554 LEU B N 1
ATOM 10399 C CA . LEU B 1 541 ? -47.84700 13.19500 -22.91200 1.000 86.29000 554 LEU B CA 1
ATOM 10400 C C . LEU B 1 541 ? -48.93400 12.88100 -21.90100 1.000 79.28000 554 LEU B C 1
ATOM 10401 O O . LEU B 1 541 ? -49.56400 11.82700 -21.94200 1.000 79.64000 554 LEU B O 1
ATOM 10406 N N . THR B 1 542 ? -49.17600 13.81400 -21.00700 1.000 78.80000 555 THR B N 1
ATOM 10407 C CA . THR B 1 542 ? -50.14400 13.54900 -19.95600 1.000 79.28000 555 THR B CA 1
ATOM 10408 C C . THR B 1 542 ? -51.19800 14.64500 -19.98900 1.000 91.27000 555 THR B C 1
ATOM 10409 O O . THR B 1 542 ? -52.36600 14.40900 -19.67100 1.000 103.61000 555 THR B O 1
ATOM 10413 N N . ARG B 1 543 ? -50.79600 15.86300 -20.31700 1.000 86.17000 556 ARG B N 1
ATOM 10414 C CA . ARG B 1 543 ? -51.78100 16.92500 -20.45700 1.000 75.32000 556 ARG B CA 1
ATOM 10415 C C . ARG B 1 543 ? -51.48100 17.76500 -21.68900 1.000 77.19000 556 ARG B C 1
ATOM 10416 O O . ARG B 1 543 ? -50.36200 18.26900 -21.85600 1.000 70.81000 556 ARG B O 1
ATOM 10424 N N . ILE B 1 544 ? -52.49700 17.96400 -22.52600 1.000 70.34000 557 ILE B N 1
ATOM 10425 C CA . ILE B 1 544 ? -52.35200 18.83700 -23.68300 1.000 78.53000 557 ILE B CA 1
ATOM 10426 C C . ILE B 1 544 ? -53.54200 19.78600 -23.76700 1.000 87.21000 557 ILE B C 1
ATOM 10427 O O . ILE B 1 544 ? -54.67400 19.43500 -23.40100 1.000 88.20000 557 ILE B O 1
ATOM 10432 N N . ASN B 1 545 ? -53.27800 21.00700 -24.22500 1.000 87.10000 558 ASN B N 1
ATOM 10433 C CA . ASN B 1 545 ? -54.35600 21.95500 -24.47700 1.000 87.03000 558 ASN B CA 1
ATOM 10434 C C . ASN B 1 545 ? -54.01600 22.76400 -25.71500 1.000 95.30000 558 ASN B C 1
ATOM 10435 O O . ASN B 1 545 ? -53.08200 23.57200 -25.69400 1.000 105.68000 558 ASN B O 1
ATOM 10440 N N . LEU B 1 546 ? -54.75800 22.52200 -26.79100 1.000 94.91000 559 LEU B N 1
ATOM 10441 C CA . LEU B 1 546 ? -54.62400 23.28900 -28.01600 1.000 100.14000 559 LEU B CA 1
ATOM 10442 C C . LEU B 1 546 ? -55.80100 24.22800 -28.25300 1.000 110.14000 559 LEU B C 1
ATOM 10443 O O . LEU B 1 546 ? -55.88200 24.83100 -29.32800 1.000 113.51000 559 LEU B O 1
ATOM 10448 N N . SER B 1 547 ? -56.65800 24.43500 -27.25200 1.000 106.24000 560 SER B N 1
ATOM 10449 C CA . SER B 1 547 ? -57.92700 25.11000 -27.49300 1.000 99.10000 560 SER B CA 1
ATOM 10450 C C . SER B 1 547 ? -57.71300 26.52500 -28.00400 1.000 98.70000 560 SER B C 1
ATOM 10451 O O . SER B 1 547 ? -56.66000 27.13500 -27.80200 1.000 87.59000 560 SER B O 1
ATOM 10454 N N . HIS B 1 548 ? -58.74500 27.02700 -28.69100 1.000 103.18000 561 HIS B N 1
ATOM 10455 C CA . HIS B 1 548 ? -58.81100 28.40700 -29.16200 1.000 99.69000 561 HIS B CA 1
ATOM 10456 C C . HIS B 1 548 ? -57.64600 28.70200 -30.10100 1.000 107.00000 561 HIS B C 1
ATOM 10457 O O . HIS B 1 548 ? -56.80000 29.56900 -29.85900 1.000 114.70000 561 HIS B O 1
ATOM 10464 N N . ASN B 1 549 ? -57.60700 27.92000 -31.17800 1.000 109.25000 562 ASN B N 1
ATOM 10465 C CA . ASN B 1 549 ? -56.64500 28.10600 -32.25300 1.000 112.67000 562 ASN B CA 1
ATOM 10466 C C . ASN B 1 549 ? -57.35400 27.86300 -33.58300 1.000 109.43000 562 ASN B C 1
ATOM 10467 O O . ASN B 1 549 ? -58.58700 27.79900 -33.65400 1.000 112.04000 562 ASN B O 1
ATOM 10472 N N . ARG B 1 550 ? -56.55900 27.71700 -34.64400 1.000 102.02000 563 ARG B N 1
ATOM 10473 C CA . ARG B 1 550 ? -57.02400 27.47300 -36.00300 1.000 104.34000 563 ARG B CA 1
ATOM 10474 C C . ARG B 1 550 ? -56.36400 26.24300 -36.61600 1.000 108.79000 563 ARG B C 1
ATOM 10475 O O . ARG B 1 550 ? -56.01000 26.26200 -37.80400 1.000 110.17000 563 ARG B O 1
ATOM 10483 N N . LEU B 1 551 ? -56.12500 25.19800 -35.82500 1.000 94.31000 564 LEU B N 1
ATOM 10484 C CA . LEU B 1 551 ? -55.55400 23.97100 -36.37400 1.000 104.36000 564 LEU B CA 1
ATOM 10485 C C . LEU B 1 551 ? -56.59300 23.16800 -37.15500 1.000 115.34000 564 LEU B C 1
ATOM 10486 O O . LEU B 1 551 ? -57.77500 23.14100 -36.81000 1.000 115.49000 564 LEU B O 1
ATOM 10491 N N . ASN B 1 552 ? -56.14300 22.47900 -38.20000 1.000 124.58000 565 ASN B N 1
ATOM 10492 C CA . ASN B 1 552 ? -57.03300 21.62200 -38.97900 1.000 138.80000 565 ASN B CA 1
ATOM 10493 C C . ASN B 1 552 ? -56.32300 20.28200 -39.18800 1.000 151.17000 565 ASN B C 1
ATOM 10494 O O . ASN B 1 552 ? -55.37500 19.93600 -38.47200 1.000 160.68000 565 ASN B O 1
ATOM 10499 N N . GLY B 1 553 ? -56.79200 19.49300 -40.15600 1.000 152.19000 566 GLY B N 1
ATOM 10500 C CA . GLY B 1 553 ? -56.36900 18.10100 -40.24400 1.000 144.53000 566 GLY B CA 1
ATOM 10501 C C . GLY B 1 553 ? -57.04600 17.27500 -39.16400 1.000 130.09000 566 GLY B C 1
ATOM 10502 O O . GLY B 1 553 ? -58.09100 17.66400 -38.62900 1.000 127.27000 566 GLY B O 1
ATOM 10503 N N . THR B 1 554 ? -56.48100 16.09900 -38.87500 1.000 128.12000 567 THR B N 1
ATOM 10504 C CA . THR B 1 554 ? -57.07300 15.19600 -37.89400 1.000 125.68000 567 THR B CA 1
ATOM 10505 C C . THR B 1 554 ? -56.20300 15.10600 -36.64700 1.000 122.76000 567 THR B C 1
ATOM 10506 O O . THR B 1 554 ? -54.98700 15.30400 -36.70300 1.000 126.86000 567 THR B O 1
ATOM 10510 N N . ILE B 1 555 ? -56.84200 14.77900 -35.52100 1.000 110.93000 568 ILE B N 1
ATOM 10511 C CA . ILE B 1 555 ? -56.18200 14.73600 -34.21900 1.000 104.39000 568 ILE B CA 1
ATOM 10512 C C . ILE B 1 555 ? -55.47100 13.40900 -33.97700 1.000 112.32000 568 ILE B C 1
ATOM 10513 O O . ILE B 1 555 ? -54.96600 13.17000 -32.87200 1.000 118.91000 568 ILE B O 1
ATOM 10518 N N . HIS B 1 556 ? -55.44000 12.52800 -34.97800 1.000 115.03000 569 HIS B N 1
ATOM 10519 C CA . HIS B 1 556 ? -54.75700 11.24600 -34.80300 1.000 113.52000 569 HIS B CA 1
ATOM 10520 C C . HIS B 1 556 ? -53.32600 11.37100 -34.31000 1.000 110.70000 569 HIS B C 1
ATOM 10521 O O . HIS B 1 556 ? -52.95400 10.60700 -33.40300 1.000 108.59000 569 HIS B O 1
ATOM 10528 N N . PRO B 1 557 ? -52.49200 12.29200 -34.80800 1.000 119.68000 570 PRO B N 1
ATOM 10529 C CA . PRO B 1 557 ? -51.11400 12.34200 -34.30500 1.000 131.35000 570 PRO B CA 1
ATOM 10530 C C . PRO B 1 557 ? -50.98700 12.60500 -32.80900 1.000 133.37000 570 PRO B C 1
ATOM 10531 O O . PRO B 1 557 ? -49.93000 12.29600 -32.25000 1.000 140.23000 570 PRO B O 1
ATOM 10535 N N . LEU B 1 558 ? -52.00400 13.11500 -32.11500 1.000 121.45000 571 LEU B N 1
ATOM 10536 C CA . LEU B 1 558 ? -51.77400 13.23700 -30.67700 1.000 115.64000 571 LEU B CA 1
ATOM 10537 C C . LEU B 1 558 ? -52.07500 11.97100 -29.89600 1.000 118.96000 571 LEU B C 1
ATOM 10538 O O . LEU B 1 558 ? -51.95500 11.99400 -28.66100 1.000 121.43000 571 LEU B O 1
ATOM 10543 N N . CYS B 1 559 ? -52.53200 10.90500 -30.53500 1.000 115.98000 572 CYS B N 1
ATOM 10544 C CA . CYS B 1 559 ? -52.96400 9.72100 -29.81000 1.000 106.83000 572 CYS B CA 1
ATOM 10545 C C . CYS B 1 559 ? -51.87000 8.66600 -29.67000 1.000 111.95000 572 CYS B C 1
ATOM 10546 O O . CYS B 1 559 ? -52.16100 7.52200 -29.30300 1.000 109.22000 572 CYS B O 1
ATOM 10549 N N . GLY B 1 560 ? -50.61100 9.02000 -29.93500 1.000 115.55000 573 GLY B N 1
ATOM 10550 C CA . GLY B 1 560 ? -49.51200 8.12000 -29.61200 1.000 112.91000 573 GLY B CA 1
ATOM 10551 C C . GLY B 1 560 ? -49.30300 7.89700 -28.13100 1.000 103.17000 573 GLY B C 1
ATOM 10552 O O . GLY B 1 560 ? -48.65200 6.92000 -27.73700 1.000 93.95000 573 GLY B O 1
ATOM 10553 N N . SER B 1 561 ? -49.86300 8.76200 -27.29800 1.000 104.54000 574 SER B N 1
ATOM 10554 C CA . SER B 1 561 ? -49.75000 8.59800 -25.86000 1.000 108.65000 574 SER B CA 1
ATOM 10555 C C . SER B 1 561 ? -50.94400 7.83300 -25.31900 1.000 105.27000 574 SER B C 1
ATOM 10556 O O . SER B 1 561 ? -52.08700 8.04200 -25.73700 1.000 103.06000 574 SER B O 1
ATOM 10559 N N . SER B 1 562 ? -50.66500 6.92400 -24.40100 1.000 110.13000 575 SER B N 1
ATOM 10560 C CA . SER B 1 562 ? -51.71600 6.26100 -23.65400 1.000 108.83000 575 SER B CA 1
ATOM 10561 C C . SER B 1 562 ? -51.80800 6.74900 -22.21500 1.000 106.34000 575 SER B C 1
ATOM 10562 O O . SER B 1 562 ? -52.51700 6.14100 -21.41500 1.000 115.30000 575 SER B O 1
ATOM 10565 N N . SER B 1 563 ? -51.11600 7.83100 -21.86200 1.000 97.32000 576 SER B N 1
ATOM 10566 C CA . SER B 1 563 ? -51.11400 8.24400 -20.46000 1.000 95.49000 576 SER B CA 1
ATOM 10567 C C . SER B 1 563 ? -51.70100 9.65100 -20.22500 1.000 84.37000 576 SER B C 1
ATOM 10568 O O . SER B 1 563 ? -51.29300 10.35300 -19.29300 1.000 73.37000 576 SER B O 1
ATOM 10571 N N . TYR B 1 564 ? -52.73000 10.03700 -20.99700 1.000 71.37000 577 TYR B N 1
ATOM 10572 C CA . TYR B 1 564 ? -53.38500 11.32200 -20.77800 1.000 67.90000 577 TYR B CA 1
ATOM 10573 C C . TYR B 1 564 ? -54.13200 11.42800 -19.44900 1.000 70.67000 577 TYR B C 1
ATOM 10574 O O . TYR B 1 564 ? -54.71900 10.47300 -18.93700 1.000 70.33000 577 TYR B O 1
ATOM 10583 N N . LEU B 1 565 ? -54.09800 12.62600 -18.89400 1.000 81.19000 578 LEU B N 1
ATOM 10584 C CA . LEU B 1 565 ? -54.95500 13.04300 -17.80000 1.000 69.84000 578 LEU B CA 1
ATOM 10585 C C . LEU B 1 565 ? -55.97300 14.07900 -18.23100 1.000 75.32000 578 LEU B C 1
ATOM 10586 O O . LEU B 1 565 ? -57.12400 14.04000 -17.78500 1.000 80.27000 578 LEU B O 1
ATOM 10591 N N . SER B 1 566 ? -55.56400 15.00400 -19.10300 1.000 82.81000 579 SER B N 1
ATOM 10592 C CA . SER B 1 566 ? -56.43400 16.03300 -19.63100 1.000 64.58000 579 SER B CA 1
ATOM 10593 C C . SER B 1 566 ? -56.13200 16.26900 -21.09800 1.000 75.02000 579 SER B C 1
ATOM 10594 O O . SER B 1 566 ? -54.98500 16.54100 -21.45000 1.000 82.91000 579 SER B O 1
ATOM 10597 N N . PHE B 1 567 ? -57.17200 16.26800 -21.93700 1.000 64.79000 580 PHE B N 1
ATOM 10598 C CA . PHE B 1 567 ? -57.01600 16.35100 -23.39400 1.000 67.57000 580 PHE B CA 1
ATOM 10599 C C . PHE B 1 567 ? -58.02900 17.38200 -23.87300 1.000 85.25000 580 PHE B C 1
ATOM 10600 O O . PHE B 1 567 ? -59.23600 17.11100 -23.88100 1.000 91.90000 580 PHE B O 1
ATOM 10608 N N . ASP B 1 568 ? -57.54500 18.56600 -24.24500 1.000 81.24000 581 ASP B N 1
ATOM 10609 C CA . ASP B 1 568 ? -58.41400 19.67600 -24.60700 1.000 86.15000 581 ASP B CA 1
ATOM 10610 C C . ASP B 1 568 ? -58.05500 20.19400 -25.99200 1.000 89.33000 581 ASP B C 1
ATOM 10611 O O . ASP B 1 568 ? -56.91700 20.61300 -26.23300 1.000 97.00000 581 ASP B O 1
ATOM 10616 N N . VAL B 1 569 ? -59.03600 20.20700 -26.88300 1.000 86.32000 582 VAL B N 1
ATOM 10617 C CA . VAL B 1 569 ? -58.77600 20.64800 -28.24300 1.000 86.88000 582 VAL B CA 1
ATOM 10618 C C . VAL B 1 569 ? -59.92900 21.53100 -28.74800 1.000 93.89000 582 VAL B C 1
ATOM 10619 O O . VAL B 1 569 ? -60.02700 21.83400 -29.94700 1.000 95.20000 582 VAL B O 1
ATOM 10623 N N . THR B 1 570 ? -60.73900 22.02800 -27.80100 1.000 84.95000 583 THR B N 1
ATOM 10624 C CA . THR B 1 570 ? -61.94100 22.79800 -28.10100 1.000 84.71000 583 THR B CA 1
ATOM 10625 C C . THR B 1 570 ? -61.62300 24.02000 -28.95800 1.000 95.05000 583 THR B C 1
ATOM 10626 O O . THR B 1 570 ? -60.56700 24.64900 -28.82600 1.000 87.31000 583 THR B O 1
ATOM 10630 N N . ASN B 1 571 ? -62.57600 24.34600 -29.83800 1.000 100.45000 584 ASN B N 1
ATOM 10631 C CA . ASN B 1 571 ? -62.59600 25.54600 -30.67800 1.000 95.53000 584 ASN B CA 1
ATOM 10632 C C . ASN B 1 571 ? -61.39400 25.57700 -31.63300 1.000 102.50000 584 ASN B C 1
ATOM 10633 O O . ASN B 1 571 ? -60.49000 26.43000 -31.57700 1.000 99.62000 584 ASN B O 1
ATOM 10638 N N . ASN B 1 572 ? -61.44500 24.61300 -32.54800 1.000 103.43000 585 ASN B N 1
ATOM 10639 C CA . ASN B 1 572 ? -60.51400 24.49000 -33.65900 1.000 100.67000 585 ASN B CA 1
ATOM 10640 C C . ASN B 1 572 ? -61.31900 23.98500 -34.85800 1.000 102.57000 585 ASN B C 1
ATOM 10641 O O . ASN B 1 572 ? -62.55600 24.06600 -34.88100 1.000 104.26000 585 ASN B O 1
ATOM 10646 N N . GLY B 1 573 ? -60.60400 23.48900 -35.86500 1.000 94.83000 586 GLY B N 1
ATOM 10647 C CA . GLY B 1 573 ? -61.16300 23.01100 -37.11800 1.000 90.95000 586 GLY B CA 1
ATOM 10648 C C . GLY B 1 573 ? -60.73400 21.62300 -37.55100 1.000 93.90000 586 GLY B C 1
ATOM 10649 O O . GLY B 1 573 ? -60.37900 21.42900 -38.72500 1.000 93.99000 586 GLY B O 1
ATOM 10650 N N . PHE B 1 574 ? -60.64100 20.69000 -36.60300 1.000 95.47000 587 PHE B N 1
ATOM 10651 C CA . PHE B 1 574 ? -60.26100 19.31200 -36.91100 1.000 92.17000 587 PHE B CA 1
ATOM 10652 C C . PHE B 1 574 ? -61.37500 18.60600 -37.66800 1.000 100.68000 587 PHE B C 1
ATOM 10653 O O . PHE B 1 574 ? -62.55400 18.79900 -37.37300 1.000 102.61000 587 PHE B O 1
ATOM 10661 N N . GLU B 1 575 ? -61.01100 17.77200 -38.64200 1.000 113.43000 588 GLU B N 1
ATOM 10662 C CA . GLU B 1 575 ? -61.96500 17.50500 -39.71100 1.000 127.75000 588 GLU B CA 1
ATOM 10663 C C . GLU B 1 575 ? -62.50200 16.08200 -39.81700 1.000 127.79000 588 GLU B C 1
ATOM 10664 O O . GLU B 1 575 ? -63.60800 15.90900 -40.34600 1.000 148.68000 588 GLU B O 1
ATOM 10670 N N . ASP B 1 576 ? -61.79000 15.06800 -39.35200 1.000 104.92000 589 ASP B N 1
ATOM 10671 C CA . ASP B 1 576 ? -62.27000 13.73800 -39.68100 1.000 108.33000 589 ASP B CA 1
ATOM 10672 C C . ASP B 1 576 ? -62.81500 13.04400 -38.43500 1.000 110.06000 589 ASP B C 1
ATOM 10673 O O . ASP B 1 576 ? -63.30600 13.71700 -37.51200 1.000 106.35000 589 ASP B O 1
ATOM 10678 N N . GLU B 1 577 ? -62.78600 11.70600 -38.42900 1.000 108.17000 590 GLU B N 1
ATOM 10679 C CA . GLU B 1 577 ? -63.40800 10.92400 -37.36200 1.000 99.27000 590 GLU B CA 1
ATOM 10680 C C . GLU B 1 577 ? -62.58100 10.99100 -36.08400 1.000 90.19000 590 GLU B C 1
ATOM 10681 O O . GLU B 1 577 ? -61.37500 11.25000 -36.10900 1.000 97.60000 590 GLU B O 1
ATOM 10687 N N . ILE B 1 578 ? -63.25800 10.80700 -34.95600 1.000 88.77000 591 ILE B N 1
ATOM 10688 C CA . ILE B 1 578 ? -62.58400 10.78000 -33.65100 1.000 91.42000 591 ILE B CA 1
ATOM 10689 C C . ILE B 1 578 ? -61.77800 9.49600 -33.51600 1.000 96.81000 591 ILE B C 1
ATOM 10690 O O . ILE B 1 578 ? -62.33800 8.39800 -33.69100 1.000 98.79000 591 ILE B O 1
ATOM 10695 N N . PRO B 1 579 ? -60.49300 9.57800 -33.15700 1.000 103.26000 592 PRO B N 1
ATOM 10696 C CA . PRO B 1 579 ? -59.66900 8.36600 -33.01900 1.000 106.34000 592 PRO B CA 1
ATOM 10697 C C . PRO B 1 579 ? -60.14400 7.48200 -31.87000 1.000 100.53000 592 PRO B C 1
ATOM 10698 O O . PRO B 1 579 ? -60.35300 7.94400 -30.74000 1.000 92.46000 592 PRO B O 1
ATOM 10702 N N . LEU B 1 580 ? -60.31300 6.19600 -32.17600 1.000 100.65000 593 LEU B N 1
ATOM 10703 C CA . LEU B 1 580 ? -60.64700 5.22400 -31.14500 1.000 96.33000 593 LEU B CA 1
ATOM 10704 C C . LEU B 1 580 ? -59.53100 5.08800 -30.13300 1.000 85.49000 593 LEU B C 1
ATOM 10705 O O . LEU B 1 580 ? -59.78500 4.68400 -28.99400 1.000 80.79000 593 LEU B O 1
ATOM 10710 N N . GLU B 1 581 ? -58.30900 5.45400 -30.52100 1.000 81.30000 594 GLU B N 1
ATOM 10711 C CA . GLU B 1 581 ? -57.14200 5.40000 -29.64700 1.000 85.59000 594 GLU B CA 1
ATOM 10712 C C . GLU B 1 581 ? -57.26700 6.29600 -28.40900 1.000 86.68000 594 GLU B C 1
ATOM 10713 O O . GLU B 1 581 ? -56.44100 6.18200 -27.49900 1.000 88.03000 594 GLU B O 1
ATOM 10719 N N . LEU B 1 582 ? -58.26000 7.18200 -28.34000 1.000 81.93000 595 LEU B N 1
ATOM 10720 C CA . LEU B 1 582 ? -58.41900 7.96300 -27.12700 1.000 75.95000 595 LEU B CA 1
ATOM 10721 C C . LEU B 1 582 ? -58.75100 7.08800 -25.93200 1.000 81.17000 595 LEU B C 1
ATOM 10722 O O . LEU B 1 582 ? -58.53300 7.50300 -24.78900 1.000 87.2200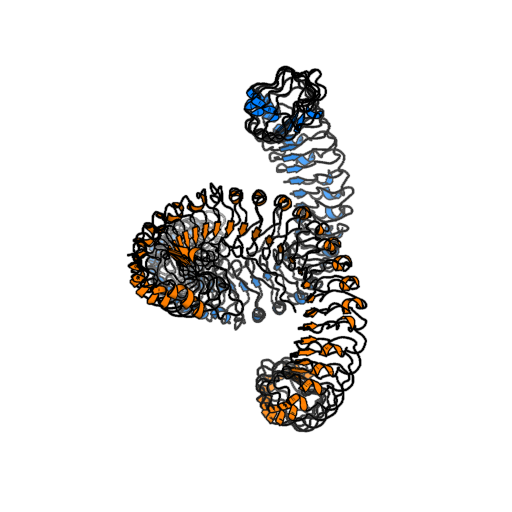0 595 LEU B O 1
ATOM 10727 N N . GLY B 1 583 ? -59.31700 5.90400 -26.16700 1.000 80.07000 596 GLY B N 1
ATOM 10728 C CA . GLY B 1 583 ? -59.60500 4.97300 -25.09000 1.000 75.26000 596 GLY B CA 1
ATOM 10729 C C . GLY B 1 583 ? -58.37500 4.41300 -24.41700 1.000 76.32000 596 GLY B C 1
ATOM 10730 O O . GLY B 1 583 ? -58.48000 3.84300 -23.32000 1.000 69.62000 596 GLY B O 1
ATOM 10731 N N . ASN B 1 584 ? -57.21600 4.52300 -25.06700 1.000 73.26000 597 ASN B N 1
ATOM 10732 C CA . ASN B 1 584 ? -56.01200 3.97200 -24.46900 1.000 72.52000 597 ASN B CA 1
ATOM 10733 C C . ASN B 1 584 ? -55.59800 4.70800 -23.20000 1.000 75.16000 597 ASN B C 1
ATOM 10734 O O . ASN B 1 584 ? -54.90100 4.12100 -22.37000 1.000 90.00000 597 ASN B O 1
ATOM 10739 N N . SER B 1 585 ? -56.10100 5.91900 -22.96000 1.000 69.24000 598 SER B N 1
ATOM 10740 C CA . SER B 1 585 ? -55.66900 6.71100 -21.81000 1.000 70.86000 598 SER B CA 1
ATOM 10741 C C . SER B 1 585 ? -56.71600 6.45400 -20.72800 1.000 81.43000 598 SER B C 1
ATOM 10742 O O . SER B 1 585 ? -57.72300 7.14800 -20.58400 1.000 83.45000 598 SER B O 1
ATOM 10745 N N . GLN B 1 586 ? -56.47300 5.37500 -19.99500 1.000 77.22000 599 GLN B N 1
ATOM 10746 C CA . GLN B 1 586 ? -57.35900 4.94700 -18.93200 1.000 70.58000 599 GLN B CA 1
ATOM 10747 C C . GLN B 1 586 ? -57.61600 6.03000 -17.90400 1.000 66.40000 599 GLN B C 1
ATOM 10748 O O . GLN B 1 586 ? -58.71000 6.09200 -17.33200 1.000 72.96000 599 GLN B O 1
ATOM 10754 N N . ASN B 1 587 ? -56.64100 6.89500 -17.65100 1.000 77.10000 600 ASN B N 1
ATOM 10755 C CA . ASN B 1 587 ? -56.76900 7.89500 -16.59400 1.000 79.21000 600 ASN B CA 1
ATOM 10756 C C . ASN B 1 587 ? -57.22200 9.25700 -17.07500 1.000 74.06000 600 ASN B C 1
ATOM 10757 O O . ASN B 1 587 ? -57.13800 10.22200 -16.30500 1.000 69.82000 600 ASN B O 1
ATOM 10762 N N . LEU B 1 588 ? -57.76000 9.34500 -18.28600 1.000 69.18000 601 LEU B N 1
ATOM 10763 C CA . LEU B 1 588 ? -58.16000 10.60800 -18.89400 1.000 66.87000 601 LEU B CA 1
ATOM 10764 C C . LEU B 1 588 ? -59.36600 11.17700 -18.14600 1.000 69.79000 601 LEU B C 1
ATOM 10765 O O . LEU B 1 588 ? -60.49200 10.70300 -18.30000 1.000 83.87000 601 LEU B O 1
ATOM 10770 N N . ASP B 1 589 ? -59.14600 12.24200 -17.36700 1.000 71.98000 602 ASP B N 1
ATOM 10771 C CA . ASP B 1 589 ? -60.19900 12.76800 -16.50200 1.000 78.28000 602 ASP B CA 1
ATOM 10772 C C . ASP B 1 589 ? -61.19300 13.59900 -17.29300 1.000 81.21000 602 ASP B C 1
ATOM 10773 O O . ASP B 1 589 ? -62.41000 13.42000 -17.15300 1.000 84.00000 602 ASP B O 1
ATOM 10778 N N . ARG B 1 590 ? -60.70500 14.46600 -18.17100 1.000 80.23000 603 ARG B N 1
ATOM 10779 C CA . ARG B 1 590 ? -61.57200 15.39600 -18.87500 1.000 76.77000 603 ARG B CA 1
ATOM 10780 C C . ARG B 1 590 ? -61.15400 15.44300 -20.33200 1.000 74.75000 603 ARG B C 1
ATOM 10781 O O . ARG B 1 590 ? -60.00300 15.75600 -20.65200 1.000 84.01000 603 ARG B O 1
ATOM 10789 N N . LEU B 1 591 ? -62.10000 15.13300 -21.20500 1.000 63.82000 604 LEU B N 1
ATOM 10790 C CA . LEU B 1 591 ? -61.89300 15.09200 -22.64200 1.000 65.80000 604 LEU B CA 1
ATOM 10791 C C . LEU B 1 591 ? -62.77900 16.16600 -23.24300 1.000 75.28000 604 LEU B C 1
ATOM 10792 O O . LEU B 1 591 ? -64.00000 16.13900 -23.04400 1.000 80.38000 604 LEU B O 1
ATOM 10797 N N . ARG B 1 592 ? -62.16600 17.14200 -23.91800 1.000 85.11000 605 ARG B N 1
ATOM 10798 C CA . ARG B 1 592 ? -62.89100 18.25800 -24.52600 1.000 74.93000 605 ARG B CA 1
ATOM 10799 C C . ARG B 1 592 ? -62.54600 18.34300 -26.00800 1.000 76.38000 605 ARG B C 1
ATOM 10800 O O . ARG B 1 592 ? -61.44900 18.77800 -26.37400 1.000 85.93000 605 ARG B O 1
ATOM 10808 N N . LEU B 1 593 ? -63.51000 17.99700 -26.86100 1.000 79.36000 606 LEU B N 1
ATOM 10809 C CA . LEU B 1 593 ? -63.36700 18.11800 -28.30700 1.000 87.45000 606 LEU B CA 1
ATOM 10810 C C . LEU B 1 593 ? -64.41300 19.05300 -28.90200 1.000 95.65000 606 LEU B C 1
ATOM 10811 O O . LEU B 1 593 ? -64.62400 19.03300 -30.12100 1.000 108.77000 606 LEU B O 1
ATOM 10816 N N . GLY B 1 594 ? -65.07800 19.86100 -28.06600 1.000 85.84000 607 GLY B N 1
ATOM 10817 C CA . GLY B 1 594 ? -66.13900 20.73200 -28.55100 1.000 89.30000 607 GLY B CA 1
ATOM 10818 C C . GLY B 1 594 ? -65.69100 21.72700 -29.61800 1.000 88.17000 607 GLY B C 1
ATOM 10819 O O . GLY B 1 594 ? -64.50800 22.01600 -29.80800 1.000 84.30000 607 GLY B O 1
ATOM 10820 N N . LYS B 1 595 ? -66.68500 22.23100 -30.34600 1.000 86.13000 608 LYS B N 1
ATOM 10821 C CA . LYS B 1 595 ? -66.54200 23.30100 -31.33600 1.000 91.03000 608 LYS B CA 1
ATOM 10822 C C . LYS B 1 595 ? -65.47300 22.96400 -32.37300 1.000 93.39000 608 LYS B C 1
ATOM 10823 O O . LYS B 1 595 ? -64.51100 23.70700 -32.60000 1.000 98.87000 608 LYS B O 1
ATOM 10829 N N . ASN B 1 596 ? -65.68500 21.83500 -33.04200 1.000 91.69000 609 ASN B N 1
ATOM 10830 C CA . ASN B 1 596 ? -64.80900 21.43300 -34.12800 1.000 99.09000 609 ASN B CA 1
ATOM 10831 C C . ASN B 1 596 ? -65.68900 20.92900 -35.27200 1.000 99.45000 609 ASN B C 1
ATOM 10832 O O . ASN B 1 596 ? -66.90500 21.14500 -35.29500 1.000 108.58000 609 ASN B O 1
ATOM 10837 N N . GLN B 1 597 ? -65.06400 20.26800 -36.23300 1.000 93.75000 610 GLN B N 1
ATOM 10838 C CA . GLN B 1 597 ? -65.68700 19.79400 -37.46100 1.000 95.94000 610 GLN B CA 1
ATOM 10839 C C . GLN B 1 597 ? -65.44000 18.30300 -37.62900 1.000 88.09000 610 GLN B C 1
ATOM 10840 O O . GLN B 1 597 ? -65.04000 17.83200 -38.70300 1.000 81.89000 610 GLN B O 1
ATOM 10846 N N . LEU B 1 598 ? -65.56200 17.56800 -36.52400 1.000 87.35000 611 LEU B N 1
ATOM 10847 C CA . LEU B 1 598 ? -65.38200 16.12000 -36.48100 1.000 99.00000 611 LEU B CA 1
ATOM 10848 C C . LEU B 1 598 ? -66.63400 15.37700 -36.94900 1.000 100.60000 611 LEU B C 1
ATOM 10849 O O . LEU B 1 598 ? -67.75100 15.87400 -36.89800 1.000 105.80000 611 LEU B O 1
ATOM 10854 N N . THR B 1 599 ? -66.43700 14.16100 -37.41600 1.000 103.47000 612 THR B N 1
ATOM 10855 C CA . THR B 1 599 ? -67.48000 13.38300 -38.06000 1.000 104.81000 612 THR B CA 1
ATOM 10856 C C . THR B 1 599 ? -67.52700 11.97400 -37.49800 1.000 104.84000 612 THR B C 1
ATOM 10857 O O . THR B 1 599 ? -66.70800 11.58000 -36.65700 1.000 108.92000 612 THR B O 1
ATOM 10861 N N . GLY B 1 600 ? -68.56200 11.24300 -37.91400 1.000 102.80000 613 GLY B N 1
ATOM 10862 C CA . GLY B 1 600 ? -68.73000 9.86500 -37.50500 1.000 100.59000 613 GLY B CA 1
ATOM 10863 C C . GLY B 1 600 ? -69.39200 9.73100 -36.14800 1.000 90.56000 613 GLY B C 1
ATOM 10864 O O . GLY B 1 600 ? -69.93500 10.67600 -35.58700 1.000 94.00000 613 GLY B O 1
ATOM 10865 N N . LYS B 1 601 ? -69.36600 8.51200 -35.63300 1.000 90.06000 614 LYS B N 1
ATOM 10866 C CA . LYS B 1 601 ? -69.96900 8.24600 -34.33900 1.000 94.06000 614 LYS B CA 1
ATOM 10867 C C . LYS B 1 601 ? -68.97900 8.52800 -33.21900 1.000 92.65000 614 LYS B C 1
ATOM 10868 O O . LYS B 1 601 ? -67.77300 8.66000 -33.43000 1.000 97.59000 614 LYS B O 1
ATOM 10874 N N . ILE B 1 602 ? -69.51600 8.66900 -32.01500 1.000 88.83000 615 ILE B N 1
ATOM 10875 C CA . ILE B 1 602 ? -68.61900 8.70900 -30.86000 1.000 86.48000 615 ILE B CA 1
ATOM 10876 C C . ILE B 1 602 ? -67.93100 7.35700 -30.71600 1.000 85.76000 615 ILE B C 1
ATOM 10877 O O . ILE B 1 602 ? -68.59400 6.30800 -30.85200 1.000 81.30000 615 ILE B O 1
ATOM 10882 N N . PRO B 1 603 ? -66.62400 7.30200 -30.44700 1.000 94.96000 616 PRO B N 1
ATOM 10883 C CA . PRO B 1 603 ? -65.92800 6.00800 -30.44600 1.000 93.36000 616 PRO B CA 1
ATOM 10884 C C . PRO B 1 603 ? -66.28800 5.14900 -29.24800 1.000 83.61000 616 PRO B C 1
ATOM 10885 O O . PRO B 1 603 ? -66.33600 5.62500 -28.10900 1.000 71.38000 616 PRO B O 1
ATOM 10889 N N . TRP B 1 604 ? -66.50900 3.85800 -29.51400 1.000 80.02000 617 TRP B N 1
ATOM 10890 C CA . TRP B 1 604 ? -66.88400 2.96800 -28.42400 1.000 81.48000 617 TRP B CA 1
ATOM 10891 C C . TRP B 1 604 ? -65.80900 2.87200 -27.35000 1.000 72.14000 617 TRP B C 1
ATOM 10892 O O . TRP B 1 604 ? -66.12500 2.56200 -26.19300 1.000 66.02000 617 TRP B O 1
ATOM 10903 N N . THR B 1 605 ? -64.55300 3.15500 -27.69700 1.000 74.09000 618 THR B N 1
ATOM 10904 C CA . THR B 1 605 ? -63.43100 2.91900 -26.78600 1.000 76.37000 618 THR B CA 1
ATOM 10905 C C . THR B 1 605 ? -63.42800 3.83700 -25.56200 1.000 81.71000 618 THR B C 1
ATOM 10906 O O . THR B 1 605 ? -62.60500 3.63000 -24.66000 1.000 89.42000 618 THR B O 1
ATOM 10910 N N . LEU B 1 606 ? -64.33000 4.82300 -25.49100 1.000 66.33000 619 LEU B N 1
ATOM 10911 C CA . LEU B 1 606 ? -64.42700 5.63500 -24.28700 1.000 61.03000 619 LEU B CA 1
ATOM 10912 C C . LEU B 1 606 ? -64.81700 4.81400 -23.06400 1.000 64.15000 619 LEU B C 1
ATOM 10913 O O . LEU B 1 606 ? -64.68200 5.30100 -21.93500 1.000 72.11000 619 LEU B O 1
ATOM 10918 N N . GLY B 1 607 ? -65.36000 3.60700 -23.25400 1.000 66.30000 620 GLY B N 1
ATOM 10919 C CA . GLY B 1 607 ? -65.61200 2.75100 -22.10600 1.000 68.36000 620 GLY B CA 1
ATOM 10920 C C . GLY B 1 607 ? -64.33700 2.36800 -21.38700 1.000 71.05000 620 GLY B C 1
ATOM 10921 O O . GLY B 1 607 ? -64.33200 2.22100 -20.15900 1.000 70.99000 620 GLY B O 1
ATOM 10922 N N . LYS B 1 608 ? -63.21900 2.30500 -22.12400 1.000 66.22000 621 LYS B N 1
ATOM 10923 C CA . LYS B 1 608 ? -61.92700 2.01100 -21.52700 1.000 65.86000 621 LYS B CA 1
ATOM 10924 C C . LYS B 1 608 ? -61.44900 3.08800 -20.56100 1.000 74.24000 621 LYS B C 1
ATOM 10925 O O . LYS B 1 608 ? -60.48100 2.85900 -19.83100 1.000 90.26000 621 LYS B O 1
ATOM 10931 N N . ILE B 1 609 ? -62.05000 4.27300 -20.56900 1.000 68.69000 622 ILE B N 1
ATOM 10932 C CA . ILE B 1 609 ? -61.53600 5.39900 -19.79400 1.000 64.70000 622 ILE B CA 1
ATOM 10933 C C . ILE B 1 609 ? -62.15600 5.32500 -18.39900 1.000 64.54000 622 ILE B C 1
ATOM 10934 O O . ILE B 1 609 ? -63.13100 5.99500 -18.07600 1.000 74.60000 622 ILE B O 1
ATOM 10939 N N . ARG B 1 610 ? -61.52700 4.53700 -17.53800 1.000 69.07000 623 ARG B N 1
ATOM 10940 C CA . ARG B 1 610 ? -62.01800 4.33600 -16.18600 1.000 73.39000 623 ARG B CA 1
ATOM 10941 C C . ARG B 1 610 ? -62.21400 5.65700 -15.43800 1.000 72.63000 623 ARG B C 1
ATOM 10942 O O . ARG B 1 610 ? -63.16700 5.80400 -14.66200 1.000 75.65000 623 ARG B O 1
ATOM 10950 N N . GLU B 1 611 ? -61.33600 6.63000 -15.65200 1.000 75.65000 624 GLU B N 1
ATOM 10951 C CA . GLU B 1 611 ? -61.32700 7.84500 -14.83800 1.000 81.18000 624 GLU B CA 1
ATOM 10952 C C . GLU B 1 611 ? -62.09400 9.02400 -15.45800 1.000 75.11000 624 GLU B C 1
ATOM 10953 O O . GLU B 1 611 ? -62.07300 10.13400 -14.89300 1.000 70.19000 624 GLU B O 1
ATOM 10959 N N . LEU B 1 612 ? -62.76100 8.80400 -16.59100 1.000 68.40000 625 LEU B N 1
ATOM 10960 C CA . LEU B 1 612 ? -63.48800 9.85000 -17.29500 1.000 66.93000 625 LEU B CA 1
ATOM 10961 C C . LEU B 1 612 ? -64.58300 10.47100 -16.43800 1.000 77.73000 625 LEU B C 1
ATOM 10962 O O . LEU B 1 612 ? -65.49000 9.77200 -15.96800 1.000 90.19000 625 LEU B O 1
ATOM 10967 N N . SER B 1 613 ? -64.50300 11.79300 -16.25600 1.000 79.68000 626 SER B N 1
ATOM 10968 C CA . SER B 1 613 ? -65.45700 12.55300 -15.45400 1.000 79.91000 626 SER B CA 1
ATOM 10969 C C . SER B 1 613 ? -66.13700 13.68300 -16.23200 1.000 79.26000 626 SER B C 1
ATOM 10970 O O . SER B 1 613 ? -67.31100 14.01100 -15.95300 1.000 77.67000 626 SER B O 1
ATOM 10973 N N . LEU B 1 614 ? -65.43900 14.30100 -17.18600 1.000 63.09000 627 LEU B N 1
ATOM 10974 C CA . LEU B 1 614 ? -66.02400 15.34500 -18.01800 1.000 60.89000 627 LEU B CA 1
ATOM 10975 C C . LEU B 1 614 ? -65.78000 15.03000 -19.48500 1.000 63.97000 627 LEU B C 1
ATOM 10976 O O . LEU B 1 614 ? -64.64000 15.04300 -19.95000 1.000 64.62000 627 LEU B O 1
ATOM 10981 N N . LEU B 1 615 ? -66.85300 14.84300 -20.23700 1.000 69.06000 628 LEU B N 1
ATOM 10982 C CA . LEU B 1 615 ? -66.76100 14.55400 -21.66000 1.000 66.36000 628 LEU B CA 1
ATOM 10983 C C . LEU B 1 615 ? -67.49700 15.67600 -22.36100 1.000 78.51000 628 LEU B C 1
ATOM 10984 O O . LEU B 1 615 ? -68.64500 15.96900 -22.01200 1.000 81.08000 628 LEU B O 1
ATOM 10989 N N . ASP B 1 616 ? -66.82600 16.32900 -23.30400 1.000 78.67000 629 ASP B N 1
ATOM 10990 C CA . ASP B 1 616 ? -67.39200 17.44300 -24.05900 1.000 74.11000 629 ASP B CA 1
ATOM 10991 C C . ASP B 1 616 ? -67.05200 17.20900 -25.52400 1.000 68.34000 629 ASP B C 1
ATOM 10992 O O . ASP B 1 616 ? -65.89400 17.35200 -25.91700 1.000 72.41000 629 ASP B O 1
ATOM 10997 N N . MET B 1 617 ? -68.05100 16.86500 -26.34300 1.000 65.52000 630 MET B N 1
ATOM 10998 C CA . MET B 1 617 ? -67.85300 16.77300 -27.79200 1.000 66.79000 630 MET B CA 1
ATOM 10999 C C . MET B 1 617 ? -68.88600 17.60600 -28.54700 1.000 80.44000 630 MET B C 1
ATOM 11000 O O . MET B 1 617 ? -69.22300 17.29300 -29.70800 1.000 72.67000 630 MET B O 1
ATOM 11005 N N . SER B 1 618 ? -69.33900 18.70400 -27.91500 1.000 83.97000 631 SER B N 1
ATOM 11006 C CA . SER B 1 618 ? -70.37100 19.60500 -28.43900 1.000 74.43000 631 SER B CA 1
ATOM 11007 C C . SER B 1 618 ? -69.91700 20.29700 -29.72700 1.000 81.42000 631 SER B C 1
ATOM 11008 O O . SER B 1 618 ? -68.72300 20.42300 -30.01500 1.000 87.13000 631 SER B O 1
ATOM 11011 N N . SER B 1 619 ? -70.91300 20.73300 -30.51900 1.000 84.01000 632 SER B N 1
ATOM 11012 C CA . SER B 1 619 ? -70.68900 21.60000 -31.69200 1.000 90.62000 632 SER B CA 1
ATOM 11013 C C . SER B 1 619 ? -69.85100 20.88300 -32.73400 1.000 83.00000 632 SER B C 1
ATOM 11014 O O . SER B 1 619 ? -69.03100 21.51000 -33.43100 1.000 74.33000 632 SER B O 1
ATOM 11017 N N . ASN B 1 620 ? -70.04700 19.57000 -32.85100 1.000 77.79000 633 ASN B N 1
ATOM 11018 C CA . ASN B 1 620 ? -69.18400 18.79900 -33.72900 1.000 82.03000 633 ASN B CA 1
ATOM 11019 C C . ASN B 1 620 ? -69.80500 18.05400 -34.90600 1.000 85.89000 633 ASN B C 1
ATOM 11020 O O . ASN B 1 620 ? -69.05700 17.43800 -35.64900 1.000 95.08000 633 ASN B O 1
ATOM 11025 N N . ALA B 1 621 ? -71.11000 18.03200 -35.09500 1.000 87.03000 634 ALA B N 1
ATOM 11026 C CA . ALA B 1 621 ? -71.68600 17.30100 -36.24000 1.000 90.47000 634 ALA B CA 1
ATOM 11027 C C . ALA B 1 621 ? -71.40400 15.79100 -36.19900 1.000 96.30000 634 ALA B C 1
ATOM 11028 O O . ALA B 1 621 ? -71.26200 15.14400 -37.24500 1.000 93.13000 634 ALA B O 1
ATOM 11030 N N . LEU B 1 622 ? -71.31900 15.23200 -34.99200 1.000 96.52000 635 LEU B N 1
ATOM 11031 C CA . LEU B 1 622 ? -71.23800 13.78800 -34.78500 1.000 97.56000 635 LEU B CA 1
ATOM 11032 C C . LEU B 1 622 ? -72.57400 13.12900 -35.10200 1.000 105.12000 635 LEU B C 1
ATOM 11033 O O . LEU B 1 622 ? -73.64200 13.69700 -34.86800 1.000 114.68000 635 LEU B O 1
ATOM 11038 N N . THR B 1 623 ? -72.51700 11.89900 -35.58200 1.000 100.12000 636 THR B N 1
ATOM 11039 C CA . THR B 1 623 ? -73.74000 11.20300 -35.94200 1.000 95.38000 636 THR B CA 1
ATOM 11040 C C . THR B 1 623 ? -73.85600 9.89600 -35.16200 1.000 96.46000 636 THR B C 1
ATOM 11041 O O . THR B 1 623 ? -72.95600 9.49500 -34.42200 1.000 104.27000 636 THR B O 1
ATOM 11045 N N . GLY B 1 624 ? -74.98000 9.21600 -35.35800 1.000 90.37000 637 GLY B N 1
ATOM 11046 C CA . GLY B 1 624 ? -75.26200 7.99600 -34.62800 1.000 83.89000 637 GLY B CA 1
ATOM 11047 C C . GLY B 1 624 ? -75.89300 8.21100 -33.26400 1.000 70.40000 637 GLY B C 1
ATOM 11048 O O . GLY B 1 624 ? -76.67900 9.12700 -33.07400 1.000 86.73000 637 GLY B O 1
ATOM 11049 N N . THR B 1 625 ? -75.55200 7.38900 -32.29500 1.000 63.23000 638 THR B N 1
ATOM 11050 C CA . THR B 1 625 ? -76.18000 7.40900 -30.99100 1.000 71.76000 638 THR B CA 1
ATOM 11051 C C . THR B 1 625 ? -75.10200 7.53400 -29.91900 1.000 74.81000 638 THR B C 1
ATOM 11052 O O . THR B 1 625 ? -73.90100 7.52700 -30.20600 1.000 93.67000 638 THR B O 1
ATOM 11056 N N . ILE B 1 626 ? -75.53400 7.63300 -28.66700 1.000 59.69000 639 ILE B N 1
ATOM 11057 C CA . ILE B 1 626 ? -74.58800 7.66100 -27.56200 1.000 67.92000 639 ILE B CA 1
ATOM 11058 C C . ILE B 1 626 ? -74.16700 6.23300 -27.25700 1.000 84.33000 639 ILE B C 1
ATOM 11059 O O . ILE B 1 626 ? -74.99900 5.41300 -26.83200 1.000 89.49000 639 ILE B O 1
ATOM 11064 N N . PRO B 1 627 ? -72.88700 5.91700 -27.39400 1.000 85.29000 640 PRO B N 1
ATOM 11065 C CA . PRO B 1 627 ? -72.46300 4.52200 -27.25200 1.000 81.99000 640 PRO B CA 1
ATOM 11066 C C . PRO B 1 627 ? -72.70200 3.99900 -25.84700 1.000 72.54000 640 PRO B C 1
ATOM 11067 O O . PRO B 1 627 ? -72.35500 4.64500 -24.85900 1.000 60.85000 640 PRO B O 1
ATOM 11071 N N . LEU B 1 628 ? -73.23400 2.77000 -25.78100 1.000 74.97000 641 LEU B N 1
ATOM 11072 C CA . LEU B 1 628 ? -73.57800 2.15200 -24.50300 1.000 65.18000 641 LEU B CA 1
ATOM 11073 C C . LEU B 1 628 ? -72.36600 2.07900 -23.58300 1.000 74.88000 641 LEU B C 1
ATOM 11074 O O . LEU B 1 628 ? -72.48400 2.34200 -22.37600 1.000 76.38000 641 LEU B O 1
ATOM 11079 N N . GLN B 1 629 ? -71.17600 1.82100 -24.15200 1.000 78.22000 642 GLN B N 1
ATOM 11080 C CA . GLN B 1 629 ? -69.96100 1.62800 -23.36200 1.000 80.71000 642 GLN B CA 1
ATOM 11081 C C . GLN B 1 629 ? -69.70400 2.74400 -22.36000 1.000 85.65000 642 GLN B C 1
ATOM 11082 O O . GLN B 1 629 ? -68.98800 2.51900 -21.37200 1.000 81.11000 642 GLN B O 1
ATOM 11088 N N . LEU B 1 630 ? -70.31700 3.92000 -22.54100 1.000 81.45000 643 LEU B N 1
ATOM 11089 C CA . LEU B 1 630 ? -70.08000 4.98000 -21.57500 1.000 68.80000 643 LEU B CA 1
ATOM 11090 C C . LEU B 1 630 ? -70.67100 4.67400 -20.20500 1.000 65.27000 643 LEU B C 1
ATOM 11091 O O . LEU B 1 630 ? -70.28400 5.32400 -19.21500 1.000 68.33000 643 LEU B O 1
ATOM 11096 N N . VAL B 1 631 ? -71.53200 3.65100 -20.11000 1.000 52.19000 644 VAL B N 1
ATOM 11097 C CA . VAL B 1 631 ? -72.04200 3.23600 -18.80800 1.000 52.34000 644 VAL B CA 1
ATOM 11098 C C . VAL B 1 631 ? -70.92400 2.67500 -17.92600 1.000 63.89000 644 VAL B C 1
ATOM 11099 O O . VAL B 1 631 ? -71.08600 2.55100 -16.69500 1.000 60.05000 644 VAL B O 1
ATOM 11103 N N . LEU B 1 632 ? -69.78500 2.31400 -18.53800 1.000 68.49000 645 LEU B N 1
ATOM 11104 C CA . LEU B 1 632 ? -68.62200 1.86700 -17.78600 1.000 68.27000 645 LEU B CA 1
ATOM 11105 C C . LEU B 1 632 ? -67.88800 3.01900 -17.10900 1.000 72.90000 645 LEU B C 1
ATOM 11106 O O . LEU B 1 632 ? -67.16000 2.80100 -16.12800 1.000 68.90000 645 LEU B O 1
ATOM 11111 N N . CYS B 1 633 ? -68.10000 4.24600 -17.58600 1.000 75.20000 646 CYS B N 1
ATOM 11112 C CA . CYS B 1 633 ? -67.48700 5.43800 -17.01300 1.000 61.98000 646 CYS B CA 1
ATOM 11113 C C . CYS B 1 633 ? -68.33400 5.92100 -15.83100 1.000 61.92000 646 CYS B C 1
ATOM 11114 O O . CYS B 1 633 ? -69.03700 6.93000 -15.86600 1.000 67.29000 646 CYS B O 1
ATOM 11117 N N . LYS B 1 634 ? -68.29200 5.11100 -14.77600 1.000 61.76000 647 LYS B N 1
ATOM 11118 C CA . LYS B 1 634 ? -69.00900 5.38700 -13.54800 1.000 60.89000 647 LYS B CA 1
ATOM 11119 C C . LYS B 1 634 ? -68.65800 6.74000 -12.93100 1.000 66.42000 647 LYS B C 1
ATOM 11120 O O . LYS B 1 634 ? -69.40000 7.22300 -12.06300 1.000 72.87000 647 LYS B O 1
ATOM 11126 N N . LYS B 1 635 ? -67.54000 7.35500 -13.32200 1.000 66.82000 648 LYS B N 1
ATOM 11127 C CA . LYS B 1 635 ? -67.11700 8.60000 -12.68400 1.000 68.17000 648 LYS B CA 1
ATOM 11128 C C . LYS B 1 635 ? -67.62500 9.87700 -13.37400 1.000 68.46000 648 LYS B C 1
ATOM 11129 O O . LYS B 1 635 ? -67.41500 10.97800 -12.83900 1.000 62.14000 648 LYS B O 1
ATOM 11135 N N . LEU B 1 636 ? -68.34400 9.73100 -14.49600 1.000 60.49000 649 LEU B N 1
ATOM 11136 C CA . LEU B 1 636 ? -68.85400 10.81700 -15.32400 1.000 55.87000 649 LEU B CA 1
ATOM 11137 C C . LEU B 1 636 ? -69.70400 11.78600 -14.51900 1.000 68.93000 649 LEU B C 1
ATOM 11138 O O . LEU B 1 636 ? -70.67800 11.39700 -13.87200 1.000 74.52000 649 LEU B O 1
ATOM 11143 N N . THR B 1 637 ? -69.30800 13.04400 -14.51400 1.000 74.95000 650 THR B N 1
ATOM 11144 C CA . THR B 1 637 ? -70.12900 14.06600 -13.89600 1.000 74.44000 650 THR B CA 1
ATOM 11145 C C . THR B 1 637 ? -70.72700 15.02100 -14.90800 1.000 68.85000 650 THR B C 1
ATOM 11146 O O . THR B 1 637 ? -71.80800 15.56600 -14.66900 1.000 65.79000 650 THR B O 1
ATOM 11150 N N . HIS B 1 638 ? -70.08300 15.17900 -16.06100 1.000 59.83000 651 HIS B N 1
ATOM 11151 C CA . HIS B 1 638 ? -70.50700 16.17500 -17.02700 1.000 69.21000 651 HIS B CA 1
ATOM 11152 C C . HIS B 1 638 ? -70.44600 15.58900 -18.43300 1.000 68.60000 651 HIS B C 1
ATOM 11153 O O . HIS B 1 638 ? -69.37400 15.16200 -18.88100 1.000 73.95000 651 HIS B O 1
ATOM 11160 N N . ILE B 1 639 ? -71.58300 15.60300 -19.13900 1.000 62.91000 652 ILE B N 1
ATOM 11161 C CA . ILE B 1 639 ? -71.66800 15.23400 -20.55300 1.000 59.37000 652 ILE B CA 1
ATOM 11162 C C . ILE B 1 639 ? -72.30800 16.38300 -21.32100 1.000 75.28000 652 ILE B C 1
ATOM 11163 O O . ILE B 1 639 ? -73.37700 16.86800 -20.93500 1.000 81.71000 652 ILE B O 1
ATOM 11168 N N . ASP B 1 640 ? -71.66500 16.80300 -22.41500 1.000 73.18000 653 ASP B N 1
ATOM 11169 C CA . ASP B 1 640 ? -72.10500 17.92800 -23.25100 1.000 60.87000 653 ASP B CA 1
ATOM 11170 C C . ASP B 1 640 ? -71.96000 17.47600 -24.70700 1.000 63.54000 653 ASP B C 1
ATOM 11171 O O . ASP B 1 640 ? -70.85900 17.49800 -25.27500 1.000 65.87000 653 ASP B O 1
ATOM 11176 N N . LEU B 1 641 ? -73.07800 17.08900 -25.32500 1.000 64.89000 654 LEU B N 1
ATOM 11177 C CA . LEU B 1 641 ? -73.07000 16.60200 -26.70400 1.000 69.45000 654 LEU B CA 1
ATOM 11178 C C . LEU B 1 641 ? -73.86500 17.50900 -27.63500 1.000 70.13000 654 LEU B C 1
ATOM 11179 O O . LEU B 1 641 ? -74.21900 17.08500 -28.74500 1.000 74.64000 654 LEU B O 1
ATOM 11184 N N . ASN B 1 642 ? -74.11800 18.75700 -27.20500 1.000 62.40000 655 ASN B N 1
ATOM 11185 C CA . ASN B 1 642 ? -74.93400 19.72900 -27.93900 1.000 64.80000 655 ASN B CA 1
ATOM 11186 C C . ASN B 1 642 ? -74.49800 19.89500 -29.38900 1.000 70.41000 655 ASN B C 1
ATOM 11187 O O . ASN B 1 642 ? -73.30600 19.85200 -29.72200 1.000 71.41000 655 ASN B O 1
ATOM 11192 N N . ASN B 1 643 ? -75.47800 20.17500 -30.24100 1.000 68.98000 656 ASN B N 1
ATOM 11193 C CA . ASN B 1 643 ? -75.21300 20.58900 -31.61900 1.000 90.22000 656 ASN B CA 1
ATOM 11194 C C . ASN B 1 643 ? -74.42000 19.53700 -32.39100 1.000 83.75000 656 ASN B C 1
ATOM 11195 O O . ASN B 1 643 ? -73.34200 19.80300 -32.94200 1.000 77.14000 656 ASN B O 1
ATOM 11200 N N . ASN B 1 644 ? -74.94400 18.31800 -32.36900 1.000 86.47000 657 ASN B N 1
ATOM 11201 C CA . ASN B 1 644 ? -74.54100 17.21300 -33.22600 1.000 93.05000 657 ASN B CA 1
ATOM 11202 C C . ASN B 1 644 ? -75.78900 16.65800 -33.91500 1.000 101.50000 657 ASN B C 1
ATOM 11203 O O . ASN B 1 644 ? -76.85900 17.28900 -33.91500 1.000 111.25000 657 ASN B O 1
ATOM 11208 N N . PHE B 1 645 ? -75.63700 15.51100 -34.56600 1.000 92.08000 658 PHE B N 1
ATOM 11209 C CA . PHE B 1 645 ? -76.76300 14.85000 -35.21000 1.000 85.61000 658 PHE B CA 1
ATOM 11210 C C . PHE B 1 645 ? -77.05300 13.48200 -34.58400 1.000 88.02000 658 PHE B C 1
ATOM 11211 O O . PHE B 1 645 ? -77.36400 12.50800 -35.27700 1.000 98.02000 658 PHE B O 1
ATOM 11219 N N . LEU B 1 646 ? -76.95600 13.38500 -33.26300 1.000 77.28000 659 LEU B N 1
ATOM 11220 C CA . LEU B 1 646 ? -77.23100 12.11600 -32.61200 1.000 69.29000 659 LEU B CA 1
ATOM 11221 C C . LEU B 1 646 ? -78.72800 11.85200 -32.63300 1.000 79.04000 659 LEU B C 1
ATOM 11222 O O . LEU B 1 646 ? -79.53600 12.77600 -32.65200 1.000 94.22000 659 LEU B O 1
ATOM 11227 N N . SER B 1 647 ? -79.10000 10.57800 -32.62000 1.000 79.86000 660 SER B N 1
ATOM 11228 C CA . SER B 1 647 ? -80.46400 10.16600 -32.90900 1.000 79.43000 660 SER B CA 1
ATOM 11229 C C . SER B 1 647 ? -80.86300 9.04800 -31.96200 1.000 74.37000 660 SER B C 1
ATOM 11230 O O . SER B 1 647 ? -80.05300 8.56800 -31.15900 1.000 77.07000 660 SER B O 1
ATOM 11233 N N . GLY B 1 648 ? -82.14100 8.66200 -32.02700 1.000 71.44000 661 GLY B N 1
ATOM 11234 C CA . GLY B 1 648 ? -82.63200 7.57900 -31.20500 1.000 70.60000 661 GLY B CA 1
ATOM 11235 C C . GLY B 1 648 ? -83.08500 8.02300 -29.82800 1.000 70.45000 661 GLY B C 1
ATOM 11236 O O . GLY B 1 648 ? -83.15600 9.21600 -29.53200 1.000 81.22000 661 GLY B O 1
ATOM 11237 N N . PRO B 1 649 ? -83.41100 7.07900 -28.95500 1.000 72.55000 662 PRO B N 1
ATOM 11238 C CA . PRO B 1 649 ? -83.93100 7.46700 -27.63800 1.000 73.08000 662 PRO B CA 1
ATOM 11239 C C . PRO B 1 649 ? -82.86400 8.03000 -26.71900 1.000 71.33000 662 PRO B C 1
ATOM 11240 O O . PRO B 1 649 ? -81.66500 7.82400 -26.89000 1.000 74.82000 662 PRO B O 1
ATOM 11244 N N . ILE B 1 650 ? -83.33800 8.73900 -25.70700 1.000 73.65000 663 ILE B N 1
ATOM 11245 C CA . ILE B 1 650 ? -82.49800 9.07100 -24.57400 1.000 68.94000 663 ILE B CA 1
ATOM 11246 C C . ILE B 1 650 ? -82.21300 7.72200 -23.94100 1.000 74.93000 663 ILE B C 1
ATOM 11247 O O . ILE B 1 650 ? -83.14500 7.02500 -23.50100 1.000 77.05000 663 ILE B O 1
ATOM 11252 N N . PRO B 1 651 ? -80.96200 7.30500 -23.90100 1.000 82.87000 664 PRO B N 1
ATOM 11253 C CA . PRO B 1 651 ? -80.65700 5.94400 -23.47900 1.000 80.80000 664 PRO B CA 1
ATOM 11254 C C . PRO B 1 651 ? -80.91700 5.78100 -21.99400 1.000 78.56000 664 PRO B C 1
ATOM 11255 O O . PRO B 1 651 ? -80.36100 6.53500 -21.17600 1.000 81.40000 664 PRO B O 1
ATOM 11259 N N . PRO B 1 652 ? -81.72700 4.78600 -21.60900 1.000 74.84000 665 PRO B N 1
ATOM 11260 C CA . PRO B 1 652 ? -82.08000 4.61900 -20.18900 1.000 66.02000 665 PRO B CA 1
ATOM 11261 C C . PRO B 1 652 ? -80.90400 4.29800 -19.31500 1.000 71.81000 665 PRO B C 1
ATOM 11262 O O . PRO B 1 652 ? -80.99000 4.47800 -18.09000 1.000 72.62000 665 PRO B O 1
ATOM 11266 N N . TRP B 1 653 ? -79.81500 3.80200 -19.89800 1.000 76.29000 666 TRP B N 1
ATOM 11267 C CA . TRP B 1 653 ? -78.66400 3.44800 -19.09300 1.000 73.43000 666 TRP B CA 1
ATOM 11268 C C . TRP B 1 653 ? -77.99000 4.65300 -18.44400 1.000 72.70000 666 TRP B C 1
ATOM 11269 O O . TRP B 1 653 ? -77.25000 4.47000 -17.46500 1.000 69.94000 666 TRP B O 1
ATOM 11280 N N . LEU B 1 654 ? -78.27700 5.88000 -18.91200 1.000 65.50000 667 LEU B N 1
ATOM 11281 C CA . LEU B 1 654 ? -77.73200 7.07000 -18.25600 1.000 57.74000 667 LEU B CA 1
ATOM 11282 C C . LEU B 1 654 ? -78.06600 7.12900 -16.77300 1.000 68.63000 667 LEU B C 1
ATOM 11283 O O . LEU B 1 654 ? -77.32000 7.75400 -16.00900 1.000 81.81000 667 LEU B O 1
ATOM 11288 N N . GLY B 1 655 ? -79.14600 6.47200 -16.34200 1.000 63.46000 668 GLY B N 1
ATOM 11289 C CA . GLY B 1 655 ? -79.41900 6.37300 -14.91800 1.000 73.46000 668 GLY B CA 1
ATOM 11290 C C . GLY B 1 655 ? -78.35800 5.62500 -14.11800 1.000 72.59000 668 GLY B C 1
ATOM 11291 O O . GLY B 1 655 ? -78.25700 5.82200 -12.89000 1.000 68.58000 668 GLY B O 1
ATOM 11292 N N . LYS B 1 656 ? -77.54000 4.79400 -14.78100 1.000 61.81000 669 LYS B N 1
ATOM 11293 C CA . LYS B 1 656 ? -76.46300 4.13200 -14.05500 1.000 67.72000 669 LYS B CA 1
ATOM 11294 C C . LYS B 1 656 ? -75.33000 5.09800 -13.68800 1.000 75.56000 669 LYS B C 1
ATOM 11295 O O . LYS B 1 656 ? -74.54000 4.78200 -12.78400 1.000 78.31000 669 LYS B O 1
ATOM 11301 N N . LEU B 1 657 ? -75.27200 6.28300 -14.32600 1.000 65.11000 670 LEU B N 1
ATOM 11302 C CA . LEU B 1 657 ? -74.26600 7.31100 -14.03100 1.000 59.90000 670 LEU B CA 1
ATOM 11303 C C . LEU B 1 657 ? -74.70600 8.09100 -12.79900 1.000 57.98000 670 LEU B C 1
ATOM 11304 O O . LEU B 1 657 ? -75.28400 9.17000 -12.88200 1.000 57.99000 670 LEU B O 1
ATOM 11309 N N . SER B 1 658 ? -74.47400 7.49100 -11.63400 1.000 58.90000 671 SER B N 1
ATOM 11310 C CA . SER B 1 658 ? -74.91200 8.08600 -10.37700 1.000 61.88000 671 SER B CA 1
ATOM 11311 C C . SER B 1 658 ? -74.32400 9.47100 -10.12500 1.000 69.11000 671 SER B C 1
ATOM 11312 O O . SER B 1 658 ? -74.89300 10.25000 -9.34700 1.000 76.22000 671 SER B O 1
ATOM 11315 N N . GLN B 1 659 ? -73.16700 9.77600 -10.71200 1.000 69.88000 672 GLN B N 1
ATOM 11316 C CA . GLN B 1 659 ? -72.48200 11.03000 -10.41900 1.000 72.33000 672 GLN B CA 1
ATOM 11317 C C . GLN B 1 659 ? -72.84400 12.17700 -11.36300 1.000 73.47000 672 GLN B C 1
ATOM 11318 O O . GLN B 1 659 ? -72.39900 13.31800 -11.13600 1.000 76.64000 672 GLN B O 1
ATOM 11324 N N . LEU B 1 660 ? -73.64300 11.89000 -12.39300 1.000 55.68000 673 LEU B N 1
ATOM 11325 C CA . LEU B 1 660 ? -73.93900 12.83300 -13.46200 1.000 49.96000 673 LEU B CA 1
ATOM 11326 C C . LEU B 1 660 ? -74.63800 14.05400 -12.91200 1.000 70.16000 673 LEU B C 1
ATOM 11327 O O . LEU B 1 660 ? -75.72900 13.95000 -12.34400 1.000 85.91000 673 LEU B O 1
ATOM 11332 N N . GLY B 1 661 ? -73.99400 15.20200 -13.05600 1.000 71.24000 674 GLY B N 1
ATOM 11333 C CA . GLY B 1 661 ? -74.51200 16.46100 -12.56800 1.000 66.28000 674 GLY B CA 1
ATOM 11334 C C . GLY B 1 661 ? -75.04600 17.36500 -13.66300 1.000 74.35000 674 GLY B C 1
ATOM 11335 O O . GLY B 1 661 ? -75.93100 18.18300 -13.40700 1.000 91.62000 674 GLY B O 1
ATOM 11336 N N . GLU B 1 662 ? -74.48500 17.28600 -14.86800 1.000 62.57000 675 GLU B N 1
ATOM 11337 C CA . GLU B 1 662 ? -74.91200 18.12900 -15.98100 1.000 64.20000 675 GLU B CA 1
ATOM 11338 C C . GLU B 1 662 ? -74.98700 17.28900 -17.24300 1.000 64.67000 675 GLU B C 1
ATOM 11339 O O . GLU B 1 662 ? -73.96200 16.76600 -17.70000 1.000 71.65000 675 GLU B O 1
ATOM 11345 N N . LEU B 1 663 ? -76.17900 17.19900 -17.83700 1.000 64.52000 676 LEU B N 1
ATOM 11346 C CA . LEU B 1 663 ? -76.36500 16.47600 -19.09600 1.000 62.74000 676 LEU B CA 1
ATOM 11347 C C . LEU B 1 663 ? -76.95200 17.41900 -20.13500 1.000 61.03000 676 LEU B C 1
ATOM 11348 O O . LEU B 1 663 ? -78.08500 17.89100 -19.98400 1.000 69.51000 676 LEU B O 1
ATOM 11353 N N . LYS B 1 664 ? -76.18700 17.66900 -21.18700 1.000 54.65000 677 LYS B N 1
ATOM 11354 C CA . LYS B 1 664 ? -76.56400 18.59600 -22.24200 1.000 61.97000 677 LYS B CA 1
ATOM 11355 C C . LYS B 1 664 ? -76.61900 17.81800 -23.55000 1.000 62.63000 677 LYS B C 1
ATOM 11356 O O . LYS B 1 664 ? -75.57900 17.45500 -24.10900 1.000 66.62000 677 LYS B O 1
ATOM 11362 N N . LEU B 1 665 ? -77.83100 17.64800 -24.07700 1.000 69.07000 678 LEU B N 1
ATOM 11363 C CA . LEU B 1 665 ? -78.07500 16.88200 -25.29400 1.000 71.19000 678 LEU B CA 1
ATOM 11364 C C . LEU B 1 665 ? -78.78700 17.72000 -26.35200 1.000 79.63000 678 LEU B C 1
ATOM 11365 O O . LEU B 1 665 ? -79.32600 17.16100 -27.31800 1.000 86.61000 678 LEU B O 1
ATOM 11370 N N . SER B 1 666 ? -78.75100 19.04500 -26.24800 1.000 76.11000 679 SER B N 1
ATOM 11371 C CA . SER B 1 666 ? -79.66500 19.81000 -27.08100 1.000 76.19000 679 SER B CA 1
ATOM 11372 C C . SER B 1 666 ? -79.17900 19.95100 -28.52800 1.000 77.73000 679 SER B C 1
ATOM 11373 O O . SER B 1 666 ? -78.00400 19.72700 -28.86000 1.000 78.17000 679 SER B O 1
ATOM 11376 N N . SER B 1 667 ? -80.11500 20.35400 -29.39200 1.000 75.24000 680 SER B N 1
ATOM 11377 C CA . SER B 1 667 ? -79.86700 20.48700 -30.83200 1.000 86.83000 680 SER B CA 1
ATOM 11378 C C . SER B 1 667 ? -79.26700 19.20800 -31.42600 1.000 83.81000 680 SER B C 1
ATOM 11379 O O . SER B 1 667 ? -78.32500 19.24400 -32.22500 1.000 78.15000 680 SER B O 1
ATOM 11382 N N . ASN B 1 668 ? -79.79600 18.06100 -30.99500 1.000 84.27000 681 ASN B N 1
ATOM 11383 C CA . ASN B 1 668 ? -79.56500 16.78900 -31.66400 1.000 84.37000 681 ASN B CA 1
ATOM 11384 C C . ASN B 1 668 ? -80.89600 16.31200 -32.26100 1.000 89.69000 681 ASN B C 1
ATOM 11385 O O . ASN B 1 668 ? -81.85900 17.07600 -32.35700 1.000 103.00000 681 ASN B O 1
ATOM 11390 N N . GLN B 1 669 ? -80.97400 15.03000 -32.62100 1.000 89.40000 682 GLN B N 1
ATOM 11391 C CA . GLN B 1 669 ? -82.17200 14.42600 -33.21000 1.000 86.88000 682 GLN B CA 1
ATOM 11392 C C . GLN B 1 669 ? -82.76300 13.27800 -32.38600 1.000 80.46000 682 GLN B C 1
ATOM 11393 O O . GLN B 1 669 ? -83.28300 12.33000 -32.96800 1.000 87.05000 682 GLN B O 1
ATOM 11399 N N . PHE B 1 670 ? -82.65000 13.29300 -31.06000 1.000 69.85000 683 PHE B N 1
ATOM 11400 C CA . PHE B 1 670 ? -83.29000 12.25300 -30.25600 1.000 74.92000 683 PHE B CA 1
ATOM 11401 C C . PHE B 1 670 ? -84.80400 12.32200 -30.44700 1.000 83.28000 683 PHE B C 1
ATOM 11402 O O . PHE B 1 670 ? -85.33900 13.40400 -30.68700 1.000 89.54000 683 PHE B O 1
ATOM 11410 N N . VAL B 1 671 ? -85.50600 11.17800 -30.42700 1.000 88.26000 684 VAL B N 1
ATOM 11411 C CA . VAL B 1 671 ? -86.84300 11.14200 -31.02000 1.000 91.44000 684 VAL B CA 1
ATOM 11412 C C . VAL B 1 671 ? -87.93100 10.49600 -30.16900 1.000 94.67000 684 VAL B C 1
ATOM 11413 O O . VAL B 1 671 ? -89.08300 10.45800 -30.61100 1.000 106.33000 684 VAL B O 1
ATOM 11417 N N . GLU B 1 672 ? -87.66400 10.01600 -28.96400 1.000 84.84000 685 GLU B N 1
ATOM 11418 C CA . GLU B 1 672 ? -88.85700 9.60900 -28.22700 1.000 88.24000 685 GLU B CA 1
ATOM 11419 C C . GLU B 1 672 ? -88.91000 10.17800 -26.82900 1.000 83.67000 685 GLU B C 1
ATOM 11420 O O . GLU B 1 672 ? -88.18500 11.12100 -26.45800 1.000 100.55000 685 GLU B O 1
ATOM 11426 N N . SER B 1 673 ? -89.85500 9.60000 -26.07500 1.000 70.51000 686 SER B N 1
ATOM 11427 C CA . SER B 1 673 ? -90.17400 9.85800 -24.67800 1.000 75.80000 686 SER B CA 1
ATOM 11428 C C . SER B 1 673 ? -89.01200 9.74300 -23.68500 1.000 71.20000 686 SER B C 1
ATOM 11429 O O . SER B 1 673 ? -88.05200 8.96400 -23.85900 1.000 68.92000 686 SER B O 1
ATOM 11432 N N . LEU B 1 674 ? -89.17000 10.38400 -22.56100 1.000 67.26000 687 LEU B N 1
ATOM 11433 C CA . LEU B 1 674 ? -88.12100 10.39800 -21.56400 1.000 61.61000 687 LEU B CA 1
ATOM 11434 C C . LEU B 1 674 ? -88.19800 9.12400 -20.74800 1.000 66.71000 687 LEU B C 1
ATOM 11435 O O . LEU B 1 674 ? -89.25400 8.83200 -20.16600 1.000 77.05000 687 LEU B O 1
ATOM 11440 N N . PRO B 1 675 ? -87.13400 8.33700 -20.69300 1.000 73.15000 688 PRO B N 1
ATOM 11441 C CA . PRO B 1 675 ? -87.16100 7.13800 -19.86500 1.000 73.48000 688 PRO B CA 1
ATOM 11442 C C . PRO B 1 675 ? -87.05300 7.51200 -18.39400 1.000 65.88000 688 PRO B C 1
ATOM 11443 O O . PRO B 1 675 ? -86.22600 8.32800 -17.98400 1.000 69.52000 688 PRO B O 1
ATOM 11447 N N . THR B 1 676 ? -87.89600 6.86400 -17.59700 1.000 67.89000 689 THR B N 1
ATOM 11448 C CA . THR B 1 676 ? -87.93300 7.08600 -16.16200 1.000 73.68000 689 THR B CA 1
ATOM 11449 C C . THR B 1 676 ? -86.60000 6.80200 -15.51300 1.000 73.72000 689 THR B C 1
ATOM 11450 O O . THR B 1 676 ? -86.34800 7.30800 -14.40200 1.000 63.27000 689 THR B O 1
ATOM 11454 N N . GLU B 1 677 ? -85.79000 5.93400 -16.14200 1.000 82.87000 690 GLU B N 1
ATOM 11455 C CA . GLU B 1 677 ? -84.47300 5.56500 -15.63800 1.000 81.94000 690 GLU B CA 1
ATOM 11456 C C . GLU B 1 677 ? -83.59200 6.78400 -15.42800 1.000 70.41000 690 GLU B C 1
ATOM 11457 O O . GLU B 1 677 ? -82.79800 6.82500 -14.48000 1.000 62.99000 690 GLU B O 1
ATOM 11463 N N . LEU B 1 678 ? -83.73100 7.78400 -16.30700 1.000 62.32000 691 LEU B N 1
ATOM 11464 C CA . LEU B 1 678 ? -82.92000 8.99800 -16.23000 1.000 46.59000 691 LEU B CA 1
ATOM 11465 C C . LEU B 1 678 ? -83.03400 9.65400 -14.87400 1.000 43.46000 691 LEU B C 1
ATOM 11466 O O . LEU B 1 678 ? -82.06500 10.22600 -14.36800 1.000 60.70000 691 LEU B O 1
ATOM 11471 N N . PHE B 1 679 ? -84.17500 9.54300 -14.24600 1.000 45.45000 692 PHE B N 1
ATOM 11472 C CA . PHE B 1 679 ? -84.36500 10.28500 -13.02100 1.000 51.97000 692 PHE B CA 1
ATOM 11473 C C . PHE B 1 679 ? -83.76800 9.60400 -11.83200 1.000 60.05000 692 PHE B C 1
ATOM 11474 O O . PHE B 1 679 ? -84.04800 10.01900 -10.69200 1.000 65.92000 692 PHE B O 1
ATOM 11482 N N . ASN B 1 680 ? -82.95300 8.57100 -12.07700 1.000 65.94000 693 ASN B N 1
ATOM 11483 C CA . ASN B 1 680 ? -82.06300 8.06100 -11.04200 1.000 79.95000 693 ASN B CA 1
ATOM 11484 C C . ASN B 1 680 ? -80.78300 8.87700 -10.88300 1.000 73.12000 693 ASN B C 1
ATOM 11485 O O . ASN B 1 680 ? -80.12100 8.74500 -9.84400 1.000 75.97000 693 ASN B O 1
ATOM 11490 N N . CYS B 1 681 ? -80.47200 9.78300 -11.81700 1.000 63.80000 694 CYS B N 1
ATOM 11491 C CA . CYS B 1 681 ? -79.31700 10.67200 -11.65300 1.000 74.08000 694 CYS B CA 1
ATOM 11492 C C . CYS B 1 681 ? -79.63200 11.81100 -10.67600 1.000 71.38000 694 CYS B C 1
ATOM 11493 O O . CYS B 1 681 ? -79.63300 12.97800 -11.03200 1.000 69.96000 694 CYS B O 1
ATOM 11496 N N . THR B 1 682 ? -79.87700 11.45000 -9.41600 1.000 67.52000 695 THR B N 1
ATOM 11497 C CA . THR B 1 682 ? -80.25500 12.40600 -8.38400 1.000 70.69000 695 THR B CA 1
ATOM 11498 C C . THR B 1 682 ? -79.22400 13.51600 -8.16900 1.000 79.83000 695 THR B C 1
ATOM 11499 O O . THR B 1 682 ? -79.51700 14.49500 -7.46600 1.000 87.96000 695 THR B O 1
ATOM 11503 N N . LYS B 1 683 ? -78.02700 13.39000 -8.72400 1.000 72.09000 696 LYS B N 1
ATOM 11504 C CA . LYS B 1 683 ? -77.02100 14.43100 -8.58000 1.000 64.34000 696 LYS B CA 1
ATOM 11505 C C . LYS B 1 683 ? -77.09400 15.49700 -9.67900 1.000 68.73000 696 LYS B C 1
ATOM 11506 O O . LYS B 1 683 ? -76.27900 16.43200 -9.66700 1.000 79.13000 696 LYS B O 1
ATOM 11512 N N . LEU B 1 684 ? -78.06300 15.39000 -10.60100 1.000 58.38000 697 LEU B N 1
ATOM 11513 C CA . LEU B 1 684 ? -78.23000 16.33700 -11.70300 1.000 57.26000 697 LEU B CA 1
ATOM 11514 C C . LEU B 1 684 ? -78.53400 17.75700 -11.22300 1.000 79.51000 697 LEU B C 1
ATOM 11515 O O . LEU B 1 684 ? -79.40700 17.97500 -10.37600 1.000 96.42000 697 LEU B O 1
ATOM 11520 N N . LEU B 1 685 ? -77.82500 18.72200 -11.81200 1.000 79.75000 698 LEU B N 1
ATOM 11521 C CA . LEU B 1 685 ? -78.08200 20.14600 -11.66600 1.000 72.38000 698 LEU B CA 1
ATOM 11522 C C . LEU B 1 685 ? -78.55800 20.79700 -12.95100 1.000 64.52000 698 LEU B C 1
ATOM 11523 O O . LEU B 1 685 ? -79.36100 21.72700 -12.89500 1.000 66.47000 698 LEU B O 1
ATOM 11528 N N . VAL B 1 686 ? -78.09900 20.31300 -14.10100 1.000 55.00000 699 VAL B N 1
ATOM 11529 C CA . VAL B 1 686 ? -78.47300 20.82900 -15.41100 1.000 57.72000 699 VAL B CA 1
ATOM 11530 C C . VAL B 1 686 ? -78.92600 19.66300 -16.26900 1.000 70.85000 699 VAL B C 1
ATOM 11531 O O . VAL B 1 686 ? -78.15000 18.73100 -16.52200 1.000 73.88000 699 VAL B O 1
ATOM 11535 N N . LEU B 1 687 ? -80.14300 19.74400 -16.77300 1.000 72.53000 700 LEU B N 1
ATOM 11536 C CA . LEU B 1 687 ? -80.65700 18.78200 -17.73900 1.000 72.03000 700 LEU B CA 1
ATOM 11537 C C . LEU B 1 687 ? -81.15800 19.61100 -18.90300 1.000 82.48000 700 LEU B C 1
ATOM 11538 O O . LEU B 1 687 ? -82.21900 20.24200 -18.81700 1.000 89.11000 700 LEU B O 1
ATOM 11543 N N . SER B 1 688 ? -80.41900 19.59100 -19.99500 1.000 75.65000 701 SER B N 1
ATOM 11544 C CA . SER B 1 688 ? -80.81100 20.34500 -21.17300 1.000 73.96000 701 SER B CA 1
ATOM 11545 C C . SER B 1 688 ? -80.97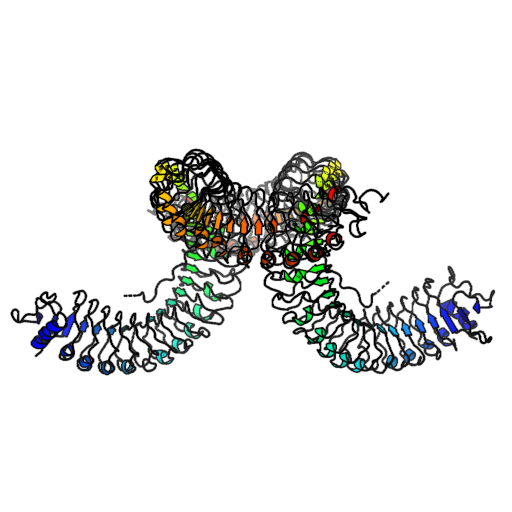600 19.41500 -22.36000 1.000 71.62000 701 SER B C 1
ATOM 11546 O O . SER B 1 688 ? -79.98600 18.91400 -22.90400 1.000 70.44000 701 SER B O 1
ATOM 11549 N N . LEU B 1 689 ? -82.21300 19.30500 -22.84400 1.000 73.22000 702 LEU B N 1
ATOM 11550 C CA . LEU B 1 689 ? -82.53800 18.39800 -23.93800 1.000 72.84000 702 LEU B CA 1
ATOM 11551 C C . LEU B 1 689 ? -83.26000 19.09700 -25.08400 1.000 75.33000 702 LEU B C 1
ATOM 11552 O O . LEU B 1 689 ? -83.85100 18.42100 -25.93000 1.000 85.80000 702 LEU B O 1
ATOM 11557 N N . ASP B 1 690 ? -83.18400 20.42500 -25.15200 1.000 69.57000 703 ASP B N 1
ATOM 11558 C CA . ASP B 1 690 ? -83.96600 21.22100 -26.09100 1.000 73.87000 703 ASP B CA 1
ATOM 11559 C C . ASP B 1 690 ? -83.55400 20.95400 -27.54200 1.000 78.44000 703 ASP B C 1
ATOM 11560 O O . ASP B 1 690 ? -82.46800 20.44600 -27.82200 1.000 82.12000 703 ASP B O 1
ATOM 11565 N N . GLY B 1 691 ? -84.42900 21.31700 -28.48200 1.000 79.51000 704 GLY B N 1
ATOM 11566 C CA . GLY B 1 691 ? -83.95600 21.23100 -29.85600 1.000 86.17000 704 GLY B CA 1
ATOM 11567 C C . GLY B 1 691 ? -83.82400 19.82300 -30.40100 1.000 79.08000 704 GLY B C 1
ATOM 11568 O O . GLY B 1 691 ? -83.10200 19.60000 -31.38500 1.000 58.64000 704 GLY B O 1
ATOM 11569 N N . ASN B 1 692 ? -84.39500 18.84700 -29.71200 1.000 84.88000 705 ASN B N 1
ATOM 11570 C CA . ASN B 1 692 ? -84.58100 17.50400 -30.24200 1.000 82.03000 705 ASN B CA 1
ATOM 11571 C C . ASN B 1 692 ? -86.00500 17.34000 -30.79900 1.000 86.28000 705 ASN B C 1
ATOM 11572 O O . ASN B 1 692 ? -86.66400 18.31100 -31.17600 1.000 93.70000 705 ASN B O 1
ATOM 11577 N N . SER B 1 693 ? -86.48800 16.10600 -30.89400 1.000 83.25000 706 SER B N 1
ATOM 11578 C CA . SER B 1 693 ? -87.85200 15.79800 -31.31500 1.000 72.79000 706 SER B CA 1
ATOM 11579 C C . SER B 1 693 ? -88.49500 14.86900 -30.29800 1.000 66.27000 706 SER B C 1
ATOM 11580 O O . SER B 1 693 ? -89.28500 13.98900 -30.66100 1.000 61.75000 706 SER B O 1
ATOM 11583 N N . LEU B 1 694 ? -88.15200 15.03100 -29.03000 1.000 55.78000 707 LEU B N 1
ATOM 11584 C CA . LEU B 1 694 ? -88.73400 14.19300 -27.99900 1.000 58.84000 707 LEU B CA 1
ATOM 11585 C C . LEU B 1 694 ? -90.23600 14.43900 -27.92800 1.000 78.10000 707 LEU B C 1
ATOM 11586 O O . LEU B 1 694 ? -90.71900 15.53600 -28.20800 1.000 95.17000 707 LEU B O 1
ATOM 11591 N N . ASN B 1 695 ? -90.98600 13.37800 -27.66200 1.000 81.78000 708 ASN B N 1
ATOM 11592 C CA . ASN B 1 695 ? -92.43300 13.41900 -27.64800 1.000 78.99000 708 ASN B CA 1
ATOM 11593 C C . ASN B 1 695 ? -92.93000 12.78300 -26.35300 1.000 76.94000 708 ASN B C 1
ATOM 11594 O O . ASN B 1 695 ? -92.15100 12.38100 -25.47700 1.000 71.02000 708 ASN B O 1
ATOM 11599 N N . GLY B 1 696 ? -94.24200 12.71500 -26.22500 1.000 83.31000 709 GLY B N 1
ATOM 11600 C CA . GLY B 1 696 ? -94.84200 12.14700 -25.04000 1.000 79.85000 709 GLY B CA 1
ATOM 11601 C C . GLY B 1 696 ? -94.91100 13.10100 -23.86400 1.000 71.59000 709 GLY B C 1
ATOM 11602 O O . GLY B 1 696 ? -94.60400 14.28800 -23.94700 1.000 78.77000 709 GLY B O 1
ATOM 11603 N N . SER B 1 697 ? -95.39900 12.57100 -22.75500 1.000 62.68000 710 SER B N 1
ATOM 11604 C CA . SER B 1 697 ? -95.54200 13.40400 -21.58100 1.000 73.74000 710 SER B CA 1
ATOM 11605 C C . SER B 1 697 ? -94.23500 13.52100 -20.81600 1.000 74.06000 710 SER B C 1
ATOM 11606 O O . SER B 1 697 ? -93.25000 12.82700 -21.08600 1.000 88.39000 710 SER B O 1
ATOM 11609 N N . ILE B 1 698 ? -94.23600 14.41700 -19.83700 1.000 69.83000 711 ILE B N 1
ATOM 11610 C CA . ILE B 1 698 ? -93.09200 14.53900 -18.93900 1.000 72.73000 711 ILE B CA 1
ATOM 11611 C C . ILE B 1 698 ? -93.38600 13.70400 -17.70100 1.000 72.71000 711 ILE B C 1
ATOM 11612 O O . ILE B 1 698 ? -94.41500 13.91700 -17.03400 1.000 72.64000 711 ILE B O 1
ATOM 11617 N N . PRO B 1 699 ? -92.51000 12.76400 -17.35900 1.000 65.56000 712 PRO B N 1
ATOM 11618 C CA . PRO B 1 699 ? -92.82500 11.82600 -16.27000 1.000 70.68000 712 PRO B CA 1
ATOM 11619 C C . PRO B 1 699 ? -92.93300 12.49500 -14.90900 1.000 71.62000 712 PRO B C 1
ATOM 11620 O O . PRO B 1 699 ? -92.09800 13.32200 -14.52200 1.000 65.18000 712 PRO B O 1
ATOM 11624 N N . GLN B 1 700 ? -93.94000 12.05700 -14.14900 1.000 77.47000 713 GLN B N 1
ATOM 11625 C CA . GLN B 1 700 ? -94.05600 12.49600 -12.77000 1.000 88.23000 713 GLN B CA 1
ATOM 11626 C C . GLN B 1 700 ? -92.76500 12.25000 -12.00500 1.000 92.01000 713 GLN B C 1
ATOM 11627 O O . GLN B 1 700 ? -92.43900 12.98500 -11.06700 1.000 87.28000 713 GLN B O 1
ATOM 11633 N N . GLU B 1 701 ? -91.95000 11.31200 -12.48400 1.000 98.47000 714 GLU B N 1
ATOM 11634 C CA . GLU B 1 701 ? -90.72300 10.91400 -11.81300 1.000 102.33000 714 GLU B CA 1
ATOM 11635 C C . GLU B 1 701 ? -89.60500 11.94500 -11.91500 1.000 101.32000 714 GLU B C 1
ATOM 11636 O O . GLU B 1 701 ? -88.56100 11.78900 -11.27100 1.000 108.89000 714 GLU B O 1
ATOM 11642 N N . ILE B 1 702 ? -89.80300 13.00800 -12.68800 1.000 87.42000 715 ILE B N 1
ATOM 11643 C CA . ILE B 1 702 ? -88.81300 14.07200 -12.78900 1.000 71.49000 715 ILE B CA 1
ATOM 11644 C C . ILE B 1 702 ? -88.63200 14.82000 -11.46600 1.000 73.57000 715 ILE B C 1
ATOM 11645 O O . ILE B 1 702 ? -87.57200 15.40500 -11.20700 1.000 74.77000 715 ILE B O 1
ATOM 11650 N N . GLY B 1 703 ? -89.65400 14.83000 -10.61500 1.000 71.64000 716 GLY B N 1
ATOM 11651 C CA . GLY B 1 703 ? -89.52400 15.47900 -9.32600 1.000 72.51000 716 GLY B CA 1
ATOM 11652 C C . GLY B 1 703 ? -88.49800 14.84400 -8.40700 1.000 82.21000 716 GLY B C 1
ATOM 11653 O O . GLY B 1 703 ? -88.25200 15.38100 -7.31600 1.000 82.88000 716 GLY B O 1
ATOM 11654 N N . ASN B 1 704 ? -87.91300 13.70800 -8.80900 1.000 91.10000 717 ASN B N 1
ATOM 11655 C CA . ASN B 1 704 ? -86.85800 13.07500 -8.03000 1.000 93.93000 717 ASN B CA 1
ATOM 11656 C C . ASN B 1 704 ? -85.52500 13.77200 -8.16100 1.000 79.27000 717 ASN B C 1
ATOM 11657 O O . ASN B 1 704 ? -84.62200 13.45800 -7.38600 1.000 89.98000 717 ASN B O 1
ATOM 11662 N N . LEU B 1 705 ? -85.38900 14.70400 -9.10100 1.000 67.06000 718 LEU B N 1
ATOM 11663 C CA . LEU B 1 705 ? -84.17400 15.49900 -9.27200 1.000 67.22000 718 LEU B CA 1
ATOM 11664 C C . LEU B 1 705 ? -84.09400 16.68700 -8.30100 1.000 70.98000 718 LEU B C 1
ATOM 11665 O O . LEU B 1 705 ? -84.01600 17.84100 -8.73000 1.000 78.63000 718 LEU B O 1
ATOM 11670 N N . GLY B 1 706 ? -84.15100 16.41500 -6.99800 1.000 63.33000 719 GLY B N 1
ATOM 11671 C CA . GLY B 1 706 ? -84.31100 17.46400 -6.00700 1.000 75.55000 719 GLY B CA 1
ATOM 11672 C C . GLY B 1 706 ? -83.24700 18.53700 -6.02800 1.000 84.06000 719 GLY B C 1
ATOM 11673 O O . GLY B 1 706 ? -83.49200 19.65100 -5.54700 1.000 91.90000 719 GLY B O 1
ATOM 11674 N N . ALA B 1 707 ? -82.05900 18.21800 -6.54500 1.000 84.49000 720 ALA B N 1
ATOM 11675 C CA . ALA B 1 707 ? -80.93200 19.14000 -6.60000 1.000 84.42000 720 ALA B CA 1
ATOM 11676 C C . ALA B 1 707 ? -80.87400 19.97000 -7.88000 1.000 78.94000 720 ALA B C 1
ATOM 11677 O O . ALA B 1 707 ? -80.02800 20.86700 -7.97900 1.000 84.91000 720 ALA B O 1
ATOM 11679 N N . LEU B 1 708 ? -81.76700 19.70700 -8.83300 1.000 71.37000 721 LEU B N 1
ATOM 11680 C CA . LEU B 1 708 ? -81.73800 20.31500 -10.16200 1.000 68.79000 721 LEU B CA 1
ATOM 11681 C C . LEU B 1 708 ? -81.82200 21.83300 -10.11100 1.000 78.35000 721 LEU B C 1
ATOM 11682 O O . LEU B 1 708 ? -82.61300 22.39800 -9.35400 1.000 92.76000 721 LEU B O 1
ATOM 11687 N N . ASN B 1 709 ? -80.99000 22.49800 -10.90800 1.000 72.21000 722 ASN B N 1
ATOM 11688 C CA . ASN B 1 709 ? -80.99100 23.95500 -11.02000 1.000 68.44000 722 ASN B CA 1
ATOM 11689 C C . ASN B 1 709 ? -81.62200 24.46000 -12.31600 1.000 76.40000 722 ASN B C 1
ATOM 11690 O O . ASN B 1 709 ? -82.27300 25.51400 -12.31700 1.000 83.31000 722 ASN B O 1
ATOM 11695 N N . VAL B 1 710 ? -81.40100 23.74600 -13.42700 1.000 65.89000 723 VAL B N 1
ATOM 11696 C CA . VAL B 1 710 ? -81.77800 24.16800 -14.77600 1.000 61.64000 723 VAL B CA 1
ATOM 11697 C C . VAL B 1 710 ? -82.47600 23.01300 -15.47700 1.000 72.75000 723 VAL B C 1
ATOM 11698 O O . VAL B 1 710 ? -81.89200 21.93200 -15.61500 1.000 84.09000 723 VAL B O 1
ATOM 11702 N N . LEU B 1 711 ? -83.69500 23.25000 -15.97000 1.000 72.08000 724 LEU B N 1
ATOM 11703 C CA . LEU B 1 711 ? -84.40800 22.29100 -16.81600 1.000 57.62000 724 LEU B CA 1
ATOM 11704 C C . LEU B 1 711 ? -84.80700 22.99500 -18.09400 1.000 59.82000 724 LEU B C 1
ATOM 11705 O O . LEU B 1 711 ? -85.57200 23.95800 -18.04600 1.000 73.46000 724 LEU B O 1
ATOM 11710 N N . ASN B 1 712 ? -84.33800 22.49500 -19.23400 1.000 58.73000 725 ASN B N 1
ATOM 11711 C CA . ASN B 1 712 ? -84.59700 23.14500 -20.51800 1.000 63.22000 725 ASN B CA 1
ATOM 11712 C C . ASN B 1 712 ? -85.01900 22.08900 -21.53200 1.000 69.76000 725 ASN B C 1
ATOM 11713 O O . ASN B 1 712 ? -84.17300 21.38600 -22.09900 1.000 71.34000 725 ASN B O 1
ATOM 11718 N N . LEU B 1 713 ? -86.32800 22.06100 -21.82600 1.000 60.67000 726 LEU B N 1
ATOM 11719 C CA . LEU B 1 713 ? -86.91300 21.09700 -22.74800 1.000 59.79000 726 LEU B CA 1
ATOM 11720 C C . LEU B 1 713 ? -87.45900 21.76100 -24.00000 1.000 63.46000 726 LEU B C 1
ATOM 11721 O O . LEU B 1 713 ? -88.20200 21.12100 -24.74400 1.000 71.15000 726 LEU B O 1
ATOM 11726 N N . ASP B 1 714 ? -87.05400 23.00200 -24.28800 1.000 66.64000 727 ASP B N 1
ATOM 11727 C CA . ASP B 1 714 ? -87.61000 23.76600 -25.40700 1.000 74.87000 727 ASP B CA 1
ATOM 11728 C C . ASP B 1 714 ? -87.58700 23.05700 -26.75300 1.000 73.08000 727 ASP B C 1
ATOM 11729 O O . ASP B 1 714 ? -86.76500 22.16600 -26.98800 1.000 87.68000 727 ASP B O 1
ATOM 11734 N N . LYS B 1 715 ? -88.46500 23.48900 -27.65900 1.000 64.51000 728 LYS B N 1
ATOM 11735 C CA . LYS B 1 715 ? -88.39200 23.14800 -29.08200 1.000 72.97000 728 LYS B CA 1
ATOM 11736 C C . LYS B 1 715 ? -88.33100 21.63200 -29.31800 1.000 86.75000 728 LYS B C 1
ATOM 11737 O O . LYS B 1 715 ? -87.74600 21.16700 -30.30800 1.000 90.16000 728 LYS B O 1
ATOM 11743 N N . ASN B 1 716 ? -88.82100 20.85100 -28.36200 1.000 83.35000 729 ASN B N 1
ATOM 11744 C CA . ASN B 1 716 ? -89.20800 19.47400 -28.63300 1.000 84.49000 729 ASN B CA 1
ATOM 11745 C C . ASN B 1 716 ? -90.65800 19.39900 -29.09600 1.000 80.30000 729 ASN B C 1
ATOM 11746 O O . ASN B 1 716 ? -91.16800 20.35700 -29.69600 1.000 76.73000 729 ASN B O 1
ATOM 11751 N N . GLN B 1 717 ? -91.29800 18.23200 -28.88800 1.000 72.60000 730 GLN B N 1
ATOM 11752 C CA . GLN B 1 717 ? -92.73800 18.07700 -29.06000 1.000 64.84000 730 GLN B CA 1
ATOM 11753 C C . GLN B 1 717 ? -93.30500 17.17300 -27.96900 1.000 63.04000 730 GLN B C 1
ATOM 11754 O O . GLN B 1 717 ? -93.97500 16.19000 -28.22900 1.000 51.24000 730 GLN B O 1
ATOM 11760 N N . PHE B 1 718 ? -93.05800 17.56100 -26.71700 1.000 71.94000 731 PHE B N 1
ATOM 11761 C CA . PHE B 1 718 ? -93.73600 16.98700 -25.56200 1.000 74.84000 731 PHE B CA 1
ATOM 11762 C C . PHE B 1 718 ? -95.24500 17.28000 -25.59900 1.000 86.37000 731 PHE B C 1
ATOM 11763 O O . PHE B 1 718 ? -95.71800 18.24200 -26.21100 1.000 84.90000 731 PHE B O 1
ATOM 11771 N N . SER B 1 719 ? -96.00600 16.45900 -24.88800 1.000 90.35000 732 SER B N 1
ATOM 11772 C CA . SER B 1 719 ? -97.45500 16.51100 -24.97800 1.000 92.24000 732 SER B CA 1
ATOM 11773 C C . SER B 1 719 ? -98.05200 16.40700 -23.58400 1.000 81.30000 732 SER B C 1
ATOM 11774 O O . SER B 1 719 ? -97.36300 16.13500 -22.59500 1.000 69.90000 732 SER B O 1
ATOM 11777 N N . GLY B 1 720 ? -99.35200 16.61800 -23.51800 1.000 80.95000 733 GLY B N 1
ATOM 11778 C CA . GLY B 1 720 ? -100.05500 16.39000 -22.28800 1.000 78.43000 733 GLY B CA 1
ATOM 11779 C C . GLY B 1 720 ? -99.81100 17.44800 -21.22900 1.000 78.43000 733 GLY B C 1
ATOM 11780 O O . GLY B 1 720 ? -99.19400 18.48100 -21.44400 1.000 80.88000 733 GLY B O 1
ATOM 11781 N N . SER B 1 721 ? -100.32900 17.15800 -20.05200 1.000 82.79000 734 SER B N 1
ATOM 11782 C CA . SER B 1 721 ? -100.31500 18.14200 -18.99400 1.000 80.26000 734 SER B CA 1
ATOM 11783 C C . SER B 1 721 ? -98.99500 18.07500 -18.23900 1.000 87.30000 734 SER B C 1
ATOM 11784 O O . SER B 1 721 ? -98.13400 17.23700 -18.50200 1.000 94.04000 734 SER B O 1
ATOM 11787 N N . LEU B 1 722 ? -98.83300 18.97600 -17.29900 1.000 88.09000 735 LEU B N 1
ATOM 11788 C CA . LEU B 1 722 ? -97.56900 19.18300 -16.62600 1.000 77.31000 735 LEU B CA 1
ATOM 11789 C C . LEU B 1 722 ? -97.66500 18.59100 -15.23300 1.000 85.49000 735 LEU B C 1
ATOM 11790 O O . LEU B 1 722 ? -98.64800 18.84500 -14.52300 1.000 111.63000 735 LEU B O 1
ATOM 11795 N N . PRO B 1 723 ? -96.72100 17.75700 -14.83600 1.000 68.80000 736 PRO B N 1
ATOM 11796 C CA . PRO B 1 723 ? -96.90900 16.94900 -13.61900 1.000 71.22000 736 PRO B CA 1
ATOM 11797 C C . PRO B 1 723 ? -96.77700 17.74400 -12.32300 1.000 70.69000 736 PRO B C 1
ATOM 11798 O O . PRO B 1 723 ? -95.87700 18.57000 -12.15700 1.000 72.51000 736 PRO B O 1
ATOM 11802 N N . GLN B 1 724 ? -97.67800 17.44000 -11.38500 1.000 79.09000 737 GLN B N 1
ATOM 11803 C CA . GLN B 1 724 ? -97.65700 18.05700 -10.06100 1.000 87.12000 737 GLN B CA 1
ATOM 11804 C C . GLN B 1 724 ? -96.32600 17.85500 -9.34700 1.000 87.43000 737 GLN B C 1
ATOM 11805 O O . GLN B 1 724 ? -95.92600 18.69300 -8.52400 1.000 76.29000 737 GLN B O 1
ATOM 11811 N N . ALA B 1 725 ? -95.63800 16.74500 -9.62900 1.000 95.55000 738 ALA B N 1
ATOM 11812 C CA . ALA B 1 725 ? -94.42400 16.43500 -8.89300 1.000 93.98000 738 ALA B CA 1
ATOM 11813 C C . ALA B 1 725 ? -93.29300 17.38900 -9.20100 1.000 80.39000 738 ALA B C 1
ATOM 11814 O O . ALA B 1 725 ? -92.31400 17.43100 -8.44000 1.000 78.48000 738 ALA B O 1
ATOM 11816 N N . MET B 1 726 ? -93.37300 18.14400 -10.29100 1.000 72.92000 739 MET B N 1
ATOM 11817 C CA . MET B 1 726 ? -92.21900 18.97400 -10.56700 1.000 75.94000 739 MET B CA 1
ATOM 11818 C C . MET B 1 726 ? -92.14000 20.20600 -9.66300 1.000 81.93000 739 MET B C 1
ATOM 11819 O O . MET B 1 726 ? -91.10700 20.87400 -9.65200 1.000 96.84000 739 MET B O 1
ATOM 11824 N N . GLY B 1 727 ? -93.18500 20.51200 -8.89800 1.000 78.34000 740 GLY B N 1
ATOM 11825 C CA . GLY B 1 727 ? -93.02000 21.44300 -7.78600 1.000 76.61000 740 GLY B CA 1
ATOM 11826 C C . GLY B 1 727 ? -92.06500 20.95500 -6.70100 1.000 83.46000 740 GLY B C 1
ATOM 11827 O O . GLY B 1 727 ? -91.84400 21.67500 -5.71900 1.000 90.33000 740 GLY B O 1
ATOM 11828 N N . LYS B 1 728 ? -91.54800 19.72700 -6.82000 1.000 85.08000 741 LYS B N 1
ATOM 11829 C CA . LYS B 1 728 ? -90.57400 19.21800 -5.86700 1.000 87.21000 741 LYS B CA 1
ATOM 11830 C C . LYS B 1 728 ? -89.18900 19.77300 -6.13300 1.000 89.93000 741 LYS B C 1
ATOM 11831 O O . LYS B 1 728 ? -88.33100 19.68900 -5.24700 1.000 95.10000 741 LYS B O 1
ATOM 11837 N N . LEU B 1 729 ? -88.97600 20.39800 -7.29800 1.000 82.62000 742 LEU B N 1
ATOM 11838 C CA . LEU B 1 729 ? -87.65200 20.87000 -7.69500 1.000 87.49000 742 LEU B CA 1
ATOM 11839 C C . LEU B 1 729 ? -87.36000 22.21000 -7.02100 1.000 84.74000 742 LEU B C 1
ATOM 11840 O O . LEU B 1 729 ? -87.20100 23.24700 -7.66200 1.000 87.59000 742 LEU B O 1
ATOM 11845 N N . SER B 1 730 ? -87.19900 22.14200 -5.69600 1.000 84.32000 743 SER B N 1
ATOM 11846 C CA . SER B 1 730 ? -87.13000 23.33000 -4.85900 1.000 90.53000 743 SER B CA 1
ATOM 11847 C C . SER B 1 730 ? -85.92900 24.20000 -5.17200 1.000 91.75000 743 SER B C 1
ATOM 11848 O O . SER B 1 730 ? -85.92400 25.37700 -4.79000 1.000 92.95000 743 SER B O 1
ATOM 11851 N N . LYS B 1 731 ? -84.89000 23.64300 -5.79400 1.000 88.57000 744 LYS B N 1
ATOM 11852 C CA . LYS B 1 731 ? -83.65800 24.37900 -6.02800 1.000 84.63000 744 LYS B CA 1
ATOM 11853 C C . LYS B 1 731 ? -83.52500 24.87300 -7.46900 1.000 86.36000 744 LYS B C 1
ATOM 11854 O O . LYS B 1 731 ? -82.49300 25.47200 -7.81800 1.000 87.84000 744 LYS B O 1
ATOM 11860 N N . LEU B 1 732 ? -84.57600 24.67700 -8.28000 1.000 80.67000 745 LEU B N 1
ATOM 11861 C CA . LEU B 1 732 ? -84.59700 25.03000 -9.70300 1.000 76.77000 745 LEU B CA 1
ATOM 11862 C C . LEU B 1 732 ? -84.66200 26.53800 -9.91900 1.000 80.70000 745 LEU B C 1
ATOM 11863 O O . LEU B 1 732 ? -85.57100 27.19700 -9.41600 1.000 90.76000 745 LEU B O 1
ATOM 11868 N N . TYR B 1 733 ? -83.71600 27.08800 -10.68500 1.000 77.83000 746 TYR B N 1
ATOM 11869 C CA . TYR B 1 733 ? -83.70000 28.52800 -10.95600 1.000 88.26000 746 TYR B CA 1
ATOM 11870 C C . TYR B 1 733 ? -83.94800 28.90600 -12.41100 1.000 85.46000 746 TYR B C 1
ATOM 11871 O O . TYR B 1 733 ? -83.96800 30.10400 -12.71300 1.000 83.94000 746 TYR B O 1
ATOM 11880 N N . GLU B 1 734 ? -84.02000 27.94000 -13.33100 1.000 76.03000 747 GLU B N 1
ATOM 11881 C CA . GLU B 1 734 ? -84.34100 28.19700 -14.73400 1.000 67.96000 747 GLU B CA 1
ATOM 11882 C C . GLU B 1 734 ? -85.26900 27.09000 -15.21500 1.000 71.36000 747 GLU B C 1
ATOM 11883 O O . GLU B 1 734 ? -84.93700 25.91400 -15.07100 1.000 82.23000 747 GLU B O 1
ATOM 11889 N N . LEU B 1 735 ? -86.41400 27.44100 -15.79600 1.000 75.69000 748 LEU B N 1
ATOM 11890 C CA . LEU B 1 735 ? -87.36000 26.44000 -16.30800 1.000 77.60000 748 LEU B CA 1
ATOM 11891 C C . LEU B 1 735 ? -87.84200 26.88500 -17.67900 1.000 69.69000 748 LEU B C 1
ATOM 11892 O O . LEU B 1 735 ? -88.57300 27.87400 -17.77800 1.000 70.65000 748 LEU B O 1
ATOM 11897 N N . ARG B 1 736 ? -87.45700 26.16100 -18.73500 1.000 56.87000 749 ARG B N 1
ATOM 11898 C CA . ARG B 1 736 ? -87.90200 26.50000 -20.08100 1.000 60.21000 749 ARG B CA 1
ATOM 11899 C C . ARG B 1 736 ? -88.49900 25.29000 -20.75700 1.000 67.58000 749 ARG B C 1
ATOM 11900 O O . ARG B 1 736 ? -87.78700 24.32300 -21.03000 1.000 73.80000 749 ARG B O 1
ATOM 11908 N N . LEU B 1 737 ? -89.77000 25.40500 -21.14900 1.000 74.15000 750 LEU B N 1
ATOM 11909 C CA . LEU B 1 737 ? -90.47000 24.33700 -21.84200 1.000 62.48000 750 LEU B CA 1
ATOM 11910 C C . LEU B 1 737 ? -91.19600 24.87200 -23.07200 1.000 64.52000 750 LEU B C 1
ATOM 11911 O O . LEU B 1 737 ? -92.17400 24.27100 -23.51900 1.000 74.36000 750 LEU B O 1
ATOM 11916 N N . SER B 1 738 ? -90.71000 25.96600 -23.64900 1.000 56.36000 751 SER B N 1
ATOM 11917 C CA . SER B 1 738 ? -91.34300 26.60400 -24.78400 1.000 67.70000 751 SER B CA 1
ATOM 11918 C C . SER B 1 738 ? -91.29800 25.69100 -26.02600 1.000 70.24000 751 SER B C 1
ATOM 11919 O O . SER B 1 738 ? -90.62500 24.65400 -26.05100 1.000 70.00000 751 SER B O 1
ATOM 11922 N N . ARG B 1 739 ? -92.08500 26.07700 -27.04400 1.000 75.67000 752 ARG B N 1
ATOM 11923 C CA . ARG B 1 739 ? -92.23200 25.37700 -28.34000 1.000 77.92000 752 ARG B CA 1
ATOM 11924 C C . ARG B 1 739 ? -92.49100 23.87800 -28.16200 1.000 82.81000 752 ARG B C 1
ATOM 11925 O O . ARG B 1 739 ? -91.89100 23.02700 -28.83200 1.000 84.09000 752 ARG B O 1
ATOM 11933 N N . ASN B 1 740 ? -93.36500 23.54300 -27.23700 1.000 94.90000 753 ASN B N 1
ATOM 11934 C CA . ASN B 1 740 ? -93.88700 22.18200 -27.15900 1.000 98.96000 753 ASN B CA 1
ATOM 11935 C C . ASN B 1 740 ? -95.39100 22.23600 -27.42100 1.000 100.47000 753 ASN B C 1
ATOM 11936 O O . ASN B 1 740 ? -95.92600 23.27600 -27.83700 1.000 107.36000 753 ASN B O 1
ATOM 11941 N N . SER B 1 741 ? -96.07300 21.11700 -27.17500 1.000 88.30000 754 SER B N 1
ATOM 11942 C CA . SER B 1 741 ? -97.52200 21.01200 -27.32500 1.000 78.01000 754 SER B CA 1
ATOM 11943 C C . SER B 1 741 ? -98.15400 20.56100 -26.02100 1.000 76.01000 754 SER B C 1
ATOM 11944 O O . SER B 1 741 ? -99.07300 19.74100 -26.00700 1.000 81.98000 754 SER B O 1
ATOM 11947 N N . LEU B 1 742 ? -97.62900 21.07300 -24.90900 1.000 79.32000 755 LEU B N 1
ATOM 11948 C CA . LEU B 1 742 ? -98.17700 20.77700 -23.59500 1.000 82.38000 755 LEU B CA 1
ATOM 11949 C C . LEU B 1 742 ? -99.58100 21.36000 -23.47000 1.000 97.67000 755 LEU B C 1
ATOM 11950 O O . LEU B 1 742 ? -99.88400 22.44100 -23.98700 1.000 102.04000 755 LEU B O 1
ATOM 11955 N N . THR B 1 743 ? -100.44200 20.62600 -22.77800 1.000 97.26000 756 THR B N 1
ATOM 11956 C CA . THR B 1 743 ? -101.86300 20.92500 -22.73400 1.000 93.18000 756 THR B CA 1
ATOM 11957 C C . THR B 1 743 ? -102.17500 21.03400 -21.24700 1.000 90.63000 756 THR B C 1
ATOM 11958 O O . THR B 1 743 ? -101.27800 21.18500 -20.40400 1.000 80.99000 756 THR B O 1
ATOM 11962 N N . GLY B 1 744 ? -103.45400 20.93800 -20.91900 1.000 92.96000 757 GLY B N 1
ATOM 11963 C CA . GLY B 1 744 ? -103.89900 21.11100 -19.56200 1.000 89.50000 757 GLY B CA 1
ATOM 11964 C C . GLY B 1 744 ? -103.84400 22.57600 -19.18800 1.000 82.96000 757 GLY B C 1
ATOM 11965 O O . GLY B 1 744 ? -103.74700 23.45400 -20.03200 1.000 89.92000 757 GLY B O 1
ATOM 11966 N N . GLU B 1 745 ? -103.95300 22.83100 -17.89300 1.000 83.69000 758 GLU B N 1
ATOM 11967 C CA . GLU B 1 745 ? -103.71500 24.14800 -17.33800 1.000 87.44000 758 GLU B CA 1
ATOM 11968 C C . GLU B 1 745 ? -102.55900 24.05500 -16.35200 1.000 93.16000 758 GLU B C 1
ATOM 11969 O O . GLU B 1 745 ? -102.22300 22.97400 -15.85400 1.000 94.25000 758 GLU B O 1
ATOM 11975 N N . ILE B 1 746 ? -101.97600 25.21100 -16.06400 1.000 91.98000 759 ILE B N 1
ATOM 11976 C CA . ILE B 1 746 ? -100.74400 25.30900 -15.27600 1.000 80.30000 759 ILE B CA 1
ATOM 11977 C C . ILE B 1 746 ? -101.04500 24.97300 -13.82300 1.000 74.68000 759 ILE B C 1
ATOM 11978 O O . ILE B 1 746 ? -101.92300 25.59900 -13.20600 1.000 79.45000 759 ILE B O 1
ATOM 11983 N N . PRO B 1 747 ? -100.33000 24.03500 -13.22900 1.000 76.25000 760 PRO B N 1
ATOM 11984 C CA . PRO B 1 747 ? -100.66600 23.60100 -11.87200 1.000 85.25000 760 PRO B CA 1
ATOM 11985 C C . PRO B 1 747 ? -100.27700 24.64300 -10.83600 1.000 81.00000 760 PRO B C 1
ATOM 11986 O O . PRO B 1 747 ? -99.26400 25.32700 -10.97000 1.000 75.91000 760 PRO B O 1
ATOM 11990 N N . VAL B 1 748 ? -101.08100 24.73700 -9.77000 1.000 87.08000 761 VAL B N 1
ATOM 11991 C CA . VAL B 1 748 ? -100.74500 25.64000 -8.67200 1.000 90.07000 761 VAL B CA 1
ATOM 11992 C C . VAL B 1 748 ? -99.44100 25.24100 -8.00900 1.000 95.93000 761 VAL B C 1
ATOM 11993 O O . VAL B 1 748 ? -98.84500 26.05100 -7.28900 1.000 97.53000 761 VAL B O 1
ATOM 11997 N N . GLU B 1 749 ? -99.00500 23.98800 -8.19100 1.000 107.66000 762 GLU B N 1
ATOM 11998 C CA . GLU B 1 749 ? -97.73500 23.53000 -7.63000 1.000 117.24000 762 GLU B CA 1
ATOM 11999 C C . GLU B 1 749 ? -96.54700 24.32100 -8.16500 1.000 110.36000 762 GLU B C 1
ATOM 12000 O O . GLU B 1 749 ? -95.48500 24.32500 -7.53100 1.000 113.51000 762 GLU B O 1
ATOM 12006 N N . ILE B 1 750 ? -96.71400 25.02500 -9.28900 1.000 98.35000 763 ILE B N 1
ATOM 12007 C CA . ILE B 1 750 ? -95.60500 25.77200 -9.87200 1.000 91.72000 763 ILE B CA 1
ATOM 12008 C C . ILE B 1 750 ? -95.14500 26.88700 -8.94600 1.000 87.85000 763 ILE B C 1
ATOM 12009 O O . ILE B 1 750 ? -94.01100 27.35500 -9.04300 1.000 74.99000 763 ILE B O 1
ATOM 12014 N N . GLY B 1 751 ? -96.02200 27.36500 -8.07000 1.000 99.58000 764 GLY B N 1
ATOM 12015 C CA . GLY B 1 751 ? -95.63300 28.43800 -7.18100 1.000 96.62000 764 GLY B CA 1
ATOM 12016 C C . GLY B 1 751 ? -94.60700 28.02500 -6.16500 1.000 90.99000 764 GLY B C 1
ATOM 12017 O O . GLY B 1 751 ? -93.97700 28.89400 -5.55700 1.000 98.98000 764 GLY B O 1
ATOM 12018 N N . GLN B 1 752 ? -94.43600 26.71800 -5.95700 1.000 85.95000 765 GLN B N 1
ATOM 12019 C CA . GLN B 1 752 ? -93.44500 26.26000 -5.00200 1.000 91.86000 765 GLN B CA 1
ATOM 12020 C C . GLN B 1 752 ? -92.03100 26.30200 -5.55300 1.000 93.28000 765 GLN B C 1
ATOM 12021 O O . GLN B 1 752 ? -91.08100 26.20000 -4.77400 1.000 100.39000 765 GLN B O 1
ATOM 12027 N N . LEU B 1 753 ? -91.86900 26.49500 -6.85700 1.000 87.05000 766 LEU B N 1
ATOM 12028 C CA . LEU B 1 753 ? -90.54500 26.61700 -7.44400 1.000 83.32000 766 LEU B CA 1
ATOM 12029 C C . LEU B 1 753 ? -89.95700 27.98600 -7.08300 1.000 88.77000 766 LEU B C 1
ATOM 12030 O O . LEU B 1 753 ? -89.72900 28.83800 -7.94900 1.000 84.11000 766 LEU B O 1
ATOM 12035 N N . GLN B 1 754 ? -89.74600 28.17700 -5.76900 1.000 89.79000 767 GLN B N 1
ATOM 12036 C CA . GLN B 1 754 ? -89.36700 29.46400 -5.18200 1.000 93.31000 767 GLN B CA 1
ATOM 12037 C C . GLN B 1 754 ? -88.03100 30.00600 -5.68200 1.000 96.15000 767 GLN B C 1
ATOM 12038 O O . GLN B 1 754 ? -87.80900 31.22000 -5.63500 1.000 103.71000 767 GLN B O 1
ATOM 12044 N N . ASP B 1 755 ? -87.12100 29.14800 -6.12700 1.000 95.31000 768 ASP B N 1
ATOM 12045 C CA . ASP B 1 755 ? -85.79900 29.61900 -6.50700 1.000 88.07000 768 ASP B CA 1
ATOM 12046 C C . ASP B 1 755 ? -85.72000 30.02900 -7.96100 1.000 83.72000 768 ASP B C 1
ATOM 12047 O O . ASP B 1 755 ? -84.62600 30.33100 -8.43600 1.000 95.32000 768 ASP B O 1
ATOM 12052 N N . LEU B 1 756 ? -86.83300 30.03600 -8.68400 1.000 71.16000 769 LEU B N 1
ATOM 12053 C CA . LEU B 1 756 ? -86.78200 30.42800 -10.08600 1.000 67.73000 769 LEU B CA 1
ATOM 12054 C C . LEU B 1 756 ? -86.33400 31.87800 -10.20900 1.000 73.27000 769 LEU B C 1
ATOM 12055 O O . LEU B 1 756 ? -86.85200 32.75700 -9.52200 1.000 80.37000 769 LEU B O 1
ATOM 12060 N N . GLN B 1 757 ? -85.38000 32.12900 -11.09200 1.000 70.65000 770 GLN B N 1
ATOM 12061 C CA . GLN B 1 757 ? -84.82100 33.46700 -11.21500 1.000 70.38000 770 GLN B CA 1
ATOM 12062 C C . GLN B 1 757 ? -84.65400 33.85400 -12.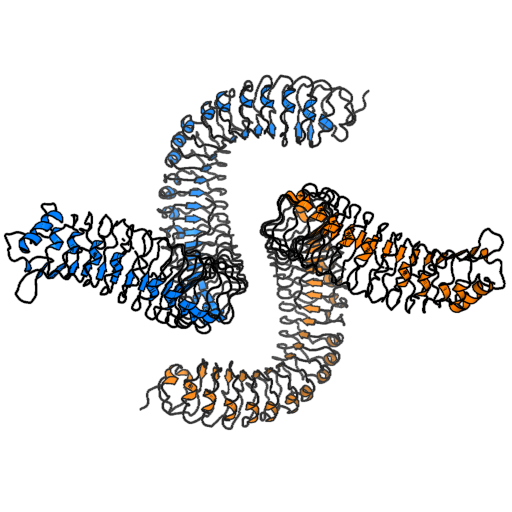67700 1.000 68.95000 770 GLN B C 1
ATOM 12063 O O . GLN B 1 757 ? -85.26100 34.81400 -13.12400 1.000 66.95000 770 GLN B O 1
ATOM 12069 N N . SER B 1 758 ? -83.87900 33.05900 -13.43300 1.000 78.50000 771 SER B N 1
ATOM 12070 C CA . SER B 1 758 ? -83.37300 33.46900 -14.74100 1.000 87.08000 771 SER B CA 1
ATOM 12071 C C . SER B 1 758 ? -84.47900 33.49000 -15.79400 1.000 90.89000 771 SER B C 1
ATOM 12072 O O . SER B 1 758 ? -84.51700 34.38600 -16.64900 1.000 85.21000 771 SER B O 1
ATOM 12075 N N . ALA B 1 759 ? -85.40900 32.53300 -15.73600 1.000 98.83000 772 ALA B N 1
ATOM 12076 C CA . ALA B 1 759 ? -86.54000 32.46100 -16.66600 1.000 87.27000 772 ALA B CA 1
ATOM 12077 C C . ALA B 1 759 ? -87.55700 31.44900 -16.17100 1.000 78.83000 772 ALA B C 1
ATOM 12078 O O . ALA B 1 759 ? -87.22000 30.51000 -15.45300 1.000 87.01000 772 ALA B O 1
ATOM 12080 N N . LEU B 1 760 ? -88.80900 31.67800 -16.55000 1.000 77.53000 773 LEU B N 1
ATOM 12081 C CA . LEU B 1 760 ? -89.85600 30.65900 -16.59500 1.000 78.94000 773 LEU B CA 1
ATOM 12082 C C . LEU B 1 760 ? -90.54900 30.90300 -17.93000 1.000 71.52000 773 LEU B C 1
ATOM 12083 O O . LEU B 1 760 ? -91.21900 31.92100 -18.11600 1.000 75.11000 773 LEU B O 1
ATOM 12088 N N . ASP B 1 761 ? -90.25300 30.04800 -18.89500 1.000 63.27000 774 ASP B N 1
ATOM 12089 C CA . ASP B 1 761 ? -90.67800 30.22500 -20.27500 1.000 66.94000 774 ASP B CA 1
ATOM 12090 C C . ASP B 1 761 ? -91.60500 29.07300 -20.61800 1.000 75.82000 774 ASP B C 1
ATOM 12091 O O . ASP B 1 761 ? -91.14600 27.93200 -20.77800 1.000 74.05000 774 ASP B O 1
ATOM 12096 N N . LEU B 1 762 ? -92.90300 29.37600 -20.77300 1.000 80.03000 775 LEU B N 1
ATOM 12097 C CA . LEU B 1 762 ? -93.89200 28.37800 -21.17000 1.000 66.75000 775 LEU B CA 1
ATOM 12098 C C . LEU B 1 762 ? -94.55700 28.74700 -22.48900 1.000 71.33000 775 LEU B C 1
ATOM 12099 O O . LEU B 1 762 ? -95.60500 28.20200 -22.82100 1.000 70.63000 775 LEU B O 1
ATOM 12104 N N . SER B 1 763 ? -93.94300 29.62800 -23.27300 1.000 74.36000 776 SER B N 1
ATOM 12105 C CA . SER B 1 763 ? -94.58800 30.12800 -24.47400 1.000 75.13000 776 SER B CA 1
ATOM 12106 C C . SER B 1 763 ? -94.71500 29.05700 -25.55900 1.000 74.21000 776 SER B C 1
ATOM 12107 O O . SER B 1 763 ? -94.02400 28.03700 -25.56400 1.000 67.30000 776 SER B O 1
ATOM 12110 N N . TYR B 1 764 ? -95.61200 29.33200 -26.50700 1.000 83.53000 777 TYR B N 1
ATOM 12111 C CA . TYR B 1 764 ? -95.82000 28.50000 -27.69400 1.000 82.62000 777 TYR B CA 1
ATOM 12112 C C . TYR B 1 764 ? -96.19700 27.06000 -27.33200 1.000 91.75000 777 TYR B C 1
ATOM 12113 O O . TYR B 1 764 ? -95.88500 26.09900 -28.05300 1.000 98.73000 777 TYR B O 1
ATOM 12122 N N . ASN B 1 765 ? -96.90200 26.92000 -26.22700 1.000 89.64000 778 ASN B N 1
ATOM 12123 C CA . ASN B 1 765 ? -97.54200 25.68400 -25.85100 1.000 84.09000 778 ASN B CA 1
ATOM 12124 C C . ASN B 1 765 ? -99.05100 25.80300 -26.01600 1.000 83.84000 778 ASN B C 1
ATOM 12125 O O . ASN B 1 765 ? -99.55800 26.66700 -26.75000 1.000 72.43000 778 ASN B O 1
ATOM 12130 N N . ASN B 1 766 ? -99.77800 24.89600 -25.36600 1.000 94.86000 779 ASN B N 1
ATOM 12131 C CA . ASN B 1 766 ? -101.21900 24.83300 -25.47800 1.000 99.00000 779 ASN B CA 1
ATOM 12132 C C . ASN B 1 766 ? -101.87800 24.75400 -24.10500 1.000 88.47000 779 ASN B C 1
ATOM 12133 O O . ASN B 1 766 ? -102.86800 24.04600 -23.90600 1.000 91.16000 779 ASN B O 1
ATOM 12138 N N . PHE B 1 767 ? -101.33800 25.50700 -23.14600 1.000 80.95000 780 PHE B N 1
ATOM 12139 C CA . PHE B 1 767 ? -101.98200 25.69700 -21.85200 1.000 77.84000 780 PHE B CA 1
ATOM 12140 C C . PHE B 1 767 ? -103.27900 26.48700 -22.02000 1.000 88.46000 780 PHE B C 1
ATOM 12141 O O . PHE B 1 767 ? -103.36000 27.41300 -22.83100 1.000 98.51000 780 PHE B O 1
ATOM 12149 N N . THR B 1 768 ? -104.30000 26.13600 -21.23500 1.000 86.82000 781 THR B N 1
ATOM 12150 C CA . THR B 1 768 ? -105.64500 26.59300 -21.53300 1.000 85.63000 781 THR B CA 1
ATOM 12151 C C . THR B 1 768 ? -106.39200 27.26400 -20.39900 1.000 103.03000 781 THR B C 1
ATOM 12152 O O . THR B 1 768 ? -107.46800 27.82500 -20.65600 1.000 120.81000 781 THR B O 1
ATOM 12156 N N . GLY B 1 769 ? -105.90900 27.21000 -19.16700 1.000 95.39000 782 GLY B N 1
ATOM 12157 C CA . GLY B 1 769 ? -106.67800 27.70400 -18.03900 1.000 99.10000 782 GLY B CA 1
ATOM 12158 C C . GLY B 1 769 ? -106.54100 29.18200 -17.72900 1.000 99.08000 782 GLY B C 1
ATOM 12159 O O . GLY B 1 769 ? -106.18600 30.00600 -18.58000 1.000 99.41000 782 GLY B O 1
ATOM 12160 N N . ASP B 1 770 ? -106.93000 29.52700 -16.50100 1.000 75.38000 783 ASP B N 1
ATOM 12161 C CA . ASP B 1 770 ? -106.55300 30.80300 -15.92800 1.000 84.60000 783 ASP B CA 1
ATOM 12162 C C . ASP B 1 770 ? -105.08900 30.72800 -15.46400 1.000 94.80000 783 ASP B C 1
ATOM 12163 O O . ASP B 1 770 ? -104.60400 29.68000 -15.01500 1.000 100.54000 783 ASP B O 1
ATOM 12168 N N . ILE B 1 771 ? -104.38900 31.85400 -15.55100 1.000 93.00000 784 ILE B N 1
ATOM 12169 C CA . ILE B 1 771 ? -103.02700 31.93200 -15.00500 1.000 87.61000 784 ILE B CA 1
ATOM 12170 C C . ILE B 1 771 ? -103.08700 31.87700 -13.48400 1.000 87.65000 784 ILE B C 1
ATOM 12171 O O . ILE B 1 771 ? -103.82000 32.67300 -12.86200 1.000 90.45000 784 ILE B O 1
ATOM 12176 N N . PRO B 1 772 ? -102.32700 30.99300 -12.84400 1.000 80.10000 785 PRO B N 1
ATOM 12177 C CA . PRO B 1 772 ? -102.38200 30.89200 -11.37800 1.000 85.75000 785 PRO B CA 1
ATOM 12178 C C . PRO B 1 772 ? -101.82500 32.13500 -10.69800 1.000 87.87000 785 PRO B C 1
ATOM 12179 O O . PRO B 1 772 ? -100.72000 32.59000 -11.01100 1.000 82.74000 785 PRO B O 1
ATOM 12183 N N . SER B 1 773 ? -102.60800 32.68000 -9.77300 1.000 93.26000 786 SER B N 1
ATOM 12184 C CA . SER B 1 773 ? -102.09700 33.77700 -8.96000 1.000 112.41000 786 SER B CA 1
ATOM 12185 C C . SER B 1 773 ? -100.80700 33.40600 -8.19400 1.000 116.15000 786 SER B C 1
ATOM 12186 O O . SER B 1 773 ? -99.97400 34.27500 -7.94700 1.000 123.00000 786 SER B O 1
ATOM 12189 N N . THR B 1 774 ? -100.61800 32.12300 -7.86800 1.000 108.76000 787 THR B N 1
ATOM 12190 C CA . THR B 1 774 ? -99.45300 31.71700 -7.08400 1.000 111.22000 787 THR B CA 1
ATOM 12191 C C . THR B 1 774 ? -98.11700 31.98100 -7.80100 1.000 106.92000 787 THR B C 1
ATOM 12192 O O . THR B 1 774 ? -97.04900 31.88400 -7.17800 1.000 99.95000 787 THR B O 1
ATOM 12196 N N . ILE B 1 775 ? -98.14600 32.27000 -9.10200 1.000 97.09000 788 ILE B N 1
ATOM 12197 C CA . ILE B 1 775 ? -96.92300 32.67300 -9.78500 1.000 88.73000 788 ILE B CA 1
ATOM 12198 C C . ILE B 1 775 ? -96.36700 33.96100 -9.18900 1.000 91.52000 788 ILE B C 1
ATOM 12199 O O . ILE B 1 775 ? -95.14400 34.15200 -9.11900 1.000 84.98000 788 ILE B O 1
ATOM 12204 N N . GLY B 1 776 ? -97.24400 34.84900 -8.71900 1.000 102.08000 789 GLY B N 1
ATOM 12205 C CA . GLY B 1 776 ? -96.77300 36.08600 -8.12500 1.000 103.17000 789 GLY B CA 1
ATOM 12206 C C . GLY B 1 776 ? -95.91800 35.90000 -6.88900 1.000 106.85000 789 GLY B C 1
ATOM 12207 O O . GLY B 1 776 ? -95.11300 36.78200 -6.56700 1.000 117.79000 789 GLY B O 1
ATOM 12208 N N . THR B 1 777 ? -96.04400 34.76400 -6.20300 1.000 101.15000 790 THR B N 1
ATOM 12209 C CA . THR B 1 777 ? -95.14000 34.44200 -5.10200 1.000 99.92000 790 THR B CA 1
ATOM 12210 C C . THR B 1 777 ? -93.70800 34.14200 -5.54300 1.000 98.51000 790 THR B C 1
ATOM 12211 O O . THR B 1 777 ? -92.85600 33.92700 -4.66900 1.000 102.22000 790 THR B O 1
ATOM 12215 N N . LEU B 1 778 ? -93.43700 34.02300 -6.84800 1.000 88.11000 791 LEU B N 1
ATOM 12216 C CA . LEU B 1 778 ? -92.07200 33.78200 -7.32000 1.000 88.25000 791 LEU B CA 1
ATOM 12217 C C . LEU B 1 778 ? -91.27000 35.07700 -7.20600 1.000 90.27000 791 LEU B C 1
ATOM 12218 O O . LEU B 1 778 ? -91.01500 35.78300 -8.18700 1.000 88.67000 791 LEU B O 1
ATOM 12223 N N . SER B 1 779 ? -90.85800 35.37300 -5.97300 1.000 83.54000 792 SER B N 1
ATOM 12224 C CA . SER B 1 779 ? -90.22100 36.64300 -5.66400 1.000 84.01000 792 SER B CA 1
ATOM 12225 C C . SER B 1 779 ? -88.97900 36.89000 -6.51700 1.000 96.59000 792 SER B C 1
ATOM 12226 O O . SER B 1 779 ? -88.73500 38.02500 -6.94500 1.000 109.11000 792 SER B O 1
ATOM 12229 N N . LYS B 1 780 ? -88.19100 35.85300 -6.80500 1.000 97.19000 793 LYS B N 1
ATOM 12230 C CA . LYS B 1 780 ? -86.89300 36.08700 -7.42500 1.000 95.45000 793 LYS B CA 1
ATOM 12231 C C . LYS B 1 780 ? -86.91600 36.04400 -8.94800 1.000 92.47000 793 LYS B C 1
ATOM 12232 O O . LYS B 1 780 ? -85.85800 36.21700 -9.57100 1.000 99.32000 793 LYS B O 1
ATOM 12238 N N . LEU B 1 781 ? -88.08100 35.88300 -9.57300 1.000 88.48000 794 LEU B N 1
ATOM 12239 C CA . LEU B 1 781 ? -88.10900 35.60500 -11.00600 1.000 86.42000 794 LEU B CA 1
ATOM 12240 C C . LEU B 1 781 ? -88.00300 36.86400 -11.84200 1.000 83.81000 794 LEU B C 1
ATOM 12241 O O . LEU B 1 781 ? -88.77600 37.81600 -11.65900 1.000 92.50000 794 LEU B O 1
ATOM 12246 N N . GLU B 1 782 ? -87.08400 36.83100 -12.79200 1.000 79.54000 795 GLU B N 1
ATOM 12247 C CA . GLU B 1 782 ? -86.73400 37.97300 -13.60800 1.000 84.54000 795 GLU B CA 1
ATOM 12248 C C . GLU B 1 782 ? -87.38700 37.95800 -14.98300 1.000 81.13000 795 GLU B C 1
ATOM 12249 O O . GLU B 1 782 ? -87.47900 39.00500 -15.62500 1.000 90.16000 795 GLU B O 1
ATOM 12255 N N . THR B 1 783 ? -87.85300 36.81000 -15.44700 1.000 80.98000 796 THR B N 1
ATOM 12256 C CA . THR B 1 783 ? -88.35200 36.68600 -16.81400 1.000 88.12000 796 THR B CA 1
ATOM 12257 C C . THR B 1 783 ? -89.50500 35.69000 -16.83200 1.000 94.07000 796 THR B C 1
ATOM 12258 O O . THR B 1 783 ? -89.35000 34.53800 -16.41500 1.000 100.65000 796 THR B O 1
ATOM 12262 N N . LEU B 1 784 ? -90.66600 36.13800 -17.30000 1.000 87.21000 797 LEU B N 1
ATOM 12263 C CA . LEU B 1 784 ? -91.84600 35.29400 -17.43000 1.000 80.44000 797 LEU B CA 1
ATOM 12264 C C . LEU B 1 784 ? -92.42800 35.43200 -18.83100 1.000 77.90000 797 LEU B C 1
ATOM 12265 O O . LEU B 1 784 ? -92.78600 36.53600 -19.24800 1.000 90.72000 797 LEU B O 1
ATOM 12270 N N . ASP B 1 785 ? -92.55600 34.31400 -19.54200 1.000 72.35000 798 ASP B N 1
ATOM 12271 C CA . ASP B 1 785 ? -93.13900 34.30800 -20.87900 1.000 75.11000 798 ASP B CA 1
ATOM 12272 C C . ASP B 1 785 ? -94.22500 33.23600 -20.94300 1.000 91.20000 798 ASP B C 1
ATOM 12273 O O . ASP B 1 785 ? -93.93200 32.04200 -20.79100 1.000 95.50000 798 ASP B O 1
ATOM 12278 N N . LEU B 1 786 ? -95.47300 33.65700 -21.19900 1.000 80.45000 799 LEU B N 1
ATOM 12279 C CA . LEU B 1 786 ? -96.56400 32.72000 -21.44600 1.000 68.43000 799 LEU B CA 1
ATOM 12280 C C . LEU B 1 786 ? -97.15400 32.91600 -22.83500 1.000 74.81000 799 LEU B C 1
ATOM 12281 O O . LEU B 1 786 ? -98.24100 32.41100 -23.11300 1.000 78.36000 799 LEU B O 1
ATOM 12286 N N . SER B 1 787 ? -96.41000 33.55800 -23.73700 1.000 79.41000 800 SER B N 1
ATOM 12287 C CA . SER B 1 787 ? -96.93200 33.96500 -25.03300 1.000 84.87000 800 SER B CA 1
ATOM 12288 C C . SER B 1 787 ? -97.35800 32.76300 -25.87600 1.000 76.67000 800 SER B C 1
ATOM 12289 O O . SER B 1 787 ? -96.87600 31.64000 -25.69600 1.000 62.00000 800 SER B O 1
ATOM 12292 N N . HIS B 1 788 ? -98.30200 33.00600 -26.78400 1.000 78.15000 801 HIS B N 1
ATOM 12293 C CA . HIS B 1 788 ? -98.80600 31.98800 -27.70400 1.000 81.28000 801 HIS B CA 1
ATOM 12294 C C . HIS B 1 788 ? -99.26500 30.73400 -26.96000 1.000 91.01000 801 HIS B C 1
ATOM 12295 O O . HIS B 1 788 ? -98.87100 29.60600 -27.27300 1.000 94.81000 801 HIS B O 1
ATOM 12302 N N . ASN B 1 789 ? -100.12600 30.94000 -25.97500 1.000 94.16000 802 ASN B N 1
ATOM 12303 C CA . ASN B 1 789 ? -100.83900 29.84400 -25.34600 1.000 97.05000 802 ASN B CA 1
ATOM 12304 C C . ASN B 1 789 ? -102.31400 30.15800 -25.52200 1.000 124.54000 802 ASN B C 1
ATOM 12305 O O . ASN B 1 789 ? -102.68600 31.06300 -26.25800 1.000 144.06000 802 ASN B O 1
ATOM 12310 N N . GLN B 1 790 ? -103.14900 29.46000 -24.78700 1.000 119.00000 803 GLN B N 1
ATOM 12311 C CA . GLN B 1 790 ? -104.56900 29.63800 -24.96300 1.000 119.05000 803 GLN B CA 1
ATOM 12312 C C . GLN B 1 790 ? -105.25600 29.85500 -23.61600 1.000 111.16000 803 GLN B C 1
ATOM 12313 O O . GLN B 1 790 ? -106.32100 29.30000 -23.33000 1.000 115.12000 803 GLN B O 1
ATOM 12319 N N . LEU B 1 791 ? -104.64000 30.69600 -22.78600 1.000 98.54000 804 LEU B N 1
ATOM 12320 C CA . LEU B 1 791 ? -105.11400 31.01400 -21.45000 1.000 91.76000 804 LEU B CA 1
ATOM 12321 C C . LEU B 1 791 ? -106.22100 32.06200 -21.45300 1.000 96.53000 804 LEU B C 1
ATOM 12322 O O . LEU B 1 791 ? -106.38500 32.86200 -22.38000 1.000 93.86000 804 LEU B O 1
ATOM 12327 N N . THR B 1 792 ? -106.98600 32.03700 -20.37100 1.000 100.08000 805 THR B N 1
ATOM 12328 C CA . THR B 1 792 ? -108.24700 32.74300 -20.25500 1.000 98.56000 805 THR B CA 1
ATOM 12329 C C . THR B 1 792 ? -108.27700 33.47600 -18.92300 1.000 96.95000 805 THR B C 1
ATOM 12330 O O . THR B 1 792 ? -107.43100 33.26700 -18.04600 1.000 105.15000 805 THR B O 1
ATOM 12334 N N . GLY B 1 793 ? -109.22600 34.38800 -18.80200 1.000 85.49000 806 GLY B N 1
ATOM 12335 C CA . GLY B 1 793 ? -109.47900 35.04300 -17.53100 1.000 90.43000 806 GLY B CA 1
ATOM 12336 C C . GLY B 1 793 ? -108.72700 36.34900 -17.29200 1.000 93.59000 806 GLY B C 1
ATOM 12337 O O . GLY B 1 793 ? -108.27200 37.00600 -18.23200 1.000 94.74000 806 GLY B O 1
ATOM 12338 N N . GLU B 1 794 ? -108.54000 36.69000 -16.03200 1.000 96.15000 807 GLU B N 1
ATOM 12339 C CA . GLU B 1 794 ? -107.88000 37.93000 -15.67800 1.000 100.63000 807 GLU B CA 1
ATOM 12340 C C . GLU B 1 794 ? -106.40000 37.65500 -15.44000 1.000 103.10000 807 GLU B C 1
ATOM 12341 O O . GLU B 1 794 ? -105.99500 36.51200 -15.22900 1.000 115.53000 807 GLU B O 1
ATOM 12347 N N . VAL B 1 795 ? -105.59500 38.70800 -15.56400 1.000 98.47000 808 VAL B N 1
ATOM 12348 C CA . VAL B 1 795 ? -104.20000 38.67700 -15.14000 1.000 92.23000 808 VAL B CA 1
ATOM 12349 C C . VAL B 1 795 ? -104.17400 39.01500 -13.64900 1.000 88.02000 808 VAL B C 1
ATOM 12350 O O . VAL B 1 795 ? -104.70900 40.07300 -13.25400 1.000 89.72000 808 VAL B O 1
ATOM 12354 N N . PRO B 1 796 ? -103.64200 38.14200 -12.78900 1.000 87.82000 809 PRO B N 1
ATOM 12355 C CA . PRO B 1 796 ? -103.82000 38.35600 -11.33200 1.000 98.45000 809 PRO B CA 1
ATOM 12356 C C . PRO B 1 796 ? -102.86800 39.43400 -10.80800 1.000 97.88000 809 PRO B C 1
ATOM 12357 O O . PRO B 1 796 ? -101.66100 39.37300 -11.04500 1.000 90.30000 809 PRO B O 1
ATOM 12361 N N . GLY B 1 797 ? -103.42300 40.42200 -10.07000 1.000 102.05000 810 GLY B N 1
ATOM 12362 C CA . GLY B 1 797 ? -102.70300 41.59800 -9.57300 1.000 113.68000 810 GLY B CA 1
ATOM 12363 C C . GLY B 1 797 ? -101.33600 41.30600 -9.00600 1.000 115.58000 810 GLY B C 1
ATOM 12364 O O . GLY B 1 797 ? -100.34500 42.01700 -9.18300 1.000 126.62000 810 GLY B O 1
ATOM 12365 N N . SER B 1 798 ? -101.34700 40.15000 -8.34100 1.000 107.83000 811 SER B N 1
ATOM 12366 C CA . SER B 1 798 ? -100.19000 39.46000 -7.81100 1.000 102.86000 811 SER B CA 1
ATOM 12367 C C . SER B 1 798 ? -99.01000 39.39900 -8.77900 1.000 101.28000 811 SER B C 1
ATOM 12368 O O . SER B 1 798 ? -97.86900 39.63200 -8.35900 1.000 101.26000 811 SER B O 1
ATOM 12371 N N . VAL B 1 799 ? -99.26400 39.19000 -10.08300 1.000 99.18000 812 VAL B N 1
ATOM 12372 C CA . VAL B 1 799 ? -98.18700 39.12600 -11.07500 1.000 93.48000 812 VAL B CA 1
ATOM 12373 C C . VAL B 1 799 ? -97.58000 40.50600 -11.33400 1.000 102.30000 812 VAL B C 1
ATOM 12374 O O . VAL B 1 799 ? -96.39000 40.61100 -11.64200 1.000 109.53000 812 VAL B O 1
ATOM 12378 N N . GLY B 1 800 ? -98.36100 41.58500 -11.20700 1.000 107.76000 813 GLY B N 1
ATOM 12379 C CA . GLY B 1 800 ? -97.80900 42.92000 -11.39400 1.000 112.17000 813 GLY B CA 1
ATOM 12380 C C . GLY B 1 800 ? -97.01000 43.41100 -10.20600 1.000 114.91000 813 GLY B C 1
ATOM 12381 O O . GLY B 1 800 ? -96.03700 44.15400 -10.37600 1.000 114.31000 813 GLY B O 1
ATOM 12382 N N . ASP B 1 801 ? -97.38100 42.98000 -8.99800 1.000 116.25000 814 ASP B N 1
ATOM 12383 C CA . ASP B 1 801 ? -96.66700 43.34900 -7.78300 1.000 115.37000 814 ASP B CA 1
ATOM 12384 C C . ASP B 1 801 ? -95.31200 42.66200 -7.67400 1.000 114.80000 814 ASP B C 1
ATOM 12385 O O . ASP B 1 801 ? -94.57000 42.95500 -6.73300 1.000 122.06000 814 ASP B O 1
ATOM 12390 N N . MET B 1 802 ? -95.00400 41.73300 -8.58100 1.000 111.41000 815 MET B N 1
ATOM 12391 C CA . MET B 1 802 ? -93.76800 40.95300 -8.53900 1.000 106.83000 815 MET B CA 1
ATOM 12392 C C . MET B 1 802 ? -92.52400 41.85100 -8.56100 1.000 111.49000 815 MET B C 1
ATOM 12393 O O . MET B 1 802 ? -92.31600 42.60300 -9.51800 1.000 113.45000 815 MET B O 1
ATOM 12398 N N . LYS B 1 803 ? -91.70500 41.76700 -7.50200 1.000 116.52000 816 LYS B N 1
ATOM 12399 C CA . LYS B 1 803 ? -90.60100 42.71600 -7.32300 1.000 124.98000 816 LYS B CA 1
ATOM 12400 C C . LYS B 1 803 ? -89.54300 42.60200 -8.42200 1.000 115.69000 816 LYS B C 1
ATOM 12401 O O . LYS B 1 803 ? -89.21300 43.59600 -9.07900 1.000 111.00000 816 LYS B O 1
ATOM 12407 N N . SER B 1 804 ? -89.07100 41.38100 -8.68400 1.000 111.49000 817 SER B N 1
ATOM 12408 C CA . SER B 1 804 ? -87.85800 41.13700 -9.45500 1.000 106.61000 817 SER B CA 1
ATOM 12409 C C . SER B 1 804 ? -88.10700 40.91400 -10.93600 1.000 93.67000 817 SER B C 1
ATOM 12410 O O . SER B 1 804 ? -87.14700 40.70900 -11.69200 1.000 90.65000 817 SER B O 1
ATOM 12413 N N . LEU B 1 805 ? -89.36400 40.88600 -11.34600 1.000 97.95000 818 LEU B N 1
ATOM 12414 C CA . LEU B 1 805 ? -89.69000 40.59500 -12.73000 1.000 100.13000 818 LEU B CA 1
ATOM 12415 C C . LEU B 1 805 ? -89.29800 41.77000 -13.61100 1.000 81.03000 818 LEU B C 1
ATOM 12416 O O . LEU B 1 805 ? -89.71100 42.89700 -13.36800 1.000 86.42000 818 LEU B O 1
ATOM 12421 N N . GLY B 1 806 ? -88.59500 41.46900 -14.69700 1.000 73.00000 819 GLY B N 1
ATOM 12422 C CA . GLY B 1 806 ? -88.23100 42.50900 -15.61600 1.000 77.29000 819 GLY B CA 1
ATOM 12423 C C . GLY B 1 806 ? -88.86400 42.39700 -16.98000 1.000 85.35000 819 GLY B C 1
ATOM 12424 O O . GLY B 1 806 ? -89.44000 43.37700 -17.46300 1.000 101.28000 819 GLY B O 1
ATOM 12425 N N . TYR B 1 807 ? -88.83600 41.20400 -17.58000 1.000 87.58000 820 TYR B N 1
ATOM 12426 C CA . TYR B 1 807 ? -89.48900 40.96500 -18.86400 1.000 87.06000 820 TYR B CA 1
ATOM 12427 C C . TYR B 1 807 ? -90.71700 40.09500 -18.65500 1.000 94.92000 820 TYR B C 1
ATOM 12428 O O . TYR B 1 807 ? -90.60000 38.94000 -18.22200 1.000 103.04000 820 TYR B O 1
ATOM 12437 N N . LEU B 1 808 ? -91.86100 40.59200 -19.13300 1.000 90.35000 821 LEU B N 1
ATOM 12438 C CA . LEU B 1 808 ? -93.13800 39.89000 -19.08100 1.000 81.25000 821 LEU B CA 1
ATOM 12439 C C . LEU B 1 808 ? -93.80100 39.99100 -20.44600 1.000 85.41000 821 LEU B C 1
ATOM 12440 O O . LEU B 1 808 ? -93.84100 41.07600 -21.03800 1.000 99.37000 821 LEU B O 1
ATOM 12445 N N . ASN B 1 809 ? -94.26700 38.85400 -20.96300 1.000 74.50000 822 ASN B N 1
ATOM 12446 C CA . ASN B 1 809 ? -94.97900 38.77400 -22.23600 1.000 69.06000 822 ASN B CA 1
ATOM 12447 C C . ASN B 1 809 ? -96.04900 37.71000 -22.05600 1.000 84.83000 822 ASN B C 1
ATOM 12448 O O . ASN B 1 809 ? -95.73800 36.60700 -21.59600 1.000 84.25000 822 ASN B O 1
ATOM 12453 N N . VAL B 1 810 ? -97.30800 38.05500 -22.36500 1.000 85.08000 823 VAL B N 1
ATOM 12454 C CA . VAL B 1 810 ? -98.45400 37.14400 -22.27200 1.000 78.54000 823 VAL B CA 1
ATOM 12455 C C . VAL B 1 810 ? -99.28400 37.35200 -23.54100 1.000 82.69000 823 VAL B C 1
ATOM 12456 O O . VAL B 1 810 ? -100.51000 37.16900 -23.55000 1.000 84.15000 823 VAL B O 1
ATOM 12460 N N . SER B 1 811 ? -98.62500 37.81200 -24.60300 1.000 80.51000 824 SER B N 1
ATOM 12461 C CA . SER B 1 811 ? -99.29600 38.04100 -25.87400 1.000 84.37000 824 SER B CA 1
ATOM 12462 C C . SER B 1 811 ? -99.88600 36.76300 -26.44400 1.000 84.19000 824 SER B C 1
ATOM 12463 O O . SER B 1 811 ? -99.41700 35.64700 -26.17500 1.000 95.96000 824 SER B O 1
ATOM 12466 N N . PHE B 1 812 ? -100.87800 36.95500 -27.31300 1.000 76.91000 825 PHE B N 1
ATOM 12467 C CA . PHE B 1 812 ? -101.48700 35.89900 -28.13600 1.000 80.80000 825 PHE B CA 1
ATOM 12468 C C . PHE B 1 812 ? -102.04300 34.77000 -27.26200 1.000 86.59000 825 PHE B C 1
ATOM 12469 O O . PHE B 1 812 ? -101.65100 33.59300 -27.36200 1.000 83.30000 825 PHE B O 1
ATOM 12477 N N . ASN B 1 813 ? -102.88400 35.17800 -26.32200 1.000 83.96000 826 ASN B N 1
ATOM 12478 C CA . ASN B 1 813 ? -103.79000 34.34000 -25.56300 1.000 82.27000 826 ASN B CA 1
ATOM 12479 C C . ASN B 1 813 ? -105.23000 34.81200 -25.74500 1.000 101.89000 826 ASN B C 1
ATOM 12480 O O . ASN B 1 813 ? -105.54000 35.61200 -26.63900 1.000 107.91000 826 ASN B O 1
ATOM 12485 N N . ASN B 1 814 ? -106.11100 34.32000 -24.86500 1.000 115.04000 827 ASN B N 1
ATOM 12486 C CA . ASN B 1 814 ? -107.52500 34.66900 -24.83000 1.000 126.94000 827 ASN B CA 1
ATOM 12487 C C . ASN B 1 814 ? -107.90200 35.37100 -23.53100 1.000 130.01000 827 ASN B C 1
ATOM 12488 O O . ASN B 1 814 ? -109.02800 35.21800 -23.04800 1.000 138.22000 827 ASN B O 1
ATOM 12493 N N . LEU B 1 815 ? -107.00000 36.16800 -22.96100 1.000 117.30000 828 LEU B N 1
ATOM 12494 C CA . LEU B 1 815 ? -107.33300 36.84100 -21.71400 1.000 107.41000 828 LEU B CA 1
ATOM 12495 C C . LEU B 1 815 ? -108.19100 38.07400 -21.98200 1.000 101.75000 828 LEU B C 1
ATOM 12496 O O . LEU B 1 815 ? -108.46400 38.44200 -23.12900 1.000 104.37000 828 LEU B O 1
ATOM 12501 N N . GLY B 1 816 ? -108.66600 38.67600 -20.89400 1.000 95.60000 829 GLY B N 1
ATOM 12502 C CA . GLY B 1 816 ? -109.55600 39.82200 -20.94900 1.000 89.62000 829 GLY B CA 1
ATOM 12503 C C . GLY B 1 816 ? -109.68900 40.41100 -19.56500 1.000 94.95000 829 GLY B C 1
ATOM 12504 O O . GLY B 1 816 ? -109.17800 39.87100 -18.58200 1.000 98.55000 829 GLY B O 1
ATOM 12505 N N . GLY B 1 817 ? -110.36900 41.53400 -19.50300 1.000 94.20000 830 GLY B N 1
ATOM 12506 C CA . GLY B 1 817 ? -110.63200 42.23500 -18.26200 1.000 97.15000 830 GLY B CA 1
ATOM 12507 C C . GLY B 1 817 ? -109.81500 43.50100 -18.22200 1.000 98.14000 830 GLY B C 1
ATOM 12508 O O . GLY B 1 817 ? -108.91400 43.71400 -19.03500 1.000 102.51000 830 GLY B O 1
ATOM 12509 N N . LYS B 1 818 ? -110.10600 44.36100 -17.27000 1.000 101.80000 831 LYS B N 1
ATOM 12510 C CA . LYS B 1 818 ? -109.31700 45.57300 -17.35800 1.000 111.88000 831 LYS B CA 1
ATOM 12511 C C . LYS B 1 818 ? -108.09800 45.38400 -16.47000 1.000 110.28000 831 LYS B C 1
ATOM 12512 O O . LYS B 1 818 ? -108.22100 44.88500 -15.35300 1.000 117.51000 831 LYS B O 1
ATOM 12518 N N . LEU B 1 819 ? -106.92100 45.72800 -16.98900 1.000 96.50000 832 LEU B N 1
ATOM 12519 C CA . LEU B 1 819 ? -105.69300 45.39300 -16.28800 1.000 94.49000 832 LEU B CA 1
ATOM 12520 C C . LEU B 1 819 ? -105.50600 46.30900 -15.08700 1.000 106.32000 832 LEU B C 1
ATOM 12521 O O . LEU B 1 819 ? -105.64200 47.53800 -15.19900 1.000 116.49000 832 LEU B O 1
ATOM 12526 N N . LYS B 1 820 ? -105.21100 45.71200 -13.93700 1.000 100.14000 833 LYS B N 1
ATOM 12527 C CA . LYS B 1 820 ? -105.00000 46.51800 -12.74000 1.000 109.57000 833 LYS B CA 1
ATOM 12528 C C . LYS B 1 820 ? -103.81500 47.44300 -12.98900 1.000 118.53000 833 LYS B C 1
ATOM 12529 O O . LYS B 1 820 ? -102.84400 47.06200 -13.66000 1.000 125.52000 833 LYS B O 1
ATOM 12535 N N . LYS B 1 821 ? -103.86400 48.63600 -12.39100 1.000 111.46000 834 LYS B N 1
ATOM 12536 C CA . LYS B 1 821 ? -103.02100 49.72500 -12.87700 1.000 107.99000 834 LYS B CA 1
ATOM 12537 C C . LYS B 1 821 ? -101.52800 49.45000 -12.73800 1.000 113.53000 834 LYS B C 1
ATOM 12538 O O . LYS B 1 821 ? -100.71800 50.05000 -13.45500 1.000 107.57000 834 LYS B O 1
ATOM 12544 N N . GLN B 1 822 ? -101.15900 48.42700 -11.97000 1.000 125.88000 835 GLN B N 1
ATOM 12545 C CA . GLN B 1 822 ? -99.74600 48.10600 -11.84600 1.000 119.47000 835 GLN B CA 1
ATOM 12546 C C . GLN B 1 822 ? -99.19000 47.54600 -13.13300 1.000 110.55000 835 GLN B C 1
ATOM 12547 O O . GLN B 1 822 ? -97.97200 47.57200 -13.32300 1.000 116.74000 835 GLN B O 1
ATOM 12553 N N . PHE B 1 823 ? -100.03100 47.04300 -14.02700 1.000 102.71000 836 PHE B N 1
ATOM 12554 C CA . PHE B 1 823 ? -99.44400 46.51900 -15.24800 1.000 102.80000 836 PHE B CA 1
ATOM 12555 C C . PHE B 1 823 ? -99.14500 47.60700 -16.24100 1.000 106.74000 836 PHE B C 1
ATOM 12556 O O . PHE B 1 823 ? -98.90800 47.27900 -17.40900 1.000 111.71000 836 PHE B O 1
ATOM 12564 N N . SER B 1 824 ? -99.12000 48.87000 -15.78400 1.000 101.77000 837 SER B N 1
ATOM 12565 C CA . SER B 1 824 ? -98.74300 50.00700 -16.61400 1.000 94.89000 837 SER B CA 1
ATOM 12566 C C . SER B 1 824 ? -97.23700 50.14200 -16.85000 1.000 102.51000 837 SER B C 1
ATOM 12567 O O . SER B 1 824 ? -96.86000 50.89700 -17.75900 1.000 94.57000 837 SER B O 1
ATOM 12570 N N . ARG B 1 825 ? -96.38200 49.46100 -16.04200 1.000 107.06000 838 ARG B N 1
ATOM 12571 C CA . ARG B 1 825 ? -94.93400 49.46700 -16.27800 1.000 102.58000 838 ARG B CA 1
ATOM 12572 C C . ARG B 1 825 ? -94.63400 48.89200 -17.64900 1.000 102.23000 838 ARG B C 1
ATOM 12573 O O . ARG B 1 825 ? -93.89600 49.48600 -18.44400 1.000 111.61000 838 ARG B O 1
ATOM 12581 N N . TRP B 1 826 ? -95.25800 47.77800 -17.96600 1.000 90.59000 839 TRP B N 1
ATOM 12582 C CA . TRP B 1 826 ? -94.85100 46.99600 -19.10400 1.000 84.24000 839 TRP B CA 1
ATOM 12583 C C . TRP B 1 826 ? -95.34200 47.60100 -20.41500 1.000 87.24000 839 TRP B C 1
ATOM 12584 O O . TRP B 1 826 ? -96.24200 48.44500 -20.43200 1.000 93.23000 839 TRP B O 1
ATOM 12595 N N . PRO B 1 827 ? -94.67600 47.27800 -21.52100 1.000 88.72000 840 PRO B N 1
ATOM 12596 C CA . PRO B 1 827 ? -95.09800 47.81600 -22.81200 1.000 96.20000 840 PRO B CA 1
ATOM 12597 C C . PRO B 1 827 ? -96.37500 47.15000 -23.28200 1.000 100.82000 840 PRO B C 1
ATOM 12598 O O . PRO B 1 827 ? -96.72900 46.04000 -22.86900 1.000 97.33000 840 PRO B O 1
ATOM 12602 N N . ALA B 1 828 ? -97.05000 47.83600 -24.20100 1.000 98.71000 841 ALA B N 1
ATOM 12603 C CA . ALA B 1 828 ? -98.21200 47.23500 -24.83700 1.000 100.04000 841 ALA B CA 1
ATOM 12604 C C . ALA B 1 828 ? -97.84300 45.90800 -25.49800 1.000 106.05000 841 ALA B C 1
ATOM 12605 O O . ALA B 1 828 ? -98.63700 44.95700 -25.49000 1.000 107.35000 841 ALA B O 1
ATOM 12607 N N . ASP B 1 829 ? -96.63400 45.82600 -26.06500 1.000 112.64000 842 ASP B N 1
ATOM 12608 C CA . ASP B 1 829 ? -96.16500 44.60800 -26.72700 1.000 114.42000 842 ASP B CA 1
ATOM 12609 C C . ASP B 1 829 ? -96.24700 43.37800 -25.84000 1.000 101.64000 842 ASP B C 1
ATOM 12610 O O . ASP B 1 829 ? -96.31100 42.25900 -26.35900 1.000 90.71000 842 ASP B O 1
ATOM 12615 N N . SER B 1 830 ? -96.28200 43.56000 -24.52100 1.000 89.35000 843 SER B N 1
ATOM 12616 C CA . SER B 1 830 ? -96.42700 42.44600 -23.60300 1.000 90.07000 843 SER B CA 1
ATOM 12617 C C . SER B 1 830 ? -97.84900 41.89500 -23.55200 1.000 90.20000 843 SER B C 1
ATOM 12618 O O . SER B 1 830 ? -98.06100 40.87700 -22.88000 1.000 84.78000 843 SER B O 1
ATOM 12621 N N . PHE B 1 831 ? -98.83700 42.55600 -24.19900 1.000 91.00000 844 PHE B N 1
ATOM 12622 C CA . PHE B 1 831 ? -100.23500 42.13800 -24.11300 1.000 86.95000 844 PHE B CA 1
ATOM 12623 C C . PHE B 1 831 ? -100.94300 42.00900 -25.47100 1.000 88.51000 844 PHE B C 1
ATOM 12624 O O . PHE B 1 831 ? -102.18200 41.99100 -25.51400 1.000 97.74000 844 PHE B O 1
ATOM 12632 N N . LEU B 1 832 ? -100.20600 41.90900 -26.57500 1.000 88.61000 845 LEU B N 1
ATOM 12633 C CA . LEU B 1 832 ? -100.80000 41.84700 -27.91000 1.000 95.08000 845 LEU B CA 1
ATOM 12634 C C . LEU B 1 832 ? -101.58400 40.55600 -28.11500 1.000 94.45000 845 LEU B C 1
ATOM 12635 O O . LEU B 1 832 ? -101.35900 39.55800 -27.44400 1.000 94.41000 845 LEU B O 1
ATOM 12640 N N . GLY B 1 833 ? -102.45800 40.55900 -29.12100 1.000 103.89000 846 GLY B N 1
ATOM 12641 C CA . GLY B 1 833 ? -103.19900 39.37200 -29.50200 1.000 110.06000 846 GLY B CA 1
ATOM 12642 C C . GLY B 1 833 ? -104.32700 38.96300 -28.57800 1.000 120.27000 846 GLY B C 1
ATOM 12643 O O . GLY B 1 833 ? -105.09200 38.05400 -28.93000 1.000 140.47000 846 GLY B O 1
ATOM 12644 N N . ASN B 1 834 ? -104.45100 39.57300 -27.40500 1.000 114.00000 847 ASN B N 1
ATOM 12645 C CA . ASN B 1 834 ? -105.62900 39.38800 -26.55600 1.000 113.05000 847 ASN B CA 1
ATOM 12646 C C . ASN B 1 834 ? -106.70800 40.40900 -26.89400 1.000 120.12000 847 ASN B C 1
ATOM 12647 O O . ASN B 1 834 ? -106.76900 41.47700 -26.28700 1.000 122.80000 847 ASN B O 1
ATOM 12652 N N . THR B 1 835 ? -107.58400 40.08800 -27.85400 1.000 126.86000 848 THR B N 1
ATOM 12653 C CA . THR B 1 835 ? -108.78000 40.90800 -28.03600 1.000 131.34000 848 THR B CA 1
ATOM 12654 C C . THR B 1 835 ? -109.59600 40.85100 -26.75700 1.000 122.13000 848 THR B C 1
ATOM 12655 O O . THR B 1 835 ? -109.69700 39.80400 -26.11100 1.000 126.54000 848 THR B O 1
ATOM 12659 N N . GLY B 1 836 ? -110.16100 41.97500 -26.37300 1.000 115.34000 849 GLY B N 1
ATOM 12660 C CA . GLY B 1 836 ? -110.93300 41.96800 -25.15800 1.000 122.79000 849 GLY B CA 1
ATOM 12661 C C . GLY B 1 836 ? -110.13300 42.20500 -23.89800 1.000 122.89000 849 GLY B C 1
ATOM 12662 O O . GLY B 1 836 ? -110.65600 41.98500 -22.80200 1.000 134.71000 849 GLY B O 1
ATOM 12663 N N . LEU B 1 837 ? -108.87900 42.61900 -24.01400 1.000 112.46000 850 LEU B N 1
ATOM 12664 C CA . LEU B 1 837 ? -108.07000 43.03500 -22.87400 1.000 101.15000 850 LEU B CA 1
ATOM 12665 C C . LEU B 1 837 ? -107.86300 44.53700 -23.00700 1.000 100.70000 850 LEU B C 1
ATOM 12666 O O . LEU B 1 837 ? -107.42100 45.02200 -24.05600 1.000 93.64000 850 LEU B O 1
ATOM 12671 N N . CYS B 1 838 ? -108.23300 45.26400 -21.96900 1.000 109.31000 851 CYS B N 1
ATOM 12672 C CA . CYS B 1 838 ? -108.21500 46.71500 -21.95800 1.000 107.65000 851 CYS B CA 1
ATOM 12673 C C . CYS B 1 838 ? -107.58700 47.18100 -20.65800 1.000 104.32000 851 CYS B C 1
ATOM 12674 O O . CYS B 1 838 ? -107.61800 46.46700 -19.65300 1.000 101.21000 851 CYS B O 1
ATOM 12677 N N . GLY B 1 839 ? -106.90800 48.31600 -20.69800 1.000 108.85000 852 GLY B N 1
ATOM 12678 C CA . GLY B 1 839 ? -106.24100 48.77900 -19.50200 1.000 116.59000 852 GLY B CA 1
ATOM 12679 C C . GLY B 1 839 ? -105.05100 49.64400 -19.85400 1.000 125.01000 852 GLY B C 1
ATOM 12680 O O . GLY B 1 839 ? -104.84600 50.00200 -21.00900 1.000 118.74000 852 GLY B O 1
ATOM 12681 N N . SER B 1 840 ? -104.21900 49.87800 -18.81800 1.000 141.91000 853 SER B N 1
ATOM 12682 C CA . SER B 1 840 ? -103.06500 50.76200 -18.68600 1.000 147.05000 853 SER B CA 1
ATOM 12683 C C . SER B 1 840 ? -102.16700 50.83500 -19.91800 1.000 145.66000 853 SER B C 1
ATOM 12684 O O . SER B 1 840 ? -101.94000 51.93400 -20.42700 1.000 154.03000 853 SER B O 1
ATOM 12687 N N . PRO B 1 841 ? -101.59000 49.72800 -20.40100 1.000 110.96000 854 PRO B N 1
ATOM 12688 C CA . PRO B 1 841 ? -100.76700 49.82600 -21.60800 1.000 96.79000 854 PRO B CA 1
ATOM 12689 C C . PRO B 1 841 ? -101.55800 49.78200 -22.90800 1.000 94.42000 854 PRO B C 1
ATOM 12690 O O . PRO B 1 841 ? -101.04100 50.25500 -23.92400 1.000 94.74000 854 PRO B O 1
ATOM 12694 N N . LEU B 1 842 ? -102.76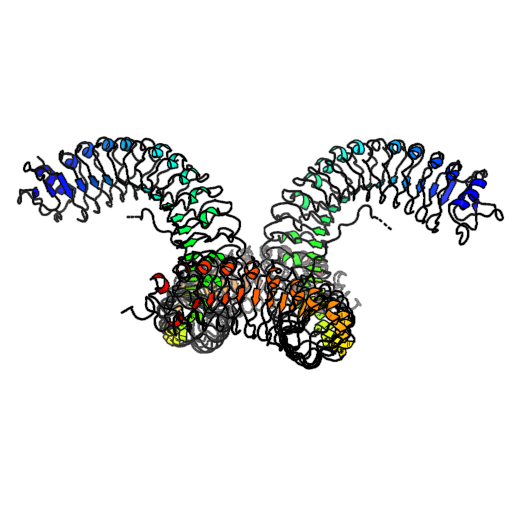300 49.22900 -22.92500 1.000 94.63000 855 LEU B N 1
ATOM 12695 C CA . LEU B 1 842 ? -103.51400 49.11900 -24.15900 1.000 95.13000 855 LEU B CA 1
ATOM 12696 C C . LEU B 1 842 ? -104.53100 50.26000 -24.19900 1.000 110.85000 855 LEU B C 1
ATOM 12697 O O . LEU B 1 842 ? -104.29700 51.31700 -23.60800 1.000 118.88000 855 LEU B O 1
ATOM 12702 N N . SER B 1 843 ? -105.61300 50.10600 -24.97300 1.000 107.71000 856 SER B N 1
ATOM 12703 C CA . SER B 1 843 ? -106.60400 51.17700 -25.05300 1.000 103.17000 856 SER B CA 1
ATOM 12704 C C . SER B 1 843 ? -107.59900 51.08300 -23.89200 1.000 104.55000 856 SER B C 1
ATOM 12705 O O . SER B 1 843 ? -107.87700 50.00000 -23.37900 1.000 102.93000 856 SER B O 1
ATOM 12708 N N . ARG B 1 844 ? -108.15600 52.22700 -23.49400 1.000 115.45000 857 ARG B N 1
ATOM 12709 C CA . ARG B 1 844 ? -108.97600 52.24900 -22.29000 1.000 118.57000 857 ARG B CA 1
ATOM 12710 C C . ARG B 1 844 ? -110.29500 51.50700 -22.49400 1.000 124.74000 857 ARG B C 1
ATOM 12711 O O . ARG B 1 844 ? -110.81800 51.40800 -23.60700 1.000 126.68000 857 ARG B O 1
ATOM 12719 N N . CYS B 1 845 ? -110.80700 50.95300 -21.39500 1.000 127.17000 858 CYS B N 1
ATOM 12720 C CA . CYS B 1 845 ? -112.01600 50.13300 -21.40000 1.000 129.24000 858 CYS B CA 1
ATOM 12721 C C . CYS B 1 845 ? -113.26500 50.96400 -21.67900 1.000 139.47000 858 CYS B C 1
ATOM 12722 O O . CYS B 1 845 ? -113.52700 51.95800 -20.99100 1.000 150.64000 858 CYS B O 1
ATOM 12725 N N . ASN B 1 846 ? -114.02200 50.57600 -22.70300 1.000 138.70000 859 ASN B N 1
ATOM 12726 C CA . ASN B 1 846 ? -115.28700 51.24300 -23.03500 1.000 139.58000 859 ASN B CA 1
ATOM 12727 C C . ASN B 1 846 ? -116.36300 51.03300 -21.96400 1.000 135.70000 859 ASN B C 1
ATOM 12728 O O . ASN B 1 846 ? -116.78700 49.90900 -21.68600 1.000 129.29000 859 ASN B O 1
ATOM 12733 N N . ASP C 2 1 ? -65.38500 87.86400 6.37500 1.000 155.22000 63 ASP C N 1
ATOM 12734 C CA . ASP C 2 1 ? -66.79800 87.56500 6.18400 1.000 153.77000 63 ASP C CA 1
ATOM 12735 C C . ASP C 2 1 ? -67.13300 86.09700 6.51000 1.000 146.27000 63 ASP C C 1
ATOM 12736 O O . ASP C 2 1 ? -66.25800 85.22100 6.47000 1.000 143.32000 63 ASP C O 1
ATOM 12757 N N . GLY C 2 3 ? -68.70600 82.22200 6.99400 1.000 132.65000 65 GLY C N 1
ATOM 12758 C CA . GLY C 2 3 ? -68.41100 80.99000 6.29600 1.000 133.92000 65 GLY C CA 1
ATOM 12759 C C . GLY C 2 3 ? -69.66700 80.19000 6.46100 1.000 137.52000 65 GLY C C 1
ATOM 12760 O O . GLY C 2 3 ? -70.50800 80.58300 7.28800 1.000 141.81000 65 GLY C O 1
ATOM 12761 N N . HIS C 2 4 ? -69.83400 79.14100 5.65700 1.000 136.03000 66 HIS C N 1
ATOM 12762 C CA . HIS C 2 4 ? -71.00900 78.29100 5.79600 1.000 132.64000 66 HIS C CA 1
ATOM 12763 C C . HIS C 2 4 ? -70.94700 77.45900 7.07000 1.000 114.97000 66 HIS C C 1
ATOM 12764 O O . HIS C 2 4 ? -69.87800 76.99400 7.48800 1.000 106.79000 66 HIS C O 1
ATOM 12771 N N . SER C 2 5 ? -72.11400 77.25800 7.68600 1.000 103.63000 67 SER C N 1
ATOM 12772 C CA . SER C 2 5 ? -72.15500 76.61300 8.98500 1.000 101.35000 67 SER C CA 1
ATOM 12773 C C . SER C 2 5 ? -72.21600 75.08200 8.92300 1.000 100.59000 67 SER C C 1
ATOM 12774 O O . SER C 2 5 ? -71.89800 74.42800 9.92400 1.000 99.52000 67 SER C O 1
ATOM 12777 N N . SER C 2 6 ? -72.54500 74.49100 7.76800 1.000 101.38000 68 SER C N 1
ATOM 12778 C CA . SER C 2 6 ? -72.44100 73.04500 7.58900 1.000 96.22000 68 SER C CA 1
ATOM 12779 C C . SER C 2 6 ? -72.31300 72.75400 6.09800 1.000 90.82000 68 SER C C 1
ATOM 12780 O O . SER C 2 6 ? -73.29100 72.34800 5.45800 1.000 92.66000 68 SER C O 1
ATOM 12783 N N . PRO C 2 7 ? -71.13200 72.93800 5.51500 1.000 83.99000 69 PRO C N 1
ATOM 12784 C CA . PRO C 2 7 ? -71.01300 72.81300 4.05800 1.000 84.39000 69 PRO C CA 1
ATOM 12785 C C . PRO C 2 7 ? -71.02900 71.36600 3.61500 1.000 82.43000 69 PRO C C 1
ATOM 12786 O O . PRO C 2 7 ? -70.61500 70.45800 4.34300 1.000 70.80000 69 PRO C O 1
ATOM 12790 N N . LYS C 2 8 ? -71.51700 71.16300 2.39800 1.000 88.58000 70 LYS C N 1
ATOM 12791 C CA . LYS C 2 8 ? -71.55700 69.81600 1.85900 1.000 93.11000 70 LYS C CA 1
ATOM 12792 C C . LYS C 2 8 ? -70.13700 69.40800 1.50400 1.000 92.34000 70 LYS C C 1
ATOM 12793 O O . LYS C 2 8 ? -69.37300 70.23300 0.98700 1.000 95.40000 70 LYS C O 1
ATOM 12799 N N . PRO C 2 9 ? -69.73900 68.18600 1.85100 1.000 89.09000 71 PRO C N 1
ATOM 12800 C CA . PRO C 2 9 ? -68.36000 67.74700 1.61800 1.000 72.33000 71 PRO C CA 1
ATOM 12801 C C . PRO C 2 9 ? -68.03900 67.71100 0.13300 1.000 69.91000 71 PRO C C 1
ATOM 12802 O O . PRO C 2 9 ? -68.78000 67.12900 -0.66200 1.000 82.05000 71 PRO C O 1
ATOM 12806 N N . LYS C 2 10 ? -66.99900 68.45400 -0.24800 1.000 70.94000 72 LYS C N 1
ATOM 12807 C CA . LYS C 2 10 ? -66.52100 68.56200 -1.62300 1.000 77.70000 72 LYS C CA 1
ATOM 12808 C C . LYS C 2 10 ? -65.29400 67.68100 -1.85800 1.000 76.89000 72 LYS C C 1
ATOM 12809 O O . LYS C 2 10 ? -64.40100 67.59700 -1.01000 1.000 79.00000 72 LYS C O 1
ATOM 12815 N N . LEU C 2 11 ? -65.23800 67.06200 -3.03800 1.000 73.46000 73 LEU C N 1
ATOM 12816 C CA . LEU C 2 11 ? -64.07800 66.27500 -3.44600 1.000 75.88000 73 LEU C CA 1
ATOM 12817 C C . LEU C 2 11 ? -62.80400 67.10800 -3.56900 1.000 71.82000 73 LEU C C 1
ATOM 12818 O O . LEU C 2 11 ? -62.83400 68.27000 -3.98700 1.000 80.10000 73 LEU C O 1
ATOM 12823 N N . VAL C 2 12 ? -61.67600 66.48600 -3.21100 1.000 67.52000 74 VAL C N 1
ATOM 12824 C CA . VAL C 2 12 ? -60.36900 66.96600 -3.64600 1.000 63.52000 74 VAL C CA 1
ATOM 12825 C C . VAL C 2 12 ? -60.28800 66.88200 -5.15900 1.000 66.81000 74 VAL C C 1
ATOM 12826 O O . VAL C 2 12 ? -60.92000 66.02200 -5.78500 1.000 66.49000 74 VAL C O 1
ATOM 12830 N N . ARG C 2 13 ? -59.51400 67.77400 -5.77900 1.000 70.82000 75 ARG C N 1
ATOM 12831 C CA . ARG C 2 13 ? -59.33600 67.61300 -7.20900 1.000 77.03000 75 ARG C CA 1
ATOM 12832 C C . ARG C 2 13 ? -57.89100 67.26200 -7.52700 1.000 85.54000 75 ARG C C 1
ATOM 12833 O O . ARG C 2 13 ? -56.96800 68.03100 -7.22100 1.000 99.77000 75 ARG C O 1
ATOM 12841 N N . PRO C 2 14 ? -57.67300 66.09300 -8.12800 1.000 78.20000 76 PRO C N 1
ATOM 12842 C CA . PRO C 2 14 ? -56.34300 65.53300 -8.22100 1.000 72.74000 76 PRO C CA 1
ATOM 12843 C C . PRO C 2 14 ? -55.57300 66.12000 -9.38600 1.000 70.67000 76 PRO C C 1
ATOM 12844 O O . PRO C 2 14 ? -56.16300 66.61700 -10.35500 1.000 71.85000 76 PRO C O 1
ATOM 12848 N N . PRO C 2 15 ? -54.25300 65.97300 -9.38100 1.000 68.28000 77 PRO C N 1
ATOM 12849 C CA . PRO C 2 15 ? -53.41500 66.68400 -10.34700 1.000 63.80000 77 PRO C CA 1
ATOM 12850 C C . PRO C 2 15 ? -53.18700 65.94800 -11.65600 1.000 63.39000 77 PRO C C 1
ATOM 12851 O O . PRO C 2 15 ? -53.37100 64.73300 -11.78100 1.000 92.12000 77 PRO C O 1
ATOM 12855 N N . PHE C 2 16 ? -52.77500 66.72600 -12.63800 1.000 64.51000 78 PHE C N 1
ATOM 12856 C CA . PHE C 2 16 ? -52.23200 66.16800 -13.86200 1.000 64.59000 78 PHE C CA 1
ATOM 12857 C C . PHE C 2 16 ? -50.75000 65.85900 -13.65200 1.000 71.71000 78 PHE C C 1
ATOM 12858 O O . PHE C 2 16 ? -50.08900 66.47800 -12.81900 1.000 83.68000 78 PHE C O 1
ATOM 12866 N N . LYS C 2 17 ? -50.24900 64.81600 -14.29400 1.000 91.48000 79 LYS C N 1
ATOM 12867 C CA . LYS C 2 17 ? -48.83800 64.53500 -14.09300 1.000 101.48000 79 LYS C CA 1
ATOM 12868 C C . LYS C 2 17 ? -48.00400 65.56800 -14.80500 1.000 108.16000 79 LYS C C 1
ATOM 12869 O O . LYS C 2 17 ? -48.16200 65.76900 -16.01000 1.000 119.89000 79 LYS C O 1
ATOM 12875 N N . LEU C 2 18 ? -47.11900 66.22500 -14.07700 1.000 106.30000 80 LEU C N 1
ATOM 12876 C CA . LEU C 2 18 ? -46.00800 66.81400 -14.80500 1.000 125.46000 80 LEU C CA 1
ATOM 12877 C C . LEU C 2 18 ? -44.87900 67.06800 -13.82600 1.000 144.83000 80 LEU C C 1
ATOM 12878 O O . LEU C 2 18 ? -45.11800 67.34200 -12.64200 1.000 139.48000 80 LEU C O 1
ATOM 12883 N N . ILE C 2 19 ? -43.65600 66.89700 -14.33100 1.000 166.85000 81 ILE C N 1
ATOM 12884 C CA . ILE C 2 19 ? -42.38300 67.26700 -13.70500 1.000 180.39000 81 ILE C CA 1
ATOM 12885 C C . ILE C 2 19 ? -41.29700 67.61800 -14.73500 1.000 190.93000 81 ILE C C 1
ATOM 12886 O O . ILE C 2 19 ? -40.25700 68.14500 -14.31100 1.000 206.14000 81 ILE C O 1
ATOM 12891 N N . PRO C 2 20 ? -41.44000 67.36800 -16.11300 1.000 169.46000 82 PRO C N 1
ATOM 12892 C CA . PRO C 2 20 ? -40.34300 67.73300 -17.04000 1.000 161.40000 82 PRO C CA 1
ATOM 12893 C C . PRO C 2 20 ? -39.78800 69.15800 -17.05400 1.000 161.28000 82 PRO C C 1
ATOM 12894 O O . PRO C 2 20 ? -38.58100 69.33200 -16.84400 1.000 161.07000 82 PRO C O 1
ATOM 12898 N N . ASN C 2 21 ? -40.62700 70.16300 -17.30300 1.000 160.80000 83 ASN C N 1
ATOM 12899 C CA . ASN C 2 21 ? -40.21600 71.56200 -17.59600 1.000 169.23000 83 ASN C CA 1
ATOM 12900 C C . ASN C 2 21 ? -38.73000 71.73800 -18.05000 1.000 156.89000 83 ASN C C 1
ATOM 12901 O O . ASN C 2 21 ? -37.96700 72.59100 -17.56500 1.000 154.54000 83 ASN C O 1
ATOM 12907 N N . ASP D 2 1 ? -25.74800 5.95400 5.46900 1.000 171.92000 63 ASP D N 1
ATOM 12908 C CA . ASP D 2 1 ? -27.19100 6.14800 5.50900 1.000 169.91000 63 ASP D CA 1
ATOM 12909 C C . ASP D 2 1 ? -27.74100 7.09300 6.59600 1.000 175.65000 63 ASP D C 1
ATOM 12910 O O . ASP D 2 1 ? -28.86700 7.58500 6.47400 1.000 183.69000 63 ASP D O 1
ATOM 12931 N N . GLY D 2 3 ? -28.28200 10.16100 9.46600 1.000 125.94000 65 GLY D N 1
ATOM 12932 C CA . GLY D 2 3 ? -28.34800 11.59400 9.33300 1.000 132.22000 65 GLY D CA 1
ATOM 12933 C C . GLY D 2 3 ? -27.11300 12.32200 9.75700 1.000 154.01000 65 GLY D C 1
ATOM 12934 O O . GLY D 2 3 ? -26.30900 11.83200 10.55600 1.000 164.13000 65 GLY D O 1
ATOM 12935 N N . HIS D 2 4 ? -26.95600 13.50100 9.16600 1.000 160.08000 66 HIS D N 1
ATOM 12936 C CA . HIS D 2 4 ? -25.89300 14.42200 9.54600 1.000 149.16000 66 HIS D CA 1
ATOM 12937 C C . HIS D 2 4 ? -26.26300 15.03000 10.89000 1.000 132.55000 66 HIS D C 1
ATOM 12938 O O . HIS D 2 4 ? -27.42000 15.39300 11.12100 1.000 133.11000 66 HIS D O 1
ATOM 12945 N N . SER D 2 5 ? -25.28800 15.17800 11.76600 1.000 130.01000 67 SER D N 1
ATOM 12946 C CA . SER D 2 5 ? -25.60900 15.67000 13.09700 1.000 137.74000 67 SER D CA 1
ATOM 12947 C C . SER D 2 5 ? -25.61900 17.20100 13.17300 1.000 144.96000 67 SER D C 1
ATOM 12948 O O . SER D 2 5 ? -26.06200 17.77300 14.18200 1.000 149.92000 67 SER D O 1
ATOM 12951 N N . SER D 2 6 ? -25.14200 17.89700 12.14200 1.000 138.69000 68 SER D N 1
ATOM 12952 C CA . SER D 2 6 ? -25.24600 19.35700 12.06500 1.000 144.13000 68 SER D CA 1
ATOM 12953 C C . SER D 2 6 ? -25.19100 19.79000 10.60900 1.000 147.07000 68 SER D C 1
ATOM 12954 O O . SER D 2 6 ? -24.16200 20.24300 10.11600 1.000 150.05000 68 SER D O 1
ATOM 12957 N N . PRO D 2 7 ? -26.30200 19.66600 9.88500 1.000 123.50000 69 PRO D N 1
ATOM 12958 C CA . PRO D 2 7 ? -26.29900 19.94300 8.44200 1.000 117.91000 69 PRO D CA 1
ATOM 12959 C C . PRO D 2 7 ? -26.26000 21.42500 8.11900 1.000 117.39000 69 PRO D C 1
ATOM 12960 O O . PRO D 2 7 ? -26.75000 22.26900 8.87600 1.000 116.29000 69 PRO D O 1
ATOM 12964 N N . LYS D 2 8 ? -25.69500 21.73900 6.97000 1.000 125.31000 70 LYS D N 1
ATOM 12965 C CA . LYS D 2 8 ? -25.72200 23.13800 6.55100 1.000 123.99000 70 LYS D CA 1
ATOM 12966 C C . LYS D 2 8 ? -27.12000 23.48000 6.06300 1.000 124.75000 70 LYS D C 1
ATOM 12967 O O . LYS D 2 8 ? -27.69800 22.71900 5.27800 1.000 119.06000 70 LYS D O 1
ATOM 12973 N N . PRO D 2 9 ? -27.68200 24.61300 6.48700 1.000 127.93000 71 PRO D N 1
ATOM 12974 C CA . PRO D 2 9 ? -29.06600 24.93700 6.10900 1.000 117.61000 71 PRO D CA 1
ATOM 12975 C C . PRO D 2 9 ? -29.21900 25.10300 4.60600 1.000 118.85000 71 PRO D C 1
ATOM 12976 O O . PRO D 2 9 ? -28.60800 25.97900 3.98900 1.000 119.13000 71 PRO D O 1
ATOM 12980 N N . LYS D 2 10 ? -30.09200 24.28600 4.04100 1.000 134.43000 72 LYS D N 1
ATOM 12981 C CA . LYS D 2 10 ? -30.27000 24.20400 2.61100 1.000 135.68000 72 LYS D CA 1
ATOM 12982 C C . LYS D 2 10 ? -31.24700 25.28700 2.18900 1.000 133.30000 72 LYS D C 1
ATOM 12983 O O . LYS D 2 10 ? -32.25900 25.53700 2.85500 1.000 131.71000 72 LYS D O 1
ATOM 12989 N N . LEU D 2 11 ? -30.93600 25.95700 1.09100 1.000 139.01000 73 LEU D N 1
ATOM 12990 C CA . LEU D 2 11 ? -31.86400 26.94300 0.57100 1.000 122.56000 73 LEU D CA 1
ATOM 12991 C C . LEU D 2 11 ? -33.10600 26.22900 0.09600 1.000 123.64000 73 LEU D C 1
ATOM 12992 O O . LEU D 2 11 ? -33.01700 25.15400 -0.49500 1.000 124.45000 73 LEU D O 1
ATOM 12997 N N . VAL D 2 12 ? -34.27100 26.82800 0.37500 1.000 104.56000 74 VAL D N 1
ATOM 12998 C CA . VAL D 2 12 ? -35.51500 26.40900 -0.26700 1.000 101.91000 74 VAL D CA 1
ATOM 12999 C C . VAL D 2 12 ? -35.44300 26.71900 -1.75100 1.000 104.00000 74 VAL D C 1
ATOM 13000 O O . VAL D 2 12 ? -34.74900 27.65900 -2.17500 1.000 123.86000 74 VAL D O 1
ATOM 13004 N N . ARG D 2 13 ? -36.12500 25.90300 -2.56200 1.000 86.60000 75 ARG D N 1
ATOM 13005 C CA . ARG D 2 13 ? -36.19000 26.17000 -3.98100 1.000 85.72000 75 ARG D CA 1
ATOM 13006 C C . ARG D 2 13 ? -37.61500 26.45200 -4.43000 1.000 101.31000 75 ARG D C 1
ATOM 13007 O O . ARG D 2 13 ? -38.46900 25.55500 -4.37700 1.000 115.37000 75 ARG D O 1
ATOM 13015 N N . PRO D 2 14 ? -37.89100 27.65300 -4.93200 1.000 97.28000 76 PRO D N 1
ATOM 13016 C CA . PRO D 2 14 ? -39.26600 28.09600 -5.13300 1.000 95.69000 76 PRO D CA 1
ATOM 13017 C C . PRO D 2 14 ? -39.82900 27.63200 -6.46600 1.000 105.95000 76 PRO D C 1
ATOM 13018 O O . PRO D 2 14 ? -39.08300 27.23100 -7.37500 1.000 117.66000 76 PRO D O 1
ATOM 13022 N N . PRO D 2 15 ? -41.16300 27.68400 -6.61700 1.000 92.41000 77 PRO D N 1
ATOM 13023 C CA . PRO D 2 15 ? -41.83900 27.08900 -7.78600 1.000 93.80000 77 PRO D CA 1
ATOM 13024 C C . PRO D 2 15 ? -42.17600 28.00000 -8.96700 1.000 93.09000 77 PRO D C 1
ATOM 13025 O O . PRO D 2 15 ? -42.11700 29.22300 -8.83800 1.000 98.03000 77 PRO D O 1
ATOM 13029 N N . PHE D 2 16 ? -42.49100 27.39800 -10.11700 1.000 76.38000 78 PHE D N 1
ATOM 13030 C CA . PHE D 2 16 ? -43.16500 28.05800 -11.23200 1.000 85.23000 78 PHE D CA 1
ATOM 13031 C C . PHE D 2 16 ? -44.67300 27.90100 -11.07600 1.000 101.62000 78 PHE D C 1
ATOM 13032 O O . PHE D 2 16 ? -45.15500 26.92600 -10.50100 1.000 114.00000 78 PHE D O 1
ATOM 13040 N N . LYS D 2 17 ? -45.41300 28.87900 -11.57100 1.000 103.63000 79 LYS D N 1
ATOM 13041 C CA . LYS D 2 17 ? -46.86200 28.92000 -11.32300 1.000 109.26000 79 LYS D CA 1
ATOM 13042 C C . LYS D 2 17 ? -47.64300 27.76800 -11.96600 1.000 115.93000 79 LYS D C 1
ATOM 13043 O O . LYS D 2 17 ? -48.24100 26.94800 -11.25600 1.000 102.66000 79 LYS D O 1
ATOM 13049 N N . LEU D 2 18 ? -47.60700 27.67800 -13.30000 1.000 134.12000 80 LEU D N 1
ATOM 13050 C CA . LEU D 2 18 ? -48.46600 26.84800 -14.15800 1.000 148.47000 80 LEU D CA 1
ATOM 13051 C C . LEU D 2 18 ? -49.66000 26.15400 -13.50300 1.000 158.66000 80 LEU D C 1
ATOM 13052 O O . LEU D 2 18 ? -49.72000 24.91300 -13.42900 1.000 168.47000 80 LEU D O 1
ATOM 13057 N N . ILE D 2 19 ? -50.64000 26.93200 -13.04500 1.000 154.70000 81 ILE D N 1
ATOM 13058 C CA . ILE D 2 19 ? -51.88800 26.32300 -12.59400 1.000 157.61000 81 ILE D CA 1
ATOM 13059 C C . ILE D 2 19 ? -52.82600 25.97400 -13.75300 1.000 170.73000 81 ILE D C 1
ATOM 13060 O O . ILE D 2 19 ? -53.66600 25.07900 -13.57800 1.000 199.09000 81 ILE D O 1
ATOM 13065 N N . PRO D 2 20 ? -52.73800 26.58900 -14.93700 1.000 150.38000 82 PRO D N 1
ATOM 13066 C CA . PRO D 2 20 ? -53.67400 26.22500 -16.01600 1.000 148.82000 82 PRO D CA 1
ATOM 13067 C C . PRO D 2 20 ? -53.65700 24.77400 -16.47200 1.000 145.51000 82 PRO D C 1
ATOM 13068 O O . PRO D 2 20 ? -52.64300 24.07300 -16.41300 1.000 141.52000 82 PRO D O 1
ATOM 13072 N N . ASN D 2 21 ? -54.81700 24.36600 -16.98700 1.000 142.43000 83 ASN D N 1
ATOM 13073 C CA . ASN D 2 21 ? -55.09600 23.00200 -17.39100 1.000 144.09000 83 ASN D CA 1
ATOM 13074 C C . ASN D 2 21 ? -55.84400 23.01000 -18.72400 1.000 147.52000 83 ASN D C 1
ATOM 13075 O O . ASN D 2 21 ? -56.90000 22.39700 -18.89700 1.000 154.27000 83 ASN D O 1
#

GO terms:
  GO:0035987 endodermal cell differentiation (P, IEP)
  GO:0009611 response to wounding (P, IEP)
  GO:0048226 Casparian strip (C, IMP)
  GO:0042659 regulation of cell fate specification (P, IMP)
  GO:0045184 establishment of protein localization (P, IMP)
  GO:2000067 regulation of root morphogenesis (P, IMP)
  GO:2000280 regulation of root development (P, IMP)
  GO:0051302 regulation of cell division (P, IMP)
  GO:0055075 potassium ion homeostasis (P, IMP)
  GO:0090708 specification of plant organ axis polarity (P, IMP)
  GO:0005515 protein binding (F, IPI)
  GO:0005886 plasma membrane (C, IDA)
  GO:0160073 Casparian strip assembly (P, IMP)

InterPro domains:
  IPR000719 Protein kinase domain [PF00069] (956-1233)
  IPR000719 Protein kinase domain [PS50011] (951-1240)
  IPR000719 Protein kinase domain [SM00220] (951-1240)
  IPR001611 Leucine-rich repeat [PF00560] (386-407)
  IPR001611 Leucine-rich repeat [PF00560] (409-431)
  IPR001611 Leucine-rich repeat [PF00560] (433-455)
  IPR001611 Leucine-rich repeat [PF00560] (457-479)
  IPR001611 Leucine-rich repeat [PF00560] (648-670)
  IPR001611 Leucine-rich repeat [PF00560] (697-718)
  IPR001611 Leucine-rich repeat [PF00560] (744-766)
  IPR001611 Leucine-rich repeat [PF13855] (90-131)
  IPR001611 Leucine-rich repeat [PF13855] (505-564)
  IPR001611 Leucine-rich repeat [PF13855] (773-828)
  IPR003591 Leucine-rich repeat, typical subtype [SM00369] (118-142)
  IPR003591 Leucine-rich repeat, typical subtype [SM00369] (166-190)
  IPR003591 Leucine-rich repeat, typical subtype [SM00369] (238-262)
  IPR003591 Leucine-rich repeat, typical subtype [SM00369] (286-309)
  IPR003591 Leucine-rich repeat, typical subtype [SM00369] (310-334)
  IPR003591 Leucine-rich repeat, typical subtype [SM00369] (359-383)
  IPR003591 Leucine-rich repeat, typical subtype [SM00369] (407-430)